Protein 9GJ9 (pdb70)

B-factor: mean 56.19, std 11.85, range [8.93, 103.36]

Secondary structure (DSSP, 8-state):
--S--HHHHHHHTT-TTHHHHT-SS--B---SB---S-HHHHHHHHHHHHTT----TTS---BTTT--HHHHHHHHHHHHHHT-SEEEEESSHHHHHHHHHHHHHHTT--EEEEESS--HHHHHHHHHTTTS-EEEEE-GGGHHHH--TTEEEEEEESS-TTT-----HHHHHHHHTTS-EEEE-TTTHHHH--HHHHT-SEEEE-----S-SS----EEEEE-HHHHHHHHHHHHHH--PPPHHHHHHHHHHHHTHHHHHHHHHHHHHHHHHHHHS-TTEEEEE------HHHHTB---SEEEEEETTTHHHHHHHHHT-SSSEE-S--S-SS-EEE-GGGGTS----S---SS--EEEEE--SS-HHHHHHHHHHHHH--/----HHHHHHHTT-TTHHHHT-SS--B---SB---S-HHHHHHHHHHHHTTPPPPTTS---BTTT--HHHHHHHHHHHHHHT-SEEEEESSHHHHHHHHHHHHHHTT--EEEEESS--HHHHHHHHHTTTS-EEEEE-GGGHHHH--TTEEEEEE-SS-TTT-----HHHHHHHHTTS-EEEE-TTTHHHH--HHHHT-SEEEE-----S-SS----EEEEE-HHHHHHHHHHHHHH--PPPHHHHHHHHHHHHTHHHHHHHHHHHHHHHHHHHHS-TTEEEEE------SSSHHHHTBSS--SEEEEEESSTHHHHHHHHHS-SSSEE-S--S-SS-EEE-GGGGT---SS----TTTTEEEEE--SS-HHHHHHHHHHHHH--/----HHHHHHHTT-TTHHHHT-SS--B---SB---S-HHHHHHHHHHHHTTPPPPTTS---BTTT--HHHHHHHHHHHHHHT-SEEEEESSHHHHHHHHHHHHHHTT--EE-PBSS--HHHHHHHHHTTTS-EE--B-GGGHHHH--TTEEEEEEESS-TTT-----HHHHHHHHTTS-EEEE-TTTHHHH--HHHHT-SEEEE-----S-SS----EEEEE-HHHHHHHHHHHHHH--PPPHHHHHHHHHHHHTHHHHHHHHHHHHHHHHHHHHS-SSEEEEE-TTSTTS-SS-HHHHTBSS--SEEEEEETTTHHHHHHHHHT-SSSEE-S--S-SS-EEE-GGGGTS----S---SS--EEEEE--SS-HHHHHHHHHHHHH--/--S--HHHHHHHTT-TTHHHHT-SS--B---SB---S-HHHHHHHHHHHHTTPPPPTTS---BTTT--HHHHHHHHHHHHHHT-SEEEEESSHHHHHHHHHHHHHHTT--EEEE-SS--HHHHHHHHHTTTS-EEEE--GGGHHHH--TTEEEEEEESS-TTT-----HHHHHHHHTTS-EEEE-TTTHHHHB-HHHHT-SEEEE-----S-SS----EEEEE-HHHHHHHHHHHHHH--PPPHHHHHHHHHHHHTHHHHHHHHHHHHHHHHHHHHS-TTEEEEE-TT---S-HHHHTBSS--SEEEEEETTTHHHHHHHHHT-SSSEE-S--S-SS-EEE-GGGGT---SS----TTTTEEEEE--SS-HHHHHHHHHHHHHT-/--S-HHHHHHHTT-TTHHHHT-SS------SB---S-HHHHHHHHHHHHTTPPPPTTS---BTTT--HHHHHHHHHHHHHHT-SEEEEESSHHHHHHHHHHHHHHTT--EE-PBSS--HHHHHHHHHTTTS-EE--B-GGGHHHH--TTEEEEEEESS-TTT-----HHHHHHHHTTS-EEEE-TTTHHHH--HHHHT-SEEEE-----S-SS----EEEEE-HHHHHHHHHHHHHH--PPPHHHHHHHHHHHHTHHHHHHHHHHHHHHHHHHHHS-TTEEEEE-TTSTTS-SS-HHHHTBSS--SEEEEEESSTHHHHHHHHHT-SSSEE-S--S-SS-EEE-GGGGT---SS-----EEEEE--SS-HHHHHHHHHHHHH--/--HHHHHHHTT-TTHHHHT-SS------SB---S-HHHHHHHHHHHHTTPPPPTTS---BTTT--HHHHHHHHHHHHHHT-SEEEEESSHHHHHHHHHHHHHHTT--EEEE-SS--HHHHHHHHHTTTS-EEEE--GGGHHHH--TTEEEEEEESS-TTT-----HHHHHHHHTTS-EEEE-TTTHHHH--HHHHT-SEEEE-----S-SS----EEEEE-HHHHHHHHHHHHHH--PPPHHHHHHHHHHHHTHHHHHHHHHHHHHHHHHHHHS-TTEEEEE-TT----SS-BTTTBSS--SEEEEEESSTHHHHHHHHHT-SSSEE-S--SSSS-EEE-GGGGT---SS----EEEEE--SS-HHHHHHHHHHHHH--

Solvent-accessible surface area: 74096 Å² total

Nearest PDB structures (foldseek):
  4q31-assembly1_B  TM=8.786E-01  e=1.619E-34  Micromonospora echinospora
  4u1t-assembly2_F  TM=8.725E-01  e=2.549E-34  Micromonospora echinospora
  4u2h-assembly2_G  TM=9.131E-01  e=2.378E-32  Micromonospora echinospora
  4u2h-assembly1_A  TM=9.069E-01  e=2.517E-32  Micromonospora echinospora
  4u2h-assembly2_H  TM=8.835E-01  e=8.763E-32  Micromonospora echinospora

InterPro domains:
  IPR000277 Cys/Met metabolism, pyridoxal phosphate-dependent enzyme [PF01053] (7-386)
  IPR000277 Cys/Met metabolism, pyridoxal phosphate-dependent enzyme [PIRSF001434] (2-388)
  IPR000277 Cys/Met metabolism, pyridoxal phosphate-dependent enzyme [PTHR11808] (9-389)
  IPR015421 Pyridoxal phosphate-dependent transferase, major domain [G3DSA:3.40.640.10] (2-256)
  IPR015422 Pyridoxal phosphate-dependent transferase, small domain [G3DSA:3.90.1150.10] (257-388)
  IPR015424 Pyridoxal phosphate-dependent transferase [SSF53383] (48-387)

Sequence (2302 aa):
MNSMHPETLMVHGGMDGLTEAGVHVPAIDLSTTNPVNDVATGGDSYEWLATGHALKDGDSAVYQRLWQPGVARFETALAELEHADEAVAFATGMAAMTAALLAAVNAGTPHIVAVRPLYGGSDHLLETGLLGTTVTWAKEAEIASAIQDDTGLVIVETPANPSLDLVDLDSVVAAAGTVPVLVDNTFCTPVLQQPIRHGAALVLHSATYLGGHGDAMGGIIATNSDWAMRLRQVRAITGALLHPMGAYLLHRGLRTLAVRMRAAQTTAGELAERLAAHPAITAVHYPGPRGLLGRQMSGGAMIALELAGGFDAARSFVEHCSLVVHAVSLGGADTLIQHPASLTHRPVAATAKPGDGLIRLSVGLEHVDDLEDDLIAALDASNSMHPETLMVHGGMDGLTEAGVHVPAIDLSTTNPVNDVATGGDSYEWLATGHALKDGDSAVYQRLWQPGVARFETALAELEHADEAVAFATGMAAMTAALLAAVNAGTPHIVAVRPLYGGSDHLLETGLLGTTVTWAKEAEIASAIQDDTGLVIVETPANPSLDLVDLDSVVAAAGTVPVLVDNTFCTPVLQQPIRHGAALVLHSATYLGGHGDAMGGIIATNSDWAMRLRQVRAITGALLHPMGAYLLHRGLRTLAVRMRAAQTTAGELAERLAAHPAITAVHYPGGQDPRGLLGRQMSGGGAMIALELAGGFDAARSFVEHCSLVVHAVSLGGADTLIQHPASLTHRPVAATAKPGDGLIRLSVGLEHVDDLEDDLIAALDASNSMHPETLMVHGGMDGLTEAGVHVPAIDLSTTNPVNDVATGGDSYEWLATGHALKDGDSAVYQRLWQPGVARFETALAELEHADEAVAFATGMAAMTAALLAAVNAGTPHIVAVRPLYGGSDHLLETGLLGTTVTWAKEAEIASAIQDDTGLVIVETPANPSLDLVDLDSVVAAAGTVPVLVDNTFCTPVLQQPIRHGAALVLHSATYLGGHGDAMGGIIATNSDWAMRLRQVRAITGALLHPMGAYLLHRGLRTLAVRMRAAQTTAGELAERLAAHPAITAVHYPGLNGQDPRGLLGRQMSGGGAMIALELAGGFDAARSFVEHCSLVVHAVSLGGADTLIQHPASLTHRPVAATAKPGDGLIRLSVGLEHVDDLEDDLIAALDASMNSMHPETLMVHGGMDGLTEAGVHVPAIDLSTTNPVNDVATGGDSYEWLATGHALKDGDSAVYQRLWQPGVARFETALAELEHADEAVAFATGMAAMTAALLAAVNAGTPHIVAVRPLYGGSDHLLETGLLGTTVTWAKEAEIASAIQDDTGLVIVETPANPSLDLVDLDSVVAAAGTVPVLVDNTFCTPVLQQPIRHGAALVLHSATYLGGHGDAMGGIIATNSDWAMRLRQVRAITGALLHPMGAYLLHRGLRTLAVRMRAAQTTAGELAERLAAHPAITAVHYPGLDPRGLLGRQMSGGGAMIALELAGGFDAARSFVEHCSLVVHAVSLGGADTLIQHPASLTHRPVAATAKPGDGLIRLSVGLEHVDDLEDDLIAALDASNSMHPETLMVHGGMDGLTEAGVHVPAIDLSTTNPVNDVATGGDSYEWLATGHALKDGDSAVYQRLWQPGVARFETALAELEHADEAVAFATGMAAMTAALLAAVNAGTPHIVAVRPLYGGSDHLLETGLLGTTVTWAKEAEIASAIQDDTGLVIVETPANPSLDLVDLDSVVAAAGTVPVLVDNTFCTPVLQQPIRHGAALVLHSATYLGGHGDAMGGIIATNSDWAMRLRQVRAITGALLHPMGAYLLHRGLRTLAVRMRAAQTTAGELAERLAAHPAITAVHYPGLNGQDPRGLLGRQMSGGGAMIALELAGGFDAARSFVEHCSLVVHAVSLGGADTLIQHPASLTHRPVAATGDGLIRLSVGLEHVDDLEDDLIAALDASMHPETLMVHGGMDGLTEAGVHVPAIDLSTTNPVNDVATGGDSYEWLATGHALKDGDSAVYQRLWQPGVARFETALAELEHADEAVAFATGMAAMTAALLAAVNAGTPHIVAVRPLYGGSDHLLETGLLGTTVTWAKEAEIASAIQDDTGLVIVETPANPSLDLVDLDSVVAAAGTVPVLVDNTFCTPVLQQPIRHGAALVLHSATYLGGHGDAMGGIIATNSDWAMRLRQVRAITGALLHPMGAYLLHRGLRTLAVRMRAAQTTAGELAERLAAHPAITAVHYPGLNDPRGLLGRQMSGGGAMIALELAGGFDAARSFVEHCSLVVHAVSLGGADTLIQHPASLTHRPVAATDGLIRLSVGLEHVDDLEDDLIAALDAS

Foldseek 3Di:
DVPDDLLVLLACQLVPCQVVVVHDADDQDQDQAWDFDDPVQLVVQVVCLLLQHDRDPPGICGGVLSHDSLLQSLFRSQLVLLVFATKDKFQWLLLLLLLLQLLLVVVQQQEEEEEDDADPSNVVCQVVCPNVHDYDYDHLVCQLVSDDPRHAEYEYEALGPPLRNGHQLLSNQVSCPPHAYEYACAFQGSLWFHSVVSPHAKYKYGLCLLLLANPAGIIMIRGYPVSSSSSSNSSSVVVRHGRSVSSRSSSVSSSCSNVFFVQLQVLQVVLQVLCCPDPQFPDKRWPPPPCCDPVGTVTGNKIKTATQQAPLLQVQLLVQFDQADEDPDESHQGKYKYQVVCVPVPPVVDDRDRHSRIMMMHGHNDDSVVVNVRSVRSNVRD/DDDDLLVLLACQLVPCQVVVVHDADDQDQDQAWDFPDPVQLVVQVVCLLLQHDRDPPGICGGVLSHDSLLQSLFRSQLVLQVFATKDKFQWLLLLLLLLQLLLVVVQQQEEEEEDDADPSSVVCQVVCPNVHHYDYDHLVCQLVSDDPRHAEYEYEALGPPLRNGHPLLSNQVSCPPHAYEYACAQQGSQWFHSVVSPHAKYKYGLCLLLQANPAGIIMIRGYPVSSSSSSNSSSVVVRHGRSVSSRSSSVSSSCSNVFWVQLLVLQVVLQVLVCPDPFFPDKRWCVVNDDPPCDPVGTVGRTNKIKTATPQFQVLLVQLQVQFDQADEDPDENHQGKYKYQPVCVPDDDPDRDHDVSSRIMMMHGHNDHSVVVNVRSNRSNVPD/DPDDLLVLLACQLVPCQVVVVHDADDQDQDQAWDFPDPVQLVVQVVCLLLLHDRDPPGICGGVLSHDSLLQSLFRSQLVLLVFATKDKFQWLLRLLLLLQLLLVVVQQQEEEEEDDADPSSVVCQVVCPNVHHYDYDHLVCLLVSDDPRHAEYEYEALGPPLRAGHPLLSNQVSCPPHAYEYACAQQGSLWFHSVVSPHAKYKYGLCLLLLANDAGIIMIRGYSVSSSSSSNSSSVVVRHGRSVSSSSSSVSSSCSNVFWVQLLVLQVVLQVLVPPDPFFDDKRWCVDPPRPDPPCPPVGTVGGGNKIKTAGQQAPVLQVLLLVQFDQADEDPDESHQGKYKYQVVCVPVPPPDPDRDRHRRMMMMHGHNDHSVVVNVRSVRSSVRD/DQPDDLLVLLACQLVPCQVVVVHDADDQDQDQAWDFPDPVQLVVQVVCLLLQHDGDPPGICGGVLSHDSLLQSLFRSQLVLLVFATKDKFQWLLLLLLLLQLLLVVVQQQEEEEEPDDPPSNVVCQVVCPNVHHYDYDHLVCLLVSDDPRHAEYEYEALGPPLRNGHPLLSNQVSCPPHAYEYACAQQGSLWFHSVVSPHAKYKYGLCLLLQANDAGIIMIRGYSVSSSSSSNSSSVVVRHGRSVSSSSSSVSSSCSNVFWVQLLVLQLVLQVLCPPDPFFPDKRWPVVDDPPCDPVGTVGGTNKIKTAGPQFLQLLVQLLVQFDQADEDPDENHQGKYKYQVVCVPDDDDDSDRDVSSRIMMMHGHNDHSVVVNVRSVRSNVSD/DPDDLLVLLACQLVPCQVVVVHDADDQDQDQAWDFPDPVQLVVQVVCLLLQHDGDPPGICGGVLSHDSLLQSLFRSQLVLLVFATKDKFQWLLLLLLLLQLLLVVVQQQEEEEEPDDPPSSVVCQVVCPNVHHYDYDHLVCQLVSDDPRHAEYEYEALGPPLRAGHPLLSNQVSCPPHAYEYACQQQGSLWFHSVVSPHAKYKYGLCLLLLANDAGIIMIRGYSVSSSSSSNSSSVVVRHGRSVSSSSSSVSSSCSNVFWVQLLVLQVVLQVLVPPDPFFPDKRWCVDPPRQDPVCDPVGTVGRTNKIKTQTPQAPVLQVQLLVQFDQADEDPDESHQGKYKYQPVCVPDDDPDRDRRRMMMIHGHNDHSVVVNVRSVRSNVRD/DDLLVLLACQLVPCQVVVVHDADDQDQDQAWDFPDPVQLVVQVVCLLLQHDRDPPGICGGVLSHDSLLQSLFRSQLVLLVFATKDKFQWLLLLLLLLQLLLVVVQQQEEEEEDPADPSSVVCQVVCPNVHHYDHDHLVCLLVSDDPRHAEYEYEALGPPLRNGHPLLSNCVSCPPHAYEYACAQQGSQWFHSVVSPHAKYKYGLCLLLLANDAGIIMIRGYPVSSSSSSNSSSVVVRHGRSVSSSSSSVSSSCSNVFWVQLLVLQVVLQVLCPPDPQFPDKRWCVPPVPVPCDPVGTVGRTNKIKTQTPQACVLLVLLLVQFDQADDDPDESHQGKYKYQVVCVPDPDPDRDHRMIMIHGHNDHSVVVNVRSVRSNVRD

Structure (mmCIF, N/CA/C/O backbone):
data_9GJ9
#
_entry.id   9GJ9
#
_cell.length_a   132.574
_cell.length_b   229.734
_cell.length_c   155.174
_cell.angle_alpha   90
_cell.angle_beta   90
_cell.angle_gamma   90
#
_symmetry.space_group_name_H-M   'C 2 2 21'
#
loop_
_entity.id
_entity.type
_entity.pdbx_description
1 polymer 'Cystathionine gamma-synthase'
2 non-polymer NORLEUCINE
3 water water
#
loop_
_atom_site.group_PDB
_atom_site.id
_atom_site.type_symbol
_atom_site.label_atom_id
_atom_site.label_alt_id
_atom_site.label_comp_id
_atom_site.label_asym_id
_atom_site.label_entity_id
_atom_site.label_seq_id
_atom_site.pdbx_PDB_ins_code
_atom_site.Cartn_x
_atom_site.Cartn_y
_atom_site.Cartn_z
_atom_site.occupancy
_atom_site.B_iso_or_equiv
_atom_site.auth_seq_id
_atom_site.auth_comp_id
_atom_site.auth_asym_id
_atom_site.auth_atom_id
_atom_site.pdbx_PDB_model_num
ATOM 1 N N . MET A 1 21 ? -6.728 -61.043 -21.323 1 64.47 1 MET A N 1
ATOM 2 C CA . MET A 1 21 ? -7.173 -59.674 -21.043 1 64.98 1 MET A CA 1
ATOM 3 C C . MET A 1 21 ? -6.589 -58.632 -22.019 1 64.93 1 MET A C 1
ATOM 4 O O . MET A 1 21 ? -7.136 -57.534 -22.147 1 64.99 1 MET A O 1
ATOM 9 N N . ASN A 1 22 ? -5.481 -58.979 -22.705 1 64.57 2 ASN A N 1
ATOM 10 C CA . ASN A 1 22 ? -4.794 -58.107 -23.658 1 64.56 2 ASN A CA 1
ATOM 11 C C . ASN A 1 22 ? -5.302 -58.344 -25.087 1 63.98 2 ASN A C 1
ATOM 12 O O . ASN A 1 22 ? -5.491 -57.391 -25.844 1 64.12 2 ASN A O 1
ATOM 17 N N . SER A 1 23 ? -5.53 -59.614 -25.45 1 63.12 3 SER A N 1
ATOM 18 C CA . SER A 1 23 ? -6.002 -59.972 -26.79 1 62.68 3 SER A CA 1
ATOM 19 C C . SER A 1 23 ? -7.538 -60.103 -26.906 1 61.49 3 SER A C 1
ATOM 20 O O . SER A 1 23 ? -8.041 -60.469 -27.968 1 61.44 3 SER A O 1
ATOM 23 N N . MET A 1 24 ? -8.275 -59.793 -25.836 1 60.4 4 MET A N 1
ATOM 24 C CA . MET A 1 24 ? -9.723 -59.917 -25.838 1 59.93 4 MET A CA 1
ATOM 25 C C . MET A 1 24 ? -10.437 -58.724 -26.446 1 59.02 4 MET A C 1
ATOM 26 O O . MET A 1 24 ? -9.998 -57.586 -26.294 1 59.2 4 MET A O 1
ATOM 31 N N . HIS A 1 25 ? -11.578 -58.99 -27.09 1 57.77 5 HIS A N 1
ATOM 32 C CA . HIS A 1 25 ? -12.454 -57.959 -27.626 1 56.87 5 HIS A CA 1
ATOM 33 C C . HIS A 1 25 ? -13.176 -57.295 -26.448 1 55.59 5 HIS A C 1
ATOM 34 O O . HIS A 1 25 ? -13.355 -57.913 -25.397 1 55.62 5 HIS A O 1
ATOM 41 N N . PRO A 1 26 ? -13.611 -56.036 -26.603 1 54.41 6 PRO A N 1
ATOM 42 C CA . PRO A 1 26 ? -14.287 -55.35 -25.489 1 53.56 6 PRO A CA 1
ATOM 43 C C . PRO A 1 26 ? -15.509 -56.076 -24.939 1 52.31 6 PRO A C 1
ATOM 44 O O . PRO A 1 26 ? -15.76 -56.003 -23.74 1 52.39 6 PRO A O 1
ATOM 48 N N . GLU A 1 27 ? -16.246 -56.793 -25.798 1 51.07 7 GLU A N 1
ATOM 49 C CA . GLU A 1 27 ? -17.434 -57.543 -25.396 1 50.34 7 GLU A CA 1
ATOM 50 C C . GLU A 1 27 ? -17.067 -58.675 -24.436 1 49.29 7 GLU A C 1
ATOM 51 O O . GLU A 1 27 ? -17.774 -58.896 -23.454 1 49.28 7 GLU A O 1
ATOM 57 N N . THR A 1 28 ? -15.953 -59.375 -24.708 1 48.27 8 THR A N 1
ATOM 58 C CA . THR A 1 28 ? -15.457 -60.464 -23.857 1 47.67 8 THR A CA 1
ATOM 59 C C . THR A 1 28 ? -14.842 -59.893 -22.576 1 47.08 8 THR A C 1
ATOM 60 O O . THR A 1 28 ? -15.018 -60.455 -21.497 1 47.09 8 THR A O 1
ATOM 64 N N . LEU A 1 29 ? -14.123 -58.77 -22.703 1 46.49 9 LEU A N 1
ATOM 65 C CA . LEU A 1 29 ? -13.469 -58.072 -21.601 1 46.53 9 LEU A CA 1
ATOM 66 C C . LEU A 1 29 ? -14.468 -57.535 -20.577 1 46.03 9 LEU A C 1
ATOM 67 O O . LEU A 1 29 ? -14.134 -57.425 -19.404 1 46.18 9 LEU A O 1
ATOM 72 N N . MET A 1 30 ? -15.683 -57.19 -21.01 1 45.29 10 MET A N 1
ATOM 73 C CA . MET A 1 30 ? -16.717 -56.692 -20.108 1 44.9 10 MET A CA 1
ATOM 74 C C . MET A 1 30 ? -17.261 -57.792 -19.202 1 44.28 10 MET A C 1
ATOM 75 O O . MET A 1 30 ? -17.584 -57.535 -18.044 1 44.12 10 MET A O 1
ATOM 80 N N . VAL A 1 31 ? -17.344 -59.02 -19.729 1 43.89 11 VAL A N 1
ATOM 81 C CA . VAL A 1 31 ? -17.849 -60.182 -19.007 1 43.97 11 VAL A CA 1
ATOM 82 C C . VAL A 1 31 ? -16.813 -60.757 -18.038 1 43.78 11 VAL A C 1
ATOM 83 O O . VAL A 1 31 ? -17.129 -61.011 -16.877 1 43.94 11 VAL A O 1
ATOM 87 N N . HIS A 1 32 ? -15.579 -60.954 -18.506 1 43.25 12 HIS A N 1
ATOM 88 C CA . HIS A 1 32 ? -14.538 -61.551 -17.677 1 43.27 12 HIS A CA 1
ATOM 89 C C . HIS A 1 32 ? -13.633 -60.562 -16.936 1 42.8 12 HIS A C 1
ATOM 90 O O . HIS A 1 32 ? -12.816 -60.992 -16.128 1 42.7 12 HIS A O 1
ATOM 97 N N . GLY A 1 33 ? -13.786 -59.268 -17.195 1 42.39 13 GLY A N 1
ATOM 98 C CA . GLY A 1 33 ? -12.981 -58.241 -16.545 1 42.5 13 GLY A CA 1
ATOM 99 C C . GLY A 1 33 ? -13.273 -58.118 -15.066 1 42.39 13 GLY A C 1
ATOM 100 O O . GLY A 1 33 ? -14.435 -58.093 -14.661 1 42.53 13 GLY A O 1
ATOM 101 N N . GLY A 1 34 ? -12.222 -58.08 -14.258 1 42.03 14 GLY A N 1
ATOM 102 C CA . GLY A 1 34 ? -12.367 -58.009 -12.808 1 42.23 14 GLY A CA 1
ATOM 103 C C . GLY A 1 34 ? -12.708 -59.338 -12.148 1 42.25 14 GLY A C 1
ATOM 104 O O . GLY A 1 34 ? -12.817 -59.406 -10.922 1 42.47 14 GLY A O 1
ATOM 105 N N . MET A 1 35 ? -12.869 -60.411 -12.949 1 41.82 15 MET A N 1
ATOM 106 C CA . MET A 1 35 ? -13.208 -61.748 -12.464 1 42.01 15 MET A CA 1
ATOM 107 C C . MET A 1 35 ? -11.956 -62.624 -12.377 1 42.27 15 MET A C 1
ATOM 108 O O . MET A 1 35 ? -12.015 -63.824 -12.65 1 42.46 15 MET A O 1
ATOM 113 N N . ASP A 1 36 ? -10.826 -62.031 -11.995 1 42.15 16 ASP A N 1
ATOM 114 C CA . ASP A 1 36 ? -9.56 -62.741 -11.913 1 42.57 16 ASP A CA 1
ATOM 115 C C . ASP A 1 36 ? -9.489 -63.616 -10.664 1 42.67 16 ASP A C 1
ATOM 116 O O . ASP A 1 36 ? -9.739 -63.141 -9.561 1 42.68 16 ASP A O 1
ATOM 121 N N . GLY A 1 37 ? -9.162 -64.887 -10.846 1 42.66 17 GLY A N 1
ATOM 122 C CA . GLY A 1 37 ? -9.025 -65.813 -9.732 1 43.23 17 GLY A CA 1
ATOM 123 C C . GLY A 1 37 ? -10.307 -66.43 -9.211 1 43.58 17 GLY A C 1
ATOM 124 O O . GLY A 1 37 ? -10.25 -67.292 -8.331 1 43.8 17 GLY A O 1
ATOM 125 N N . LEU A 1 38 ? -11.469 -66.014 -9.737 1 43.43 18 LEU A N 1
ATOM 126 C CA . LEU A 1 38 ? -12.746 -66.558 -9.277 1 43.61 18 LEU A CA 1
ATOM 127 C C . LEU A 1 38 ? -12.94 -67.997 -9.728 1 43.72 18 LEU A C 1
ATOM 128 O O . LEU A 1 38 ? -13.339 -68.835 -8.922 1 43.94 18 LEU A O 1
ATOM 133 N N . THR A 1 39 ? -12.595 -68.304 -10.988 1 43.42 19 THR A N 1
ATOM 134 C CA . THR A 1 39 ? -12.683 -69.667 -11.532 1 43.55 19 THR A CA 1
ATOM 135 C C . THR A 1 39 ? -11.814 -70.624 -10.704 1 43.78 19 THR A C 1
ATOM 136 O O . THR A 1 39 ? -12.216 -71.752 -10.43 1 43.68 19 THR A O 1
ATOM 140 N N . GLU A 1 40 ? -10.639 -70.141 -10.276 1 43.97 20 GLU A N 1
ATOM 141 C CA . GLU A 1 40 ? -9.677 -70.889 -9.481 1 44.58 20 GLU A CA 1
ATOM 142 C C . GLU A 1 40 ? -10.158 -71.088 -8.041 1 44.61 20 GLU A C 1
ATOM 143 O O . GLU A 1 40 ? -9.885 -72.127 -7.442 1 44.84 20 GLU A O 1
ATOM 149 N N . ALA A 1 41 ? -10.884 -70.108 -7.489 1 44.23 21 ALA A N 1
ATOM 150 C CA . ALA A 1 41 ? -11.42 -70.198 -6.13 1 44.38 21 ALA A CA 1
ATOM 151 C C . ALA A 1 41 ? -12.627 -71.145 -5.992 1 44.33 21 ALA A C 1
ATOM 152 O O . ALA A 1 41 ? -12.988 -71.512 -4.876 1 44.41 21 ALA A O 1
ATOM 154 N N . GLY A 1 42 ? -13.251 -71.512 -7.107 1 44.07 22 GLY A N 1
ATOM 155 C CA . GLY A 1 42 ? -14.404 -72.402 -7.094 1 44.38 22 GLY A CA 1
ATOM 156 C C . GLY A 1 42 ? -15.739 -71.687 -7.018 1 44.44 22 GLY A C 1
ATOM 157 O O . GLY A 1 42 ? -16.736 -72.288 -6.614 1 44.54 22 GLY A O 1
ATOM 158 N N . VAL A 1 43 ? -15.775 -70.399 -7.41 1 44.1 23 VAL A N 1
ATOM 159 C CA . VAL A 1 43 ? -16.99 -69.586 -7.407 1 44.21 23 VAL A CA 1
ATOM 160 C C . VAL A 1 43 ? -17.309 -69.038 -8.81 1 44.22 23 VAL A C 1
ATOM 161 O O . VAL A 1 43 ? -16.422 -68.944 -9.655 1 44.18 23 VAL A O 1
ATOM 165 N N . HIS A 1 44 ? -18.575 -68.685 -9.062 1 44.12 24 HIS A N 1
ATOM 166 C CA . HIS A 1 44 ? -18.998 -68.177 -10.37 1 44.55 24 HIS A CA 1
ATOM 167 C C . HIS A 1 44 ? -19.048 -66.647 -10.411 1 44.46 24 HIS A C 1
ATOM 168 O O . HIS A 1 44 ? -18.807 -66.044 -11.457 1 44.6 24 HIS A O 1
ATOM 175 N N . VAL A 1 45 ? -19.406 -66.025 -9.285 1 44.06 25 VAL A N 1
ATOM 176 C CA . VAL A 1 45 ? -19.489 -64.569 -9.166 1 44.11 25 VAL A CA 1
ATOM 177 C C . VAL A 1 45 ? -18.631 -64.079 -7.976 1 43.91 25 VAL A C 1
ATOM 178 O O . VAL A 1 45 ? -18.369 -64.856 -7.049 1 43.97 25 VAL A O 1
ATOM 182 N N . PRO A 1 46 ? -18.158 -62.813 -7.981 1 43.51 26 PRO A N 1
ATOM 183 C CA . PRO A 1 46 ? -17.352 -62.337 -6.846 1 43.44 26 PRO A CA 1
ATOM 184 C C . PRO A 1 46 ? -18.157 -62.294 -5.555 1 43.43 26 PRO A C 1
ATOM 185 O O . PRO A 1 46 ? -19.319 -61.896 -5.563 1 43.54 26 PRO A O 1
ATOM 189 N N . ALA A 1 47 ? -17.553 -62.748 -4.454 1 43.13 27 ALA A N 1
ATOM 190 C CA . ALA A 1 47 ? -18.226 -62.776 -3.162 1 43.33 27 ALA A CA 1
ATOM 191 C C . ALA A 1 47 ? -18.435 -61.374 -2.616 1 43.15 27 ALA A C 1
ATOM 192 O O . ALA A 1 47 ? -17.616 -60.488 -2.851 1 43.5 27 ALA A O 1
ATOM 194 N N . ILE A 1 48 ? -19.538 -61.167 -1.901 1 42.53 28 ILE A N 1
ATOM 195 C CA . ILE A 1 48 ? -19.832 -59.868 -1.313 1 42.48 28 ILE A CA 1
ATOM 196 C C . ILE A 1 48 ? -19.313 -59.848 0.117 1 42.31 28 ILE A C 1
ATOM 197 O O . ILE A 1 48 ? -19.948 -60.389 1.022 1 42.43 28 ILE A O 1
ATOM 202 N N . ASP A 1 49 ? -18.126 -59.275 0.311 1 41.94 29 ASP A N 1
ATOM 203 C CA . ASP A 1 49 ? -17.518 -59.209 1.631 1 41.99 29 ASP A CA 1
ATOM 204 C C . ASP A 1 49 ? -17.891 -57.894 2.288 1 41.74 29 ASP A C 1
ATOM 205 O O . ASP A 1 49 ? -17.329 -56.86 1.944 1 41.65 29 ASP A O 1
ATOM 210 N N . LEU A 1 50 ? -18.85 -57.928 3.223 1 41.37 30 LEU A N 1
ATOM 211 C CA . LEU A 1 50 ? -19.299 -56.725 3.923 1 41.43 30 LEU A CA 1
ATOM 212 C C . LEU A 1 50 ? -18.373 -56.285 5.07 1 41.54 30 LEU A C 1
ATOM 213 O O . LEU A 1 50 ? -18.607 -55.228 5.648 1 41.56 30 LEU A O 1
ATOM 218 N N . SER A 1 51 ? -17.345 -57.089 5.404 1 41.6 31 SER A N 1
ATOM 219 C CA . SER A 1 51 ? -16.386 -56.846 6.485 1 42.22 31 SER A CA 1
ATOM 220 C C . SER A 1 51 ? -15.877 -55.412 6.583 1 42.74 31 SER A C 1
ATOM 221 O O . SER A 1 51 ? -15.217 -54.927 5.665 1 42.65 31 SER A O 1
ATOM 224 N N . THR A 1 52 ? -16.173 -54.74 7.702 1 43.16 32 THR A N 1
ATOM 225 C CA . THR A 1 52 ? -15.692 -53.382 7.926 1 44.17 32 THR A CA 1
ATOM 226 C C . THR A 1 52 ? -14.211 -53.424 8.29 1 45.5 32 THR A C 1
ATOM 227 O O . THR A 1 52 ? -13.434 -52.61 7.798 1 45.66 32 THR A O 1
ATOM 231 N N . THR A 1 53 ? -13.816 -54.38 9.143 1 46.14 33 THR A N 1
ATOM 232 C CA . THR A 1 53 ? -12.425 -54.542 9.548 1 47.15 33 THR A CA 1
ATOM 233 C C . THR A 1 53 ? -11.856 -55.874 9.042 1 48.14 33 THR A C 1
ATOM 234 O O . THR A 1 53 ? -12.603 -56.824 8.806 1 48.05 33 THR A O 1
ATOM 238 N N . ASN A 1 54 ? -10.535 -55.932 8.841 1 48.88 34 ASN A N 1
ATOM 239 C CA . ASN A 1 54 ? -9.894 -57.146 8.354 1 50.07 34 ASN A CA 1
ATOM 240 C C . ASN A 1 54 ? -8.775 -57.575 9.29 1 51.32 34 ASN A C 1
ATOM 241 O O . ASN A 1 54 ? -7.839 -56.811 9.527 1 51.42 34 ASN A O 1
ATOM 246 N N . PRO A 1 55 ? -8.862 -58.8 9.834 1 52.08 35 PRO A N 1
ATOM 247 C CA . PRO A 1 55 ? -7.815 -59.274 10.745 1 53.01 35 PRO A CA 1
ATOM 248 C C . PRO A 1 55 ? -6.452 -59.398 10.075 1 54.55 35 PRO A C 1
ATOM 249 O O . PRO A 1 55 ? -6.368 -59.589 8.864 1 54.73 35 PRO A O 1
ATOM 253 N N . VAL A 1 56 ? -5.378 -59.262 10.86 1 55.44 36 VAL A N 1
ATOM 254 C CA . VAL A 1 56 ? -4.029 -59.321 10.328 1 56.93 36 VAL A CA 1
ATOM 255 C C . VAL A 1 56 ? -3.269 -60.562 10.817 1 58.43 36 VAL A C 1
ATOM 256 O O . VAL A 1 56 ? -3.511 -61.041 11.922 1 58.66 36 VAL A O 1
ATOM 260 N N . ASN A 1 57 ? -2.344 -61.066 9.991 1 59.27 37 ASN A N 1
ATOM 261 C CA . ASN A 1 57 ? -1.548 -62.231 10.356 1 60.63 37 ASN A CA 1
ATOM 262 C C . ASN A 1 57 ? -0.493 -61.877 11.417 1 61.67 37 ASN A C 1
ATOM 263 O O . ASN A 1 57 ? -0.51 -62.447 12.506 1 61.9 37 ASN A O 1
ATOM 268 N N . ASP A 1 58 ? 0.441 -60.972 11.098 1 62.13 38 ASP A N 1
ATOM 269 C CA . ASP A 1 58 ? 1.491 -60.553 12.025 1 63.05 38 ASP A CA 1
ATOM 270 C C . ASP A 1 58 ? 1.416 -59.045 12.19 1 63.2 38 ASP A C 1
ATOM 271 O O . ASP A 1 58 ? 1.181 -58.353 11.21 1 63.39 38 ASP A O 1
ATOM 276 N N . VAL A 1 59 ? 1.695 -58.523 13.392 1 62.93 39 VAL A N 1
ATOM 277 C CA . VAL A 1 59 ? 1.693 -57.093 13.708 1 63.05 39 VAL A CA 1
ATOM 278 C C . VAL A 1 59 ? 2.586 -56.318 12.727 1 62.68 39 VAL A C 1
ATOM 279 O O . VAL A 1 59 ? 2.2 -55.254 12.239 1 62.74 39 VAL A O 1
ATOM 283 N N . ALA A 1 60 ? 3.749 -56.899 12.395 1 62.07 40 ALA A N 1
ATOM 284 C CA . ALA A 1 60 ? 4.686 -56.31 11.448 1 61.99 40 ALA A CA 1
ATOM 285 C C . ALA A 1 60 ? 4.1 -56.252 10.028 1 61.59 40 ALA A C 1
ATOM 286 O O . ALA A 1 60 ? 4.184 -55.212 9.381 1 61.83 40 ALA A O 1
ATOM 288 N N . THR A 1 61 ? 3.481 -57.348 9.559 1 60.82 41 THR A N 1
ATOM 289 C CA . THR A 1 61 ? 2.885 -57.401 8.224 1 60.51 41 THR A CA 1
ATOM 290 C C . THR A 1 61 ? 1.648 -56.515 8.103 1 59.99 41 THR A C 1
ATOM 291 O O . THR A 1 61 ? 1.422 -55.922 7.052 1 60.24 41 THR A O 1
ATOM 295 N N . GLY A 1 62 ? 0.863 -56.44 9.172 1 59.06 42 GLY A N 1
ATOM 296 C CA . GLY A 1 62 ? -0.341 -55.627 9.221 1 58.57 42 GLY A CA 1
ATOM 297 C C . GLY A 1 62 ? -0.057 -54.146 9.275 1 57.88 42 GLY A C 1
ATOM 298 O O . GLY A 1 62 ? -0.812 -53.349 8.718 1 57.95 42 GLY A O 1
ATOM 299 N N . GLY A 1 63 ? 1.036 -53.779 9.932 1 57.12 43 GLY A N 1
ATOM 300 C CA . GLY A 1 63 ? 1.466 -52.392 10.026 1 56.84 43 GLY A CA 1
ATOM 301 C C . GLY A 1 63 ? 1.968 -51.879 8.693 1 56.23 43 GLY A C 1
ATOM 302 O O . GLY A 1 63 ? 1.705 -50.733 8.326 1 56.31 43 GLY A O 1
ATOM 303 N N . ASP A 1 64 ? 2.675 -52.738 7.944 1 55.49 44 ASP A N 1
ATOM 304 C CA . ASP A 1 64 ? 3.187 -52.391 6.621 1 55.21 44 ASP A CA 1
ATOM 305 C C . ASP A 1 64 ? 2.039 -52.236 5.633 1 54.28 44 ASP A C 1
ATOM 306 O O . ASP A 1 64 ? 2.04 -51.307 4.832 1 54.15 44 ASP A O 1
ATOM 311 N N . SER A 1 65 ? 1.047 -53.132 5.71 1 53.55 45 SER A N 1
ATOM 312 C CA . SER A 1 65 ? -0.128 -53.083 4.844 1 53.33 45 SER A CA 1
ATOM 313 C C . SER A 1 65 ? -0.961 -51.828 5.113 1 52.83 45 SER A C 1
ATOM 314 O O . SER A 1 65 ? -1.556 -51.288 4.186 1 52.92 45 SER A O 1
ATOM 317 N N . TYR A 1 66 ? -0.981 -51.353 6.372 1 52.19 46 TYR A N 1
ATOM 318 C CA . TYR A 1 66 ? -1.69 -50.145 6.778 1 52.05 46 TYR A CA 1
ATOM 319 C C . TYR A 1 66 ? -1.027 -48.916 6.148 1 51.53 46 TYR A C 1
ATOM 320 O O . TYR A 1 66 ? -1.728 -48.081 5.588 1 51.56 46 TYR A O 1
ATOM 329 N N . GLU A 1 67 ? 0.312 -48.812 6.246 1 50.89 47 GLU A N 1
ATOM 330 C CA . GLU A 1 67 ? 1.088 -47.696 5.703 1 50.73 47 GLU A CA 1
ATOM 331 C C . GLU A 1 67 ? 0.979 -47.662 4.176 1 49.99 47 GLU A C 1
ATOM 332 O O . GLU A 1 67 ? 0.815 -46.595 3.59 1 50.07 47 GLU A O 1
ATOM 338 N N . TRP A 1 68 ? 1.055 -48.839 3.541 1 49.1 48 TRP A N 1
ATOM 339 C CA . TRP A 1 68 ? 0.977 -49.008 2.091 1 48.65 48 TRP A CA 1
ATOM 340 C C . TRP A 1 68 ? -0.386 -48.577 1.556 1 47.54 48 TRP A C 1
ATOM 341 O O . TRP A 1 68 ? -0.453 -47.883 0.548 1 47.49 48 TRP A O 1
ATOM 352 N N . LEU A 1 69 ? -1.464 -48.935 2.258 1 46.56 49 LEU A N 1
ATOM 353 C CA . LEU A 1 69 ? -2.813 -48.56 1.837 1 46.03 49 LEU A CA 1
ATOM 354 C C . LEU A 1 69 ? -3.156 -47.109 2.165 1 45.69 49 LEU A C 1
ATOM 355 O O . LEU A 1 69 ? -3.86 -46.463 1.39 1 45.45 49 LEU A O 1
ATOM 360 N N . ALA A 1 70 ? -2.653 -46.589 3.297 1 45.42 50 ALA A N 1
ATOM 361 C CA . ALA A 1 70 ? -2.897 -45.196 3.673 1 45.63 50 ALA A CA 1
ATOM 362 C C . ALA A 1 70 ? -2.164 -44.237 2.737 1 45.75 50 ALA A C 1
ATOM 363 O O . ALA A 1 70 ? -2.666 -43.148 2.466 1 45.94 50 ALA A O 1
ATOM 365 N N . THR A 1 71 ? -0.995 -44.644 2.215 1 45.51 51 THR A N 1
ATOM 366 C CA . THR A 1 71 ? -0.247 -43.815 1.272 1 45.83 51 THR A CA 1
ATOM 367 C C . THR A 1 71 ? -0.845 -43.797 -0.152 1 45.67 51 THR A C 1
ATOM 368 O O . THR A 1 71 ? -0.27 -43.173 -1.033 1 45.85 51 THR A O 1
ATOM 372 N N . GLY A 1 72 ? -1.977 -44.46 -0.367 1 45.23 52 GLY A N 1
ATOM 373 C CA . GLY A 1 72 ? -2.648 -44.454 -1.657 1 45.36 52 GLY A CA 1
ATOM 374 C C . GLY A 1 72 ? -2.281 -45.57 -2.606 1 45.24 52 GLY A C 1
ATOM 375 O O . GLY A 1 72 ? -2.672 -45.529 -3.773 1 45.22 52 GLY A O 1
ATOM 376 N N . HIS A 1 73 ? -1.549 -46.578 -2.128 1 45.13 53 HIS A N 1
ATOM 377 C CA . HIS A 1 73 ? -1.156 -47.688 -2.992 1 45.74 53 HIS A CA 1
ATOM 378 C C . HIS A 1 73 ? -2.202 -48.802 -3.039 1 46.52 53 HIS A C 1
ATOM 379 O O . HIS A 1 73 ? -3.106 -48.841 -2.203 1 46.73 53 HIS A O 1
ATOM 386 N N . ALA A 1 74 ? -2.105 -49.69 -4.038 1 46.79 54 ALA A N 1
ATOM 387 C CA . ALA A 1 74 ? -3.059 -50.785 -4.178 1 47.45 54 ALA A CA 1
ATOM 388 C C . ALA A 1 74 ? -2.653 -51.973 -3.309 1 47.93 54 ALA A C 1
ATOM 389 O O . ALA A 1 74 ? -1.463 -52.243 -3.154 1 48.13 54 ALA A O 1
ATOM 391 N N . LEU A 1 75 ? -3.64 -52.671 -2.734 1 47.95 55 LEU A N 1
ATOM 392 C CA . LEU A 1 75 ? -3.395 -53.819 -1.867 1 48.4 55 LEU A CA 1
ATOM 393 C C . LEU A 1 75 ? -2.623 -54.917 -2.567 1 48.93 55 LEU A C 1
ATOM 394 O O . LEU A 1 75 ? -3.107 -55.494 -3.538 1 48.98 55 LEU A O 1
ATOM 399 N N . LYS A 1 76 ? -1.411 -55.192 -2.077 1 49.18 56 LYS A N 1
ATOM 400 C CA . LYS A 1 76 ? -0.566 -56.25 -2.613 1 49.93 56 LYS A CA 1
ATOM 401 C C . LYS A 1 76 ? -1.17 -57.617 -2.295 1 50.52 56 LYS A C 1
ATOM 402 O O . LYS A 1 76 ? -1.819 -57.778 -1.261 1 50.58 56 LYS A O 1
ATOM 408 N N . ASP A 1 77 ? -0.995 -58.589 -3.2 1 50.77 57 ASP A N 1
ATOM 409 C CA . ASP A 1 77 ? -1.57 -59.919 -3.024 1 51.42 57 ASP A CA 1
ATOM 410 C C . ASP A 1 77 ? -0.987 -60.648 -1.825 1 51.42 57 ASP A C 1
ATOM 411 O O . ASP A 1 77 ? 0.228 -60.648 -1.626 1 51.44 57 ASP A O 1
ATOM 416 N N . GLY A 1 78 ? -1.87 -61.246 -1.031 1 51.19 58 GLY A N 1
ATOM 417 C CA . GLY A 1 78 ? -1.492 -61.967 0.177 1 51.35 58 GLY A CA 1
ATOM 418 C C . GLY A 1 78 ? -1.349 -61.076 1.398 1 51.22 58 GLY A C 1
ATOM 419 O O . GLY A 1 78 ? -0.688 -61.451 2.37 1 51.41 58 GLY A O 1
ATOM 420 N N . ASP A 1 79 ? -1.954 -59.881 1.361 1 50.67 59 ASP A N 1
ATOM 421 C CA . ASP A 1 79 ? -1.892 -58.94 2.474 1 50.52 59 ASP A CA 1
ATOM 422 C C . ASP A 1 79 ? -3.293 -58.592 2.936 1 49.82 59 ASP A C 1
ATOM 423 O O . ASP A 1 79 ? -4.208 -58.519 2.116 1 49.99 59 ASP A O 1
ATOM 428 N N . SER A 1 80 ? -3.468 -58.385 4.244 1 48.97 60 SER A N 1
ATOM 429 C CA . SER A 1 80 ? -4.775 -58.052 4.801 1 48.62 60 SER A CA 1
ATOM 430 C C . SER A 1 80 ? -5.234 -56.689 4.328 1 47.95 60 SER A C 1
ATOM 431 O O . SER A 1 80 ? -4.431 -55.762 4.253 1 47.97 60 SER A O 1
ATOM 434 N N . ALA A 1 81 ? -6.528 -56.558 4.022 1 47.17 61 ALA A N 1
ATOM 435 C CA . ALA A 1 81 ? -7.08 -55.273 3.596 1 46.87 61 ALA A CA 1
ATOM 436 C C . ALA A 1 81 ? -7.097 -54.216 4.721 1 46.14 61 ALA A C 1
ATOM 437 O O . ALA A 1 81 ? -7.312 -53.043 4.434 1 46.21 61 ALA A O 1
ATOM 439 N N . VAL A 1 82 ? -6.851 -54.641 5.99 1 45.24 62 VAL A N 1
ATOM 440 C CA . VAL A 1 82 ? -6.75 -53.873 7.237 1 44.64 62 VAL A CA 1
ATOM 441 C C . VAL A 1 82 ? -8.096 -53.248 7.667 1 43.71 62 VAL A C 1
ATOM 442 O O . VAL A 1 82 ? -8.604 -53.572 8.739 1 43.8 62 VAL A O 1
ATOM 446 N N . TYR A 1 83 ? -8.675 -52.385 6.834 1 42.66 63 TYR A N 1
ATOM 447 C CA . TYR A 1 83 ? -9.937 -51.699 7.093 1 42.12 63 TYR A CA 1
ATOM 448 C C . TYR A 1 83 ? -10.632 -51.4 5.749 1 41.2 63 TYR A C 1
ATOM 449 O O . TYR A 1 83 ? -9.952 -51.257 4.731 1 41.34 63 TYR A O 1
ATOM 458 N N . GLN A 1 84 ? -11.972 -51.302 5.733 1 40.09 64 GLN A N 1
ATOM 459 C CA . GLN A 1 84 ? -12.703 -51.043 4.489 1 39.54 64 GLN A CA 1
ATOM 460 C C . GLN A 1 84 ? -12.398 -49.662 3.9 1 38.9 64 GLN A C 1
ATOM 461 O O . GLN A 1 84 ? -12.354 -49.514 2.677 1 39.09 64 GLN A O 1
ATOM 467 N N . ARG A 1 85 ? -12.132 -48.666 4.758 1 37.93 65 ARG A N 1
ATOM 468 C CA . ARG A 1 85 ? -11.767 -47.332 4.281 1 37.43 65 ARG A CA 1
ATOM 469 C C . ARG A 1 85 ? -10.402 -47.314 3.573 1 36.79 65 ARG A C 1
ATOM 470 O O . ARG A 1 85 ? -10.155 -46.446 2.739 1 36.67 65 ARG A O 1
ATOM 478 N N . LEU A 1 86 ? -9.535 -48.293 3.879 1 36.28 66 LEU A N 1
ATOM 479 C CA . LEU A 1 86 ? -8.227 -48.444 3.258 1 36.44 66 LEU A CA 1
ATOM 480 C C . LEU A 1 86 ? -8.358 -49.309 2.006 1 36.22 66 LEU A C 1
ATOM 481 O O . LEU A 1 86 ? -7.802 -48.958 0.965 1 36.33 66 LEU A O 1
ATOM 486 N N . TRP A 1 87 ? -9.12 -50.417 2.094 1 35.88 67 TRP A N 1
ATOM 487 C CA . TRP A 1 87 ? -9.323 -51.319 0.962 1 35.98 67 TRP A CA 1
ATOM 488 C C . TRP A 1 87 ? -10.559 -52.216 1.103 1 35.68 67 TRP A C 1
ATOM 489 O O . TRP A 1 87 ? -10.829 -52.753 2.177 1 35.84 67 TRP A O 1
ATOM 500 N N . GLN A 1 88 ? -11.289 -52.401 -0.001 1 35.06 68 GLN A N 1
ATOM 501 C CA . GLN A 1 88 ? -12.45 -53.282 -0.057 1 34.86 68 GLN A CA 1
ATOM 502 C C . GLN A 1 88 ? -12.286 -54.177 -1.288 1 34.57 68 GLN A C 1
ATOM 503 O O . GLN A 1 88 ? -12.151 -53.669 -2.399 1 34.74 68 GLN A O 1
ATOM 509 N N . PRO A 1 89 ? -12.259 -55.51 -1.103 1 34.01 69 PRO A N 1
ATOM 510 C CA . PRO A 1 89 ? -12.046 -56.413 -2.248 1 33.7 69 PRO A CA 1
ATOM 511 C C . PRO A 1 89 ? -13.103 -56.362 -3.349 1 33.58 69 PRO A C 1
ATOM 512 O O . PRO A 1 89 ? -12.774 -56.569 -4.515 1 33.64 69 PRO A O 1
ATOM 516 N N . GLY A 1 90 ? -14.35 -56.096 -2.981 1 33.29 70 GLY A N 1
ATOM 517 C CA . GLY A 1 90 ? -15.439 -56.003 -3.944 1 33.46 70 GLY A CA 1
ATOM 518 C C . GLY A 1 90 ? -15.28 -54.795 -4.842 1 33.26 70 GLY A C 1
ATOM 519 O O . GLY A 1 90 ? -15.416 -54.897 -6.063 1 33.41 70 GLY A O 1
ATOM 520 N N . VAL A 1 91 ? -14.951 -53.647 -4.232 1 32.72 71 VAL A N 1
ATOM 521 C CA . VAL A 1 91 ? -14.7 -52.393 -4.933 1 32.7 71 VAL A CA 1
ATOM 522 C C . VAL A 1 91 ? -13.504 -52.57 -5.863 1 32.72 71 VAL A C 1
ATOM 523 O O . VAL A 1 91 ? -13.581 -52.197 -7.031 1 33.05 71 VAL A O 1
ATOM 527 N N . ALA A 1 92 ? -12.429 -53.202 -5.354 1 32.15 72 ALA A N 1
ATOM 528 C CA . ALA A 1 92 ? -11.2 -53.478 -6.089 1 31.97 72 ALA A CA 1
ATOM 529 C C . ALA A 1 92 ? -11.438 -54.205 -7.407 1 31.73 72 ALA A C 1
ATOM 530 O O . ALA A 1 92 ? -10.841 -53.829 -8.411 1 31.82 72 ALA A O 1
ATOM 532 N N . ARG A 1 93 ? -12.318 -55.223 -7.422 1 31.31 73 ARG A N 1
ATOM 533 C CA . ARG A 1 93 ? -12.618 -55.966 -8.646 1 31.36 73 ARG A CA 1
ATOM 534 C C . ARG A 1 93 ? -13.293 -55.073 -9.68 1 31.64 73 ARG A C 1
ATOM 535 O O . ARG A 1 93 ? -12.963 -55.149 -10.862 1 31.67 73 ARG A O 1
ATOM 543 N N . PHE A 1 94 ? -14.226 -54.217 -9.229 1 31.57 74 PHE A N 1
ATOM 544 C CA . PHE A 1 94 ? -14.934 -53.276 -10.092 1 32.06 74 PHE A CA 1
ATOM 545 C C . PHE A 1 94 ? -13.969 -52.225 -10.652 1 32.92 74 PHE A C 1
ATOM 546 O O . PHE A 1 94 ? -14.101 -51.827 -11.808 1 32.95 74 PHE A O 1
ATOM 554 N N . GLU A 1 95 ? -12.984 -51.798 -9.846 1 33.46 75 GLU A N 1
ATOM 555 C CA . GLU A 1 95 ? -11.982 -50.832 -10.276 1 34.32 75 GLU A CA 1
ATOM 556 C C . GLU A 1 95 ? -11.143 -51.413 -11.422 1 35.04 75 GLU A C 1
ATOM 557 O O . GLU A 1 95 ? -11.029 -50.772 -12.464 1 35.26 75 GLU A O 1
ATOM 563 N N . THR A 1 96 ? -10.599 -52.64 -11.258 1 35.1 76 THR A N 1
ATOM 564 C CA . THR A 1 96 ? -9.791 -53.268 -12.303 1 35.63 76 THR A CA 1
ATOM 565 C C . THR A 1 96 ? -10.595 -53.575 -13.558 1 35.93 76 THR A C 1
ATOM 566 O O . THR A 1 96 ? -10.045 -53.525 -14.652 1 36.14 76 THR A O 1
ATOM 570 N N . ALA A 1 97 ? -11.89 -53.875 -13.411 1 35.82 77 ALA A N 1
ATOM 571 C CA . ALA A 1 97 ? -12.742 -54.159 -14.557 1 36.38 77 ALA A CA 1
ATOM 572 C C . ALA A 1 97 ? -12.899 -52.927 -15.455 1 36.71 77 ALA A C 1
ATOM 573 O O . ALA A 1 97 ? -12.79 -53.051 -16.671 1 36.95 77 ALA A O 1
ATOM 575 N N . LEU A 1 98 ? -13.123 -51.74 -14.864 1 36.54 78 LEU A N 1
ATOM 576 C CA . LEU A 1 98 ? -13.284 -50.521 -15.652 1 36.9 78 LEU A CA 1
ATOM 577 C C . LEU A 1 98 ? -11.952 -50.006 -16.19 1 37.21 78 LEU A C 1
ATOM 578 O O . LEU A 1 98 ? -11.904 -49.477 -17.3 1 37.38 78 LEU A O 1
ATOM 583 N N . ALA A 1 99 ? -10.869 -50.177 -15.423 1 37.1 79 ALA A N 1
ATOM 584 C CA . ALA A 1 99 ? -9.546 -49.752 -15.87 1 37.7 79 ALA A CA 1
ATOM 585 C C . ALA A 1 99 ? -9.107 -50.52 -17.128 1 38.1 79 ALA A C 1
ATOM 586 O O . ALA A 1 99 ? -8.401 -49.96 -17.963 1 38.34 79 ALA A O 1
ATOM 588 N N . GLU A 1 100 ? -9.556 -51.78 -17.281 1 37.95 80 GLU A N 1
ATOM 589 C CA . GLU A 1 100 ? -9.244 -52.605 -18.446 1 38.21 80 GLU A CA 1
ATOM 590 C C . GLU A 1 100 ? -10.018 -52.12 -19.672 1 38.13 80 GLU A C 1
ATOM 591 O O . GLU A 1 100 ? -9.467 -52.085 -20.771 1 38.24 80 GLU A O 1
ATOM 597 N N . LEU A 1 101 ? -11.289 -51.751 -19.486 1 37.89 81 LEU A N 1
ATOM 598 C CA . LEU A 1 101 ? -12.134 -51.256 -20.574 1 38.39 81 LEU A CA 1
ATOM 599 C C . LEU A 1 101 ? -11.679 -49.877 -21.055 1 38.68 81 LEU A C 1
ATOM 600 O O . LEU A 1 101 ? -11.745 -49.579 -22.247 1 38.76 81 LEU A O 1
ATOM 605 N N . GLU A 1 102 ? -11.242 -49.029 -20.122 1 38.62 82 GLU A N 1
ATOM 606 C CA . GLU A 1 102 ? -10.776 -47.684 -20.443 1 39.03 82 GLU A CA 1
ATOM 607 C C . GLU A 1 102 ? -9.284 -47.601 -20.804 1 39.63 82 GLU A C 1
ATOM 608 O O . GLU A 1 102 ? -8.818 -46.523 -21.172 1 39.99 82 GLU A O 1
ATOM 614 N N . HIS A 1 103 ? -8.539 -48.719 -20.671 1 39.54 83 HIS A N 1
ATOM 615 C CA . HIS A 1 103 ? -7.109 -48.835 -20.96 1 39.87 83 HIS A CA 1
ATOM 616 C C . HIS A 1 103 ? -6.244 -47.91 -20.093 1 39.99 83 HIS A C 1
ATOM 617 O O . HIS A 1 103 ? -5.17 -47.487 -20.517 1 40.09 83 HIS A O 1
ATOM 624 N N . ALA A 1 104 ? -6.702 -47.632 -18.866 1 39.86 84 ALA A N 1
ATOM 625 C CA . ALA A 1 104 ? -5.977 -46.795 -17.914 1 40.25 84 ALA A CA 1
ATOM 626 C C . ALA A 1 104 ? -5.221 -47.664 -16.906 1 40.6 84 ALA A C 1
ATOM 627 O O . ALA A 1 104 ? -5.623 -48.797 -16.648 1 40.73 84 ALA A O 1
ATOM 629 N N . ASP A 1 105 ? -4.129 -47.133 -16.332 1 40.53 85 ASP A N 1
ATOM 630 C CA . ASP A 1 105 ? -3.302 -47.862 -15.367 1 40.71 85 ASP A CA 1
ATOM 631 C C . ASP A 1 105 ? -4.095 -48.426 -14.176 1 40.68 85 ASP A C 1
ATOM 632 O O . ASP A 1 105 ? -4.015 -49.621 -13.895 1 40.66 85 ASP A O 1
ATOM 637 N N . GLU A 1 106 ? -4.866 -47.574 -13.491 1 40.47 86 GLU A N 1
ATOM 638 C CA . GLU A 1 106 ? -5.656 -47.955 -12.323 1 40.71 86 GLU A CA 1
ATOM 639 C C . GLU A 1 106 ? -7.01 -47.209 -12.307 1 40.78 86 GLU A C 1
ATOM 640 O O . GLU A 1 106 ? -7.232 -46.306 -13.11 1 40.92 86 GLU A O 1
ATOM 646 N N . ALA A 1 107 ? -7.904 -47.572 -11.381 1 40.48 87 ALA A N 1
ATOM 647 C CA . ALA A 1 107 ? -9.176 -46.882 -11.222 1 40.75 87 ALA A CA 1
ATOM 648 C C . ALA A 1 107 ? -9.535 -46.758 -9.741 1 40.84 87 ALA A C 1
ATOM 649 O O . ALA A 1 107 ? -9.129 -47.601 -8.94 1 40.97 87 ALA A O 1
ATOM 651 N N . VAL A 1 108 ? -10.237 -45.679 -9.358 1 40.6 88 VAL A N 1
ATOM 652 C CA . VAL A 1 108 ? -10.613 -45.477 -7.958 1 41.04 88 VAL A CA 1
ATOM 653 C C . VAL A 1 108 ? -12.13 -45.302 -7.836 1 41.55 88 VAL A C 1
ATOM 654 O O . VAL A 1 108 ? -12.688 -44.39 -8.446 1 41.77 88 VAL A O 1
ATOM 658 N N . ALA A 1 109 ? -12.798 -46.165 -7.051 1 41.47 89 ALA A N 1
ATOM 659 C CA . ALA A 1 109 ? -14.255 -46.097 -6.898 1 41.87 89 ALA A CA 1
ATOM 660 C C . ALA A 1 109 ? -14.733 -45.397 -5.623 1 41.91 89 ALA A C 1
ATOM 661 O O . ALA A 1 109 ? -14.206 -45.62 -4.532 1 41.99 89 ALA A O 1
ATOM 663 N N . PHE A 1 110 ? -15.761 -44.56 -5.786 1 41.66 90 PHE A N 1
ATOM 664 C CA . PHE A 1 110 ? -16.38 -43.736 -4.751 1 41.81 90 PHE A CA 1
ATOM 665 C C . PHE A 1 110 ? -17.898 -43.954 -4.681 1 42.05 90 PHE A C 1
ATOM 666 O O . PHE A 1 110 ? -18.48 -44.557 -5.584 1 42.36 90 PHE A O 1
ATOM 674 N N . ALA A 1 111 ? -18.536 -43.452 -3.608 1 41.77 91 ALA A N 1
ATOM 675 C CA . ALA A 1 111 ? -19.971 -43.582 -3.38 1 41.9 91 ALA A CA 1
ATOM 676 C C . ALA A 1 111 ? -20.805 -43.096 -4.562 1 42 91 ALA A C 1
ATOM 677 O O . ALA A 1 111 ? -21.744 -43.78 -4.954 1 42.31 91 ALA A O 1
ATOM 679 N N . THR A 1 112 ? -20.472 -41.922 -5.125 1 41.6 92 THR A N 1
ATOM 680 C CA . THR A 1 112 ? -21.195 -41.324 -6.254 1 41.75 92 THR A CA 1
ATOM 681 C C . THR A 1 112 ? -20.207 -40.701 -7.273 1 41.54 92 THR A C 1
ATOM 682 O O . THR A 1 112 ? -19.008 -40.647 -7.007 1 41.56 92 THR A O 1
ATOM 686 N N . GLY A 1 113 ? -20.709 -40.261 -8.431 1 41.22 93 GLY A N 1
ATOM 687 C CA . GLY A 1 113 ? -19.898 -39.583 -9.434 1 41.23 93 GLY A CA 1
ATOM 688 C C . GLY A 1 113 ? -19.368 -38.261 -8.905 1 40.86 93 GLY A C 1
ATOM 689 O O . GLY A 1 113 ? -18.249 -37.861 -9.237 1 40.97 93 GLY A O 1
ATOM 690 N N . MET A 1 114 ? -20.164 -37.589 -8.047 1 40.21 94 MET A N 1
ATOM 691 C CA . MET A 1 114 ? -19.795 -36.338 -7.394 1 40.08 94 MET A CA 1
ATOM 692 C C . MET A 1 114 ? -18.713 -36.554 -6.338 1 39.59 94 MET A C 1
ATOM 693 O O . MET A 1 114 ? -17.9 -35.67 -6.127 1 39.69 94 MET A O 1
ATOM 698 N N . ALA A 1 115 ? -18.693 -37.721 -5.684 1 38.98 95 ALA A N 1
ATOM 699 C CA . ALA A 1 115 ? -17.667 -38.064 -4.703 1 38.9 95 ALA A CA 1
ATOM 700 C C . ALA A 1 115 ? -16.314 -38.294 -5.376 1 38.76 95 ALA A C 1
ATOM 701 O O . ALA A 1 115 ? -15.281 -37.996 -4.778 1 39.01 95 ALA A O 1
ATOM 703 N N . ALA A 1 116 ? -16.318 -38.809 -6.62 1 38.21 96 ALA A N 1
ATOM 704 C CA . ALA A 1 116 ? -15.102 -39.025 -7.395 1 38.2 96 ALA A CA 1
ATOM 705 C C . ALA A 1 116 ? -14.561 -37.673 -7.873 1 38.06 96 ALA A C 1
ATOM 706 O O . ALA A 1 116 ? -13.358 -37.428 -7.786 1 37.89 96 ALA A O 1
ATOM 708 N N . MET A 1 117 ? -15.459 -36.783 -8.335 1 37.88 97 MET A N 1
ATOM 709 C CA . MET A 1 117 ? -15.102 -35.44 -8.777 1 38.14 97 MET A CA 1
ATOM 710 C C . MET A 1 117 ? -14.575 -34.625 -7.592 1 38.39 97 MET A C 1
ATOM 711 O O . MET A 1 117 ? -13.586 -33.911 -7.737 1 38.44 97 MET A O 1
ATOM 716 N N . THR A 1 118 ? -15.193 -34.782 -6.409 1 38.27 98 THR A N 1
ATOM 717 C CA . THR A 1 118 ? -14.783 -34.104 -5.179 1 38.59 98 THR A CA 1
ATOM 718 C C . THR A 1 118 ? -13.361 -34.499 -4.792 1 38.69 98 THR A C 1
ATOM 719 O O . THR A 1 118 ? -12.548 -33.632 -4.469 1 38.91 98 THR A O 1
ATOM 723 N N . ALA A 1 119 ? -13.048 -35.8 -4.864 1 38.32 99 ALA A N 1
ATOM 724 C CA . ALA A 1 119 ? -11.714 -36.291 -4.539 1 38.47 99 ALA A CA 1
ATOM 725 C C . ALA A 1 119 ? -10.68 -35.824 -5.553 1 38.57 99 ALA A C 1
ATOM 726 O O . ALA A 1 119 ? -9.549 -35.544 -5.173 1 38.81 99 ALA A O 1
ATOM 728 N N . ALA A 1 120 ? -11.064 -35.724 -6.835 1 38.28 100 ALA A N 1
ATOM 729 C CA . ALA A 1 120 ? -10.168 -35.253 -7.89 1 38.43 100 ALA A CA 1
ATOM 730 C C . ALA A 1 120 ? -9.823 -33.78 -7.68 1 38.4 100 ALA A C 1
ATOM 731 O O . ALA A 1 120 ? -8.681 -33.383 -7.903 1 38.38 100 ALA A O 1
ATOM 733 N N . LEU A 1 121 ? -10.797 -32.976 -7.224 1 38.31 101 LEU A N 1
ATOM 734 C CA . LEU A 1 121 ? -10.574 -31.56 -6.957 1 38.74 101 LEU A CA 1
ATOM 735 C C . LEU A 1 121 ? -9.762 -31.377 -5.677 1 39.47 101 LEU A C 1
ATOM 736 O O . LEU A 1 121 ? -8.855 -30.55 -5.651 1 39.76 101 LEU A O 1
ATOM 741 N N . LEU A 1 122 ? -10.054 -32.166 -4.631 1 39.61 102 LEU A N 1
ATOM 742 C CA . LEU A 1 122 ? -9.329 -32.086 -3.362 1 40.21 102 LEU A CA 1
ATOM 743 C C . LEU A 1 122 ? -7.862 -32.467 -3.516 1 40.47 102 LEU A C 1
ATOM 744 O O . LEU A 1 122 ? -7.008 -31.874 -2.862 1 40.35 102 LEU A O 1
ATOM 749 N N . ALA A 1 123 ? -7.571 -33.445 -4.386 1 40.81 103 ALA A N 1
ATOM 750 C CA . ALA A 1 123 ? -6.2 -33.883 -4.643 1 41.84 103 ALA A CA 1
ATOM 751 C C . ALA A 1 123 ? -5.401 -32.791 -5.354 1 42.62 103 ALA A C 1
ATOM 752 O O . ALA A 1 123 ? -4.218 -32.605 -5.064 1 42.45 103 ALA A O 1
ATOM 754 N N . ALA A 1 124 ? -6.051 -32.074 -6.282 1 43.18 104 ALA A N 1
ATOM 755 C CA . ALA A 1 124 ? -5.422 -30.997 -7.031 1 44.13 104 ALA A CA 1
ATOM 756 C C . ALA A 1 124 ? -5.076 -29.833 -6.11 1 45.09 104 ALA A C 1
ATOM 757 O O . ALA A 1 124 ? -4.004 -29.246 -6.252 1 45.33 104 ALA A O 1
ATOM 759 N N . VAL A 1 125 ? -5.968 -29.512 -5.157 1 45.5 105 VAL A N 1
ATOM 760 C CA . VAL A 1 125 ? -5.758 -28.426 -4.198 1 46.39 105 VAL A CA 1
ATOM 761 C C . VAL A 1 125 ? -4.554 -28.716 -3.301 1 47.15 105 VAL A C 1
ATOM 762 O O . VAL A 1 125 ? -3.688 -27.855 -3.128 1 47.34 105 VAL A O 1
ATOM 766 N N . ASN A 1 126 ? -4.484 -29.94 -2.761 1 47.33 106 ASN A N 1
ATOM 767 C CA . ASN A 1 126 ? -3.386 -30.333 -1.884 1 47.92 106 ASN A CA 1
ATOM 768 C C . ASN A 1 126 ? -2.051 -30.455 -2.607 1 48.41 106 ASN A C 1
ATOM 769 O O . ASN A 1 126 ? -1.009 -30.273 -1.983 1 48.63 106 ASN A O 1
ATOM 774 N N . ALA A 1 127 ? -2.068 -30.704 -3.924 1 48.5 107 ALA A N 1
ATOM 775 C CA . ALA A 1 127 ? -0.833 -30.735 -4.707 1 49.15 107 ALA A CA 1
ATOM 776 C C . ALA A 1 127 ? -0.331 -29.315 -5.089 1 49.95 107 ALA A C 1
ATOM 777 O O . ALA A 1 127 ? 0.633 -29.193 -5.842 1 50.13 107 ALA A O 1
ATOM 779 N N . GLY A 1 128 ? -0.969 -28.268 -4.567 1 50.12 108 GLY A N 1
ATOM 780 C CA . GLY A 1 128 ? -0.598 -26.892 -4.858 1 50.86 108 GLY A CA 1
ATOM 781 C C . GLY A 1 128 ? -1.192 -26.343 -6.141 1 51.46 108 GLY A C 1
ATOM 782 O O . GLY A 1 128 ? -0.769 -25.287 -6.616 1 51.8 108 GLY A O 1
ATOM 783 N N . THR A 1 129 ? -2.181 -27.038 -6.714 1 51.42 109 THR A N 1
ATOM 784 C CA . THR A 1 129 ? -2.824 -26.587 -7.945 1 51.96 109 THR A CA 1
ATOM 785 C C . THR A 1 129 ? -4.332 -26.434 -7.757 1 52.51 109 THR A C 1
ATOM 786 O O . THR A 1 129 ? -5.097 -27.239 -8.278 1 52.48 109 THR A O 1
ATOM 790 N N . PRO A 1 130 ? -4.791 -25.404 -7.025 1 52.93 110 PRO A N 1
ATOM 791 C CA . PRO A 1 130 ? -6.237 -25.25 -6.806 1 53.34 110 PRO A CA 1
ATOM 792 C C . PRO A 1 130 ? -7.019 -24.733 -8.011 1 54.16 110 PRO A C 1
ATOM 793 O O . PRO A 1 130 ? -8.245 -24.805 -8.004 1 54.36 110 PRO A O 1
ATOM 797 N N . HIS A 1 131 ? -6.333 -24.204 -9.033 1 54.46 111 HIS A N 1
ATOM 798 C CA . HIS A 1 131 ? -7.011 -23.668 -10.208 1 55.27 111 HIS A CA 1
ATOM 799 C C . HIS A 1 131 ? -7.399 -24.75 -11.218 1 55.76 111 HIS A C 1
ATOM 800 O O . HIS A 1 131 ? -6.633 -25.674 -11.461 1 55.92 111 HIS A O 1
ATOM 807 N N . ILE A 1 132 ? -8.609 -24.651 -11.776 1 55.82 112 ILE A N 1
ATOM 808 C CA . ILE A 1 132 ? -9.136 -25.593 -12.757 1 56.37 112 ILE A CA 1
ATOM 809 C C . ILE A 1 132 ? -9.676 -24.834 -13.967 1 56.92 112 ILE A C 1
ATOM 810 O O . ILE A 1 132 ? -10.523 -23.949 -13.815 1 57.03 112 ILE A O 1
ATOM 815 N N . VAL A 1 133 ? -9.202 -25.187 -15.167 1 57.03 113 VAL A N 1
ATOM 816 C CA . VAL A 1 133 ? -9.723 -24.59 -16.386 1 57.61 113 VAL A CA 1
ATOM 817 C C . VAL A 1 133 ? -10.818 -25.531 -16.881 1 58.29 113 VAL A C 1
ATOM 818 O O . VAL A 1 133 ? -10.53 -26.534 -17.532 1 58.49 113 VAL A O 1
ATOM 822 N N . ALA A 1 134 ? -12.065 -25.256 -16.503 1 58.47 114 ALA A N 1
ATOM 823 C CA . ALA A 1 134 ? -13.188 -26.085 -16.923 1 59.14 114 ALA A CA 1
ATOM 824 C C . ALA A 1 134 ? -13.76 -25.56 -18.234 1 59.6 114 ALA A C 1
ATOM 825 O O . ALA A 1 134 ? -13.782 -24.348 -18.461 1 59.85 114 ALA A O 1
ATOM 827 N N . VAL A 1 135 ? -14.201 -26.466 -19.11 1 59.54 115 VAL A N 1
ATOM 828 C CA . VAL A 1 135 ? -14.764 -26.069 -20.395 1 59.98 115 VAL A CA 1
ATOM 829 C C . VAL A 1 135 ? -16.275 -26.295 -20.406 1 60.09 115 VAL A C 1
ATOM 830 O O . VAL A 1 135 ? -16.725 -27.434 -20.293 1 60.22 115 VAL A O 1
ATOM 834 N N . ARG A 1 136 ? -17.061 -25.214 -20.522 1 59.89 116 ARG A N 1
ATOM 835 C CA . ARG A 1 136 ? -18.519 -25.335 -20.543 1 60.09 116 ARG A CA 1
ATOM 836 C C . ARG A 1 136 ? -19.043 -25.787 -21.916 1 59.91 116 ARG A C 1
ATOM 837 O O . ARG A 1 136 ? -18.393 -25.529 -22.93 1 60 116 ARG A O 1
ATOM 845 N N . PRO A 1 137 ? -20.185 -26.502 -21.986 1 59.53 117 PRO A N 1
ATOM 846 C CA . PRO A 1 137 ? -21.092 -26.871 -20.887 1 59.43 117 PRO A CA 1
ATOM 847 C C . PRO A 1 137 ? -20.633 -28.058 -20.059 1 59.49 117 PRO A C 1
ATOM 848 O O . PRO A 1 137 ? -19.988 -28.965 -20.574 1 59.63 117 PRO A O 1
ATOM 852 N N . LEU A 1 138 ? -20.984 -28.054 -18.779 1 59.24 118 LEU A N 1
ATOM 853 C CA . LEU A 1 138 ? -20.664 -29.155 -17.88 1 59.44 118 LEU A CA 1
ATOM 854 C C . LEU A 1 138 ? -21.924 -29.644 -17.148 1 59.6 118 LEU A C 1
ATOM 855 O O . LEU A 1 138 ? -22.954 -28.965 -17.163 1 59.78 118 LEU A O 1
ATOM 860 N N . TYR A 1 139 ? -21.85 -30.827 -16.518 1 59.4 119 TYR A N 1
ATOM 861 C CA . TYR A 1 139 ? -22.961 -31.393 -15.752 1 59.77 119 TYR A CA 1
ATOM 862 C C . TYR A 1 139 ? -23.279 -30.467 -14.573 1 60.31 119 TYR A C 1
ATOM 863 O O . TYR A 1 139 ? -22.363 -29.913 -13.972 1 60.35 119 TYR A O 1
ATOM 872 N N . GLY A 1 140 ? -24.567 -30.283 -14.288 1 60.6 120 GLY A N 1
ATOM 873 C CA . GLY A 1 140 ? -25.062 -29.404 -13.229 1 61.32 120 GLY A CA 1
ATOM 874 C C . GLY A 1 140 ? -24.288 -29.392 -11.923 1 61.79 120 GLY A C 1
ATOM 875 O O . GLY A 1 140 ? -23.907 -28.328 -11.434 1 61.84 120 GLY A O 1
ATOM 876 N N . GLY A 1 141 ? -24.047 -30.575 -11.374 1 61.95 121 GLY A N 1
ATOM 877 C CA . GLY A 1 141 ? -23.31 -30.762 -10.13 1 62.44 121 GLY A CA 1
ATOM 878 C C . GLY A 1 141 ? -21.844 -30.399 -10.228 1 62.68 121 GLY A C 1
ATOM 879 O O . GLY A 1 141 ? -21.305 -29.767 -9.32 1 62.84 121 GLY A O 1
ATOM 880 N N . SER A 1 142 ? -21.187 -30.785 -11.332 1 62.6 122 SER A N 1
ATOM 881 C CA . SER A 1 142 ? -19.774 -30.469 -11.559 1 62.93 122 SER A CA 1
ATOM 882 C C . SER A 1 142 ? -19.588 -28.959 -11.726 1 63.29 122 SER A C 1
ATOM 883 O O . SER A 1 142 ? -18.642 -28.388 -11.195 1 63.34 122 SER A O 1
ATOM 886 N N . ASP A 1 143 ? -20.515 -28.321 -12.443 1 63.48 123 ASP A N 1
ATOM 887 C CA . ASP A 1 143 ? -20.558 -26.895 -12.717 1 64.29 123 ASP A CA 1
ATOM 888 C C . ASP A 1 143 ? -20.773 -26.118 -11.414 1 64.99 123 ASP A C 1
ATOM 889 O O . ASP A 1 143 ? -20.147 -25.081 -11.212 1 65.22 123 ASP A O 1
ATOM 894 N N . HIS A 1 144 ? -21.66 -26.611 -10.537 1 65.22 124 HIS A N 1
ATOM 895 C CA . HIS A 1 144 ? -21.973 -25.939 -9.278 1 65.93 124 HIS A CA 1
ATOM 896 C C . HIS A 1 144 ? -20.9 -26.128 -8.212 1 65.99 124 HIS A C 1
ATOM 897 O O . HIS A 1 144 ? -20.724 -25.25 -7.374 1 66.22 124 HIS A O 1
ATOM 904 N N . LEU A 1 145 ? -20.184 -27.258 -8.238 1 65.62 125 LEU A N 1
ATOM 905 C CA . LEU A 1 145 ? -19.118 -27.511 -7.267 1 65.85 125 LEU A CA 1
ATOM 906 C C . LEU A 1 145 ? -17.926 -26.586 -7.525 1 65.7 125 LEU A C 1
ATOM 907 O O . LEU A 1 145 ? -17.325 -26.075 -6.579 1 65.82 125 LEU A O 1
ATOM 912 N N . LEU A 1 146 ? -17.611 -26.345 -8.805 1 65.33 126 LEU A N 1
ATOM 913 C CA . LEU A 1 146 ? -16.523 -25.459 -9.206 1 65.45 126 LEU A CA 1
ATOM 914 C C . LEU A 1 146 ? -16.892 -24.001 -8.935 1 65.08 126 LEU A C 1
ATOM 915 O O . LEU A 1 146 ? -16.055 -23.233 -8.461 1 65.22 126 LEU A O 1
ATOM 920 N N . GLU A 1 147 ? -18.147 -23.631 -9.226 1 64.47 127 GLU A N 1
ATOM 921 C CA . GLU A 1 147 ? -18.656 -22.275 -9.045 1 64.46 127 GLU A CA 1
ATOM 922 C C . GLU A 1 147 ? -18.651 -21.85 -7.58 1 63.87 127 GLU A C 1
ATOM 923 O O . GLU A 1 147 ? -18.336 -20.702 -7.266 1 63.89 127 GLU A O 1
ATOM 929 N N . THR A 1 148 ? -19.007 -22.776 -6.688 1 63.15 128 THR A N 1
ATOM 930 C CA . THR A 1 148 ? -19.055 -22.512 -5.254 1 62.88 128 THR A CA 1
ATOM 931 C C . THR A 1 148 ? -17.672 -22.45 -4.617 1 62.38 128 THR A C 1
ATOM 932 O O . THR A 1 148 ? -17.477 -21.695 -3.666 1 62.41 128 THR A O 1
ATOM 936 N N . GLY A 1 149 ? -16.736 -23.245 -5.13 1 61.74 129 GLY A N 1
ATOM 937 C CA . GLY A 1 149 ? -15.377 -23.302 -4.605 1 61.68 129 GLY A CA 1
ATOM 938 C C . GLY A 1 149 ? -15.336 -23.827 -3.185 1 61.49 129 GLY A C 1
ATOM 939 O O . GLY A 1 149 ? -14.549 -23.356 -2.361 1 61.55 129 GLY A O 1
ATOM 940 N N . LEU A 1 150 ? -16.212 -24.8 -2.892 1 61.16 130 LEU A N 1
ATOM 941 C CA . LEU A 1 150 ? -16.366 -25.441 -1.588 1 61.36 130 LEU A CA 1
ATOM 942 C C . LEU A 1 150 ? -15.085 -26.154 -1.139 1 61.61 130 LEU A C 1
ATOM 943 O O . LEU A 1 150 ? -14.766 -26.169 0.05 1 61.72 130 LEU A O 1
ATOM 948 N N . LEU A 1 151 ? -14.338 -26.716 -2.091 1 61.5 131 LEU A N 1
ATOM 949 C CA . LEU A 1 151 ? -13.106 -27.441 -1.791 1 61.8 131 LEU A CA 1
ATOM 950 C C . LEU A 1 151 ? -11.825 -26.591 -1.92 1 62.27 131 LEU A C 1
ATOM 951 O O . LEU A 1 151 ? -10.731 -27.148 -1.98 1 62.42 131 LEU A O 1
ATOM 956 N N . GLY A 1 152 ? -11.963 -25.267 -1.947 1 62.34 132 GLY A N 1
ATOM 957 C CA . GLY A 1 152 ? -10.826 -24.357 -2.068 1 62.84 132 GLY A CA 1
ATOM 958 C C . GLY A 1 152 ? -10.253 -24.304 -3.471 1 63.07 132 GLY A C 1
ATOM 959 O O . GLY A 1 152 ? -9.038 -24.241 -3.651 1 62.99 132 GLY A O 1
ATOM 960 N N . THR A 1 153 ? -11.13 -24.32 -4.477 1 63.2 133 THR A N 1
ATOM 961 C CA . THR A 1 153 ? -10.73 -24.32 -5.878 1 63.68 133 THR A CA 1
ATOM 962 C C . THR A 1 153 ? -10.991 -22.984 -6.565 1 64.15 133 THR A C 1
ATOM 963 O O . THR A 1 153 ? -11.944 -22.291 -6.223 1 64.17 133 THR A O 1
ATOM 967 N N . THR A 1 154 ? -10.162 -22.641 -7.556 1 64.46 134 THR A N 1
ATOM 968 C CA . THR A 1 154 ? -10.34 -21.436 -8.371 1 65.31 134 THR A CA 1
ATOM 969 C C . THR A 1 154 ? -10.786 -21.919 -9.748 1 66.04 134 THR A C 1
ATOM 970 O O . THR A 1 154 ? -10.177 -22.842 -10.281 1 66.17 134 THR A O 1
ATOM 974 N N . VAL A 1 155 ? -11.844 -21.33 -10.32 1 66.37 135 VAL A N 1
ATOM 975 C CA . VAL A 1 155 ? -12.334 -21.787 -11.618 1 67.15 135 VAL A CA 1
ATOM 976 C C . VAL A 1 155 ? -12.22 -20.724 -12.707 1 67.99 135 VAL A C 1
ATOM 977 O O . VAL A 1 155 ? -12.468 -19.541 -12.468 1 68.19 135 VAL A O 1
ATOM 981 N N . THR A 1 156 ? -11.8 -21.147 -13.899 1 68.27 136 THR A N 1
ATOM 982 C CA . THR A 1 156 ? -11.74 -20.267 -15.052 1 69.01 136 THR A CA 1
ATOM 983 C C . THR A 1 156 ? -12.505 -20.946 -16.181 1 69.66 136 THR A C 1
ATOM 984 O O . THR A 1 156 ? -12.002 -21.873 -16.814 1 69.79 136 THR A O 1
ATOM 988 N N . TRP A 1 157 ? -13.76 -20.536 -16.366 1 69.87 137 TRP A N 1
ATOM 989 C CA . TRP A 1 157 ? -14.633 -21.081 -17.395 1 70.45 137 TRP A CA 1
ATOM 990 C C . TRP A 1 157 ? -14.186 -20.581 -18.757 1 71.12 137 TRP A C 1
ATOM 991 O O . TRP A 1 157 ? -14.326 -19.393 -19.059 1 71.44 137 TRP A O 1
ATOM 1002 N N . ALA A 1 158 ? -13.606 -21.473 -19.566 1 71.16 138 ALA A N 1
ATOM 1003 C CA . ALA A 1 158 ? -13.124 -21.09 -20.886 1 71.76 138 ALA A CA 1
ATOM 1004 C C . ALA A 1 158 ? -13.765 -21.913 -21.993 1 72.18 138 ALA A C 1
ATOM 1005 O O . ALA A 1 158 ? -14.186 -23.047 -21.768 1 72.1 138 ALA A O 1
ATOM 1007 N N . LYS A 1 159 ? -13.84 -21.339 -23.198 1 72.4 139 LYS A N 1
ATOM 1008 C CA . LYS A 1 159 ? -14.384 -22.039 -24.361 1 73.02 139 LYS A CA 1
ATOM 1009 C C . LYS A 1 159 ? -13.322 -23.026 -24.907 1 73.32 139 LYS A C 1
ATOM 1010 O O . LYS A 1 159 ? -12.174 -23.011 -24.449 1 73.61 139 LYS A O 1
ATOM 1016 N N . GLU A 1 160 ? -13.683 -23.869 -25.893 1 73.03 140 GLU A N 1
ATOM 1017 C CA . GLU A 1 160 ? -12.733 -24.826 -26.466 1 73.31 140 GLU A CA 1
ATOM 1018 C C . GLU A 1 160 ? -11.505 -24.131 -27.092 1 73.28 140 GLU A C 1
ATOM 1019 O O . GLU A 1 160 ? -10.386 -24.629 -26.971 1 73.39 140 GLU A O 1
ATOM 1025 N N . ALA A 1 161 ? -11.707 -22.966 -27.721 1 72.91 141 ALA A N 1
ATOM 1026 C CA . ALA A 1 161 ? -10.605 -22.228 -28.331 1 73.1 141 ALA A CA 1
ATOM 1027 C C . ALA A 1 161 ? -9.815 -21.346 -27.343 1 73.25 141 ALA A C 1
ATOM 1028 O O . ALA A 1 161 ? -8.77 -20.806 -27.711 1 73.36 141 ALA A O 1
ATOM 1030 N N . GLU A 1 162 ? -10.301 -21.196 -26.102 1 73.01 142 GLU A N 1
ATOM 1031 C CA . GLU A 1 162 ? -9.629 -20.369 -25.097 1 73.17 142 GLU A CA 1
ATOM 1032 C C . GLU A 1 162 ? -8.94 -21.2 -24.009 1 72.89 142 GLU A C 1
ATOM 1033 O O . GLU A 1 162 ? -8.659 -20.657 -22.945 1 73.05 142 GLU A O 1
ATOM 1039 N N . ILE A 1 163 ? -8.686 -22.497 -24.244 1 72.22 143 ILE A N 1
ATOM 1040 C CA . ILE A 1 163 ? -8.082 -23.353 -23.226 1 72.01 143 ILE A CA 1
ATOM 1041 C C . ILE A 1 163 ? -6.633 -22.968 -22.901 1 71.58 143 ILE A C 1
ATOM 1042 O O . ILE A 1 163 ? -6.345 -22.656 -21.748 1 71.59 143 ILE A O 1
ATOM 1047 N N . ALA A 1 164 ? -5.74 -22.954 -23.906 1 71.09 144 ALA A N 1
ATOM 1048 C CA . ALA A 1 164 ? -4.325 -22.635 -23.714 1 71.15 144 ALA A CA 1
ATOM 1049 C C . ALA A 1 164 ? -4.08 -21.261 -23.096 1 71.06 144 ALA A C 1
ATOM 1050 O O . ALA A 1 164 ? -3.095 -21.077 -22.381 1 71.25 144 ALA A O 1
ATOM 1052 N N . SER A 1 165 ? -4.972 -20.299 -23.355 1 70.61 145 SER A N 1
ATOM 1053 C CA . SER A 1 165 ? -4.83 -18.955 -22.805 1 70.59 145 SER A CA 1
ATOM 1054 C C . SER A 1 165 ? -5.298 -18.885 -21.352 1 70.34 145 SER A C 1
ATOM 1055 O O . SER A 1 165 ? -4.71 -18.156 -20.556 1 70.35 145 SER A O 1
ATOM 1058 N N . ALA A 1 166 ? -6.34 -19.654 -20.996 1 69.96 146 ALA A N 1
ATOM 1059 C CA . ALA A 1 166 ? -6.866 -19.658 -19.627 1 70.02 146 ALA A CA 1
ATOM 1060 C C . ALA A 1 166 ? -6.006 -20.423 -18.615 1 69.86 146 ALA A C 1
ATOM 1061 O O . ALA A 1 166 ? -6.303 -20.381 -17.422 1 70.1 146 ALA A O 1
ATOM 1063 N N . ILE A 1 167 ? -4.959 -21.123 -19.074 1 69.24 147 ILE A N 1
ATOM 1064 C CA . ILE A 1 167 ? -4.096 -21.892 -18.188 1 69.03 147 ILE A CA 1
ATOM 1065 C C . ILE A 1 167 ? -3.144 -21.014 -17.398 1 68.76 147 ILE A C 1
ATOM 1066 O O . ILE A 1 167 ? -2.334 -20.286 -17.969 1 68.92 147 ILE A O 1
ATOM 1071 N N . GLN A 1 168 ? -3.245 -21.091 -16.074 1 68.21 148 GLN A N 1
ATOM 1072 C CA . GLN A 1 168 ? -2.388 -20.339 -15.167 1 68.12 148 GLN A CA 1
ATOM 1073 C C . GLN A 1 168 ? -1.286 -21.249 -14.611 1 67.83 148 GLN A C 1
ATOM 1074 O O . GLN A 1 168 ? -1.403 -22.474 -14.66 1 67.89 148 GLN A O 1
ATOM 1080 N N . ASP A 1 169 ? -0.232 -20.656 -14.037 1 67.43 149 ASP A N 1
ATOM 1081 C CA . ASP A 1 169 ? 0.837 -21.433 -13.4 1 67.51 149 ASP A CA 1
ATOM 1082 C C . ASP A 1 169 ? 0.348 -22.203 -12.141 1 67.19 149 ASP A C 1
ATOM 1083 O O . ASP A 1 169 ? 1.115 -22.964 -11.555 1 67.33 149 ASP A O 1
ATOM 1088 N N . ASP A 1 170 ? -0.921 -21.997 -11.736 1 66.63 150 ASP A N 1
ATOM 1089 C CA . ASP A 1 170 ? -1.577 -22.621 -10.592 1 66.53 150 ASP A CA 1
ATOM 1090 C C . ASP A 1 170 ? -2.618 -23.681 -11.008 1 65.83 150 ASP A C 1
ATOM 1091 O O . ASP A 1 170 ? -3.303 -24.215 -10.141 1 66.06 150 ASP A O 1
ATOM 1096 N N . THR A 1 171 ? -2.763 -23.973 -12.315 1 64.87 151 THR A N 1
ATOM 1097 C CA . THR A 1 171 ? -3.755 -24.93 -12.809 1 64.34 151 THR A CA 1
ATOM 1098 C C . THR A 1 171 ? -3.354 -26.383 -12.57 1 63.39 151 THR A C 1
ATOM 1099 O O . THR A 1 171 ? -2.247 -26.787 -12.913 1 63.47 151 THR A O 1
ATOM 1103 N N . GLY A 1 172 ? -4.268 -27.159 -12.005 1 62.36 152 GLY A N 1
ATOM 1104 C CA . GLY A 1 172 ? -4.029 -28.565 -11.728 1 61.88 152 GLY A CA 1
ATOM 1105 C C . GLY A 1 172 ? -4.842 -29.511 -12.584 1 61.08 152 GLY A C 1
ATOM 1106 O O . GLY A 1 172 ? -4.415 -30.641 -12.823 1 61.22 152 GLY A O 1
ATOM 1107 N N . LEU A 1 173 ? -6.025 -29.076 -13.043 1 60.08 153 LEU A N 1
ATOM 1108 C CA . LEU A 1 173 ? -6.885 -29.933 -13.86 1 59.62 153 LEU A CA 1
ATOM 1109 C C . LEU A 1 173 ? -7.646 -29.169 -14.939 1 58.77 153 LEU A C 1
ATOM 1110 O O . LEU A 1 173 ? -7.942 -27.987 -14.776 1 58.87 153 LEU A O 1
ATOM 1115 N N . VAL A 1 174 ? -7.972 -29.856 -16.041 1 57.72 154 VAL A N 1
ATOM 1116 C CA . VAL A 1 174 ? -8.757 -29.303 -17.142 1 57.08 154 VAL A CA 1
ATOM 1117 C C . VAL A 1 174 ? -9.971 -30.208 -17.286 1 56.09 154 VAL A C 1
ATOM 1118 O O . VAL A 1 174 ? -9.855 -31.305 -17.826 1 56.23 154 VAL A O 1
ATOM 1122 N N . ILE A 1 175 ? -11.121 -29.786 -16.75 1 54.93 155 ILE A N 1
ATOM 1123 C CA . ILE A 1 175 ? -12.328 -30.607 -16.786 1 54.12 155 ILE A CA 1
ATOM 1124 C C . ILE A 1 175 ? -13.178 -30.35 -18.028 1 53.5 155 ILE A C 1
ATOM 1125 O O . ILE A 1 175 ? -13.65 -29.237 -18.236 1 53.48 155 ILE A O 1
ATOM 1130 N N . VAL A 1 176 ? -13.343 -31.382 -18.871 1 52.99 156 VAL A N 1
ATOM 1131 C CA . VAL A 1 176 ? -14.118 -31.326 -20.115 1 52.89 156 VAL A CA 1
ATOM 1132 C C . VAL A 1 176 ? -15.153 -32.465 -20.141 1 52.55 156 VAL A C 1
ATOM 1133 O O . VAL A 1 176 ? -14.942 -33.501 -19.514 1 52.64 156 VAL A O 1
ATOM 1137 N N . GLU A 1 177 ? -16.274 -32.276 -20.848 1 52.14 157 GLU A N 1
ATOM 1138 C CA . GLU A 1 177 ? -17.341 -33.278 -20.921 1 52.1 157 GLU A CA 1
ATOM 1139 C C . GLU A 1 177 ? -17.873 -33.399 -22.348 1 51.89 157 GLU A C 1
ATOM 1140 O O . GLU A 1 177 ? -18.318 -32.401 -22.915 1 52.04 157 GLU A O 1
ATOM 1146 N N . THR A 1 178 ? -17.831 -34.605 -22.935 1 51.35 158 THR A N 1
ATOM 1147 C CA . THR A 1 178 ? -18.318 -34.799 -24.3 1 51.41 158 THR A CA 1
ATOM 1148 C C . THR A 1 178 ? -19.035 -36.149 -24.475 1 51.42 158 THR A C 1
ATOM 1149 O O . THR A 1 178 ? -18.471 -37.2 -24.173 1 51.38 158 THR A O 1
ATOM 1153 N N . PRO A 1 179 ? -20.295 -36.143 -24.961 1 51.3 159 PRO A N 1
ATOM 1154 C CA . PRO A 1 179 ? -21.11 -34.983 -25.361 1 51.19 159 PRO A CA 1
ATOM 1155 C C . PRO A 1 179 ? -21.62 -34.179 -24.165 1 51.07 159 PRO A C 1
ATOM 1156 O O . PRO A 1 179 ? -21.817 -34.733 -23.083 1 51.17 159 PRO A O 1
ATOM 1160 N N . ALA A 1 180 ? -21.826 -32.874 -24.368 1 50.68 160 ALA A N 1
ATOM 1161 C CA . ALA A 1 180 ? -22.284 -31.945 -23.341 1 50.74 160 ALA A CA 1
ATOM 1162 C C . ALA A 1 180 ? -23.67 -32.3 -22.785 1 50.61 160 ALA A C 1
ATOM 1163 O O . ALA A 1 180 ? -24.439 -33.011 -23.43 1 50.71 160 ALA A O 1
ATOM 1165 N N . ASN A 1 181 ? -23.981 -31.818 -21.581 1 50.21 161 ASN A N 1
ATOM 1166 C CA . ASN A 1 181 ? -25.267 -32.082 -20.959 1 50.25 161 ASN A CA 1
ATOM 1167 C C . ASN A 1 181 ? -26.01 -30.763 -20.723 1 49.85 161 ASN A C 1
ATOM 1168 O O . ASN A 1 181 ? -25.478 -29.863 -20.065 1 49.83 161 ASN A O 1
ATOM 1173 N N . PRO A 1 182 ? -27.222 -30.601 -21.288 1 49.26 162 PRO A N 1
ATOM 1174 C CA . PRO A 1 182 ? -28.005 -31.584 -22.059 1 48.8 162 PRO A CA 1
ATOM 1175 C C . PRO A 1 182 ? -27.998 -31.418 -23.589 1 48.29 162 PRO A C 1
ATOM 1176 O O . PRO A 1 182 ? -28.693 -32.152 -24.283 1 48.17 162 PRO A O 1
ATOM 1180 N N . SER A 1 183 ? -27.254 -30.431 -24.102 1 47.9 163 SER A N 1
ATOM 1181 C CA . SER A 1 183 ? -27.193 -30.088 -25.523 1 48.01 163 SER A CA 1
ATOM 1182 C C . SER A 1 183 ? -26.607 -31.163 -26.437 1 47.77 163 SER A C 1
ATOM 1183 O O . SER A 1 183 ? -26.877 -31.148 -27.639 1 47.78 163 SER A O 1
ATOM 1186 N N . LEU A 1 184 ? -25.786 -32.064 -25.875 1 47.43 164 LEU A N 1
ATOM 1187 C CA . LEU A 1 184 ? -25.084 -33.141 -26.581 1 47.61 164 LEU A CA 1
ATOM 1188 C C . LEU A 1 184 ? -24.073 -32.617 -27.602 1 47.74 164 LEU A C 1
ATOM 1189 O O . LEU A 1 184 ? -23.828 -33.261 -28.62 1 47.62 164 LEU A O 1
ATOM 1194 N N . ASP A 1 185 ? -23.476 -31.449 -27.32 1 47.86 165 ASP A N 1
ATOM 1195 C CA . ASP A 1 185 ? -22.473 -30.849 -28.191 1 48.42 165 ASP A CA 1
ATOM 1196 C C . ASP A 1 185 ? -21.148 -31.573 -27.975 1 48.87 165 ASP A C 1
ATOM 1197 O O . ASP A 1 185 ? -20.759 -31.816 -26.834 1 49.2 165 ASP A O 1
ATOM 1202 N N . LEU A 1 186 ? -20.47 -31.949 -29.061 1 48.69 166 LEU A N 1
ATOM 1203 C CA . LEU A 1 186 ? -19.216 -32.688 -28.961 1 48.86 166 LEU A CA 1
ATOM 1204 C C . LEU A 1 186 ? -18.011 -31.771 -28.821 1 49.33 166 LEU A C 1
ATOM 1205 O O . LEU A 1 186 ? -17.981 -30.69 -29.407 1 49.36 166 LEU A O 1
ATOM 1210 N N . VAL A 1 187 ? -17.014 -32.208 -28.041 1 49.52 167 VAL A N 1
ATOM 1211 C CA . VAL A 1 187 ? -15.774 -31.464 -27.833 1 50.16 167 VAL A CA 1
ATOM 1212 C C . VAL A 1 187 ? -14.614 -32.306 -28.376 1 51 167 VAL A C 1
ATOM 1213 O O . VAL A 1 187 ? -14.525 -33.49 -28.047 1 51.39 167 VAL A O 1
ATOM 1217 N N . ASP A 1 188 ? -13.745 -31.723 -29.222 1 51.13 168 ASP A N 1
ATOM 1218 C CA . ASP A 1 188 ? -12.614 -32.467 -29.78 1 51.85 168 ASP A CA 1
ATOM 1219 C C . ASP A 1 188 ? -11.541 -32.684 -28.713 1 52.34 168 ASP A C 1
ATOM 1220 O O . ASP A 1 188 ? -10.823 -31.749 -28.368 1 52.4 168 ASP A O 1
ATOM 1225 N N . LEU A 1 189 ? -11.435 -33.921 -28.194 1 52.54 169 LEU A N 1
ATOM 1226 C CA . LEU A 1 189 ? -10.476 -34.275 -27.149 1 53.18 169 LEU A CA 1
ATOM 1227 C C . LEU A 1 189 ? -9.021 -34.172 -27.594 1 53.78 169 LEU A C 1
ATOM 1228 O O . LEU A 1 189 ? -8.146 -33.938 -26.762 1 53.87 169 LEU A O 1
ATOM 1233 N N . ASP A 1 190 ? -8.756 -34.326 -28.895 1 53.96 170 ASP A N 1
ATOM 1234 C CA . ASP A 1 190 ? -7.399 -34.196 -29.419 1 54.57 170 ASP A CA 1
ATOM 1235 C C . ASP A 1 190 ? -6.909 -32.745 -29.308 1 55.23 170 ASP A C 1
ATOM 1236 O O . ASP A 1 190 ? -5.725 -32.515 -29.068 1 55.34 170 ASP A O 1
ATOM 1241 N N . SER A 1 191 ? -7.822 -31.77 -29.466 1 55.53 171 SER A N 1
ATOM 1242 C CA . SER A 1 191 ? -7.5 -30.351 -29.363 1 56.43 171 SER A CA 1
ATOM 1243 C C . SER A 1 191 ? -7.359 -29.916 -27.903 1 57.01 171 SER A C 1
ATOM 1244 O O . SER A 1 191 ? -6.525 -29.065 -27.605 1 57.39 171 SER A O 1
ATOM 1247 N N . VAL A 1 192 ? -8.173 -30.487 -27.001 1 56.95 172 VAL A N 1
ATOM 1248 C CA . VAL A 1 192 ? -8.145 -30.159 -25.574 1 57.51 172 VAL A CA 1
ATOM 1249 C C . VAL A 1 192 ? -6.819 -30.557 -24.932 1 57.86 172 VAL A C 1
ATOM 1250 O O . VAL A 1 192 ? -6.2 -29.742 -24.25 1 58.05 172 VAL A O 1
ATOM 1254 N N . VAL A 1 193 ? -6.377 -31.798 -25.161 1 57.85 173 VAL A N 1
ATOM 1255 C CA . VAL A 1 193 ? -5.124 -32.311 -24.613 1 58.26 173 VAL A CA 1
ATOM 1256 C C . VAL A 1 193 ? -3.909 -31.559 -25.174 1 58.41 173 VAL A C 1
ATOM 1257 O O . VAL A 1 193 ? -2.948 -31.307 -24.443 1 58.6 173 VAL A O 1
ATOM 1261 N N . ALA A 1 194 ? -3.978 -31.147 -26.449 1 58.14 174 ALA A N 1
ATOM 1262 C CA . ALA A 1 194 ? -2.899 -30.383 -27.071 1 58.36 174 ALA A CA 1
ATOM 1263 C C . ALA A 1 194 ? -2.82 -28.973 -26.477 1 58.22 174 ALA A C 1
ATOM 1264 O O . ALA A 1 194 ? -1.725 -28.443 -26.294 1 58.24 174 ALA A O 1
ATOM 1266 N N . ALA A 1 195 ? -3.979 -28.374 -26.162 1 57.89 175 ALA A N 1
ATOM 1267 C CA . ALA A 1 195 ? -4.03 -27.042 -25.569 1 58.01 175 ALA A CA 1
ATOM 1268 C C . ALA A 1 195 ? -3.638 -27.062 -24.092 1 57.93 175 ALA A C 1
ATOM 1269 O O . ALA A 1 195 ? -3.075 -26.085 -23.608 1 58.15 175 ALA A O 1
ATOM 1271 N N . ALA A 1 196 ? -3.926 -28.159 -23.38 1 57.48 176 ALA A N 1
ATOM 1272 C CA . ALA A 1 196 ? -3.58 -28.271 -21.967 1 57.61 176 ALA A CA 1
ATOM 1273 C C . ALA A 1 196 ? -2.083 -28.471 -21.758 1 57.59 176 ALA A C 1
ATOM 1274 O O . ALA A 1 196 ? -1.516 -27.918 -20.818 1 57.69 176 ALA A O 1
ATOM 1276 N N . GLY A 1 197 ? -1.458 -29.244 -22.638 1 57.32 177 GLY A N 1
ATOM 1277 C CA . GLY A 1 197 ? -0.028 -29.517 -22.566 1 57.5 177 GLY A CA 1
ATOM 1278 C C . GLY A 1 197 ? 0.37 -30.277 -21.319 1 57.43 177 GLY A C 1
ATOM 1279 O O . GLY A 1 197 ? 0.006 -31.443 -21.156 1 57.84 177 GLY A O 1
ATOM 1280 N N . THR A 1 198 ? 1.083 -29.604 -20.408 1 56.8 178 THR A N 1
ATOM 1281 C CA . THR A 1 198 ? 1.552 -30.194 -19.155 1 56.93 178 THR A CA 1
ATOM 1282 C C . THR A 1 198 ? 0.451 -30.413 -18.105 1 56.8 178 THR A C 1
ATOM 1283 O O . THR A 1 198 ? 0.685 -31.11 -17.118 1 57.09 178 THR A O 1
ATOM 1287 N N . VAL A 1 199 ? -0.735 -29.822 -18.3 1 56.11 179 VAL A N 1
ATOM 1288 C CA . VAL A 1 199 ? -1.832 -29.956 -17.344 1 55.7 179 VAL A CA 1
ATOM 1289 C C . VAL A 1 199 ? -2.689 -31.19 -17.641 1 55.32 179 VAL A C 1
ATOM 1290 O O . VAL A 1 199 ? -3.146 -31.367 -18.767 1 55.28 179 VAL A O 1
ATOM 1294 N N . PRO A 1 200 ? -2.918 -32.052 -16.634 1 54.83 180 PRO A N 1
ATOM 1295 C CA . PRO A 1 200 ? -3.742 -33.253 -16.857 1 54.4 180 PRO A CA 1
ATOM 1296 C C . PRO A 1 200 ? -5.189 -32.932 -17.232 1 54.03 180 PRO A C 1
ATOM 1297 O O . PRO A 1 200 ? -5.739 -31.946 -16.751 1 54.09 180 PRO A O 1
ATOM 1301 N N . VAL A 1 201 ? -5.807 -33.761 -18.092 1 53.36 181 VAL A N 1
ATOM 1302 C CA . VAL A 1 201 ? -7.179 -33.54 -18.557 1 53.1 181 VAL A CA 1
ATOM 1303 C C . VAL A 1 201 ? -8.17 -34.565 -18.006 1 52.74 181 VAL A C 1
ATOM 1304 O O . VAL A 1 201 ? -7.993 -35.765 -18.214 1 53.05 181 VAL A O 1
ATOM 1308 N N . LEU A 1 202 ? -9.228 -34.095 -17.33 1 51.93 182 LEU A N 1
ATOM 1309 C CA . LEU A 1 202 ? -10.276 -34.965 -16.801 1 51.51 182 LEU A CA 1
ATOM 1310 C C . LEU A 1 202 ? -11.45 -34.927 -17.77 1 51.16 182 LEU A C 1
ATOM 1311 O O . LEU A 1 202 ? -11.993 -33.856 -18.034 1 51.15 182 LEU A O 1
ATOM 1316 N N . VAL A 1 203 ? -11.838 -36.085 -18.31 1 50.71 183 VAL A N 1
ATOM 1317 C CA . VAL A 1 203 ? -12.946 -36.154 -19.255 1 50.62 183 VAL A CA 1
ATOM 1318 C C . VAL A 1 203 ? -14.105 -36.946 -18.674 1 50.33 183 VAL A C 1
ATOM 1319 O O . VAL A 1 203 ? -13.947 -38.128 -18.375 1 50.57 183 VAL A O 1
ATOM 1323 N N . ASP A 1 204 ? -15.27 -36.294 -18.503 1 49.66 184 ASP A N 1
ATOM 1324 C CA . ASP A 1 204 ? -16.456 -36.956 -17.971 1 49.47 184 ASP A CA 1
ATOM 1325 C C . ASP A 1 204 ? -17.076 -37.81 -19.07 1 48.93 184 ASP A C 1
ATOM 1326 O O . ASP A 1 204 ? -17.909 -37.344 -19.847 1 49.13 184 ASP A O 1
ATOM 1331 N N . ASN A 1 205 ? -16.666 -39.074 -19.115 1 48.09 185 ASN A N 1
ATOM 1332 C CA . ASN A 1 205 ? -17.107 -40.042 -20.107 1 47.77 185 ASN A CA 1
ATOM 1333 C C . ASN A 1 205 ? -18.306 -40.856 -19.595 1 46.99 185 ASN A C 1
ATOM 1334 O O . ASN A 1 205 ? -18.355 -42.07 -19.786 1 47.21 185 ASN A O 1
ATOM 1339 N N . THR A 1 206 ? -19.276 -40.194 -18.95 1 45.96 186 THR A N 1
ATOM 1340 C CA . THR A 1 206 ? -20.452 -40.888 -18.428 1 45.5 186 THR A CA 1
ATOM 1341 C C . THR A 1 206 ? -21.435 -41.269 -19.534 1 44.93 186 THR A C 1
ATOM 1342 O O . THR A 1 206 ? -21.899 -42.406 -19.575 1 45.01 186 THR A O 1
ATOM 1346 N N . PHE A 1 207 ? -21.737 -40.325 -20.434 1 44.17 187 PHE A N 1
ATOM 1347 C CA . PHE A 1 207 ? -22.691 -40.519 -21.53 1 43.85 187 PHE A CA 1
ATOM 1348 C C . PHE A 1 207 ? -22.213 -41.524 -22.576 1 43.05 187 PHE A C 1
ATOM 1349 O O . PHE A 1 207 ? -23.009 -42.316 -23.075 1 43.09 187 PHE A O 1
ATOM 1357 N N . CYS A 1 208 ? -20.921 -41.474 -22.929 1 42.13 188 CYS A N 1
ATOM 1358 C CA . CYS A 1 208 ? -20.351 -42.346 -23.954 1 41.47 188 CYS A CA 1
ATOM 1359 C C . CYS A 1 208 ? -20.032 -43.742 -23.478 1 41.01 188 CYS A C 1
ATOM 1360 O O . CYS A 1 208 ? -20.151 -44.688 -24.255 1 40.87 188 CYS A O 1
ATOM 1363 N N . THR A 1 209 ? -19.553 -43.871 -22.222 1 40.62 189 THR A N 1
ATOM 1364 C CA . THR A 1 209 ? -19.088 -45.12 -21.599 1 40.65 189 THR A CA 1
ATOM 1365 C C . THR A 1 209 ? -17.843 -45.68 -22.326 1 40.36 189 THR A C 1
ATOM 1366 O O . THR A 1 209 ? -17.515 -45.228 -23.427 1 40.47 189 THR A O 1
ATOM 1370 N N . PRO A 1 210 ? -17.133 -46.666 -21.743 1 39.86 190 PRO A N 1
ATOM 1371 C CA . PRO A 1 210 ? -15.949 -47.214 -22.427 1 39.91 190 PRO A CA 1
ATOM 1372 C C . PRO A 1 210 ? -16.236 -47.936 -23.753 1 39.89 190 PRO A C 1
ATOM 1373 O O . PRO A 1 210 ? -15.3 -48.218 -24.5 1 40.05 190 PRO A O 1
ATOM 1377 N N . VAL A 1 211 ? -17.517 -48.215 -24.059 1 39.51 191 VAL A N 1
ATOM 1378 C CA . VAL A 1 211 ? -17.917 -48.887 -25.297 1 39.6 191 VAL A CA 1
ATOM 1379 C C . VAL A 1 211 ? -17.737 -47.962 -26.505 1 39.88 191 VAL A C 1
ATOM 1380 O O . VAL A 1 211 ? -17.213 -48.383 -27.537 1 40.04 191 VAL A O 1
ATOM 1384 N N . LEU A 1 212 ? -18.153 -46.7 -26.373 1 39.82 192 LEU A N 1
ATOM 1385 C CA . LEU A 1 212 ? -18.087 -45.758 -27.486 1 40.31 192 LEU A CA 1
ATOM 1386 C C . LEU A 1 212 ? -16.914 -44.783 -27.469 1 40.98 192 LEU A C 1
ATOM 1387 O O . LEU A 1 212 ? -16.522 -44.32 -28.536 1 41.18 192 LEU A O 1
ATOM 1392 N N . GLN A 1 213 ? -16.362 -44.451 -26.294 1 41.2 193 GLN A N 1
ATOM 1393 C CA . GLN A 1 213 ? -15.276 -43.473 -26.226 1 41.96 193 GLN A CA 1
ATOM 1394 C C . GLN A 1 213 ? -14.244 -43.822 -25.166 1 42.74 193 GLN A C 1
ATOM 1395 O O . GLN A 1 213 ? -14.605 -44.296 -24.093 1 42.92 193 GLN A O 1
ATOM 1401 N N . GLN A 1 214 ? -12.958 -43.596 -25.463 1 43.05 194 GLN A N 1
ATOM 1402 C CA . GLN A 1 214 ? -11.88 -43.845 -24.511 1 43.85 194 GLN A CA 1
ATOM 1403 C C . GLN A 1 214 ? -10.965 -42.634 -24.476 1 44.23 194 GLN A C 1
ATOM 1404 O O . GLN A 1 214 ? -10.066 -42.511 -25.304 1 44.34 194 GLN A O 1
ATOM 1410 N N . PRO A 1 215 ? -11.184 -41.719 -23.52 1 44.28 195 PRO A N 1
ATOM 1411 C CA . PRO A 1 215 ? -10.353 -40.507 -23.459 1 44.33 195 PRO A CA 1
ATOM 1412 C C . PRO A 1 215 ? -8.861 -40.753 -23.243 1 44.46 195 PRO A C 1
ATOM 1413 O O . PRO A 1 215 ? -8.055 -39.907 -23.628 1 44.83 195 PRO A O 1
ATOM 1417 N N . ILE A 1 216 ? -8.48 -41.913 -22.674 1 44 196 ILE A N 1
ATOM 1418 C CA . ILE A 1 216 ? -7.069 -42.256 -22.459 1 43.86 196 ILE A CA 1
ATOM 1419 C C . ILE A 1 216 ? -6.332 -42.323 -23.8 1 43.66 196 ILE A C 1
ATOM 1420 O O . ILE A 1 216 ? -5.222 -41.805 -23.915 1 43.71 196 ILE A O 1
ATOM 1425 N N . ARG A 1 217 ? -6.987 -42.895 -24.827 1 43.34 197 ARG A N 1
ATOM 1426 C CA . ARG A 1 217 ? -6.441 -43.003 -26.177 1 43.62 197 ARG A CA 1
ATOM 1427 C C . ARG A 1 217 ? -6.117 -41.634 -26.785 1 43.64 197 ARG A C 1
ATOM 1428 O O . ARG A 1 217 ? -5.133 -41.503 -27.509 1 43.76 197 ARG A O 1
ATOM 1436 N N . HIS A 1 218 ? -6.933 -40.615 -26.493 1 43.36 198 HIS A N 1
ATOM 1437 C CA . HIS A 1 218 ? -6.713 -39.27 -27.024 1 43.46 198 HIS A CA 1
ATOM 1438 C C . HIS A 1 218 ? -5.675 -38.454 -26.248 1 43.38 198 HIS A C 1
ATOM 1439 O O . HIS A 1 218 ? -5.133 -37.496 -26.793 1 43.47 198 HIS A O 1
ATOM 1446 N N . GLY A 1 219 ? -5.403 -38.828 -25.001 1 43.13 199 GLY A N 1
ATOM 1447 C CA . GLY A 1 219 ? -4.404 -38.133 -24.199 1 43.37 199 GLY A CA 1
ATOM 1448 C C . GLY A 1 219 ? -4.865 -37.645 -22.84 1 43.23 199 GLY A C 1
ATOM 1449 O O . GLY A 1 219 ? -4.087 -37.011 -22.121 1 43.2 199 GLY A O 1
ATOM 1450 N N . ALA A 1 220 ? -6.131 -37.911 -22.476 1 42.86 200 ALA A N 1
ATOM 1451 C CA . ALA A 1 220 ? -6.647 -37.482 -21.177 1 42.95 200 ALA A CA 1
ATOM 1452 C C . ALA A 1 220 ? -5.972 -38.248 -20.045 1 43.07 200 ALA A C 1
ATOM 1453 O O . ALA A 1 220 ? -5.625 -39.416 -20.213 1 43.36 200 ALA A O 1
ATOM 1455 N N . ALA A 1 221 ? -5.747 -37.586 -18.909 1 42.65 201 ALA A N 1
ATOM 1456 C CA . ALA A 1 221 ? -5.084 -38.221 -17.775 1 42.63 201 ALA A CA 1
ATOM 1457 C C . ALA A 1 221 ? -6.072 -38.912 -16.851 1 42.43 201 ALA A C 1
ATOM 1458 O O . ALA A 1 221 ? -5.759 -39.961 -16.299 1 42.67 201 ALA A O 1
ATOM 1460 N N . LEU A 1 222 ? -7.26 -38.326 -16.675 1 41.88 202 LEU A N 1
ATOM 1461 C CA . LEU A 1 222 ? -8.292 -38.88 -15.802 1 41.87 202 LEU A CA 1
ATOM 1462 C C . LEU A 1 222 ? -9.587 -39.078 -16.584 1 41.58 202 LEU A C 1
ATOM 1463 O O . LEU A 1 222 ? -9.942 -38.222 -17.389 1 41.74 202 LEU A O 1
ATOM 1468 N N . VAL A 1 223 ? -10.302 -40.192 -16.357 1 41.03 203 VAL A N 1
ATOM 1469 C CA . VAL A 1 223 ? -11.579 -40.437 -17.035 1 40.93 203 VAL A CA 1
ATOM 1470 C C . VAL A 1 223 ? -12.689 -40.643 -16.002 1 40.66 203 VAL A C 1
ATOM 1471 O O . VAL A 1 223 ? -12.797 -41.72 -15.423 1 40.76 203 VAL A O 1
ATOM 1475 N N . LEU A 1 224 ? -13.498 -39.61 -15.753 1 40.19 204 LEU A N 1
ATOM 1476 C CA . LEU A 1 224 ? -14.575 -39.677 -14.766 1 40.22 204 LEU A CA 1
ATOM 1477 C C . LEU A 1 224 ? -15.795 -40.4 -15.313 1 40.21 204 LEU A C 1
ATOM 1478 O O . LEU A 1 224 ? -16.178 -40.181 -16.458 1 40.37 204 LEU A O 1
ATOM 1483 N N . HIS A 1 225 ? -16.403 -41.27 -14.496 1 39.9 205 HIS A N 1
ATOM 1484 C CA . HIS A 1 225 ? -17.607 -42.016 -14.854 1 40.01 205 HIS A CA 1
ATOM 1485 C C . HIS A 1 225 ? -18.588 -41.985 -13.692 1 39.73 205 HIS A C 1
ATOM 1486 O O . HIS A 1 225 ? -18.207 -42.288 -12.564 1 39.94 205 HIS A O 1
ATOM 1493 N N . SER A 1 226 ? -19.851 -41.665 -13.965 1 39.16 206 SER A N 1
ATOM 1494 C CA . SER A 1 226 ? -20.889 -41.748 -12.951 1 39.07 206 SER A CA 1
ATOM 1495 C C . SER A 1 226 ? -21.497 -43.138 -13.158 1 38.84 206 SER A C 1
ATOM 1496 O O . SER A 1 226 ? -22.336 -43.321 -14.039 1 38.82 206 SER A O 1
ATOM 1499 N N . ALA A 1 227 ? -21.017 -44.129 -12.398 1 38.43 207 ALA A N 1
ATOM 1500 C CA . ALA A 1 227 ? -21.457 -45.521 -12.492 1 38.57 207 ALA A CA 1
ATOM 1501 C C . ALA A 1 227 ? -22.958 -45.737 -12.322 1 38.31 207 ALA A C 1
ATOM 1502 O O . ALA A 1 227 ? -23.465 -46.791 -12.699 1 38.41 207 ALA A O 1
ATOM 1504 N N . THR A 1 228 ? -23.671 -44.737 -11.79 1 37.9 208 THR A N 1
ATOM 1505 C CA . THR A 1 228 ? -25.124 -44.753 -11.626 1 37.99 208 THR A CA 1
ATOM 1506 C C . THR A 1 228 ? -25.793 -44.95 -13.004 1 37.28 208 THR A C 1
ATOM 1507 O O . THR A 1 228 ? -26.686 -45.777 -13.16 1 37.23 208 THR A O 1
ATOM 1535 N N . TYR A 1 230 ? -25.603 -46.117 -16.94 1 35.64 210 TYR A N 1
ATOM 1536 C CA . TYR A 1 230 ? -25.005 -47.087 -17.861 1 35.82 210 TYR A CA 1
ATOM 1537 C C . TYR A 1 230 ? -24.167 -48.195 -17.199 1 36.25 210 TYR A C 1
ATOM 1538 O O . TYR A 1 230 ? -24.404 -49.367 -17.494 1 36.42 210 TYR A O 1
ATOM 1547 N N . LEU A 1 231 ? -23.185 -47.853 -16.342 1 36.24 211 LEU A N 1
ATOM 1548 C CA . LEU A 1 231 ? -22.354 -48.866 -15.686 1 36.63 211 LEU A CA 1
ATOM 1549 C C . LEU A 1 231 ? -23.198 -49.792 -14.816 1 36.92 211 LEU A C 1
ATOM 1550 O O . LEU A 1 231 ? -22.986 -51.003 -14.823 1 37.06 211 LEU A O 1
ATOM 1555 N N . GLY A 1 232 ? -24.171 -49.225 -14.114 1 36.9 212 GLY A N 1
ATOM 1556 C CA . GLY A 1 232 ? -25.118 -50.003 -13.332 1 37.64 212 GLY A CA 1
ATOM 1557 C C . GLY A 1 232 ? -26.113 -50.598 -14.305 1 38.24 212 GLY A C 1
ATOM 1558 O O . GLY A 1 232 ? -26.265 -51.821 -14.396 1 38.51 212 GLY A O 1
ATOM 1559 N N . GLY A 1 233 ? -26.741 -49.712 -15.072 1 38.16 213 GLY A N 1
ATOM 1560 C CA . GLY A 1 233 ? -27.647 -50.064 -16.153 1 38.5 213 GLY A CA 1
ATOM 1561 C C . GLY A 1 233 ? -29.063 -50.421 -15.772 1 38.51 213 GLY A C 1
ATOM 1562 O O . GLY A 1 233 ? -29.877 -50.71 -16.651 1 38.66 213 GLY A O 1
ATOM 1563 N N . HIS A 1 234 ? -29.369 -50.431 -14.472 1 38.15 214 HIS A N 1
ATOM 1564 C CA . HIS A 1 234 ? -30.714 -50.774 -14.019 1 38.27 214 HIS A CA 1
ATOM 1565 C C . HIS A 1 234 ? -31.363 -49.713 -13.099 1 38.06 214 HIS A C 1
ATOM 1566 O O . HIS A 1 234 ? -32.546 -49.827 -12.78 1 38.28 214 HIS A O 1
ATOM 1573 N N . GLY A 1 235 ? -30.607 -48.681 -12.726 1 37.58 215 GLY A N 1
ATOM 1574 C CA . GLY A 1 235 ? -31.089 -47.591 -11.887 1 37.61 215 GLY A CA 1
ATOM 1575 C C . GLY A 1 235 ? -31.269 -47.98 -10.437 1 37.39 215 GLY A C 1
ATOM 1576 O O . GLY A 1 235 ? -32.224 -47.549 -9.787 1 37.63 215 GLY A O 1
ATOM 1577 N N . ASP A 1 236 ? -30.357 -48.799 -9.915 1 36.82 216 ASP A N 1
ATOM 1578 C CA . ASP A 1 236 ? -30.433 -49.255 -8.532 1 36.69 216 ASP A CA 1
ATOM 1579 C C . ASP A 1 236 ? -29.131 -49.095 -7.758 1 36.48 216 ASP A C 1
ATOM 1580 O O . ASP A 1 236 ? -29.165 -48.974 -6.534 1 36.47 216 ASP A O 1
ATOM 1585 N N . ALA A 1 237 ? -27.989 -49.066 -8.457 1 36.18 217 ALA A N 1
ATOM 1586 C CA . ALA A 1 237 ? -26.698 -48.908 -7.796 1 36.09 217 ALA A CA 1
ATOM 1587 C C . ALA A 1 237 ? -26.085 -47.523 -8.023 1 35.83 217 ALA A C 1
ATOM 1588 O O . ALA A 1 237 ? -25.898 -47.107 -9.165 1 35.89 217 ALA A O 1
ATOM 1590 N N . MET A 1 238 ? -25.787 -46.809 -6.932 1 35.41 218 MET A N 1
ATOM 1591 C CA . MET A 1 238 ? -25.164 -45.491 -6.999 1 35.65 218 MET A CA 1
ATOM 1592 C C . MET A 1 238 ? -23.65 -45.667 -7.012 1 36.03 218 MET A C 1
ATOM 1593 O O . MET A 1 238 ? -23.124 -46.464 -6.233 1 36 218 MET A O 1
ATOM 1598 N N . GLY A 1 239 ? -22.958 -44.93 -7.879 1 36.16 219 GLY A N 1
ATOM 1599 C CA . GLY A 1 239 ? -21.507 -45.047 -7.967 1 36.7 219 GLY A CA 1
ATOM 1600 C C . GLY A 1 239 ? -20.793 -43.973 -8.759 1 36.8 219 GLY A C 1
ATOM 1601 O O . GLY A 1 239 ? -21.417 -43.18 -9.464 1 36.85 219 GLY A O 1
ATOM 1602 N N . GLY A 1 240 ? -19.475 -43.978 -8.657 1 36.78 220 GLY A N 1
ATOM 1603 C CA . GLY A 1 240 ? -18.599 -43.04 -9.347 1 37.3 220 GLY A CA 1
ATOM 1604 C C . GLY A 1 240 ? -17.191 -43.587 -9.38 1 37.5 220 GLY A C 1
ATOM 1605 O O . GLY A 1 240 ? -16.714 -44.095 -8.37 1 37.46 220 GLY A O 1
ATOM 1606 N N . ILE A 1 241 ? -16.532 -43.544 -10.543 1 37.63 221 ILE A N 1
ATOM 1607 C CA . ILE A 1 241 ? -15.198 -44.125 -10.683 1 38.41 221 ILE A CA 1
ATOM 1608 C C . ILE A 1 241 ? -14.337 -43.349 -11.684 1 39.28 221 ILE A C 1
ATOM 1609 O O . ILE A 1 241 ? -14.851 -42.889 -12.7 1 39.34 221 ILE A O 1
ATOM 1614 N N . ILE A 1 242 ? -13.036 -43.172 -11.383 1 39.73 222 ILE A N 1
ATOM 1615 C CA . ILE A 1 242 ? -12.114 -42.475 -12.28 1 40.63 222 ILE A CA 1
ATOM 1616 C C . ILE A 1 242 ? -11.018 -43.418 -12.753 1 41.69 222 ILE A C 1
ATOM 1617 O O . ILE A 1 242 ? -10.261 -43.923 -11.932 1 41.93 222 ILE A O 1
ATOM 1622 N N . ALA A 1 243 ? -10.916 -43.644 -14.067 1 42.3 223 ALA A N 1
ATOM 1623 C CA . ALA A 1 243 ? -9.858 -44.483 -14.624 1 43.44 223 ALA A CA 1
ATOM 1624 C C . ALA A 1 243 ? -8.685 -43.555 -14.958 1 44.46 223 ALA A C 1
ATOM 1625 O O . ALA A 1 243 ? -8.792 -42.738 -15.872 1 44.78 223 ALA A O 1
ATOM 1627 N N . THR A 1 244 ? -7.586 -43.641 -14.193 1 44.75 224 THR A N 1
ATOM 1628 C CA . THR A 1 244 ? -6.441 -42.751 -14.393 1 45.5 224 THR A CA 1
ATOM 1629 C C . THR A 1 244 ? -5.073 -43.445 -14.176 1 45.96 224 THR A C 1
ATOM 1630 O O . THR A 1 244 ? -5.03 -44.582 -13.708 1 46.12 224 THR A O 1
ATOM 1634 N N . ASN A 1 245 ? -3.958 -42.763 -14.518 1 46.06 225 ASN A N 1
ATOM 1635 C CA . ASN A 1 245 ? -2.609 -43.289 -14.315 1 46.68 225 ASN A CA 1
ATOM 1636 C C . ASN A 1 245 ? -2.305 -43.51 -12.825 1 47.22 225 ASN A C 1
ATOM 1637 O O . ASN A 1 245 ? -2.934 -42.895 -11.967 1 47.29 225 ASN A O 1
ATOM 1642 N N . SER A 1 246 ? -1.339 -44.39 -12.526 1 47.42 226 SER A N 1
ATOM 1643 C CA . SER A 1 246 ? -0.947 -44.764 -11.168 1 47.94 226 SER A CA 1
ATOM 1644 C C . SER A 1 246 ? -0.675 -43.595 -10.23 1 47.96 226 SER A C 1
ATOM 1645 O O . SER A 1 246 ? -1.022 -43.67 -9.052 1 47.96 226 SER A O 1
ATOM 1648 N N . ASP A 1 247 ? -0.063 -42.52 -10.742 1 47.85 227 ASP A N 1
ATOM 1649 C CA . ASP A 1 247 ? 0.232 -41.35 -9.924 1 48.2 227 ASP A CA 1
ATOM 1650 C C . ASP A 1 247 ? -1.057 -40.664 -9.456 1 47.94 227 ASP A C 1
ATOM 1651 O O . ASP A 1 247 ? -1.201 -40.394 -8.265 1 48.04 227 ASP A O 1
ATOM 1656 N N . TRP A 1 248 ? -1.994 -40.4 -10.379 1 47.46 228 TRP A N 1
ATOM 1657 C CA . TRP A 1 248 ? -3.251 -39.76 -10.008 1 47.54 228 TRP A CA 1
ATOM 1658 C C . TRP A 1 248 ? -4.137 -40.686 -9.19 1 47.7 228 TRP A C 1
ATOM 1659 O O . TRP A 1 248 ? -4.831 -40.213 -8.294 1 48.08 228 TRP A O 1
ATOM 1670 N N . ALA A 1 249 ? -4.086 -42.004 -9.459 1 47.23 229 ALA A N 1
ATOM 1671 C CA . ALA A 1 249 ? -4.858 -43 -8.713 1 47.2 229 ALA A CA 1
ATOM 1672 C C . ALA A 1 249 ? -4.418 -43.051 -7.252 1 47.23 229 ALA A C 1
ATOM 1673 O O . ALA A 1 249 ? -5.245 -43.252 -6.373 1 47.18 229 ALA A O 1
ATOM 1675 N N . MET A 1 250 ? -3.119 -42.848 -6.994 1 47.31 230 MET A N 1
ATOM 1676 C CA . MET A 1 250 ? -2.555 -42.832 -5.652 1 47.69 230 MET A CA 1
ATOM 1677 C C . MET A 1 250 ? -3.07 -41.613 -4.88 1 47.8 230 MET A C 1
ATOM 1678 O O . MET A 1 250 ? -3.435 -41.738 -3.712 1 48.01 230 MET A O 1
ATOM 1683 N N . ARG A 1 251 ? -3.128 -40.447 -5.543 1 47.38 231 ARG A N 1
ATOM 1684 C CA . ARG A 1 251 ? -3.63 -39.217 -4.941 1 47.52 231 ARG A CA 1
ATOM 1685 C C . ARG A 1 251 ? -5.113 -39.382 -4.594 1 47.21 231 ARG A C 1
ATOM 1686 O O . ARG A 1 251 ? -5.527 -39.028 -3.495 1 47.42 231 ARG A O 1
ATOM 1694 N N . LEU A 1 252 ? -5.896 -39.961 -5.518 1 46.58 232 LEU A N 1
ATOM 1695 C CA . LEU A 1 252 ? -7.328 -40.205 -5.353 1 46.53 232 LEU A CA 1
ATOM 1696 C C . LEU A 1 252 ? -7.613 -41.202 -4.229 1 46.51 232 LEU A C 1
ATOM 1697 O O . LEU A 1 252 ? -8.606 -41.067 -3.515 1 46.72 232 LEU A O 1
ATOM 1702 N N . ARG A 1 253 ? -6.745 -42.208 -4.083 1 46.06 233 ARG A N 1
ATOM 1703 C CA . ARG A 1 253 ? -6.862 -43.224 -3.042 1 45.92 233 ARG A CA 1
ATOM 1704 C C . ARG A 1 253 ? -6.51 -42.644 -1.66 1 45.16 233 ARG A C 1
ATOM 1705 O O . ARG A 1 253 ? -7.089 -43.066 -0.66 1 45.07 233 ARG A O 1
ATOM 1713 N N . GLN A 1 254 ? -5.58 -41.665 -1.609 1 44.42 234 GLN A N 1
ATOM 1714 C CA . GLN A 1 254 ? -5.193 -40.985 -0.369 1 44 234 GLN A CA 1
ATOM 1715 C C . GLN A 1 254 ? -6.365 -40.151 0.157 1 43.23 234 GLN A C 1
ATOM 1716 O O . GLN A 1 254 ? -6.603 -40.12 1.362 1 43.31 234 GLN A O 1
ATOM 1722 N N . VAL A 1 255 ? -7.094 -39.478 -0.749 1 42.3 235 VAL A N 1
ATOM 1723 C CA . VAL A 1 255 ? -8.257 -38.672 -0.39 1 41.95 235 VAL A CA 1
ATOM 1724 C C . VAL A 1 255 ? -9.386 -39.577 0.089 1 41.33 235 VAL A C 1
ATOM 1725 O O . VAL A 1 255 ? -10.032 -39.26 1.075 1 41.3 235 VAL A O 1
ATOM 1729 N N . ARG A 1 256 ? -9.592 -40.72 -0.58 1 40.78 236 ARG A N 1
ATOM 1730 C CA . ARG A 1 256 ? -10.624 -41.694 -0.221 1 40.9 236 ARG A CA 1
ATOM 1731 C C . ARG A 1 256 ? -10.413 -42.279 1.177 1 41.02 236 ARG A C 1
ATOM 1732 O O . ARG A 1 256 ? -11.382 -42.58 1.873 1 41.22 236 ARG A O 1
ATOM 1740 N N . ALA A 1 257 ? -9.153 -42.441 1.585 1 40.72 237 ALA A N 1
ATOM 1741 C CA . ALA A 1 257 ? -8.822 -43 2.889 1 40.92 237 ALA A CA 1
ATOM 1742 C C . ALA A 1 257 ? -9.149 -42.057 4.051 1 40.94 237 ALA A C 1
ATOM 1743 O O . ALA A 1 257 ? -9.481 -42.537 5.131 1 41.08 237 ALA A O 1
ATOM 1745 N N . ILE A 1 258 ? -9.061 -40.727 3.847 1 40.62 238 ILE A N 1
ATOM 1746 C CA . ILE A 1 258 ? -9.357 -39.779 4.929 1 40.7 238 ILE A CA 1
ATOM 1747 C C . ILE A 1 258 ? -10.744 -39.138 4.806 1 40.34 238 ILE A C 1
ATOM 1748 O O . ILE A 1 258 ? -11.358 -38.851 5.83 1 40.33 238 ILE A O 1
ATOM 1753 N N . THR A 1 259 ? -11.235 -38.901 3.584 1 39.88 239 THR A N 1
ATOM 1754 C CA . THR A 1 259 ? -12.571 -38.323 3.394 1 39.76 239 THR A CA 1
ATOM 1755 C C . THR A 1 259 ? -13.684 -39.39 3.472 1 39.55 239 THR A C 1
ATOM 1756 O O . THR A 1 259 ? -14.824 -39.043 3.738 1 39.7 239 THR A O 1
ATOM 1760 N N . GLY A 1 260 ? -13.345 -40.655 3.23 1 39.12 240 GLY A N 1
ATOM 1761 C CA . GLY A 1 260 ? -14.245 -41.799 3.347 1 39.18 240 GLY A CA 1
ATOM 1762 C C . GLY A 1 260 ? -15.529 -41.854 2.537 1 38.86 240 GLY A C 1
ATOM 1763 O O . GLY A 1 260 ? -16.55 -42.316 3.054 1 38.88 240 GLY A O 1
ATOM 1764 N N . ALA A 1 261 ? -15.496 -41.45 1.26 1 38.39 241 ALA A N 1
ATOM 1765 C CA . ALA A 1 261 ? -16.684 -41.54 0.406 1 38.36 241 ALA A CA 1
ATOM 1766 C C . ALA A 1 261 ? -16.641 -42.9 -0.311 1 37.95 241 ALA A C 1
ATOM 1767 O O . ALA A 1 261 ? -16.572 -42.967 -1.537 1 37.93 241 ALA A O 1
ATOM 1769 N N . LEU A 1 262 ? -16.654 -43.988 0.476 1 37.46 242 LEU A N 1
ATOM 1770 C CA . LEU A 1 262 ? -16.538 -45.36 -0.018 1 37.41 242 LEU A CA 1
ATOM 1771 C C . LEU A 1 262 ? -17.74 -45.877 -0.789 1 37.05 242 LEU A C 1
ATOM 1772 O O . LEU A 1 262 ? -18.859 -45.427 -0.572 1 37.18 242 LEU A O 1
ATOM 1777 N N . LEU A 1 263 ? -17.502 -46.876 -1.648 1 36.65 243 LEU A N 1
ATOM 1778 C CA . LEU A 1 263 ? -18.526 -47.572 -2.414 1 36.81 243 LEU A CA 1
ATOM 1779 C C . LEU A 1 263 ? -18.877 -48.836 -1.609 1 36.56 243 LEU A C 1
ATOM 1780 O O . LEU A 1 263 ? -17.984 -49.618 -1.291 1 36.68 243 LEU A O 1
ATOM 1785 N N . HIS A 1 264 ? -20.145 -48.988 -1.205 1 35.92 244 HIS A N 1
ATOM 1786 C CA . HIS A 1 264 ? -20.591 -50.129 -0.4 1 35.82 244 HIS A CA 1
ATOM 1787 C C . HIS A 1 264 ? -20.388 -51.436 -1.162 1 35.83 244 HIS A C 1
ATOM 1788 O O . HIS A 1 264 ? -20.622 -51.468 -2.369 1 36.03 244 HIS A O 1
ATOM 1795 N N . PRO A 1 265 ? -19.993 -52.532 -0.483 1 35.42 245 PRO A N 1
ATOM 1796 C CA . PRO A 1 265 ? -19.798 -53.808 -1.202 1 35.26 245 PRO A CA 1
ATOM 1797 C C . PRO A 1 265 ? -20.954 -54.239 -2.115 1 35.12 245 PRO A C 1
ATOM 1798 O O . PRO A 1 265 ? -20.698 -54.806 -3.176 1 35.32 245 PRO A O 1
ATOM 1802 N N . MET A 1 266 ? -22.213 -53.957 -1.723 1 34.54 246 MET A N 1
ATOM 1803 C CA . MET A 1 266 ? -23.383 -54.299 -2.531 1 34.65 246 MET A CA 1
ATOM 1804 C C . MET A 1 266 ? -23.449 -53.436 -3.786 1 34.48 246 MET A C 1
ATOM 1805 O O . MET A 1 266 ? -23.8 -53.93 -4.853 1 34.73 246 MET A O 1
ATOM 1810 N N . GLY A 1 267 ? -23.135 -52.155 -3.644 1 34 247 GLY A N 1
ATOM 1811 C CA . GLY A 1 267 ? -23.125 -51.227 -4.761 1 34.34 247 GLY A CA 1
ATOM 1812 C C . GLY A 1 267 ? -22.039 -51.598 -5.743 1 34.65 247 GLY A C 1
ATOM 1813 O O . GLY A 1 267 ? -22.284 -51.647 -6.945 1 35 247 GLY A O 1
ATOM 1814 N N . ALA A 1 268 ? -20.854 -51.947 -5.223 1 34.31 248 ALA A N 1
ATOM 1815 C CA . ALA A 1 268 ? -19.708 -52.362 -6.021 1 34.5 248 ALA A CA 1
ATOM 1816 C C . ALA A 1 268 ? -19.975 -53.658 -6.775 1 34.42 248 ALA A C 1
ATOM 1817 O O . ALA A 1 268 ? -19.5 -53.821 -7.896 1 34.6 248 ALA A O 1
ATOM 1819 N N . TYR A 1 269 ? -20.719 -54.579 -6.165 1 34.16 249 TYR A N 1
ATOM 1820 C CA . TYR A 1 269 ? -21.053 -55.839 -6.811 1 34.63 249 TYR A CA 1
ATOM 1821 C C . TYR A 1 269 ? -22.041 -55.608 -7.959 1 34.44 249 TYR A C 1
ATOM 1822 O O . TYR A 1 269 ? -21.869 -56.198 -9.016 1 34.7 249 TYR A O 1
ATOM 1831 N N . LEU A 1 270 ? -23.075 -54.769 -7.753 1 33.79 250 LEU A N 1
ATOM 1832 C CA . LEU A 1 270 ? -24.072 -54.482 -8.787 1 33.62 250 LEU A CA 1
ATOM 1833 C C . LEU A 1 270 ? -23.502 -53.641 -9.934 1 33.47 250 LEU A C 1
ATOM 1834 O O . LEU A 1 270 ? -23.975 -53.754 -11.063 1 33.6 250 LEU A O 1
ATOM 1839 N N . LEU A 1 271 ? -22.506 -52.79 -9.652 1 33.11 251 LEU A N 1
ATOM 1840 C CA . LEU A 1 271 ? -21.866 -51.986 -10.696 1 33.18 251 LEU A CA 1
ATOM 1841 C C . LEU A 1 271 ? -20.938 -52.862 -11.543 1 33.25 251 LEU A C 1
ATOM 1842 O O . LEU A 1 271 ? -20.86 -52.677 -12.755 1 33.35 251 LEU A O 1
ATOM 1847 N N . HIS A 1 272 ? -20.248 -53.822 -10.906 1 33.01 252 HIS A N 1
ATOM 1848 C CA . HIS A 1 272 ? -19.359 -54.749 -11.588 1 33.44 252 HIS A CA 1
ATOM 1849 C C . HIS A 1 272 ? -20.196 -55.726 -12.409 1 34 252 HIS A C 1
ATOM 1850 O O . HIS A 1 272 ? -19.867 -55.983 -13.563 1 34.18 252 HIS A O 1
ATOM 1857 N N . ARG A 1 273 ? -21.299 -56.24 -11.833 1 34.13 253 ARG A N 1
ATOM 1858 C CA . ARG A 1 273 ? -22.234 -57.151 -12.505 1 34.6 253 ARG A CA 1
ATOM 1859 C C . ARG A 1 273 ? -22.81 -56.49 -13.764 1 34.88 253 ARG A C 1
ATOM 1860 O O . ARG A 1 273 ? -22.962 -57.151 -14.79 1 34.91 253 ARG A O 1
ATOM 1868 N N . GLY A 1 274 ? -23.087 -55.186 -13.675 1 34.96 254 GLY A N 1
ATOM 1869 C CA . GLY A 1 274 ? -23.621 -54.38 -14.766 1 35.47 254 GLY A CA 1
ATOM 1870 C C . GLY A 1 274 ? -22.662 -54.182 -15.922 1 35.64 254 GLY A C 1
ATOM 1871 O O . GLY A 1 274 ? -23.094 -53.901 -17.038 1 35.71 254 GLY A O 1
ATOM 1872 N N . LEU A 1 275 ? -21.357 -54.311 -15.671 1 35.62 255 LEU A N 1
ATOM 1873 C CA . LEU A 1 275 ? -20.358 -54.177 -16.726 1 36.15 255 LEU A CA 1
ATOM 1874 C C . LEU A 1 275 ? -20.433 -55.335 -17.724 1 36.63 255 LEU A C 1
ATOM 1875 O O . LEU A 1 275 ? -20.13 -55.141 -18.892 1 36.75 255 LEU A O 1
ATOM 1880 N N . ARG A 1 276 ? -20.855 -56.527 -17.273 1 36.8 256 ARG A N 1
ATOM 1881 C CA . ARG A 1 276 ? -20.974 -57.723 -18.107 1 37.4 256 ARG A CA 1
ATOM 1882 C C . ARG A 1 276 ? -22.015 -57.549 -19.212 1 37.62 256 ARG A C 1
ATOM 1883 O O . ARG A 1 276 ? -21.796 -57.975 -20.344 1 37.7 256 ARG A O 1
ATOM 1891 N N . THR A 1 277 ? -23.135 -56.908 -18.892 1 37.54 257 THR A N 1
ATOM 1892 C CA . THR A 1 277 ? -24.192 -56.673 -19.87 1 37.8 257 THR A CA 1
ATOM 1893 C C . THR A 1 277 ? -24.111 -55.288 -20.533 1 37.87 257 THR A C 1
ATOM 1894 O O . THR A 1 277 ? -25.057 -54.896 -21.203 1 37.87 257 THR A O 1
ATOM 1898 N N . LEU A 1 278 ? -22.994 -54.56 -20.369 1 37.74 258 LEU A N 1
ATOM 1899 C CA . LEU A 1 278 ? -22.834 -53.213 -20.919 1 38.24 258 LEU A CA 1
ATOM 1900 C C . LEU A 1 278 ? -22.737 -53.162 -22.439 1 38.66 258 LEU A C 1
ATOM 1901 O O . LEU A 1 278 ? -23.39 -52.322 -23.055 1 38.95 258 LEU A O 1
ATOM 1906 N N . ALA A 1 279 ? -21.937 -54.047 -23.048 1 38.56 259 ALA A N 1
ATOM 1907 C CA . ALA A 1 279 ? -21.778 -54.051 -24.501 1 38.97 259 ALA A CA 1
ATOM 1908 C C . ALA A 1 279 ? -23.102 -54.295 -25.222 1 39.14 259 ALA A C 1
ATOM 1909 O O . ALA A 1 279 ? -23.426 -53.567 -26.157 1 39.13 259 ALA A O 1
ATOM 1911 N N . VAL A 1 280 ? -23.886 -55.273 -24.759 1 39.1 260 VAL A N 1
ATOM 1912 C CA . VAL A 1 280 ? -25.155 -55.587 -25.399 1 39.53 260 VAL A CA 1
ATOM 1913 C C . VAL A 1 280 ? -26.213 -54.524 -25.124 1 39.81 260 VAL A C 1
ATOM 1914 O O . VAL A 1 280 ? -27.051 -54.259 -25.987 1 40.08 260 VAL A O 1
ATOM 1918 N N . ARG A 1 281 ? -26.173 -53.902 -23.936 1 39.5 261 ARG A N 1
ATOM 1919 C CA . ARG A 1 281 ? -27.149 -52.876 -23.591 1 39.65 261 ARG A CA 1
ATOM 1920 C C . ARG A 1 281 ? -26.909 -51.614 -24.393 1 40.13 261 ARG A C 1
ATOM 1921 O O . ARG A 1 281 ? -27.864 -51.019 -24.886 1 40.37 261 ARG A O 1
ATOM 1929 N N . MET A 1 282 ? -25.639 -51.203 -24.525 1 40.11 262 MET A N 1
ATOM 1930 C CA . MET A 1 282 ? -25.289 -49.997 -25.264 1 40.7 262 MET A CA 1
ATOM 1931 C C . MET A 1 282 ? -25.543 -50.147 -26.752 1 41.43 262 MET A C 1
ATOM 1932 O O . MET A 1 282 ? -26.013 -49.209 -27.385 1 41.39 262 MET A O 1
ATOM 1937 N N . ARG A 1 283 ? -25.27 -51.334 -27.299 1 42.05 263 ARG A N 1
ATOM 1938 C CA . ARG A 1 283 ? -25.494 -51.644 -28.71 1 43.21 263 ARG A CA 1
ATOM 1939 C C . ARG A 1 283 ? -26.993 -51.543 -29.044 1 43.81 263 ARG A C 1
ATOM 1940 O O . ARG A 1 283 ? -27.365 -50.991 -30.08 1 44.11 263 ARG A O 1
ATOM 1948 N N . ALA A 1 284 ? -27.846 -52.039 -28.143 1 43.75 264 ALA A N 1
ATOM 1949 C CA . ALA A 1 284 ? -29.291 -52.017 -28.338 1 44.11 264 ALA A CA 1
ATOM 1950 C C . ALA A 1 284 ? -29.896 -50.635 -28.107 1 44.25 264 ALA A C 1
ATOM 1951 O O . ALA A 1 284 ? -30.751 -50.211 -28.883 1 44.28 264 ALA A O 1
ATOM 1953 N N . ALA A 1 285 ? -29.466 -49.935 -27.049 1 44.19 265 ALA A N 1
ATOM 1954 C CA . ALA A 1 285 ? -29.995 -48.611 -26.75 1 44.71 265 ALA A CA 1
ATOM 1955 C C . ALA A 1 285 ? -29.592 -47.608 -27.822 1 45.08 265 ALA A C 1
ATOM 1956 O O . ALA A 1 285 ? -30.409 -46.77 -28.19 1 45.31 265 ALA A O 1
ATOM 1958 N N . GLN A 1 286 ? -28.356 -47.716 -28.35 1 44.97 266 GLN A N 1
ATOM 1959 C CA . GLN A 1 286 ? -27.862 -46.829 -29.408 1 45.39 266 GLN A CA 1
ATOM 1960 C C . GLN A 1 286 ? -28.605 -47.069 -30.722 1 45.6 266 GLN A C 1
ATOM 1961 O O . GLN A 1 286 ? -28.86 -46.122 -31.468 1 45.72 266 GLN A O 1
ATOM 1967 N N . THR A 1 287 ? -28.947 -48.33 -31.009 1 45.48 267 THR A N 1
ATOM 1968 C CA . THR A 1 287 ? -29.694 -48.666 -32.215 1 45.9 267 THR A CA 1
ATOM 1969 C C . THR A 1 287 ? -31.09 -48.066 -32.128 1 46.21 267 THR A C 1
ATOM 1970 O O . THR A 1 287 ? -31.557 -47.462 -33.091 1 46.3 267 THR A O 1
ATOM 1974 N N . THR A 1 288 ? -31.734 -48.193 -30.958 1 46.29 268 THR A N 1
ATOM 1975 C CA . THR A 1 288 ? -33.067 -47.647 -30.733 1 46.91 268 THR A CA 1
ATOM 1976 C C . THR A 1 288 ? -33.042 -46.117 -30.811 1 47.25 268 THR A C 1
ATOM 1977 O O . THR A 1 288 ? -33.911 -45.543 -31.451 1 47.35 268 THR A O 1
ATOM 1981 N N . ALA A 1 289 ? -32.026 -45.466 -30.211 1 47.33 269 ALA A N 1
ATOM 1982 C CA . ALA A 1 289 ? -31.876 -44.004 -30.212 1 48.02 269 ALA A CA 1
ATOM 1983 C C . ALA A 1 289 ? -31.577 -43.418 -31.586 1 48.67 269 ALA A C 1
ATOM 1984 O O . ALA A 1 289 ? -31.942 -42.279 -31.856 1 48.74 269 ALA A O 1
ATOM 1986 N N . GLY A 1 290 ? -30.886 -44.174 -32.425 1 48.99 270 GLY A N 1
ATOM 1987 C CA . GLY A 1 290 ? -30.563 -43.725 -33.773 1 49.79 270 GLY A CA 1
ATOM 1988 C C . GLY A 1 290 ? -31.787 -43.69 -34.666 1 50.46 270 GLY A C 1
ATOM 1989 O O . GLY A 1 290 ? -31.922 -42.807 -35.515 1 50.58 270 GLY A O 1
ATOM 1990 N N . GLU A 1 291 ? -32.7 -44.646 -34.466 1 50.71 271 GLU A N 1
ATOM 1991 C CA . GLU A 1 291 ? -33.933 -44.708 -35.237 1 51.4 271 GLU A CA 1
ATOM 1992 C C . GLU A 1 291 ? -34.971 -43.744 -34.654 1 51.97 271 GLU A C 1
ATOM 1993 O O . GLU A 1 291 ? -35.663 -43.067 -35.408 1 52.07 271 GLU A O 1
ATOM 1999 N N . LEU A 1 292 ? -35.051 -43.659 -33.318 1 52.16 272 LEU A N 1
ATOM 2000 C CA . LEU A 1 292 ? -35.992 -42.789 -32.621 1 52.83 272 LEU A CA 1
ATOM 2001 C C . LEU A 1 292 ? -35.755 -41.323 -32.946 1 53.88 272 LEU A C 1
ATOM 2002 O O . LEU A 1 292 ? -36.717 -40.6 -33.174 1 54.04 272 LEU A O 1
ATOM 2007 N N . ALA A 1 293 ? -34.49 -40.884 -32.996 1 54.48 273 ALA A N 1
ATOM 2008 C CA . ALA A 1 293 ? -34.184 -39.49 -33.326 1 55.56 273 ALA A CA 1
ATOM 2009 C C . ALA A 1 293 ? -34.528 -39.165 -34.782 1 56.5 273 ALA A C 1
ATOM 2010 O O . ALA A 1 293 ? -34.951 -38.049 -35.08 1 56.74 273 ALA A O 1
ATOM 2012 N N . GLU A 1 294 ? -34.354 -40.142 -35.683 1 56.9 274 GLU A N 1
ATOM 2013 C CA . GLU A 1 294 ? -34.664 -39.995 -37.103 1 57.78 274 GLU A CA 1
ATOM 2014 C C . GLU A 1 294 ? -36.182 -39.928 -37.312 1 58.32 274 GLU A C 1
ATOM 2015 O O . GLU A 1 294 ? -36.658 -39.154 -38.142 1 58.42 274 GLU A O 1
ATOM 2021 N N . ARG A 1 295 ? -36.939 -40.725 -36.538 1 58.55 275 ARG A N 1
ATOM 2022 C CA . ARG A 1 295 ? -38.397 -40.762 -36.594 1 59.22 275 ARG A CA 1
ATOM 2023 C C . ARG A 1 295 ? -38.998 -39.496 -35.975 1 59.48 275 ARG A C 1
ATOM 2024 O O . ARG A 1 295 ? -39.98 -38.965 -36.492 1 59.54 275 ARG A O 1
ATOM 2032 N N . LEU A 1 296 ? -38.398 -39.002 -34.882 1 59.5 276 LEU A N 1
ATOM 2033 C CA . LEU A 1 296 ? -38.862 -37.787 -34.206 1 60.07 276 LEU A CA 1
ATOM 2034 C C . LEU A 1 296 ? -38.572 -36.516 -35.009 1 60.61 276 LEU A C 1
ATOM 2035 O O . LEU A 1 296 ? -39.251 -35.512 -34.812 1 60.77 276 LEU A O 1
ATOM 2040 N N . ALA A 1 297 ? -37.57 -36.555 -35.906 1 60.79 277 ALA A N 1
ATOM 2041 C CA . ALA A 1 297 ? -37.228 -35.426 -36.774 1 61.44 277 ALA A CA 1
ATOM 2042 C C . ALA A 1 297 ? -38.383 -35.102 -37.732 1 61.89 277 ALA A C 1
ATOM 2043 O O . ALA A 1 297 ? -38.61 -33.938 -38.053 1 61.92 277 ALA A O 1
ATOM 2045 N N . ALA A 1 298 ? -39.133 -36.129 -38.161 1 62.06 278 ALA A N 1
ATOM 2046 C CA . ALA A 1 298 ? -40.285 -35.97 -39.036 1 62.64 278 ALA A CA 1
ATOM 2047 C C . ALA A 1 298 ? -41.537 -35.641 -38.195 1 62.94 278 ALA A C 1
ATOM 2048 O O . ALA A 1 298 ? -42.526 -36.376 -38.214 1 63.17 278 ALA A O 1
ATOM 2050 N N . HIS A 1 299 ? -41.482 -34.541 -37.444 1 62.8 279 HIS A N 1
ATOM 2051 C CA . HIS A 1 299 ? -42.595 -34.12 -36.608 1 63.27 279 HIS A CA 1
ATOM 2052 C C . HIS A 1 299 ? -42.685 -32.601 -36.616 1 63.73 279 HIS A C 1
ATOM 2053 O O . HIS A 1 299 ? -41.672 -31.916 -36.475 1 63.8 279 HIS A O 1
ATOM 2060 N N . PRO A 1 300 ? -43.895 -32.052 -36.804 1 63.84 280 PRO A N 1
ATOM 2061 C CA . PRO A 1 300 ? -44.032 -30.588 -36.852 1 64.03 280 PRO A CA 1
ATOM 2062 C C . PRO A 1 300 ? -43.805 -29.886 -35.514 1 64.23 280 PRO A C 1
ATOM 2063 O O . PRO A 1 300 ? -43.406 -28.724 -35.495 1 64.39 280 PRO A O 1
ATOM 2067 N N . ALA A 1 301 ? -44.044 -30.583 -34.397 1 63.99 281 ALA A N 1
ATOM 2068 C CA . ALA A 1 301 ? -43.865 -29.995 -33.071 1 64.16 281 ALA A CA 1
ATOM 2069 C C . ALA A 1 301 ? -42.399 -29.857 -32.643 1 63.95 281 ALA A C 1
ATOM 2070 O O . ALA A 1 301 ? -42.114 -29.109 -31.71 1 63.95 281 ALA A O 1
ATOM 2072 N N . ILE A 1 302 ? -41.476 -30.568 -33.307 1 63.69 282 ILE A N 1
ATOM 2073 C CA . ILE A 1 302 ? -40.051 -30.491 -32.989 1 64 282 ILE A CA 1
ATOM 2074 C C . ILE A 1 302 ? -39.309 -29.742 -34.089 1 64.28 282 ILE A C 1
ATOM 2075 O O . ILE A 1 302 ? -39.326 -30.172 -35.24 1 64.43 282 ILE A O 1
ATOM 2080 N N . THR A 1 303 ? -38.669 -28.618 -33.745 1 64.21 283 THR A N 1
ATOM 2081 C CA . THR A 1 303 ? -37.937 -27.819 -34.724 1 64.61 283 THR A CA 1
ATOM 2082 C C . THR A 1 303 ? -36.618 -28.48 -35.111 1 64.89 283 THR A C 1
ATOM 2083 O O . THR A 1 303 ? -36.285 -28.535 -36.295 1 65.17 283 THR A O 1
ATOM 2087 N N . ALA A 1 304 ? -35.873 -28.988 -34.121 1 64.59 284 ALA A N 1
ATOM 2088 C CA . ALA A 1 304 ? -34.595 -29.639 -34.383 1 64.71 284 ALA A CA 1
ATOM 2089 C C . ALA A 1 304 ? -34.296 -30.718 -33.359 1 64.6 284 ALA A C 1
ATOM 2090 O O . ALA A 1 304 ? -34.624 -30.572 -32.181 1 64.64 284 ALA A O 1
ATOM 2092 N N . VAL A 1 305 ? -33.652 -31.797 -33.813 1 64.27 285 VAL A N 1
ATOM 2093 C CA . VAL A 1 305 ? -33.284 -32.929 -32.973 1 64.37 285 VAL A CA 1
ATOM 2094 C C . VAL A 1 305 ? -31.775 -32.924 -32.74 1 64.35 285 VAL A C 1
ATOM 2095 O O . VAL A 1 305 ? -31.007 -32.719 -33.675 1 64.4 285 VAL A O 1
ATOM 2099 N N . HIS A 1 306 ? -31.352 -33.119 -31.493 1 64.17 286 HIS A N 1
ATOM 2100 C CA . HIS A 1 306 ? -29.941 -33.146 -31.142 1 64.48 286 HIS A CA 1
ATOM 2101 C C . HIS A 1 306 ? -29.466 -34.574 -30.932 1 64.52 286 HIS A C 1
ATOM 2102 O O . HIS A 1 306 ? -29.798 -35.207 -29.929 1 64.44 286 HIS A O 1
ATOM 2109 N N . TYR A 1 307 ? -28.692 -35.078 -31.888 1 64.43 287 TYR A N 1
ATOM 2110 C CA . TYR A 1 307 ? -28.121 -36.414 -31.829 1 64.83 287 TYR A CA 1
ATOM 2111 C C . TYR A 1 307 ? -26.768 -36.388 -32.531 1 65.19 287 TYR A C 1
ATOM 2112 O O . TYR A 1 307 ? -26.67 -35.843 -33.632 1 65.3 287 TYR A O 1
ATOM 2121 N N . PRO A 1 308 ? -25.712 -36.95 -31.908 1 65.27 288 PRO A N 1
ATOM 2122 C CA . PRO A 1 308 ? -24.389 -36.936 -32.552 1 65.53 288 PRO A CA 1
ATOM 2123 C C . PRO A 1 308 ? -24.387 -37.693 -33.876 1 66.24 288 PRO A C 1
ATOM 2124 O O . PRO A 1 308 ? -24.423 -38.922 -33.891 1 66.45 288 PRO A O 1
ATOM 2128 N N . GLY A 1 309 ? -24.378 -36.946 -34.974 1 66.56 289 GLY A N 1
ATOM 2129 C CA . GLY A 1 309 ? -24.406 -37.516 -36.313 1 67.28 289 GLY A CA 1
ATOM 2130 C C . GLY A 1 309 ? -25.815 -37.718 -36.835 1 67.73 289 GLY A C 1
ATOM 2131 O O . GLY A 1 309 ? -26.396 -38.796 -36.681 1 67.88 289 GLY A O 1
ATOM 2132 N N . PRO A 1 315 ? -19.194 -31.291 -36.975 1 62.57 295 PRO A N 1
ATOM 2133 C CA . PRO A 1 315 ? -18.64 -30.835 -38.258 1 62.72 295 PRO A CA 1
ATOM 2134 C C . PRO A 1 315 ? -17.177 -31.231 -38.457 1 63.02 295 PRO A C 1
ATOM 2135 O O . PRO A 1 315 ? -16.75 -31.459 -39.587 1 63.12 295 PRO A O 1
ATOM 2139 N N . ARG A 1 316 ? -16.407 -31.326 -37.361 1 62.97 296 ARG A N 1
ATOM 2140 C CA . ARG A 1 316 ? -14.991 -31.706 -37.43 1 63.35 296 ARG A CA 1
ATOM 2141 C C . ARG A 1 316 ? -14.745 -33.21 -37.642 1 63.84 296 ARG A C 1
ATOM 2142 O O . ARG A 1 316 ? -13.59 -33.639 -37.652 1 63.87 296 ARG A O 1
ATOM 2150 N N . GLY A 1 317 ? -15.809 -33.993 -37.794 1 64.05 297 GLY A N 1
ATOM 2151 C CA . GLY A 1 317 ? -15.697 -35.433 -37.968 1 64.72 297 GLY A CA 1
ATOM 2152 C C . GLY A 1 317 ? -15.338 -36.113 -36.665 1 65.11 297 GLY A C 1
ATOM 2153 O O . GLY A 1 317 ? -14.52 -37.035 -36.646 1 65.32 297 GLY A O 1
ATOM 2154 N N . LEU A 1 318 ? -15.943 -35.644 -35.561 1 65.01 298 LEU A N 1
ATOM 2155 C CA . LEU A 1 318 ? -15.704 -36.18 -34.22 1 65.38 298 LEU A CA 1
ATOM 2156 C C . LEU A 1 318 ? -16.071 -37.666 -34.118 1 65.43 298 LEU A C 1
ATOM 2157 O O . LEU A 1 318 ? -15.46 -38.393 -33.338 1 65.59 298 LEU A O 1
ATOM 2162 N N . LEU A 1 319 ? -17.045 -38.119 -34.922 1 65.16 299 LEU A N 1
ATOM 2163 C CA . LEU A 1 319 ? -17.447 -39.52 -34.963 1 65.42 299 LEU A CA 1
ATOM 2164 C C . LEU A 1 319 ? -16.394 -40.317 -35.732 1 65.52 299 LEU A C 1
ATOM 2165 O O . LEU A 1 319 ? -15.86 -39.844 -36.736 1 65.66 299 LEU A O 1
ATOM 2170 N N . GLY A 1 320 ? -16.081 -41.505 -35.236 1 65.27 300 GLY A N 1
ATOM 2171 C CA . GLY A 1 320 ? -15.07 -42.368 -35.829 1 65.48 300 GLY A CA 1
ATOM 2172 C C . GLY A 1 320 ? -13.721 -42.135 -35.186 1 65.38 300 GLY A C 1
ATOM 2173 O O . GLY A 1 320 ? -13.054 -43.079 -34.756 1 65.45 300 GLY A O 1
ATOM 2174 N N . ARG A 1 321 ? -13.328 -40.863 -35.094 1 65.07 301 ARG A N 1
ATOM 2175 C CA . ARG A 1 321 ? -12.067 -40.457 -34.491 1 65.3 301 ARG A CA 1
ATOM 2176 C C . ARG A 1 321 ? -12.129 -40.518 -32.968 1 65.34 301 ARG A C 1
ATOM 2177 O O . ARG A 1 321 ? -11.138 -40.857 -32.326 1 65.51 301 ARG A O 1
ATOM 2185 N N . GLN A 1 322 ? -13.277 -40.163 -32.388 1 65.04 302 GLN A N 1
ATOM 2186 C CA . GLN A 1 322 ? -13.42 -40.116 -30.941 1 65.31 302 GLN A CA 1
ATOM 2187 C C . GLN A 1 322 ? -14.525 -41.033 -30.433 1 65.5 302 GLN A C 1
ATOM 2188 O O . GLN A 1 322 ? -14.33 -41.738 -29.445 1 65.54 302 GLN A O 1
ATOM 2194 N N . MET A 1 323 ? -15.681 -41.031 -31.108 1 65.53 303 MET A N 1
ATOM 2195 C CA . MET A 1 323 ? -16.818 -41.857 -30.712 1 66.09 303 MET A CA 1
ATOM 2196 C C . MET A 1 323 ? -17.126 -42.916 -31.75 1 66.45 303 MET A C 1
ATOM 2197 O O . MET A 1 323 ? -17.297 -42.582 -32.912 1 66.54 303 MET A O 1
ATOM 2202 N N . SER A 1 324 ? -17.236 -44.186 -31.337 1 66.52 304 SER A N 1
ATOM 2203 C CA . SER A 1 324 ? -17.543 -45.264 -32.27 1 67.1 304 SER A CA 1
ATOM 2204 C C . SER A 1 324 ? -19.042 -45.508 -32.347 1 67.46 304 SER A C 1
ATOM 2205 O O . SER A 1 324 ? -19.46 -46.572 -32.791 1 67.62 304 SER A O 1
ATOM 2208 N N . GLY A 1 326 ? -22 -43.098 -31.957 1 40.73 306 GLY A N 1
ATOM 2209 C CA . GLY A 1 326 ? -23.438 -42.864 -31.931 1 41.37 306 GLY A CA 1
ATOM 2210 C C . GLY A 1 326 ? -23.955 -42.204 -30.665 1 41.85 306 GLY A C 1
ATOM 2211 O O . GLY A 1 326 ? -23.892 -40.981 -30.524 1 41.95 306 GLY A O 1
ATOM 2212 N N . GLY A 1 327 ? -24.514 -43.012 -29.767 1 41.92 307 GLY A N 1
ATOM 2213 C CA . GLY A 1 327 ? -25.064 -42.551 -28.497 1 42.33 307 GLY A CA 1
ATOM 2214 C C . GLY A 1 327 ? -26.464 -43.055 -28.201 1 42.49 307 GLY A C 1
ATOM 2215 O O . GLY A 1 327 ? -27.197 -43.44 -29.114 1 42.63 307 GLY A O 1
ATOM 2216 N N . ALA A 1 328 ? -26.848 -43.065 -26.917 1 42.34 308 ALA A N 1
ATOM 2217 C CA . ALA A 1 328 ? -28.192 -43.488 -26.506 1 42.66 308 ALA A CA 1
ATOM 2218 C C . ALA A 1 328 ? -29.019 -42.347 -25.882 1 42.86 308 ALA A C 1
ATOM 2219 O O . ALA A 1 328 ? -30.022 -42.614 -25.217 1 42.91 308 ALA A O 1
ATOM 2221 N N . MET A 1 329 ? -28.596 -41.084 -26.096 1 42.77 309 MET A N 1
ATOM 2222 C CA . MET A 1 329 ? -29.259 -39.891 -25.584 1 43.28 309 MET A CA 1
ATOM 2223 C C . MET A 1 329 ? -29.727 -39.036 -26.751 1 44.18 309 MET A C 1
ATOM 2224 O O . MET A 1 329 ? -29.04 -38.944 -27.766 1 44.17 309 MET A O 1
ATOM 2229 N N . ILE A 1 330 ? -30.902 -38.41 -26.612 1 44.84 310 ILE A N 1
ATOM 2230 C CA . ILE A 1 330 ? -31.458 -37.526 -27.635 1 46.03 310 ILE A CA 1
ATOM 2231 C C . ILE A 1 330 ? -32.003 -36.275 -26.95 1 47.35 310 ILE A C 1
ATOM 2232 O O . ILE A 1 330 ? -32.687 -36.39 -25.936 1 47.68 310 ILE A O 1
ATOM 2237 N N . ALA A 1 331 ? -31.714 -35.088 -27.49 1 47.95 311 ALA A N 1
ATOM 2238 C CA . ALA A 1 331 ? -32.265 -33.848 -26.951 1 49.1 311 ALA A CA 1
ATOM 2239 C C . ALA A 1 331 ? -33.251 -33.298 -27.974 1 50.34 311 ALA A C 1
ATOM 2240 O O . ALA A 1 331 ? -32.949 -33.284 -29.163 1 50.59 311 ALA A O 1
ATOM 2242 N N . LEU A 1 332 ? -34.446 -32.89 -27.53 1 50.99 312 LEU A N 1
ATOM 2243 C CA . LEU A 1 332 ? -35.465 -32.396 -28.452 1 52.11 312 LEU A CA 1
ATOM 2244 C C . LEU A 1 332 ? -35.848 -30.948 -28.196 1 53.18 312 LEU A C 1
ATOM 2245 O O . LEU A 1 332 ? -36.404 -30.633 -27.145 1 53.27 312 LEU A O 1
ATOM 2250 N N . GLU A 1 333 ? -35.567 -30.07 -29.163 1 53.82 313 GLU A N 1
ATOM 2251 C CA . GLU A 1 333 ? -35.946 -28.672 -29.041 1 55.04 313 GLU A CA 1
ATOM 2252 C C . GLU A 1 333 ? -37.353 -28.523 -29.61 1 55.82 313 GLU A C 1
ATOM 2253 O O . GLU A 1 333 ? -37.558 -28.728 -30.805 1 55.94 313 GLU A O 1
ATOM 2259 N N . LEU A 1 334 ? -38.328 -28.206 -28.754 1 56.21 314 LEU A N 1
ATOM 2260 C CA . LEU A 1 334 ? -39.712 -28.064 -29.196 1 57.16 314 LEU A CA 1
ATOM 2261 C C . LEU A 1 334 ? -40.059 -26.641 -29.617 1 57.66 314 LEU A C 1
ATOM 2262 O O . LEU A 1 334 ? -39.483 -25.679 -29.113 1 57.8 314 LEU A O 1
ATOM 2267 N N . ALA A 1 335 ? -41.011 -26.513 -30.537 1 57.75 315 ALA A N 1
ATOM 2268 C CA . ALA A 1 335 ? -41.432 -25.213 -31.029 1 58.46 315 ALA A CA 1
ATOM 2269 C C . ALA A 1 335 ? -42.222 -24.414 -29.989 1 59.01 315 ALA A C 1
ATOM 2270 O O . ALA A 1 335 ? -42.145 -23.185 -29.98 1 59.5 315 ALA A O 1
ATOM 2272 N N . GLY A 1 336 ? -42.96 -25.105 -29.124 1 58.69 316 GLY A N 1
ATOM 2273 C CA . GLY A 1 336 ? -43.791 -24.459 -28.117 1 58.96 316 GLY A CA 1
ATOM 2274 C C . GLY A 1 336 ? -43.076 -23.829 -26.94 1 59.05 316 GLY A C 1
ATOM 2275 O O . GLY A 1 336 ? -43.684 -23.075 -26.178 1 59.18 316 GLY A O 1
ATOM 2276 N N . GLY A 1 337 ? -41.797 -24.134 -26.781 1 58.86 317 GLY A N 1
ATOM 2277 C CA . GLY A 1 337 ? -41.009 -23.576 -25.691 1 59.13 317 GLY A CA 1
ATOM 2278 C C . GLY A 1 337 ? -41.123 -24.364 -24.404 1 59.09 317 GLY A C 1
ATOM 2279 O O . GLY A 1 337 ? -41.07 -25.594 -24.428 1 59.16 317 GLY A O 1
ATOM 2280 N N . PHE A 1 338 ? -41.278 -23.665 -23.268 1 58.74 318 PHE A N 1
ATOM 2281 C CA . PHE A 1 338 ? -41.372 -24.307 -21.958 1 58.83 318 PHE A CA 1
ATOM 2282 C C . PHE A 1 338 ? -42.694 -25.027 -21.775 1 58.65 318 PHE A C 1
ATOM 2283 O O . PHE A 1 338 ? -42.71 -26.132 -21.244 1 58.73 318 PHE A O 1
ATOM 2291 N N . ASP A 1 339 ? -43.799 -24.403 -22.195 1 58.2 319 ASP A N 1
ATOM 2292 C CA . ASP A 1 339 ? -45.126 -24.981 -22.028 1 58.17 319 ASP A CA 1
ATOM 2293 C C . ASP A 1 339 ? -45.28 -26.283 -22.803 1 57.86 319 ASP A C 1
ATOM 2294 O O . ASP A 1 339 ? -45.824 -27.246 -22.266 1 57.88 319 ASP A O 1
ATOM 2299 N N . ALA A 1 340 ? -44.767 -26.333 -24.04 1 57.5 320 ALA A N 1
ATOM 2300 C CA . ALA A 1 340 ? -44.845 -27.554 -24.84 1 57.77 320 ALA A CA 1
ATOM 2301 C C . ALA A 1 340 ? -43.95 -28.652 -24.271 1 58 320 ALA A C 1
ATOM 2302 O O . ALA A 1 340 ? -44.312 -29.823 -24.331 1 58.07 320 ALA A O 1
ATOM 2304 N N . ALA A 1 341 ? -42.791 -28.277 -23.713 1 57.86 321 ALA A N 1
ATOM 2305 C CA . ALA A 1 341 ? -41.859 -29.219 -23.108 1 58.14 321 ALA A CA 1
ATOM 2306 C C . ALA A 1 341 ? -42.441 -29.797 -21.814 1 58.33 321 ALA A C 1
ATOM 2307 O O . ALA A 1 341 ? -42.352 -30.999 -21.594 1 58.41 321 ALA A O 1
ATOM 2309 N N . ARG A 1 342 ? -43.065 -28.95 -20.981 1 58.38 322 ARG A N 1
ATOM 2310 C CA . ARG A 1 342 ? -43.691 -29.334 -19.715 1 58.88 322 ARG A CA 1
ATOM 2311 C C . ARG A 1 342 ? -44.865 -30.287 -19.98 1 58.87 322 ARG A C 1
ATOM 2312 O O . ARG A 1 342 ? -45.005 -31.3 -19.29 1 59.02 322 ARG A O 1
ATOM 2320 N N . SER A 1 343 ? -45.698 -29.963 -20.985 1 58.49 323 SER A N 1
ATOM 2321 C CA . SER A 1 343 ? -46.846 -30.779 -21.374 1 58.61 323 SER A CA 1
ATOM 2322 C C . SER A 1 343 ? -46.397 -32.13 -21.935 1 58.54 323 SER A C 1
ATOM 2323 O O . SER A 1 343 ? -47.059 -33.135 -21.706 1 58.81 323 SER A O 1
ATOM 2326 N N . PHE A 1 344 ? -45.279 -32.148 -22.669 1 58 324 PHE A N 1
ATOM 2327 C CA . PHE A 1 344 ? -44.715 -33.35 -23.273 1 57.81 324 PHE A CA 1
ATOM 2328 C C . PHE A 1 344 ? -44.208 -34.316 -22.207 1 57.54 324 PHE A C 1
ATOM 2329 O O . PHE A 1 344 ? -44.397 -35.524 -22.332 1 57.97 324 PHE A O 1
ATOM 2337 N N . VAL A 1 345 ? -43.59 -33.787 -21.15 1 56.73 325 VAL A N 1
ATOM 2338 C CA . VAL A 1 345 ? -43.063 -34.607 -20.063 1 56.55 325 VAL A CA 1
ATOM 2339 C C . VAL A 1 345 ? -44.198 -35.221 -19.236 1 56.29 325 VAL A C 1
ATOM 2340 O O . VAL A 1 345 ? -44.155 -36.41 -18.906 1 56.45 325 VAL A O 1
ATOM 2344 N N . GLU A 1 346 ? -45.227 -34.424 -18.938 1 55.68 326 GLU A N 1
ATOM 2345 C CA . GLU A 1 346 ? -46.355 -34.903 -18.15 1 55.57 326 GLU A CA 1
ATOM 2346 C C . GLU A 1 346 ? -47.327 -35.782 -18.938 1 55.36 326 GLU A C 1
ATOM 2347 O O . GLU A 1 346 ? -48.107 -36.503 -18.323 1 55.42 326 GLU A O 1
ATOM 2353 N N . HIS A 1 347 ? -47.279 -35.75 -20.279 1 55.1 327 HIS A N 1
ATOM 2354 C CA . HIS A 1 347 ? -48.152 -36.604 -21.089 1 55.58 327 HIS A CA 1
ATOM 2355 C C . HIS A 1 347 ? -47.531 -37.949 -21.482 1 55.85 327 HIS A C 1
ATOM 2356 O O . HIS A 1 347 ? -48.115 -38.679 -22.282 1 55.99 327 HIS A O 1
ATOM 2363 N N . CYS A 1 348 ? -46.366 -38.285 -20.927 1 55.75 328 CYS A N 1
ATOM 2364 C CA . CYS A 1 348 ? -45.721 -39.558 -21.205 1 56.09 328 CYS A CA 1
ATOM 2365 C C . CYS A 1 348 ? -46.219 -40.589 -20.191 1 56.48 328 CYS A C 1
ATOM 2366 O O . CYS A 1 348 ? -46.314 -40.281 -19.002 1 56.74 328 CYS A O 1
ATOM 2369 N N . SER A 1 349 ? -46.553 -41.802 -20.653 1 56.27 329 SER A N 1
ATOM 2370 C CA . SER A 1 349 ? -47.024 -42.851 -19.753 1 56.49 329 SER A CA 1
ATOM 2371 C C . SER A 1 349 ? -46.003 -43.983 -19.647 1 56.29 329 SER A C 1
ATOM 2372 O O . SER A 1 349 ? -45.642 -44.38 -18.54 1 56.57 329 SER A O 1
ATOM 2375 N N . LEU A 1 350 ? -45.522 -44.49 -20.792 1 55.67 330 LEU A N 1
ATOM 2376 C CA . LEU A 1 350 ? -44.514 -45.548 -20.827 1 55.51 330 LEU A CA 1
ATOM 2377 C C . LEU A 1 350 ? -43.164 -44.953 -20.452 1 55.3 330 LEU A C 1
ATOM 2378 O O . LEU A 1 350 ? -42.451 -45.522 -19.627 1 55.44 330 LEU A O 1
ATOM 2383 N N . VAL A 1 351 ? -42.824 -43.792 -21.031 1 54.85 331 VAL A N 1
ATOM 2384 C CA . VAL A 1 351 ? -41.571 -43.121 -20.714 1 54.88 331 VAL A CA 1
ATOM 2385 C C . VAL A 1 351 ? -41.72 -42.441 -19.351 1 54.67 331 VAL A C 1
ATOM 2386 O O . VAL A 1 351 ? -42.663 -41.68 -19.14 1 54.81 331 VAL A O 1
ATOM 2390 N N . VAL A 1 352 ? -40.829 -42.767 -18.407 1 54.1 332 VAL A N 1
ATOM 2391 C CA . VAL A 1 352 ? -40.888 -42.254 -17.038 1 53.95 332 VAL A CA 1
ATOM 2392 C C . VAL A 1 352 ? -40.226 -40.887 -16.88 1 53.79 332 VAL A C 1
ATOM 2393 O O . VAL A 1 352 ? -39.102 -40.702 -17.34 1 53.87 332 VAL A O 1
ATOM 2397 N N . HIS A 1 353 ? -40.905 -39.934 -16.215 1 53.39 333 HIS A N 1
ATOM 2398 C CA . HIS A 1 353 ? -40.319 -38.619 -15.978 1 53.51 333 HIS A CA 1
ATOM 2399 C C . HIS A 1 353 ? -39.494 -38.614 -14.696 1 52.83 333 HIS A C 1
ATOM 2400 O O . HIS A 1 353 ? -40.057 -38.552 -13.607 1 52.73 333 HIS A O 1
ATOM 2407 N N . ALA A 1 354 ? -38.163 -38.656 -14.829 1 52.33 334 ALA A N 1
ATOM 2408 C CA . ALA A 1 354 ? -37.239 -38.655 -13.695 1 52.44 334 ALA A CA 1
ATOM 2409 C C . ALA A 1 354 ? -35.875 -38.061 -14.086 1 52.52 334 ALA A C 1
ATOM 2410 O O . ALA A 1 354 ? -35.523 -38.038 -15.267 1 52.69 334 ALA A O 1
ATOM 2412 N N . VAL A 1 355 ? -35.1 -37.591 -13.096 1 52.23 335 VAL A N 1
ATOM 2413 C CA . VAL A 1 355 ? -33.794 -36.995 -13.371 1 52.29 335 VAL A CA 1
ATOM 2414 C C . VAL A 1 355 ? -32.642 -37.992 -13.304 1 52.14 335 VAL A C 1
ATOM 2415 O O . VAL A 1 355 ? -31.917 -38.028 -12.31 1 52.57 335 VAL A O 1
ATOM 2419 N N . SER A 1 356 ? -32.441 -38.765 -14.376 1 51.35 336 SER A N 1
ATOM 2420 C CA . SER A 1 356 ? -31.324 -39.712 -14.476 1 50.91 336 SER A CA 1
ATOM 2421 C C . SER A 1 356 ? -31.167 -40.249 -15.915 1 50.16 336 SER A C 1
ATOM 2422 O O . SER A 1 356 ? -31.939 -39.876 -16.801 1 50.46 336 SER A O 1
ATOM 2425 N N . LEU A 1 357 ? -30.158 -41.092 -16.159 1 49.1 337 LEU A N 1
ATOM 2426 C CA . LEU A 1 357 ? -29.931 -41.664 -17.48 1 48.62 337 LEU A CA 1
ATOM 2427 C C . LEU A 1 357 ? -29.281 -43.06 -17.392 1 48.04 337 LEU A C 1
ATOM 2428 O O . LEU A 1 357 ? -28.851 -43.487 -16.32 1 48.09 337 LEU A O 1
ATOM 2433 N N . GLY A 1 358 ? -29.259 -43.772 -18.512 1 47.3 338 GLY A N 1
ATOM 2434 C CA . GLY A 1 358 ? -28.642 -45.086 -18.604 1 47.11 338 GLY A CA 1
ATOM 2435 C C . GLY A 1 358 ? -29.339 -46.214 -17.874 1 46.65 338 GLY A C 1
ATOM 2436 O O . GLY A 1 358 ? -28.733 -47.256 -17.625 1 46.65 338 GLY A O 1
ATOM 2437 N N . GLY A 1 359 ? -30.611 -46.024 -17.549 1 46.02 339 GLY A N 1
ATOM 2438 C CA . GLY A 1 359 ? -31.388 -47.055 -16.874 1 45.66 339 GLY A CA 1
ATOM 2439 C C . GLY A 1 359 ? -31.935 -48.103 -17.824 1 44.62 339 GLY A C 1
ATOM 2440 O O . GLY A 1 359 ? -31.67 -48.055 -19.026 1 44.53 339 GLY A O 1
ATOM 2441 N N . ALA A 1 360 ? -32.688 -49.071 -17.293 1 43.73 340 ALA A N 1
ATOM 2442 C CA . ALA A 1 360 ? -33.291 -50.111 -18.132 1 43.5 340 ALA A CA 1
ATOM 2443 C C . ALA A 1 360 ? -34.448 -49.532 -18.955 1 42.85 340 ALA A C 1
ATOM 2444 O O . ALA A 1 360 ? -34.632 -49.905 -20.112 1 42.93 340 ALA A O 1
ATOM 2446 N N . ASP A 1 361 ? -35.211 -48.604 -18.366 1 41.99 341 ASP A N 1
ATOM 2447 C CA . ASP A 1 361 ? -36.318 -47.957 -19.056 1 41.57 341 ASP A CA 1
ATOM 2448 C C . ASP A 1 361 ? -35.95 -46.563 -19.59 1 40.54 341 ASP A C 1
ATOM 2449 O O . ASP A 1 361 ? -34.955 -45.975 -19.165 1 40.5 341 ASP A O 1
ATOM 2454 N N . THR A 1 362 ? -36.738 -46.057 -20.547 1 39.69 342 THR A N 1
ATOM 2455 C CA . THR A 1 362 ? -36.52 -44.748 -21.144 1 39.55 342 THR A CA 1
ATOM 2456 C C . THR A 1 362 ? -36.942 -43.661 -20.169 1 39.7 342 THR A C 1
ATOM 2457 O O . THR A 1 362 ? -38.04 -43.716 -19.629 1 39.72 342 THR A O 1
ATOM 2461 N N . LEU A 1 363 ? -36.064 -42.694 -19.913 1 39.79 343 LEU A N 1
ATOM 2462 C CA . LEU A 1 363 ? -36.364 -41.611 -18.991 1 40.36 343 LEU A CA 1
ATOM 2463 C C . LEU A 1 363 ? -36.47 -40.284 -19.725 1 41.51 343 LEU A C 1
ATOM 2464 O O . LEU A 1 363 ? -35.786 -40.064 -20.72 1 41.95 343 LEU A O 1
ATOM 2469 N N . ILE A 1 364 ? -37.323 -39.398 -19.232 1 41.81 344 ILE A N 1
ATOM 2470 C CA . ILE A 1 364 ? -37.484 -38.073 -19.815 1 42.63 344 ILE A CA 1
ATOM 2471 C C . ILE A 1 364 ? -37.329 -37.009 -18.725 1 43.17 344 ILE A C 1
ATOM 2472 O O . ILE A 1 364 ? -37.657 -37.264 -17.568 1 43.38 344 ILE A O 1
ATOM 2477 N N . GLN A 1 365 ? -36.784 -35.84 -19.075 1 43.28 345 GLN A N 1
ATOM 2478 C CA . GLN A 1 365 ? -36.607 -34.762 -18.11 1 43.99 345 GLN A CA 1
ATOM 2479 C C . GLN A 1 365 ? -36.627 -33.404 -18.78 1 45.03 345 GLN A C 1
ATOM 2480 O O . GLN A 1 365 ? -36.334 -33.284 -19.972 1 45.26 345 GLN A O 1
ATOM 2486 N N . HIS A 1 366 ? -36.972 -32.376 -18.006 1 45.57 346 HIS A N 1
ATOM 2487 C CA . HIS A 1 366 ? -36.978 -31.003 -18.482 1 46.54 346 HIS A CA 1
ATOM 2488 C C . HIS A 1 366 ? -35.819 -30.31 -17.772 1 47.76 346 HIS A C 1
ATOM 2489 O O . HIS A 1 366 ? -35.943 -29.979 -16.595 1 47.92 346 HIS A O 1
ATOM 2496 N N . PRO A 1 367 ? -34.669 -30.122 -18.442 1 48.5 347 PRO A N 1
ATOM 2497 C CA . PRO A 1 367 ? -33.521 -29.502 -17.76 1 49.37 347 PRO A CA 1
ATOM 2498 C C . PRO A 1 367 ? -33.748 -28.047 -17.361 1 50.68 347 PRO A C 1
ATOM 2499 O O . PRO A 1 367 ? -33.25 -27.611 -16.325 1 50.74 347 PRO A O 1
ATOM 2503 N N . ALA A 1 368 ? -34.516 -27.301 -18.163 1 51.61 348 ALA A N 1
ATOM 2504 C CA . ALA A 1 368 ? -34.82 -25.905 -17.853 1 53.14 348 ALA A CA 1
ATOM 2505 C C . ALA A 1 368 ? -35.701 -25.738 -16.606 1 54.69 348 ALA A C 1
ATOM 2506 O O . ALA A 1 368 ? -35.683 -24.681 -15.988 1 54.81 348 ALA A O 1
ATOM 2508 N N . SER A 1 369 ? -36.456 -26.777 -16.233 1 55.76 349 SER A N 1
ATOM 2509 C CA . SER A 1 369 ? -37.342 -26.747 -15.076 1 57.24 349 SER A CA 1
ATOM 2510 C C . SER A 1 369 ? -36.615 -26.794 -13.731 1 58.67 349 SER A C 1
ATOM 2511 O O . SER A 1 369 ? -37.217 -26.455 -12.717 1 58.86 349 SER A O 1
ATOM 2514 N N . LEU A 1 370 ? -35.347 -27.227 -13.706 1 59.49 350 LEU A N 1
ATOM 2515 C CA . LEU A 1 370 ? -34.59 -27.289 -12.457 1 60.7 350 LEU A CA 1
ATOM 2516 C C . LEU A 1 370 ? -34.247 -25.896 -11.924 1 62.13 350 LEU A C 1
ATOM 2517 O O . LEU A 1 370 ? -34.18 -25.701 -10.712 1 62.3 350 LEU A O 1
ATOM 2522 N N . THR A 1 371 ? -34.059 -24.922 -12.822 1 63.03 351 THR A N 1
ATOM 2523 C CA . THR A 1 371 ? -33.741 -23.556 -12.431 1 64.44 351 THR A CA 1
ATOM 2524 C C . THR A 1 371 ? -34.966 -22.645 -12.522 1 66.05 351 THR A C 1
ATOM 2525 O O . THR A 1 371 ? -35.154 -21.794 -11.658 1 66.22 351 THR A O 1
ATOM 2529 N N . HIS A 1 372 ? -35.802 -22.819 -13.559 1 67.07 352 HIS A N 1
ATOM 2530 C CA . HIS A 1 372 ? -37.02 -22.02 -13.742 1 68.45 352 HIS A CA 1
ATOM 2531 C C . HIS A 1 372 ? -38.189 -22.883 -13.244 1 69.83 352 HIS A C 1
ATOM 2532 O O . HIS A 1 372 ? -38.601 -23.785 -13.971 1 70.06 352 HIS A O 1
ATOM 2539 N N . ARG A 1 373 ? -38.518 -22.816 -11.934 1 70.61 353 ARG A N 1
ATOM 2540 C CA . ARG A 1 373 ? -39.484 -23.765 -11.36 1 71.86 353 ARG A CA 1
ATOM 2541 C C . ARG A 1 373 ? -40.896 -23.201 -11.155 1 72.79 353 ARG A C 1
ATOM 2542 O O . ARG A 1 373 ? -41.813 -23.763 -11.75 1 73.03 353 ARG A O 1
ATOM 2550 N N . PRO A 1 374 ? -41.138 -22.144 -10.345 1 73.25 354 PRO A N 1
ATOM 2551 C CA . PRO A 1 374 ? -42.527 -21.684 -10.144 1 73.84 354 PRO A CA 1
ATOM 2552 C C . PRO A 1 374 ? -43.078 -20.813 -11.277 1 74.38 354 PRO A C 1
ATOM 2553 O O . PRO A 1 374 ? -43.686 -19.778 -11.009 1 74.56 354 PRO A O 1
ATOM 2557 N N . VAL A 1 375 ? -42.889 -21.254 -12.534 1 74.4 355 VAL A N 1
ATOM 2558 C CA . VAL A 1 375 ? -43.292 -20.573 -13.764 1 74.87 355 VAL A CA 1
ATOM 2559 C C . VAL A 1 375 ? -44.785 -20.173 -13.772 1 75.25 355 VAL A C 1
ATOM 2560 O O . VAL A 1 375 ? -45.111 -19.058 -14.19 1 75.48 355 VAL A O 1
ATOM 2564 N N . ALA A 1 376 ? -45.668 -21.037 -13.228 1 75.09 356 ALA A N 1
ATOM 2565 C CA . ALA A 1 376 ? -47.121 -20.821 -13.128 1 75.32 356 ALA A CA 1
ATOM 2566 C C . ALA A 1 376 ? -47.818 -20.695 -14.49 1 75.43 356 ALA A C 1
ATOM 2567 O O . ALA A 1 376 ? -48.698 -19.852 -14.66 1 75.52 356 ALA A O 1
ATOM 2569 N N . ALA A 1 377 ? -47.427 -21.564 -15.444 1 75.28 357 ALA A N 1
ATOM 2570 C CA . ALA A 1 377 ? -47.971 -21.688 -16.802 1 75.62 357 ALA A CA 1
ATOM 2571 C C . ALA A 1 377 ? -47.988 -20.389 -17.647 1 75.76 357 ALA A C 1
ATOM 2572 O O . ALA A 1 377 ? -49.053 -19.929 -18.065 1 75.94 357 ALA A O 1
ATOM 2574 N N . THR A 1 378 ? -46.803 -19.831 -17.936 1 75.49 358 THR A N 1
ATOM 2575 C CA . THR A 1 378 ? -46.681 -18.647 -18.796 1 75.66 358 THR A CA 1
ATOM 2576 C C . THR A 1 378 ? -46.128 -19.083 -20.162 1 75.73 358 THR A C 1
ATOM 2577 O O . THR A 1 378 ? -45.335 -20.027 -20.22 1 76.03 358 THR A O 1
ATOM 2581 N N . ALA A 1 379 ? -46.545 -18.421 -21.255 1 75.27 359 ALA A N 1
ATOM 2582 C CA . ALA A 1 379 ? -46.117 -18.799 -22.607 1 75.32 359 ALA A CA 1
ATOM 2583 C C . ALA A 1 379 ? -44.678 -18.39 -22.964 1 75.08 359 ALA A C 1
ATOM 2584 O O . ALA A 1 379 ? -44.465 -17.533 -23.82 1 75.18 359 ALA A O 1
ATOM 2586 N N . LYS A 1 380 ? -43.696 -19.053 -22.34 1 74.54 360 LYS A N 1
ATOM 2587 C CA . LYS A 1 380 ? -42.274 -18.805 -22.543 1 74.42 360 LYS A CA 1
ATOM 2588 C C . LYS A 1 380 ? -41.833 -19.057 -23.978 1 73.87 360 LYS A C 1
ATOM 2589 O O . LYS A 1 380 ? -42.123 -20.111 -24.546 1 74.01 360 LYS A O 1
ATOM 2595 N N . PRO A 1 381 ? -41.109 -18.096 -24.575 1 73.02 361 PRO A N 1
ATOM 2596 C CA . PRO A 1 381 ? -40.65 -18.282 -25.959 1 72.34 361 PRO A CA 1
ATOM 2597 C C . PRO A 1 381 ? -39.54 -19.33 -26.083 1 71.25 361 PRO A C 1
ATOM 2598 O O . PRO A 1 381 ? -39.556 -20.141 -27.006 1 71.29 361 PRO A O 1
ATOM 2602 N N . GLY A 1 382 ? -38.606 -19.325 -25.14 1 70.15 362 GLY A N 1
ATOM 2603 C CA . GLY A 1 382 ? -37.497 -20.271 -25.147 1 69.6 362 GLY A CA 1
ATOM 2604 C C . GLY A 1 382 ? -37.649 -21.413 -24.163 1 68.56 362 GLY A C 1
ATOM 2605 O O . GLY A 1 382 ? -38.764 -21.747 -23.76 1 68.59 362 GLY A O 1
ATOM 2606 N N . ASP A 1 383 ? -36.515 -22.025 -23.785 1 67.48 363 ASP A N 1
ATOM 2607 C CA . ASP A 1 383 ? -36.433 -23.141 -22.838 1 66.76 363 ASP A CA 1
ATOM 2608 C C . ASP A 1 383 ? -37.282 -24.35 -23.257 1 65.16 363 ASP A C 1
ATOM 2609 O O . ASP A 1 383 ? -38.077 -24.853 -22.466 1 65.32 363 ASP A O 1
ATOM 2614 N N . GLY A 1 384 ? -37.105 -24.8 -24.492 1 63.47 364 GLY A N 1
ATOM 2615 C CA . GLY A 1 384 ? -37.878 -25.915 -25.019 1 62.33 364 GLY A CA 1
ATOM 2616 C C . GLY A 1 384 ? -37.111 -27.202 -25.226 1 60.69 364 GLY A C 1
ATOM 2617 O O . GLY A 1 384 ? -37.58 -28.09 -25.941 1 60.68 364 GLY A O 1
ATOM 2618 N N . LEU A 1 385 ? -35.934 -27.326 -24.6 1 59.17 365 LEU A N 1
ATOM 2619 C CA . LEU A 1 385 ? -35.122 -28.534 -24.743 1 57.98 365 LEU A CA 1
ATOM 2620 C C . LEU A 1 385 ? -35.55 -29.629 -23.774 1 56.42 365 LEU A C 1
ATOM 2621 O O . LEU A 1 385 ? -35.78 -29.363 -22.597 1 56.48 365 LEU A O 1
ATOM 2626 N N . ILE A 1 386 ? -35.654 -30.863 -24.273 1 54.87 366 ILE A N 1
ATOM 2627 C CA . ILE A 1 386 ? -36.04 -32.012 -23.469 1 53.95 366 ILE A CA 1
ATOM 2628 C C . ILE A 1 386 ? -34.99 -33.101 -23.613 1 52.94 366 ILE A C 1
ATOM 2629 O O . ILE A 1 386 ? -34.708 -33.529 -24.731 1 53.13 366 ILE A O 1
ATOM 2634 N N . ARG A 1 387 ? -34.411 -33.549 -22.494 1 51.7 367 ARG A N 1
ATOM 2635 C CA . ARG A 1 387 ? -33.442 -34.638 -22.546 1 50.93 367 ARG A CA 1
ATOM 2636 C C . ARG A 1 387 ? -34.198 -35.968 -22.549 1 50.51 367 ARG A C 1
ATOM 2637 O O . ARG A 1 387 ? -35.304 -36.064 -22.01 1 50.64 367 ARG A O 1
ATOM 2645 N N . LEU A 1 388 ? -33.619 -36.985 -23.186 1 49.78 368 LEU A N 1
ATOM 2646 C CA . LEU A 1 388 ? -34.251 -38.291 -23.278 1 49.45 368 LEU A CA 1
ATOM 2647 C C . LEU A 1 388 ? -33.176 -39.374 -23.257 1 49.22 368 LEU A C 1
ATOM 2648 O O . LEU A 1 388 ? -32.272 -39.353 -24.088 1 49.37 368 LEU A O 1
ATOM 2653 N N . SER A 1 389 ? -33.254 -40.303 -22.295 1 48.77 369 SER A N 1
ATOM 2654 C CA . SER A 1 389 ? -32.296 -41.402 -22.194 1 48.82 369 SER A CA 1
ATOM 2655 C C . SER A 1 389 ? -32.947 -42.68 -22.685 1 48.84 369 SER A C 1
ATOM 2656 O O . SER A 1 389 ? -33.748 -43.26 -21.962 1 49.07 369 SER A O 1
ATOM 2659 N N . VAL A 1 390 ? -32.596 -43.132 -23.893 1 48.42 370 VAL A N 1
ATOM 2660 C CA . VAL A 1 390 ? -33.181 -44.33 -24.489 1 48.39 370 VAL A CA 1
ATOM 2661 C C . VAL A 1 390 ? -32.855 -45.607 -23.71 1 48.17 370 VAL A C 1
ATOM 2662 O O . VAL A 1 390 ? -31.694 -45.871 -23.407 1 48.25 370 VAL A O 1
ATOM 2666 N N . GLY A 1 391 ? -33.895 -46.364 -23.37 1 47.86 371 GLY A N 1
ATOM 2667 C CA . GLY A 1 391 ? -33.773 -47.607 -22.623 1 48.07 371 GLY A CA 1
ATOM 2668 C C . GLY A 1 391 ? -33.674 -48.841 -23.494 1 48.07 371 GLY A C 1
ATOM 2669 O O . GLY A 1 391 ? -33.215 -48.771 -24.634 1 48.05 371 GLY A O 1
ATOM 2670 N N . LEU A 1 392 ? -34.108 -49.987 -22.963 1 48.05 372 LEU A N 1
ATOM 2671 C CA . LEU A 1 392 ? -34.035 -51.261 -23.677 1 48.47 372 LEU A CA 1
ATOM 2672 C C . LEU A 1 392 ? -35.385 -51.699 -24.248 1 48.81 372 LEU A C 1
ATOM 2673 O O . LEU A 1 392 ? -35.647 -52.9 -24.345 1 49.16 372 LEU A O 1
ATOM 2678 N N . GLU A 1 393 ? -36.237 -50.741 -24.63 1 48.48 373 GLU A N 1
ATOM 2679 C CA . GLU A 1 393 ? -37.551 -51.063 -25.187 1 48.68 373 GLU A CA 1
ATOM 2680 C C . GLU A 1 393 ? -37.562 -51.057 -26.726 1 48.79 373 GLU A C 1
ATOM 2681 O O . GLU A 1 393 ? -36.565 -50.7 -27.357 1 48.94 373 GLU A O 1
ATOM 2687 N N . HIS A 1 394 ? -38.693 -51.463 -27.326 1 48.58 374 HIS A N 1
ATOM 2688 C CA . HIS A 1 394 ? -38.862 -51.476 -28.769 1 48.93 374 HIS A CA 1
ATOM 2689 C C . HIS A 1 394 ? -39.04 -50.041 -29.272 1 49.04 374 HIS A C 1
ATOM 2690 O O . HIS A 1 394 ? -39.662 -49.215 -28.598 1 49.09 374 HIS A O 1
ATOM 2697 N N . VAL A 1 395 ? -38.472 -49.741 -30.447 1 48.88 375 VAL A N 1
ATOM 2698 C CA . VAL A 1 395 ? -38.549 -48.409 -31.039 1 49.11 375 VAL A CA 1
ATOM 2699 C C . VAL A 1 395 ? -40.004 -48.017 -31.393 1 49.05 375 VAL A C 1
ATOM 2700 O O . VAL A 1 395 ? -40.357 -46.856 -31.224 1 49.11 375 VAL A O 1
ATOM 2704 N N . ASP A 1 396 ? -40.859 -48.98 -31.805 1 48.77 376 ASP A N 1
ATOM 2705 C CA . ASP A 1 396 ? -42.261 -48.698 -32.137 1 49.02 376 ASP A CA 1
ATOM 2706 C C . ASP A 1 396 ? -43.038 -48.235 -30.912 1 48.96 376 ASP A C 1
ATOM 2707 O O . ASP A 1 396 ? -43.843 -47.315 -31.016 1 48.98 376 ASP A O 1
ATOM 2712 N N . ASP A 1 397 ? -42.798 -48.867 -29.754 1 48.75 377 ASP A N 1
ATOM 2713 C CA . ASP A 1 397 ? -43.495 -48.516 -28.516 1 49.03 377 ASP A CA 1
ATOM 2714 C C . ASP A 1 397 ? -43.059 -47.171 -27.961 1 49.01 377 ASP A C 1
ATOM 2715 O O . ASP A 1 397 ? -43.869 -46.455 -27.374 1 49.01 377 ASP A O 1
ATOM 2720 N N . LEU A 1 398 ? -41.78 -46.831 -28.131 1 48.82 378 LEU A N 1
ATOM 2721 C CA . LEU A 1 398 ? -41.27 -45.55 -27.665 1 49.12 378 LEU A CA 1
ATOM 2722 C C . LEU A 1 398 ? -41.709 -44.424 -28.607 1 49.43 378 LEU A C 1
ATOM 2723 O O . LEU A 1 398 ? -42.032 -43.333 -28.142 1 49.62 378 LEU A O 1
ATOM 2728 N N . GLU A 1 399 ? -41.76 -44.705 -29.924 1 49.37 379 GLU A N 1
ATOM 2729 C CA . GLU A 1 399 ? -42.194 -43.758 -30.947 1 49.81 379 GLU A CA 1
ATOM 2730 C C . GLU A 1 399 ? -43.669 -43.435 -30.751 1 50.29 379 GLU A C 1
ATOM 2731 O O . GLU A 1 399 ? -44.037 -42.268 -30.776 1 50.43 379 GLU A O 1
ATOM 2737 N N . ASP A 1 400 ? -44.507 -44.457 -30.513 1 50.48 380 ASP A N 1
ATOM 2738 C CA . ASP A 1 400 ? -45.945 -44.271 -30.307 1 51.06 380 ASP A CA 1
ATOM 2739 C C . ASP A 1 400 ? -46.266 -43.509 -29.019 1 51.33 380 ASP A C 1
ATOM 2740 O O . ASP A 1 400 ? -47.215 -42.728 -28.996 1 51.51 380 ASP A O 1
ATOM 2745 N N . ASP A 1 401 ? -45.484 -43.73 -27.954 1 51.28 381 ASP A N 1
ATOM 2746 C CA . ASP A 1 401 ? -45.712 -43.057 -26.676 1 51.7 381 ASP A CA 1
ATOM 2747 C C . ASP A 1 401 ? -45.36 -41.575 -26.743 1 52.39 381 ASP A C 1
ATOM 2748 O O . ASP A 1 401 ? -46.15 -40.741 -26.301 1 52.58 381 ASP A O 1
ATOM 2753 N N . LEU A 1 402 ? -44.18 -41.249 -27.293 1 52.58 382 LEU A N 1
ATOM 2754 C CA . LEU A 1 402 ? -43.731 -39.866 -27.418 1 53.3 382 LEU A CA 1
ATOM 2755 C C . LEU A 1 402 ? -44.561 -39.088 -28.427 1 54.18 382 LEU A C 1
ATOM 2756 O O . LEU A 1 402 ? -44.783 -37.898 -28.231 1 54.3 382 LEU A O 1
ATOM 2761 N N . ILE A 1 403 ? -45.053 -39.751 -29.481 1 54.75 383 ILE A N 1
ATOM 2762 C CA . ILE A 1 403 ? -45.926 -39.097 -30.452 1 55.85 383 ILE A CA 1
ATOM 2763 C C . ILE A 1 403 ? -47.259 -38.738 -29.778 1 56.91 383 ILE A C 1
ATOM 2764 O O . ILE A 1 403 ? -47.773 -37.643 -29.997 1 57.07 383 ILE A O 1
ATOM 2769 N N . ALA A 1 404 ? -47.778 -39.622 -28.911 1 57.57 384 ALA A N 1
ATOM 2770 C CA . ALA A 1 404 ? -49.018 -39.368 -28.179 1 58.79 384 ALA A CA 1
ATOM 2771 C C . ALA A 1 404 ? -48.869 -38.171 -27.237 1 59.81 384 ALA A C 1
ATOM 2772 O O . ALA A 1 404 ? -49.78 -37.35 -27.138 1 59.99 384 ALA A O 1
ATOM 2774 N N . ALA A 1 405 ? -47.717 -38.064 -26.564 1 60.29 385 ALA A N 1
ATOM 2775 C CA . ALA A 1 405 ? -47.443 -36.978 -25.631 1 61.24 385 ALA A CA 1
ATOM 2776 C C . ALA A 1 405 ? -47.285 -35.64 -26.356 1 62.17 385 ALA A C 1
ATOM 2777 O O . ALA A 1 405 ? -47.704 -34.609 -25.834 1 62.32 385 ALA A O 1
ATOM 2779 N N . LEU A 1 406 ? -46.702 -35.66 -27.565 1 62.68 386 LEU A N 1
ATOM 2780 C CA . LEU A 1 406 ? -46.522 -34.458 -28.376 1 63.68 386 LEU A CA 1
ATOM 2781 C C . LEU A 1 406 ? -47.875 -33.952 -28.866 1 64.83 386 LEU A C 1
ATOM 2782 O O . LEU A 1 406 ? -48.133 -32.749 -28.821 1 64.95 386 LEU A O 1
ATOM 2787 N N . ASP A 1 407 ? -48.751 -34.876 -29.305 1 65.47 387 ASP A N 1
ATOM 2788 C CA . ASP A 1 407 ? -50.09 -34.529 -29.776 1 66.59 387 ASP A CA 1
ATOM 2789 C C . ASP A 1 407 ? -50.966 -33.926 -28.675 1 67.52 387 ASP A C 1
ATOM 2790 O O . ASP A 1 407 ? -51.878 -33.162 -28.978 1 67.8 387 ASP A O 1
ATOM 2795 N N . ALA A 1 408 ? -50.681 -34.236 -27.406 1 67.92 388 ALA A N 1
ATOM 2796 C CA . ALA A 1 408 ? -51.421 -33.665 -26.29 1 68.89 388 ALA A CA 1
ATOM 2797 C C . ALA A 1 408 ? -50.932 -32.232 -26.047 1 69.71 388 ALA A C 1
ATOM 2798 O O . ALA A 1 408 ? -49.997 -32.017 -25.276 1 69.85 388 ALA A O 1
ATOM 2800 N N . SER A 1 409 ? -51.545 -31.258 -26.733 1 70.08 389 SER A N 1
ATOM 2801 C CA . SER A 1 409 ? -51.172 -29.849 -26.608 1 70.89 389 SER A CA 1
ATOM 2802 C C . SER A 1 409 ? -52.35 -28.915 -26.918 1 71.27 389 SER A C 1
ATOM 2803 O O . SER A 1 409 ? -53.239 -29.262 -27.694 1 71.39 389 SER A O 1
ATOM 2806 N N . ASN B 1 22 ? -44.966 -40.361 22.699 1 62.16 2 ASN B N 1
ATOM 2807 C CA . ASN B 1 22 ? -44.978 -40.166 24.148 1 62.61 2 ASN B CA 1
ATOM 2808 C C . ASN B 1 22 ? -43.619 -40.514 24.799 1 62.62 2 ASN B C 1
ATOM 2809 O O . ASN B 1 22 ? -42.727 -41.037 24.121 1 62.68 2 ASN B O 1
ATOM 2814 N N . SER B 1 23 ? -43.453 -40.182 26.103 1 62.27 3 SER B N 1
ATOM 2815 C CA . SER B 1 23 ? -42.237 -40.438 26.886 1 62.15 3 SER B CA 1
ATOM 2816 C C . SER B 1 23 ? -41.861 -41.914 26.854 1 61.3 3 SER B C 1
ATOM 2817 O O . SER B 1 23 ? -42.433 -42.732 27.575 1 61.35 3 SER B O 1
ATOM 2820 N N . MET B 1 24 ? -40.911 -42.252 25.994 1 60.35 4 MET B N 1
ATOM 2821 C CA . MET B 1 24 ? -40.487 -43.626 25.809 1 59.92 4 MET B CA 1
ATOM 2822 C C . MET B 1 24 ? -39.122 -43.873 26.42 1 59.11 4 MET B C 1
ATOM 2823 O O . MET B 1 24 ? -38.255 -43 26.345 1 59.41 4 MET B O 1
ATOM 2828 N N . HIS B 1 25 ? -38.909 -45.068 27 1 57.88 5 HIS B N 1
ATOM 2829 C CA . HIS B 1 25 ? -37.597 -45.398 27.561 1 56.93 5 HIS B CA 1
ATOM 2830 C C . HIS B 1 25 ? -36.623 -45.628 26.41 1 55.65 5 HIS B C 1
ATOM 2831 O O . HIS B 1 25 ? -37.033 -46.034 25.321 1 55.66 5 HIS B O 1
ATOM 2838 N N . PRO B 1 26 ? -35.324 -45.377 26.624 1 54.5 6 PRO B N 1
ATOM 2839 C CA . PRO B 1 26 ? -34.355 -45.559 25.53 1 53.68 6 PRO B CA 1
ATOM 2840 C C . PRO B 1 26 ? -34.349 -46.952 24.908 1 52.7 6 PRO B C 1
ATOM 2841 O O . PRO B 1 26 ? -34.13 -47.073 23.707 1 52.83 6 PRO B O 1
ATOM 2845 N N . GLU B 1 27 ? -34.619 -47.991 25.707 1 51.67 7 GLU B N 1
ATOM 2846 C CA . GLU B 1 27 ? -34.658 -49.372 25.23 1 51.24 7 GLU B CA 1
ATOM 2847 C C . GLU B 1 27 ? -35.794 -49.576 24.221 1 50.84 7 GLU B C 1
ATOM 2848 O O . GLU B 1 27 ? -35.6 -50.247 23.208 1 51.07 7 GLU B O 1
ATOM 2854 N N . THR B 1 28 ? -36.968 -48.981 24.488 1 50.06 8 THR B N 1
ATOM 2855 C CA . THR B 1 28 ? -38.128 -49.056 23.595 1 49.91 8 THR B CA 1
ATOM 2856 C C . THR B 1 28 ? -37.904 -48.175 22.363 1 49.66 8 THR B C 1
ATOM 2857 O O . THR B 1 28 ? -38.264 -48.559 21.251 1 49.91 8 THR B O 1
ATOM 2861 N N . LEU B 1 29 ? -37.306 -46.992 22.57 1 48.94 9 LEU B N 1
ATOM 2862 C CA . LEU B 1 29 ? -37 -46.021 21.525 1 48.61 9 LEU B CA 1
ATOM 2863 C C . LEU B 1 29 ? -35.996 -46.561 20.504 1 47.98 9 LEU B C 1
ATOM 2864 O O . LEU B 1 29 ? -36.035 -46.161 19.348 1 48.12 9 LEU B O 1
ATOM 2869 N N . MET B 1 30 ? -35.102 -47.462 20.92 1 47.19 10 MET B N 1
ATOM 2870 C CA . MET B 1 30 ? -34.12 -48.062 20.017 1 46.93 10 MET B CA 1
ATOM 2871 C C . MET B 1 30 ? -34.768 -49.036 19.038 1 46.83 10 MET B C 1
ATOM 2872 O O . MET B 1 30 ? -34.349 -49.121 17.884 1 46.65 10 MET B O 1
ATOM 2877 N N . VAL B 1 31 ? -35.803 -49.753 19.497 1 46.81 11 VAL B N 1
ATOM 2878 C CA . VAL B 1 31 ? -36.53 -50.736 18.7 1 47.13 11 VAL B CA 1
ATOM 2879 C C . VAL B 1 31 ? -37.519 -50.081 17.735 1 47.41 11 VAL B C 1
ATOM 2880 O O . VAL B 1 31 ? -37.544 -50.42 16.552 1 47.59 11 VAL B O 1
ATOM 2884 N N . HIS B 1 32 ? -38.325 -49.143 18.23 1 47.31 12 HIS B N 1
ATOM 2885 C CA . HIS B 1 32 ? -39.345 -48.507 17.407 1 47.82 12 HIS B CA 1
ATOM 2886 C C . HIS B 1 32 ? -38.936 -47.191 16.748 1 47.65 12 HIS B C 1
ATOM 2887 O O . HIS B 1 32 ? -39.713 -46.654 15.96 1 47.96 12 HIS B O 1
ATOM 2894 N N . GLY B 1 33 ? -37.752 -46.679 17.067 1 47.05 13 GLY B N 1
ATOM 2895 C CA . GLY B 1 33 ? -37.274 -45.426 16.502 1 47.36 13 GLY B CA 1
ATOM 2896 C C . GLY B 1 33 ? -36.997 -45.531 15.022 1 47.76 13 GLY B C 1
ATOM 2897 O O . GLY B 1 33 ? -36.378 -46.494 14.577 1 48.04 13 GLY B O 1
ATOM 2898 N N . GLY B 1 34 ? -37.481 -44.564 14.256 1 47.85 14 GLY B N 1
ATOM 2899 C CA . GLY B 1 34 ? -37.315 -44.571 12.807 1 48.53 14 GLY B CA 1
ATOM 2900 C C . GLY B 1 34 ? -38.265 -45.501 12.069 1 49.1 14 GLY B C 1
ATOM 2901 O O . GLY B 1 34 ? -38.238 -45.559 10.839 1 49.06 14 GLY B O 1
ATOM 2902 N N . MET B 1 35 ? -39.12 -46.229 12.806 1 49.47 15 MET B N 1
ATOM 2903 C CA . MET B 1 35 ? -40.09 -47.168 12.246 1 50.26 15 MET B CA 1
ATOM 2904 C C . MET B 1 35 ? -41.481 -46.525 12.169 1 51.18 15 MET B C 1
ATOM 2905 O O . MET B 1 35 ? -42.491 -47.197 12.378 1 51.56 15 MET B O 1
ATOM 2910 N N . ASP B 1 36 ? -41.537 -45.23 11.864 1 51.52 16 ASP B N 1
ATOM 2911 C CA . ASP B 1 36 ? -42.797 -44.5 11.803 1 52.35 16 ASP B CA 1
ATOM 2912 C C . ASP B 1 36 ? -43.559 -44.801 10.515 1 52.57 16 ASP B C 1
ATOM 2913 O O . ASP B 1 36 ? -42.997 -44.709 9.428 1 52.79 16 ASP B O 1
ATOM 2918 N N . GLY B 1 37 ? -44.824 -45.168 10.643 1 52.41 17 GLY B N 1
ATOM 2919 C CA . GLY B 1 37 ? -45.662 -45.448 9.485 1 52.74 17 GLY B CA 1
ATOM 2920 C C . GLY B 1 37 ? -45.533 -46.832 8.882 1 52.82 17 GLY B C 1
ATOM 2921 O O . GLY B 1 37 ? -46.275 -47.164 7.955 1 52.9 17 GLY B O 1
ATOM 2922 N N . LEU B 1 38 ? -44.601 -47.654 9.388 1 52.68 18 LEU B N 1
ATOM 2923 C CA . LEU B 1 38 ? -44.411 -49.002 8.856 1 53.17 18 LEU B CA 1
ATOM 2924 C C . LEU B 1 38 ? -45.569 -49.915 9.228 1 53.71 18 LEU B C 1
ATOM 2925 O O . LEU B 1 38 ? -46.068 -50.641 8.37 1 54.08 18 LEU B O 1
ATOM 2930 N N . THR B 1 39 ? -46.051 -49.832 10.478 1 53.46 19 THR B N 1
ATOM 2931 C CA . THR B 1 39 ? -47.199 -50.616 10.949 1 53.54 19 THR B CA 1
ATOM 2932 C C . THR B 1 39 ? -48.439 -50.306 10.096 1 53.52 19 THR B C 1
ATOM 2933 O O . THR B 1 39 ? -49.205 -51.205 9.754 1 53.72 19 THR B O 1
ATOM 2937 N N . GLU B 1 40 ? -48.604 -49.029 9.728 1 53.04 20 GLU B N 1
ATOM 2938 C CA . GLU B 1 40 ? -49.71 -48.537 8.919 1 52.96 20 GLU B CA 1
ATOM 2939 C C . GLU B 1 40 ? -49.594 -48.984 7.46 1 52.5 20 GLU B C 1
ATOM 2940 O O . GLU B 1 40 ? -50.607 -49.245 6.819 1 52.59 20 GLU B O 1
ATOM 2946 N N . ALA B 1 41 ? -48.367 -49.092 6.941 1 51.92 21 ALA B N 1
ATOM 2947 C CA . ALA B 1 41 ? -48.133 -49.536 5.566 1 51.74 21 ALA B CA 1
ATOM 2948 C C . ALA B 1 41 ? -48.335 -51.049 5.351 1 51.16 21 ALA B C 1
ATOM 2949 O O . ALA B 1 41 ? -48.437 -51.491 4.21 1 51.32 21 ALA B O 1
ATOM 2951 N N . GLY B 1 42 ? -48.366 -51.825 6.43 1 50.31 22 GLY B N 1
ATOM 2952 C CA . GLY B 1 42 ? -48.546 -53.267 6.348 1 50.05 22 GLY B CA 1
ATOM 2953 C C . GLY B 1 42 ? -47.25 -54.05 6.267 1 49.69 22 GLY B C 1
ATOM 2954 O O . GLY B 1 42 ? -47.253 -55.193 5.81 1 49.91 22 GLY B O 1
ATOM 2955 N N . VAL B 1 43 ? -46.133 -53.446 6.713 1 48.93 23 VAL B N 1
ATOM 2956 C CA . VAL B 1 43 ? -44.813 -54.078 6.709 1 48.77 23 VAL B CA 1
ATOM 2957 C C . VAL B 1 43 ? -44.212 -54.148 8.124 1 48.67 23 VAL B C 1
ATOM 2958 O O . VAL B 1 43 ? -44.604 -53.384 9.006 1 48.53 23 VAL B O 1
ATOM 2962 N N . HIS B 1 44 ? -43.27 -55.073 8.342 1 48.6 24 HIS B N 1
ATOM 2963 C CA . HIS B 1 44 ? -42.642 -55.263 9.651 1 49.17 24 HIS B CA 1
ATOM 2964 C C . HIS B 1 44 ? -41.302 -54.533 9.764 1 49.08 24 HIS B C 1
ATOM 2965 O O . HIS B 1 44 ? -40.928 -54.084 10.846 1 49.2 24 HIS B O 1
ATOM 2972 N N . VAL B 1 45 ? -40.559 -54.46 8.655 1 48.66 25 VAL B N 1
ATOM 2973 C CA . VAL B 1 45 ? -39.258 -53.793 8.599 1 48.51 25 VAL B CA 1
ATOM 2974 C C . VAL B 1 45 ? -39.244 -52.74 7.467 1 48.45 25 VAL B C 1
ATOM 2975 O O . VAL B 1 45 ? -40.028 -52.851 6.518 1 48.49 25 VAL B O 1
ATOM 2979 N N . PRO B 1 46 ? -38.387 -51.699 7.547 1 48.22 26 PRO B N 1
ATOM 2980 C CA . PRO B 1 46 ? -38.351 -50.705 6.46 1 48.23 26 PRO B CA 1
ATOM 2981 C C . PRO B 1 46 ? -37.866 -51.318 5.149 1 48.5 26 PRO B C 1
ATOM 2982 O O . PRO B 1 46 ? -36.92 -52.107 5.15 1 48.86 26 PRO B O 1
ATOM 2986 N N . ALA B 1 47 ? -38.539 -50.998 4.039 1 48.17 27 ALA B N 1
ATOM 2987 C CA . ALA B 1 47 ? -38.168 -51.547 2.738 1 48.38 27 ALA B CA 1
ATOM 2988 C C . ALA B 1 47 ? -36.846 -50.979 2.251 1 48.39 27 ALA B C 1
ATOM 2989 O O . ALA B 1 47 ? -36.518 -49.83 2.543 1 48.57 27 ALA B O 1
ATOM 2991 N N . ILE B 1 48 ? -36.075 -51.79 1.526 1 48.01 28 ILE B N 1
ATOM 2992 C CA . ILE B 1 48 ? -34.794 -51.35 0.994 1 48.21 28 ILE B CA 1
ATOM 2993 C C . ILE B 1 48 ? -35.002 -50.827 -0.421 1 48.53 28 ILE B C 1
ATOM 2994 O O . ILE B 1 48 ? -35.116 -51.605 -1.369 1 48.48 28 ILE B O 1
ATOM 2999 N N . ASP B 1 49 ? -35.11 -49.504 -0.556 1 48.69 29 ASP B N 1
ATOM 3000 C CA . ASP B 1 49 ? -35.327 -48.883 -1.854 1 49.15 29 ASP B CA 1
ATOM 3001 C C . ASP B 1 49 ? -33.99 -48.504 -2.453 1 49.14 29 ASP B C 1
ATOM 3002 O O . ASP B 1 49 ? -33.4 -47.511 -2.039 1 49.21 29 ASP B O 1
ATOM 3007 N N . LEU B 1 50 ? -33.501 -49.3 -3.414 1 48.94 30 LEU B N 1
ATOM 3008 C CA . LEU B 1 50 ? -32.215 -49.045 -4.064 1 49.28 30 LEU B CA 1
ATOM 3009 C C . LEU B 1 50 ? -32.265 -47.968 -5.158 1 49.67 30 LEU B C 1
ATOM 3010 O O . LEU B 1 50 ? -31.213 -47.606 -5.682 1 49.65 30 LEU B O 1
ATOM 3015 N N . SER B 1 51 ? -33.471 -47.471 -5.505 1 49.88 31 SER B N 1
ATOM 3016 C CA . SER B 1 51 ? -33.713 -46.462 -6.54 1 50.45 31 SER B CA 1
ATOM 3017 C C . SER B 1 51 ? -32.728 -45.297 -6.545 1 50.82 31 SER B C 1
ATOM 3018 O O . SER B 1 51 ? -32.668 -44.532 -5.585 1 50.72 31 SER B O 1
ATOM 3021 N N . THR B 1 52 ? -31.967 -45.157 -7.633 1 51.15 32 THR B N 1
ATOM 3022 C CA . THR B 1 52 ? -31.031 -44.049 -7.775 1 52.18 32 THR B CA 1
ATOM 3023 C C . THR B 1 52 ? -31.806 -42.775 -8.096 1 53.32 32 THR B C 1
ATOM 3024 O O . THR B 1 52 ? -31.509 -41.721 -7.541 1 53.52 32 THR B O 1
ATOM 3028 N N . THR B 1 53 ? -32.808 -42.873 -8.984 1 53.81 33 THR B N 1
ATOM 3029 C CA . THR B 1 53 ? -33.641 -41.735 -9.358 1 54.69 33 THR B CA 1
ATOM 3030 C C . THR B 1 53 ? -35.091 -41.948 -8.908 1 56.28 33 THR B C 1
ATOM 3031 O O . THR B 1 53 ? -35.536 -43.086 -8.744 1 56.55 33 THR B O 1
ATOM 3035 N N . ASN B 1 54 ? -35.822 -40.854 -8.675 1 57.14 34 ASN B N 1
ATOM 3036 C CA . ASN B 1 54 ? -37.212 -40.944 -8.24 1 58.31 34 ASN B CA 1
ATOM 3037 C C . ASN B 1 54 ? -38.123 -40.151 -9.167 1 59.59 34 ASN B C 1
ATOM 3038 O O . ASN B 1 54 ? -37.939 -38.946 -9.335 1 59.83 34 ASN B O 1
ATOM 3043 N N . PRO B 1 55 ? -39.113 -40.817 -9.781 1 60.29 35 PRO B N 1
ATOM 3044 C CA . PRO B 1 55 ? -40.032 -40.11 -10.685 1 61.13 35 PRO B CA 1
ATOM 3045 C C . PRO B 1 55 ? -40.846 -39.027 -9.986 1 62.51 35 PRO B C 1
ATOM 3046 O O . PRO B 1 55 ? -41.083 -39.11 -8.782 1 62.64 35 PRO B O 1
ATOM 3050 N N . VAL B 1 56 ? -41.264 -38.004 -10.735 1 63.37 36 VAL B N 1
ATOM 3051 C CA . VAL B 1 56 ? -42.014 -36.897 -10.158 1 64.85 36 VAL B CA 1
ATOM 3052 C C . VAL B 1 56 ? -43.456 -36.835 -10.66 1 66.29 36 VAL B C 1
ATOM 3053 O O . VAL B 1 56 ? -43.74 -37.26 -11.779 1 66.58 36 VAL B O 1
ATOM 3057 N N . ASN B 1 57 ? -44.369 -36.317 -9.825 1 66.94 37 ASN B N 1
ATOM 3058 C CA . ASN B 1 57 ? -45.776 -36.204 -10.19 1 68.17 37 ASN B CA 1
ATOM 3059 C C . ASN B 1 57 ? -45.944 -35.088 -11.22 1 69 37 ASN B C 1
ATOM 3060 O O . ASN B 1 57 ? -46.478 -35.315 -12.303 1 69.05 37 ASN B O 1
ATOM 3065 N N . ASP B 1 58 ? -45.449 -33.896 -10.9 1 69.51 38 ASP B N 1
ATOM 3066 C CA . ASP B 1 58 ? -45.52 -32.758 -11.806 1 70.42 38 ASP B CA 1
ATOM 3067 C C . ASP B 1 58 ? -44.129 -32.161 -12.013 1 70.67 38 ASP B C 1
ATOM 3068 O O . ASP B 1 58 ? -43.221 -32.37 -11.2 1 70.8 38 ASP B O 1
ATOM 3073 N N . VAL B 1 59 ? -43.964 -31.419 -13.108 1 70.53 39 VAL B N 1
ATOM 3074 C CA . VAL B 1 59 ? -42.718 -30.719 -13.396 1 70.77 39 VAL B CA 1
ATOM 3075 C C . VAL B 1 59 ? -42.53 -29.603 -12.353 1 70.67 39 VAL B C 1
ATOM 3076 O O . VAL B 1 59 ? -41.435 -29.443 -11.812 1 70.75 39 VAL B O 1
ATOM 3080 N N . ALA B 1 60 ? -43.619 -28.871 -12.039 1 70.25 40 ALA B N 1
ATOM 3081 C CA . ALA B 1 60 ? -43.601 -27.796 -11.053 1 70.24 40 ALA B CA 1
ATOM 3082 C C . ALA B 1 60 ? -43.334 -28.325 -9.639 1 69.91 40 ALA B C 1
ATOM 3083 O O . ALA B 1 60 ? -42.504 -27.758 -8.934 1 70.11 40 ALA B O 1
ATOM 3085 N N . THR B 1 61 ? -44.001 -29.423 -9.237 1 69.19 41 THR B N 1
ATOM 3086 C CA . THR B 1 61 ? -43.807 -30.005 -7.907 1 68.88 41 THR B CA 1
ATOM 3087 C C . THR B 1 61 ? -42.439 -30.661 -7.747 1 68.09 41 THR B C 1
ATOM 3088 O O . THR B 1 61 ? -41.861 -30.612 -6.665 1 68.13 41 THR B O 1
ATOM 3092 N N . GLY B 1 62 ? -41.943 -31.266 -8.82 1 67.32 42 GLY B N 1
ATOM 3093 C CA . GLY B 1 62 ? -40.638 -31.915 -8.838 1 67.05 42 GLY B CA 1
ATOM 3094 C C . GLY B 1 62 ? -39.49 -30.926 -8.793 1 66.53 42 GLY B C 1
ATOM 3095 O O . GLY B 1 62 ? -38.451 -31.202 -8.196 1 66.48 42 GLY B O 1
ATOM 3096 N N . GLY B 1 63 ? -39.683 -29.773 -9.419 1 66.08 43 GLY B N 1
ATOM 3097 C CA . GLY B 1 63 ? -38.694 -28.705 -9.425 1 65.99 43 GLY B CA 1
ATOM 3098 C C . GLY B 1 63 ? -38.566 -28.059 -8.06 1 65.56 43 GLY B C 1
ATOM 3099 O O . GLY B 1 63 ? -37.46 -27.73 -7.63 1 65.64 43 GLY B O 1
ATOM 3100 N N . ASP B 1 64 ? -39.693 -27.9 -7.353 1 64.95 44 ASP B N 1
ATOM 3101 C CA . ASP B 1 64 ? -39.704 -27.332 -6.007 1 64.79 44 ASP B CA 1
ATOM 3102 C C . ASP B 1 64 ? -39.038 -28.292 -5.024 1 64.11 44 ASP B C 1
ATOM 3103 O O . ASP B 1 64 ? -38.268 -27.86 -4.169 1 64.2 44 ASP B O 1
ATOM 3108 N N . SER B 1 65 ? -39.312 -29.597 -5.164 1 63.23 45 SER B N 1
ATOM 3109 C CA . SER B 1 65 ? -38.718 -30.624 -4.312 1 62.79 45 SER B CA 1
ATOM 3110 C C . SER B 1 65 ? -37.202 -30.706 -4.521 1 62.37 45 SER B C 1
ATOM 3111 O O . SER B 1 65 ? -36.473 -30.995 -3.575 1 62.55 45 SER B O 1
ATOM 3114 N N . TYR B 1 66 ? -36.731 -30.433 -5.75 1 61.62 46 TYR B N 1
ATOM 3115 C CA . TYR B 1 66 ? -35.312 -30.421 -6.098 1 61.3 46 TYR B CA 1
ATOM 3116 C C . TYR B 1 66 ? -34.61 -29.254 -5.387 1 60.34 46 TYR B C 1
ATOM 3117 O O . TYR B 1 66 ? -33.561 -29.46 -4.791 1 60.32 46 TYR B O 1
ATOM 3126 N N . GLU B 1 67 ? -35.19 -28.041 -5.456 1 59.33 47 GLU B N 1
ATOM 3127 C CA . GLU B 1 67 ? -34.636 -26.838 -4.835 1 58.71 47 GLU B CA 1
ATOM 3128 C C . GLU B 1 67 ? -34.62 -26.979 -3.31 1 57.53 47 GLU B C 1
ATOM 3129 O O . GLU B 1 67 ? -33.641 -26.608 -2.666 1 57.67 47 GLU B O 1
ATOM 3135 N N . TRP B 1 68 ? -35.703 -27.532 -2.743 1 56.14 48 TRP B N 1
ATOM 3136 C CA . TRP B 1 68 ? -35.868 -27.749 -1.307 1 55.23 48 TRP B CA 1
ATOM 3137 C C . TRP B 1 68 ? -34.829 -28.735 -0.769 1 54 48 TRP B C 1
ATOM 3138 O O . TRP B 1 68 ? -34.236 -28.49 0.281 1 54.05 48 TRP B O 1
ATOM 3149 N N . LEU B 1 69 ? -34.567 -29.815 -1.509 1 52.81 49 LEU B N 1
ATOM 3150 C CA . LEU B 1 69 ? -33.587 -30.808 -1.087 1 52.18 49 LEU B CA 1
ATOM 3151 C C . LEU B 1 69 ? -32.15 -30.362 -1.337 1 51.58 49 LEU B C 1
ATOM 3152 O O . LEU B 1 69 ? -31.273 -30.683 -0.539 1 51.34 49 LEU B O 1
ATOM 3157 N N . ALA B 1 70 ? -31.908 -29.613 -2.424 1 51.18 50 ALA B N 1
ATOM 3158 C CA . ALA B 1 70 ? -30.569 -29.105 -2.726 1 51.31 50 ALA B CA 1
ATOM 3159 C C . ALA B 1 70 ? -30.148 -28.035 -1.72 1 51.3 50 ALA B C 1
ATOM 3160 O O . ALA B 1 70 ? -28.969 -27.936 -1.394 1 51.4 50 ALA B O 1
ATOM 3162 N N . THR B 1 71 ? -31.105 -27.258 -1.197 1 51.09 51 THR B N 1
ATOM 3163 C CA . THR B 1 71 ? -30.802 -26.236 -0.196 1 51.44 51 THR B CA 1
ATOM 3164 C C . THR B 1 71 ? -30.541 -26.804 1.22 1 51.64 51 THR B C 1
ATOM 3165 O O . THR B 1 71 ? -30.316 -26.032 2.147 1 51.78 51 THR B O 1
ATOM 3169 N N . GLY B 1 72 ? -30.557 -28.125 1.376 1 51.53 52 GLY B N 1
ATOM 3170 C CA . GLY B 1 72 ? -30.262 -28.76 2.651 1 51.94 52 GLY B CA 1
ATOM 3171 C C . GLY B 1 72 ? -31.445 -29.044 3.55 1 52.09 52 GLY B C 1
ATOM 3172 O O . GLY B 1 72 ? -31.253 -29.439 4.701 1 52.14 52 GLY B O 1
ATOM 3173 N N . HIS B 1 73 ? -32.668 -28.845 3.051 1 52.03 53 HIS B N 1
ATOM 3174 C CA . HIS B 1 73 ? -33.855 -29.103 3.861 1 52.55 53 HIS B CA 1
ATOM 3175 C C . HIS B 1 73 ? -34.279 -30.576 3.79 1 53.28 53 HIS B C 1
ATOM 3176 O O . HIS B 1 73 ? -33.917 -31.284 2.849 1 53.23 53 HIS B O 1
ATOM 3183 N N . ALA B 1 74 ? -35.046 -31.041 4.785 1 53.76 54 ALA B N 1
ATOM 3184 C CA . ALA B 1 74 ? -35.514 -32.425 4.804 1 54.69 54 ALA B CA 1
ATOM 3185 C C . ALA B 1 74 ? -36.691 -32.622 3.845 1 55.45 54 ALA B C 1
ATOM 3186 O O . ALA B 1 74 ? -37.448 -31.682 3.598 1 55.53 54 ALA B O 1
ATOM 3188 N N . LEU B 1 75 ? -36.839 -33.835 3.295 1 55.81 55 LEU B N 1
ATOM 3189 C CA . LEU B 1 75 ? -37.919 -34.133 2.355 1 56.59 55 LEU B CA 1
ATOM 3190 C C . LEU B 1 75 ? -39.29 -34.015 2.993 1 57.73 55 LEU B C 1
ATOM 3191 O O . LEU B 1 75 ? -39.594 -34.737 3.94 1 57.87 55 LEU B O 1
ATOM 3196 N N . LYS B 1 76 ? -40.119 -33.109 2.466 1 58.39 56 LYS B N 1
ATOM 3197 C CA . LYS B 1 76 ? -41.479 -32.935 2.958 1 59.5 56 LYS B CA 1
ATOM 3198 C C . LYS B 1 76 ? -42.335 -34.133 2.549 1 60.41 56 LYS B C 1
ATOM 3199 O O . LYS B 1 76 ? -42.11 -34.724 1.491 1 60.31 56 LYS B O 1
ATOM 3205 N N . ASP B 1 77 ? -43.285 -34.521 3.408 1 61.08 57 ASP B N 1
ATOM 3206 C CA . ASP B 1 77 ? -44.139 -35.676 3.143 1 62.01 57 ASP B CA 1
ATOM 3207 C C . ASP B 1 77 ? -45.046 -35.45 1.932 1 62.17 57 ASP B C 1
ATOM 3208 O O . ASP B 1 77 ? -45.641 -34.378 1.777 1 62.07 57 ASP B O 1
ATOM 3213 N N . GLY B 1 78 ? -45.111 -36.464 1.076 1 61.99 58 GLY B N 1
ATOM 3214 C CA . GLY B 1 78 ? -45.893 -36.412 -0.153 1 62.11 58 GLY B CA 1
ATOM 3215 C C . GLY B 1 78 ? -45.149 -35.786 -1.318 1 61.78 58 GLY B C 1
ATOM 3216 O O . GLY B 1 78 ? -45.771 -35.322 -2.276 1 61.91 58 GLY B O 1
ATOM 3217 N N . ASP B 1 79 ? -43.81 -35.745 -1.241 1 61.04 59 ASP B N 1
ATOM 3218 C CA . ASP B 1 79 ? -42.978 -35.173 -2.294 1 60.77 59 ASP B CA 1
ATOM 3219 C C . ASP B 1 79 ? -41.967 -36.193 -2.766 1 59.81 59 ASP B C 1
ATOM 3220 O O . ASP B 1 79 ? -41.478 -36.991 -1.966 1 60.11 59 ASP B O 1
ATOM 3225 N N . SER B 1 80 ? -41.652 -36.184 -4.062 1 58.53 60 SER B N 1
ATOM 3226 C CA . SER B 1 80 ? -40.694 -37.136 -4.62 1 57.74 60 SER B CA 1
ATOM 3227 C C . SER B 1 80 ? -39.301 -36.877 -4.087 1 56.81 60 SER B C 1
ATOM 3228 O O . SER B 1 80 ? -38.904 -35.72 -3.946 1 56.94 60 SER B O 1
ATOM 3231 N N . ALA B 1 81 ? -38.55 -37.944 -3.801 1 55.77 61 ALA B N 1
ATOM 3232 C CA . ALA B 1 81 ? -37.177 -37.794 -3.32 1 55.37 61 ALA B CA 1
ATOM 3233 C C . ALA B 1 81 ? -36.218 -37.223 -4.386 1 54.67 61 ALA B C 1
ATOM 3234 O O . ALA B 1 81 ? -35.109 -36.825 -4.039 1 54.79 61 ALA B O 1
ATOM 3236 N N . VAL B 1 82 ? -36.666 -37.166 -5.67 1 53.85 62 VAL B N 1
ATOM 3237 C CA . VAL B 1 82 ? -36.015 -36.636 -6.872 1 53.55 62 VAL B CA 1
ATOM 3238 C C . VAL B 1 82 ? -34.788 -37.46 -7.299 1 52.91 62 VAL B C 1
ATOM 3239 O O . VAL B 1 82 ? -34.78 -38.013 -8.396 1 53.07 62 VAL B O 1
ATOM 3243 N N . TYR B 1 83 ? -33.774 -37.561 -6.435 1 51.92 63 TYR B N 1
ATOM 3244 C CA . TYR B 1 83 ? -32.532 -38.284 -6.688 1 51.28 63 TYR B CA 1
ATOM 3245 C C . TYR B 1 83 ? -31.965 -38.795 -5.348 1 50.37 63 TYR B C 1
ATOM 3246 O O . TYR B 1 83 ? -32.222 -38.187 -4.306 1 50.54 63 TYR B O 1
ATOM 3255 N N . GLN B 1 84 ? -31.203 -39.898 -5.363 1 49.28 64 GLN B N 1
ATOM 3256 C CA . GLN B 1 84 ? -30.651 -40.456 -4.127 1 48.9 64 GLN B CA 1
ATOM 3257 C C . GLN B 1 84 ? -29.637 -39.524 -3.458 1 48.5 64 GLN B C 1
ATOM 3258 O O . GLN B 1 84 ? -29.573 -39.47 -2.229 1 48.71 64 GLN B O 1
ATOM 3264 N N . ARG B 1 85 ? -28.886 -38.747 -4.257 1 47.7 65 ARG B N 1
ATOM 3265 C CA . ARG B 1 85 ? -27.934 -37.771 -3.714 1 47.35 65 ARG B CA 1
ATOM 3266 C C . ARG B 1 85 ? -28.636 -36.631 -2.955 1 46.8 65 ARG B C 1
ATOM 3267 O O . ARG B 1 85 ? -28.04 -36.022 -2.065 1 46.78 65 ARG B O 1
ATOM 3275 N N . LEU B 1 86 ? -29.913 -36.369 -3.282 1 46.18 66 LEU B N 1
ATOM 3276 C CA . LEU B 1 86 ? -30.724 -35.35 -2.633 1 45.92 66 LEU B CA 1
ATOM 3277 C C . LEU B 1 86 ? -31.438 -35.965 -1.431 1 45.74 66 LEU B C 1
ATOM 3278 O O . LEU B 1 86 ? -31.448 -35.362 -0.356 1 45.74 66 LEU B O 1
ATOM 3283 N N . TRP B 1 87 ? -32.008 -37.176 -1.603 1 45.38 67 TRP B N 1
ATOM 3284 C CA . TRP B 1 87 ? -32.724 -37.862 -0.529 1 45.47 67 TRP B CA 1
ATOM 3285 C C . TRP B 1 87 ? -32.867 -39.372 -0.752 1 45.6 67 TRP B C 1
ATOM 3286 O O . TRP B 1 87 ? -33.16 -39.82 -1.861 1 45.8 67 TRP B O 1
ATOM 3297 N N . GLN B 1 88 ? -32.691 -40.15 0.321 1 45.29 68 GLN B N 1
ATOM 3298 C CA . GLN B 1 88 ? -32.859 -41.598 0.298 1 45.54 68 GLN B CA 1
ATOM 3299 C C . GLN B 1 88 ? -33.744 -41.972 1.487 1 45.62 68 GLN B C 1
ATOM 3300 O O . GLN B 1 88 ? -33.409 -41.652 2.627 1 45.54 68 GLN B O 1
ATOM 3306 N N . PRO B 1 89 ? -34.896 -42.621 1.234 1 45.63 69 PRO B N 1
ATOM 3307 C CA . PRO B 1 89 ? -35.815 -42.952 2.338 1 45.66 69 PRO B CA 1
ATOM 3308 C C . PRO B 1 89 ? -35.263 -43.892 3.409 1 45.91 69 PRO B C 1
ATOM 3309 O O . PRO B 1 89 ? -35.643 -43.777 4.573 1 46.2 69 PRO B O 1
ATOM 3313 N N . GLY B 1 90 ? -34.387 -44.808 3.017 1 45.53 70 GLY B N 1
ATOM 3314 C CA . GLY B 1 90 ? -33.782 -45.75 3.95 1 45.67 70 GLY B CA 1
ATOM 3315 C C . GLY B 1 90 ? -32.856 -45.042 4.915 1 45.54 70 GLY B C 1
ATOM 3316 O O . GLY B 1 90 ? -32.913 -45.269 6.125 1 45.79 70 GLY B O 1
ATOM 3317 N N . VAL B 1 91 ? -32.016 -44.152 4.375 1 44.98 71 VAL B N 1
ATOM 3318 C CA . VAL B 1 91 ? -31.088 -43.333 5.148 1 44.88 71 VAL B CA 1
ATOM 3319 C C . VAL B 1 91 ? -31.877 -42.441 6.103 1 44.88 71 VAL B C 1
ATOM 3320 O O . VAL B 1 91 ? -31.548 -42.374 7.286 1 45.21 71 VAL B O 1
ATOM 3324 N N . ALA B 1 92 ? -32.952 -41.813 5.593 1 44.26 72 ALA B N 1
ATOM 3325 C CA . ALA B 1 92 ? -33.834 -40.931 6.35 1 44.22 72 ALA B CA 1
ATOM 3326 C C . ALA B 1 92 ? -34.373 -41.574 7.628 1 44.1 72 ALA B C 1
ATOM 3327 O O . ALA B 1 92 ? -34.384 -40.923 8.669 1 44.24 72 ALA B O 1
ATOM 3329 N N . ARG B 1 93 ? -34.793 -42.846 7.564 1 43.69 73 ARG B N 1
ATOM 3330 C CA . ARG B 1 93 ? -35.318 -43.54 8.74 1 43.71 73 ARG B CA 1
ATOM 3331 C C . ARG B 1 93 ? -34.235 -43.726 9.795 1 43.46 73 ARG B C 1
ATOM 3332 O O . ARG B 1 93 ? -34.5 -43.544 10.983 1 43.51 73 ARG B O 1
ATOM 3340 N N . PHE B 1 94 ? -33.013 -44.071 9.358 1 42.99 74 PHE B N 1
ATOM 3341 C CA . PHE B 1 94 ? -31.867 -44.251 10.247 1 42.99 74 PHE B CA 1
ATOM 3342 C C . PHE B 1 94 ? -31.468 -42.918 10.891 1 43.03 74 PHE B C 1
ATOM 3343 O O . PHE B 1 94 ? -31.089 -42.892 12.061 1 42.82 74 PHE B O 1
ATOM 3351 N N . GLU B 1 95 ? -31.585 -41.811 10.14 1 43.21 75 GLU B N 1
ATOM 3352 C CA . GLU B 1 95 ? -31.283 -40.48 10.649 1 43.84 75 GLU B CA 1
ATOM 3353 C C . GLU B 1 95 ? -32.241 -40.117 11.789 1 44.3 75 GLU B C 1
ATOM 3354 O O . GLU B 1 95 ? -31.78 -39.749 12.865 1 44.72 75 GLU B O 1
ATOM 3360 N N . THR B 1 96 ? -33.56 -40.267 11.584 1 44.11 76 THR B N 1
ATOM 3361 C CA . THR B 1 96 ? -34.535 -39.939 12.622 1 44.54 76 THR B CA 1
ATOM 3362 C C . THR B 1 96 ? -34.418 -40.848 13.84 1 44.67 76 THR B C 1
ATOM 3363 O O . THR B 1 96 ? -34.678 -40.4 14.949 1 44.83 76 THR B O 1
ATOM 3367 N N . ALA B 1 97 ? -34.015 -42.106 13.646 1 44.58 77 ALA B N 1
ATOM 3368 C CA . ALA B 1 97 ? -33.857 -43.04 14.756 1 45.13 77 ALA B CA 1
ATOM 3369 C C . ALA B 1 97 ? -32.742 -42.583 15.71 1 45.55 77 ALA B C 1
ATOM 3370 O O . ALA B 1 97 ? -32.946 -42.577 16.921 1 45.75 77 ALA B O 1
ATOM 3372 N N . LEU B 1 98 ? -31.583 -42.166 15.167 1 45.41 78 LEU B N 1
ATOM 3373 C CA . LEU B 1 98 ? -30.468 -41.704 15.988 1 45.67 78 LEU B CA 1
ATOM 3374 C C . LEU B 1 98 ? -30.744 -40.333 16.603 1 46.12 78 LEU B C 1
ATOM 3375 O O . LEU B 1 98 ? -30.377 -40.09 17.751 1 46.31 78 LEU B O 1
ATOM 3380 N N . ALA B 1 99 ? -31.411 -39.443 15.857 1 46.09 79 ALA B N 1
ATOM 3381 C CA . ALA B 1 99 ? -31.737 -38.115 16.366 1 46.51 79 ALA B CA 1
ATOM 3382 C C . ALA B 1 99 ? -32.641 -38.199 17.596 1 46.93 79 ALA B C 1
ATOM 3383 O O . ALA B 1 99 ? -32.496 -37.385 18.499 1 47.25 79 ALA B O 1
ATOM 3385 N N . GLU B 1 100 ? -33.532 -39.206 17.657 1 46.81 80 GLU B N 1
ATOM 3386 C CA . GLU B 1 100 ? -34.423 -39.426 18.8 1 47.18 80 GLU B CA 1
ATOM 3387 C C . GLU B 1 100 ? -33.63 -39.944 20.005 1 47.17 80 GLU B C 1
ATOM 3388 O O . GLU B 1 100 ? -33.883 -39.531 21.138 1 47.29 80 GLU B O 1
ATOM 3394 N N . LEU B 1 101 ? -32.689 -40.867 19.743 1 46.81 81 LEU B N 1
ATOM 3395 C CA . LEU B 1 101 ? -31.803 -41.498 20.717 1 46.95 81 LEU B CA 1
ATOM 3396 C C . LEU B 1 101 ? -30.894 -40.458 21.372 1 47.2 81 LEU B C 1
ATOM 3397 O O . LEU B 1 101 ? -30.623 -40.541 22.568 1 47.4 81 LEU B O 1
ATOM 3402 N N . GLU B 1 102 ? -30.418 -39.486 20.579 1 47.04 82 GLU B N 1
ATOM 3403 C CA . GLU B 1 102 ? -29.514 -38.43 21.019 1 47.32 82 GLU B CA 1
ATOM 3404 C C . GLU B 1 102 ? -30.208 -37.155 21.5 1 47.36 82 GLU B C 1
ATOM 3405 O O . GLU B 1 102 ? -29.543 -36.299 22.074 1 47.56 82 GLU B O 1
ATOM 3411 N N . HIS B 1 103 ? -31.513 -37.009 21.228 1 47.11 83 HIS B N 1
ATOM 3412 C CA . HIS B 1 103 ? -32.347 -35.852 21.577 1 47.4 83 HIS B CA 1
ATOM 3413 C C . HIS B 1 103 ? -31.964 -34.584 20.799 1 47.08 83 HIS B C 1
ATOM 3414 O O . HIS B 1 103 ? -32.15 -33.474 21.289 1 47.05 83 HIS B O 1
ATOM 3421 N N . ALA B 1 104 ? -31.456 -34.76 19.572 1 46.71 84 ALA B N 1
ATOM 3422 C CA . ALA B 1 104 ? -31.076 -33.657 18.693 1 46.84 84 ALA B CA 1
ATOM 3423 C C . ALA B 1 104 ? -32.178 -33.392 17.665 1 46.88 84 ALA B C 1
ATOM 3424 O O . ALA B 1 104 ? -32.945 -34.294 17.338 1 46.95 84 ALA B O 1
ATOM 3426 N N . ASP B 1 105 ? -32.255 -32.158 17.154 1 46.72 85 ASP B N 1
ATOM 3427 C CA . ASP B 1 105 ? -33.274 -31.761 16.18 1 47.02 85 ASP B CA 1
ATOM 3428 C C . ASP B 1 105 ? -33.325 -32.663 14.935 1 46.93 85 ASP B C 1
ATOM 3429 O O . ASP B 1 105 ? -34.388 -33.165 14.592 1 47.15 85 ASP B O 1
ATOM 3434 N N . GLU B 1 106 ? -32.184 -32.871 14.269 1 46.5 86 GLU B N 1
ATOM 3435 C CA . GLU B 1 106 ? -32.087 -33.686 13.056 1 46.6 86 GLU B CA 1
ATOM 3436 C C . GLU B 1 106 ? -30.76 -34.476 13.03 1 46.55 86 GLU B C 1
ATOM 3437 O O . GLU B 1 106 ? -29.891 -34.259 13.873 1 46.71 86 GLU B O 1
ATOM 3443 N N . ALA B 1 107 ? -30.59 -35.376 12.051 1 46.19 87 ALA B N 1
ATOM 3444 C CA . ALA B 1 107 ? -29.345 -36.12 11.889 1 46.3 87 ALA B CA 1
ATOM 3445 C C . ALA B 1 107 ? -29.013 -36.293 10.405 1 46.29 87 ALA B C 1
ATOM 3446 O O . ALA B 1 107 ? -29.921 -36.332 9.574 1 46.42 87 ALA B O 1
ATOM 3448 N N . VAL B 1 108 ? -27.712 -36.336 10.057 1 45.89 88 VAL B N 1
ATOM 3449 C CA . VAL B 1 108 ? -27.303 -36.485 8.658 1 45.96 88 VAL B CA 1
ATOM 3450 C C . VAL B 1 108 ? -26.381 -37.694 8.498 1 46.05 88 VAL B C 1
ATOM 3451 O O . VAL B 1 108 ? -25.334 -37.75 9.14 1 46.26 88 VAL B O 1
ATOM 3455 N N . ALA B 1 109 ? -26.761 -38.664 7.646 1 45.69 89 ALA B N 1
ATOM 3456 C CA . ALA B 1 109 ? -25.959 -39.877 7.452 1 45.59 89 ALA B CA 1
ATOM 3457 C C . ALA B 1 109 ? -25.077 -39.871 6.203 1 45.17 89 ALA B C 1
ATOM 3458 O O . ALA B 1 109 ? -25.502 -39.475 5.118 1 45.16 89 ALA B O 1
ATOM 3460 N N . PHE B 1 110 ? -23.841 -40.347 6.379 1 44.7 90 PHE B N 1
ATOM 3461 C CA . PHE B 1 110 ? -22.788 -40.411 5.368 1 44.66 90 PHE B CA 1
ATOM 3462 C C . PHE B 1 110 ? -22.2 -41.825 5.237 1 44.72 90 PHE B C 1
ATOM 3463 O O . PHE B 1 110 ? -22.453 -42.68 6.086 1 44.94 90 PHE B O 1
ATOM 3471 N N . ALA B 1 111 ? -21.409 -42.063 4.173 1 44.35 91 ALA B N 1
ATOM 3472 C CA . ALA B 1 111 ? -20.785 -43.351 3.892 1 44.44 91 ALA B CA 1
ATOM 3473 C C . ALA B 1 111 ? -19.978 -43.889 5.069 1 44.44 91 ALA B C 1
ATOM 3474 O O . ALA B 1 111 ? -20.099 -45.065 5.393 1 44.51 91 ALA B O 1
ATOM 3476 N N . THR B 1 112 ? -19.157 -43.04 5.707 1 44.21 92 THR B N 1
ATOM 3477 C CA . THR B 1 112 ? -18.308 -43.424 6.843 1 44.37 92 THR B CA 1
ATOM 3478 C C . THR B 1 112 ? -18.307 -42.309 7.928 1 44.29 92 THR B C 1
ATOM 3479 O O . THR B 1 112 ? -18.864 -41.23 7.706 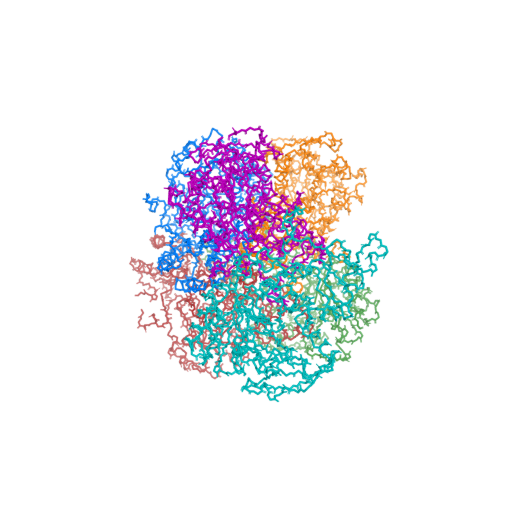1 44.38 92 THR B O 1
ATOM 3483 N N . GLY B 1 113 ? -17.705 -42.583 9.091 1 43.79 93 GLY B N 1
ATOM 3484 C CA . GLY B 1 113 ? -17.561 -41.597 10.153 1 43.62 93 GLY B CA 1
ATOM 3485 C C . GLY B 1 113 ? -16.679 -40.444 9.712 1 43.12 93 GLY B C 1
ATOM 3486 O O . GLY B 1 113 ? -16.91 -39.299 10.103 1 43.22 93 GLY B O 1
ATOM 3487 N N . MET B 1 114 ? -15.672 -40.741 8.867 1 42.49 94 MET B N 1
ATOM 3488 C CA . MET B 1 114 ? -14.763 -39.756 8.295 1 42.3 94 MET B CA 1
ATOM 3489 C C . MET B 1 114 ? -15.465 -38.874 7.265 1 41.72 94 MET B C 1
ATOM 3490 O O . MET B 1 114 ? -15.109 -37.714 7.129 1 41.59 94 MET B O 1
ATOM 3495 N N . ALA B 1 115 ? -16.466 -39.413 6.552 1 41.23 95 ALA B N 1
ATOM 3496 C CA . ALA B 1 115 ? -17.257 -38.649 5.588 1 41.23 95 ALA B CA 1
ATOM 3497 C C . ALA B 1 115 ? -18.159 -37.641 6.29 1 41.02 95 ALA B C 1
ATOM 3498 O O . ALA B 1 115 ? -18.409 -36.571 5.742 1 41.05 95 ALA B O 1
ATOM 3500 N N . ALA B 1 116 ? -18.636 -37.971 7.504 1 40.79 96 ALA B N 1
ATOM 3501 C CA . ALA B 1 116 ? -19.459 -37.075 8.307 1 41.23 96 ALA B CA 1
ATOM 3502 C C . ALA B 1 116 ? -18.586 -35.952 8.875 1 41.54 96 ALA B C 1
ATOM 3503 O O . ALA B 1 116 ? -18.985 -34.786 8.841 1 41.64 96 ALA B O 1
ATOM 3505 N N . MET B 1 117 ? -17.377 -36.3 9.352 1 41.47 97 MET B N 1
ATOM 3506 C CA . MET B 1 117 ? -16.417 -35.336 9.875 1 41.85 97 MET B CA 1
ATOM 3507 C C . MET B 1 117 ? -15.951 -34.408 8.752 1 42.51 97 MET B C 1
ATOM 3508 O O . MET B 1 117 ? -15.843 -33.205 8.968 1 42.72 97 MET B O 1
ATOM 3513 N N . THR B 1 118 ? -15.74 -34.952 7.542 1 42.77 98 THR B N 1
ATOM 3514 C CA . THR B 1 118 ? -15.329 -34.189 6.362 1 43.61 98 THR B CA 1
ATOM 3515 C C . THR B 1 118 ? -16.377 -33.142 6.005 1 44.47 98 THR B C 1
ATOM 3516 O O . THR B 1 118 ? -16.032 -31.987 5.755 1 44.64 98 THR B O 1
ATOM 3520 N N . ALA B 1 119 ? -17.658 -33.533 6.022 1 44.86 99 ALA B N 1
ATOM 3521 C CA . ALA B 1 119 ? -18.75 -32.616 5.717 1 45.81 99 ALA B CA 1
ATOM 3522 C C . ALA B 1 119 ? -18.903 -31.541 6.788 1 46.65 99 ALA B C 1
ATOM 3523 O O . ALA B 1 119 ? -19.226 -30.403 6.463 1 46.87 99 ALA B O 1
ATOM 3525 N N . ALA B 1 120 ? -18.657 -31.893 8.058 1 46.82 100 ALA B N 1
ATOM 3526 C CA . ALA B 1 120 ? -18.732 -30.939 9.163 1 47.32 100 ALA B CA 1
ATOM 3527 C C . ALA B 1 120 ? -17.633 -29.888 9.041 1 47.76 100 ALA B C 1
ATOM 3528 O O . ALA B 1 120 ? -17.876 -28.717 9.32 1 48.07 100 ALA B O 1
ATOM 3530 N N . LEU B 1 121 ? -16.434 -30.299 8.6 1 47.75 101 LEU B N 1
ATOM 3531 C CA . LEU B 1 121 ? -15.321 -29.379 8.416 1 48.32 101 LEU B CA 1
ATOM 3532 C C . LEU B 1 121 ? -15.53 -28.517 7.171 1 48.97 101 LEU B C 1
ATOM 3533 O O . LEU B 1 121 ? -15.261 -27.32 7.214 1 49.27 101 LEU B O 1
ATOM 3538 N N . LEU B 1 122 ? -16.034 -29.109 6.078 1 49.09 102 LEU B N 1
ATOM 3539 C CA . LEU B 1 122 ? -16.287 -28.378 4.837 1 49.76 102 LEU B CA 1
ATOM 3540 C C . LEU B 1 122 ? -17.358 -27.31 5.019 1 50.68 102 LEU B C 1
ATOM 3541 O O . LEU B 1 122 ? -17.251 -26.236 4.428 1 50.91 102 LEU B O 1
ATOM 3546 N N . ALA B 1 123 ? -18.379 -27.596 5.842 1 51.15 103 ALA B N 1
ATOM 3547 C CA . ALA B 1 123 ? -19.452 -26.645 6.119 1 52.17 103 ALA B CA 1
ATOM 3548 C C . ALA B 1 123 ? -18.93 -25.447 6.91 1 53.26 103 ALA B C 1
ATOM 3549 O O . ALA B 1 123 ? -19.351 -24.317 6.663 1 53.5 103 ALA B O 1
ATOM 3551 N N . ALA B 1 124 ? -18.009 -25.696 7.854 1 53.67 104 ALA B N 1
ATOM 3552 C CA . ALA B 1 124 ? -17.414 -24.65 8.677 1 54.53 104 ALA B CA 1
ATOM 3553 C C . ALA B 1 124 ? -16.559 -23.715 7.83 1 55.45 104 ALA B C 1
ATOM 3554 O O . ALA B 1 124 ? -16.597 -22.502 8.036 1 55.61 104 ALA B O 1
ATOM 3556 N N . VAL B 1 125 ? -15.806 -24.274 6.868 1 55.85 105 VAL B N 1
ATOM 3557 C CA . VAL B 1 125 ? -14.945 -23.493 5.977 1 56.7 105 VAL B CA 1
ATOM 3558 C C . VAL B 1 125 ? -15.775 -22.555 5.104 1 57.05 105 VAL B C 1
ATOM 3559 O O . VAL B 1 125 ? -15.465 -21.365 5.004 1 57.06 105 VAL B O 1
ATOM 3563 N N . ASN B 1 126 ? -16.85 -23.085 4.502 1 57.02 106 ASN B N 1
ATOM 3564 C CA . ASN B 1 126 ? -17.718 -22.294 3.638 1 57.41 106 ASN B CA 1
ATOM 3565 C C . ASN B 1 126 ? -18.525 -21.242 4.394 1 58.02 106 ASN B C 1
ATOM 3566 O O . ASN B 1 126 ? -18.875 -20.217 3.812 1 58.37 106 ASN B O 1
ATOM 3571 N N . ALA B 1 127 ? -18.765 -21.45 5.696 1 57.98 107 ALA B N 1
ATOM 3572 C CA . ALA B 1 127 ? -19.439 -20.438 6.513 1 58.47 107 ALA B CA 1
ATOM 3573 C C . ALA B 1 127 ? -18.481 -19.312 6.985 1 58.83 107 ALA B C 1
ATOM 3574 O O . ALA B 1 127 ? -18.884 -18.475 7.787 1 59.01 107 ALA B O 1
ATOM 3576 N N . GLY B 1 128 ? -17.24 -19.301 6.494 1 58.81 108 GLY B N 1
ATOM 3577 C CA . GLY B 1 128 ? -16.247 -18.305 6.869 1 59.29 108 GLY B CA 1
ATOM 3578 C C . GLY B 1 128 ? -15.512 -18.608 8.161 1 59.6 108 GLY B C 1
ATOM 3579 O O . GLY B 1 128 ? -14.835 -17.735 8.706 1 59.76 108 GLY B O 1
ATOM 3580 N N . THR B 1 129 ? -15.625 -19.842 8.665 1 59.58 109 THR B N 1
ATOM 3581 C CA . THR B 1 129 ? -14.949 -20.233 9.899 1 60.06 109 THR B CA 1
ATOM 3582 C C . THR B 1 129 ? -14.051 -21.445 9.673 1 60.52 109 THR B C 1
ATOM 3583 O O . THR B 1 129 ? -14.376 -22.539 10.127 1 60.66 109 THR B O 1
ATOM 3587 N N . PRO B 1 130 ? -12.91 -21.281 8.982 1 60.66 110 PRO B N 1
ATOM 3588 C CA . PRO B 1 130 ? -12.04 -22.438 8.73 1 61.03 110 PRO B CA 1
ATOM 3589 C C . PRO B 1 130 ? -11.232 -22.909 9.936 1 61.76 110 PRO B C 1
ATOM 3590 O O . PRO B 1 130 ? -10.67 -23.999 9.894 1 61.87 110 PRO B O 1
ATOM 3594 N N . HIS B 1 131 ? -11.158 -22.097 11.002 1 62.1 111 HIS B N 1
ATOM 3595 C CA . HIS B 1 131 ? -10.389 -22.464 12.185 1 62.92 111 HIS B CA 1
ATOM 3596 C C . HIS B 1 131 ? -11.119 -23.446 13.086 1 63.37 111 HIS B C 1
ATOM 3597 O O . HIS B 1 131 ? -12.307 -23.285 13.348 1 63.49 111 HIS B O 1
ATOM 3604 N N . ILE B 1 132 ? -10.407 -24.474 13.554 1 63.49 112 ILE B N 1
ATOM 3605 C CA . ILE B 1 132 ? -10.968 -25.472 14.458 1 64.09 112 ILE B CA 1
ATOM 3606 C C . ILE B 1 132 ? -10.075 -25.606 15.693 1 64.54 112 ILE B C 1
ATOM 3607 O O . ILE B 1 132 ? -8.871 -25.829 15.567 1 64.54 112 ILE B O 1
ATOM 3612 N N . VAL B 1 133 ? -10.662 -25.457 16.883 1 64.69 113 VAL B N 1
ATOM 3613 C CA . VAL B 1 133 ? -9.923 -25.641 18.124 1 65.18 113 VAL B CA 1
ATOM 3614 C C . VAL B 1 133 ? -10.167 -27.085 18.557 1 65.52 113 VAL B C 1
ATOM 3615 O O . VAL B 1 133 ? -11.2 -27.4 19.146 1 65.56 113 VAL B O 1
ATOM 3619 N N . ALA B 1 134 ? -9.236 -27.971 18.202 1 65.57 114 ALA B N 1
ATOM 3620 C CA . ALA B 1 134 ? -9.344 -29.387 18.516 1 66.08 114 ALA B CA 1
ATOM 3621 C C . ALA B 1 134 ? -8.663 -29.73 19.835 1 66.57 114 ALA B C 1
ATOM 3622 O O . ALA B 1 134 ? -7.529 -29.319 20.079 1 66.63 114 ALA B O 1
ATOM 3624 N N . VAL B 1 135 ? -9.357 -30.491 20.686 1 66.79 115 VAL B N 1
ATOM 3625 C CA . VAL B 1 135 ? -8.829 -30.897 21.984 1 67.47 115 VAL B CA 1
ATOM 3626 C C . VAL B 1 135 ? -8.281 -32.327 21.934 1 67.85 115 VAL B C 1
ATOM 3627 O O . VAL B 1 135 ? -9.047 -33.28 21.782 1 67.95 115 VAL B O 1
ATOM 3631 N N . ARG B 1 136 ? -6.953 -32.478 22.061 1 67.83 116 ARG B N 1
ATOM 3632 C CA . ARG B 1 136 ? -6.312 -33.792 22.024 1 68.18 116 ARG B CA 1
ATOM 3633 C C . ARG B 1 136 ? -6.471 -34.559 23.349 1 67.89 116 ARG B C 1
ATOM 3634 O O . ARG B 1 136 ? -6.632 -33.934 24.399 1 68.06 116 ARG B O 1
ATOM 3642 N N . PRO B 1 137 ? -6.469 -35.909 23.335 1 67.28 117 PRO B N 1
ATOM 3643 C CA . PRO B 1 137 ? -6.28 -36.809 22.184 1 67 117 PRO B CA 1
ATOM 3644 C C . PRO B 1 137 ? -7.512 -36.977 21.309 1 66.92 117 PRO B C 1
ATOM 3645 O O . PRO B 1 137 ? -8.64 -36.928 21.797 1 67.28 117 PRO B O 1
ATOM 3649 N N . LEU B 1 138 ? -7.292 -37.19 20.015 1 66.35 118 LEU B N 1
ATOM 3650 C CA . LEU B 1 138 ? -8.385 -37.42 19.076 1 66.35 118 LEU B CA 1
ATOM 3651 C C . LEU B 1 138 ? -8.152 -38.711 18.278 1 66.16 118 LEU B C 1
ATOM 3652 O O . LEU B 1 138 ? -7.046 -39.257 18.288 1 66.32 118 LEU B O 1
ATOM 3657 N N . TYR B 1 139 ? -9.197 -39.208 17.597 1 65.7 119 TYR B N 1
ATOM 3658 C CA . TYR B 1 139 ? -9.106 -40.411 16.771 1 65.77 119 TYR B CA 1
ATOM 3659 C C . TYR B 1 139 ? -8.114 -40.161 15.627 1 65.92 119 TYR B C 1
ATOM 3660 O O . TYR B 1 139 ? -8.077 -39.059 15.084 1 66.16 119 TYR B O 1
ATOM 3669 N N . GLY B 1 140 ? -7.301 -41.169 15.309 1 65.58 120 GLY B N 1
ATOM 3670 C CA . GLY B 1 140 ? -6.267 -41.106 14.277 1 65.78 120 GLY B CA 1
ATOM 3671 C C . GLY B 1 140 ? -6.613 -40.36 13 1 65.74 120 GLY B C 1
ATOM 3672 O O . GLY B 1 140 ? -5.875 -39.469 12.576 1 65.73 120 GLY B O 1
ATOM 3673 N N . GLY B 1 141 ? -7.742 -40.718 12.403 1 65.56 121 GLY B N 1
ATOM 3674 C CA . GLY B 1 141 ? -8.235 -40.106 11.176 1 65.85 121 GLY B CA 1
ATOM 3675 C C . GLY B 1 141 ? -8.657 -38.661 11.34 1 65.93 121 GLY B C 1
ATOM 3676 O O . GLY B 1 141 ? -8.353 -37.831 10.484 1 65.97 121 GLY B O 1
ATOM 3677 N N . SER B 1 142 ? -9.356 -38.347 12.443 1 65.79 122 SER B N 1
ATOM 3678 C CA . SER B 1 142 ? -9.803 -36.982 12.733 1 66.06 122 SER B CA 1
ATOM 3679 C C . SER B 1 142 ? -8.597 -36.076 12.985 1 66.11 122 SER B C 1
ATOM 3680 O O . SER B 1 142 ? -8.569 -34.94 12.521 1 66.19 122 SER B O 1
ATOM 3683 N N . ASP B 1 143 ? -7.594 -36.594 13.702 1 65.97 123 ASP B N 1
ATOM 3684 C CA . ASP B 1 143 ? -6.367 -35.883 14.027 1 66.35 123 ASP B CA 1
ATOM 3685 C C . ASP B 1 143 ? -5.555 -35.625 12.759 1 66.47 123 ASP B C 1
ATOM 3686 O O . ASP B 1 143 ? -5.028 -34.529 12.588 1 66.54 123 ASP B O 1
ATOM 3691 N N . HIS B 1 144 ? -5.469 -36.622 11.863 1 66.35 124 HIS B N 1
ATOM 3692 C CA . HIS B 1 144 ? -4.702 -36.484 10.625 1 66.68 124 HIS B CA 1
ATOM 3693 C C . HIS B 1 144 ? -5.379 -35.575 9.611 1 66.45 124 HIS B C 1
ATOM 3694 O O . HIS B 1 144 ? -4.687 -34.941 8.825 1 66.57 124 HIS B O 1
ATOM 3701 N N . LEU B 1 145 ? -6.711 -35.492 9.629 1 66.03 125 LEU B N 1
ATOM 3702 C CA . LEU B 1 145 ? -7.446 -34.634 8.701 1 66.25 125 LEU B CA 1
ATOM 3703 C C . LEU B 1 145 ? -7.265 -33.151 9.051 1 66.31 125 LEU B C 1
ATOM 3704 O O . LEU B 1 145 ? -7.195 -32.306 8.159 1 66.41 125 LEU B O 1
ATOM 3709 N N . LEU B 1 146 ? -7.179 -32.838 10.349 1 66.1 126 LEU B N 1
ATOM 3710 C CA . LEU B 1 146 ? -6.979 -31.47 10.817 1 66.39 126 LEU B CA 1
ATOM 3711 C C . LEU B 1 146 ? -5.529 -31.028 10.626 1 66.52 126 LEU B C 1
ATOM 3712 O O . LEU B 1 146 ? -5.28 -29.86 10.335 1 66.63 126 LEU B O 1
ATOM 3717 N N . GLU B 1 147 ? -4.572 -31.956 10.799 1 66.34 127 GLU B N 1
ATOM 3718 C CA . GLU B 1 147 ? -3.154 -31.66 10.637 1 66.63 127 GLU B CA 1
ATOM 3719 C C . GLU B 1 147 ? -2.806 -31.415 9.178 1 66.56 127 GLU B C 1
ATOM 3720 O O . GLU B 1 147 ? -2.017 -30.522 8.879 1 66.6 127 GLU B O 1
ATOM 3726 N N . THR B 1 148 ? -3.391 -32.199 8.271 1 66.3 128 THR B N 1
ATOM 3727 C CA . THR B 1 148 ? -3.125 -32.036 6.846 1 66.55 128 THR B CA 1
ATOM 3728 C C . THR B 1 148 ? -3.754 -30.77 6.266 1 66.55 128 THR B C 1
ATOM 3729 O O . THR B 1 148 ? -3.18 -30.165 5.359 1 66.5 128 THR B O 1
ATOM 3733 N N . GLY B 1 149 ? -4.917 -30.39 6.79 1 66.34 129 GLY B N 1
ATOM 3734 C CA . GLY B 1 149 ? -5.65 -29.224 6.318 1 66.58 129 GLY B CA 1
ATOM 3735 C C . GLY B 1 149 ? -6.103 -29.389 4.883 1 66.59 129 GLY B C 1
ATOM 3736 O O . GLY B 1 149 ? -6.086 -28.429 4.11 1 66.69 129 GLY B O 1
ATOM 3737 N N . LEU B 1 150 ? -6.497 -30.617 4.521 1 66.37 130 LEU B N 1
ATOM 3738 C CA . LEU B 1 150 ? -6.943 -31.004 3.188 1 66.76 130 LEU B CA 1
ATOM 3739 C C . LEU B 1 150 ? -8.193 -30.228 2.753 1 67.09 130 LEU B C 1
ATOM 3740 O O . LEU B 1 150 ? -8.338 -29.892 1.578 1 67.34 130 LEU B O 1
ATOM 3745 N N . LEU B 1 151 ? -9.078 -29.917 3.702 1 66.94 131 LEU B N 1
ATOM 3746 C CA . LEU B 1 151 ? -10.318 -29.201 3.404 1 67.28 131 LEU B CA 1
ATOM 3747 C C . LEU B 1 151 ? -10.239 -27.68 3.618 1 67.74 131 LEU B C 1
ATOM 3748 O O . LEU B 1 151 ? -11.274 -27.02 3.673 1 67.76 131 LEU B O 1
ATOM 3753 N N . GLY B 1 152 ? -9.03 -27.139 3.725 1 68 132 GLY B N 1
ATOM 3754 C CA . GLY B 1 152 ? -8.825 -25.71 3.933 1 68.72 132 GLY B CA 1
ATOM 3755 C C . GLY B 1 152 ? -9.101 -25.266 5.356 1 69.11 132 GLY B C 1
ATOM 3756 O O . GLY B 1 152 ? -9.651 -24.188 5.576 1 69.11 132 GLY B O 1
ATOM 3757 N N . THR B 1 153 ? -8.721 -26.094 6.335 1 69.23 133 THR B N 1
ATOM 3758 C CA . THR B 1 153 ? -8.942 -25.799 7.747 1 69.71 133 THR B CA 1
ATOM 3759 C C . THR B 1 153 ? -7.636 -25.507 8.474 1 70.09 133 THR B C 1
ATOM 3760 O O . THR B 1 153 ? -6.619 -26.133 8.184 1 70.09 133 THR B O 1
ATOM 3764 N N . THR B 1 154 ? -7.672 -24.599 9.453 1 70.28 134 THR B N 1
ATOM 3765 C CA . THR B 1 154 ? -6.5 -24.304 10.273 1 70.99 134 THR B CA 1
ATOM 3766 C C . THR B 1 154 ? -6.792 -24.823 11.68 1 71.63 134 THR B C 1
ATOM 3767 O O . THR B 1 154 ? -7.8 -24.443 12.268 1 71.8 134 THR B O 1
ATOM 3771 N N . VAL B 1 155 ? -5.952 -25.725 12.202 1 71.78 135 VAL B N 1
ATOM 3772 C CA . VAL B 1 155 ? -6.191 -26.31 13.519 1 72.38 135 VAL B CA 1
ATOM 3773 C C . VAL B 1 155 ? -5.317 -25.683 14.612 1 72.91 135 VAL B C 1
ATOM 3774 O O . VAL B 1 155 ? -4.223 -25.186 14.338 1 72.98 135 VAL B O 1
ATOM 3778 N N . THR B 1 156 ? -5.835 -25.667 15.845 1 73.12 136 THR B N 1
ATOM 3779 C CA . THR B 1 156 ? -5.13 -25.178 17.024 1 73.82 136 THR B CA 1
ATOM 3780 C C . THR B 1 156 ? -5.332 -26.227 18.115 1 74.27 136 THR B C 1
ATOM 3781 O O . THR B 1 156 ? -6.399 -26.301 18.721 1 74.39 136 THR B O 1
ATOM 3785 N N . TRP B 1 157 ? -4.33 -27.087 18.312 1 74.39 137 TRP B N 1
ATOM 3786 C CA . TRP B 1 157 ? -4.413 -28.163 19.292 1 74.81 137 TRP B CA 1
ATOM 3787 C C . TRP B 1 157 ? -4.25 -27.627 20.708 1 75.39 137 TRP B C 1
ATOM 3788 O O . TRP B 1 157 ? -3.152 -27.229 21.103 1 75.44 137 TRP B O 1
ATOM 3799 N N . ALA B 1 158 ? -5.356 -27.589 21.463 1 75.4 138 ALA B N 1
ATOM 3800 C CA . ALA B 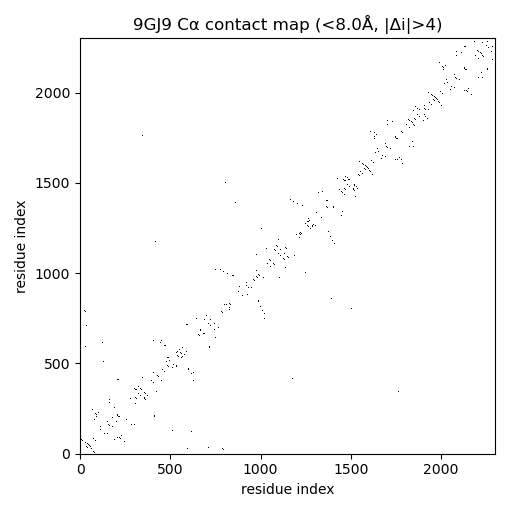1 158 ? -5.334 -27.068 22.823 1 75.91 138 ALA B CA 1
ATOM 3801 C C . ALA B 1 158 ? -5.785 -28.097 23.852 1 76.13 138 ALA B C 1
ATOM 3802 O O . ALA B 1 158 ? -6.56 -28.997 23.537 1 76.1 138 ALA B O 1
ATOM 3804 N N . LYS B 1 159 ? -5.305 -27.95 25.093 1 76.17 139 LYS B N 1
ATOM 3805 C CA . LYS B 1 159 ? -5.693 -28.83 26.194 1 76.59 139 LYS B CA 1
ATOM 3806 C C . LYS B 1 159 ? -7.1 -28.434 26.709 1 76.76 139 LYS B C 1
ATOM 3807 O O . LYS B 1 159 ? -7.646 -27.414 26.279 1 76.95 139 LYS B O 1
ATOM 3813 N N . GLU B 1 160 ? -7.683 -29.215 27.637 1 76.49 140 GLU B N 1
ATOM 3814 C CA . GLU B 1 160 ? -9.008 -28.91 28.183 1 76.64 140 GLU B CA 1
ATOM 3815 C C . GLU B 1 160 ? -9.049 -27.539 28.883 1 76.6 140 GLU B C 1
ATOM 3816 O O . GLU B 1 160 ? -10.039 -26.819 28.768 1 76.66 140 GLU B O 1
ATOM 3822 N N . ALA B 1 161 ? -7.964 -27.16 29.57 1 76.31 141 ALA B N 1
ATOM 3823 C CA . ALA B 1 161 ? -7.904 -25.866 30.251 1 76.55 141 ALA B CA 1
ATOM 3824 C C . ALA B 1 161 ? -7.497 -24.691 29.338 1 76.63 141 ALA B C 1
ATOM 3825 O O . ALA B 1 161 ? -7.559 -23.539 29.765 1 76.72 141 ALA B O 1
ATOM 3827 N N . GLU B 1 162 ? -7.08 -24.97 28.096 1 76.45 142 GLU B N 1
ATOM 3828 C CA . GLU B 1 162 ? -6.661 -23.926 27.159 1 76.72 142 GLU B CA 1
ATOM 3829 C C . GLU B 1 162 ? -7.682 -23.692 26.038 1 76.59 142 GLU B C 1
ATOM 3830 O O . GLU B 1 162 ? -7.314 -23.12 25.015 1 76.72 142 GLU B O 1
ATOM 3836 N N . ILE B 1 163 ? -8.94 -24.13 26.205 1 76.13 143 ILE B N 1
ATOM 3837 C CA . ILE B 1 163 ? -9.95 -23.983 25.159 1 76.14 143 ILE B CA 1
ATOM 3838 C C . ILE B 1 163 ? -10.338 -22.521 24.901 1 75.95 143 ILE B C 1
ATOM 3839 O O . ILE B 1 163 ? -10.178 -22.053 23.777 1 75.95 143 ILE B O 1
ATOM 3844 N N . ALA B 1 164 ? -10.806 -21.796 25.933 1 75.64 144 ALA B N 1
ATOM 3845 C CA . ALA B 1 164 ? -11.238 -20.403 25.804 1 75.9 144 ALA B CA 1
ATOM 3846 C C . ALA B 1 164 ? -10.155 -19.469 25.263 1 75.96 144 ALA B C 1
ATOM 3847 O O . ALA B 1 164 ? -10.472 -18.489 24.59 1 76.03 144 ALA B O 1
ATOM 3849 N N . SER B 1 165 ? -8.883 -19.775 25.543 1 75.77 145 SER B N 1
ATOM 3850 C CA . SER B 1 165 ? -7.773 -18.953 25.07 1 76.05 145 SER B CA 1
ATOM 3851 C C . SER B 1 165 ? -7.435 -19.248 23.61 1 75.78 145 SER B C 1
ATOM 3852 O O . SER B 1 165 ? -7.069 -18.334 22.873 1 76 145 SER B O 1
ATOM 3855 N N . ALA B 1 166 ? -7.569 -20.513 23.182 1 75.12 146 ALA B N 1
ATOM 3856 C CA . ALA B 1 166 ? -7.266 -20.895 21.8 1 75.01 146 ALA B CA 1
ATOM 3857 C C . ALA B 1 166 ? -8.329 -20.484 20.775 1 74.61 146 ALA B C 1
ATOM 3858 O O . ALA B 1 166 ? -8.11 -20.655 19.577 1 74.68 146 ALA B O 1
ATOM 3860 N N . ILE B 1 167 ? -9.469 -19.95 21.227 1 74.07 147 ILE B N 1
ATOM 3861 C CA . ILE B 1 167 ? -10.54 -19.54 20.329 1 74.02 147 ILE B CA 1
ATOM 3862 C C . ILE B 1 167 ? -10.236 -18.23 19.617 1 73.72 147 ILE B C 1
ATOM 3863 O O . ILE B 1 167 ? -10.029 -17.198 20.255 1 73.82 147 ILE B O 1
ATOM 3868 N N . GLN B 1 168 ? -10.213 -18.281 18.286 1 73.22 148 GLN B N 1
ATOM 3869 C CA . GLN B 1 168 ? -9.964 -17.121 17.442 1 73.24 148 GLN B CA 1
ATOM 3870 C C . GLN B 1 168 ? -11.273 -16.609 16.837 1 72.8 148 GLN B C 1
ATOM 3871 O O . GLN B 1 168 ? -12.247 -17.36 16.746 1 72.84 148 GLN B O 1
ATOM 3877 N N . ASP B 1 169 ? -11.288 -15.344 16.375 1 72.2 149 ASP B N 1
ATOM 3878 C CA . ASP B 1 169 ? -12.466 -14.763 15.717 1 72.11 149 ASP B CA 1
ATOM 3879 C C . ASP B 1 169 ? -12.861 -15.509 14.413 1 71.58 149 ASP B C 1
ATOM 3880 O O . ASP B 1 169 ? -13.894 -15.2 13.822 1 71.71 149 ASP B O 1
ATOM 3885 N N . ASP B 1 170 ? -12.038 -16.485 13.98 1 70.76 150 ASP B N 1
ATOM 3886 C CA . ASP B 1 170 ? -12.226 -17.302 12.786 1 70.3 150 ASP B CA 1
ATOM 3887 C C . ASP B 1 170 ? -12.631 -18.757 13.114 1 69.59 150 ASP B C 1
ATOM 3888 O O . ASP B 1 170 ? -12.726 -19.569 12.199 1 69.71 150 ASP B O 1
ATOM 3893 N N . THR B 1 171 ? -12.846 -19.099 14.399 1 68.65 151 THR B N 1
ATOM 3894 C CA . THR B 1 171 ? -13.19 -20.463 14.812 1 68.11 151 THR B CA 1
ATOM 3895 C C . THR B 1 171 ? -14.641 -20.836 14.512 1 67.06 151 THR B C 1
ATOM 3896 O O . THR B 1 171 ? -15.559 -20.099 14.868 1 67.25 151 THR B O 1
ATOM 3900 N N . GLY B 1 172 ? -14.837 -21.985 13.879 1 65.79 152 GLY B N 1
ATOM 3901 C CA . GLY B 1 172 ? -16.169 -22.464 13.543 1 65.02 152 GLY B CA 1
ATOM 3902 C C . GLY B 1 172 ? -16.605 -23.689 14.322 1 63.83 152 GLY B C 1
ATOM 3903 O O . GLY B 1 172 ? -17.804 -23.903 14.518 1 63.85 152 GLY B O 1
ATOM 3904 N N . LEU B 1 173 ? -15.646 -24.516 14.763 1 62.61 153 LEU B N 1
ATOM 3905 C CA . LEU B 1 173 ? -15.974 -25.734 15.505 1 61.93 153 LEU B CA 1
ATOM 3906 C C . LEU B 1 173 ? -14.959 -26.064 16.597 1 61.09 153 LEU B C 1
ATOM 3907 O O . LEU B 1 173 ? -13.785 -25.717 16.485 1 61.15 153 LEU B O 1
ATOM 3912 N N . VAL B 1 174 ? -15.417 -26.753 17.648 1 60.2 154 VAL B N 1
ATOM 3913 C CA . VAL B 1 174 ? -14.572 -27.217 18.746 1 59.86 154 VAL B CA 1
ATOM 3914 C C . VAL B 1 174 ? -14.745 -28.733 18.798 1 59.28 154 VAL B C 1
ATOM 3915 O O . VAL B 1 174 ? -15.765 -29.217 19.285 1 59.43 154 VAL B O 1
ATOM 3919 N N . ILE B 1 175 ? -13.787 -29.48 18.245 1 58.45 155 ILE B N 1
ATOM 3920 C CA . ILE B 1 175 ? -13.885 -30.934 18.196 1 58.13 155 ILE B CA 1
ATOM 3921 C C . ILE B 1 175 ? -13.263 -31.608 19.417 1 58.22 155 ILE B C 1
ATOM 3922 O O . ILE B 1 175 ? -12.07 -31.464 19.665 1 58.37 155 ILE B O 1
ATOM 3927 N N . VAL B 1 176 ? -14.084 -32.317 20.202 1 58.03 156 VAL B N 1
ATOM 3928 C CA . VAL B 1 176 ? -13.64 -33.019 21.412 1 58.36 156 VAL B CA 1
ATOM 3929 C C . VAL B 1 176 ? -14.1 -34.495 21.364 1 58.29 156 VAL B C 1
ATOM 3930 O O . VAL B 1 176 ? -15.07 -34.814 20.679 1 58.37 156 VAL B O 1
ATOM 3934 N N . GLU B 1 177 ? -13.4 -35.394 22.068 1 57.99 157 GLU B N 1
ATOM 3935 C CA . GLU B 1 177 ? -13.719 -36.819 22.053 1 58.15 157 GLU B CA 1
ATOM 3936 C C . GLU B 1 177 ? -13.592 -37.424 23.45 1 58.03 157 GLU B C 1
ATOM 3937 O O . GLU B 1 177 ? -12.528 -37.335 24.056 1 58.17 157 GLU B O 1
ATOM 3943 N N . THR B 1 178 ? -14.664 -38.045 23.964 1 57.78 158 THR B N 1
ATOM 3944 C CA . THR B 1 178 ? -14.628 -38.654 25.293 1 58.12 158 THR B CA 1
ATOM 3945 C C . THR B 1 178 ? -15.425 -39.973 25.355 1 58.32 158 THR B C 1
ATOM 3946 O O . THR B 1 178 ? -16.608 -40.005 25.007 1 58.43 158 THR B O 1
ATOM 3950 N N . PRO B 1 179 ? -14.796 -41.084 25.795 1 58.2 159 PRO B N 1
ATOM 3951 C CA . PRO B 1 179 ? -13.395 -41.22 26.236 1 58.21 159 PRO B CA 1
ATOM 3952 C C . PRO B 1 179 ? -12.406 -41.174 25.073 1 58.42 159 PRO B C 1
ATOM 3953 O O . PRO B 1 179 ? -12.747 -41.559 23.954 1 58.68 159 PRO B O 1
ATOM 3957 N N . ALA B 1 180 ? -11.186 -40.696 25.341 1 58.1 160 ALA B N 1
ATOM 3958 C CA . ALA B 1 180 ? -10.128 -40.553 24.345 1 58.4 160 ALA B CA 1
ATOM 3959 C C . ALA B 1 180 ? -9.703 -41.891 23.721 1 58.35 160 ALA B C 1
ATOM 3960 O O . ALA B 1 180 ? -9.934 -42.95 24.3 1 58.2 160 ALA B O 1
ATOM 3962 N N . ASN B 1 181 ? -9.097 -41.843 22.534 1 58.31 161 ASN B N 1
ATOM 3963 C CA . ASN B 1 181 ? -8.643 -43.045 21.855 1 58.67 161 ASN B CA 1
ATOM 3964 C C . ASN B 1 181 ? -7.123 -42.994 21.661 1 58.67 161 ASN B C 1
ATOM 3965 O O . ASN B 1 181 ? -6.614 -42.044 21.064 1 58.61 161 ASN B O 1
ATOM 3970 N N . PRO B 1 182 ? -6.37 -43.976 22.189 1 58.57 162 PRO B N 1
ATOM 3971 C CA . PRO B 1 182 ? -6.824 -45.194 22.882 1 58.62 162 PRO B CA 1
ATOM 3972 C C . PRO B 1 182 ? -6.725 -45.188 24.419 1 58.81 162 PRO B C 1
ATOM 3973 O O . PRO B 1 182 ? -7.012 -46.2 25.052 1 58.81 162 PRO B O 1
ATOM 3977 N N . SER B 1 183 ? -6.281 -44.068 25.007 1 58.82 163 SER B N 1
ATOM 3978 C CA . SER B 1 183 ? -6.057 -43.917 26.445 1 59.31 163 SER B CA 1
ATOM 3979 C C . SER B 1 183 ? -7.301 -44.021 27.32 1 59.74 163 SER B C 1
ATOM 3980 O O . SER B 1 183 ? -7.178 -44.314 28.51 1 59.85 163 SER B O 1
ATOM 3983 N N . LEU B 1 184 ? -8.481 -43.747 26.743 1 59.8 164 LEU B N 1
ATOM 3984 C CA . LEU B 1 184 ? -9.782 -43.747 27.418 1 60.28 164 LEU B CA 1
ATOM 3985 C C . LEU B 1 184 ? -9.889 -42.68 28.504 1 60.57 164 LEU B C 1
ATOM 3986 O O . LEU B 1 184 ? -10.59 -42.872 29.494 1 60.65 164 LEU B O 1
ATOM 3991 N N . ASP B 1 185 ? -9.203 -41.547 28.305 1 60.56 165 ASP B N 1
ATOM 3992 C CA . ASP B 1 185 ? -9.234 -40.432 29.243 1 60.95 165 ASP B CA 1
ATOM 3993 C C . ASP B 1 185 ? -10.537 -39.663 29.038 1 61.02 165 ASP B C 1
ATOM 3994 O O . ASP B 1 185 ? -10.917 -39.389 27.901 1 61.23 165 ASP B O 1
ATOM 3999 N N . LEU B 1 186 ? -11.236 -39.338 30.128 1 60.64 166 LEU B N 1
ATOM 4000 C CA . LEU B 1 186 ? -12.516 -38.641 30.039 1 60.65 166 LEU B CA 1
ATOM 4001 C C . LEU B 1 186 ? -12.358 -37.13 30 1 60.63 166 LEU B C 1
ATOM 4002 O O . LEU B 1 186 ? -11.464 -36.585 30.642 1 60.69 166 LEU B O 1
ATOM 4007 N N . VAL B 1 187 ? -13.227 -36.452 29.24 1 60.46 167 VAL B N 1
ATOM 4008 C CA . VAL B 1 187 ? -13.214 -34.994 29.12 1 60.76 167 VAL B CA 1
ATOM 4009 C C . VAL B 1 187 ? -14.546 -34.449 29.649 1 60.65 167 VAL B C 1
ATOM 4010 O O . VAL B 1 187 ? -15.597 -34.951 29.254 1 60.63 167 VAL B O 1
ATOM 4014 N N . ASP B 1 188 ? -14.514 -33.443 30.546 1 60.34 168 ASP B N 1
ATOM 4015 C CA . ASP B 1 188 ? -15.744 -32.863 31.091 1 60.4 168 ASP B CA 1
ATOM 4016 C C . ASP B 1 188 ? -16.43 -31.989 30.046 1 60.49 168 ASP B C 1
ATOM 4017 O O . ASP B 1 188 ? -15.973 -30.878 29.777 1 60.57 168 ASP B O 1
ATOM 4022 N N . LEU B 1 189 ? -17.532 -32.493 29.46 1 60.3 169 LEU B N 1
ATOM 4023 C CA . LEU B 1 189 ? -18.275 -31.784 28.421 1 60.59 169 LEU B CA 1
ATOM 4024 C C . LEU B 1 189 ? -18.94 -30.501 28.909 1 61.13 169 LEU B C 1
ATOM 4025 O O . LEU B 1 189 ? -19.146 -29.585 28.117 1 61.13 169 LEU B O 1
ATOM 4030 N N . ASP B 1 190 ? -19.251 -30.417 30.206 1 61.51 170 ASP B N 1
ATOM 4031 C CA . ASP B 1 190 ? -19.843 -29.207 30.773 1 62.41 170 ASP B CA 1
ATOM 4032 C C . ASP B 1 190 ? -18.836 -28.05 30.765 1 63.25 170 ASP B C 1
ATOM 4033 O O . ASP B 1 190 ? -19.226 -26.899 30.577 1 63.44 170 ASP B O 1
ATOM 4038 N N . SER B 1 191 ? -17.542 -28.358 30.952 1 63.61 171 SER B N 1
ATOM 4039 C CA . SER B 1 191 ? -16.477 -27.361 30.943 1 64.37 171 SER B CA 1
ATOM 4040 C C . SER B 1 191 ? -16.12 -26.939 29.514 1 64.75 171 SER B C 1
ATOM 4041 O O . SER B 1 191 ? -15.796 -25.776 29.289 1 65 171 SER B O 1
ATOM 4044 N N . VAL B 1 192 ? -16.172 -27.877 28.555 1 64.58 172 VAL B N 1
ATOM 4045 C CA . VAL B 1 192 ? -15.857 -27.604 27.152 1 64.96 172 VAL B CA 1
ATOM 4046 C C . VAL B 1 192 ? -16.851 -26.619 26.529 1 65.33 172 VAL B C 1
ATOM 4047 O O . VAL B 1 192 ? -16.439 -25.637 25.913 1 65.3 172 VAL B O 1
ATOM 4051 N N . VAL B 1 193 ? -18.152 -26.875 26.703 1 65.55 173 VAL B N 1
ATOM 4052 C CA . VAL B 1 193 ? -19.209 -26.021 26.168 1 66.34 173 VAL B CA 1
ATOM 4053 C C . VAL B 1 193 ? -19.192 -24.629 26.813 1 67.2 173 VAL B C 1
ATOM 4054 O O . VAL B 1 193 ? -19.434 -23.632 26.131 1 67.35 173 VAL B O 1
ATOM 4058 N N . ALA B 1 194 ? -18.843 -24.554 28.104 1 67.65 174 ALA B N 1
ATOM 4059 C CA . ALA B 1 194 ? -18.745 -23.276 28.806 1 68.66 174 ALA B CA 1
ATOM 4060 C C . ALA B 1 194 ? -17.548 -22.463 28.295 1 69.26 174 ALA B C 1
ATOM 4061 O O . ALA B 1 194 ? -17.636 -21.241 28.182 1 70.07 174 ALA B O 1
ATOM 4063 N N . ALA B 1 195 ? -16.437 -23.14 27.973 1 68.79 175 ALA B N 1
ATOM 4064 C CA . ALA B 1 195 ? -15.245 -22.476 27.453 1 68.79 175 ALA B CA 1
ATOM 4065 C C . ALA B 1 195 ? -15.416 -22.062 25.992 1 68.55 175 ALA B C 1
ATOM 4066 O O . ALA B 1 195 ? -14.84 -21.059 25.577 1 68.82 175 ALA B O 1
ATOM 4068 N N . ALA B 1 196 ? -16.196 -22.824 25.211 1 67.9 176 ALA B N 1
ATOM 4069 C CA . ALA B 1 196 ? -16.422 -22.502 23.804 1 67.75 176 ALA B CA 1
ATOM 4070 C C . ALA B 1 196 ? -17.341 -21.292 23.637 1 67.46 176 ALA B C 1
ATOM 4071 O O . ALA B 1 196 ? -17.123 -20.469 22.749 1 67.51 176 ALA B O 1
ATOM 4073 N N . GLY B 1 197 ? -18.345 -21.188 24.5 1 67 177 GLY B N 1
ATOM 4074 C CA . GLY B 1 197 ? -19.3 -20.09 24.466 1 66.99 177 GLY B CA 1
ATOM 4075 C C . GLY B 1 197 ? -20.128 -20.072 23.198 1 66.75 177 GLY B C 1
ATOM 4076 O O . GLY B 1 197 ? -20.94 -20.972 22.965 1 67.01 177 GLY B O 1
ATOM 4077 N N . THR B 1 198 ? -19.89 -19.066 22.347 1 66.07 178 THR B N 1
ATOM 4078 C CA . THR B 1 198 ? -20.61 -18.896 21.086 1 65.95 178 THR B CA 1
ATOM 4079 C C . THR B 1 198 ? -20.219 -19.902 19.989 1 65.06 178 THR B C 1
ATOM 4080 O O . THR B 1 198 ? -20.921 -20.006 18.984 1 65.2 178 THR B O 1
ATOM 4084 N N . VAL B 1 199 ? -19.108 -20.63 20.165 1 63.91 179 VAL B N 1
ATOM 4085 C CA . VAL B 1 199 ? -18.645 -21.587 19.162 1 63.07 179 VAL B CA 1
ATOM 4086 C C . VAL B 1 199 ? -19.282 -22.964 19.367 1 61.95 179 VAL B C 1
ATOM 4087 O O . VAL B 1 199 ? -19.228 -23.509 20.468 1 61.88 179 VAL B O 1
ATOM 4091 N N . PRO B 1 200 ? -19.886 -23.541 18.308 1 60.88 180 PRO B N 1
ATOM 4092 C CA . PRO B 1 200 ? -20.512 -24.87 18.439 1 60.13 180 PRO B CA 1
ATOM 4093 C C . PRO B 1 200 ? -19.513 -25.979 18.775 1 59.04 180 PRO B C 1
ATOM 4094 O O . PRO B 1 200 ? -18.37 -25.928 18.328 1 59.18 180 PRO B O 1
ATOM 4098 N N . VAL B 1 201 ? -19.939 -26.979 19.569 1 57.79 181 VAL B N 1
ATOM 4099 C CA . VAL B 1 201 ? -19.067 -28.077 19.991 1 57.01 181 VAL B CA 1
ATOM 4100 C C . VAL B 1 201 ? -19.432 -29.422 19.35 1 55.94 181 VAL B C 1
ATOM 4101 O O . VAL B 1 201 ? -20.557 -29.888 19.497 1 56.03 181 VAL B O 1
ATOM 4105 N N . LEU B 1 202 ? -18.476 -30.056 18.665 1 54.91 182 LEU B N 1
ATOM 4106 C CA . LEU B 1 202 ? -18.679 -31.367 18.057 1 54.6 182 LEU B CA 1
ATOM 4107 C C . LEU B 1 202 ? -18.075 -32.418 18.985 1 54.18 182 LEU B C 1
ATOM 4108 O O . LEU B 1 202 ? -16.881 -32.36 19.287 1 54.27 182 LEU B O 1
ATOM 4113 N N . VAL B 1 203 ? -18.891 -33.373 19.445 1 53.48 183 VAL B N 1
ATOM 4114 C CA . VAL B 1 203 ? -18.406 -34.419 20.341 1 53.23 183 VAL B CA 1
ATOM 4115 C C . VAL B 1 203 ? -18.485 -35.791 19.673 1 52.84 183 VAL B C 1
ATOM 4116 O O . VAL B 1 203 ? -19.577 -36.231 19.334 1 53.02 183 VAL B O 1
ATOM 4120 N N . ASP B 1 204 ? -17.335 -36.458 19.461 1 52.29 184 ASP B N 1
ATOM 4121 C CA . ASP B 1 204 ? -17.275 -37.788 18.839 1 52.24 184 ASP B CA 1
ATOM 4122 C C . ASP B 1 204 ? -17.69 -38.843 19.864 1 52.04 184 ASP B C 1
ATOM 4123 O O . ASP B 1 204 ? -16.845 -39.416 20.551 1 52.13 184 ASP B O 1
ATOM 4128 N N . ASN B 1 205 ? -18.992 -39.12 19.937 1 51.59 185 ASN B N 1
ATOM 4129 C CA . ASN B 1 205 ? -19.562 -40.056 20.897 1 51.7 185 ASN B CA 1
ATOM 4130 C C . ASN B 1 205 ? -19.609 -41.501 20.39 1 51.72 185 ASN B C 1
ATOM 4131 O O . ASN B 1 205 ? -20.491 -42.252 20.792 1 51.77 185 ASN B O 1
ATOM 4136 N N . THR B 1 206 ? -18.658 -41.908 19.543 1 51.57 186 THR B N 1
ATOM 4137 C CA . THR B 1 206 ? -18.639 -43.26 18.986 1 51.85 186 THR B CA 1
ATOM 4138 C C . THR B 1 206 ? -18.494 -44.362 20.035 1 52.22 186 THR B C 1
ATOM 4139 O O . THR B 1 206 ? -19.249 -45.329 20.013 1 52.47 186 THR B O 1
ATOM 4143 N N . PHE B 1 207 ? -17.537 -44.213 20.952 1 52.19 187 PHE B N 1
ATOM 4144 C CA . PHE B 1 207 ? -17.263 -45.198 21.998 1 52.6 187 PHE B CA 1
ATOM 4145 C C . PHE B 1 207 ? -18.421 -45.329 22.994 1 52.74 187 PHE B C 1
ATOM 4146 O O . PHE B 1 207 ? -18.755 -46.436 23.411 1 52.91 187 PHE B O 1
ATOM 4154 N N . CYS B 1 208 ? -19.016 -44.198 23.386 1 52.49 188 CYS B N 1
ATOM 4155 C CA . CYS B 1 208 ? -20.076 -44.153 24.386 1 52.72 188 CYS B CA 1
ATOM 4156 C C . CYS B 1 208 ? -21.432 -44.58 23.883 1 52.68 188 CYS B C 1
ATOM 4157 O O . CYS B 1 208 ? -22.163 -45.238 24.62 1 52.85 188 CYS B O 1
ATOM 4160 N N . THR B 1 209 ? -21.817 -44.134 22.662 1 52.34 189 THR B N 1
ATOM 4161 C CA . THR B 1 209 ? -23.139 -44.353 22.037 1 52.31 189 THR B CA 1
ATOM 4162 C C . THR B 1 209 ? -24.251 -43.601 22.817 1 52.09 189 THR B C 1
ATOM 4163 O O . THR B 1 209 ? -24.011 -43.154 23.946 1 52.11 189 THR B O 1
ATOM 4167 N N . PRO B 1 210 ? -25.472 -43.435 22.256 1 51.7 190 PRO B N 1
ATOM 4168 C CA . PRO B 1 210 ? -26.53 -42.732 23.009 1 51.58 190 PRO B CA 1
ATOM 4169 C C . PRO B 1 210 ? -27.009 -43.451 24.276 1 51.71 190 PRO B C 1
ATOM 4170 O O . PRO B 1 210 ? -27.786 -42.884 25.04 1 51.74 190 PRO B O 1
ATOM 4174 N N . VAL B 1 211 ? -26.539 -44.685 24.51 1 51.65 191 VAL B N 1
ATOM 4175 C CA . VAL B 1 211 ? -26.896 -45.484 25.676 1 51.96 191 VAL B CA 1
ATOM 4176 C C . VAL B 1 211 ? -26.217 -44.943 26.934 1 52.23 191 VAL B C 1
ATOM 4177 O O . VAL B 1 211 ? -26.878 -44.771 27.961 1 52.29 191 VAL B O 1
ATOM 4181 N N . LEU B 1 212 ? -24.903 -44.661 26.855 1 52.13 192 LEU B N 1
ATOM 4182 C CA . LEU B 1 212 ? -24.167 -44.195 28.024 1 52.49 192 LEU B CA 1
ATOM 4183 C C . LEU B 1 212 ? -23.884 -42.691 28.072 1 52.83 192 LEU B C 1
ATOM 4184 O O . LEU B 1 212 ? -23.679 -42.171 29.167 1 52.9 192 LEU B O 1
ATOM 4189 N N . GLN B 1 213 ? -23.886 -41.988 26.931 1 52.93 193 GLN B N 1
ATOM 4190 C CA . GLN B 1 213 ? -23.614 -40.547 26.945 1 53.59 193 GLN B CA 1
ATOM 4191 C C . GLN B 1 213 ? -24.426 -39.79 25.895 1 53.88 193 GLN B C 1
ATOM 4192 O O . GLN B 1 213 ? -24.662 -40.311 24.81 1 53.98 193 GLN B O 1
ATOM 4198 N N . GLN B 1 214 ? -24.865 -38.568 26.219 1 53.9 194 GLN B N 1
ATOM 4199 C CA . GLN B 1 214 ? -25.634 -37.732 25.297 1 54.5 194 GLN B CA 1
ATOM 4200 C C . GLN B 1 214 ? -25.078 -36.314 25.332 1 54.79 194 GLN B C 1
ATOM 4201 O O . GLN B 1 214 ? -25.434 -35.534 26.211 1 54.95 194 GLN B O 1
ATOM 4207 N N . PRO B 1 215 ? -24.185 -35.966 24.39 1 54.68 195 PRO B N 1
ATOM 4208 C CA . PRO B 1 215 ? -23.569 -34.63 24.415 1 54.59 195 PRO B CA 1
ATOM 4209 C C . PRO B 1 215 ? -24.533 -33.458 24.238 1 54.62 195 PRO B C 1
ATOM 4210 O O . PRO B 1 215 ? -24.224 -32.36 24.694 1 54.93 195 PRO B O 1
ATOM 4214 N N . ILE B 1 216 ? -25.707 -33.687 23.624 1 54.17 196 ILE B N 1
ATOM 4215 C CA . ILE B 1 216 ? -26.709 -32.638 23.441 1 54.29 196 ILE B CA 1
ATOM 4216 C C . ILE B 1 216 ? -27.189 -32.119 24.798 1 54.31 196 ILE B C 1
ATOM 4217 O O . ILE B 1 216 ? -27.3 -30.907 24.979 1 54.39 196 ILE B O 1
ATOM 4222 N N . ARG B 1 217 ? -27.427 -33.028 25.767 1 54.15 197 ARG B N 1
ATOM 4223 C CA . ARG B 1 217 ? -27.889 -32.63 27.101 1 54.61 197 ARG B CA 1
ATOM 4224 C C . ARG B 1 217 ? -26.841 -31.793 27.872 1 54.8 197 ARG B C 1
ATOM 4225 O O . ARG B 1 217 ? -27.208 -31.044 28.779 1 55.1 197 ARG B O 1
ATOM 4233 N N . HIS B 1 218 ? -25.557 -31.888 27.488 1 54.39 198 HIS B N 1
ATOM 4234 C CA . HIS B 1 218 ? -24.493 -31.099 28.105 1 54.47 198 HIS B CA 1
ATOM 4235 C C . HIS B 1 218 ? -24.293 -29.729 27.45 1 54.37 198 HIS B C 1
ATOM 4236 O O . HIS B 1 218 ? -23.791 -28.808 28.095 1 55.38 198 HIS B O 1
ATOM 4243 N N . GLY B 1 219 ? -24.691 -29.596 26.19 1 53.12 199 GLY B N 1
ATOM 4244 C CA . GLY B 1 219 ? -24.578 -28.336 25.471 1 52.43 199 GLY B CA 1
ATOM 4245 C C . GLY B 1 219 ? -23.89 -28.411 24.125 1 51.34 199 GLY B C 1
ATOM 4246 O O . GLY B 1 219 ? -23.719 -27.38 23.469 1 51.36 199 GLY B O 1
ATOM 4247 N N . ALA B 1 220 ? -23.462 -29.611 23.705 1 50.22 200 ALA B N 1
ATOM 4248 C CA . ALA B 1 220 ? -22.795 -29.767 22.414 1 49.57 200 ALA B CA 1
ATOM 4249 C C . ALA B 1 220 ? -23.772 -29.512 21.269 1 48.75 200 ALA B C 1
ATOM 4250 O O . ALA B 1 220 ? -24.96 -29.815 21.389 1 48.82 200 ALA B O 1
ATOM 4252 N N . ALA B 1 221 ? -23.286 -28.92 20.176 1 47.73 201 ALA B N 1
ATOM 4253 C CA . ALA B 1 221 ? -24.14 -28.605 19.035 1 47.06 201 ALA B CA 1
ATOM 4254 C C . ALA B 1 221 ? -24.21 -29.756 18.043 1 46.12 201 ALA B C 1
ATOM 4255 O O . ALA B 1 221 ? -25.258 -29.987 17.447 1 46.22 201 ALA B O 1
ATOM 4257 N N . LEU B 1 222 ? -23.097 -30.469 17.854 1 45.08 202 LEU B N 1
ATOM 4258 C CA . LEU B 1 222 ? -23.029 -31.586 16.917 1 44.63 202 LEU B CA 1
ATOM 4259 C C . LEU B 1 222 ? -22.563 -32.85 17.643 1 43.89 202 LEU B C 1
ATOM 4260 O O . LEU B 1 222 ? -21.665 -32.769 18.478 1 44.37 202 LEU B O 1
ATOM 4265 N N . VAL B 1 223 ? -23.155 -34.015 17.334 1 42.55 203 VAL B N 1
ATOM 4266 C CA . VAL B 1 223 ? -22.735 -35.272 17.956 1 41.92 203 VAL B CA 1
ATOM 4267 C C . VAL B 1 223 ? -22.325 -36.279 16.879 1 41.43 203 VAL B C 1
ATOM 4268 O O . VAL B 1 223 ? -23.18 -36.879 16.238 1 41.69 203 VAL B O 1
ATOM 4272 N N . LEU B 1 224 ? -21.021 -36.447 16.664 1 40.65 204 LEU B N 1
ATOM 4273 C CA . LEU B 1 224 ? -20.503 -37.356 15.646 1 40.31 204 LEU B CA 1
ATOM 4274 C C . LEU B 1 224 ? -20.526 -38.806 16.12 1 40.01 204 LEU B C 1
ATOM 4275 O O . LEU B 1 224 ? -20.171 -39.09 17.26 1 39.93 204 LEU B O 1
ATOM 4280 N N . HIS B 1 225 ? -20.932 -39.716 15.232 1 39.72 205 HIS B N 1
ATOM 4281 C CA . HIS B 1 225 ? -20.974 -41.147 15.487 1 39.73 205 HIS B CA 1
ATOM 4282 C C . HIS B 1 225 ? -20.413 -41.906 14.299 1 39.92 205 HIS B C 1
ATOM 4283 O O . HIS B 1 225 ? -20.834 -41.668 13.172 1 40.1 205 HIS B O 1
ATOM 4290 N N . SER B 1 226 ? -19.504 -42.844 14.548 1 39.81 206 SER B N 1
ATOM 4291 C CA . SER B 1 226 ? -19.006 -43.719 13.5 1 40.13 206 SER B CA 1
ATOM 4292 C C . SER B 1 226 ? -19.885 -44.958 13.621 1 40.28 206 SER B C 1
ATOM 4293 O O . SER B 1 226 ? -19.612 -45.822 14.455 1 40.38 206 SER B O 1
ATOM 4296 N N . ALA B 1 227 ? -20.965 -45.017 12.829 1 40.06 207 ALA B N 1
ATOM 4297 C CA . ALA B 1 227 ? -21.942 -46.108 12.838 1 40.28 207 ALA B CA 1
ATOM 4298 C C . ALA B 1 227 ? -21.353 -47.503 12.604 1 40.27 207 ALA B C 1
ATOM 4299 O O . ALA B 1 227 ? -22.013 -48.494 12.907 1 40.57 207 ALA B O 1
ATOM 4301 N N . THR B 1 228 ? -20.109 -47.578 12.101 1 39.64 208 THR B N 1
ATOM 4302 C CA . THR B 1 228 ? -19.382 -48.824 11.883 1 39.56 208 THR B CA 1
ATOM 4303 C C . THR B 1 228 ? -19.237 -49.572 13.225 1 39.38 208 THR B C 1
ATOM 4304 O O . THR B 1 228 ? -19.488 -50.775 13.309 1 39.56 208 THR B O 1
ATOM 4332 N N . TYR B 1 230 ? -20.432 -50.242 17.091 1 39.78 210 TYR B N 1
ATOM 4333 C CA . TYR B 1 230 ? -21.595 -50.27 17.988 1 40.62 210 TYR B CA 1
ATOM 4334 C C . TYR B 1 230 ? -22.964 -50.067 17.31 1 41.13 210 TYR B C 1
ATOM 4335 O O . TYR B 1 230 ? -23.865 -50.872 17.543 1 41.27 210 TYR B O 1
ATOM 4344 N N . LEU B 1 231 ? -23.146 -48.999 16.505 1 41.04 211 LEU B N 1
ATOM 4345 C CA . LEU B 1 231 ? -24.423 -48.758 15.83 1 41.21 211 LEU B CA 1
ATOM 4346 C C . LEU B 1 231 ? -24.774 -49.901 14.88 1 41.16 211 LEU B C 1
ATOM 4347 O O . LEU B 1 231 ? -25.926 -50.32 14.827 1 41.22 211 LEU B O 1
ATOM 4352 N N . GLY B 1 232 ? -23.774 -50.415 14.172 1 40.9 212 GLY B N 1
ATOM 4353 C CA . GLY B 1 232 ? -23.946 -51.579 13.318 1 41.21 212 GLY B CA 1
ATOM 4354 C C . GLY B 1 232 ? -23.974 -52.791 14.224 1 41.29 212 GLY B C 1
ATOM 4355 O O . GLY B 1 232 ? -24.953 -53.542 14.254 1 41.74 212 GLY B O 1
ATOM 4356 N N . GLY B 1 233 ? -22.913 -52.927 15.011 1 40.74 213 GLY B N 1
ATOM 4357 C CA . GLY B 1 233 ? -22.784 -53.944 16.041 1 40.78 213 GLY B CA 1
ATOM 4358 C C . GLY B 1 233 ? -22.361 -55.317 15.588 1 40.76 213 GLY B C 1
ATOM 4359 O O . GLY B 1 233 ? -22.213 -56.211 16.422 1 40.98 213 GLY B O 1
ATOM 4360 N N . HIS B 1 234 ? -22.183 -55.515 14.278 1 40.42 214 HIS B N 1
ATOM 4361 C CA . HIS B 1 234 ? -21.79 -56.826 13.764 1 40.62 214 HIS B CA 1
ATOM 4362 C C . HIS B 1 234 ? -20.528 -56.806 12.87 1 40.82 214 HIS B C 1
ATOM 4363 O O . HIS B 1 234 ? -20.021 -57.864 12.505 1 41.12 214 HIS B O 1
ATOM 4370 N N . GLY B 1 235 ? -20.006 -55.622 12.57 1 40.55 215 GLY B N 1
ATOM 4371 C CA . GLY B 1 235 ? -18.805 -55.482 11.759 1 40.8 215 GLY B CA 1
ATOM 4372 C C . GLY B 1 235 ? -19.035 -55.749 10.287 1 40.9 215 GLY B C 1
ATOM 4373 O O . GLY B 1 235 ? -18.183 -56.333 9.615 1 41.12 215 GLY B O 1
ATOM 4374 N N . ASP B 1 236 ? -20.185 -55.319 9.771 1 40.73 216 ASP B N 1
ATOM 4375 C CA . ASP B 1 236 ? -20.52 -55.526 8.368 1 41.02 216 ASP B CA 1
ATOM 4376 C C . ASP B 1 236 ? -21.021 -54.267 7.666 1 41.26 216 ASP B C 1
ATOM 4377 O O . ASP B 1 236 ? -20.875 -54.159 6.448 1 41.37 216 ASP B O 1
ATOM 4382 N N . ALA B 1 237 ? -21.582 -53.31 8.418 1 41.15 217 ALA B N 1
ATOM 4383 C CA . ALA B 1 237 ? -22.081 -52.08 7.813 1 41.44 217 ALA B CA 1
ATOM 4384 C C . ALA B 1 237 ? -21.208 -50.866 8.125 1 41.39 217 ALA B C 1
ATOM 4385 O O . ALA B 1 237 ? -20.974 -50.558 9.29 1 41.41 217 ALA B O 1
ATOM 4387 N N . MET B 1 238 ? -20.724 -50.184 7.08 1 41.25 218 MET B N 1
ATOM 4388 C CA . MET B 1 238 ? -19.902 -48.983 7.231 1 41.69 218 MET B CA 1
ATOM 4389 C C . MET B 1 238 ? -20.818 -47.767 7.287 1 41.9 218 MET B C 1
ATOM 4390 O O . MET B 1 238 ? -21.742 -47.671 6.482 1 42.07 218 MET B O 1
ATOM 4395 N N . GLY B 1 239 ? -20.561 -46.848 8.213 1 41.86 219 GLY B N 1
ATOM 4396 C CA . GLY B 1 239 ? -21.399 -45.663 8.342 1 42.56 219 GLY B CA 1
ATOM 4397 C C . GLY B 1 239 ? -20.865 -44.547 9.214 1 43.17 219 GLY B C 1
ATOM 4398 O O . GLY B 1 239 ? -19.883 -44.719 9.937 1 43.38 219 GLY B O 1
ATOM 4399 N N . GLY B 1 240 ? -21.54 -43.409 9.156 1 43.37 220 GLY B N 1
ATOM 4400 C CA . GLY B 1 240 ? -21.202 -42.218 9.923 1 44.05 220 GLY B CA 1
ATOM 4401 C C . GLY B 1 240 ? -22.391 -41.284 9.973 1 44.54 220 GLY B C 1
ATOM 4402 O O . GLY B 1 240 ? -23.041 -41.072 8.953 1 44.57 220 GLY B O 1
ATOM 4403 N N . ILE B 1 241 ? -22.722 -40.755 11.155 1 44.75 221 ILE B N 1
ATOM 4404 C CA . ILE B 1 241 ? -23.901 -39.901 11.308 1 45.52 221 ILE B CA 1
ATOM 4405 C C . ILE B 1 241 ? -23.701 -38.824 12.38 1 46.41 221 ILE B C 1
ATOM 4406 O O . ILE B 1 241 ? -23.079 -39.091 13.406 1 46.67 221 ILE B O 1
ATOM 4411 N N . ILE B 1 242 ? -24.197 -37.596 12.128 1 46.65 222 ILE B N 1
ATOM 4412 C CA . ILE B 1 242 ? -24.091 -36.498 13.089 1 47.28 222 ILE B CA 1
ATOM 4413 C C . ILE B 1 242 ? -25.476 -36.05 13.544 1 47.82 222 ILE B C 1
ATOM 4414 O O . ILE B 1 242 ? -26.268 -35.604 12.721 1 47.88 222 ILE B O 1
ATOM 4419 N N . ALA B 1 243 ? -25.763 -36.147 14.848 1 48.06 223 ALA B N 1
ATOM 4420 C CA . ALA B 1 243 ? -27.034 -35.684 15.397 1 48.72 223 ALA B CA 1
ATOM 4421 C C . ALA B 1 243 ? -26.832 -34.231 15.813 1 49.53 223 ALA B C 1
ATOM 4422 O O . ALA B 1 243 ? -26.106 -33.968 16.768 1 49.55 223 ALA B O 1
ATOM 4424 N N . THR B 1 244 ? -27.437 -33.284 15.081 1 50.06 224 THR B N 1
ATOM 4425 C CA . THR B 1 244 ? -27.258 -31.86 15.361 1 51.1 224 THR B CA 1
ATOM 4426 C C . THR B 1 244 ? -28.544 -31.016 15.153 1 52.13 224 THR B C 1
ATOM 4427 O O . THR B 1 244 ? -29.534 -31.523 14.628 1 52.24 224 THR B O 1
ATOM 4431 N N . ASN B 1 245 ? -28.53 -29.73 15.568 1 52.66 225 ASN B N 1
ATOM 4432 C CA . ASN B 1 245 ? -29.66 -28.824 15.38 1 53.69 225 ASN B CA 1
ATOM 4433 C C . ASN B 1 245 ? -29.962 -28.595 13.891 1 54.34 225 ASN B C 1
ATOM 4434 O O . ASN B 1 245 ? -29.091 -28.785 13.047 1 54.49 225 ASN B O 1
ATOM 4439 N N . SER B 1 246 ? -31.198 -28.185 13.577 1 54.6 226 SER B N 1
ATOM 4440 C CA . SER B 1 246 ? -31.675 -27.961 12.213 1 55.27 226 SER B CA 1
ATOM 4441 C C . SER B 1 246 ? -30.771 -27.089 11.346 1 55.73 226 SER B C 1
ATOM 4442 O O . SER B 1 246 ? -30.623 -27.365 10.155 1 55.8 226 SER B O 1
ATOM 4445 N N . ASP B 1 247 ? -30.167 -26.05 11.932 1 55.87 227 ASP B N 1
ATOM 4446 C CA . ASP B 1 247 ? -29.28 -25.167 11.185 1 56.57 227 ASP B CA 1
ATOM 4447 C C . ASP B 1 247 ? -28.026 -25.912 10.714 1 56.79 227 ASP B C 1
ATOM 4448 O O . ASP B 1 247 ? -27.684 -25.839 9.537 1 56.96 227 ASP B O 1
ATOM 4453 N N . TRP B 1 248 ? -27.358 -26.641 11.619 1 56.59 228 TRP B N 1
ATOM 4454 C CA . TRP B 1 248 ? -26.163 -27.397 11.262 1 56.94 228 TRP B CA 1
ATOM 4455 C C . TRP B 1 248 ? -26.476 -28.614 10.397 1 56.89 228 TRP B C 1
ATOM 4456 O O . TRP B 1 248 ? -25.638 -29.02 9.597 1 57.13 228 TRP B O 1
ATOM 4467 N N . ALA B 1 249 ? -27.676 -29.194 10.546 1 56.43 229 ALA B N 1
ATOM 4468 C CA . ALA B 1 249 ? -28.111 -30.331 9.732 1 56.26 229 ALA B CA 1
ATOM 4469 C C . ALA B 1 249 ? -28.335 -29.895 8.279 1 55.88 229 ALA B C 1
ATOM 4470 O O . ALA B 1 249 ? -28.067 -30.667 7.365 1 55.97 229 ALA B O 1
ATOM 4472 N N . MET B 1 250 ? -28.807 -28.654 8.071 1 55.29 230 MET B N 1
ATOM 4473 C CA . MET B 1 250 ? -29.042 -28.085 6.75 1 55.15 230 MET B CA 1
ATOM 4474 C C . MET B 1 250 ? -27.712 -27.873 6.028 1 54.49 230 MET B C 1
ATOM 4475 O O . MET B 1 250 ? -27.605 -28.183 4.844 1 54.53 230 MET B O 1
ATOM 4480 N N . ARG B 1 251 ? -26.692 -27.377 6.754 1 53.72 231 ARG B N 1
ATOM 4481 C CA . ARG B 1 251 ? -25.356 -27.157 6.206 1 53.5 231 ARG B CA 1
ATOM 4482 C C . ARG B 1 251 ? -24.736 -28.502 5.804 1 53.07 231 ARG B C 1
ATOM 4483 O O . ARG B 1 251 ? -24.185 -28.619 4.714 1 53.15 231 ARG B O 1
ATOM 4491 N N . LEU B 1 252 ? -24.867 -29.523 6.668 1 52.42 232 LEU B N 1
ATOM 4492 C CA . LEU B 1 252 ? -24.358 -30.875 6.438 1 52.26 232 LEU B CA 1
ATOM 4493 C C . LEU B 1 252 ? -25.04 -31.534 5.239 1 51.89 232 LEU B C 1
ATOM 4494 O O . LEU B 1 252 ? -24.395 -32.245 4.47 1 52.21 232 LEU B O 1
ATOM 4499 N N . ARG B 1 253 ? -26.346 -31.306 5.092 1 51 233 ARG B N 1
ATOM 4500 C CA . ARG B 1 253 ? -27.128 -31.856 3.99 1 50.66 233 ARG B CA 1
ATOM 4501 C C . ARG B 1 253 ? -26.759 -31.19 2.658 1 49.72 233 ARG B C 1
ATOM 4502 O O . ARG B 1 253 ? -26.801 -31.847 1.619 1 49.63 233 ARG B O 1
ATOM 4510 N N . GLN B 1 254 ? -26.38 -29.896 2.691 1 48.89 234 GLN B N 1
ATOM 4511 C CA . GLN B 1 254 ? -25.949 -29.158 1.505 1 48.54 234 GLN B CA 1
ATOM 4512 C C . GLN B 1 254 ? -24.632 -29.727 0.995 1 48.02 234 GLN B C 1
ATOM 4513 O O . GLN B 1 254 ? -24.454 -29.856 -0.213 1 48.32 234 GLN B O 1
ATOM 4519 N N . VAL B 1 255 ? -23.707 -30.063 1.913 1 47.03 235 VAL B N 1
ATOM 4520 C CA . VAL B 1 255 ? -22.415 -30.632 1.555 1 46.53 235 VAL B CA 1
ATOM 4521 C C . VAL B 1 255 ? -22.604 -32.03 0.99 1 45.96 235 VAL B C 1
ATOM 4522 O O . VAL B 1 255 ? -21.974 -32.363 -0.002 1 46.14 235 VAL B O 1
ATOM 4526 N N . ARG B 1 256 ? -23.5 -32.831 1.582 1 45.2 236 ARG B N 1
ATOM 4527 C CA . ARG B 1 256 ? -23.779 -34.191 1.121 1 44.96 236 ARG B CA 1
ATOM 4528 C C . ARG B 1 256 ? -24.365 -34.218 -0.29 1 44.86 236 ARG B C 1
ATOM 4529 O O . ARG B 1 256 ? -24.111 -35.153 -1.042 1 45.02 236 ARG B O 1
ATOM 4537 N N . ALA B 1 257 ? -25.146 -33.2 -0.65 1 44.5 237 ALA B N 1
ATOM 4538 C CA . ALA B 1 257 ? -25.76 -33.127 -1.969 1 44.6 237 ALA B CA 1
ATOM 4539 C C . ALA B 1 257 ? -24.751 -32.853 -3.095 1 44.45 237 ALA B C 1
ATOM 4540 O O . ALA B 1 257 ? -24.963 -33.319 -4.213 1 44.56 237 ALA B O 1
ATOM 4542 N N . ILE B 1 258 ? -23.664 -32.117 -2.815 1 44.06 238 ILE B N 1
ATOM 4543 C CA . ILE B 1 258 ? -22.68 -31.806 -3.854 1 44.33 238 ILE B CA 1
ATOM 4544 C C . ILE B 1 258 ? -21.409 -32.687 -3.747 1 44.32 238 ILE B C 1
ATOM 4545 O O . ILE B 1 258 ? -20.835 -33.045 -4.777 1 44.45 238 ILE B O 1
ATOM 4550 N N . THR B 1 259 ? -20.992 -33.065 -2.532 1 43.96 239 THR B N 1
ATOM 4551 C CA . THR B 1 259 ? -19.823 -33.928 -2.362 1 44.04 239 THR B CA 1
ATOM 4552 C C . THR B 1 259 ? -20.164 -35.433 -2.531 1 43.92 239 THR B C 1
ATOM 4553 O O . THR B 1 259 ? -19.27 -36.224 -2.805 1 44.04 239 THR B O 1
ATOM 4557 N N . GLY B 1 260 ? -21.433 -35.799 -2.352 1 43.39 240 GLY B N 1
ATOM 4558 C CA . GLY B 1 260 ? -21.943 -37.152 -2.549 1 43.48 240 GLY B CA 1
ATOM 4559 C C . GLY B 1 260 ? -21.361 -38.328 -1.785 1 43.36 240 GLY B C 1
ATOM 4560 O O . GLY B 1 260 ? -21.232 -39.415 -2.354 1 43.44 240 GLY B O 1
ATOM 4561 N N . ALA B 1 261 ? -21.069 -38.167 -0.49 1 42.97 241 ALA B N 1
ATOM 4562 C CA . ALA B 1 261 ? -20.576 -39.282 0.325 1 42.95 241 ALA B CA 1
ATOM 4563 C C . ALA B 1 261 ? -21.795 -39.977 0.967 1 42.64 241 ALA B C 1
ATOM 4564 O O . ALA B 1 261 ? -21.927 -40.021 2.189 1 42.59 241 ALA B O 1
ATOM 4566 N N . LEU B 1 262 ? -22.702 -40.489 0.125 1 42.34 242 LEU B N 1
ATOM 4567 C CA . LEU B 1 262 ? -23.959 -41.106 0.553 1 42.69 242 LEU B CA 1
ATOM 4568 C C . LEU B 1 262 ? -23.82 -42.448 1.256 1 43.04 242 LEU B C 1
ATOM 4569 O O . LEU B 1 262 ? -22.859 -43.181 1.027 1 43.23 242 LEU B O 1
ATOM 4574 N N . LEU B 1 263 ? -24.832 -42.792 2.068 1 42.88 243 LEU B N 1
ATOM 4575 C CA . LEU B 1 263 ? -24.93 -44.067 2.767 1 43.02 243 LEU B CA 1
ATOM 4576 C C . LEU B 1 263 ? -25.816 -44.96 1.89 1 43.13 243 LEU B C 1
ATOM 4577 O O . LEU B 1 263 ? -26.935 -44.571 1.56 1 43.35 243 LEU B O 1
ATOM 4582 N N . HIS B 1 264 ? -25.292 -46.102 1.439 1 42.81 244 HIS B N 1
ATOM 4583 C CA . HIS B 1 264 ? -26.02 -47.023 0.562 1 43.02 244 HIS B CA 1
ATOM 4584 C C . HIS B 1 264 ? -27.268 -47.554 1.258 1 42.84 244 HIS B C 1
ATOM 4585 O O . HIS B 1 264 ? -27.209 -47.839 2.452 1 43.1 244 HIS B O 1
ATOM 4592 N N . PRO B 1 265 ? -28.395 -47.73 0.537 1 42.19 245 PRO B N 1
ATOM 4593 C CA . PRO B 1 265 ? -29.611 -48.247 1.191 1 41.85 245 PRO B CA 1
ATOM 4594 C C . PRO B 1 265 ? -29.417 -49.51 2.043 1 41.78 245 PRO B C 1
ATOM 4595 O O . PRO B 1 265 ? -30.062 -49.64 3.081 1 41.92 245 PRO B O 1
ATOM 4599 N N . MET B 1 266 ? -28.523 -50.425 1.626 1 41.4 246 MET B N 1
ATOM 4600 C CA . MET B 1 266 ? -28.248 -51.652 2.377 1 41.68 246 MET B CA 1
ATOM 4601 C C . MET B 1 266 ? -27.516 -51.337 3.676 1 41.41 246 MET B C 1
ATOM 4602 O O . MET B 1 266 ? -27.804 -51.944 4.703 1 41.65 246 MET B O 1
ATOM 4607 N N . GLY B 1 267 ? -26.566 -50.41 3.614 1 40.81 247 GLY B N 1
ATOM 4608 C CA . GLY B 1 267 ? -25.806 -49.987 4.778 1 40.67 247 GLY B CA 1
ATOM 4609 C C . GLY B 1 267 ? -26.708 -49.293 5.771 1 40.3 247 GLY B C 1
ATOM 4610 O O . GLY B 1 267 ? -26.662 -49.589 6.962 1 40.32 247 GLY B O 1
ATOM 4611 N N . ALA B 1 268 ? -27.593 -48.427 5.269 1 39.86 248 ALA B N 1
ATOM 4612 C CA . ALA B 1 268 ? -28.555 -47.687 6.08 1 40 248 ALA B CA 1
ATOM 4613 C C . ALA B 1 268 ? -29.558 -48.605 6.761 1 39.82 248 ALA B C 1
ATOM 4614 O O . ALA B 1 268 ? -29.974 -48.331 7.885 1 39.79 248 ALA B O 1
ATOM 4616 N N . TYR B 1 269 ? -29.954 -49.685 6.083 1 39.43 249 TYR B N 1
ATOM 4617 C CA . TYR B 1 269 ? -30.889 -50.641 6.652 1 39.27 249 TYR B CA 1
ATOM 4618 C C . TYR B 1 269 ? -30.222 -51.43 7.776 1 38.69 249 TYR B C 1
ATOM 4619 O O . TYR B 1 269 ? -30.843 -51.64 8.808 1 38.79 249 TYR B O 1
ATOM 4628 N N . LEU B 1 270 ? -28.974 -51.871 7.578 1 37.96 250 LEU B N 1
ATOM 4629 C CA . LEU B 1 270 ? -28.257 -52.641 8.592 1 37.86 250 LEU B CA 1
ATOM 4630 C C . LEU B 1 270 ? -27.885 -51.795 9.802 1 37.74 250 LEU B C 1
ATOM 4631 O O . LEU B 1 270 ? -27.854 -52.313 10.916 1 37.96 250 LEU B O 1
ATOM 4636 N N . LEU B 1 271 ? -27.589 -50.505 9.592 1 37.21 251 LEU B N 1
ATOM 4637 C CA . LEU B 1 271 ? -27.25 -49.609 10.698 1 37.11 251 LEU B CA 1
ATOM 4638 C C . LEU B 1 271 ? -28.494 -49.3 11.53 1 37.03 251 LEU B C 1
ATOM 4639 O O . LEU B 1 271 ? -28.402 -49.206 12.752 1 37.27 251 LEU B O 1
ATOM 4644 N N . HIS B 1 272 ? -29.654 -49.156 10.871 1 36.48 252 HIS B N 1
ATOM 4645 C CA . HIS B 1 272 ? -30.919 -48.899 11.537 1 36.53 252 HIS B CA 1
ATOM 4646 C C . HIS B 1 272 ? -31.354 -50.165 12.274 1 36.77 252 HIS B C 1
ATOM 4647 O O . HIS B 1 272 ? -31.771 -50.082 13.424 1 37.04 252 HIS B O 1
ATOM 4654 N N . ARG B 1 273 ? -31.215 -51.338 11.634 1 36.54 253 ARG B N 1
ATOM 4655 C CA . ARG B 1 273 ? -31.539 -52.641 12.227 1 36.84 253 ARG B CA 1
ATOM 4656 C C . ARG B 1 273 ? -30.707 -52.875 13.496 1 36.87 253 ARG B C 1
ATOM 4657 O O . ARG B 1 273 ? -31.225 -53.391 14.483 1 37.06 253 ARG B O 1
ATOM 4665 N N . GLY B 1 274 ? -29.441 -52.456 13.461 1 36.48 254 GLY B N 1
ATOM 4666 C CA . GLY B 1 274 ? -28.507 -52.576 14.573 1 36.44 254 GLY B CA 1
ATOM 4667 C C . GLY B 1 274 ? -28.848 -51.713 15.771 1 35.99 254 GLY B C 1
ATOM 4668 O O . GLY B 1 274 ? -28.417 -52.005 16.884 1 36.08 254 GLY B O 1
ATOM 4669 N N . LEU B 1 275 ? -29.609 -50.639 15.559 1 35.5 255 LEU B N 1
ATOM 4670 C CA . LEU B 1 275 ? -30.027 -49.768 16.652 1 35.72 255 LEU B CA 1
ATOM 4671 C C . LEU B 1 275 ? -31.009 -50.474 17.587 1 36.02 255 LEU B C 1
ATOM 4672 O O . LEU B 1 275 ? -31.031 -50.17 18.772 1 36.28 255 LEU B O 1
ATOM 4677 N N . ARG B 1 276 ? -31.809 -51.416 17.066 1 35.78 256 ARG B N 1
ATOM 4678 C CA . ARG B 1 276 ? -32.803 -52.159 17.836 1 36.04 256 ARG B CA 1
ATOM 4679 C C . ARG B 1 276 ? -32.161 -53.032 18.908 1 35.59 256 ARG B C 1
ATOM 4680 O O . ARG B 1 276 ? -32.671 -53.123 20.023 1 35.78 256 ARG B O 1
ATOM 4688 N N . THR B 1 277 ? -31.039 -53.658 18.579 1 35.04 257 THR B N 1
ATOM 4689 C CA . THR B 1 277 ? -30.33 -54.514 19.526 1 35.07 257 THR B CA 1
ATOM 4690 C C . THR B 1 277 ? -29.198 -53.786 20.268 1 35.16 257 THR B C 1
ATOM 4691 O O . THR B 1 277 ? -28.399 -54.443 20.921 1 35.3 257 THR B O 1
ATOM 4695 N N . LEU B 1 278 ? -29.128 -52.443 20.184 1 34.9 258 LEU B N 1
ATOM 4696 C CA . LEU B 1 278 ? -28.061 -51.658 20.811 1 35 258 LEU B CA 1
ATOM 4697 C C . LEU B 1 278 ? -28.113 -51.636 22.334 1 35.1 258 LEU B C 1
ATOM 4698 O O . LEU B 1 278 ? -27.079 -51.814 22.969 1 35.01 258 LEU B O 1
ATOM 4703 N N . ALA B 1 279 ? -29.299 -51.427 22.923 1 35.2 259 ALA B N 1
ATOM 4704 C CA . ALA B 1 279 ? -29.432 -51.38 24.378 1 35.83 259 ALA B CA 1
ATOM 4705 C C . ALA B 1 279 ? -28.991 -52.692 25.033 1 36.55 259 ALA B C 1
ATOM 4706 O O . ALA B 1 279 ? -28.217 -52.664 25.988 1 36.81 259 ALA B O 1
ATOM 4708 N N . VAL B 1 280 ? -29.439 -53.836 24.495 1 36.72 260 VAL B N 1
ATOM 4709 C CA . VAL B 1 280 ? -29.094 -55.138 25.053 1 37.31 260 VAL B CA 1
ATOM 4710 C C . VAL B 1 280 ? -27.634 -55.517 24.786 1 37.83 260 VAL B C 1
ATOM 4711 O O . VAL B 1 280 ? -27.032 -56.208 25.605 1 37.92 260 VAL B O 1
ATOM 4715 N N . ARG B 1 281 ? -27.056 -55.051 23.669 1 38 261 ARG B N 1
ATOM 4716 C CA . ARG B 1 281 ? -25.668 -55.365 23.347 1 38.63 261 ARG B CA 1
ATOM 4717 C C . ARG B 1 281 ? -24.721 -54.558 24.215 1 39.3 261 ARG B C 1
ATOM 4718 O O . ARG B 1 281 ? -23.737 -55.104 24.706 1 39.4 261 ARG B O 1
ATOM 4726 N N . MET B 1 282 ? -25.015 -53.263 24.404 1 39.58 262 MET B N 1
ATOM 4727 C CA . MET B 1 282 ? -24.17 -52.388 25.205 1 40.32 262 MET B CA 1
ATOM 4728 C C . MET B 1 282 ? -24.199 -52.747 26.677 1 41.09 262 MET B C 1
ATOM 4729 O O . MET B 1 282 ? -23.155 -52.721 27.322 1 41.22 262 MET B O 1
ATOM 4734 N N . ARG B 1 283 ? -25.379 -53.11 27.208 1 41.38 263 ARG B N 1
ATOM 4735 C CA . ARG B 1 283 ? -25.491 -53.494 28.614 1 42.1 263 ARG B CA 1
ATOM 4736 C C . ARG B 1 283 ? -24.773 -54.814 28.923 1 42.22 263 ARG B C 1
ATOM 4737 O O . ARG B 1 283 ? -24.274 -54.988 30.033 1 42.22 263 ARG B O 1
ATOM 4745 N N . ALA B 1 284 ? -24.678 -55.718 27.929 1 42.17 264 ALA B N 1
ATOM 4746 C CA . ALA B 1 284 ? -23.968 -56.985 28.082 1 42.54 264 ALA B CA 1
ATOM 4747 C C . ALA B 1 284 ? -22.461 -56.818 27.883 1 42.7 264 ALA B C 1
ATOM 4748 O O . ALA B 1 284 ? -21.685 -57.394 28.644 1 42.87 264 ALA B O 1
ATOM 4750 N N . ALA B 1 285 ? -22.041 -56.044 26.866 1 42.49 265 ALA B N 1
ATOM 4751 C CA . ALA B 1 285 ? -20.62 -55.83 26.603 1 42.76 265 ALA B CA 1
ATOM 4752 C C . ALA B 1 285 ? -19.971 -55.037 27.726 1 43.09 265 ALA B C 1
ATOM 4753 O O . ALA B 1 285 ? -18.849 -55.344 28.107 1 43.06 265 ALA B O 1
ATOM 4755 N N . GLN B 1 286 ? -20.684 -54.046 28.28 1 43.29 266 GLN B N 1
ATOM 4756 C CA . GLN B 1 286 ? -20.182 -53.231 29.386 1 44.02 266 GLN B CA 1
ATOM 4757 C C . GLN B 1 286 ? -20.021 -54.071 30.653 1 44.65 266 GLN B C 1
ATOM 4758 O O . GLN B 1 286 ? -19.042 -53.908 31.38 1 44.76 266 GLN B O 1
ATOM 4764 N N . THR B 1 287 ? -20.967 -54.985 30.904 1 44.89 267 THR B N 1
ATOM 4765 C CA . THR B 1 287 ? -20.915 -55.868 32.066 1 45.55 267 THR B CA 1
ATOM 4766 C C . THR B 1 287 ? -19.71 -56.794 31.961 1 46.06 267 THR B C 1
ATOM 4767 O O . THR B 1 287 ? -18.983 -56.975 32.939 1 46.23 267 THR B O 1
ATOM 4771 N N . THR B 1 288 ? -19.478 -57.35 30.763 1 46.22 268 THR B N 1
ATOM 4772 C CA . THR B 1 288 ? -18.342 -58.231 30.518 1 46.85 268 THR B CA 1
ATOM 4773 C C . THR B 1 288 ? -17.034 -57.452 30.668 1 47.39 268 THR B C 1
ATOM 4774 O O . THR B 1 288 ? -16.107 -57.951 31.294 1 47.38 268 THR B O 1
ATOM 4778 N N . ALA B 1 289 ? -16.985 -56.21 30.15 1 47.7 269 ALA B N 1
ATOM 4779 C CA . ALA B 1 289 ? -15.808 -55.336 30.233 1 48.44 269 ALA B CA 1
ATOM 4780 C C . ALA B 1 289 ? -15.457 -54.945 31.666 1 49.01 269 ALA B C 1
ATOM 4781 O O . ALA B 1 289 ? -14.282 -54.921 32.013 1 49.06 269 ALA B O 1
ATOM 4783 N N . GLY B 1 290 ? -16.469 -54.656 32.479 1 49.3 270 GLY B N 1
ATOM 4784 C CA . GLY B 1 290 ? -16.283 -54.273 33.875 1 50 270 GLY B CA 1
ATOM 4785 C C . GLY B 1 290 ? -15.663 -55.369 34.718 1 50.47 270 GLY B C 1
ATOM 4786 O O . GLY B 1 290 ? -14.889 -55.095 35.639 1 50.37 270 GLY B O 1
ATOM 4787 N N . GLU B 1 291 ? -15.989 -56.622 34.396 1 50.79 271 GLU B N 1
ATOM 4788 C CA . GLU B 1 291 ? -15.433 -57.763 35.106 1 51.59 271 GLU B CA 1
ATOM 4789 C C . GLU B 1 291 ? -14.068 -58.141 34.52 1 51.97 271 GLU B C 1
ATOM 4790 O O . GLU B 1 291 ? -13.143 -58.454 35.268 1 52.01 271 GLU B O 1
ATOM 4796 N N . LEU B 1 292 ? -13.939 -58.085 33.185 1 52.03 272 LEU B N 1
ATOM 4797 C CA . LEU B 1 292 ? -12.707 -58.414 32.476 1 52.56 272 LEU B CA 1
ATOM 4798 C C . LEU B 1 292 ? -11.565 -57.5 32.881 1 53.32 272 LEU B C 1
ATOM 4799 O O . LEU B 1 292 ? -10.458 -57.982 33.084 1 53.64 272 LEU B O 1
ATOM 4804 N N . ALA B 1 293 ? -11.819 -56.191 33.015 1 53.53 273 ALA B N 1
ATOM 4805 C CA . ALA B 1 293 ? -10.773 -55.247 33.42 1 54.24 273 ALA B CA 1
ATOM 4806 C C . ALA B 1 293 ? -10.333 -55.478 34.868 1 54.81 273 ALA B C 1
ATOM 4807 O O . ALA B 1 293 ? -9.16 -55.299 35.191 1 54.83 273 ALA B O 1
ATOM 4809 N N . GLU B 1 294 ? -11.271 -55.885 35.732 1 55.13 274 GLU B N 1
ATOM 4810 C CA . GLU B 1 294 ? -10.998 -56.173 37.136 1 55.91 274 GLU B CA 1
ATOM 4811 C C . GLU B 1 294 ? -10.175 -57.458 37.268 1 56.32 274 GLU B C 1
ATOM 4812 O O . GLU B 1 294 ? -9.279 -57.526 38.105 1 56.33 274 GLU B O 1
ATOM 4818 N N . ARG B 1 295 ? -10.469 -58.468 36.431 1 56.54 275 ARG B N 1
ATOM 4819 C CA . ARG B 1 295 ? -9.739 -59.737 36.434 1 57.14 275 ARG B CA 1
ATOM 4820 C C . ARG B 1 295 ? -8.358 -59.575 35.799 1 57.72 275 ARG B C 1
ATOM 4821 O O . ARG B 1 295 ? -7.412 -60.215 36.246 1 57.8 275 ARG B O 1
ATOM 4829 N N . LEU B 1 296 ? -8.231 -58.717 34.772 1 57.98 276 LEU B N 1
ATOM 4830 C CA . LEU B 1 296 ? -6.941 -58.46 34.12 1 58.75 276 LEU B CA 1
ATOM 4831 C C . LEU B 1 296 ? -5.995 -57.625 34.996 1 59.35 276 LEU B C 1
ATOM 4832 O O . LEU B 1 296 ? -4.78 -57.695 34.818 1 59.28 276 LEU B O 1
ATOM 4837 N N . ALA B 1 297 ? -6.547 -56.843 35.944 1 59.81 277 ALA B N 1
ATOM 4838 C CA . ALA B 1 297 ? -5.755 -56.05 36.885 1 60.68 277 ALA B CA 1
ATOM 4839 C C . ALA B 1 297 ? -4.911 -56.963 37.789 1 61.54 277 ALA B C 1
ATOM 4840 O O . ALA B 1 297 ? -3.779 -56.623 38.133 1 61.72 277 ALA B O 1
ATOM 4842 N N . ALA B 1 298 ? -5.454 -58.136 38.146 1 61.92 278 ALA B N 1
ATOM 4843 C CA . ALA B 1 298 ? -4.764 -59.125 38.96 1 62.78 278 ALA B CA 1
ATOM 4844 C C . ALA B 1 298 ? -3.914 -60.035 38.048 1 63.26 278 ALA B C 1
ATOM 4845 O O . ALA B 1 298 ? -4.116 -61.25 37.998 1 63.41 278 ALA B O 1
ATOM 4847 N N . HIS B 1 299 ? -2.948 -59.44 37.349 1 63.38 279 HIS B N 1
ATOM 4848 C CA . HIS B 1 299 ? -2.058 -60.189 36.48 1 64.12 279 HIS B CA 1
ATOM 4849 C C . HIS B 1 299 ? -0.653 -59.604 36.575 1 64.9 279 HIS B C 1
ATOM 4850 O O . HIS B 1 299 ? -0.486 -58.386 36.593 1 64.96 279 HIS B O 1
ATOM 4857 N N . PRO B 1 300 ? 0.372 -60.468 36.666 1 65.3 280 PRO B N 1
ATOM 4858 C CA . PRO B 1 300 ? 1.75 -59.972 36.784 1 65.69 280 PRO B CA 1
ATOM 4859 C C . PRO B 1 300 ? 2.261 -59.162 35.597 1 65.51 280 PRO B C 1
ATOM 4860 O O . PRO B 1 300 ? 3.05 -58.238 35.779 1 65.69 280 PRO B O 1
ATOM 4864 N N . ALA B 1 301 ? 1.827 -59.514 34.386 1 65.03 281 ALA B N 1
ATOM 4865 C CA . ALA B 1 301 ? 2.263 -58.842 33.167 1 65.13 281 ALA B CA 1
ATOM 4866 C C . ALA B 1 301 ? 1.725 -57.418 33.018 1 65.1 281 ALA B C 1
ATOM 4867 O O . ALA B 1 301 ? 2.375 -56.593 32.382 1 65.2 281 ALA B O 1
ATOM 4869 N N . ILE B 1 302 ? 0.546 -57.128 33.596 1 64.8 282 ILE B N 1
ATOM 4870 C CA . ILE B 1 302 ? -0.072 -55.805 33.481 1 65.02 282 ILE B CA 1
ATOM 4871 C C . ILE B 1 302 ? 0.22 -54.888 34.676 1 65.4 282 ILE B C 1
ATOM 4872 O O . ILE B 1 302 ? -0.069 -55.248 35.819 1 65.46 282 ILE B O 1
ATOM 4877 N N . THR B 1 303 ? 0.779 -53.691 34.402 1 65.44 283 THR B N 1
ATOM 4878 C CA . THR B 1 303 ? 1.114 -52.707 35.432 1 65.92 283 THR B CA 1
ATOM 4879 C C . THR B 1 303 ? -0.089 -51.846 35.818 1 66.23 283 THR B C 1
ATOM 4880 O O . THR B 1 303 ? -0.242 -51.498 36.989 1 66.3 283 THR B O 1
ATOM 4884 N N . ALA B 1 304 ? -0.934 -51.491 34.837 1 66.23 284 ALA B N 1
ATOM 4885 C CA . ALA B 1 304 ? -2.118 -50.668 35.085 1 66.61 284 ALA B CA 1
ATOM 4886 C C . ALA B 1 304 ? -3.213 -50.926 34.048 1 66.81 284 ALA B C 1
ATOM 4887 O O . ALA B 1 304 ? -2.915 -51.137 32.874 1 66.94 284 ALA B O 1
ATOM 4889 N N . VAL B 1 305 ? -4.481 -50.893 34.472 1 66.69 285 VAL B N 1
ATOM 4890 C CA . VAL B 1 305 ? -5.605 -51.1 33.563 1 67.09 285 VAL B CA 1
ATOM 4891 C C . VAL B 1 305 ? -6.385 -49.804 33.391 1 67.33 285 VAL B C 1
ATOM 4892 O O . VAL B 1 305 ? -6.64 -49.104 34.368 1 67.4 285 VAL B O 1
ATOM 4896 N N . HIS B 1 306 ? -6.751 -49.474 32.153 1 67.34 286 HIS B N 1
ATOM 4897 C CA . HIS B 1 306 ? -7.495 -48.261 31.846 1 67.81 286 HIS B CA 1
ATOM 4898 C C . HIS B 1 306 ? -8.952 -48.569 31.523 1 67.99 286 HIS B C 1
ATOM 4899 O O . HIS B 1 306 ? -9.28 -48.886 30.384 1 67.97 286 HIS B O 1
ATOM 4906 N N . TYR B 1 307 ? -9.824 -48.476 32.521 1 67.79 287 TYR B N 1
ATOM 4907 C CA . TYR B 1 307 ? -11.249 -48.704 32.329 1 68.06 287 TYR B CA 1
ATOM 4908 C C . TYR B 1 307 ? -12 -47.66 33.133 1 68.25 287 TYR B C 1
ATOM 4909 O O . TYR B 1 307 ? -11.898 -47.661 34.359 1 68.38 287 TYR B O 1
ATOM 4918 N N . PRO B 1 308 ? -12.769 -46.776 32.462 1 67.98 288 PRO B N 1
ATOM 4919 C CA . PRO B 1 308 ? -13.48 -45.7 33.178 1 68.02 288 PRO B CA 1
ATOM 4920 C C . PRO B 1 308 ? -14.163 -46.098 34.49 1 68.19 288 PRO B C 1
ATOM 4921 O O . PRO B 1 308 ? -13.978 -45.425 35.499 1 68.2 288 PRO B O 1
ATOM 4925 N N . GLY B 1 309 ? -14.895 -47.205 34.482 1 68.28 289 GLY B N 1
ATOM 4926 C CA . GLY B 1 309 ? -15.549 -47.695 35.687 1 68.82 289 GLY B CA 1
ATOM 4927 C C . GLY B 1 309 ? -14.581 -48.359 36.649 1 69.05 289 GLY B C 1
ATOM 4928 O O . GLY B 1 309 ? -14.263 -47.818 37.712 1 69.1 289 GLY B O 1
ATOM 4929 N N . GLY B 1 312 ? -9.873 -46.098 41.489 1 68.6 292 GLY B N 1
ATOM 4930 C CA . GLY B 1 312 ? -9.93 -44.643 41.434 1 69.21 292 GLY B CA 1
ATOM 4931 C C . GLY B 1 312 ? -9.662 -44.084 40.051 1 69.59 292 GLY B C 1
ATOM 4932 O O . GLY B 1 312 ? -8.734 -43.29 39.866 1 69.61 292 GLY B O 1
ATOM 4933 N N . GLN B 1 313 ? -10.481 -44.491 39.067 1 69.68 293 GLN B N 1
ATOM 4934 C CA . GLN B 1 313 ? -10.334 -44.043 37.682 1 70.2 293 GLN B CA 1
ATOM 4935 C C . GLN B 1 313 ? -11.063 -42.722 37.421 1 70.44 293 GLN B C 1
ATOM 4936 O O . GLN B 1 313 ? -10.555 -41.873 36.69 1 70.54 293 GLN B O 1
ATOM 4942 N N . ASP B 1 314 ? -12.245 -42.551 38.022 1 70.36 294 ASP B N 1
ATOM 4943 C CA . ASP B 1 314 ? -13.073 -41.355 37.861 1 70.79 294 ASP B CA 1
ATOM 4944 C C . ASP B 1 314 ? -12.518 -40.146 38.631 1 71.22 294 ASP B C 1
ATOM 4945 O O . ASP B 1 314 ? -12.569 -40.132 39.861 1 71.38 294 ASP B O 1
ATOM 4950 N N . PRO B 1 315 ? -12.033 -39.096 37.936 1 71.22 295 PRO B N 1
ATOM 4951 C CA . PRO B 1 315 ? -11.45 -37.956 38.662 1 71.34 295 PRO B CA 1
ATOM 4952 C C . PRO B 1 315 ? -12.413 -36.837 39.08 1 71.65 295 PRO B C 1
ATOM 4953 O O . PRO B 1 315 ? -12.35 -36.384 40.219 1 72.77 295 PRO B O 1
ATOM 4957 N N . ARG B 1 316 ? -13.27 -36.362 38.165 1 70.73 296 ARG B N 1
ATOM 4958 C CA . ARG B 1 316 ? -14.183 -35.26 38.46 1 70.33 296 ARG B CA 1
ATOM 4959 C C . ARG B 1 316 ? -15.632 -35.677 38.702 1 69.8 296 ARG B C 1
ATOM 4960 O O . ARG B 1 316 ? -16.518 -34.824 38.669 1 70.03 296 ARG B O 1
ATOM 4968 N N . GLY B 1 317 ? -15.873 -36.959 38.938 1 68.94 297 GLY B N 1
ATOM 4969 C CA . GLY B 1 317 ? -17.227 -37.456 39.138 1 68.57 297 GLY B CA 1
ATOM 4970 C C . GLY B 1 317 ? -18.025 -37.452 37.849 1 67.88 297 GLY B C 1
ATOM 4971 O O . GLY B 1 317 ? -19.228 -37.191 37.861 1 68.03 297 GLY B O 1
ATOM 4972 N N . LEU B 1 318 ? -17.35 -37.72 36.723 1 67.01 298 LEU B N 1
ATOM 4973 C CA . LEU B 1 318 ? -17.953 -37.751 35.398 1 66.67 298 LEU B CA 1
ATOM 4974 C C . LEU B 1 318 ? -18.886 -38.941 35.185 1 66.3 298 LEU B C 1
ATOM 4975 O O . LEU B 1 318 ? -19.78 -38.86 34.346 1 66.51 298 LEU B O 1
ATOM 4980 N N . LEU B 1 319 ? -18.694 -40.038 35.934 1 65.61 299 LEU B N 1
ATOM 4981 C CA . LEU B 1 319 ? -19.587 -41.185 35.831 1 65.43 299 LEU B CA 1
ATOM 4982 C C . LEU B 1 319 ? -20.848 -40.875 36.637 1 65.17 299 LEU B C 1
ATOM 4983 O O . LEU B 1 319 ? -20.771 -40.504 37.802 1 65.38 299 LEU B O 1
ATOM 4988 N N . GLY B 1 320 ? -21.992 -40.973 35.987 1 64.52 300 GLY B N 1
ATOM 4989 C CA . GLY B 1 320 ? -23.279 -40.659 36.583 1 64.42 300 GLY B CA 1
ATOM 4990 C C . GLY B 1 320 ? -23.794 -39.34 36.048 1 64.02 300 GLY B C 1
ATOM 4991 O O . GLY B 1 320 ? -24.96 -39.226 35.666 1 64.24 300 GLY B O 1
ATOM 4992 N N . ARG B 1 321 ? -22.906 -38.339 35.987 1 63.28 301 ARG B N 1
ATOM 4993 C CA . ARG B 1 321 ? -23.226 -37.004 35.498 1 63.11 301 ARG B CA 1
ATOM 4994 C C . ARG B 1 321 ? -23.18 -36.956 33.97 1 62.69 301 ARG B C 1
ATOM 4995 O O . ARG B 1 321 ? -24.031 -36.323 33.345 1 62.77 301 ARG B O 1
ATOM 5003 N N . GLN B 1 322 ? -22.199 -37.634 33.371 1 62.1 302 GLN B N 1
ATOM 5004 C CA . GLN B 1 322 ? -22.017 -37.637 31.925 1 62.1 302 GLN B CA 1
ATOM 5005 C C . GLN B 1 322 ? -22.142 -39.04 31.332 1 61.8 302 GLN B C 1
ATOM 5006 O O . GLN B 1 322 ? -22.759 -39.21 30.284 1 61.9 302 GLN B O 1
ATOM 5012 N N . MET B 1 323 ? -21.565 -40.046 32.004 1 61.33 303 MET B N 1
ATOM 5013 C CA . MET B 1 323 ? -21.605 -41.429 31.533 1 61.36 303 MET B CA 1
ATOM 5014 C C . MET B 1 323 ? -22.333 -42.358 32.495 1 61.14 303 MET B C 1
ATOM 5015 O O . MET B 1 323 ? -21.895 -42.512 33.628 1 61.22 303 MET B O 1
ATOM 5020 N N . SER B 1 324 ? -23.4 -43.029 32.039 1 60.73 304 SER B N 1
ATOM 5021 C CA . SER B 1 324 ? -24.141 -43.962 32.892 1 60.82 304 SER B CA 1
ATOM 5022 C C . SER B 1 324 ? -23.605 -45.399 32.784 1 60.72 304 SER B C 1
ATOM 5023 O O . SER B 1 324 ? -24.375 -46.358 32.849 1 60.79 304 SER B O 1
ATOM 5026 N N . GLY B 1 325 ? -22.288 -45.528 32.639 1 60.35 305 GLY B N 1
ATOM 5027 C CA . GLY B 1 325 ? -21.605 -46.811 32.521 1 60.29 305 GLY B CA 1
ATOM 5028 C C . GLY B 1 325 ? -20.137 -46.664 32.178 1 59.91 305 GLY B C 1
ATOM 5029 O O . GLY B 1 325 ? -19.7 -45.592 31.76 1 60.05 305 GLY B O 1
ATOM 5030 N N . GLY B 1 326 ? -19.371 -47.733 32.361 1 59.37 306 GLY B N 1
ATOM 5031 C CA . GLY B 1 326 ? -17.939 -47.729 32.078 1 59.32 306 GLY B CA 1
ATOM 5032 C C . GLY B 1 326 ? -17.549 -48.002 30.633 1 58.9 306 GLY B C 1
ATOM 5033 O O . GLY B 1 326 ? -16.376 -47.883 30.272 1 58.98 306 GLY B O 1
ATOM 5034 N N . GLY B 1 327 ? -18.52 -48.381 29.807 1 58.18 307 GLY B N 1
ATOM 5035 C CA . GLY B 1 327 ? -18.284 -48.67 28.397 1 57.81 307 GLY B CA 1
ATOM 5036 C C . GLY B 1 327 ? -17.813 -50.083 28.128 1 57.02 307 GLY B C 1
ATOM 5037 O O . GLY B 1 327 ? -17.701 -50.891 29.051 1 56.93 307 GLY B O 1
ATOM 5038 N N . ALA B 1 328 ? -17.532 -50.397 26.859 1 56.35 308 ALA B N 1
ATOM 5039 C CA . ALA B 1 328 ? -17.058 -51.729 26.487 1 56.27 308 ALA B CA 1
ATOM 5040 C C . ALA B 1 328 ? -15.642 -51.725 25.909 1 55.85 308 ALA B C 1
ATOM 5041 O O . ALA B 1 328 ? -15.29 -52.626 25.152 1 55.92 308 ALA B O 1
ATOM 5043 N N . MET B 1 329 ? -14.833 -50.717 26.261 1 55.27 309 MET B N 1
ATOM 5044 C CA . MET B 1 329 ? -13.456 -50.61 25.794 1 55.15 309 MET B CA 1
ATOM 5045 C C . MET B 1 329 ? -12.522 -50.663 26.994 1 55.3 309 MET B C 1
ATOM 5046 O O . MET B 1 329 ? -12.833 -50.092 28.036 1 55.32 309 MET B O 1
ATOM 5051 N N . ILE B 1 330 ? -11.387 -51.361 26.863 1 55.27 310 ILE B N 1
ATOM 5052 C CA . ILE B 1 330 ? -10.394 -51.465 27.935 1 55.75 310 ILE B CA 1
ATOM 5053 C C . ILE B 1 330 ? -8.996 -51.269 27.341 1 56.11 310 ILE B C 1
ATOM 5054 O O . ILE B 1 330 ? -8.699 -51.843 26.298 1 56.3 310 ILE B O 1
ATOM 5059 N N . ALA B 1 331 ? -8.136 -50.477 27.991 1 56.1 311 ALA B N 1
ATOM 5060 C CA . ALA B 1 331 ? -6.76 -50.293 27.526 1 56.56 311 ALA B CA 1
ATOM 5061 C C . ALA B 1 331 ? -5.826 -50.936 28.547 1 57.01 311 ALA B C 1
ATOM 5062 O O . ALA B 1 331 ? -6.013 -50.742 29.742 1 57.09 311 ALA B O 1
ATOM 5064 N N . LEU B 1 332 ? -4.85 -51.731 28.093 1 57.18 312 LEU B N 1
ATOM 5065 C CA . LEU B 1 332 ? -3.95 -52.439 29.01 1 57.71 312 LEU B CA 1
ATOM 5066 C C . LEU B 1 332 ? -2.508 -51.966 28.933 1 58.28 312 LEU B C 1
ATOM 5067 O O . LEU B 1 332 ? -1.927 -51.962 27.855 1 58.35 312 LEU B O 1
ATOM 5072 N N . GLU B 1 333 ? -1.91 -51.617 30.077 1 58.59 313 GLU B N 1
ATOM 5073 C CA . GLU B 1 333 ? -0.515 -51.192 30.112 1 59.4 313 GLU B CA 1
ATOM 5074 C C . GLU B 1 333 ? 0.372 -52.373 30.49 1 60.19 313 GLU B C 1
ATOM 5075 O O . GLU B 1 333 ? 0.37 -52.8 31.641 1 60.29 313 GLU B O 1
ATOM 5081 N N . LEU B 1 334 ? 1.124 -52.907 29.521 1 60.58 314 LEU B N 1
ATOM 5082 C CA . LEU B 1 334 ? 1.998 -54.049 29.754 1 61.59 314 LEU B CA 1
ATOM 5083 C C . LEU B 1 334 ? 3.378 -53.648 30.238 1 62.53 314 LEU B C 1
ATOM 5084 O O . LEU B 1 334 ? 3.89 -52.592 29.869 1 62.79 314 LEU B O 1
ATOM 5089 N N . ALA B 1 335 ? 3.986 -54.503 31.062 1 62.84 315 ALA B N 1
ATOM 5090 C CA . ALA B 1 335 ? 5.315 -54.258 31.613 1 63.52 315 ALA B CA 1
ATOM 5091 C C . ALA B 1 335 ? 6.44 -54.539 30.614 1 63.74 315 ALA B C 1
ATOM 5092 O O . ALA B 1 335 ? 7.51 -53.942 30.716 1 63.95 315 ALA B O 1
ATOM 5094 N N . GLY B 1 336 ? 6.206 -55.453 29.678 1 63.53 316 GLY B N 1
ATOM 5095 C CA . GLY B 1 336 ? 7.217 -55.845 28.706 1 63.83 316 GLY B CA 1
ATOM 5096 C C . GLY B 1 336 ? 7.52 -54.849 27.606 1 63.88 316 GLY B C 1
ATOM 5097 O O . GLY B 1 336 ? 8.506 -55.01 26.885 1 64.14 316 GLY B O 1
ATOM 5098 N N . GLY B 1 337 ? 6.689 -53.829 27.467 1 63.56 317 GLY B N 1
ATOM 5099 C CA . GLY B 1 337 ? 6.898 -52.809 26.449 1 63.82 317 GLY B CA 1
ATOM 5100 C C . GLY B 1 337 ? 6.309 -53.183 25.108 1 63.82 317 GLY B C 1
ATOM 5101 O O . GLY B 1 337 ? 5.219 -53.754 25.051 1 64.09 317 GLY B O 1
ATOM 5102 N N . PHE B 1 338 ? 7.016 -52.855 24.015 1 63.39 318 PHE B N 1
ATOM 5103 C CA . PHE B 1 338 ? 6.521 -53.145 22.669 1 63.43 318 PHE B CA 1
ATOM 5104 C C . PHE B 1 338 ? 6.516 -54.634 22.381 1 63.21 318 PHE B C 1
ATOM 5105 O O . PHE B 1 338 ? 5.562 -55.139 21.797 1 63.32 318 PHE B O 1
ATOM 5113 N N . ASP B 1 339 ? 7.576 -55.332 22.779 1 62.75 319 ASP B N 1
ATOM 5114 C CA . ASP B 1 339 ? 7.704 -56.757 22.508 1 62.69 319 ASP B CA 1
ATOM 5115 C C . ASP B 1 339 ? 6.595 -57.57 23.166 1 62.04 319 ASP B C 1
ATOM 5116 O O . ASP B 1 339 ? 6.035 -58.453 22.522 1 62.05 319 ASP B O 1
ATOM 5121 N N . ALA B 1 340 ? 6.243 -57.247 24.419 1 61.33 320 ALA B N 1
ATOM 5122 C CA . ALA B 1 340 ? 5.177 -57.962 25.116 1 61.24 320 ALA B CA 1
ATOM 5123 C C . ALA B 1 340 ? 3.815 -57.668 24.509 1 61.13 320 ALA B C 1
ATOM 5124 O O . ALA B 1 340 ? 2.968 -58.552 24.465 1 61.29 320 ALA B O 1
ATOM 5126 N N . ALA B 1 341 ? 3.595 -56.433 24.053 1 60.67 321 ALA B N 1
ATOM 5127 C CA . ALA B 1 341 ? 2.334 -56.055 23.428 1 60.68 321 ALA B CA 1
ATOM 5128 C C . ALA B 1 341 ? 2.171 -56.748 22.076 1 60.56 321 ALA B C 1
ATOM 5129 O O . ALA B 1 341 ? 1.076 -57.196 21.742 1 60.67 321 ALA B O 1
ATOM 5131 N N . ARG B 1 342 ? 3.267 -56.851 21.314 1 60.22 322 ARG B N 1
ATOM 5132 C CA . ARG B 1 342 ? 3.304 -57.486 20.002 1 60.47 322 ARG B CA 1
ATOM 5133 C C . ARG B 1 342 ? 2.982 -58.98 20.1 1 60.39 322 ARG B C 1
ATOM 5134 O O . ARG B 1 342 ? 2.185 -59.482 19.306 1 60.55 322 ARG B O 1
ATOM 5142 N N . SER B 1 343 ? 3.576 -59.684 21.08 1 59.98 323 SER B N 1
ATOM 5143 C CA . SER B 1 343 ? 3.325 -61.118 21.265 1 59.92 323 SER B CA 1
ATOM 5144 C C . SER B 1 343 ? 1.931 -61.393 21.834 1 59.46 323 SER B C 1
ATOM 5145 O O . SER B 1 343 ? 1.337 -62.425 21.531 1 59.63 323 SER B O 1
ATOM 5148 N N . PHE B 1 344 ? 1.417 -60.472 22.657 1 58.69 324 PHE B N 1
ATOM 5149 C CA . PHE B 1 344 ? 0.105 -60.597 23.272 1 58.33 324 PHE B CA 1
ATOM 5150 C C . PHE B 1 344 ? -0.984 -60.633 22.213 1 57.88 324 PHE B C 1
ATOM 5151 O O . PHE B 1 344 ? -1.778 -61.569 22.203 1 58.19 324 PHE B O 1
ATOM 5159 N N . VAL B 1 345 ? -0.995 -59.667 21.287 1 57.07 325 VAL B N 1
ATOM 5160 C CA . VAL B 1 345 ? -2.011 -59.636 20.235 1 56.84 325 VAL B CA 1
ATOM 5161 C C . VAL B 1 345 ? -1.812 -60.724 19.163 1 56.38 325 VAL B C 1
ATOM 5162 O O . VAL B 1 345 ? -2.761 -61.056 18.45 1 56.45 325 VAL B O 1
ATOM 5166 N N . GLU B 1 346 ? -0.596 -61.289 19.056 1 55.66 326 GLU B N 1
ATOM 5167 C CA . GLU B 1 346 ? -0.322 -62.352 18.095 1 55.43 326 GLU B CA 1
ATOM 5168 C C . GLU B 1 346 ? -0.626 -63.744 18.66 1 55.29 326 GLU B C 1
ATOM 5169 O O . GLU B 1 346 ? -0.883 -64.663 17.887 1 55.44 326 GLU B O 1
ATOM 5175 N N . HIS B 1 347 ? -0.603 -63.908 19.991 1 54.91 327 HIS B N 1
ATOM 5176 C CA . HIS B 1 347 ? -0.901 -65.202 20.606 1 55.13 327 HIS B CA 1
ATOM 5177 C C . HIS B 1 347 ? -2.392 -65.443 20.864 1 54.87 327 HIS B C 1
ATOM 5178 O O . HIS B 1 347 ? -2.748 -66.536 21.302 1 55.03 327 HIS B O 1
ATOM 5185 N N . CYS B 1 348 ? -3.257 -64.441 20.607 1 54.36 328 CYS B N 1
ATOM 5186 C CA . CYS B 1 348 ? -4.698 -64.551 20.827 1 54.29 328 CYS B CA 1
ATOM 5187 C C . CYS B 1 348 ? -5.324 -65.421 19.744 1 54.3 328 CYS B C 1
ATOM 5188 O O . CYS B 1 348 ? -4.993 -65.264 18.57 1 54.42 328 CYS B O 1
ATOM 5191 N N . SER B 1 349 ? -6.217 -66.341 20.128 1 54.07 329 SER B N 1
ATOM 5192 C CA . SER B 1 349 ? -6.874 -67.21 19.155 1 54.28 329 SER B CA 1
ATOM 5193 C C . SER B 1 349 ? -8.367 -66.888 19.044 1 53.94 329 SER B C 1
ATOM 5194 O O . SER B 1 349 ? -8.873 -66.703 17.939 1 53.99 329 SER B O 1
ATOM 5197 N N . LEU B 1 350 ? -9.064 -66.801 20.183 1 53.48 330 LEU B N 1
ATOM 5198 C CA . LEU B 1 350 ? -10.483 -66.464 20.218 1 53.53 330 LEU B CA 1
ATOM 5199 C C . LEU B 1 350 ? -10.635 -64.97 19.946 1 53.63 330 LEU B C 1
ATOM 5200 O O . LEU B 1 350 ? -11.467 -64.577 19.129 1 53.9 330 LEU B O 1
ATOM 5205 N N . VAL B 1 351 ? -9.815 -64.137 20.604 1 53.33 331 VAL B N 1
ATOM 5206 C CA . VAL B 1 351 ? -9.859 -62.695 20.385 1 53.56 331 VAL B CA 1
ATOM 5207 C C . VAL B 1 351 ? -9.168 -62.395 19.06 1 53.65 331 VAL B C 1
ATOM 5208 O O . VAL B 1 351 ? -8.034 -62.816 18.847 1 53.65 331 VAL B O 1
ATOM 5212 N N . VAL B 1 352 ? -9.874 -61.734 18.145 1 53.51 332 VAL B N 1
ATOM 5213 C CA . VAL B 1 352 ? -9.353 -61.471 16.806 1 53.87 332 VAL B CA 1
ATOM 5214 C C . VAL B 1 352 ? -8.595 -60.132 16.732 1 54.3 332 VAL B C 1
ATOM 5215 O O . VAL B 1 352 ? -9.09 -59.11 17.192 1 54.4 332 VAL B O 1
ATOM 5219 N N . HIS B 1 353 ? -7.379 -60.164 16.155 1 54.43 333 HIS B N 1
ATOM 5220 C CA . HIS B 1 353 ? -6.501 -59.006 16.002 1 55.11 333 HIS B CA 1
ATOM 5221 C C . HIS B 1 353 ? -6.856 -58.215 14.751 1 55.39 333 HIS B C 1
ATOM 5222 O O . HIS B 1 353 ? -6.508 -58.623 13.647 1 55.58 333 HIS B O 1
ATOM 5229 N N . ALA B 1 354 ? -7.53 -57.073 14.929 1 55.27 334 ALA B N 1
ATOM 5230 C CA . ALA B 1 354 ? -7.946 -56.197 13.835 1 55.65 334 ALA B CA 1
ATOM 5231 C C . ALA B 1 354 ? -8.113 -54.745 14.316 1 55.9 334 ALA B C 1
ATOM 5232 O O . ALA B 1 354 ? -8.3 -54.504 15.509 1 56.18 334 ALA B O 1
ATOM 5234 N N . VAL B 1 355 ? -8.069 -53.776 13.391 1 55.58 335 VAL B N 1
ATOM 5235 C CA . VAL B 1 355 ? -8.218 -52.363 13.748 1 55.51 335 VAL B CA 1
ATOM 5236 C C . VAL B 1 355 ? -9.655 -51.861 13.659 1 55.06 335 VAL B C 1
ATOM 5237 O O . VAL B 1 355 ? -10.013 -51.207 12.686 1 55.37 335 VAL B O 1
ATOM 5241 N N . SER B 1 356 ? -10.461 -52.124 14.691 1 54.26 336 SER B N 1
ATOM 5242 C CA . SER B 1 356 ? -11.849 -51.655 14.772 1 53.99 336 SER B CA 1
ATOM 5243 C C . SER B 1 356 ? -12.453 -51.92 16.171 1 53.59 336 SER B C 1
ATOM 5244 O O . SER B 1 356 ? -11.773 -52.468 17.039 1 53.88 336 SER B O 1
ATOM 5247 N N . LEU B 1 357 ? -13.711 -51.504 16.408 1 52.82 337 LEU B N 1
ATOM 5248 C CA . LEU B 1 357 ? -14.366 -51.704 17.698 1 52.5 337 LEU B CA 1
ATOM 5249 C C . LEU B 1 357 ? -15.898 -51.855 17.553 1 51.91 337 LEU B C 1
ATOM 5250 O O . LEU B 1 357 ? -16.444 -51.629 16.475 1 52.08 337 LEU B O 1
ATOM 5255 N N . GLY B 1 358 ? -16.564 -52.273 18.627 1 51.11 338 GLY B N 1
ATOM 5256 C CA . GLY B 1 358 ? -18.014 -52.411 18.664 1 50.95 338 GLY B CA 1
ATOM 5257 C C . GLY B 1 358 ? -18.624 -53.541 17.86 1 50.47 338 GLY B C 1
ATOM 5258 O O . GLY B 1 358 ? -19.826 -53.526 17.587 1 50.51 338 GLY B O 1
ATOM 5259 N N . GLY B 1 359 ? -17.814 -54.523 17.495 1 49.81 339 GLY B N 1
ATOM 5260 C CA . GLY B 1 359 ? -18.302 -55.675 16.751 1 49.48 339 GLY B CA 1
ATOM 5261 C C . GLY B 1 359 ? -18.949 -56.72 17.64 1 48.72 339 GLY B C 1
ATOM 5262 O O . GLY B 1 359 ? -19.065 -56.529 18.855 1 48.61 339 GLY B O 1
ATOM 5263 N N . ALA B 1 360 ? -19.397 -57.831 17.044 1 48.05 340 ALA B N 1
ATOM 5264 C CA . ALA B 1 360 ? -20.012 -58.914 17.816 1 47.94 340 ALA B CA 1
ATOM 5265 C C . ALA B 1 360 ? -18.951 -59.66 18.618 1 47.64 340 ALA B C 1
ATOM 5266 O O . ALA B 1 360 ? -19.204 -60.062 19.748 1 47.6 340 ALA B O 1
ATOM 5268 N N . ASP B 1 361 ? -17.754 -59.823 18.045 1 47.34 341 ASP B N 1
ATOM 5269 C CA . ASP B 1 361 ? -16.652 -60.491 18.723 1 47.45 341 ASP B CA 1
ATOM 5270 C C . ASP B 1 361 ? -15.647 -59.503 19.335 1 47.61 341 ASP B C 1
ATOM 5271 O O . ASP B 1 361 ? -15.631 -58.326 18.977 1 47.53 341 ASP B O 1
ATOM 5276 N N . THR B 1 362 ? -14.835 -59.982 20.285 1 47.71 342 THR B N 1
ATOM 5277 C CA . THR B 1 362 ? -13.829 -59.17 20.956 1 48.3 342 THR B CA 1
ATOM 5278 C C . THR B 1 362 ? -12.657 -58.922 20.019 1 49.05 342 THR B C 1
ATOM 5279 O O . THR B 1 362 ? -12.136 -59.866 19.43 1 49.31 342 THR B O 1
ATOM 5283 N N . LEU B 1 363 ? -12.258 -57.654 19.858 1 49.31 343 LEU B N 1
ATOM 5284 C CA . LEU B 1 363 ? -11.155 -57.281 18.976 1 50.07 343 LEU B CA 1
ATOM 5285 C C . LEU B 1 363 ? -9.961 -56.739 19.762 1 50.94 343 LEU B C 1
ATOM 5286 O O . LEU B 1 363 ? -10.144 -56.07 20.776 1 51.23 343 LEU B O 1
ATOM 5291 N N . ILE B 1 364 ? -8.74 -57.014 19.289 1 51.21 344 ILE B N 1
ATOM 5292 C CA . ILE B 1 364 ? -7.523 -56.534 19.941 1 52.02 344 ILE B CA 1
ATOM 5293 C C . ILE B 1 364 ? -6.626 -55.797 18.939 1 52.94 344 ILE B C 1
ATOM 5294 O O . ILE B 1 364 ? -6.591 -56.156 17.761 1 53.03 344 ILE B O 1
ATOM 5299 N N . GLN B 1 365 ? -5.934 -54.743 19.389 1 53.49 345 GLN B N 1
ATOM 5300 C CA . GLN B 1 365 ? -5.049 -53.982 18.51 1 54.55 345 GLN B CA 1
ATOM 5301 C C . GLN B 1 365 ? -3.887 -53.349 19.264 1 55.67 345 GLN B C 1
ATOM 5302 O O . GLN B 1 365 ? -3.975 -53.106 20.469 1 55.75 345 GLN B O 1
ATOM 5308 N N . HIS B 1 366 ? -2.797 -53.075 18.549 1 56.39 346 HIS B N 1
ATOM 5309 C CA . HIS B 1 366 ? -1.639 -52.414 19.124 1 57.55 346 HIS B CA 1
ATOM 5310 C C . HIS B 1 366 ? -1.579 -51.04 18.48 1 58.52 346 HIS B C 1
ATOM 5311 O O . HIS B 1 366 ? -1.178 -50.922 17.325 1 58.63 346 HIS B O 1
ATOM 5318 N N . PRO B 1 367 ? -2.017 -49.991 19.191 1 59.16 347 PRO B N 1
ATOM 5319 C CA . PRO B 1 367 ? -2.024 -48.652 18.586 1 59.86 347 PRO B CA 1
ATOM 5320 C C . PRO B 1 367 ? -0.631 -48.115 18.279 1 61.09 347 PRO B C 1
ATOM 5321 O O . PRO B 1 367 ? -0.464 -47.395 17.297 1 61.33 347 PRO B O 1
ATOM 5325 N N . ALA B 1 368 ? 0.37 -48.48 19.095 1 61.67 348 ALA B N 1
ATOM 5326 C CA . ALA B 1 368 ? 1.75 -48.036 18.882 1 62.73 348 ALA B CA 1
ATOM 5327 C C . ALA B 1 368 ? 2.376 -48.611 17.609 1 63.97 348 ALA B C 1
ATOM 5328 O O . ALA B 1 368 ? 3.309 -48.022 17.074 1 64.05 348 ALA B O 1
ATOM 5330 N N . SER B 1 369 ? 1.861 -49.748 17.12 1 64.88 349 SER B N 1
ATOM 5331 C CA . SER B 1 369 ? 2.362 -50.418 15.923 1 66.29 349 SER B CA 1
ATOM 5332 C C . SER B 1 369 ? 2.029 -49.705 14.617 1 67.72 349 SER B C 1
ATOM 5333 O O . SER B 1 369 ? 2.681 -49.965 13.607 1 67.91 349 SER B O 1
ATOM 5336 N N . LEU B 1 370 ? 1.018 -48.832 14.617 1 68.58 350 LEU B N 1
ATOM 5337 C CA . LEU B 1 370 ? 0.637 -48.108 13.406 1 70.02 350 LEU B CA 1
ATOM 5338 C C . LEU B 1 370 ? 1.694 -47.07 12.999 1 71.48 350 LEU B C 1
ATOM 5339 O O . LEU B 1 370 ? 1.869 -46.803 11.813 1 71.62 350 LEU B O 1
ATOM 5344 N N . THR B 1 371 ? 2.41 -46.504 13.974 1 72.4 351 THR B N 1
ATOM 5345 C CA . THR B 1 371 ? 3.446 -45.517 13.704 1 73.84 351 THR B CA 1
ATOM 5346 C C . THR B 1 371 ? 4.846 -46.124 13.818 1 75.17 351 THR B C 1
ATOM 5347 O O . THR B 1 371 ? 5.722 -45.791 13.021 1 75.29 351 THR B O 1
ATOM 5351 N N . HIS B 1 372 ? 5.056 -47.021 14.795 1 75.98 352 HIS B N 1
ATOM 5352 C CA . HIS B 1 372 ? 6.351 -47.671 15.003 1 77.17 352 HIS B CA 1
ATOM 5353 C C . HIS B 1 372 ? 6.392 -49.114 14.519 1 78.05 352 HIS B C 1
ATOM 5354 O O . HIS B 1 372 ? 5.563 -49.926 14.921 1 78.14 352 HIS B O 1
ATOM 5361 N N . ARG B 1 373 ? 7.474 -49.48 13.822 1 78.56 353 ARG B N 1
ATOM 5362 C CA . ARG B 1 373 ? 7.721 -50.863 13.41 1 79.56 353 ARG B CA 1
ATOM 5363 C C . ARG B 1 373 ? 9.169 -51.214 13.768 1 80.1 353 ARG B C 1
ATOM 5364 O O . ARG B 1 373 ? 10.018 -51.295 12.886 1 80.33 353 ARG B O 1
ATOM 5372 N N . PRO B 1 374 ? 9.487 -51.393 15.067 1 80.34 354 PRO B N 1
ATOM 5373 C CA . PRO B 1 374 ? 10.892 -51.604 15.457 1 80.63 354 PRO B CA 1
ATOM 5374 C C . PRO B 1 374 ? 11.479 -52.999 15.315 1 81.1 354 PRO B C 1
ATOM 5375 O O . PRO B 1 374 ? 10.767 -53.996 15.336 1 81.31 354 PRO B O 1
ATOM 5379 N N . VAL B 1 375 ? 12.81 -53.056 15.244 1 81.19 355 VAL B N 1
ATOM 5380 C CA . VAL B 1 375 ? 13.562 -54.308 15.188 1 81.71 355 VAL B CA 1
ATOM 5381 C C . VAL B 1 375 ? 14.478 -54.426 16.45 1 81.77 355 VAL B C 1
ATOM 5382 O O . VAL B 1 375 ? 15.565 -54.997 16.4 1 81.85 355 VAL B O 1
ATOM 5386 N N . ALA B 1 376 ? 13.998 -53.909 17.598 1 81.56 356 ALA B N 1
ATOM 5387 C CA . ALA B 1 376 ? 14.731 -53.919 18.861 1 81.85 356 ALA B CA 1
ATOM 5388 C C . ALA B 1 376 ? 13.779 -53.934 20.086 1 81.97 356 ALA B C 1
ATOM 5389 O O . ALA B 1 376 ? 12.581 -53.677 19.94 1 82.09 356 ALA B O 1
ATOM 5391 N N . ALA B 1 377 ? 14.304 -54.259 21.286 1 81.77 357 ALA B N 1
ATOM 5392 C CA . ALA B 1 377 ? 13.506 -54.284 22.509 1 82.07 357 ALA B CA 1
ATOM 5393 C C . ALA B 1 377 ? 13.223 -52.855 22.966 1 82 357 ALA B C 1
ATOM 5394 O O . ALA B 1 377 ? 14.063 -52.247 23.628 1 82.14 357 ALA B O 1
ATOM 5396 N N . THR B 1 378 ? 12.051 -52.309 22.604 1 81.56 358 THR B N 1
ATOM 5397 C CA . THR B 1 378 ? 11.711 -50.935 22.974 1 81.57 358 THR B CA 1
ATOM 5398 C C . THR B 1 378 ? 10.617 -50.854 24.047 1 81.34 358 THR B C 1
ATOM 5399 O O . THR B 1 378 ? 9.6 -51.543 23.963 1 81.37 358 THR B O 1
ATOM 5403 N N . ALA B 1 379 ? 10.827 -49.991 25.047 1 80.83 359 ALA B N 1
ATOM 5404 C CA . ALA B 1 379 ? 9.862 -49.766 26.119 1 80.61 359 ALA B CA 1
ATOM 5405 C C . ALA B 1 379 ? 9.542 -48.268 26.169 1 79.94 359 ALA B C 1
ATOM 5406 O O . ALA B 1 379 ? 10.028 -47.552 27.045 1 80.04 359 ALA B O 1
ATOM 5408 N N . LYS B 1 380 ? 8.765 -47.786 25.192 1 79.09 360 LYS B N 1
ATOM 5409 C CA . LYS B 1 380 ? 8.401 -46.371 25.115 1 78.81 360 LYS B CA 1
ATOM 5410 C C . LYS B 1 380 ? 7.008 -46.123 25.698 1 77.93 360 LYS B C 1
ATOM 5411 O O . LYS B 1 380 ? 6.158 -47.013 25.655 1 78.07 360 LYS B O 1
ATOM 5417 N N . PRO B 1 381 ? 6.737 -44.913 26.23 1 76.83 361 PRO B N 1
ATOM 5418 C CA . PRO B 1 381 ? 5.392 -44.637 26.762 1 76.12 361 PRO B CA 1
ATOM 5419 C C . PRO B 1 381 ? 4.37 -44.687 25.635 1 75.15 361 PRO B C 1
ATOM 5420 O O . PRO B 1 381 ? 4.398 -43.855 24.732 1 75.38 361 PRO B O 1
ATOM 5424 N N . GLY B 1 382 ? 3.534 -45.715 25.662 1 74.12 362 GLY B N 1
ATOM 5425 C CA . GLY B 1 382 ? 2.543 -45.955 24.622 1 73.52 362 GLY B CA 1
ATOM 5426 C C . GLY B 1 382 ? 2.74 -47.294 23.935 1 72.5 362 GLY B C 1
ATOM 5427 O O . GLY B 1 382 ? 1.78 -47.878 23.429 1 72.57 362 GLY B O 1
ATOM 5428 N N . ASP B 1 383 ? 3.99 -47.798 23.92 1 71.4 363 ASP B N 1
ATOM 5429 C CA . ASP B 1 383 ? 4.334 -49.088 23.319 1 70.69 363 ASP B CA 1
ATOM 5430 C C . ASP B 1 383 ? 3.684 -50.264 24.044 1 69.65 363 ASP B C 1
ATOM 5431 O O . ASP B 1 383 ? 3.325 -51.253 23.412 1 69.84 363 ASP B O 1
ATOM 5436 N N . GLY B 1 384 ? 3.525 -50.145 25.354 1 68.32 364 GLY B N 1
ATOM 5437 C CA . GLY B 1 384 ? 2.893 -51.189 26.146 1 67.4 364 GLY B CA 1
ATOM 5438 C C . GLY B 1 384 ? 1.376 -51.147 26.136 1 66.12 364 GLY B C 1
ATOM 5439 O O . GLY B 1 384 ? 0.738 -52.085 26.618 1 66.35 364 GLY B O 1
ATOM 5440 N N . LEU B 1 385 ? 0.771 -50.073 25.589 1 64.57 365 LEU B N 1
ATOM 5441 C CA . LEU B 1 385 ? -0.686 -49.953 25.574 1 63.39 365 LEU B CA 1
ATOM 5442 C C . LEU B 1 385 ? -1.347 -50.812 24.509 1 62.15 365 LEU B C 1
ATOM 5443 O O . LEU B 1 385 ? -0.921 -50.812 23.358 1 62.08 365 LEU B O 1
ATOM 5448 N N . ILE B 1 386 ? -2.394 -51.548 24.907 1 61.03 366 ILE B N 1
ATOM 5449 C CA . ILE B 1 386 ? -3.159 -52.416 24.022 1 60.35 366 ILE B CA 1
ATOM 5450 C C . ILE B 1 386 ? -4.636 -52.063 24.128 1 59.45 366 ILE B C 1
ATOM 5451 O O . ILE B 1 386 ? -5.185 -52.07 25.229 1 59.65 366 ILE B O 1
ATOM 5456 N N . ARG B 1 387 ? -5.286 -51.762 22.996 1 58.26 367 ARG B N 1
ATOM 5457 C CA . ARG B 1 387 ? -6.717 -51.467 23.014 1 57.47 367 ARG B CA 1
ATOM 5458 C C . ARG B 1 387 ? -7.505 -52.766 22.846 1 56.48 367 ARG B C 1
ATOM 5459 O O . ARG B 1 387 ? -7.086 -53.66 22.113 1 56.4 367 ARG B O 1
ATOM 5467 N N . LEU B 1 388 ? -8.632 -52.878 23.545 1 55.62 368 LEU B N 1
ATOM 5468 C CA . LEU B 1 388 ? -9.439 -54.089 23.543 1 55.29 368 LEU B CA 1
ATOM 5469 C C . LEU B 1 388 ? -10.927 -53.728 23.501 1 54.81 368 LEU B C 1
ATOM 5470 O O . LEU B 1 388 ? -11.408 -53.027 24.388 1 54.91 368 LEU B O 1
ATOM 5475 N N . SER B 1 389 ? -11.655 -54.186 22.471 1 54.17 369 SER B N 1
ATOM 5476 C CA . SER B 1 389 ? -13.087 -53.906 22.348 1 54.12 369 SER B CA 1
ATOM 5477 C C . SER B 1 389 ? -13.879 -55.145 22.744 1 53.92 369 SER B C 1
ATOM 5478 O O . SER B 1 389 ? -13.948 -56.089 21.967 1 54.17 369 SER B O 1
ATOM 5481 N N . VAL B 1 390 ? -14.482 -55.143 23.937 1 53.33 370 VAL B N 1
ATOM 5482 C CA . VAL B 1 390 ? -15.241 -56.284 24.445 1 53.21 370 VAL B CA 1
ATOM 5483 C C . VAL B 1 390 ? -16.488 -56.598 23.613 1 52.74 370 VAL B C 1
ATOM 5484 O O . VAL B 1 390 ? -17.295 -55.714 23.341 1 52.72 370 VAL B O 1
ATOM 5488 N N . GLY B 1 391 ? -16.609 -57.856 23.199 1 52.22 371 GLY B N 1
ATOM 5489 C CA . GLY B 1 391 ? -17.725 -58.328 22.393 1 52.11 371 GLY B CA 1
ATOM 5490 C C . GLY B 1 391 ? -18.858 -58.92 23.203 1 51.68 371 GLY B C 1
ATOM 5491 O O . GLY B 1 391 ? -19.062 -58.55 24.36 1 51.74 371 GLY B O 1
ATOM 5492 N N . LEU B 1 392 ? -19.609 -59.845 22.598 1 51.15 372 LEU B N 1
ATOM 5493 C CA . LEU B 1 392 ? -20.761 -60.473 23.242 1 51.09 372 LEU B CA 1
ATOM 5494 C C . LEU B 1 392 ? -20.468 -61.887 23.737 1 50.83 372 LEU B C 1
ATOM 5495 O O . LEU B 1 392 ? -21.368 -62.727 23.759 1 50.91 372 LEU B O 1
ATOM 5500 N N . GLU B 1 393 ? -19.223 -62.154 24.142 1 50.38 373 GLU B N 1
ATOM 5501 C CA . GLU B 1 393 ? -18.847 -63.48 24.633 1 50.5 373 GLU B CA 1
ATOM 5502 C C . GLU B 1 393 ? -18.873 -63.571 26.167 1 50.57 373 GLU B C 1
ATOM 5503 O O . GLU B 1 393 ? -19.088 -62.568 26.849 1 50.63 373 GLU B O 1
ATOM 5509 N N . HIS B 1 394 ? -18.664 -64.783 26.707 1 50.45 374 HIS B N 1
ATOM 5510 C CA . HIS B 1 394 ? -18.614 -65.019 28.141 1 50.88 374 HIS B CA 1
ATOM 5511 C C . HIS B 1 394 ? -17.292 -64.488 28.697 1 50.91 374 HIS B C 1
ATOM 5512 O O . HIS B 1 394 ? -16.254 -64.57 28.036 1 50.74 374 HIS B O 1
ATOM 5519 N N . VAL B 1 395 ? -17.337 -63.944 29.915 1 50.96 375 VAL B N 1
ATOM 5520 C CA . VAL B 1 395 ? -16.177 -63.372 30.587 1 51.54 375 VAL B CA 1
ATOM 5521 C C . VAL B 1 395 ? -15.115 -64.438 30.921 1 52.13 375 VAL B C 1
ATOM 5522 O O . VAL B 1 395 ? -13.925 -64.126 30.932 1 52.32 375 VAL B O 1
ATOM 5526 N N . ASP B 1 396 ? -15.529 -65.699 31.139 1 52.26 376 ASP B N 1
ATOM 5527 C CA . ASP B 1 396 ? -14.59 -66.774 31.447 1 52.93 376 ASP B CA 1
ATOM 5528 C C . ASP B 1 396 ? -13.781 -67.15 30.216 1 53.49 376 ASP B C 1
ATOM 5529 O O . ASP B 1 396 ? -12.584 -67.382 30.326 1 53.65 376 ASP B O 1
ATOM 5534 N N . ASP B 1 397 ? -14.423 -67.195 29.044 1 53.65 377 ASP B N 1
ATOM 5535 C CA . ASP B 1 397 ? -13.748 -67.544 27.794 1 54.34 377 ASP B CA 1
ATOM 5536 C C . ASP B 1 397 ? -12.79 -66.464 27.323 1 54.61 377 ASP B C 1
ATOM 5537 O O . ASP B 1 397 ? -11.752 -66.774 26.737 1 54.74 377 ASP B O 1
ATOM 5542 N N . LEU B 1 398 ? -13.135 -65.199 27.566 1 54.55 378 LEU B N 1
ATOM 5543 C CA . LEU B 1 398 ? -12.273 -64.091 27.185 1 55.02 378 LEU B CA 1
ATOM 5544 C C . LEU B 1 398 ? -11.085 -63.98 28.142 1 55.57 378 LEU B C 1
ATOM 5545 O O . LEU B 1 398 ? -9.972 -63.705 27.701 1 55.71 378 LEU B O 1
ATOM 5550 N N . GLU B 1 399 ? -11.308 -64.234 29.441 1 55.72 379 GLU B N 1
ATOM 5551 C CA . GLU B 1 399 ? -10.239 -64.192 30.43 1 56.3 379 GLU B CA 1
ATOM 5552 C C . GLU B 1 399 ? -9.26 -65.329 30.179 1 56.72 379 GLU B C 1
ATOM 5553 O O . GLU B 1 399 ? -8.059 -65.102 30.215 1 56.87 379 GLU B O 1
ATOM 5559 N N . ASP B 1 400 ? -9.764 -66.54 29.884 1 56.81 380 ASP B N 1
ATOM 5560 C CA . ASP B 1 400 ? -8.908 -67.705 29.627 1 57.3 380 ASP B CA 1
ATOM 5561 C C . ASP B 1 400 ? -8.049 -67.55 28.37 1 57.49 380 ASP B C 1
ATOM 5562 O O . ASP B 1 400 ? -6.917 -68.027 28.344 1 57.47 380 ASP B O 1
ATOM 5567 N N . ASP B 1 401 ? -8.577 -66.883 27.335 1 57.53 381 ASP B N 1
ATOM 5568 C CA . ASP B 1 401 ? -7.832 -66.683 26.096 1 57.97 381 ASP B CA 1
ATOM 5569 C C . ASP B 1 401 ? -6.746 -65.618 26.251 1 58.55 381 ASP B C 1
ATOM 5570 O O . ASP B 1 401 ? -5.619 -65.827 25.801 1 58.79 381 ASP B O 1
ATOM 5575 N N . LEU B 1 402 ? -7.084 -64.477 26.872 1 58.54 382 LEU B N 1
ATOM 5576 C CA . LEU B 1 402 ? -6.122 -63.399 27.08 1 59.02 382 LEU B CA 1
ATOM 5577 C C . LEU B 1 402 ? -5.054 -63.787 28.093 1 59.44 382 LEU B C 1
ATOM 5578 O O . LEU B 1 402 ? -3.903 -63.391 27.939 1 59.37 382 LEU B O 1
ATOM 5583 N N . ILE B 1 403 ? -5.423 -64.572 29.115 1 59.71 383 ILE B N 1
ATOM 5584 C CA . ILE B 1 403 ? -4.462 -65.04 30.108 1 60.51 383 ILE B CA 1
ATOM 5585 C C . ILE B 1 403 ? -3.447 -66.01 29.466 1 61.34 383 ILE B C 1
ATOM 5586 O O . ILE B 1 403 ? -2.285 -66.021 29.86 1 61.51 383 ILE B O 1
ATOM 5591 N N . ALA B 1 404 ? -3.873 -66.777 28.443 1 61.7 384 ALA B N 1
ATOM 5592 C CA . ALA B 1 404 ? -3.006 -67.707 27.728 1 62.56 384 ALA B CA 1
ATOM 5593 C C . ALA B 1 404 ? -2.032 -66.944 26.825 1 63.21 384 ALA B C 1
ATOM 5594 O O . ALA B 1 404 ? -0.852 -67.296 26.745 1 63.28 384 ALA B O 1
ATOM 5596 N N . ALA B 1 405 ? -2.526 -65.891 26.158 1 63.49 385 ALA B N 1
ATOM 5597 C CA . ALA B 1 405 ? -1.714 -65.057 25.279 1 64.22 385 ALA B CA 1
ATOM 5598 C C . ALA B 1 405 ? -0.66 -64.279 26.067 1 64.84 385 ALA B C 1
ATOM 5599 O O . ALA B 1 405 ? 0.447 -64.083 25.573 1 64.99 385 ALA B O 1
ATOM 5601 N N . LEU B 1 406 ? -0.998 -63.851 27.292 1 65.05 386 LEU B N 1
ATOM 5602 C CA . LEU B 1 406 ? -0.074 -63.131 28.161 1 65.75 386 LEU B CA 1
ATOM 5603 C C . LEU B 1 406 ? 1.032 -64.063 28.631 1 66.4 386 LEU B C 1
ATOM 5604 O O . LEU B 1 406 ? 2.195 -63.666 28.645 1 66.47 386 LEU B O 1
ATOM 5609 N N . ASP B 1 407 ? 0.679 -65.311 28.986 1 66.74 387 ASP B N 1
ATOM 5610 C CA . ASP B 1 407 ? 1.656 -66.306 29.426 1 67.61 387 ASP B CA 1
ATOM 5611 C C . ASP B 1 407 ? 2.661 -66.669 28.326 1 68.11 387 ASP B C 1
ATOM 5612 O O . ASP B 1 407 ? 3.786 -67.051 28.636 1 68.26 387 ASP B O 1
ATOM 5617 N N . ALA B 1 408 ? 2.275 -66.519 27.051 1 68.2 388 ALA B N 1
ATOM 5618 C CA . ALA B 1 408 ? 3.17 -66.784 25.933 1 68.71 388 ALA B CA 1
ATOM 5619 C C . ALA B 1 408 ? 4.14 -65.608 25.775 1 68.98 388 ALA B C 1
ATOM 5620 O O . ALA B 1 408 ? 3.852 -64.664 25.041 1 68.98 388 ALA B O 1
ATOM 5622 N N . SER B 1 409 ? 5.273 -65.649 26.487 1 69.1 389 SER B N 1
ATOM 5623 C CA . SER B 1 409 ? 6.265 -64.577 26.427 1 69.7 389 SER B CA 1
ATOM 5624 C C . SER B 1 409 ? 7.676 -65.089 26.704 1 70.03 389 SER B C 1
ATOM 5625 O O . SER B 1 409 ? 7.852 -66.051 27.449 1 70.2 389 SER B O 1
ATOM 5628 N N . ASN C 1 22 ? -16.474 -77.477 21.766 1 68.74 2 ASN C N 1
ATOM 5629 C CA . ASN C 1 22 ? -15.356 -76.895 22.515 1 69.05 2 ASN C CA 1
ATOM 5630 C C . ASN C 1 22 ? -15.78 -76.476 23.944 1 68.81 2 ASN C C 1
ATOM 5631 O O . ASN C 1 22 ? -16.976 -76.395 24.239 1 69.03 2 ASN C O 1
ATOM 5636 N N . SER C 1 23 ? -14.791 -76.2 24.824 1 68.06 3 SER C N 1
ATOM 5637 C CA . SER C 1 23 ? -14.997 -75.771 26.215 1 67.7 3 SER C CA 1
ATOM 5638 C C . SER C 1 23 ? -15.57 -74.339 26.336 1 66.73 3 SER C C 1
ATOM 5639 O O . SER C 1 23 ? -15.475 -73.715 27.393 1 66.85 3 SER C O 1
ATOM 5642 N N . MET C 1 24 ? -16.178 -73.827 25.267 1 65.58 4 MET C N 1
ATOM 5643 C CA . MET C 1 24 ? -16.764 -72.498 25.262 1 64.86 4 MET C CA 1
ATOM 5644 C C . MET C 1 24 ? -18.155 -72.483 25.864 1 63.32 4 MET C C 1
ATOM 5645 O O . MET C 1 24 ? -18.922 -73.43 25.698 1 63.44 4 MET C O 1
ATOM 5650 N N . HIS C 1 25 ? -18.496 -71.374 26.517 1 61.73 5 HIS C N 1
ATOM 5651 C CA . HIS C 1 25 ? -19.827 -71.144 27.055 1 60.65 5 HIS C CA 1
ATOM 5652 C C . HIS C 1 25 ? -20.769 -70.849 25.882 1 59.12 5 HIS C C 1
ATOM 5653 O O . HIS C 1 25 ? -20.328 -70.379 24.83 1 59.32 5 HIS C O 1
ATOM 5660 N N . PRO C 1 26 ? -22.077 -71.107 26.044 1 57.41 6 PRO C N 1
ATOM 5661 C CA . PRO C 1 26 ? -23.012 -70.863 24.937 1 56.22 6 PRO C CA 1
ATOM 5662 C C . PRO C 1 26 ? -22.998 -69.439 24.395 1 54.57 6 PRO C C 1
ATOM 5663 O O . PRO C 1 26 ? -23.193 -69.254 23.197 1 54.7 6 PRO C O 1
ATOM 5667 N N . GLU C 1 27 ? -22.744 -68.445 25.257 1 52.94 7 GLU C N 1
ATOM 5668 C CA . GLU C 1 27 ? -22.693 -67.038 24.86 1 51.91 7 GLU C CA 1
ATOM 5669 C C . GLU C 1 27 ? -21.538 -66.782 23.885 1 50.78 7 GLU C C 1
ATOM 5670 O O . GLU C 1 27 ? -21.71 -66.053 22.908 1 50.92 7 GLU C O 1
ATOM 5676 N N . THR C 1 28 ? -20.373 -67.399 24.141 1 49.5 8 THR C N 1
ATOM 5677 C CA . THR C 1 28 ? -19.193 -67.281 23.277 1 48.61 8 THR C CA 1
ATOM 5678 C C . THR C 1 28 ? -19.391 -68.089 21.996 1 47.72 8 THR C C 1
ATOM 5679 O O . THR C 1 28 ? -19.011 -67.645 20.914 1 47.57 8 THR C O 1
ATOM 5683 N N . LEU C 1 29 ? -19.995 -69.278 22.127 1 47.06 9 LEU C N 1
ATOM 5684 C CA . LEU C 1 29 ? -20.285 -70.192 21.026 1 46.77 9 LEU C CA 1
ATOM 5685 C C . LEU C 1 29 ? -21.262 -69.597 20.011 1 46.25 9 LEU C C 1
ATOM 5686 O O . LEU C 1 29 ? -21.201 -69.935 18.835 1 46.25 9 LEU C O 1
ATOM 5691 N N . MET C 1 30 ? -22.164 -68.724 20.458 1 45.72 10 MET C N 1
ATOM 5692 C CA . MET C 1 30 ? -23.126 -68.079 19.567 1 45.67 10 MET C CA 1
ATOM 5693 C C . MET C 1 30 ? -22.458 -67.052 18.654 1 45.53 10 MET C C 1
ATOM 5694 O O . MET C 1 30 ? -22.854 -66.901 17.498 1 45.39 10 MET C O 1
ATOM 5699 N N . VAL C 1 31 ? -21.436 -66.359 19.174 1 45.36 11 VAL C N 1
ATOM 5700 C CA . VAL C 1 31 ? -20.699 -65.334 18.445 1 45.51 11 VAL C CA 1
ATOM 5701 C C . VAL C 1 31 ? -19.683 -65.934 17.47 1 45.55 11 VAL C C 1
ATOM 5702 O O . VAL C 1 31 ? -19.629 -65.532 16.308 1 45.61 11 VAL C O 1
ATOM 5706 N N . HIS C 1 32 ? -18.885 -66.897 17.934 1 45.41 12 HIS C N 1
ATOM 5707 C CA . HIS C 1 32 ? -17.844 -67.491 17.101 1 45.95 12 HIS C CA 1
ATOM 5708 C C . HIS C 1 32 ? -18.234 -68.774 16.365 1 46.36 12 HIS C C 1
ATOM 5709 O O . HIS C 1 32 ? -17.441 -69.27 15.564 1 46.45 12 HIS C O 1
ATOM 5716 N N . GLY C 1 33 ? -19.423 -69.298 16.632 1 46.51 13 GLY C N 1
ATOM 5717 C CA . GLY C 1 33 ? -19.898 -70.514 15.985 1 47.26 13 GLY C CA 1
ATOM 5718 C C . GLY C 1 33 ? -20.155 -70.323 14.508 1 47.93 13 GLY C C 1
ATOM 5719 O O . GLY C 1 33 ? -20.77 -69.335 14.103 1 48.3 13 GLY C O 1
ATOM 5720 N N . GLY C 1 34 ? -19.655 -71.246 13.699 1 47.94 14 GLY C N 1
ATOM 5721 C CA . GLY C 1 34 ? -19.797 -71.156 12.25 1 48.48 14 GLY C CA 1
ATOM 5722 C C . GLY C 1 34 ? -18.833 -70.189 11.584 1 48.82 14 GLY C C 1
ATOM 5723 O O . GLY C 1 34 ? -18.84 -70.057 10.36 1 49 14 GLY C O 1
ATOM 5724 N N . MET C 1 35 ? -17.989 -69.509 12.378 1 48.79 15 MET C N 1
ATOM 5725 C CA . MET C 1 35 ? -17.009 -68.541 11.889 1 49.31 15 MET C CA 1
ATOM 5726 C C . MET C 1 35 ? -15.622 -69.185 11.798 1 49.74 15 MET C C 1
ATOM 5727 O O . MET C 1 35 ? -14.618 -68.534 12.068 1 49.83 15 MET C O 1
ATOM 5732 N N . ASP C 1 36 ? -15.566 -70.46 11.415 1 49.9 16 ASP C N 1
ATOM 5733 C CA . ASP C 1 36 ? -14.315 -71.2 11.325 1 50.36 16 ASP C CA 1
ATOM 5734 C C . ASP C 1 36 ? -13.53 -70.82 10.074 1 50.36 16 ASP C C 1
ATOM 5735 O O . ASP C 1 36 ? -14.069 -70.844 8.972 1 50.41 16 ASP C O 1
ATOM 5740 N N . GLY C 1 37 ? -12.267 -70.462 10.254 1 50.16 17 GLY C N 1
ATOM 5741 C CA . GLY C 1 37 ? -11.404 -70.112 9.136 1 50.33 17 GLY C CA 1
ATOM 5742 C C . GLY C 1 37 ? -11.52 -68.692 8.62 1 50.29 17 GLY C C 1
ATOM 5743 O O . GLY C 1 37 ? -10.756 -68.307 7.736 1 50.58 17 GLY C O 1
ATOM 5744 N N . LEU C 1 38 ? -12.465 -67.899 9.148 1 49.91 18 LEU C N 1
ATOM 5745 C CA . LEU C 1 38 ? -12.64 -66.519 8.691 1 50.05 18 LEU C CA 1
ATOM 5746 C C . LEU C 1 38 ? -11.494 -65.628 9.144 1 49.87 18 LEU C C 1
ATOM 5747 O O . LEU C 1 38 ? -10.968 -64.861 8.34 1 49.94 18 LEU C O 1
ATOM 5752 N N . THR C 1 39 ? -11.057 -65.776 10.402 1 49.47 19 THR C N 1
ATOM 5753 C CA . THR C 1 39 ? -9.924 -65.022 10.95 1 49.56 19 THR C CA 1
ATOM 5754 C C . THR C 1 39 ? -8.658 -65.29 10.124 1 49.63 19 THR C C 1
ATOM 5755 O O . THR C 1 39 ? -7.881 -64.375 9.854 1 49.85 19 THR C O 1
ATOM 5759 N N . GLU C 1 40 ? -8.483 -66.546 9.694 1 49.28 20 GLU C N 1
ATOM 5760 C CA . GLU C 1 40 ? -7.352 -66.999 8.897 1 49.36 20 GLU C CA 1
ATOM 5761 C C . GLU C 1 40 ? -7.421 -66.474 7.459 1 48.93 20 GLU C C 1
ATOM 5762 O O . GLU C 1 40 ? -6.386 -66.181 6.867 1 49.2 20 GLU C O 1
ATOM 5768 N N . ALA C 1 41 ? -8.631 -66.334 6.906 1 48.14 21 ALA C N 1
ATOM 5769 C CA . ALA C 1 41 ? -8.824 -65.818 5.548 1 47.84 21 ALA C CA 1
ATOM 5770 C C . ALA C 1 41 ? -8.61 -64.3 5.422 1 47.16 21 ALA C C 1
ATOM 5771 O O . ALA C 1 41 ? -8.464 -63.801 4.311 1 47.39 21 ALA C O 1
ATOM 5773 N N . GLY C 1 42 ? -8.616 -63.58 6.538 1 46.14 22 GLY C N 1
ATOM 5774 C CA . GLY C 1 42 ? -8.429 -62.135 6.53 1 45.59 22 GLY C CA 1
ATOM 5775 C C . GLY C 1 42 ? -9.722 -61.345 6.452 1 44.72 22 GLY C C 1
ATOM 5776 O O . GLY C 1 42 ? -9.707 -60.183 6.047 1 44.81 22 GLY C O 1
ATOM 5777 N N . VAL C 1 43 ? -10.851 -61.962 6.843 1 43.7 23 VAL C N 1
ATOM 5778 C CA . VAL C 1 43 ? -12.169 -61.323 6.836 1 43.38 23 VAL C CA 1
ATOM 5779 C C . VAL C 1 43 ? -12.81 -61.321 8.239 1 43.04 23 VAL C C 1
ATOM 5780 O O . VAL C 1 43 ? -12.44 -62.13 9.089 1 43.19 23 VAL C O 1
ATOM 5784 N N . HIS C 1 44 ? -13.762 -60.409 8.481 1 42.42 24 HIS C N 1
ATOM 5785 C CA . HIS C 1 44 ? -14.42 -60.292 9.783 1 42.51 24 HIS C CA 1
ATOM 5786 C C . HIS C 1 44 ? -15.763 -61.03 9.826 1 42.11 24 HIS C C 1
ATOM 5787 O O . HIS C 1 44 ? -16.164 -61.539 10.874 1 42.17 24 HIS C O 1
ATOM 5794 N N . VAL C 1 45 ? -16.48 -61.041 8.7 1 41.45 25 VAL C N 1
ATOM 5795 C CA . VAL C 1 45 ? -17.78 -61.705 8.584 1 41.1 25 VAL C CA 1
ATOM 5796 C C . VAL C 1 45 ? -17.767 -62.696 7.398 1 40.74 25 VAL C C 1
ATOM 5797 O O . VAL C 1 45 ? -16.96 -62.535 6.471 1 40.77 25 VAL C O 1
ATOM 5801 N N . PRO C 1 46 ? -18.627 -63.74 7.406 1 40.08 26 PRO C N 1
ATOM 5802 C CA . PRO C 1 46 ? -18.636 -64.676 6.27 1 39.79 26 PRO C CA 1
ATOM 5803 C C . PRO C 1 46 ? -19.094 -63.999 4.983 1 39.68 26 PRO C C 1
ATOM 5804 O O . PRO C 1 46 ? -20.035 -63.203 5.002 1 39.91 26 PRO C O 1
ATOM 5808 N N . ALA C 1 47 ? -18.398 -64.273 3.874 1 39.12 27 ALA C N 1
ATOM 5809 C CA . ALA C 1 47 ? -18.739 -63.664 2.594 1 39.19 27 ALA C CA 1
ATOM 5810 C C . ALA C 1 47 ? -20.06 -64.193 2.054 1 39.12 27 ALA C C 1
ATOM 5811 O O . ALA C 1 47 ? -20.408 -65.349 2.293 1 39.41 27 ALA C O 1
ATOM 5813 N N . ILE C 1 48 ? -20.808 -63.342 1.346 1 38.56 28 ILE C N 1
ATOM 5814 C CA . ILE C 1 48 ? -22.079 -63.754 0.766 1 38.51 28 ILE C CA 1
ATOM 5815 C C . ILE C 1 48 ? -21.836 -64.21 -0.666 1 38.59 28 ILE C C 1
ATOM 5816 O O . ILE C 1 48 ? -21.694 -63.389 -1.572 1 38.54 28 ILE C O 1
ATOM 5821 N N . ASP C 1 49 ? -21.723 -65.525 -0.86 1 38.58 29 ASP C N 1
ATOM 5822 C CA . ASP C 1 49 ? -21.474 -66.084 -2.178 1 38.99 29 ASP C CA 1
ATOM 5823 C C . ASP C 1 49 ? -22.798 -66.432 -2.83 1 39.19 29 ASP C C 1
ATOM 5824 O O . ASP C 1 49 ? -23.401 -67.443 -2.48 1 39.2 29 ASP C O 1
ATOM 5829 N N . LEU C 1 50 ? -23.262 -65.59 -3.763 1 39.08 30 LEU C N 1
ATOM 5830 C CA . LEU C 1 50 ? -24.526 -65.81 -4.462 1 39.5 30 LEU C CA 1
ATOM 5831 C C . LEU C 1 50 ? -24.445 -66.838 -5.601 1 40.08 30 LEU C C 1
ATOM 5832 O O . LEU C 1 50 ? -25.48 -67.178 -6.168 1 40.21 30 LEU C O 1
ATOM 5837 N N . SER C 1 51 ? -23.231 -67.317 -5.942 1 40.36 31 SER C N 1
ATOM 5838 C CA . SER C 1 51 ? -22.961 -68.276 -7.02 1 40.99 31 SER C CA 1
ATOM 5839 C C . SER C 1 51 ? -23.938 -69.442 -7.105 1 41.5 31 SER C C 1
ATOM 5840 O O . SER C 1 51 ? -24.013 -70.253 -6.186 1 41.36 31 SER C O 1
ATOM 5843 N N . THR C 1 52 ? -24.673 -69.534 -8.215 1 42.03 32 THR C N 1
ATOM 5844 C CA . THR C 1 52 ? -25.601 -70.64 -8.427 1 43.06 32 THR C CA 1
ATOM 5845 C C . THR C 1 52 ? -24.816 -71.898 -8.793 1 44.4 32 THR C C 1
ATOM 5846 O O . THR C 1 52 ? -25.116 -72.98 -8.299 1 44.61 32 THR C O 1
ATOM 5850 N N . THR C 1 53 ? -23.802 -71.753 -9.656 1 45.13 33 THR C N 1
ATOM 5851 C CA . THR C 1 53 ? -22.957 -72.866 -10.068 1 46.34 33 THR C CA 1
ATOM 5852 C C . THR C 1 53 ? -21.514 -72.669 -9.577 1 47.78 33 THR C C 1
ATOM 5853 O O . THR C 1 53 ? -21.075 -71.537 -9.35 1 47.88 33 THR C O 1
ATOM 5857 N N . ASN C 1 54 ? -20.789 -73.772 -9.376 1 48.61 34 ASN C N 1
ATOM 5858 C CA . ASN C 1 54 ? -19.413 -73.699 -8.904 1 49.85 34 ASN C CA 1
ATOM 5859 C C . ASN C 1 54 ? -18.48 -74.446 -9.848 1 50.93 34 ASN C C 1
ATOM 5860 O O . ASN C 1 54 ? -18.654 -75.644 -10.082 1 51.05 34 ASN C O 1
ATOM 5865 N N . PRO C 1 55 ? -17.482 -73.745 -10.407 1 51.53 35 PRO C N 1
ATOM 5866 C CA . PRO C 1 55 ? -16.552 -74.405 -11.329 1 52.31 35 PRO C CA 1
ATOM 5867 C C . PRO C 1 55 ? -15.745 -75.515 -10.664 1 53.62 35 PRO C C 1
ATOM 5868 O O . PRO C 1 55 ? -15.525 -75.483 -9.454 1 53.67 35 PRO C O 1
ATOM 5872 N N . VAL C 1 56 ? -15.316 -76.505 -11.455 1 54.51 36 VAL C N 1
ATOM 5873 C CA . VAL C 1 56 ? -14.557 -77.625 -10.919 1 55.91 36 VAL C CA 1
ATOM 5874 C C . VAL C 1 56 ? -13.112 -77.637 -11.407 1 57.63 36 VAL C C 1
ATOM 5875 O O . VAL C 1 56 ? -12.814 -77.185 -12.515 1 57.76 36 VAL C O 1
ATOM 5879 N N . ASN C 1 57 ? -12.215 -78.14 -10.558 1 58.81 37 ASN C N 1
ATOM 5880 C CA . ASN C 1 57 ? -10.785 -78.209 -10.834 1 60.61 37 ASN C CA 1
ATOM 5881 C C . ASN C 1 57 ? -10.538 -79.284 -11.886 1 61.6 37 ASN C C 1
ATOM 5882 O O . ASN C 1 57 ? -9.959 -79.01 -12.937 1 61.65 37 ASN C O 1
ATOM 5887 N N . ASP C 1 58 ? -11.016 -80.498 -11.622 1 62.19 38 ASP C N 1
ATOM 5888 C CA . ASP C 1 58 ? -10.883 -81.604 -12.558 1 63.14 38 ASP C CA 1
ATOM 5889 C C . ASP C 1 58 ? -12.251 -82.23 -12.833 1 63.55 38 ASP C C 1
ATOM 5890 O O . ASP C 1 58 ? -13.188 -82.074 -12.045 1 63.61 38 ASP C O 1
ATOM 5895 N N . VAL C 1 59 ? -12.366 -82.933 -13.957 1 63.66 39 VAL C N 1
ATOM 5896 C CA . VAL C 1 59 ? -13.581 -83.654 -14.314 1 64.21 39 VAL C CA 1
ATOM 5897 C C . VAL C 1 59 ? -13.776 -84.808 -13.317 1 64.28 39 VAL C C 1
ATOM 5898 O O . VAL C 1 59 ? -14.884 -85.009 -12.817 1 64.39 39 VAL C O 1
ATOM 5902 N N . ALA C 1 60 ? -12.684 -85.527 -12.994 1 64.03 40 ALA C N 1
ATOM 5903 C CA . ALA C 1 60 ? -12.709 -86.637 -12.048 1 64.27 40 ALA C CA 1
ATOM 5904 C C . ALA C 1 60 ? -13.037 -86.167 -10.627 1 64.2 40 ALA C C 1
ATOM 5905 O O . ALA C 1 60 ? -13.879 -86.775 -9.973 1 64.41 40 ALA C O 1
ATOM 5907 N N . THR C 1 61 ? -12.405 -85.076 -10.163 1 63.76 41 THR C N 1
ATOM 5908 C CA . THR C 1 61 ? -12.651 -84.549 -8.82 1 63.74 41 THR C CA 1
ATOM 5909 C C . THR C 1 61 ? -14.037 -83.923 -8.683 1 63.24 41 THR C C 1
ATOM 5910 O O . THR C 1 61 ? -14.65 -84.025 -7.624 1 63.45 41 THR C O 1
ATOM 5914 N N . GLY C 1 62 ? -14.51 -83.283 -9.747 1 62.47 42 GLY C N 1
ATOM 5915 C CA . GLY C 1 62 ? -15.824 -82.656 -9.782 1 62.2 42 GLY C CA 1
ATOM 5916 C C . GLY C 1 62 ? -16.954 -83.663 -9.815 1 61.74 42 GLY C C 1
ATOM 5917 O O . GLY C 1 62 ? -18.019 -83.426 -9.245 1 61.84 42 GLY C O 1
ATOM 5918 N N . GLY C 1 63 ? -16.721 -84.784 -10.483 1 61.21 43 GLY C N 1
ATOM 5919 C CA . GLY C 1 63 ? -17.697 -85.86 -10.563 1 61.23 43 GLY C CA 1
ATOM 5920 C C . GLY C 1 63 ? -17.864 -86.56 -9.229 1 60.97 43 GLY C C 1
ATOM 5921 O O . GLY C 1 63 ? -18.979 -86.927 -8.85 1 61.04 43 GLY C O 1
ATOM 5922 N N . ASP C 1 64 ? -16.756 -86.728 -8.494 1 60.54 44 ASP C N 1
ATOM 5923 C CA . ASP C 1 64 ? -16.779 -87.349 -7.171 1 60.57 44 ASP C CA 1
ATOM 5924 C C . ASP C 1 64 ? -17.483 -86.442 -6.172 1 60.07 44 ASP C C 1
ATOM 5925 O O . ASP C 1 64 ? -18.269 -86.92 -5.359 1 60.12 44 ASP C O 1
ATOM 5930 N N . SER C 1 65 ? -17.226 -85.131 -6.253 1 59.46 45 SER C N 1
ATOM 5931 C CA . SER C 1 65 ? -17.862 -84.152 -5.379 1 59.39 45 SER C CA 1
ATOM 5932 C C . SER C 1 65 ? -19.374 -84.082 -5.633 1 59.13 45 SER C C 1
ATOM 5933 O O . SER C 1 65 ? -20.136 -83.843 -4.7 1 59.18 45 SER C O 1
ATOM 5936 N N . TYR C 1 66 ? -19.805 -84.31 -6.886 1 58.7 46 TYR C N 1
ATOM 5937 C CA . TYR C 1 66 ? -21.21 -84.325 -7.274 1 58.8 46 TYR C CA 1
ATOM 5938 C C . TYR C 1 66 ? -21.914 -85.525 -6.63 1 58.59 46 TYR C C 1
ATOM 5939 O O . TYR C 1 66 ? -22.985 -85.362 -6.06 1 58.65 46 TYR C O 1
ATOM 5948 N N . GLU C 1 67 ? -21.313 -86.724 -6.734 1 58.2 47 GLU C N 1
ATOM 5949 C CA . GLU C 1 67 ? -21.87 -87.974 -6.196 1 58.27 47 GLU C CA 1
ATOM 5950 C C . GLU C 1 67 ? -21.927 -87.897 -4.661 1 57.6 47 GLU C C 1
ATOM 5951 O O . GLU C 1 67 ? -22.922 -88.301 -4.061 1 57.88 47 GLU C O 1
ATOM 5957 N N . TRP C 1 68 ? -20.873 -87.342 -4.039 1 56.46 48 TRP C N 1
ATOM 5958 C CA . TRP C 1 68 ? -20.757 -87.175 -2.587 1 55.75 48 TRP C CA 1
ATOM 5959 C C . TRP C 1 68 ? -21.83 -86.224 -2.041 1 54.54 48 TRP C C 1
ATOM 5960 O O . TRP C 1 68 ? -22.449 -86.521 -1.02 1 54.46 48 TRP C O 1
ATOM 5971 N N . LEU C 1 69 ? -22.089 -85.115 -2.748 1 53.52 49 LEU C N 1
ATOM 5972 C CA . LEU C 1 69 ? -23.09 -84.141 -2.315 1 53.17 49 LEU C CA 1
ATOM 5973 C C . LEU C 1 69 ? -24.516 -84.567 -2.645 1 52.77 49 LEU C C 1
ATOM 5974 O O . LEU C 1 69 ? -25.443 -84.192 -1.928 1 52.79 49 LEU C O 1
ATOM 5979 N N . ALA C 1 70 ? -24.703 -85.333 -3.732 1 52.17 50 ALA C N 1
ATOM 5980 C CA . ALA C 1 70 ? -26.03 -85.833 -4.091 1 51.97 50 ALA C CA 1
ATOM 5981 C C . ALA C 1 70 ? -26.457 -86.953 -3.143 1 51.62 50 ALA C C 1
ATOM 5982 O O . ALA C 1 70 ? -27.645 -87.084 -2.857 1 51.96 50 ALA C O 1
ATOM 5984 N N . THR C 1 71 ? -25.498 -87.749 -2.637 1 50.91 51 THR C N 1
ATOM 5985 C CA . THR C 1 71 ? -25.81 -88.828 -1.7 1 51.04 51 THR C CA 1
ATOM 5986 C C . THR C 1 71 ? -26.127 -88.345 -0.271 1 50.88 51 THR C C 1
ATOM 5987 O O . THR C 1 71 ? -26.375 -89.172 0.598 1 51.03 51 THR C O 1
ATOM 5991 N N . GLY C 1 72 ? -26.136 -87.04 -0.037 1 50.47 52 GLY C N 1
ATOM 5992 C CA . GLY C 1 72 ? -26.483 -86.495 1.265 1 50.8 52 GLY C CA 1
ATOM 5993 C C . GLY C 1 72 ? -25.331 -86.233 2.206 1 51 52 GLY C C 1
ATOM 5994 O O . GLY C 1 72 ? -25.559 -85.908 3.37 1 51.03 52 GLY C O 1
ATOM 5995 N N . HIS C 1 73 ? -24.092 -86.369 1.729 1 51.13 53 HIS C N 1
ATOM 5996 C CA . HIS C 1 73 ? -22.928 -86.12 2.578 1 51.87 53 HIS C CA 1
ATOM 5997 C C . HIS C 1 73 ? -22.537 -84.639 2.585 1 52.56 53 HIS C C 1
ATOM 5998 O O . HIS C 1 73 ? -22.901 -83.898 1.671 1 52.74 53 HIS C O 1
ATOM 6005 N N . ALA C 1 74 ? -21.798 -84.201 3.615 1 52.73 54 ALA C N 1
ATOM 6006 C CA . ALA C 1 74 ? -21.364 -82.806 3.7 1 53.26 54 ALA C CA 1
ATOM 6007 C C . ALA C 1 74 ? -20.164 -82.541 2.794 1 53.51 54 ALA C C 1
ATOM 6008 O O . ALA C 1 74 ? -19.38 -83.451 2.532 1 53.66 54 ALA C O 1
ATOM 6010 N N . LEU C 1 75 ? -20.019 -81.302 2.312 1 53.46 55 LEU C N 1
ATOM 6011 C CA . LEU C 1 75 ? -18.915 -80.95 1.422 1 53.96 55 LEU C CA 1
ATOM 6012 C C . LEU C 1 75 ? -17.553 -81.067 2.09 1 54.63 55 LEU C C 1
ATOM 6013 O O . LEU C 1 75 ? -17.282 -80.368 3.065 1 54.85 55 LEU C O 1
ATOM 6018 N N . LYS C 1 76 ? -16.692 -81.942 1.553 1 54.7 56 LYS C N 1
ATOM 6019 C CA . LYS C 1 76 ? -15.341 -82.112 2.071 1 55.18 56 LYS C CA 1
ATOM 6020 C C . LYS C 1 76 ? -14.499 -80.885 1.739 1 55.38 56 LYS C C 1
ATOM 6021 O O . LYS C 1 76 ? -14.709 -80.254 0.702 1 55.29 56 LYS C O 1
ATOM 6027 N N . ASP C 1 77 ? -13.577 -80.522 2.639 1 55.49 57 ASP C N 1
ATOM 6028 C CA . ASP C 1 77 ? -12.743 -79.338 2.449 1 55.96 57 ASP C CA 1
ATOM 6029 C C . ASP C 1 77 ? -11.807 -79.479 1.257 1 55.79 57 ASP C C 1
ATOM 6030 O O . ASP C 1 77 ? -11.176 -80.522 1.074 1 55.74 57 ASP C O 1
ATOM 6035 N N . GLY C 1 78 ? -11.752 -78.426 0.447 1 55.39 58 GLY C N 1
ATOM 6036 C CA . GLY C 1 78 ? -10.938 -78.397 -0.76 1 55.39 58 GLY C CA 1
ATOM 6037 C C . GLY C 1 78 ? -11.631 -78.989 -1.974 1 55.04 58 GLY C C 1
ATOM 6038 O O . GLY C 1 78 ? -10.971 -79.373 -2.94 1 55.2 58 GLY C O 1
ATOM 6039 N N . ASP C 1 79 ? -12.966 -79.084 -1.934 1 54.35 59 ASP C N 1
ATOM 6040 C CA . ASP C 1 79 ? -13.745 -79.629 -3.039 1 54.07 59 ASP C CA 1
ATOM 6041 C C . ASP C 1 79 ? -14.764 -78.611 -3.508 1 53.16 59 ASP C C 1
ATOM 6042 O O . ASP C 1 79 ? -15.297 -77.86 -2.692 1 53.35 59 ASP C O 1
ATOM 6047 N N . SER C 1 80 ? -15.034 -78.575 -4.819 1 52.02 60 SER C N 1
ATOM 6048 C CA . SER C 1 80 ? -15.992 -77.625 -5.38 1 51.35 60 SER C CA 1
ATOM 6049 C C . SER C 1 80 ? -17.394 -77.927 -4.891 1 50.23 60 SER C C 1
ATOM 6050 O O . SER C 1 80 ? -17.776 -79.092 -4.808 1 50.24 60 SER C O 1
ATOM 6053 N N . ALA C 1 81 ? -18.168 -76.882 -4.579 1 49.01 61 ALA C N 1
ATOM 6054 C CA . ALA C 1 81 ? -19.55 -77.071 -4.139 1 48.36 61 ALA C CA 1
ATOM 6055 C C . ALA C 1 81 ? -20.476 -77.604 -5.256 1 47.35 61 ALA C C 1
ATOM 6056 O O . ALA C 1 81 ? -21.589 -78.025 -4.958 1 47.3 61 ALA C O 1
ATOM 6058 N N . VAL C 1 82 ? -19.993 -77.598 -6.529 1 46.44 62 VAL C N 1
ATOM 6059 C CA . VAL C 1 82 ? -20.606 -78.08 -7.772 1 45.97 62 VAL C CA 1
ATOM 6060 C C . VAL C 1 82 ? -21.833 -77.246 -8.198 1 45.18 62 VAL C C 1
ATOM 6061 O O . VAL C 1 82 ? -21.819 -76.643 -9.27 1 45.18 62 VAL C O 1
ATOM 6065 N N . TYR C 1 83 ? -22.866 -77.195 -7.358 1 44.33 63 TYR C N 1
ATOM 6066 C CA . TYR C 1 83 ? -24.103 -76.47 -7.614 1 43.9 63 TYR C CA 1
ATOM 6067 C C . TYR C 1 83 ? -24.711 -76.016 -6.27 1 42.9 63 TYR C C 1
ATOM 6068 O O . TYR C 1 83 ? -24.476 -76.66 -5.245 1 43.2 63 TYR C O 1
ATOM 6077 N N . GLN C 1 84 ? -25.501 -74.928 -6.273 1 41.5 64 GLN C N 1
ATOM 6078 C CA . GLN C 1 84 ? -26.095 -74.413 -5.041 1 40.81 64 GLN C CA 1
ATOM 6079 C C . GLN C 1 84 ? -27.104 -75.373 -4.426 1 39.77 64 GLN C C 1
ATOM 6080 O O . GLN C 1 84 ? -27.192 -75.475 -3.201 1 39.78 64 GLN C O 1
ATOM 6086 N N . ARG C 1 85 ? -27.826 -76.119 -5.265 1 38.77 65 ARG C N 1
ATOM 6087 C CA . ARG C 1 85 ? -28.78 -77.11 -4.777 1 38.36 65 ARG C CA 1
ATOM 6088 C C . ARG C 1 85 ? -28.094 -78.287 -4.064 1 38.27 65 ARG C C 1
ATOM 6089 O O . ARG C 1 85 ? -28.714 -78.941 -3.228 1 38.38 65 ARG C O 1
ATOM 6097 N N . LEU C 1 86 ? -26.808 -78.534 -4.371 1 37.96 66 LEU C N 1
ATOM 6098 C CA . LEU C 1 86 ? -26.011 -79.577 -3.746 1 37.99 66 LEU C CA 1
ATOM 6099 C C . LEU C 1 86 ? -25.335 -79.008 -2.501 1 37.85 66 LEU C C 1
ATOM 6100 O O . LEU C 1 86 ? -25.357 -79.654 -1.454 1 38.09 66 LEU C O 1
ATOM 6105 N N . TRP C 1 87 ? -24.77 -77.787 -2.6 1 37.3 67 TRP C N 1
ATOM 6106 C CA . TRP C 1 87 ? -24.088 -77.15 -1.475 1 37.35 67 TRP C CA 1
ATOM 6107 C C . TRP C 1 87 ? -23.937 -75.63 -1.628 1 37.14 67 TRP C C 1
ATOM 6108 O O . TRP C 1 87 ? -23.614 -75.133 -2.706 1 37.19 67 TRP C O 1
ATOM 6119 N N . GLN C 1 88 ? -24.142 -74.9 -0.528 1 36.65 68 GLN C N 1
ATOM 6120 C CA . GLN C 1 88 ? -23.976 -73.454 -0.479 1 36.73 68 GLN C CA 1
ATOM 6121 C C . GLN C 1 88 ? -23.121 -73.139 0.747 1 36.82 68 GLN C C 1
ATOM 6122 O O . GLN C 1 88 ? -23.49 -73.512 1.859 1 36.77 68 GLN C O 1
ATOM 6128 N N . PRO C 1 89 ? -21.956 -72.486 0.557 1 36.76 69 PRO C N 1
ATOM 6129 C CA . PRO C 1 89 ? -21.068 -72.208 1.699 1 36.85 69 PRO C CA 1
ATOM 6130 C C . PRO C 1 89 ? -21.65 -71.322 2.801 1 37.24 69 PRO C C 1
ATOM 6131 O O . PRO C 1 89 ? -21.301 -71.496 3.966 1 37.67 69 PRO C O 1
ATOM 6135 N N . GLY C 1 90 ? -22.516 -70.385 2.433 1 36.9 70 GLY C N 1
ATOM 6136 C CA . GLY C 1 90 ? -23.145 -69.495 3.4 1 37.09 70 GLY C CA 1
ATOM 6137 C C . GLY C 1 90 ? -24.098 -70.251 4.301 1 36.97 70 GLY C C 1
ATOM 6138 O O . GLY C 1 90 ? -24.075 -70.086 5.523 1 37.06 70 GLY C O 1
ATOM 6139 N N . VAL C 1 91 ? -24.922 -71.113 3.695 1 36.66 71 VAL C N 1
ATOM 6140 C CA . VAL C 1 91 ? -25.872 -71.969 4.402 1 36.94 71 VAL C CA 1
ATOM 6141 C C . VAL C 1 91 ? -25.105 -72.91 5.329 1 37.41 71 VAL C C 1
ATOM 6142 O O . VAL C 1 91 ? -25.464 -73.041 6.497 1 37.83 71 VAL C O 1
ATOM 6146 N N . ALA C 1 92 ? -24.015 -73.508 4.816 1 37.04 72 ALA C N 1
ATOM 6147 C CA . ALA C 1 92 ? -23.149 -74.423 5.552 1 37.21 72 ALA C CA 1
ATOM 6148 C C . ALA C 1 92 ? -22.642 -73.848 6.868 1 37.18 72 ALA C C 1
ATOM 6149 O O . ALA C 1 92 ? -22.653 -74.555 7.87 1 37.36 72 ALA C O 1
ATOM 6151 N N . ARG C 1 93 ? -22.223 -72.573 6.883 1 36.9 73 ARG C N 1
ATOM 6152 C CA . ARG C 1 93 ? -21.729 -71.936 8.104 1 37.11 73 ARG C CA 1
ATOM 6153 C C . ARG C 1 93 ? -22.833 -71.813 9.141 1 37.41 73 ARG C C 1
ATOM 6154 O O . ARG C 1 93 ? -22.594 -72.066 10.32 1 37.36 73 ARG C O 1
ATOM 6162 N N . PHE C 1 94 ? -24.046 -71.444 8.695 1 37.54 74 PHE C N 1
ATOM 6163 C CA . PHE C 1 94 ? -25.214 -71.316 9.562 1 38.08 74 PHE C CA 1
ATOM 6164 C C . PHE C 1 94 ? -25.624 -72.689 10.12 1 38.37 74 PHE C C 1
ATOM 6165 O O . PHE C 1 94 ? -26.034 -72.779 11.277 1 38.43 74 PHE C O 1
ATOM 6173 N N . GLU C 1 95 ? -25.487 -73.753 9.312 1 38.36 75 GLU C N 1
ATOM 6174 C CA . GLU C 1 95 ? -25.802 -75.111 9.738 1 38.82 75 GLU C CA 1
ATOM 6175 C C . GLU C 1 95 ? -24.875 -75.535 10.88 1 39.18 75 GLU C C 1
ATOM 6176 O O . GLU C 1 95 ? -25.364 -75.965 11.92 1 39.31 75 GLU C O 1
ATOM 6182 N N . THR C 1 96 ? -23.548 -75.375 10.713 1 39.17 76 THR C N 1
ATOM 6183 C CA . THR C 1 96 ? -22.592 -75.757 11.753 1 39.6 76 THR C CA 1
ATOM 6184 C C . THR C 1 96 ? -22.731 -74.909 13.009 1 39.78 76 THR C C 1
ATOM 6185 O O . THR C 1 96 ? -22.492 -75.412 14.101 1 39.82 76 THR C O 1
ATOM 6189 N N . ALA C 1 97 ? -23.13 -73.642 12.868 1 39.79 77 ALA C N 1
ATOM 6190 C CA . ALA C 1 97 ? -23.313 -72.764 14.017 1 40.42 77 ALA C CA 1
ATOM 6191 C C . ALA C 1 97 ? -24.452 -73.252 14.919 1 40.91 77 ALA C C 1
ATOM 6192 O O . ALA C 1 97 ? -24.29 -73.279 16.135 1 41.02 77 ALA C O 1
ATOM 6194 N N . LEU C 1 98 ? -25.585 -73.665 14.332 1 41.05 78 LEU C N 1
ATOM 6195 C CA . LEU C 1 98 ? -26.717 -74.15 15.119 1 41.63 78 LEU C CA 1
ATOM 6196 C C . LEU C 1 98 ? -26.486 -75.562 15.652 1 42.06 78 LEU C C 1
ATOM 6197 O O . LEU C 1 98 ? -26.916 -75.876 16.762 1 42.22 78 LEU C O 1
ATOM 6202 N N . ALA C 1 99 ? -25.792 -76.41 14.88 1 42.07 79 ALA C N 1
ATOM 6203 C CA . ALA C 1 99 ? -25.477 -77.767 15.322 1 42.64 79 ALA C CA 1
ATOM 6204 C C . ALA C 1 99 ? -24.59 -77.752 16.573 1 43.05 79 ALA C C 1
ATOM 6205 O O . ALA C 1 99 ? -24.716 -78.641 17.41 1 43.33 79 ALA C O 1
ATOM 6207 N N . GLU C 1 100 ? -23.73 -76.726 16.722 1 42.94 80 GLU C N 1
ATOM 6208 C CA . GLU C 1 100 ? -22.861 -76.567 17.885 1 43.36 80 GLU C CA 1
ATOM 6209 C C . GLU C 1 100 ? -23.663 -76.153 19.117 1 43.65 80 GLU C C 1
ATOM 6210 O O . GLU C 1 100 ? -23.399 -76.647 20.213 1 43.97 80 GLU C O 1
ATOM 6216 N N . LEU C 1 101 ? -24.634 -75.246 18.942 1 43.38 81 LEU C N 1
ATOM 6217 C CA . LEU C 1 101 ? -25.485 -74.779 20.036 1 43.69 81 LEU C CA 1
ATOM 6218 C C . LEU C 1 101 ? -26.426 -75.883 20.518 1 43.93 81 LEU C C 1
ATOM 6219 O O . LEU C 1 101 ? -26.703 -75.985 21.711 1 44.2 81 LEU C O 1
ATOM 6224 N N . GLU C 1 102 ? -26.926 -76.699 19.586 1 43.66 82 GLU C N 1
ATOM 6225 C CA . GLU C 1 102 ? -27.831 -77.802 19.896 1 43.83 82 GLU C CA 1
ATOM 6226 C C . GLU C 1 102 ? -27.121 -79.116 20.275 1 43.85 82 GLU C C 1
ATOM 6227 O O . GLU C 1 102 ? -27.788 -80.061 20.691 1 44.02 82 GLU C O 1
ATOM 6233 N N . HIS C 1 103 ? -25.787 -79.179 20.106 1 43.5 83 HIS C N 1
ATOM 6234 C CA . HIS C 1 103 ? -24.949 -80.346 20.388 1 43.63 83 HIS C CA 1
ATOM 6235 C C . HIS C 1 103 ? -25.311 -81.564 19.523 1 43.4 83 HIS C C 1
ATOM 6236 O O . HIS C 1 103 ? -25.135 -82.706 19.946 1 43.48 83 HIS C O 1
ATOM 6243 N N . ALA C 1 104 ? -25.796 -81.313 18.303 1 42.95 84 ALA C N 1
ATOM 6244 C CA . ALA C 1 104 ? -26.152 -82.364 17.357 1 43.11 84 ALA C CA 1
ATOM 6245 C C . ALA C 1 104 ? -25.032 -82.563 16.337 1 43.01 84 ALA C C 1
ATOM 6246 O O . ALA C 1 104 ? -24.274 -81.632 16.067 1 43.2 84 ALA C O 1
ATOM 6248 N N . ASP C 1 105 ? -24.932 -83.772 15.764 1 42.6 85 ASP C N 1
ATOM 6249 C CA . ASP C 1 105 ? -23.891 -84.113 14.789 1 42.59 85 ASP C CA 1
ATOM 6250 C C . ASP C 1 105 ? -23.819 -83.143 13.599 1 42.42 85 ASP C C 1
ATOM 6251 O O . ASP C 1 105 ? -22.755 -82.603 13.311 1 42.51 85 ASP C O 1
ATOM 6256 N N . GLU C 1 106 ? -24.941 -82.909 12.918 1 42 86 GLU C N 1
ATOM 6257 C CA . GLU C 1 106 ? -24.999 -82.003 11.771 1 42 86 GLU C CA 1
ATOM 6258 C C . GLU C 1 106 ? -26.329 -81.208 11.782 1 42.06 86 GLU C C 1
ATOM 6259 O O . GLU C 1 106 ? -27.184 -81.436 12.639 1 42.32 86 GLU C O 1
ATOM 6265 N N . ALA C 1 107 ? -26.509 -80.284 10.829 1 41.61 87 ALA C N 1
ATOM 6266 C CA . ALA C 1 107 ? -27.753 -79.538 10.685 1 41.61 87 ALA C CA 1
ATOM 6267 C C . ALA C 1 107 ? -28.056 -79.288 9.206 1 41.42 87 ALA C C 1
ATOM 6268 O O . ALA C 1 107 ? -27.133 -79.205 8.398 1 41.52 87 ALA C O 1
ATOM 6270 N N . VAL C 1 108 ? -29.346 -79.23 8.833 1 40.97 88 VAL C N 1
ATOM 6271 C CA . VAL C 1 108 ? -29.729 -79.01 7.435 1 40.95 88 VAL C CA 1
ATOM 6272 C C . VAL C 1 108 ? -30.65 -77.795 7.321 1 40.68 88 VAL C C 1
ATOM 6273 O O . VAL C 1 108 ? -31.712 -77.775 7.942 1 40.93 88 VAL C O 1
ATOM 6277 N N . ALA C 1 109 ? -30.255 -76.783 6.533 1 40.04 89 ALA C N 1
ATOM 6278 C CA . ALA C 1 109 ? -31.057 -75.565 6.391 1 39.8 89 ALA C CA 1
ATOM 6279 C C . ALA C 1 109 ? -31.915 -75.508 5.126 1 39.39 89 ALA C C 1
ATOM 6280 O O . ALA C 1 109 ? -31.465 -75.846 4.032 1 39.3 89 ALA C O 1
ATOM 6282 N N . PHE C 1 110 ? -33.16 -75.05 5.3 1 39.01 90 PHE C N 1
ATOM 6283 C CA . PHE C 1 110 ? -34.192 -74.932 4.273 1 39.09 90 PHE C CA 1
ATOM 6284 C C . PHE C 1 110 ? -34.777 -73.511 4.206 1 38.9 90 PHE C C 1
ATOM 6285 O O . PHE C 1 110 ? -34.549 -72.705 5.108 1 39.04 90 PHE C O 1
ATOM 6293 N N . ALA C 1 111 ? -35.543 -73.214 3.138 1 38.45 91 ALA C N 1
ATOM 6294 C CA . ALA C 1 111 ? -36.167 -71.915 2.917 1 38.45 91 ALA C CA 1
ATOM 6295 C C . ALA C 1 111 ? -37.006 -71.445 4.107 1 38.47 91 ALA C C 1
ATOM 6296 O O . ALA C 1 111 ? -36.895 -70.29 4.502 1 38.86 91 ALA C O 1
ATOM 6298 N N . THR C 1 112 ? -37.838 -72.325 4.677 1 38.07 92 THR C N 1
ATOM 6299 C CA . THR C 1 112 ? -38.705 -72.004 5.816 1 38.37 92 THR C CA 1
ATOM 6300 C C . THR C 1 112 ? -38.729 -73.178 6.836 1 38.43 92 THR C C 1
ATOM 6301 O O . THR C 1 112 ? -38.173 -74.242 6.563 1 38.46 92 THR C O 1
ATOM 6305 N N . GLY C 1 113 ? -39.347 -72.968 8.003 1 38.32 93 GLY C N 1
ATOM 6306 C CA . GLY C 1 113 ? -39.508 -74.012 9.006 1 38.69 93 GLY C CA 1
ATOM 6307 C C . GLY C 1 113 ? -40.377 -75.14 8.483 1 38.9 93 GLY C C 1
ATOM 6308 O O . GLY C 1 113 ? -40.15 -76.307 8.812 1 39.21 93 GLY C O 1
ATOM 6309 N N . MET C 1 114 ? -41.371 -74.795 7.637 1 38.61 94 MET C N 1
ATOM 6310 C CA . MET C 1 114 ? -42.269 -75.748 6.993 1 38.78 94 MET C CA 1
ATOM 6311 C C . MET C 1 114 ? -41.548 -76.576 5.93 1 38.66 94 MET C C 1
ATOM 6312 O O . MET C 1 114 ? -41.902 -77.728 5.724 1 38.55 94 MET C O 1
ATOM 6317 N N . ALA C 1 115 ? -40.543 -75.997 5.259 1 38.62 95 ALA C N 1
ATOM 6318 C CA . ALA C 1 115 ? -39.731 -76.707 4.27 1 39.16 95 ALA C CA 1
ATOM 6319 C C . ALA C 1 115 ? -38.843 -77.762 4.931 1 39.38 95 ALA C C 1
ATOM 6320 O O . ALA C 1 115 ? -38.581 -78.804 4.327 1 39.26 95 ALA C O 1
ATOM 6322 N N . ALA C 1 116 ? -38.387 -77.493 6.17 1 39.46 96 ALA C N 1
ATOM 6323 C CA . ALA C 1 116 ? -37.581 -78.428 6.945 1 40.06 96 ALA C CA 1
ATOM 6324 C C . ALA C 1 116 ? -38.463 -79.581 7.429 1 40.36 96 ALA C C 1
ATOM 6325 O O . ALA C 1 116 ? -38.062 -80.742 7.335 1 40.51 96 ALA C O 1
ATOM 6327 N N . MET C 1 117 ? -39.68 -79.261 7.9 1 40.24 97 MET C N 1
ATOM 6328 C CA . MET C 1 117 ? -40.645 -80.254 8.349 1 40.65 97 MET C CA 1
ATOM 6329 C C . MET C 1 117 ? -41.09 -81.124 7.165 1 41.24 97 MET C C 1
ATOM 6330 O O . MET C 1 117 ? -41.201 -82.338 7.315 1 41.44 97 MET C O 1
ATOM 6335 N N . THR C 1 118 ? -41.276 -80.513 5.981 1 41.35 98 THR C N 1
ATOM 6336 C CA . THR C 1 118 ? -41.665 -81.216 4.76 1 41.96 98 THR C CA 1
ATOM 6337 C C . THR C 1 118 ? -40.605 -82.241 4.366 1 42.56 98 THR C C 1
ATOM 6338 O O . THR C 1 118 ? -40.94 -83.381 4.043 1 42.63 98 THR C O 1
ATOM 6342 N N . ALA C 1 119 ? -39.325 -81.847 4.425 1 42.85 99 ALA C N 1
ATOM 6343 C CA . ALA C 1 119 ? -38.222 -82.741 4.093 1 43.6 99 ALA C CA 1
ATOM 6344 C C . ALA C 1 119 ? -38.09 -83.873 5.107 1 44.32 99 ALA C C 1
ATOM 6345 O O . ALA C 1 119 ? -37.755 -84.993 4.729 1 44.61 99 ALA C O 1
ATOM 6347 N N . ALA C 1 120 ? -38.36 -83.59 6.389 1 44.44 100 ALA C N 1
ATOM 6348 C CA . ALA C 1 120 ? -38.301 -84.603 7.441 1 45 100 ALA C CA 1
ATOM 6349 C C . ALA C 1 120 ? -39.391 -85.649 7.239 1 45.56 100 ALA C C 1
ATOM 6350 O O . ALA C 1 120 ? -39.146 -86.836 7.457 1 45.69 100 ALA C O 1
ATOM 6352 N N . LEU C 1 121 ? -40.585 -85.217 6.798 1 45.79 101 LEU C N 1
ATOM 6353 C CA . LEU C 1 121 ? -41.691 -86.131 6.544 1 46.59 101 LEU C CA 1
ATOM 6354 C C . LEU C 1 121 ? -41.451 -86.928 5.263 1 47.33 101 LEU C C 1
ATOM 6355 O O . LEU C 1 121 ? -41.713 -88.129 5.238 1 47.43 101 LEU C O 1
ATOM 6360 N N . LEU C 1 122 ? -40.93 -86.274 4.21 1 47.72 102 LEU C N 1
ATOM 6361 C CA . LEU C 1 122 ? -40.644 -86.94 2.936 1 48.46 102 LEU C CA 1
ATOM 6362 C C . LEU C 1 122 ? -39.571 -88.013 3.078 1 48.9 102 LEU C C 1
ATOM 6363 O O . LEU C 1 122 ? -39.66 -89.051 2.424 1 48.89 102 LEU C O 1
ATOM 6368 N N . ALA C 1 123 ? -38.57 -87.768 3.936 1 49.07 103 ALA C N 1
ATOM 6369 C CA . ALA C 1 123 ? -37.499 -88.73 4.18 1 49.97 103 ALA C CA 1
ATOM 6370 C C . ALA C 1 123 ? -38.03 -89.973 4.894 1 50.68 103 ALA C C 1
ATOM 6371 O O . ALA C 1 123 ? -37.597 -91.087 4.594 1 50.69 103 ALA C O 1
ATOM 6373 N N . ALA C 1 124 ? -38.967 -89.776 5.835 1 51.01 104 ALA C N 1
ATOM 6374 C CA . ALA C 1 124 ? -39.572 -90.864 6.59 1 51.7 104 ALA C CA 1
ATOM 6375 C C . ALA C 1 124 ? -40.411 -91.751 5.677 1 52.29 104 ALA C C 1
ATOM 6376 O O . ALA C 1 124 ? -40.375 -92.971 5.819 1 52.47 104 ALA C O 1
ATOM 6378 N N . VAL C 1 125 ? -41.148 -91.144 4.733 1 52.51 105 VAL C N 1
ATOM 6379 C CA . VAL C 1 125 ? -41.991 -91.875 3.787 1 53.31 105 VAL C CA 1
ATOM 6380 C C . VAL C 1 125 ? -41.144 -92.763 2.879 1 53.73 105 VAL C C 1
ATOM 6381 O O . VAL C 1 125 ? -41.45 -93.947 2.709 1 53.89 105 VAL C O 1
ATOM 6385 N N . ASN C 1 126 ? -40.064 -92.202 2.323 1 53.73 106 ASN C N 1
ATOM 6386 C CA . ASN C 1 126 ? -39.182 -92.952 1.433 1 54.28 106 ASN C CA 1
ATOM 6387 C C . ASN C 1 126 ? -38.392 -94.044 2.145 1 54.7 106 ASN C C 1
ATOM 6388 O O . ASN C 1 126 ? -38.032 -95.037 1.517 1 54.93 106 ASN C O 1
ATOM 6393 N N . ALA C 1 127 ? -38.165 -93.901 3.459 1 54.67 107 ALA C N 1
ATOM 6394 C CA . ALA C 1 127 ? -37.503 -94.953 4.235 1 55.04 107 ALA C CA 1
ATOM 6395 C C . ALA C 1 127 ? -38.465 -96.097 4.633 1 55.25 107 ALA C C 1
ATOM 6396 O O . ALA C 1 127 ? -38.071 -96.974 5.396 1 55.39 107 ALA C O 1
ATOM 6398 N N . GLY C 1 128 ? -39.696 -96.084 4.123 1 55.18 108 GLY C N 1
ATOM 6399 C CA . GLY C 1 128 ? -40.69 -97.101 4.427 1 55.69 108 GLY C CA 1
ATOM 6400 C C . GLY C 1 128 ? -41.449 -96.869 5.719 1 55.91 108 GLY C C 1
ATOM 6401 O O . GLY C 1 128 ? -42.132 -97.773 6.203 1 56.11 108 GLY C O 1
ATOM 6402 N N . THR C 1 129 ? -41.349 -95.663 6.291 1 55.67 109 THR C N 1
ATOM 6403 C CA . THR C 1 129 ? -42.049 -95.34 7.531 1 55.98 109 THR C CA 1
ATOM 6404 C C . THR C 1 129 ? -42.949 -94.119 7.354 1 56.1 109 THR C C 1
ATOM 6405 O O . THR C 1 129 ? -42.638 -93.049 7.871 1 56.09 109 THR C O 1
ATOM 6409 N N . PRO C 1 130 ? -44.074 -94.25 6.633 1 56.16 110 PRO C N 1
ATOM 6410 C CA . PRO C 1 130 ? -44.947 -93.083 6.427 1 56.42 110 PRO C CA 1
ATOM 6411 C C . PRO C 1 130 ? -45.779 -92.682 7.643 1 56.95 110 PRO C C 1
ATOM 6412 O O . PRO C 1 130 ? -46.343 -91.59 7.652 1 57.21 110 PRO C O 1
ATOM 6416 N N . HIS C 1 131 ? -45.871 -93.553 8.659 1 56.92 111 HIS C N 1
ATOM 6417 C CA . HIS C 1 131 ? -46.66 -93.252 9.846 1 57.41 111 HIS C CA 1
ATOM 6418 C C . HIS C 1 131 ? -45.951 -92.31 10.813 1 57.91 111 HIS C C 1
ATOM 6419 O O . HIS C 1 131 ? -44.769 -92.481 11.088 1 58.09 111 HIS C O 1
ATOM 6426 N N . ILE C 1 132 ? -46.676 -91.308 11.323 1 57.9 112 ILE C N 1
ATOM 6427 C CA . ILE C 1 132 ? -46.138 -90.36 12.29 1 58.41 112 ILE C CA 1
ATOM 6428 C C . ILE C 1 132 ? -47.054 -90.297 13.514 1 58.86 112 ILE C C 1
ATOM 6429 O O . ILE C 1 132 ? -48.255 -90.069 13.377 1 58.93 112 ILE C O 1
ATOM 6434 N N . VAL C 1 133 ? -46.492 -90.511 14.707 1 59.08 113 VAL C N 1
ATOM 6435 C CA . VAL C 1 133 ? -47.259 -90.393 15.94 1 59.76 113 VAL C CA 1
ATOM 6436 C C . VAL C 1 133 ? -47.009 -88.972 16.453 1 60.2 113 VAL C C 1
ATOM 6437 O O . VAL C 1 133 ? -45.991 -88.718 17.102 1 60.4 113 VAL C O 1
ATOM 6441 N N . ALA C 1 134 ? -47.872 -88.024 16.076 1 60.11 114 ALA C N 1
ATOM 6442 C CA . ALA C 1 134 ? -47.692 -86.632 16.472 1 60.49 114 ALA C CA 1
ATOM 6443 C C . ALA C 1 134 ? -48.548 -86.304 17.679 1 60.76 114 ALA C C 1
ATOM 6444 O O . ALA C 1 134 ? -49.754 -86.551 17.656 1 60.86 114 ALA C O 1
ATOM 6446 N N . VAL C 1 135 ? -47.934 -85.763 18.744 1 60.75 115 VAL C N 1
ATOM 6447 C CA . VAL C 1 135 ? -48.687 -85.437 19.952 1 61.29 115 VAL C CA 1
ATOM 6448 C C . VAL C 1 135 ? -49.174 -83.99 19.93 1 61.67 115 VAL C C 1
ATOM 6449 O O . VAL C 1 135 ? -48.42 -83.08 19.606 1 61.83 115 VAL C O 1
ATOM 6453 N N . ARG C 1 136 ? -50.455 -83.787 20.228 1 61.67 116 ARG C N 1
ATOM 6454 C CA . ARG C 1 136 ? -51.047 -82.455 20.237 1 62.06 116 ARG C CA 1
ATOM 6455 C C . ARG C 1 136 ? -50.899 -81.767 21.608 1 62.06 116 ARG C C 1
ATOM 6456 O O . ARG C 1 136 ? -50.777 -82.457 22.623 1 62.29 116 ARG C O 1
ATOM 6464 N N . PRO C 1 137 ? -50.874 -80.418 21.674 1 61.6 117 PRO C N 1
ATOM 6465 C CA . PRO C 1 137 ? -51.022 -79.451 20.574 1 61.42 117 PRO C CA 1
ATOM 6466 C C . PRO C 1 137 ? -49.77 -79.249 19.731 1 61.43 117 PRO C C 1
ATOM 6467 O O . PRO C 1 137 ? -48.653 -79.341 20.234 1 61.58 117 PRO C O 1
ATOM 6471 N N . LEU C 1 138 ? -49.964 -78.958 18.448 1 61.09 118 LEU C N 1
ATOM 6472 C CA . LEU C 1 138 ? -48.859 -78.677 17.539 1 61.17 118 LEU C CA 1
ATOM 6473 C C . LEU C 1 138 ? -49.08 -77.34 16.809 1 61.19 118 LEU C C 1
ATOM 6474 O O . LEU C 1 138 ? -50.188 -76.793 16.832 1 61.23 118 LEU C O 1
ATOM 6479 N N . TYR C 1 139 ? -48.023 -76.805 16.177 1 60.98 119 TYR C N 1
ATOM 6480 C CA . TYR C 1 139 ? -48.097 -75.557 15.418 1 61.19 119 TYR C CA 1
ATOM 6481 C C . TYR C 1 139 ? -49.06 -75.746 14.238 1 61.55 119 TYR C C 1
ATOM 6482 O O . TYR C 1 139 ? -49.081 -76.818 13.634 1 61.68 119 TYR C O 1
ATOM 6491 N N . GLY C 1 140 ? -49.863 -74.721 13.954 1 61.47 120 GLY C N 1
ATOM 6492 C CA . GLY C 1 140 ? -50.871 -74.725 12.896 1 61.84 120 GLY C CA 1
ATOM 6493 C C . GLY C 1 140 ? -50.494 -75.401 11.59 1 61.93 120 GLY C C 1
ATOM 6494 O O . GLY C 1 140 ? -51.221 -76.267 11.103 1 62.08 120 GLY C O 1
ATOM 6495 N N . GLY C 1 141 ? -49.351 -75.014 11.042 1 61.71 121 GLY C N 1
ATOM 6496 C CA . GLY C 1 141 ? -48.831 -75.559 9.796 1 61.93 121 GLY C CA 1
ATOM 6497 C C . GLY C 1 141 ? -48.407 -77.012 9.89 1 61.83 121 GLY C C 1
ATOM 6498 O O . GLY C 1 141 ? -48.687 -77.798 8.983 1 61.97 121 GLY C O 1
ATOM 6499 N N . SER C 1 142 ? -47.734 -77.384 10.987 1 61.42 122 SER C N 1
ATOM 6500 C CA . SER C 1 142 ? -47.296 -78.762 11.212 1 61.51 122 SER C CA 1
ATOM 6501 C C . SER C 1 142 ? -48.509 -79.683 11.389 1 61.54 122 SER C C 1
ATOM 6502 O O . SER C 1 142 ? -48.528 -80.794 10.863 1 61.65 122 SER C O 1
ATOM 6505 N N . ASP C 1 143 ? -49.526 -79.203 12.109 1 61.34 123 ASP C N 1
ATOM 6506 C CA . ASP C 1 143 ? -50.754 -79.932 12.37 1 61.69 123 ASP C CA 1
ATOM 6507 C C . ASP C 1 143 ? -51.539 -80.117 11.072 1 62.13 123 ASP C C 1
ATOM 6508 O O . ASP C 1 143 ? -52.062 -81.202 10.828 1 62.48 123 ASP C O 1
ATOM 6513 N N . HIS C 1 144 ? -51.606 -79.073 10.231 1 62.01 124 HIS C N 1
ATOM 6514 C CA . HIS C 1 144 ? -52.346 -79.144 8.97 1 62.45 124 HIS C CA 1
ATOM 6515 C C . HIS C 1 144 ? -51.649 -79.996 7.923 1 62.43 124 HIS C C 1
ATOM 6516 O O . HIS C 1 144 ? -52.326 -80.586 7.09 1 62.5 124 HIS C O 1
ATOM 6523 N N . LEU C 1 145 ? -50.314 -80.083 7.966 1 62.18 125 LEU C N 1
ATOM 6524 C CA . LEU C 1 145 ? -49.56 -80.891 7.007 1 62.4 125 LEU C CA 1
ATOM 6525 C C . LEU C 1 145 ? -49.747 -82.391 7.267 1 62.35 125 LEU C C 1
ATOM 6526 O O . LEU C 1 145 ? -49.8 -83.185 6.327 1 62.4 125 LEU C O 1
ATOM 6531 N N . LEU C 1 146 ? -49.858 -82.774 8.543 1 62.12 126 LEU C N 1
ATOM 6532 C CA . LEU C 1 146 ? -50.067 -84.165 8.933 1 62.4 126 LEU C CA 1
ATOM 6533 C C . LEU C 1 146 ? -51.513 -84.595 8.688 1 62.52 126 LEU C C 1
ATOM 6534 O O . LEU C 1 146 ? -51.754 -85.745 8.325 1 62.54 126 LEU C O 1
ATOM 6539 N N . GLU C 1 147 ? -52.473 -83.679 8.897 1 62.44 127 GLU C N 1
ATOM 6540 C CA . GLU C 1 147 ? -53.887 -83.963 8.689 1 62.95 127 GLU C CA 1
ATOM 6541 C C . GLU C 1 147 ? -54.206 -84.125 7.212 1 62.91 127 GLU C C 1
ATOM 6542 O O . GLU C 1 147 ? -54.997 -84.99 6.848 1 62.95 127 GLU C O 1
ATOM 6548 N N . THR C 1 148 ? -53.598 -83.298 6.361 1 62.73 128 THR C N 1
ATOM 6549 C CA . THR C 1 148 ? -53.837 -83.378 4.924 1 63.04 128 THR C CA 1
ATOM 6550 C C . THR C 1 148 ? -53.199 -84.61 4.291 1 63.17 128 THR C C 1
ATOM 6551 O O . THR C 1 148 ? -53.756 -85.157 3.339 1 63.36 128 THR C O 1
ATOM 6555 N N . GLY C 1 149 ? -52.051 -85.03 4.818 1 62.92 129 GLY C N 1
ATOM 6556 C CA . GLY C 1 149 ? -51.314 -86.171 4.296 1 63.21 129 GLY C CA 1
ATOM 6557 C C . GLY C 1 149 ? -50.838 -85.934 2.878 1 63.34 129 GLY C C 1
ATOM 6558 O O . GLY C 1 149 ? -50.843 -86.854 2.057 1 63.42 129 GLY C O 1
ATOM 6559 N N . LEU C 1 150 ? -50.441 -84.686 2.582 1 63.2 130 LEU C N 1
ATOM 6560 C CA . LEU C 1 150 ? -49.977 -84.234 1.274 1 63.55 130 LEU C CA 1
ATOM 6561 C C . LEU C 1 150 ? -48.719 -84.984 0.823 1 63.85 130 LEU C C 1
ATOM 6562 O O . LEU C 1 150 ? -48.557 -85.26 -0.366 1 64.14 130 LEU C O 1
ATOM 6567 N N . LEU C 1 151 ? -47.846 -85.343 1.769 1 63.59 131 LEU C N 1
ATOM 6568 C CA . LEU C 1 151 ? -46.598 -86.041 1.449 1 63.78 131 LEU C CA 1
ATOM 6569 C C . LEU C 1 151 ? -46.675 -87.572 1.575 1 64.19 131 LEU C C 1
ATOM 6570 O O . LEU C 1 151 ? -45.639 -88.235 1.61 1 64.29 131 LEU C O 1
ATOM 6575 N N . GLY C 1 152 ? -47.885 -88.117 1.638 1 64.3 132 GLY C N 1
ATOM 6576 C CA . GLY C 1 152 ? -48.09 -89.554 1.767 1 64.87 132 GLY C CA 1
ATOM 6577 C C . GLY C 1 152 ? -47.834 -90.069 3.168 1 65.18 132 GLY C C 1
ATOM 6578 O O . GLY C 1 152 ? -47.285 -91.155 3.337 1 65.26 132 GLY C O 1
ATOM 6579 N N . THR C 1 153 ? -48.228 -89.294 4.186 1 65.23 133 THR C N 1
ATOM 6580 C CA . THR C 1 153 ? -48.028 -89.667 5.584 1 65.72 133 THR C CA 1
ATOM 6581 C C . THR C 1 153 ? -49.342 -89.999 6.275 1 66.23 133 THR C C 1
ATOM 6582 O O . THR C 1 153 ? -50.354 -89.35 6.011 1 66.5 133 THR C O 1
ATOM 6586 N N . THR C 1 154 ? -49.322 -90.968 7.194 1 66.25 134 THR C N 1
ATOM 6587 C CA . THR C 1 154 ? -50.512 -91.307 7.974 1 66.8 134 THR C CA 1
ATOM 6588 C C . THR C 1 154 ? -50.251 -90.864 9.411 1 67.06 134 THR C C 1
ATOM 6589 O O . THR C 1 154 ? -49.254 -91.274 9.996 1 67.08 134 THR C O 1
ATOM 6593 N N . VAL C 1 155 ? -51.104 -89.99 9.963 1 67 135 VAL C N 1
ATOM 6594 C CA . VAL C 1 155 ? -50.896 -89.479 11.315 1 67.35 135 VAL C CA 1
ATOM 6595 C C . VAL C 1 155 ? -51.789 -90.171 12.355 1 67.69 135 VAL C C 1
ATOM 6596 O O . VAL C 1 155 ? -52.874 -90.659 12.033 1 67.96 135 VAL C O 1
ATOM 6600 N N . THR C 1 156 ? -51.296 -90.257 13.594 1 67.49 136 THR C N 1
ATOM 6601 C CA . THR C 1 156 ? -52.024 -90.818 14.724 1 67.76 136 THR C CA 1
ATOM 6602 C C . THR C 1 156 ? -51.85 -89.834 15.878 1 67.98 136 THR C C 1
ATOM 6603 O O . THR C 1 156 ? -50.794 -89.79 16.511 1 68.18 136 THR C O 1
ATOM 6607 N N . TRP C 1 157 ? -52.857 -88.985 16.094 1 67.88 137 TRP C N 1
ATOM 6608 C CA . TRP C 1 157 ? -52.805 -87.977 17.144 1 68.2 137 TRP C CA 1
ATOM 6609 C C . TRP C 1 157 ? -52.99 -88.622 18.507 1 68.74 137 TRP C C 1
ATOM 6610 O O . TRP C 1 157 ? -54.081 -89.087 18.831 1 68.83 137 TRP C O 1
ATOM 6621 N N . ALA C 1 158 ? -51.916 -88.673 19.298 1 68.83 138 ALA C N 1
ATOM 6622 C CA . ALA C 1 158 ? -51.972 -89.28 20.62 1 69.47 138 ALA C CA 1
ATOM 6623 C C . ALA C 1 158 ? -51.567 -88.302 21.723 1 69.96 138 ALA C C 1
ATOM 6624 O O . ALA C 1 158 ? -50.827 -87.355 21.479 1 70.02 138 ALA C O 1
ATOM 6626 N N . LYS C 1 159 ? -52.053 -88.535 22.943 1 70.18 139 LYS C N 1
ATOM 6627 C CA . LYS C 1 159 ? -51.692 -87.707 24.094 1 70.8 139 LYS C CA 1
ATOM 6628 C C . LYS C 1 159 ? -50.286 -88.12 24.607 1 71.22 139 LYS C C 1
ATOM 6629 O O . LYS C 1 159 ? -49.722 -89.111 24.129 1 71.41 139 LYS C O 1
ATOM 6635 N N . GLU C 1 160 ? -49.725 -87.388 25.587 1 71.14 140 GLU C N 1
ATOM 6636 C CA . GLU C 1 160 ? -48.406 -87.716 26.135 1 71.44 140 GLU C CA 1
ATOM 6637 C C . GLU C 1 160 ? -48.363 -89.127 26.756 1 71.37 140 GLU C C 1
ATOM 6638 O O . GLU C 1 160 ? -47.366 -89.83 26.614 1 71.42 140 GLU C O 1
ATOM 6644 N N . ALA C 1 161 ? -49.451 -89.553 27.406 1 71.11 141 ALA C N 1
ATOM 6645 C CA . ALA C 1 161 ? -49.509 -90.883 28.01 1 71.4 141 ALA C CA 1
ATOM 6646 C C . ALA C 1 161 ? -49.899 -92.003 27.025 1 71.55 141 ALA C C 1
ATOM 6647 O O . ALA C 1 161 ? -49.849 -93.177 27.388 1 71.66 141 ALA C O 1
ATOM 6649 N N . GLU C 1 162 ? -50.295 -91.655 25.794 1 71.37 142 GLU C N 1
ATOM 6650 C CA . GLU C 1 162 ? -50.69 -92.648 24.793 1 71.61 142 GLU C CA 1
ATOM 6651 C C . GLU C 1 162 ? -49.647 -92.811 23.678 1 71.51 142 GLU C C 1
ATOM 6652 O O . GLU C 1 162 ? -49.992 -93.325 22.618 1 71.57 142 GLU C O 1
ATOM 6658 N N . ILE C 1 163 ? -48.396 -92.369 23.892 1 71.12 143 ILE C N 1
ATOM 6659 C CA . ILE C 1 163 ? -47.365 -92.451 22.859 1 71.2 143 ILE C CA 1
ATOM 6660 C C . ILE C 1 163 ? -46.964 -93.895 22.531 1 71.18 143 ILE C C 1
ATOM 6661 O O . ILE C 1 163 ? -47.098 -94.301 21.379 1 71.34 143 ILE C O 1
ATOM 6666 N N . ALA C 1 164 ? -46.511 -94.674 23.53 1 70.76 144 ALA C N 1
ATOM 6667 C CA . ALA C 1 164 ? -46.07 -96.057 23.333 1 70.82 144 ALA C CA 1
ATOM 6668 C C . ALA C 1 164 ? -47.137 -96.967 22.722 1 70.69 144 ALA C C 1
ATOM 6669 O O . ALA C 1 164 ? -46.802 -97.908 22.003 1 70.82 144 ALA C O 1
ATOM 6671 N N . SER C 1 165 ? -48.416 -96.687 22.992 1 70.24 145 SER C N 1
ATOM 6672 C CA . SER C 1 165 ? -49.508 -97.488 22.447 1 70.21 145 SER C CA 1
ATOM 6673 C C . SER C 1 165 ? -49.821 -97.113 20.999 1 69.81 145 SER C C 1
ATOM 6674 O O . SER C 1 165 ? -50.161 -97.986 20.203 1 69.77 145 SER C O 1
ATOM 6677 N N . ALA C 1 166 ? -49.688 -95.821 20.647 1 69.33 146 ALA C N 1
ATOM 6678 C CA . ALA C 1 166 ? -49.963 -95.359 19.283 1 69.24 146 ALA C CA 1
ATOM 6679 C C . ALA C 1 166 ? -48.873 -95.703 18.262 1 68.98 146 ALA C C 1
ATOM 6680 O O . ALA C 1 166 ? -49.066 -95.465 17.072 1 69.08 146 ALA C O 1
ATOM 6682 N N . ILE C 1 167 ? -47.739 -96.254 18.708 1 68.48 147 ILE C N 1
ATOM 6683 C CA . ILE C 1 167 ? -46.647 -96.612 17.813 1 68.48 147 ILE C CA 1
ATOM 6684 C C . ILE C 1 167 ? -46.929 -97.884 17.027 1 68.23 147 ILE C C 1
ATOM 6685 O O . ILE C 1 167 ? -47.145 -98.951 17.602 1 68.38 147 ILE C O 1
ATOM 6690 N N . GLN C 1 168 ? -46.924 -97.761 15.703 1 67.68 148 GLN C N 1
ATOM 6691 C CA . GLN C 1 168 ? -47.148 -98.877 14.794 1 67.63 148 GLN C CA 1
ATOM 6692 C C . GLN C 1 168 ? -45.819 -99.344 14.195 1 67.09 148 GLN C C 1
ATOM 6693 O O . GLN C 1 168 ? -44.852 -98.579 14.164 1 67.27 148 GLN C O 1
ATOM 6699 N N . ASP C 1 169 ? -45.774 -100.582 13.676 1 66.35 149 ASP C N 1
ATOM 6700 C CA . ASP C 1 169 ? -44.567 -101.105 13.019 1 66.15 149 ASP C CA 1
ATOM 6701 C C . ASP C 1 169 ? -44.166 -100.299 11.754 1 65.39 149 ASP C C 1
ATOM 6702 O O . ASP C 1 169 ? -43.121 -100.568 11.163 1 65.5 149 ASP C O 1
ATOM 6707 N N . ASP C 1 170 ? -44.996 -99.316 11.355 1 64.42 150 ASP C N 1
ATOM 6708 C CA . ASP C 1 170 ? -44.801 -98.434 10.208 1 63.87 150 ASP C CA 1
ATOM 6709 C C . ASP C 1 170 ? -44.415 -96.992 10.62 1 63.05 150 ASP C C 1
ATOM 6710 O O . ASP C 1 170 ? -44.314 -96.132 9.751 1 63.18 150 ASP C O 1
ATOM 6715 N N . THR C 1 171 ? -44.223 -96.717 11.923 1 62.05 151 THR C N 1
ATOM 6716 C CA . THR C 1 171 ? -43.898 -95.377 12.413 1 61.54 151 THR C CA 1
ATOM 6717 C C . THR C 1 171 ? -42.445 -94.979 12.16 1 60.4 151 THR C C 1
ATOM 6718 O O . THR C 1 171 ? -41.529 -95.723 12.495 1 60.51 151 THR C O 1
ATOM 6722 N N . GLY C 1 172 ? -42.248 -93.798 11.591 1 59.19 152 GLY C N 1
ATOM 6723 C CA . GLY C 1 172 ? -40.916 -93.291 11.304 1 58.58 152 GLY C CA 1
ATOM 6724 C C . GLY C 1 172 ? -40.5 -92.11 12.158 1 57.62 152 GLY C C 1
ATOM 6725 O O . GLY C 1 172 ? -39.307 -91.904 12.386 1 57.77 152 GLY C O 1
ATOM 6726 N N . LEU C 1 173 ? -41.468 -91.312 12.628 1 56.49 153 LEU C N 1
ATOM 6727 C CA . LEU C 1 173 ? -41.158 -90.136 13.441 1 55.89 153 LEU C CA 1
ATOM 6728 C C . LEU C 1 173 ? -42.194 -89.873 14.531 1 55.24 153 LEU C C 1
ATOM 6729 O O . LEU C 1 173 ? -43.364 -90.22 14.38 1 55.28 153 LEU C O 1
ATOM 6734 N N . VAL C 1 174 ? -41.758 -89.24 15.628 1 54.43 154 VAL C N 1
ATOM 6735 C CA . VAL C 1 174 ? -42.625 -88.845 16.737 1 54.06 154 VAL C CA 1
ATOM 6736 C C . VAL C 1 174 ? -42.46 -87.337 16.878 1 53.4 154 VAL C C 1
ATOM 6737 O O . VAL C 1 174 ? -41.452 -86.879 17.409 1 53.38 154 VAL C O 1
ATOM 6741 N N . ILE C 1 175 ? -43.414 -86.563 16.351 1 52.67 155 ILE C N 1
ATOM 6742 C CA . ILE C 1 175 ? -43.321 -85.107 16.386 1 52.36 155 ILE C CA 1
ATOM 6743 C C . ILE C 1 175 ? -43.964 -84.507 17.634 1 52.32 155 ILE C C 1
ATOM 6744 O O . ILE C 1 175 ? -45.163 -84.661 17.849 1 52.54 155 ILE C O 1
ATOM 6749 N N . VAL C 1 176 ? -43.152 -83.846 18.472 1 52.02 156 VAL C N 1
ATOM 6750 C CA . VAL C 1 176 ? -43.586 -83.205 19.719 1 52.21 156 VAL C CA 1
ATOM 6751 C C . VAL C 1 176 ? -43.136 -81.73 19.733 1 52.51 156 VAL C C 1
ATOM 6752 O O . VAL C 1 176 ? -42.141 -81.38 19.096 1 52.53 156 VAL C O 1
ATOM 6756 N N . GLU C 1 177 ? -43.871 -80.866 20.447 1 52.57 157 GLU C N 1
ATOM 6757 C CA . GLU C 1 177 ? -43.562 -79.442 20.518 1 53.09 157 GLU C CA 1
ATOM 6758 C C . GLU C 1 177 ? -43.709 -78.923 21.949 1 53.58 157 GLU C C 1
ATOM 6759 O O . GLU C 1 177 ? -44.785 -79.043 22.531 1 53.76 157 GLU C O 1
ATOM 6765 N N . THR C 1 178 ? -42.641 -78.346 22.519 1 53.76 158 THR C N 1
ATOM 6766 C CA . THR C 1 178 ? -42.7 -77.818 23.88 1 54.55 158 THR C CA 1
ATOM 6767 C C . THR C 1 178 ? -41.901 -76.513 24.028 1 55.21 158 THR C C 1
ATOM 6768 O O . THR C 1 178 ? -40.715 -76.46 23.707 1 55.34 158 THR C O 1
ATOM 6772 N N . PRO C 1 179 ? -42.543 -75.436 24.504 1 55.56 159 PRO C N 1
ATOM 6773 C CA . PRO C 1 179 ? -43.95 -75.34 24.916 1 55.98 159 PRO C CA 1
ATOM 6774 C C . PRO C 1 179 ? -44.915 -75.365 23.732 1 56.48 159 PRO C C 1
ATOM 6775 O O . PRO C 1 179 ? -44.539 -75.028 22.607 1 56.74 159 PRO C O 1
ATOM 6779 N N . ALA C 1 180 ? -46.157 -75.779 23.993 1 56.37 160 ALA C N 1
ATOM 6780 C CA . ALA C 1 180 ? -47.205 -75.866 22.985 1 56.72 160 ALA C CA 1
ATOM 6781 C C . ALA C 1 180 ? -47.614 -74.487 22.437 1 56.88 160 ALA C C 1
ATOM 6782 O O . ALA C 1 180 ? -47.382 -73.462 23.08 1 56.97 160 ALA C O 1
ATOM 6784 N N . ASN C 1 181 ? -48.205 -74.462 21.242 1 56.81 161 ASN C N 1
ATOM 6785 C CA . ASN C 1 181 ? -48.643 -73.217 20.631 1 57.24 161 ASN C CA 1
ATOM 6786 C C . ASN C 1 181 ? -50.161 -73.249 20.419 1 57.49 161 ASN C C 1
ATOM 6787 O O . ASN C 1 181 ? -50.675 -74.162 19.766 1 57.63 161 ASN C O 1
ATOM 6792 N N . PRO C 1 182 ? -50.909 -72.294 21.002 1 57.28 162 PRO C N 1
ATOM 6793 C CA . PRO C 1 182 ? -50.449 -71.119 21.767 1 57.19 162 PRO C CA 1
ATOM 6794 C C . PRO C 1 182 ? -50.559 -71.207 23.3 1 57.01 162 PRO C C 1
ATOM 6795 O O . PRO C 1 182 ? -50.262 -70.236 23.992 1 57.01 162 PRO C O 1
ATOM 6799 N N . SER C 1 183 ? -51.025 -72.351 23.819 1 56.69 163 SER C N 1
ATOM 6800 C CA . SER C 1 183 ? -51.262 -72.579 25.244 1 56.83 163 SER C CA 1
ATOM 6801 C C . SER C 1 183 ? -50.025 -72.531 26.139 1 56.8 163 SER C C 1
ATOM 6802 O O . SER C 1 183 ? -50.159 -72.304 27.343 1 56.88 163 SER C O 1
ATOM 6805 N N . LEU C 1 184 ? -48.837 -72.77 25.558 1 56.46 164 LEU C N 1
ATOM 6806 C CA . LEU C 1 184 ? -47.545 -72.824 26.246 1 56.56 164 LEU C CA 1
ATOM 6807 C C . LEU C 1 184 ? -47.474 -73.954 27.276 1 56.77 164 LEU C C 1
ATOM 6808 O O . LEU C 1 184 ? -46.796 -73.828 28.296 1 56.73 164 LEU C O 1
ATOM 6813 N N . ASP C 1 185 ? -48.165 -75.068 26.993 1 56.8 165 ASP C N 1
ATOM 6814 C CA . ASP C 1 185 ? -48.152 -76.235 27.862 1 57.38 165 ASP C CA 1
ATOM 6815 C C . ASP C 1 185 ? -46.851 -77.001 27.622 1 57.37 165 ASP C C 1
ATOM 6816 O O . ASP C 1 185 ? -46.462 -77.216 26.475 1 57.57 165 ASP C O 1
ATOM 6821 N N . LEU C 1 186 ? -46.165 -77.39 28.697 1 56.86 166 LEU C N 1
ATOM 6822 C CA . LEU C 1 186 ? -44.892 -78.093 28.582 1 56.71 166 LEU C CA 1
ATOM 6823 C C . LEU C 1 186 ? -45.069 -79.601 28.451 1 56.42 166 LEU C C 1
ATOM 6824 O O . LEU C 1 186 ? -45.975 -80.18 29.053 1 56.44 166 LEU C O 1
ATOM 6829 N N . VAL C 1 187 ? -44.197 -80.236 27.659 1 56.02 167 VAL C N 1
ATOM 6830 C CA . VAL C 1 187 ? -44.207 -81.684 27.453 1 56.14 167 VAL C CA 1
ATOM 6831 C C . VAL C 1 187 ? -42.889 -82.255 27.983 1 56.05 167 VAL C C 1
ATOM 6832 O O . VAL C 1 187 ? -41.827 -81.731 27.646 1 56.1 167 VAL C O 1
ATOM 6836 N N . ASP C 1 188 ? -42.945 -83.302 28.826 1 55.74 168 ASP C N 1
ATOM 6837 C CA . ASP C 1 188 ? -41.73 -83.904 29.375 1 55.94 168 ASP C CA 1
ATOM 6838 C C . ASP C 1 188 ? -41.012 -84.719 28.303 1 55.63 168 ASP C C 1
ATOM 6839 O O . ASP C 1 188 ? -41.458 -85.814 27.963 1 55.69 168 ASP C O 1
ATOM 6844 N N . LEU C 1 189 ? -39.897 -84.182 27.775 1 55.09 169 LEU C N 1
ATOM 6845 C CA . LEU C 1 189 ? -39.12 -84.831 26.721 1 55.02 169 LEU C CA 1
ATOM 6846 C C . LEU C 1 189 ? -38.47 -86.136 27.157 1 54.77 169 LEU C C 1
ATOM 6847 O O . LEU C 1 189 ? -38.243 -87.005 26.321 1 54.76 169 LEU C O 1
ATOM 6852 N N . ASP C 1 190 ? -38.194 -86.292 28.455 1 54.52 170 ASP C N 1
ATOM 6853 C CA . ASP C 1 190 ? -37.616 -87.533 28.971 1 54.79 170 ASP C CA 1
ATOM 6854 C C . ASP C 1 190 ? -38.621 -88.687 28.873 1 54.88 170 ASP C C 1
ATOM 6855 O O . ASP C 1 190 ? -38.226 -89.825 28.63 1 54.95 170 ASP C O 1
ATOM 6860 N N . SER C 1 191 ? -39.92 -88.39 29.046 1 54.7 171 SER C N 1
ATOM 6861 C CA . SER C 1 191 ? -40.981 -89.387 28.954 1 54.98 171 SER C CA 1
ATOM 6862 C C . SER C 1 191 ? -41.297 -89.729 27.497 1 54.88 171 SER C C 1
ATOM 6863 O O . SER C 1 191 ? -41.605 -90.879 27.201 1 55.01 171 SER C O 1
ATOM 6866 N N . VAL C 1 192 ? -41.231 -88.735 26.595 1 54.49 172 VAL C N 1
ATOM 6867 C CA . VAL C 1 192 ? -41.511 -88.928 25.17 1 54.62 172 VAL C CA 1
ATOM 6868 C C . VAL C 1 192 ? -40.498 -89.869 24.515 1 54.68 172 VAL C C 1
ATOM 6869 O O . VAL C 1 192 ? -40.891 -90.816 23.837 1 54.89 172 VAL C O 1
ATOM 6873 N N . VAL C 1 193 ? -39.203 -89.619 24.731 1 54.44 173 VAL C N 1
ATOM 6874 C CA . VAL C 1 193 ? -38.133 -90.438 24.171 1 54.75 173 VAL C CA 1
ATOM 6875 C C . VAL C 1 193 ? -38.16 -91.868 24.736 1 54.84 173 VAL C C 1
ATOM 6876 O O . VAL C 1 193 ? -37.9 -92.824 24.005 1 55.02 173 VAL C O 1
ATOM 6880 N N . ALA C 1 194 ? -38.536 -92.018 26.014 1 54.52 174 ALA C N 1
ATOM 6881 C CA . ALA C 1 194 ? -38.642 -93.336 26.637 1 54.69 174 ALA C CA 1
ATOM 6882 C C . ALA C 1 194 ? -39.822 -94.117 26.052 1 54.57 174 ALA C C 1
ATOM 6883 O O . ALA C 1 194 ? -39.722 -95.329 25.867 1 54.71 174 ALA C O 1
ATOM 6885 N N . ALA C 1 195 ? -40.932 -93.423 25.746 1 54.15 175 ALA C N 1
ATOM 6886 C CA . ALA C 1 195 ? -42.11 -94.055 25.16 1 54.29 175 ALA C CA 1
ATOM 6887 C C . ALA C 1 195 ? -41.909 -94.377 23.683 1 54.29 175 ALA C C 1
ATOM 6888 O O . ALA C 1 195 ? -42.47 -95.356 23.202 1 54.56 175 ALA C O 1
ATOM 6890 N N . ALA C 1 196 ? -41.115 -93.573 22.965 1 53.9 176 ALA C N 1
ATOM 6891 C CA . ALA C 1 196 ? -40.856 -93.817 21.549 1 54.19 176 ALA C CA 1
ATOM 6892 C C . ALA C 1 196 ? -39.924 -95.01 21.333 1 54.44 176 ALA C C 1
ATOM 6893 O O . ALA C 1 196 ? -40.115 -95.782 20.395 1 54.61 176 ALA C O 1
ATOM 6895 N N . GLY C 1 197 ? -38.937 -95.157 22.208 1 54.3 177 GLY C N 1
ATOM 6896 C CA . GLY C 1 197 ? -37.975 -96.245 22.131 1 54.67 177 GLY C CA 1
ATOM 6897 C C . GLY C 1 197 ? -37.121 -96.191 20.883 1 54.9 177 GLY C C 1
ATOM 6898 O O . GLY C 1 197 ? -36.308 -95.277 20.715 1 55.05 177 GLY C O 1
ATOM 6899 N N . THR C 1 198 ? -37.335 -97.15 19.976 1 54.74 178 THR C N 1
ATOM 6900 C CA . THR C 1 198 ? -36.591 -97.255 18.722 1 55.08 178 THR C CA 1
ATOM 6901 C C . THR C 1 198 ? -36.969 -96.197 17.671 1 54.94 178 THR C C 1
ATOM 6902 O O . THR C 1 198 ? -36.252 -96.043 16.684 1 55.13 178 THR C O 1
ATOM 6906 N N . VAL C 1 199 ? -38.088 -95.484 17.866 1 54.35 179 VAL C N 1
ATOM 6907 C CA . VAL C 1 199 ? -38.541 -94.475 16.909 1 54.09 179 VAL C CA 1
ATOM 6908 C C . VAL C 1 199 ? -37.912 -93.108 17.197 1 53.64 179 VAL C C 1
ATOM 6909 O O . VAL C 1 199 ? -37.982 -92.621 18.324 1 53.77 179 VAL C O 1
ATOM 6913 N N . PRO C 1 200 ? -37.293 -92.474 16.183 1 52.92 180 PRO C N 1
ATOM 6914 C CA . PRO C 1 200 ? -36.675 -91.154 16.399 1 52.63 180 PRO C CA 1
ATOM 6915 C C . PRO C 1 200 ? -37.684 -90.07 16.782 1 52.26 180 PRO C C 1
ATOM 6916 O O . PRO C 1 200 ? -38.817 -90.1 16.312 1 52.36 180 PRO C O 1
ATOM 6920 N N . VAL C 1 201 ? -37.278 -89.116 17.639 1 51.79 181 VAL C N 1
ATOM 6921 C CA . VAL C 1 201 ? -38.161 -88.047 18.11 1 51.83 181 VAL C CA 1
ATOM 6922 C C . VAL C 1 201 ? -37.789 -86.672 17.553 1 51.6 181 VAL C C 1
ATOM 6923 O O . VAL C 1 201 ? -36.669 -86.213 17.749 1 51.8 181 VAL C O 1
ATOM 6927 N N . LEU C 1 202 ? -38.737 -86.001 16.883 1 51.14 182 LEU C N 1
ATOM 6928 C CA . LEU C 1 202 ? -38.524 -84.656 16.35 1 51.16 182 LEU C CA 1
ATOM 6929 C C . LEU C 1 202 ? -39.148 -83.661 17.322 1 51.13 182 LEU C C 1
ATOM 6930 O O . LEU C 1 202 ? -40.345 -83.735 17.596 1 51.25 182 LEU C O 1
ATOM 6935 N N . VAL C 1 203 ? -38.341 -82.739 17.854 1 50.79 183 VAL C N 1
ATOM 6936 C CA . VAL C 1 203 ? -38.839 -81.753 18.803 1 51.05 183 VAL C CA 1
ATOM 6937 C C . VAL C 1 203 ? -38.741 -80.352 18.236 1 51.03 183 VAL C C 1
ATOM 6938 O O . VAL C 1 203 ? -37.643 -79.896 17.922 1 51.09 183 VAL C O 1
ATOM 6942 N N . ASP C 1 204 ? -39.879 -79.657 18.119 1 50.77 184 ASP C N 1
ATOM 6943 C CA . ASP C 1 204 ? -39.876 -78.284 17.638 1 51.02 184 ASP C CA 1
ATOM 6944 C C . ASP C 1 204 ? -39.352 -77.401 18.77 1 50.98 184 ASP C C 1
ATOM 6945 O O . ASP C 1 204 ? -40.065 -77.144 19.738 1 51.32 184 ASP C O 1
ATOM 6950 N N . ASN C 1 205 ? -38.102 -76.961 18.662 1 50.39 185 ASN C N 1
ATOM 6951 C CA . ASN C 1 205 ? -37.491 -76.117 19.68 1 50.36 185 ASN C CA 1
ATOM 6952 C C . ASN C 1 205 ? -37.448 -74.657 19.217 1 49.94 185 ASN C C 1
ATOM 6953 O O . ASN C 1 205 ? -36.479 -73.951 19.483 1 49.92 185 ASN C O 1
ATOM 6958 N N . THR C 1 206 ? -38.501 -74.201 18.529 1 49.46 186 THR C N 1
ATOM 6959 C CA . THR C 1 206 ? -38.557 -72.835 18.028 1 49.46 186 THR C CA 1
ATOM 6960 C C . THR C 1 206 ? -38.794 -71.845 19.163 1 49.62 186 THR C C 1
ATOM 6961 O O . THR C 1 206 ? -38.078 -70.852 19.274 1 49.78 186 THR C O 1
ATOM 6965 N N . PHE C 1 207 ? -39.779 -72.135 20.023 1 49.38 187 PHE C N 1
ATOM 6966 C CA . PHE C 1 207 ? -40.171 -71.273 21.139 1 49.46 187 PHE C CA 1
ATOM 6967 C C . PHE C 1 207 ? -39.095 -71.132 22.218 1 48.88 187 PHE C C 1
ATOM 6968 O O . PHE C 1 207 ? -38.983 -70.072 22.836 1 48.87 187 PHE C O 1
ATOM 6976 N N . CYS C 1 208 ? -38.321 -72.2 22.452 1 48.12 188 CYS C N 1
ATOM 6977 C CA . CYS C 1 208 ? -37.307 -72.242 23.501 1 47.8 188 CYS C CA 1
ATOM 6978 C C . CYS C 1 208 ? -35.928 -71.79 23.072 1 47.24 188 CYS C C 1
ATOM 6979 O O . CYS C 1 208 ? -35.213 -71.193 23.877 1 47.29 188 CYS C O 1
ATOM 6982 N N . THR C 1 209 ? -35.515 -72.146 21.834 1 46.54 189 THR C N 1
ATOM 6983 C CA . THR C 1 209 ? -34.183 -71.898 21.244 1 46.2 189 THR C CA 1
ATOM 6984 C C . THR C 1 209 ? -33.081 -72.694 21.99 1 45.45 189 THR C C 1
ATOM 6985 O O . THR C 1 209 ? -33.328 -73.201 23.088 1 45.46 189 THR C O 1
ATOM 6989 N N . PRO C 1 210 ? -31.86 -72.833 21.424 1 44.64 190 PRO C N 1
ATOM 6990 C CA . PRO C 1 210 ? -30.808 -73.581 22.138 1 44.32 190 PRO C CA 1
ATOM 6991 C C . PRO C 1 210 ? -30.329 -72.936 23.446 1 43.99 190 PRO C C 1
ATOM 6992 O O . PRO C 1 210 ? -29.55 -73.545 24.178 1 44.11 190 PRO C O 1
ATOM 6996 N N . VAL C 1 211 ? -30.797 -71.715 23.747 1 43.44 191 VAL C N 1
ATOM 6997 C CA . VAL C 1 211 ? -30.437 -70.989 24.959 1 43.36 191 VAL C CA 1
ATOM 6998 C C . VAL C 1 211 ? -31.127 -71.599 26.182 1 43.43 191 VAL C C 1
ATOM 6999 O O . VAL C 1 211 ? -30.485 -71.822 27.209 1 43.52 191 VAL C O 1
ATOM 7003 N N . LEU C 1 212 ? -32.436 -71.881 26.072 1 43.18 192 LEU C N 1
ATOM 7004 C CA . LEU C 1 212 ? -33.196 -72.415 27.198 1 43.32 192 LEU C CA 1
ATOM 7005 C C . LEU C 1 212 ? -33.482 -73.919 27.146 1 43.47 192 LEU C C 1
ATOM 7006 O O . LEU C 1 212 ? -33.703 -74.509 28.198 1 43.6 192 LEU C O 1
ATOM 7011 N N . GLN C 1 213 ? -33.484 -74.542 25.957 1 43.3 193 GLN C N 1
ATOM 7012 C CA . GLN C 1 213 ? -33.755 -75.98 25.858 1 43.63 193 GLN C CA 1
ATOM 7013 C C . GLN C 1 213 ? -32.875 -76.65 24.793 1 44.06 193 GLN C C 1
ATOM 7014 O O . GLN C 1 213 ? -32.529 -76.018 23.796 1 44.18 193 GLN C O 1
ATOM 7020 N N . GLN C 1 214 ? -32.503 -77.92 25.011 1 44.06 194 GLN C N 1
ATOM 7021 C CA . GLN C 1 214 ? -31.708 -78.7 24.063 1 44.56 194 GLN C CA 1
ATOM 7022 C C . GLN C 1 214 ? -32.261 -80.122 24.016 1 45.08 194 GLN C C 1
ATOM 7023 O O . GLN C 1 214 ? -31.913 -80.947 24.86 1 45.22 194 GLN C O 1
ATOM 7029 N N . PRO C 1 215 ? -33.141 -80.419 23.042 1 45.16 195 PRO C N 1
ATOM 7030 C CA . PRO C 1 215 ? -33.753 -81.758 22.979 1 45.37 195 PRO C CA 1
ATOM 7031 C C . PRO C 1 215 ? -32.785 -82.923 22.753 1 45.81 195 PRO C C 1
ATOM 7032 O O . PRO C 1 215 ? -33.101 -84.048 23.142 1 45.99 195 PRO C O 1
ATOM 7036 N N . ILE C 1 216 ? -31.598 -82.662 22.171 1 45.68 196 ILE C N 1
ATOM 7037 C CA . ILE C 1 216 ? -30.589 -83.702 21.95 1 45.89 196 ILE C CA 1
ATOM 7038 C C . ILE C 1 216 ? -30.143 -84.298 23.292 1 45.94 196 ILE C C 1
ATOM 7039 O O . ILE C 1 216 ? -30.017 -85.518 23.407 1 46.05 196 ILE C O 1
ATOM 7044 N N . ARG C 1 217 ? -29.986 -83.437 24.324 1 45.68 197 ARG C N 1
ATOM 7045 C CA . ARG C 1 217 ? -29.6 -83.822 25.685 1 45.92 197 ARG C CA 1
ATOM 7046 C C . ARG C 1 217 ? -30.608 -84.772 26.338 1 46.02 197 ARG C C 1
ATOM 7047 O O . ARG C 1 217 ? -30.225 -85.595 27.169 1 46.3 197 ARG C O 1
ATOM 7055 N N . HIS C 1 218 ? -31.888 -84.658 25.976 1 45.65 198 HIS C N 1
ATOM 7056 C CA . HIS C 1 218 ? -32.934 -85.516 26.526 1 45.84 198 HIS C CA 1
ATOM 7057 C C . HIS C 1 218 ? -33.125 -86.831 25.753 1 45.83 198 HIS C C 1
ATOM 7058 O O . HIS C 1 218 ? -33.656 -87.791 26.307 1 45.96 198 HIS C O 1
ATOM 7065 N N . GLY C 1 219 ? -32.675 -86.878 24.505 1 45.38 199 GLY C N 1
ATOM 7066 C CA . GLY C 1 219 ? -32.766 -88.093 23.707 1 45.31 199 GLY C CA 1
ATOM 7067 C C . GLY C 1 219 ? -33.426 -87.945 22.352 1 44.94 199 GLY C C 1
ATOM 7068 O O . GLY C 1 219 ? -33.573 -88.937 21.635 1 44.87 199 GLY C O 1
ATOM 7069 N N . ALA C 1 220 ? -33.848 -86.723 21.992 1 44.53 200 ALA C N 1
ATOM 7070 C CA . ALA C 1 220 ? -34.487 -86.496 20.697 1 44.59 200 ALA C CA 1
ATOM 7071 C C . ALA C 1 220 ? -33.489 -86.691 19.557 1 44.62 200 ALA C C 1
ATOM 7072 O O . ALA C 1 220 ? -32.307 -86.393 19.716 1 44.98 200 ALA C O 1
ATOM 7074 N N . ALA C 1 221 ? -33.952 -87.221 18.424 1 44.08 201 ALA C N 1
ATOM 7075 C CA . ALA C 1 221 ? -33.077 -87.467 17.284 1 44.09 201 ALA C CA 1
ATOM 7076 C C . ALA C 1 221 ? -32.992 -86.266 16.358 1 44.08 201 ALA C C 1
ATOM 7077 O O . ALA C 1 221 ? -31.933 -86.002 15.796 1 44.47 201 ALA C O 1
ATOM 7079 N N . LEU C 1 222 ? -34.099 -85.544 16.187 1 43.52 202 LEU C N 1
ATOM 7080 C CA . LEU C 1 222 ? -34.152 -84.377 15.311 1 43.45 202 LEU C CA 1
ATOM 7081 C C . LEU C 1 222 ? -34.635 -83.159 16.098 1 43.57 202 LEU C C 1
ATOM 7082 O O . LEU C 1 222 ? -35.55 -83.288 16.909 1 43.86 202 LEU C O 1
ATOM 7087 N N . VAL C 1 223 ? -34.043 -81.977 15.863 1 43.12 203 VAL C N 1
ATOM 7088 C CA . VAL C 1 223 ? -34.479 -80.756 16.547 1 43.08 203 VAL C CA 1
ATOM 7089 C C . VAL C 1 223 ? -34.875 -79.697 15.516 1 42.93 203 VAL C C 1
ATOM 7090 O O . VAL C 1 223 ? -34.009 -79.058 14.928 1 42.9 203 VAL C O 1
ATOM 7094 N N . LEU C 1 224 ? -36.179 -79.524 15.282 1 42.68 204 LEU C N 1
ATOM 7095 C CA . LEU C 1 224 ? -36.682 -78.565 14.3 1 42.85 204 LEU C CA 1
ATOM 7096 C C . LEU C 1 224 ? -36.677 -77.147 14.847 1 42.93 204 LEU C C 1
ATOM 7097 O O . LEU C 1 224 ? -37.055 -76.929 15.992 1 43.11 204 LEU C O 1
ATOM 7102 N N . HIS C 1 225 ? -36.245 -76.181 14.026 1 42.66 205 HIS C N 1
ATOM 7103 C CA . HIS C 1 225 ? -36.213 -74.765 14.386 1 42.81 205 HIS C CA 1
ATOM 7104 C C . HIS C 1 225 ? -36.746 -73.937 13.228 1 42.74 205 HIS C C 1
ATOM 7105 O O . HIS C 1 225 ? -36.298 -74.111 12.098 1 42.93 205 HIS C O 1
ATOM 7112 N N . SER C 1 226 ? -37.663 -73.013 13.506 1 42.25 206 SER C N 1
ATOM 7113 C CA . SER C 1 226 ? -38.134 -72.083 12.496 1 42.26 206 SER C CA 1
ATOM 7114 C C . SER C 1 226 ? -37.257 -70.855 12.704 1 42.3 206 SER C C 1
ATOM 7115 O O . SER C 1 226 ? -37.547 -70.041 13.58 1 42.56 206 SER C O 1
ATOM 7118 N N . ALA C 1 227 ? -36.161 -70.749 11.941 1 41.91 207 ALA C N 1
ATOM 7119 C CA . ALA C 1 227 ? -35.187 -69.66 12.037 1 42.17 207 ALA C CA 1
ATOM 7120 C C . ALA C 1 227 ? -35.766 -68.255 11.874 1 42.23 207 ALA C C 1
ATOM 7121 O O . ALA C 1 227 ? -35.116 -67.282 12.251 1 42.32 207 ALA C O 1
ATOM 7123 N N . THR C 1 228 ? -36.996 -68.15 11.349 1 42.06 208 THR C N 1
ATOM 7124 C CA . THR C 1 228 ? -37.721 -66.891 11.192 1 42.2 208 THR C CA 1
ATOM 7125 C C . THR C 1 228 ? -37.894 -66.226 12.577 1 41.65 208 THR C C 1
ATOM 7126 O O . THR C 1 228 ? -37.641 -65.03 12.74 1 41.78 208 THR C O 1
ATOM 7154 N N . TYR C 1 230 ? -36.766 -65.778 16.503 1 39.93 210 TYR C N 1
ATOM 7155 C CA . TYR C 1 230 ? -35.615 -65.792 17.418 1 39.96 210 TYR C CA 1
ATOM 7156 C C . TYR C 1 230 ? -34.238 -65.962 16.754 1 40.29 210 TYR C C 1
ATOM 7157 O O . TYR C 1 230 ? -33.341 -65.172 17.048 1 40.48 210 TYR C O 1
ATOM 7166 N N . LEU C 1 231 ? -34.043 -66.983 15.894 1 40.11 211 LEU C N 1
ATOM 7167 C CA . LEU C 1 231 ? -32.754 -67.19 15.23 1 40.24 211 LEU C CA 1
ATOM 7168 C C . LEU C 1 231 ? -32.385 -65.992 14.352 1 40.44 211 LEU C C 1
ATOM 7169 O O . LEU C 1 231 ? -31.231 -65.571 14.346 1 40.58 211 LEU C O 1
ATOM 7174 N N . GLY C 1 232 ? -33.374 -65.435 13.657 1 40.28 212 GLY C N 1
ATOM 7175 C CA . GLY C 1 232 ? -33.191 -64.223 12.873 1 40.73 212 GLY C CA 1
ATOM 7176 C C . GLY C 1 232 ? -33.175 -63.068 13.852 1 41.08 212 GLY C C 1
ATOM 7177 O O . GLY C 1 232 ? -32.197 -62.32 13.941 1 41.17 212 GLY C O 1
ATOM 7178 N N . GLY C 1 233 ? -34.25 -62.975 14.627 1 41.09 213 GLY C N 1
ATOM 7179 C CA . GLY C 1 233 ? -34.397 -62.015 15.712 1 41.5 213 GLY C CA 1
ATOM 7180 C C . GLY C 1 233 ? -34.806 -60.613 15.336 1 41.77 213 GLY C C 1
ATOM 7181 O O . GLY C 1 233 ? -34.962 -59.764 16.215 1 41.89 213 GLY C O 1
ATOM 7182 N N . HIS C 1 234 ? -34.96 -60.344 14.038 1 41.75 214 HIS C N 1
ATOM 7183 C CA . HIS C 1 234 ? -35.342 -59.008 13.585 1 42.19 214 HIS C CA 1
ATOM 7184 C C . HIS C 1 234 ? -36.589 -58.985 12.67 1 42.61 214 HIS C C 1
ATOM 7185 O O . HIS C 1 234 ? -37.09 -57.905 12.353 1 42.95 214 HIS C O 1
ATOM 7192 N N . GLY C 1 235 ? -37.099 -60.158 12.296 1 42.48 215 GLY C N 1
ATOM 7193 C CA . GLY C 1 235 ? -38.287 -60.283 11.462 1 42.87 215 GLY C CA 1
ATOM 7194 C C . GLY C 1 235 ? -38.043 -59.931 10.012 1 43.01 215 GLY C C 1
ATOM 7195 O O . GLY C 1 235 ? -38.896 -59.319 9.365 1 43.13 215 GLY C O 1
ATOM 7196 N N . ASP C 1 236 ? -36.881 -60.318 9.487 1 42.86 216 ASP C N 1
ATOM 7197 C CA . ASP C 1 236 ? -36.533 -60.023 8.101 1 43.24 216 ASP C CA 1
ATOM 7198 C C . ASP C 1 236 ? -36.017 -61.232 7.325 1 43.45 216 ASP C C 1
ATOM 7199 O O . ASP C 1 236 ? -36.139 -61.261 6.1 1 43.72 216 ASP C O 1
ATOM 7204 N N . ALA C 1 237 ? -35.465 -62.232 8.02 1 43.11 217 ALA C N 1
ATOM 7205 C CA . ALA C 1 237 ? -34.954 -63.418 7.347 1 43.33 217 ALA C CA 1
ATOM 7206 C C . ALA C 1 237 ? -35.824 -64.651 7.577 1 43.05 217 ALA C C 1
ATOM 7207 O O . ALA C 1 237 ? -36.071 -65.032 8.721 1 43.09 217 ALA C O 1
ATOM 7209 N N . MET C 1 238 ? -36.292 -65.271 6.487 1 42.65 218 MET C N 1
ATOM 7210 C CA . MET C 1 238 ? -37.116 -66.479 6.555 1 42.71 218 MET C CA 1
ATOM 7211 C C . MET C 1 238 ? -36.202 -67.694 6.563 1 42.43 218 MET C C 1
ATOM 7212 O O . MET C 1 238 ? -35.261 -67.744 5.773 1 42.64 218 MET C O 1
ATOM 7217 N N . GLY C 1 239 ? -36.476 -68.663 7.431 1 41.9 219 GLY C N 1
ATOM 7218 C CA . GLY C 1 239 ? -35.638 -69.853 7.51 1 41.95 219 GLY C CA 1
ATOM 7219 C C . GLY C 1 239 ? -36.19 -71.011 8.305 1 41.92 219 GLY C C 1
ATOM 7220 O O . GLY C 1 239 ? -37.181 -70.877 9.021 1 42.05 219 GLY C O 1
ATOM 7221 N N . GLY C 1 240 ? -35.519 -72.144 8.191 1 41.8 220 GLY C N 1
ATOM 7222 C CA . GLY C 1 240 ? -35.874 -73.375 8.882 1 42.15 220 GLY C CA 1
ATOM 7223 C C . GLY C 1 240 ? -34.688 -74.311 8.904 1 42.15 220 GLY C C 1
ATOM 72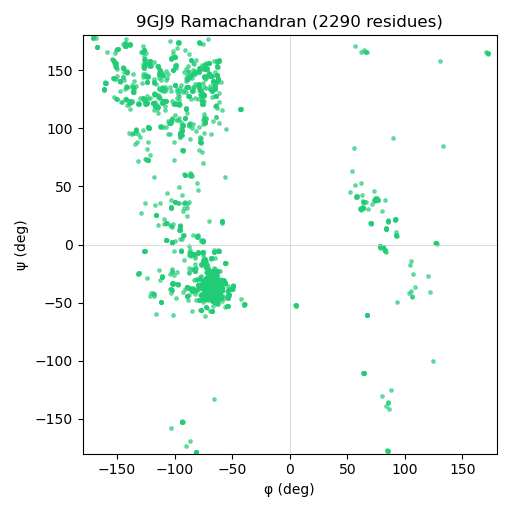24 O O . GLY C 1 240 ? -34.018 -74.465 7.887 1 42.01 220 GLY C O 1
ATOM 7225 N N . ILE C 1 241 ? -34.381 -74.903 10.062 1 42.14 221 ILE C N 1
ATOM 7226 C CA . ILE C 1 241 ? -33.201 -75.758 10.191 1 42.71 221 ILE C CA 1
ATOM 7227 C C . ILE C 1 241 ? -33.421 -76.897 11.191 1 43.24 221 ILE C C 1
ATOM 7228 O O . ILE C 1 241 ? -34.07 -76.693 12.213 1 43.62 221 ILE C O 1
ATOM 7233 N N . ILE C 1 242 ? -32.916 -78.106 10.884 1 43.02 222 ILE C N 1
ATOM 7234 C CA . ILE C 1 242 ? -33.038 -79.253 11.782 1 43.26 222 ILE C CA 1
ATOM 7235 C C . ILE C 1 242 ? -31.661 -79.719 12.241 1 43.71 222 ILE C C 1
ATOM 7236 O O . ILE C 1 242 ? -30.85 -80.117 11.413 1 43.67 222 ILE C O 1
ATOM 7241 N N . ALA C 1 243 ? -31.402 -79.688 13.553 1 44.02 223 ALA C N 1
ATOM 7242 C CA . ALA C 1 243 ? -30.141 -80.175 14.103 1 44.84 223 ALA C CA 1
ATOM 7243 C C . ALA C 1 243 ? -30.339 -81.66 14.436 1 45.78 223 ALA C C 1
ATOM 7244 O O . ALA C 1 243 ? -31.09 -81.987 15.355 1 46.06 223 ALA C O 1
ATOM 7246 N N . THR C 1 244 ? -29.712 -82.561 13.666 1 46.02 224 THR C N 1
ATOM 7247 C CA . THR C 1 244 ? -29.895 -83.998 13.867 1 46.84 224 THR C CA 1
ATOM 7248 C C . THR C 1 244 ? -28.605 -84.824 13.644 1 47.52 224 THR C C 1
ATOM 7249 O O . THR C 1 244 ? -27.605 -84.284 13.166 1 47.81 224 THR C O 1
ATOM 7253 N N . ASN C 1 245 ? -28.623 -86.13 13.996 1 47.49 225 ASN C N 1
ATOM 7254 C CA . ASN C 1 245 ? -27.484 -87.02 13.788 1 48.01 225 ASN C CA 1
ATOM 7255 C C . ASN C 1 245 ? -27.156 -87.176 12.296 1 48.52 225 ASN C C 1
ATOM 7256 O O . ASN C 1 245 ? -28.009 -86.939 11.447 1 48.43 225 ASN C O 1
ATOM 7261 N N . SER C 1 246 ? -25.918 -87.569 11.984 1 49.02 226 SER C N 1
ATOM 7262 C CA . SER C 1 246 ? -25.416 -87.73 10.62 1 49.89 226 SER C CA 1
ATOM 7263 C C . SER C 1 246 ? -26.316 -88.547 9.691 1 50.29 226 SER C C 1
ATOM 7264 O O . SER C 1 246 ? -26.443 -88.198 8.52 1 50.39 226 SER C O 1
ATOM 7267 N N . ASP C 1 247 ? -26.946 -89.613 10.205 1 50.3 227 ASP C N 1
ATOM 7268 C CA . ASP C 1 247 ? -27.838 -90.441 9.401 1 50.78 227 ASP C CA 1
ATOM 7269 C C . ASP C 1 247 ? -29.066 -89.653 8.944 1 50.66 227 ASP C C 1
ATOM 7270 O O . ASP C 1 247 ? -29.379 -89.666 7.757 1 50.71 227 ASP C O 1
ATOM 7275 N N . TRP C 1 248 ? -29.748 -88.956 9.865 1 50.47 228 TRP C N 1
ATOM 7276 C CA . TRP C 1 248 ? -30.915 -88.157 9.495 1 50.92 228 TRP C CA 1
ATOM 7277 C C . TRP C 1 248 ? -30.537 -86.919 8.694 1 50.77 228 TRP C C 1
ATOM 7278 O O . TRP C 1 248 ? -31.322 -86.484 7.86 1 51.06 228 TRP C O 1
ATOM 7289 N N . ALA C 1 249 ? -29.34 -86.358 8.931 1 50.18 229 ALA C N 1
ATOM 7290 C CA . ALA C 1 249 ? -28.839 -85.205 8.177 1 49.96 229 ALA C CA 1
ATOM 7291 C C . ALA C 1 249 ? -28.571 -85.589 6.717 1 49.51 229 ALA C C 1
ATOM 7292 O O . ALA C 1 249 ? -28.732 -84.757 5.832 1 49.47 229 ALA C O 1
ATOM 7294 N N . MET C 1 250 ? -28.161 -86.849 6.475 1 49.04 230 MET C N 1
ATOM 7295 C CA . MET C 1 250 ? -27.905 -87.392 5.145 1 48.95 230 MET C CA 1
ATOM 7296 C C . MET C 1 250 ? -29.222 -87.567 4.403 1 48.46 230 MET C C 1
ATOM 7297 O O . MET C 1 250 ? -29.307 -87.219 3.228 1 48.52 230 MET C O 1
ATOM 7302 N N . ARG C 1 251 ? -30.251 -88.096 5.091 1 47.83 231 ARG C N 1
ATOM 7303 C CA . ARG C 1 251 ? -31.574 -88.29 4.511 1 47.8 231 ARG C CA 1
ATOM 7304 C C . ARG C 1 251 ? -32.166 -86.924 4.151 1 47.66 231 ARG C C 1
ATOM 7305 O O . ARG C 1 251 ? -32.652 -86.735 3.039 1 47.87 231 ARG C O 1
ATOM 7313 N N . LEU C 1 252 ? -32.066 -85.96 5.076 1 47.15 232 LEU C N 1
ATOM 7314 C CA . LEU C 1 252 ? -32.571 -84.612 4.88 1 47.22 232 LEU C CA 1
ATOM 7315 C C . LEU C 1 252 ? -31.852 -83.918 3.73 1 46.98 232 LEU C C 1
ATOM 7316 O O . LEU C 1 252 ? -32.497 -83.267 2.91 1 47.22 232 LEU C O 1
ATOM 7321 N N . ARG C 1 253 ? -30.526 -84.086 3.647 1 46.36 233 ARG C N 1
ATOM 7322 C CA . ARG C 1 253 ? -29.717 -83.481 2.59 1 46.25 233 ARG C CA 1
ATOM 7323 C C . ARG C 1 253 ? -30.04 -84.056 1.204 1 45.38 233 ARG C C 1
ATOM 7324 O O . ARG C 1 253 ? -29.902 -83.352 0.204 1 45.33 233 ARG C O 1
ATOM 7332 N N . GLN C 1 254 ? -30.484 -85.32 1.145 1 44.58 234 GLN C N 1
ATOM 7333 C CA . GLN C 1 254 ? -30.868 -85.955 -0.112 1 44.32 234 GLN C CA 1
ATOM 7334 C C . GLN C 1 254 ? -32.179 -85.358 -0.62 1 43.76 234 GLN C C 1
ATOM 7335 O O . GLN C 1 254 ? -32.321 -85.135 -1.821 1 43.95 234 GLN C O 1
ATOM 7341 N N . VAL C 1 255 ? -33.14 -85.101 0.294 1 42.84 235 VAL C N 1
ATOM 7342 C CA . VAL C 1 255 ? -34.428 -84.512 -0.061 1 42.42 235 VAL C CA 1
ATOM 7343 C C . VAL C 1 255 ? -34.23 -83.083 -0.546 1 41.91 235 VAL C C 1
ATOM 7344 O O . VAL C 1 255 ? -34.84 -82.693 -1.531 1 41.96 235 VAL C O 1
ATOM 7348 N N . ARG C 1 256 ? -33.35 -82.316 0.112 1 41.27 236 ARG C N 1
ATOM 7349 C CA . ARG C 1 256 ? -33.059 -80.932 -0.269 1 41.09 236 ARG C CA 1
ATOM 7350 C C . ARG C 1 256 ? -32.434 -80.835 -1.661 1 40.97 236 ARG C C 1
ATOM 7351 O O . ARG C 1 256 ? -32.669 -79.861 -2.369 1 41.07 236 ARG C O 1
ATOM 7359 N N . ALA C 1 257 ? -31.647 -81.841 -2.056 1 40.58 237 ALA C N 1
ATOM 7360 C CA . ALA C 1 257 ? -30.999 -81.852 -3.361 1 40.73 237 ALA C CA 1
ATOM 7361 C C . ALA C 1 257 ? -31.985 -82.053 -4.517 1 40.78 237 ALA C C 1
ATOM 7362 O O . ALA C 1 257 ? -31.747 -81.523 -5.598 1 41.04 237 ALA C O 1
ATOM 7364 N N . ILE C 1 258 ? -33.085 -82.802 -4.307 1 40.36 238 ILE C N 1
ATOM 7365 C CA . ILE C 1 258 ? -34.06 -83.025 -5.383 1 40.8 238 ILE C CA 1
ATOM 7366 C C . ILE C 1 258 ? -35.314 -82.15 -5.256 1 40.93 238 ILE C C 1
ATOM 7367 O O . ILE C 1 258 ? -35.879 -81.768 -6.277 1 41.33 238 ILE C O 1
ATOM 7372 N N . THR C 1 259 ? -35.761 -81.84 -4.033 1 40.61 239 THR C N 1
ATOM 7373 C CA . THR C 1 259 ? -36.934 -80.981 -3.843 1 40.7 239 THR C CA 1
ATOM 7374 C C . THR C 1 259 ? -36.579 -79.482 -3.933 1 40.3 239 THR C C 1
ATOM 7375 O O . THR C 1 259 ? -37.459 -78.677 -4.201 1 40.4 239 THR C O 1
ATOM 7379 N N . GLY C 1 260 ? -35.316 -79.131 -3.695 1 39.75 240 GLY C N 1
ATOM 7380 C CA . GLY C 1 260 ? -34.795 -77.774 -3.816 1 39.7 240 GLY C CA 1
ATOM 7381 C C . GLY C 1 260 ? -35.404 -76.64 -3.008 1 39.49 240 GLY C C 1
ATOM 7382 O O . GLY C 1 260 ? -35.529 -75.529 -3.526 1 39.67 240 GLY C O 1
ATOM 7383 N N . ALA C 1 261 ? -35.736 -76.866 -1.727 1 38.97 241 ALA C N 1
ATOM 7384 C CA . ALA C 1 261 ? -36.264 -75.792 -0.875 1 38.89 241 ALA C CA 1
ATOM 7385 C C . ALA C 1 261 ? -35.068 -75.131 -0.165 1 38.53 241 ALA C C 1
ATOM 7386 O O . ALA C 1 261 ? -34.972 -75.149 1.06 1 38.55 241 ALA C O 1
ATOM 7388 N N . LEU C 1 262 ? -34.137 -74.578 -0.955 1 38.09 242 LEU C N 1
ATOM 7389 C CA . LEU C 1 262 ? -32.895 -73.985 -0.463 1 38.32 242 LEU C CA 1
ATOM 7390 C C . LEU C 1 262 ? -33.055 -72.68 0.307 1 38.54 242 LEU C C 1
ATOM 7391 O O . LEU C 1 262 ? -34.014 -71.943 0.097 1 38.8 242 LEU C O 1
ATOM 7396 N N . LEU C 1 263 ? -32.067 -72.376 1.161 1 38.22 243 LEU C N 1
ATOM 7397 C CA . LEU C 1 263 ? -31.989 -71.141 1.924 1 38.43 243 LEU C CA 1
ATOM 7398 C C . LEU C 1 263 ? -31.08 -70.202 1.111 1 38.83 243 LEU C C 1
ATOM 7399 O O . LEU C 1 263 ? -29.954 -70.572 0.787 1 39.14 243 LEU C O 1
ATOM 7404 N N . HIS C 1 264 ? -31.594 -69.034 0.708 1 38.54 244 HIS C N 1
ATOM 7405 C CA . HIS C 1 264 ? -30.847 -68.071 -0.107 1 38.63 244 HIS C CA 1
ATOM 7406 C C . HIS C 1 264 ? -29.623 -67.575 0.648 1 38.42 244 HIS C C 1
ATOM 7407 O O . HIS C 1 264 ? -29.718 -67.354 1.854 1 38.64 244 HIS C O 1
ATOM 7414 N N . PRO C 1 265 ? -28.475 -67.355 -0.035 1 37.81 245 PRO C N 1
ATOM 7415 C CA . PRO C 1 265 ? -27.278 -66.874 0.678 1 37.44 245 PRO C CA 1
ATOM 7416 C C . PRO C 1 265 ? -27.493 -65.664 1.591 1 37.39 245 PRO C C 1
ATOM 7417 O O . PRO C 1 265 ? -26.871 -65.601 2.653 1 37.78 245 PRO C O 1
ATOM 7421 N N . MET C 1 266 ? -28.378 -64.722 1.199 1 36.68 246 MET C N 1
ATOM 7422 C CA . MET C 1 266 ? -28.683 -63.534 2.006 1 36.62 246 MET C CA 1
ATOM 7423 C C . MET C 1 266 ? -29.436 -63.919 3.27 1 36.37 246 MET C C 1
ATOM 7424 O O . MET C 1 266 ? -29.173 -63.368 4.335 1 36.47 246 MET C O 1
ATOM 7429 N N . GLY C 1 267 ? -30.387 -64.838 3.136 1 35.93 247 GLY C N 1
ATOM 7430 C CA . GLY C 1 267 ? -31.173 -65.322 4.26 1 35.92 247 GLY C CA 1
ATOM 7431 C C . GLY C 1 267 ? -30.294 -66.067 5.238 1 35.71 247 GLY C C 1
ATOM 7432 O O . GLY C 1 267 ? -30.365 -65.832 6.441 1 35.99 247 GLY C O 1
ATOM 7433 N N . ALA C 1 268 ? -29.398 -66.91 4.711 1 35.05 248 ALA C N 1
ATOM 7434 C CA . ALA C 1 268 ? -28.451 -67.688 5.504 1 34.8 248 ALA C CA 1
ATOM 7435 C C . ALA C 1 268 ? -27.464 -66.806 6.251 1 34.13 248 ALA C C 1
ATOM 7436 O O . ALA C 1 268 ? -27.073 -67.135 7.367 1 34.02 248 ALA C O 1
ATOM 7438 N N . TYR C 1 269 ? -27.057 -65.694 5.639 1 33.62 249 TYR C N 1
ATOM 7439 C CA . TYR C 1 269 ? -26.132 -64.77 6.279 1 33.63 249 TYR C CA 1
ATOM 7440 C C . TYR C 1 269 ? -26.816 -64.046 7.433 1 33.57 249 TYR C C 1
ATOM 7441 O O . TYR C 1 269 ? -26.212 -63.893 8.488 1 33.62 249 TYR C O 1
ATOM 7450 N N . LEU C 1 270 ? -28.065 -63.598 7.235 1 33.23 250 LEU C N 1
ATOM 7451 C CA . LEU C 1 270 ? -28.805 -62.885 8.276 1 33.33 250 LEU C CA 1
ATOM 7452 C C . LEU C 1 270 ? -29.198 -63.795 9.432 1 33.53 250 LEU C C 1
ATOM 7453 O O . LEU C 1 270 ? -29.247 -63.343 10.575 1 33.75 250 LEU C O 1
ATOM 7458 N N . LEU C 1 271 ? -29.488 -65.069 9.145 1 33.34 251 LEU C N 1
ATOM 7459 C CA . LEU C 1 271 ? -29.846 -66.023 10.194 1 33.54 251 LEU C CA 1
ATOM 7460 C C . LEU C 1 271 ? -28.62 -66.379 11.033 1 33.93 251 LEU C C 1
ATOM 7461 O O . LEU C 1 271 ? -28.735 -66.54 12.247 1 34.2 251 LEU C O 1
ATOM 7466 N N . HIS C 1 272 ? -27.45 -66.492 10.386 1 33.75 252 HIS C N 1
ATOM 7467 C CA . HIS C 1 272 ? -26.199 -66.791 11.059 1 34.2 252 HIS C CA 1
ATOM 7468 C C . HIS C 1 272 ? -25.767 -65.58 11.878 1 34.74 252 HIS C C 1
ATOM 7469 O O . HIS C 1 272 ? -25.352 -65.741 13.023 1 34.94 252 HIS C O 1
ATOM 7476 N N . ARG C 1 273 ? -25.899 -64.365 11.306 1 34.86 253 ARG C N 1
ATOM 7477 C CA . ARG C 1 273 ? -25.582 -63.099 11.976 1 35.52 253 ARG C CA 1
ATOM 7478 C C . ARG C 1 273 ? -26.44 -62.939 13.241 1 36.33 253 ARG C C 1
ATOM 7479 O O . ARG C 1 273 ? -25.944 -62.486 14.267 1 36.59 253 ARG C O 1
ATOM 7487 N N . GLY C 1 274 ? -27.701 -63.353 13.161 1 36.69 254 GLY C N 1
ATOM 7488 C CA . GLY C 1 274 ? -28.648 -63.29 14.265 1 37.64 254 GLY C CA 1
ATOM 7489 C C . GLY C 1 274 ? -28.334 -64.216 15.421 1 38.46 254 GLY C C 1
ATOM 7490 O O . GLY C 1 274 ? -28.791 -63.986 16.542 1 38.45 254 GLY C O 1
ATOM 7491 N N . LEU C 1 275 ? -27.568 -65.277 15.166 1 39.08 255 LEU C N 1
ATOM 7492 C CA . LEU C 1 275 ? -27.179 -66.209 16.222 1 40.22 255 LEU C CA 1
ATOM 7493 C C . LEU C 1 275 ? -26.203 -65.561 17.212 1 41.28 255 LEU C C 1
ATOM 7494 O O . LEU C 1 275 ? -26.209 -65.918 18.384 1 41.52 255 LEU C O 1
ATOM 7499 N N . ARG C 1 276 ? -25.394 -64.591 16.752 1 41.72 256 ARG C N 1
ATOM 7500 C CA . ARG C 1 276 ? -24.414 -63.886 17.575 1 42.62 256 ARG C CA 1
ATOM 7501 C C . ARG C 1 276 ? -25.078 -63.073 18.685 1 42.9 256 ARG C C 1
ATOM 7502 O O . ARG C 1 276 ? -24.588 -63.041 19.812 1 42.94 256 ARG C O 1
ATOM 7510 N N . THR C 1 277 ? -26.198 -62.438 18.374 1 43.07 257 THR C N 1
ATOM 7511 C CA . THR C 1 277 ? -26.926 -61.64 19.357 1 43.65 257 THR C CA 1
ATOM 7512 C C . THR C 1 277 ? -28.07 -62.412 20.037 1 43.99 257 THR C C 1
ATOM 7513 O O . THR C 1 277 ? -28.879 -61.795 20.713 1 44.18 257 THR C O 1
ATOM 7517 N N . LEU C 1 278 ? -28.137 -63.742 19.875 1 43.9 258 LEU C N 1
ATOM 7518 C CA . LEU C 1 278 ? -29.209 -64.56 20.439 1 44.3 258 LEU C CA 1
ATOM 7519 C C . LEU C 1 278 ? -29.183 -64.664 21.961 1 44.53 258 LEU C C 1
ATOM 7520 O O . LEU C 1 278 ? -30.229 -64.525 22.59 1 44.65 258 LEU C O 1
ATOM 7525 N N . ALA C 1 279 ? -28.01 -64.903 22.558 1 44.53 259 ALA C N 1
ATOM 7526 C CA . ALA C 1 279 ? -27.905 -65.032 24.011 1 44.94 259 ALA C CA 1
ATOM 7527 C C . ALA C 1 279 ? -28.36 -63.766 24.732 1 45.08 259 ALA C C 1
ATOM 7528 O O . ALA C 1 279 ? -29.145 -63.854 25.674 1 44.99 259 ALA C O 1
ATOM 7530 N N . VAL C 1 280 ? -27.907 -62.589 24.265 1 45.15 260 VAL C N 1
ATOM 7531 C CA . VAL C 1 280 ? -28.266 -61.323 24.893 1 45.61 260 VAL C CA 1
ATOM 7532 C C . VAL C 1 280 ? -29.719 -60.937 24.628 1 45.86 260 VAL C C 1
ATOM 7533 O O . VAL C 1 280 ? -30.339 -60.311 25.485 1 45.9 260 VAL C O 1
ATOM 7537 N N . ARG C 1 281 ? -30.275 -61.333 23.474 1 45.85 261 ARG C N 1
ATOM 7538 C CA . ARG C 1 281 ? -31.658 -61.011 23.146 1 46.24 261 ARG C CA 1
ATOM 7539 C C . ARG C 1 281 ? -32.614 -61.861 23.956 1 46.95 261 ARG C C 1
ATOM 7540 O O . ARG C 1 281 ? -33.603 -61.342 24.467 1 47.1 261 ARG C O 1
ATOM 7548 N N . MET C 1 282 ? -32.324 -63.165 24.074 1 47.2 262 MET C N 1
ATOM 7549 C CA . MET C 1 282 ? -33.177 -64.084 24.815 1 47.95 262 MET C CA 1
ATOM 7550 C C . MET C 1 282 ? -33.174 -63.815 26.305 1 48.64 262 MET C C 1
ATOM 7551 O O . MET C 1 282 ? -34.23 -63.883 26.928 1 48.68 262 MET C O 1
ATOM 7556 N N . ARG C 1 283 ? -32.008 -63.492 26.88 1 48.98 263 ARG C N 1
ATOM 7557 C CA . ARG C 1 283 ? -31.931 -63.198 28.307 1 49.79 263 ARG C CA 1
ATOM 7558 C C . ARG C 1 283 ? -32.739 -61.939 28.637 1 50.1 263 ARG C C 1
ATOM 7559 O O . ARG C 1 283 ? -33.441 -61.919 29.645 1 50.15 263 ARG C O 1
ATOM 7567 N N . ALA C 1 284 ? -32.702 -60.923 27.749 1 50.15 264 ALA C N 1
ATOM 7568 C CA . ALA C 1 284 ? -33.438 -59.671 27.946 1 50.62 264 ALA C CA 1
ATOM 7569 C C . ALA C 1 284 ? -34.937 -59.825 27.714 1 50.85 264 ALA C C 1
ATOM 7570 O O . ALA C 1 284 ? -35.728 -59.297 28.494 1 51.14 264 ALA C O 1
ATOM 7572 N N . ALA C 1 285 ? -35.336 -60.537 26.649 1 50.55 265 ALA C N 1
ATOM 7573 C CA . ALA C 1 285 ? -36.751 -60.735 26.353 1 50.69 265 ALA C CA 1
ATOM 7574 C C . ALA C 1 285 ? -37.414 -61.594 27.417 1 50.95 265 ALA C C 1
ATOM 7575 O O . ALA C 1 285 ? -38.544 -61.311 27.795 1 51.12 265 ALA C O 1
ATOM 7577 N N . GLN C 1 286 ? -36.708 -62.616 27.926 1 50.93 266 GLN C N 1
ATOM 7578 C CA . GLN C 1 286 ? -37.231 -63.496 28.971 1 51.41 266 GLN C CA 1
ATOM 7579 C C . GLN C 1 286 ? -37.415 -62.731 30.281 1 51.6 266 GLN C C 1
ATOM 7580 O O . GLN C 1 286 ? -38.407 -62.939 30.981 1 51.73 266 GLN C O 1
ATOM 7586 N N . THR C 1 287 ? -36.474 -61.832 30.601 1 51.39 267 THR C N 1
ATOM 7587 C CA . THR C 1 287 ? -36.549 -61.019 31.811 1 51.68 267 THR C CA 1
ATOM 7588 C C . THR C 1 287 ? -37.759 -60.096 31.738 1 51.61 267 THR C C 1
ATOM 7589 O O . THR C 1 287 ? -38.503 -59.982 32.71 1 51.55 267 THR C O 1
ATOM 7593 N N . THR C 1 288 ? -37.974 -59.47 30.572 1 51.46 268 THR C N 1
ATOM 7594 C CA . THR C 1 288 ? -39.107 -58.578 30.359 1 51.8 268 THR C CA 1
ATOM 7595 C C . THR C 1 288 ? -40.413 -59.364 30.442 1 52.11 268 THR C C 1
ATOM 7596 O O . THR C 1 288 ? -41.347 -58.905 31.085 1 52.2 268 THR C O 1
ATOM 7600 N N . ALA C 1 289 ? -40.456 -60.571 29.851 1 52.15 269 ALA C N 1
ATOM 7601 C CA . ALA C 1 289 ? -41.631 -61.448 29.863 1 52.76 269 ALA C CA 1
ATOM 7602 C C . ALA C 1 289 ? -42.007 -61.927 31.266 1 53.29 269 ALA C C 1
ATOM 7603 O O . ALA C 1 289 ? -43.187 -61.972 31.599 1 53.44 269 ALA C O 1
ATOM 7605 N N . GLY C 1 290 ? -41.009 -62.267 32.072 1 53.5 270 GLY C N 1
ATOM 7606 C CA . GLY C 1 290 ? -41.218 -62.74 33.436 1 54.13 270 GLY C CA 1
ATOM 7607 C C . GLY C 1 290 ? -41.835 -61.696 34.344 1 54.58 270 GLY C C 1
ATOM 7608 O O . GLY C 1 290 ? -42.611 -62.025 35.245 1 54.48 270 GLY C O 1
ATOM 7609 N N . GLU C 1 291 ? -41.503 -60.424 34.106 1 54.93 271 GLU C N 1
ATOM 7610 C CA . GLU C 1 291 ? -42.058 -59.322 34.878 1 55.72 271 GLU C CA 1
ATOM 7611 C C . GLU C 1 291 ? -43.413 -58.904 34.295 1 56.4 271 GLU C C 1
ATOM 7612 O O . GLU C 1 291 ? -44.344 -58.628 35.05 1 56.64 271 GLU C O 1
ATOM 7618 N N . LEU C 1 292 ? -43.529 -58.898 32.955 1 56.52 272 LEU C N 1
ATOM 7619 C CA . LEU C 1 292 ? -44.739 -58.547 32.215 1 57.13 272 LEU C CA 1
ATOM 7620 C C . LEU C 1 292 ? -45.903 -59.467 32.581 1 57.88 272 LEU C C 1
ATOM 7621 O O . LEU C 1 292 ? -47.005 -58.981 32.813 1 57.9 272 LEU C O 1
ATOM 7626 N N . ALA C 1 293 ? -45.657 -60.787 32.664 1 58.31 273 ALA C N 1
ATOM 7627 C CA . ALA C 1 293 ? -46.702 -61.751 33.022 1 59.2 273 ALA C CA 1
ATOM 7628 C C . ALA C 1 293 ? -47.14 -61.592 34.479 1 59.96 273 ALA C C 1
ATOM 7629 O O . ALA C 1 293 ? -48.314 -61.788 34.784 1 60.26 273 ALA C O 1
ATOM 7631 N N . GLU C 1 294 ? -46.212 -61.218 35.366 1 60.21 274 GLU C N 1
ATOM 7632 C CA . GLU C 1 294 ? -46.499 -61.006 36.78 1 60.98 274 GLU C CA 1
ATOM 7633 C C . GLU C 1 294 ? -47.323 -59.727 36.973 1 61.51 274 GLU C C 1
ATOM 7634 O O . GLU C 1 294 ? -48.233 -59.7 37.802 1 61.55 274 GLU C O 1
ATOM 7640 N N . ARG C 1 295 ? -47.021 -58.676 36.193 1 61.7 275 ARG C N 1
ATOM 7641 C CA . ARG C 1 295 ? -47.752 -57.413 36.262 1 62.41 275 ARG C CA 1
ATOM 7642 C C . ARG C 1 295 ? -49.138 -57.544 35.613 1 62.84 275 ARG C C 1
ATOM 7643 O O . ARG C 1 295 ? -50.095 -56.936 36.09 1 62.84 275 ARG C O 1
ATOM 7651 N N . LEU C 1 296 ? -49.248 -58.343 34.533 1 62.94 276 LEU C N 1
ATOM 7652 C CA . LEU C 1 296 ? -50.526 -58.573 33.857 1 63.45 276 LEU C CA 1
ATOM 7653 C C . LEU C 1 296 ? -51.471 -59.448 34.679 1 64.07 276 LEU C C 1
ATOM 7654 O O . LEU C 1 296 ? -52.679 -59.345 34.507 1 64.2 276 LEU C O 1
ATOM 7659 N N . ALA C 1 297 ? -50.93 -60.286 35.583 1 64.33 277 ALA C N 1
ATOM 7660 C CA . ALA C 1 297 ? -51.731 -61.128 36.469 1 65.15 277 ALA C CA 1
ATOM 7661 C C . ALA C 1 297 ? -52.583 -60.277 37.419 1 65.79 277 ALA C C 1
ATOM 7662 O O . ALA C 1 297 ? -53.708 -60.651 37.74 1 65.94 277 ALA C O 1
ATOM 7664 N N . ALA C 1 298 ? -52.06 -59.118 37.842 1 66.04 278 ALA C N 1
ATOM 7665 C CA . ALA C 1 298 ? -52.777 -58.196 38.712 1 66.75 278 ALA C CA 1
ATOM 7666 C C . ALA C 1 298 ? -53.644 -57.246 37.867 1 67.16 278 ALA C C 1
ATOM 7667 O O . ALA C 1 298 ? -53.472 -56.028 37.904 1 67.24 278 ALA C O 1
ATOM 7669 N N . HIS C 1 299 ? -54.567 -57.813 37.09 1 67.28 279 HIS C N 1
ATOM 7670 C CA . HIS C 1 299 ? -55.464 -57.029 36.254 1 67.91 279 HIS C CA 1
ATOM 7671 C C . HIS C 1 299 ? -56.851 -57.665 36.273 1 68.28 279 HIS C C 1
ATOM 7672 O O . HIS C 1 299 ? -56.982 -58.887 36.178 1 68.38 279 HIS C O 1
ATOM 7679 N N . PRO C 1 300 ? -57.902 -56.848 36.423 1 68.32 280 PRO C N 1
ATOM 7680 C CA . PRO C 1 300 ? -59.259 -57.41 36.495 1 68.47 280 PRO C CA 1
ATOM 7681 C C . PRO C 1 300 ? -59.744 -58.107 35.228 1 68.62 280 PRO C C 1
ATOM 7682 O O . PRO C 1 300 ? -60.522 -59.055 35.316 1 68.78 280 PRO C O 1
ATOM 7686 N N . ALA C 1 301 ? -59.303 -57.635 34.058 1 68.42 281 ALA C N 1
ATOM 7687 C CA . ALA C 1 301 ? -59.729 -58.183 32.775 1 68.72 281 ALA C CA 1
ATOM 7688 C C . ALA C 1 301 ? -59.206 -59.581 32.487 1 68.7 281 ALA C C 1
ATOM 7689 O O . ALA C 1 301 ? -59.89 -60.346 31.806 1 69 281 ALA C O 1
ATOM 7691 N N . ILE C 1 302 ? -58.006 -59.922 32.978 1 68.19 282 ILE C N 1
ATOM 7692 C CA . ILE C 1 302 ? -57.452 -61.25 32.725 1 68.23 282 ILE C CA 1
ATOM 7693 C C . ILE C 1 302 ? -57.76 -62.213 33.891 1 68.12 282 ILE C C 1
ATOM 7694 O O . ILE C 1 302 ? -57.599 -61.863 35.06 1 68.32 282 ILE C O 1
ATOM 7699 N N . THR C 1 303 ? -58.24 -63.414 33.562 1 67.65 283 THR C N 1
ATOM 7700 C CA . THR C 1 303 ? -58.585 -64.433 34.548 1 67.66 283 THR C CA 1
ATOM 7701 C C . THR C 1 303 ? -57.391 -65.319 34.89 1 67.52 283 THR C C 1
ATOM 7702 O O . THR C 1 303 ? -57.231 -65.708 36.046 1 67.7 283 THR C O 1
ATOM 7706 N N . ALA C 1 304 ? -56.557 -65.647 33.89 1 67.04 284 ALA C N 1
ATOM 7707 C CA . ALA C 1 304 ? -55.385 -66.493 34.101 1 67.06 284 ALA C CA 1
ATOM 7708 C C . ALA C 1 304 ? -54.261 -66.166 33.12 1 66.86 284 ALA C C 1
ATOM 7709 O O . ALA C 1 304 ? -54.518 -65.867 31.955 1 66.93 284 ALA C O 1
ATOM 7711 N N . VAL C 1 305 ? -53.011 -66.218 33.597 1 66.49 285 VAL C N 1
ATOM 7712 C CA . VAL C 1 305 ? -51.846 -65.941 32.76 1 66.72 285 VAL C CA 1
ATOM 7713 C C . VAL C 1 305 ? -51.077 -67.236 32.493 1 66.67 285 VAL C C 1
ATOM 7714 O O . VAL C 1 305 ? -50.835 -68.017 33.407 1 66.65 285 VAL C O 1
ATOM 7718 N N . HIS C 1 306 ? -50.688 -67.443 31.241 1 66.6 286 HIS C N 1
ATOM 7719 C CA . HIS C 1 306 ? -49.935 -68.625 30.857 1 67.19 286 HIS C CA 1
ATOM 7720 C C . HIS C 1 306 ? -48.477 -68.27 30.614 1 67.49 286 HIS C C 1
ATOM 7721 O O . HIS C 1 306 ? -48.141 -67.651 29.606 1 67.57 286 HIS C O 1
ATOM 7728 N N . TYR C 1 307 ? -47.611 -68.661 31.541 1 67.42 287 TYR C N 1
ATOM 7729 C CA . TYR C 1 307 ? -46.182 -68.404 31.432 1 67.79 287 TYR C CA 1
ATOM 7730 C C . TYR C 1 307 ? -45.457 -69.518 32.168 1 68.13 287 TYR C C 1
ATOM 7731 O O . TYR C 1 307 ? -45.745 -69.77 33.336 1 68.28 287 TYR C O 1
ATOM 7740 N N . PRO C 1 308 ? -44.527 -70.212 31.495 1 68.07 288 PRO C N 1
ATOM 7741 C CA . PRO C 1 308 ? -43.824 -71.332 32.145 1 68.29 288 PRO C CA 1
ATOM 7742 C C . PRO C 1 308 ? -43.144 -71.01 33.478 1 68.78 288 PRO C C 1
ATOM 7743 O O . PRO C 1 308 ? -43.191 -71.819 34.403 1 68.88 288 PRO C O 1
ATOM 7747 N N . GLY C 1 309 ? -42.544 -69.829 33.573 1 68.93 289 GLY C N 1
ATOM 7748 C CA . GLY C 1 309 ? -41.874 -69.38 34.787 1 69.6 289 GLY C CA 1
ATOM 7749 C C . GLY C 1 309 ? -42.814 -69.05 35.928 1 70.1 289 GLY C C 1
ATOM 7750 O O . GLY C 1 309 ? -42.405 -69.056 37.089 1 70.28 289 GLY C O 1
ATOM 7751 N N . LEU C 1 310 ? -44.081 -68.755 35.611 1 70.19 290 LEU C N 1
ATOM 7752 C CA . LEU C 1 310 ? -45.087 -68.43 36.613 1 70.75 290 LEU C CA 1
ATOM 7753 C C . LEU C 1 310 ? -45.494 -69.66 37.418 1 71.14 290 LEU C C 1
ATOM 7754 O O . LEU C 1 310 ? -45.421 -70.792 36.933 1 71.14 290 LEU C O 1
ATOM 7759 N N . ASN C 1 311 ? -45.904 -69.42 38.662 1 71.35 291 ASN C N 1
ATOM 7760 C CA . ASN C 1 311 ? -46.322 -70.446 39.604 1 72.09 291 ASN C CA 1
ATOM 7761 C C . ASN C 1 311 ? -47.63 -71.095 39.145 1 72.63 291 ASN C C 1
ATOM 7762 O O . ASN C 1 311 ? -48.61 -70.4 38.885 1 72.84 291 ASN C O 1
ATOM 7767 N N . GLY C 1 312 ? -47.633 -72.42 39.049 1 72.65 292 GLY C N 1
ATOM 7768 C CA . GLY C 1 312 ? -48.802 -73.164 38.596 1 73.17 292 GLY C CA 1
ATOM 7769 C C . GLY C 1 312 ? -48.688 -73.706 37.181 1 73.54 292 GLY C C 1
ATOM 7770 O O . GLY C 1 312 ? -49.473 -74.567 36.78 1 73.68 292 GLY C O 1
ATOM 7771 N N . GLN C 1 313 ? -47.703 -73.208 36.409 1 73.58 293 GLN C N 1
ATOM 7772 C CA . GLN C 1 313 ? -47.459 -73.632 35.027 1 73.98 293 GLN C CA 1
ATOM 7773 C C . GLN C 1 313 ? -46.253 -74.576 34.88 1 74.01 293 GLN C C 1
ATOM 7774 O O . GLN C 1 313 ? -45.746 -74.751 33.773 1 74.14 293 GLN C O 1
ATOM 7780 N N . ASP C 1 314 ? -45.793 -75.171 35.986 1 73.74 294 ASP C N 1
ATOM 7781 C CA . ASP C 1 314 ? -44.683 -76.12 35.988 1 73.95 294 ASP C CA 1
ATOM 7782 C C . ASP C 1 314 ? -45.119 -77.326 36.817 1 73.94 294 ASP C C 1
ATOM 7783 O O . ASP C 1 314 ? -44.904 -77.364 38.029 1 74.09 294 ASP C O 1
ATOM 7788 N N . PRO C 1 315 ? -45.767 -78.313 36.182 1 73.59 295 PRO C N 1
ATOM 7789 C CA . PRO C 1 315 ? -46.293 -79.451 36.953 1 73.44 295 PRO C CA 1
ATOM 7790 C C . PRO C 1 315 ? -45.307 -80.576 37.283 1 73.16 295 PRO C C 1
ATOM 7791 O O . PRO C 1 315 ? -45.395 -81.127 38.38 1 73.36 295 PRO C O 1
ATOM 7795 N N . ARG C 1 316 ? -44.407 -80.949 36.36 1 72.54 296 ARG C N 1
ATOM 7796 C CA . ARG C 1 316 ? -43.477 -82.056 36.622 1 72.49 296 ARG C CA 1
ATOM 7797 C C . ARG C 1 316 ? -42.066 -81.637 37.058 1 72.17 296 ARG C C 1
ATOM 7798 O O . ARG C 1 316 ? -41.218 -82.505 37.276 1 72.22 296 ARG C O 1
ATOM 7806 N N . GLY C 1 317 ? -41.836 -80.335 37.209 1 71.65 297 GLY C N 1
ATOM 7807 C CA . GLY C 1 317 ? -40.53 -79.814 37.598 1 71.52 297 GLY C CA 1
ATOM 7808 C C . GLY C 1 317 ? -39.603 -79.681 36.406 1 70.99 297 GLY C C 1
ATOM 7809 O O . GLY C 1 317 ? -38.406 -79.966 36.499 1 71.11 297 GLY C O 1
ATOM 7810 N N . LEU C 1 318 ? -40.162 -79.256 35.267 1 70.23 298 LEU C N 1
ATOM 7811 C CA . LEU C 1 318 ? -39.427 -79.076 34.019 1 70.02 298 LEU C CA 1
ATOM 7812 C C . LEU C 1 318 ? -38.516 -77.839 34.018 1 69.94 298 LEU C C 1
ATOM 7813 O O . LEU C 1 318 ? -37.625 -77.744 33.175 1 70.04 298 LEU C O 1
ATOM 7818 N N . LEU C 1 319 ? -38.741 -76.886 34.936 1 69.63 299 LEU C N 1
ATOM 7819 C CA . LEU C 1 319 ? -37.919 -75.681 35.014 1 69.75 299 LEU C CA 1
ATOM 7820 C C . LEU C 1 319 ? -36.599 -76.001 35.718 1 69.67 299 LEU C C 1
ATOM 7821 O O . LEU C 1 319 ? -36.554 -76.107 36.943 1 69.85 299 LEU C O 1
ATOM 7826 N N . GLY C 1 320 ? -35.546 -76.171 34.933 1 69.21 300 GLY C N 1
ATOM 7827 C CA . GLY C 1 320 ? -34.23 -76.512 35.451 1 69.25 300 GLY C CA 1
ATOM 7828 C C . GLY C 1 320 ? -33.736 -77.811 34.855 1 69.05 300 GLY C C 1
ATOM 7829 O O . GLY C 1 320 ? -32.565 -77.933 34.492 1 69.15 300 GLY C O 1
ATOM 7830 N N . ARG C 1 321 ? -34.642 -78.784 34.726 1 68.65 301 ARG C N 1
ATOM 7831 C CA . ARG C 1 321 ? -34.34 -80.096 34.167 1 68.8 301 ARG C CA 1
ATOM 7832 C C . ARG C 1 321 ? -34.357 -80.06 32.634 1 68.5 301 ARG C C 1
ATOM 7833 O O . ARG C 1 321 ? -33.511 -80.677 31.986 1 68.72 301 ARG C O 1
ATOM 7841 N N . GLN C 1 322 ? -35.3 -79.31 32.059 1 67.81 302 GLN C N 1
ATOM 7842 C CA . GLN C 1 322 ? -35.449 -79.216 30.613 1 67.65 302 GLN C CA 1
ATOM 7843 C C . GLN C 1 322 ? -35.304 -77.773 30.123 1 67.28 302 GLN C C 1
ATOM 7844 O O . GLN C 1 322 ? -34.67 -77.538 29.095 1 67.29 302 GLN C O 1
ATOM 7850 N N . MET C 1 323 ? -35.888 -76.813 30.851 1 66.8 303 MET C N 1
ATOM 7851 C CA . MET C 1 323 ? -35.835 -75.404 30.469 1 66.82 303 MET C CA 1
ATOM 7852 C C . MET C 1 323 ? -35.131 -74.54 31.504 1 66.56 303 MET C C 1
ATOM 7853 O O . MET C 1 323 ? -35.582 -74.469 32.64 1 66.77 303 MET C O 1
ATOM 7858 N N . SER C 1 324 ? -34.063 -73.833 31.109 1 65.94 304 SER C N 1
ATOM 7859 C CA . SER C 1 324 ? -33.344 -72.953 32.033 1 65.84 304 SER C CA 1
ATOM 7860 C C . SER C 1 324 ? -33.887 -71.513 32.002 1 65.38 304 SER C C 1
ATOM 7861 O O . SER C 1 324 ? -33.127 -70.555 32.149 1 65.58 304 SER C O 1
ATOM 7864 N N . GLY C 1 325 ? -35.197 -71.382 31.826 1 64.57 305 GLY C N 1
ATOM 7865 C CA . GLY C 1 325 ? -35.882 -70.097 31.765 1 64.23 305 GLY C CA 1
ATOM 7866 C C . GLY C 1 325 ? -37.335 -70.235 31.358 1 63.61 305 GLY C C 1
ATOM 7867 O O . GLY C 1 325 ? -37.748 -71.284 30.864 1 63.64 305 GLY C O 1
ATOM 7868 N N . GLY C 1 326 ? -38.114 -69.183 31.566 1 62.9 306 GLY C N 1
ATOM 7869 C CA . GLY C 1 326 ? -39.534 -69.19 31.23 1 62.58 306 GLY C CA 1
ATOM 7870 C C . GLY C 1 326 ? -39.876 -68.824 29.798 1 62.01 306 GLY C C 1
ATOM 7871 O O . GLY C 1 326 ? -41.032 -68.929 29.39 1 62.02 306 GLY C O 1
ATOM 7872 N N . GLY C 1 327 ? -38.888 -68.379 29.035 1 61.4 307 GLY C N 1
ATOM 7873 C CA . GLY C 1 327 ? -39.096 -67.991 27.647 1 61.19 307 GLY C CA 1
ATOM 7874 C C . GLY C 1 327 ? -39.573 -66.562 27.469 1 60.57 307 GLY C C 1
ATOM 7875 O O . GLY C 1 327 ? -39.705 -65.816 28.443 1 60.74 307 GLY C O 1
ATOM 7876 N N . ALA C 1 328 ? -39.831 -66.166 26.22 1 59.66 308 ALA C N 1
ATOM 7877 C CA . ALA C 1 328 ? -40.299 -64.815 25.925 1 59.24 308 ALA C CA 1
ATOM 7878 C C . ALA C 1 328 ? -41.7 -64.786 25.322 1 58.5 308 ALA C C 1
ATOM 7879 O O . ALA C 1 328 ? -42.035 -63.842 24.61 1 58.52 308 ALA C O 1
ATOM 7881 N N . MET C 1 329 ? -42.514 -65.811 25.594 1 57.8 309 MET C N 1
ATOM 7882 C CA . MET C 1 329 ? -43.88 -65.884 25.089 1 57.68 309 MET C CA 1
ATOM 7883 C C . MET C 1 329 ? -44.848 -65.887 26.264 1 57.58 309 MET C C 1
ATOM 7884 O O . MET C 1 329 ? -44.57 -66.525 27.277 1 57.66 309 MET C O 1
ATOM 7889 N N . ILE C 1 330 ? -45.964 -65.151 26.152 1 57.31 310 ILE C N 1
ATOM 7890 C CA . ILE C 1 330 ? -46.983 -65.11 27.204 1 57.68 310 ILE C CA 1
ATOM 7891 C C . ILE C 1 330 ? -48.373 -65.288 26.577 1 57.93 310 ILE C C 1
ATOM 7892 O O . ILE C 1 330 ? -48.654 -64.683 25.546 1 58 310 ILE C O 1
ATOM 7897 N N . ALA C 1 331 ? -49.236 -66.107 27.186 1 57.93 311 ALA C N 1
ATOM 7898 C CA . ALA C 1 331 ? -50.599 -66.276 26.69 1 58.57 311 ALA C CA 1
ATOM 7899 C C . ALA C 1 331 ? -51.553 -65.701 27.73 1 59.25 311 ALA C C 1
ATOM 7900 O O . ALA C 1 331 ? -51.378 -65.952 28.918 1 59.27 311 ALA C O 1
ATOM 7902 N N . LEU C 1 332 ? -52.534 -64.899 27.302 1 59.69 312 LEU C N 1
ATOM 7903 C CA . LEU C 1 332 ? -53.459 -64.26 28.237 1 60.57 312 LEU C CA 1
ATOM 7904 C C . LEU C 1 332 ? -54.897 -64.753 28.093 1 61.44 312 LEU C C 1
ATOM 7905 O O . LEU C 1 332 ? -55.454 -64.69 27.002 1 61.5 312 LEU C O 1
ATOM 7910 N N . GLU C 1 333 ? -55.515 -65.192 29.194 1 62.02 313 GLU C N 1
ATOM 7911 C CA . GLU C 1 333 ? -56.911 -65.622 29.164 1 63.27 313 GLU C CA 1
ATOM 7912 C C . GLU C 1 333 ? -57.817 -64.474 29.596 1 64.21 313 GLU C C 1
ATOM 7913 O O . GLU C 1 333 ? -57.829 -64.108 30.771 1 64.45 313 GLU C O 1
ATOM 7919 N N . LEU C 1 334 ? -58.575 -63.908 28.65 1 64.56 314 LEU C N 1
ATOM 7920 C CA . LEU C 1 334 ? -59.454 -62.774 28.918 1 65.46 314 LEU C CA 1
ATOM 7921 C C . LEU C 1 334 ? -60.865 -63.163 29.354 1 66.19 314 LEU C C 1
ATOM 7922 O O . LEU C 1 334 ? -61.442 -64.116 28.829 1 66.31 314 LEU C O 1
ATOM 7927 N N . ALA C 1 335 ? -61.43 -62.405 30.304 1 66.46 315 ALA C N 1
ATOM 7928 C CA . ALA C 1 335 ? -62.766 -62.678 30.825 1 67.29 315 ALA C CA 1
ATOM 7929 C C . ALA C 1 335 ? -63.879 -62.397 29.81 1 67.79 315 ALA C C 1
ATOM 7930 O O . ALA C 1 335 ? -64.913 -63.06 29.832 1 67.73 315 ALA C O 1
ATOM 7932 N N . GLY C 1 336 ? -63.652 -61.435 28.924 1 68.03 316 GLY C N 1
ATOM 7933 C CA . GLY C 1 336 ? -64.626 -61.074 27.903 1 68.67 316 GLY C CA 1
ATOM 7934 C C . GLY C 1 336 ? -64.741 -62.036 26.733 1 69.15 316 GLY C C 1
ATOM 7935 O O . GLY C 1 336 ? -65.655 -61.915 25.917 1 69.32 316 GLY C O 1
ATOM 7936 N N . GLY C 1 337 ? -63.83 -62.994 26.647 1 69.26 317 GLY C N 1
ATOM 7937 C CA . GLY C 1 337 ? -63.843 -63.976 25.575 1 69.74 317 GLY C CA 1
ATOM 7938 C C . GLY C 1 337 ? -63.169 -63.473 24.318 1 69.92 317 GLY C C 1
ATOM 7939 O O . GLY C 1 337 ? -62.135 -62.807 24.389 1 69.98 317 GLY C O 1
ATOM 7940 N N . PHE C 1 338 ? -63.761 -63.777 23.158 1 69.82 318 PHE C N 1
ATOM 7941 C CA . PHE C 1 338 ? -63.221 -63.391 21.857 1 70.13 318 PHE C CA 1
ATOM 7942 C C . PHE C 1 338 ? -63.32 -61.901 21.593 1 69.96 318 PHE C C 1
ATOM 7943 O O . PHE C 1 338 ? -62.415 -61.346 20.981 1 70.08 318 PHE C O 1
ATOM 7951 N N . ASP C 1 339 ? -64.412 -61.253 22.017 1 69.58 319 ASP C N 1
ATOM 7952 C CA . ASP C 1 339 ? -64.588 -59.824 21.767 1 69.74 319 ASP C CA 1
ATOM 7953 C C . ASP C 1 339 ? -63.632 -58.966 22.567 1 69.45 319 ASP C C 1
ATOM 7954 O O . ASP C 1 339 ? -63.099 -57.997 22.029 1 69.49 319 ASP C O 1
ATOM 7959 N N . ALA C 1 340 ? -63.377 -59.332 23.829 1 69.02 320 ALA C N 1
ATOM 7960 C CA . ALA C 1 340 ? -62.399 -58.609 24.64 1 69.14 320 ALA C CA 1
ATOM 7961 C C . ALA C 1 340 ? -60.993 -58.796 24.054 1 69.04 320 ALA C C 1
ATOM 7962 O O . ALA C 1 340 ? -60.184 -57.878 24.103 1 69.16 320 ALA C O 1
ATOM 7964 N N . ALA C 1 341 ? -60.712 -59.986 23.501 1 68.58 321 ALA C N 1
ATOM 7965 C CA . ALA C 1 341 ? -59.449 -60.32 22.868 1 68.59 321 ALA C CA 1
ATOM 7966 C C . ALA C 1 341 ? -59.262 -59.525 21.569 1 68.3 321 ALA C C 1
ATOM 7967 O O . ALA C 1 341 ? -58.179 -59.001 21.334 1 68.48 321 ALA C O 1
ATOM 7969 N N . ARG C 1 342 ? -60.312 -59.411 20.745 1 67.85 322 ARG C N 1
ATOM 7970 C CA . ARG C 1 342 ? -60.295 -58.673 19.481 1 68.03 322 ARG C CA 1
ATOM 7971 C C . ARG C 1 342 ? -60.13 -57.161 19.734 1 67.73 322 ARG C C 1
ATOM 7972 O O . ARG C 1 342 ? -59.378 -56.493 19.021 1 67.89 322 ARG C O 1
ATOM 7980 N N . SER C 1 343 ? -60.805 -56.633 20.767 1 67.08 323 SER C N 1
ATOM 7981 C CA . SER C 1 343 ? -60.693 -55.221 21.14 1 66.84 323 SER C CA 1
ATOM 7982 C C . SER C 1 343 ? -59.297 -54.908 21.685 1 66.28 323 SER C C 1
ATOM 7983 O O . SER C 1 343 ? -58.775 -53.826 21.444 1 66.56 323 SER C O 1
ATOM 7986 N N . PHE C 1 344 ? -58.705 -55.851 22.424 1 65.38 324 PHE C N 1
ATOM 7987 C CA . PHE C 1 344 ? -57.378 -55.717 23.015 1 64.93 324 PHE C CA 1
ATOM 7988 C C . PHE C 1 344 ? -56.301 -55.67 21.937 1 64.39 324 PHE C C 1
ATOM 7989 O O . PHE C 1 344 ? -55.355 -54.896 22.051 1 64.63 324 PHE C O 1
ATOM 7997 N N . VAL C 1 345 ? -56.451 -56.478 20.885 1 63.59 325 VAL C N 1
ATOM 7998 C CA . VAL C 1 345 ? -55.487 -56.528 19.789 1 63.36 325 VAL C CA 1
ATOM 7999 C C . VAL C 1 345 ? -55.543 -55.244 18.951 1 62.89 325 VAL C C 1
ATOM 8000 O O . VAL C 1 345 ? -54.502 -54.677 18.607 1 63.04 325 VAL C O 1
ATOM 8004 N N . GLU C 1 346 ? -56.754 -54.763 18.665 1 62.11 326 GLU C N 1
ATOM 8005 C CA . GLU C 1 346 ? -56.925 -53.552 17.87 1 61.85 326 GLU C CA 1
ATOM 8006 C C . GLU C 1 346 ? -56.662 -52.258 18.649 1 61.52 326 GLU C C 1
ATOM 8007 O O . GLU C 1 346 ? -56.464 -51.217 18.029 1 61.55 326 GLU C O 1
ATOM 8013 N N . HIS C 1 347 ? -56.643 -52.313 19.991 1 61.14 327 HIS C N 1
ATOM 8014 C CA . HIS C 1 347 ? -56.342 -51.125 20.795 1 61.39 327 HIS C CA 1
ATOM 8015 C C . HIS C 1 347 ? -54.859 -50.979 21.172 1 61.31 327 HIS C C 1
ATOM 8016 O O . HIS C 1 347 ? -54.517 -50.104 21.965 1 61.5 327 HIS C O 1
ATOM 8023 N N . CYS C 1 348 ? -53.985 -51.821 20.613 1 60.78 328 CYS C N 1
ATOM 8024 C CA . CYS C 1 348 ? -52.559 -51.73 20.878 1 60.83 328 CYS C CA 1
ATOM 8025 C C . CYS C 1 348 ? -51.931 -50.787 19.858 1 60.84 328 CYS C C 1
ATOM 8026 O O . CYS C 1 348 ? -52.256 -50.863 18.673 1 61.06 328 CYS C O 1
ATOM 8029 N N . SER C 1 349 ? -51.048 -49.887 20.309 1 60.38 329 SER C N 1
ATOM 8030 C CA . SER C 1 349 ? -50.387 -48.953 19.405 1 60.28 329 SER C CA 1
ATOM 8031 C C . SER C 1 349 ? -48.89 -49.26 19.291 1 59.5 329 SER C C 1
ATOM 8032 O O . SER C 1 349 ? -48.372 -49.373 18.182 1 59.67 329 SER C O 1
ATOM 8035 N N . LEU C 1 350 ? -48.203 -49.416 20.431 1 58.52 330 LEU C N 1
ATOM 8036 C CA . LEU C 1 350 ? -46.783 -49.748 20.459 1 58.06 330 LEU C CA 1
ATOM 8037 C C . LEU C 1 350 ? -46.619 -51.217 20.088 1 57.61 330 LEU C C 1
ATOM 8038 O O . LEU C 1 350 ? -45.774 -51.55 19.256 1 57.79 330 LEU C O 1
ATOM 8043 N N . VAL C 1 351 ? -47.441 -52.096 20.679 1 56.9 331 VAL C N 1
ATOM 8044 C CA . VAL C 1 351 ? -47.386 -53.519 20.369 1 56.64 331 VAL C CA 1
ATOM 8045 C C . VAL C 1 351 ? -48.059 -53.742 19.013 1 56.29 331 VAL C C 1
ATOM 8046 O O . VAL C 1 351 ? -49.195 -53.314 18.81 1 56.62 331 VAL C O 1
ATOM 8050 N N . VAL C 1 352 ? -47.333 -54.351 18.068 1 55.48 332 VAL C N 1
ATOM 8051 C CA . VAL C 1 352 ? -47.814 -54.571 16.706 1 55.28 332 VAL C CA 1
ATOM 8052 C C . VAL C 1 352 ? -48.658 -55.837 16.563 1 55.36 332 VAL C C 1
ATOM 8053 O O . VAL C 1 352 ? -48.245 -56.896 17.027 1 55.49 332 VAL C O 1
ATOM 8057 N N . HIS C 1 353 ? -49.829 -55.738 15.908 1 55.12 333 HIS C N 1
ATOM 8058 C CA . HIS C 1 353 ? -50.669 -56.907 15.684 1 55.42 333 HIS C CA 1
ATOM 8059 C C . HIS C 1 353 ? -50.259 -57.625 14.403 1 55.04 333 HIS C C 1
ATOM 8060 O O . HIS C 1 353 ? -50.596 -57.169 13.313 1 55.26 333 HIS C O 1
ATOM 8067 N N . ALA C 1 354 ? -49.562 -58.76 14.536 1 54.37 334 ALA C N 1
ATOM 8068 C CA . ALA C 1 354 ? -49.109 -59.561 13.4 1 54.37 334 ALA C CA 1
ATOM 8069 C C . ALA C 1 354 ? -48.954 -61.04 13.793 1 54.14 334 ALA C C 1
ATOM 8070 O O . ALA C 1 354 ? -48.798 -61.359 14.973 1 54.12 334 ALA C O 1
ATOM 8072 N N . VAL C 1 355 ? -48.981 -61.946 12.806 1 53.88 335 VAL C N 1
ATOM 8073 C CA . VAL C 1 355 ? -48.847 -63.377 13.077 1 54.14 335 VAL C CA 1
ATOM 8074 C C . VAL C 1 355 ? -47.415 -63.885 12.979 1 54.1 335 VAL C C 1
ATOM 8075 O O . VAL C 1 355 ? -47.046 -64.493 11.978 1 54.38 335 VAL C O 1
ATOM 8079 N N . SER C 1 356 ? -46.628 -63.692 14.043 1 53.67 336 SER C N 1
ATOM 8080 C CA . SER C 1 356 ? -45.249 -64.177 14.125 1 53.81 336 SER C CA 1
ATOM 8081 C C . SER C 1 356 ? -44.673 -63.999 15.548 1 53.86 336 SER C C 1
ATOM 8082 O O . SER C 1 356 ? -45.365 -63.491 16.433 1 54.08 336 SER C O 1
ATOM 8085 N N . LEU C 1 357 ? -43.43 -64.45 15.784 1 53.46 337 LEU C N 1
ATOM 8086 C CA . LEU C 1 357 ? -42.803 -64.327 17.097 1 53.65 337 LEU C CA 1
ATOM 8087 C C . LEU C 1 357 ? -41.272 -64.173 16.994 1 53.72 337 LEU C C 1
ATOM 8088 O O . LEU C 1 357 ? -40.702 -64.339 15.916 1 53.93 337 LEU C O 1
ATOM 8093 N N . GLY C 1 358 ? -40.631 -63.812 18.102 1 53.34 338 GLY C N 1
ATOM 8094 C CA . GLY C 1 358 ? -39.184 -63.675 18.178 1 53.53 338 GLY C CA 1
ATOM 8095 C C . GLY C 1 358 ? -38.566 -62.502 17.447 1 53.51 338 GLY C C 1
ATOM 8096 O O . GLY C 1 358 ? -37.36 -62.497 17.197 1 53.63 338 GLY C O 1
ATOM 8097 N N . GLY C 1 359 ? -39.373 -61.502 17.124 1 53.18 339 GLY C N 1
ATOM 8098 C CA . GLY C 1 359 ? -38.881 -60.307 16.45 1 53.25 339 GLY C CA 1
ATOM 8099 C C . GLY C 1 359 ? -38.252 -59.308 17.403 1 53 339 GLY C C 1
ATOM 8100 O O . GLY C 1 359 ? -38.158 -59.564 18.607 1 52.91 339 GLY C O 1
ATOM 8101 N N . ALA C 1 360 ? -37.797 -58.166 16.874 1 52.8 340 ALA C N 1
ATOM 8102 C CA . ALA C 1 360 ? -37.195 -57.13 17.715 1 53.3 340 ALA C CA 1
ATOM 8103 C C . ALA C 1 360 ? -38.269 -56.429 18.553 1 53.56 340 ALA C C 1
ATOM 8104 O O . ALA C 1 360 ? -38.031 -56.094 19.712 1 53.78 340 ALA C O 1
ATOM 8106 N N . ASP C 1 361 ? -39.458 -56.229 17.976 1 53.33 341 ASP C N 1
ATOM 8107 C CA . ASP C 1 361 ? -40.563 -55.601 18.682 1 53.57 341 ASP C CA 1
ATOM 8108 C C . ASP C 1 361 ? -41.576 -56.622 19.219 1 53.29 341 ASP C C 1
ATOM 8109 O O . ASP C 1 361 ? -41.586 -57.778 18.789 1 53.23 341 ASP C O 1
ATOM 8114 N N . THR C 1 362 ? -42.406 -56.2 20.185 1 52.92 342 THR C N 1
ATOM 8115 C CA . THR C 1 362 ? -43.42 -57.055 20.788 1 52.95 342 THR C CA 1
ATOM 8116 C C . THR C 1 362 ? -44.576 -57.245 19.819 1 53.24 342 THR C C 1
ATOM 8117 O O . THR C 1 362 ? -45.089 -56.27 19.282 1 53.39 342 THR C O 1
ATOM 8121 N N . LEU C 1 363 ? -44.966 -58.495 19.571 1 53.32 343 LEU C N 1
ATOM 8122 C CA . LEU C 1 363 ? -46.064 -58.786 18.661 1 53.75 343 LEU C CA 1
ATOM 8123 C C . LEU C 1 363 ? -47.25 -59.385 19.397 1 54.09 343 LEU C C 1
ATOM 8124 O O . LEU C 1 363 ? -47.075 -60.124 20.363 1 53.96 343 LEU C O 1
ATOM 8129 N N . ILE C 1 364 ? -48.458 -59.075 18.934 1 54.13 344 ILE C N 1
ATOM 8130 C CA . ILE C 1 364 ? -49.682 -59.608 19.523 1 54.7 344 ILE C CA 1
ATOM 8131 C C . ILE C 1 364 ? -50.532 -60.294 18.445 1 55.22 344 ILE C C 1
ATOM 8132 O O . ILE C 1 364 ? -50.494 -59.891 17.284 1 55.31 344 ILE C O 1
ATOM 8137 N N . GLN C 1 365 ? -51.249 -61.361 18.811 1 55.42 345 GLN C N 1
ATOM 8138 C CA . GLN C 1 365 ? -52.101 -62.069 17.864 1 56.22 345 GLN C CA 1
ATOM 8139 C C . GLN C 1 365 ? -53.278 -62.743 18.554 1 56.97 345 GLN C C 1
ATOM 8140 O O . GLN C 1 365 ? -53.214 -63.054 19.744 1 57.13 345 GLN C O 1
ATOM 8146 N N . HIS C 1 366 ? -54.349 -62.983 17.802 1 57.28 346 HIS C N 1
ATOM 8147 C CA . HIS C 1 366 ? -55.519 -63.672 18.316 1 58.14 346 HIS C CA 1
ATOM 8148 C C . HIS C 1 366 ? -55.551 -65.013 17.59 1 58.84 346 HIS C C 1
ATOM 8149 O O . HIS C 1 366 ? -55.912 -65.062 16.417 1 59.08 346 HIS C O 1
ATOM 8156 N N . PRO C 1 367 ? -55.105 -66.103 18.239 1 59.02 347 PRO C N 1
ATOM 8157 C CA . PRO C 1 367 ? -55.064 -67.401 17.549 1 59.51 347 PRO C CA 1
ATOM 8158 C C . PRO C 1 367 ? -56.434 -67.952 17.157 1 60.51 347 PRO C C 1
ATOM 8159 O O . PRO C 1 367 ? -56.559 -68.607 16.122 1 60.68 347 PRO C O 1
ATOM 8163 N N . ALA C 1 368 ? -57.464 -67.668 17.959 1 60.97 348 ALA C N 1
ATOM 8164 C CA . ALA C 1 368 ? -58.814 -68.128 17.652 1 61.98 348 ALA C CA 1
ATOM 8165 C C . ALA C 1 368 ? -59.365 -67.482 16.376 1 63.14 348 ALA C C 1
ATOM 8166 O O . ALA C 1 368 ? -60.164 -68.104 15.684 1 63.15 348 ALA C O 1
ATOM 8168 N N . SER C 1 369 ? -58.908 -66.257 16.048 1 64.01 349 SER C N 1
ATOM 8169 C CA . SER C 1 369 ? -59.343 -65.49 14.882 1 65.41 349 SER C CA 1
ATOM 8170 C C . SER C 1 369 ? -58.965 -66.105 13.543 1 66.69 349 SER C C 1
ATOM 8171 O O . SER C 1 369 ? -59.575 -65.757 12.536 1 67.12 349 SER C O 1
ATOM 8174 N N . LEU C 1 370 ? -57.968 -66.994 13.512 1 67.15 350 LEU C N 1
ATOM 8175 C CA . LEU C 1 370 ? -57.56 -67.633 12.263 1 68.16 350 LEU C CA 1
ATOM 8176 C C . LEU C 1 370 ? -58.621 -68.621 11.755 1 69.21 350 LEU C C 1
ATOM 8177 O O . LEU C 1 370 ? -58.789 -68.778 10.548 1 69.3 350 LEU C O 1
ATOM 8182 N N . THR C 1 371 ? -59.354 -69.262 12.672 1 69.92 351 THR C N 1
ATOM 8183 C CA . THR C 1 371 ? -60.393 -70.214 12.305 1 71.31 351 THR C CA 1
ATOM 8184 C C . THR C 1 371 ? -61.788 -69.601 12.451 1 72.66 351 THR C C 1
ATOM 8185 O O . THR C 1 371 ? -62.646 -69.814 11.596 1 72.79 351 THR C O 1
ATOM 8189 N N . HIS C 1 372 ? -62.019 -68.852 13.538 1 73.44 352 HIS C N 1
ATOM 8190 C CA . HIS C 1 372 ? -63.291 -68.175 13.787 1 74.64 352 HIS C CA 1
ATOM 8191 C C . HIS C 1 372 ? -63.083 -66.715 13.381 1 76 352 HIS C C 1
ATOM 8192 O O . HIS C 1 372 ? -62.928 -65.845 14.234 1 76.28 352 HIS C O 1
ATOM 8199 N N . ARG C 1 373 ? -63.005 -66.457 12.074 1 76.68 353 ARG C N 1
ATOM 8200 C CA . ARG C 1 373 ? -62.69 -65.121 11.559 1 77.74 353 ARG C CA 1
ATOM 8201 C C . ARG C 1 373 ? -63.908 -64.175 11.439 1 78.35 353 ARG C C 1
ATOM 8202 O O . ARG C 1 373 ? -63.864 -63.104 12.048 1 78.55 353 ARG C O 1
ATOM 8210 N N . PRO C 1 374 ? -64.996 -64.508 10.705 1 78.49 354 PRO C N 1
ATOM 8211 C CA . PRO C 1 374 ? -66.097 -63.539 10.559 1 78.82 354 PRO C CA 1
ATOM 8212 C C . PRO C 1 374 ? -67.089 -63.445 11.729 1 79.12 354 PRO C C 1
ATOM 8213 O O . PRO C 1 374 ? -68.301 -63.496 11.509 1 79.2 354 PRO C O 1
ATOM 8217 N N . VAL C 1 375 ? -66.589 -63.248 12.96 1 78.99 355 VAL C N 1
ATOM 8218 C CA . VAL C 1 375 ? -67.448 -63.075 14.134 1 79.31 355 VAL C CA 1
ATOM 8219 C C . VAL C 1 375 ? -67.822 -61.589 14.161 1 79.49 355 VAL C C 1
ATOM 8220 O O . VAL C 1 375 ? -66.991 -60.764 14.552 1 79.9 355 VAL C O 1
ATOM 8224 N N . ALA C 1 376 ? -69.031 -61.234 13.698 1 78.91 356 ALA C N 1
ATOM 8225 C CA . ALA C 1 376 ? -69.423 -59.828 13.614 1 78.96 356 ALA C CA 1
ATOM 8226 C C . ALA C 1 376 ? -70.211 -59.297 14.811 1 78.99 356 ALA C C 1
ATOM 8227 O O . ALA C 1 376 ? -71.426 -59.49 14.872 1 79.16 356 ALA C O 1
ATOM 8229 N N . ALA C 1 377 ? -69.525 -58.578 15.727 1 78.71 357 ALA C N 1
ATOM 8230 C CA . ALA C 1 377 ? -70.093 -57.941 16.928 1 79.06 357 ALA C CA 1
ATOM 8231 C C . ALA C 1 377 ? -70.922 -58.884 17.819 1 79.05 357 ALA C C 1
ATOM 8232 O O . ALA C 1 377 ? -72.005 -58.52 18.283 1 78.95 357 ALA C O 1
ATOM 8234 N N . THR C 1 378 ? -70.394 -60.088 18.072 1 78.78 358 THR C N 1
ATOM 8235 C CA . THR C 1 378 ? -71.06 -61.104 18.893 1 78.72 358 THR C CA 1
ATOM 8236 C C . THR C 1 378 ? -70.47 -61.162 20.321 1 78.44 358 THR C C 1
ATOM 8237 O O . THR C 1 378 ? -69.428 -60.567 20.573 1 78.45 358 THR C O 1
ATOM 8241 N N . ALA C 1 379 ? -71.143 -61.84 21.262 1 77.95 359 ALA C N 1
ATOM 8242 C CA . ALA C 1 379 ? -70.657 -61.945 22.635 1 77.95 359 ALA C CA 1
ATOM 8243 C C . ALA C 1 379 ? -70.37 -63.409 23.001 1 77.48 359 ALA C C 1
ATOM 8244 O O . ALA C 1 379 ? -70.942 -63.946 23.953 1 77.59 359 ALA C O 1
ATOM 8246 N N . LYS C 1 380 ? -69.481 -64.058 22.24 1 76.79 360 LYS C N 1
ATOM 8247 C CA . LYS C 1 380 ? -69.15 -65.46 22.483 1 76.55 360 LYS C CA 1
ATOM 8248 C C . LYS C 1 380 ? -68.361 -65.685 23.778 1 76.19 360 LYS C C 1
ATOM 8249 O O . LYS C 1 380 ? -67.407 -64.962 24.074 1 76.24 360 LYS C O 1
ATOM 8255 N N . PRO C 1 381 ? -68.779 -66.69 24.572 1 75.57 361 PRO C N 1
ATOM 8256 C CA . PRO C 1 381 ? -68.114 -66.926 25.865 1 75.08 361 PRO C CA 1
ATOM 8257 C C . PRO C 1 381 ? -66.675 -67.423 25.8 1 74.25 361 PRO C C 1
ATOM 8258 O O . PRO C 1 381 ? -65.852 -66.994 26.601 1 74.42 361 PRO C O 1
ATOM 8262 N N . GLY C 1 382 ? -66.38 -68.312 24.863 1 73.31 362 GLY C N 1
ATOM 8263 C CA . GLY C 1 382 ? -65.042 -68.877 24.743 1 72.9 362 GLY C CA 1
ATOM 8264 C C . GLY C 1 382 ? -64.091 -68.122 23.837 1 72.08 362 GLY C C 1
ATOM 8265 O O . GLY C 1 382 ? -64.405 -67.025 23.367 1 72.21 362 GLY C O 1
ATOM 8266 N N . ASP C 1 383 ? -62.901 -68.717 23.616 1 71.05 363 ASP C N 1
ATOM 8267 C CA . ASP C 1 383 ? -61.826 -68.225 22.754 1 70.46 363 ASP C CA 1
ATOM 8268 C C . ASP C 1 383 ? -61.25 -66.87 23.183 1 69.38 363 ASP C C 1
ATOM 8269 O O . ASP C 1 383 ? -61.136 -65.954 22.368 1 69.61 363 ASP C O 1
ATOM 8274 N N . GLY C 1 384 ? -60.846 -66.768 24.442 1 68.05 364 GLY C N 1
ATOM 8275 C CA . GLY C 1 384 ? -60.287 -65.53 24.97 1 67.13 364 GLY C CA 1
ATOM 8276 C C . GLY C 1 384 ? -58.781 -65.501 25.111 1 65.72 364 GLY C C 1
ATOM 8277 O O . GLY C 1 384 ? -58.241 -64.623 25.786 1 65.83 364 GLY C O 1
ATOM 8278 N N . LEU C 1 385 ? -58.085 -66.448 24.476 1 64.27 365 LEU C N 1
ATOM 8279 C CA . LEU C 1 385 ? -56.631 -66.517 24.559 1 63.26 365 LEU C CA 1
ATOM 8280 C C . LEU C 1 385 ? -55.934 -65.582 23.573 1 61.84 365 LEU C C 1
ATOM 8281 O O . LEU C 1 385 ? -56.316 -65.512 22.407 1 61.85 365 LEU C O 1
ATOM 8286 N N . ILE C 1 386 ? -54.903 -64.87 24.048 1 60.44 366 ILE C N 1
ATOM 8287 C CA . ILE C 1 386 ? -54.119 -63.947 23.237 1 59.61 366 ILE C CA 1
ATOM 8288 C C . ILE C 1 386 ? -52.647 -64.307 23.356 1 58.51 366 ILE C C 1
ATOM 8289 O O . ILE C 1 386 ? -52.128 -64.363 24.469 1 58.74 366 ILE C O 1
ATOM 8294 N N . ARG C 1 387 ? -51.971 -64.551 22.224 1 57.15 367 ARG C N 1
ATOM 8295 C CA . ARG C 1 387 ? -50.542 -64.858 22.259 1 56.27 367 ARG C CA 1
ATOM 8296 C C . ARG C 1 387 ? -49.75 -63.56 22.179 1 55.42 367 ARG C C 1
ATOM 8297 O O . ARG C 1 387 ? -50.152 -62.624 21.487 1 55.61 367 ARG C O 1
ATOM 8305 N N . LEU C 1 388 ? -48.639 -63.493 22.904 1 54.29 368 LEU C N 1
ATOM 8306 C CA . LEU C 1 388 ? -47.831 -62.288 22.959 1 53.72 368 LEU C CA 1
ATOM 8307 C C . LEU C 1 388 ? -46.352 -62.661 22.923 1 52.89 368 LEU C C 1
ATOM 8308 O O . LEU C 1 388 ? -45.898 -63.444 23.755 1 52.87 368 LEU C O 1
ATOM 8313 N N . SER C 1 389 ? -45.603 -62.123 21.953 1 52.03 369 SER C N 1
ATOM 8314 C CA . SER C 1 389 ? -44.174 -62.397 21.84 1 51.77 369 SER C CA 1
ATOM 8315 C C . SER C 1 389 ? -43.4 -61.183 22.326 1 51.31 369 SER C C 1
ATOM 8316 O O . SER C 1 389 ? -43.318 -60.196 21.605 1 51.42 369 SER C O 1
ATOM 8319 N N . VAL C 1 390 ? -42.825 -61.256 23.531 1 50.65 370 VAL C N 1
ATOM 8320 C CA . VAL C 1 390 ? -42.08 -60.149 24.122 1 50.48 370 VAL C CA 1
ATOM 8321 C C . VAL C 1 390 ? -40.815 -59.786 23.331 1 50.27 370 VAL C C 1
ATOM 8322 O O . VAL C 1 390 ? -40.003 -60.654 23.019 1 50.32 370 VAL C O 1
ATOM 8326 N N . GLY C 1 391 ? -40.688 -58.507 22.992 1 49.93 371 GLY C N 1
ATOM 8327 C CA . GLY C 1 391 ? -39.561 -57.991 22.232 1 50.18 371 GLY C CA 1
ATOM 8328 C C . GLY C 1 391 ? -38.441 -57.451 23.097 1 50.25 371 GLY C C 1
ATOM 8329 O O . GLY C 1 391 ? -38.259 -57.885 24.238 1 50.3 371 GLY C O 1
ATOM 8330 N N . LEU C 1 392 ? -37.675 -56.497 22.559 1 50.14 372 LEU C N 1
ATOM 8331 C CA . LEU C 1 392 ? -36.533 -55.916 23.259 1 50.45 372 LEU C CA 1
ATOM 8332 C C . LEU C 1 392 ? -36.829 -54.531 23.837 1 50.51 372 LEU C C 1
ATOM 8333 O O . LEU C 1 392 ? -35.923 -53.703 23.933 1 50.61 372 LEU C O 1
ATOM 8338 N N . GLU C 1 393 ? -38.082 -54.281 24.234 1 50.22 373 GLU C N 1
ATOM 8339 C CA . GLU C 1 393 ? -38.462 -52.99 24.802 1 50.5 373 GLU C CA 1
ATOM 8340 C C . GLU C 1 393 ? -38.456 -52.994 26.342 1 50.96 373 GLU C C 1
ATOM 8341 O O . GLU C 1 393 ? -38.252 -54.037 26.966 1 51.01 373 GLU C O 1
ATOM 8347 N N . HIS C 1 394 ? -38.667 -51.816 26.951 1 51.14 374 HIS C N 1
ATOM 8348 C CA . HIS C 1 394 ? -38.739 -51.672 28.397 1 51.76 374 HIS C CA 1
ATOM 8349 C C . HIS C 1 394 ? -40.074 -52.233 28.902 1 52 374 HIS C C 1
ATOM 8350 O O . HIS C 1 394 ? -41.1 -52.114 28.231 1 51.83 374 HIS C O 1
ATOM 8357 N N . VAL C 1 395 ? -40.05 -52.844 30.09 1 52.21 375 VAL C N 1
ATOM 8358 C CA . VAL C 1 395 ? -41.22 -53.452 30.711 1 52.98 375 VAL C CA 1
ATOM 8359 C C . VAL C 1 395 ? -42.286 -52.407 31.09 1 53.89 375 VAL C C 1
ATOM 8360 O O . VAL C 1 395 ? -43.477 -52.717 31.065 1 54.03 375 VAL C O 1
ATOM 8364 N N . ASP C 1 396 ? -41.873 -51.163 31.386 1 54.3 376 ASP C N 1
ATOM 8365 C CA . ASP C 1 396 ? -42.818 -50.106 31.739 1 55.15 376 ASP C CA 1
ATOM 8366 C C . ASP C 1 396 ? -43.61 -49.663 30.516 1 55.62 376 ASP C C 1
ATOM 8367 O O . ASP C 1 396 ? -44.809 -49.44 30.621 1 55.83 376 ASP C O 1
ATOM 8372 N N . ASP C 1 397 ? -42.95 -49.553 29.356 1 55.63 377 ASP C N 1
ATOM 8373 C CA . ASP C 1 397 ? -43.607 -49.135 28.117 1 56.07 377 ASP C CA 1
ATOM 8374 C C . ASP C 1 397 ? -44.562 -50.187 27.577 1 56.06 377 ASP C C 1
ATOM 8375 O O . ASP C 1 397 ? -45.591 -49.845 26.994 1 55.95 377 ASP C O 1
ATOM 8380 N N . LEU C 1 398 ? -44.219 -51.463 27.754 1 56.03 378 LEU C N 1
ATOM 8381 C CA . LEU C 1 398 ? -45.073 -52.549 27.298 1 56.56 378 LEU C CA 1
ATOM 8382 C C . LEU C 1 398 ? -46.269 -52.725 28.233 1 57.11 378 LEU C C 1
ATOM 8383 O O . LEU C 1 398 ? -47.375 -52.988 27.763 1 57.2 378 LEU C O 1
ATOM 8388 N N . GLU C 1 399 ? -46.063 -52.54 29.547 1 57.24 379 GLU C N 1
ATOM 8389 C CA . GLU C 1 399 ? -47.143 -52.642 30.52 1 57.78 379 GLU C CA 1
ATOM 8390 C C . GLU C 1 399 ? -48.123 -51.496 30.321 1 58.24 379 GLU C C 1
ATOM 8391 O O . GLU C 1 399 ? -49.324 -51.726 30.332 1 58.52 379 GLU C O 1
ATOM 8397 N N . ASP C 1 400 ? -47.619 -50.27 30.102 1 58.21 380 ASP C N 1
ATOM 8398 C CA . ASP C 1 400 ? -48.474 -49.098 29.901 1 58.72 380 ASP C CA 1
ATOM 8399 C C . ASP C 1 400 ? -49.318 -49.191 28.631 1 58.52 380 ASP C C 1
ATOM 8400 O O . ASP C 1 400 ? -50.453 -48.724 28.624 1 58.76 380 ASP C O 1
ATOM 8405 N N . ASP C 1 401 ? -48.777 -49.795 27.565 1 58.02 381 ASP C N 1
ATOM 8406 C CA . ASP C 1 401 ? -49.508 -49.93 26.309 1 58.1 381 ASP C CA 1
ATOM 8407 C C . ASP C 1 401 ? -50.589 -51.007 26.389 1 58.47 381 ASP C C 1
ATOM 8408 O O . ASP C 1 401 ? -51.711 -50.778 25.938 1 58.61 381 ASP C O 1
ATOM 8413 N N . LEU C 1 402 ? -50.257 -52.177 26.949 1 58.49 382 LEU C N 1
ATOM 8414 C CA . LEU C 1 402 ? -51.219 -53.269 27.084 1 58.98 382 LEU C CA 1
ATOM 8415 C C . LEU C 1 402 ? -52.296 -52.946 28.11 1 59.47 382 LEU C C 1
ATOM 8416 O O . LEU C 1 402 ? -53.444 -53.336 27.925 1 59.42 382 LEU C O 1
ATOM 8421 N N . ILE C 1 403 ? -51.939 -52.222 29.179 1 59.95 383 ILE C N 1
ATOM 8422 C CA . ILE C 1 403 ? -52.913 -51.816 30.19 1 61.08 383 ILE C CA 1
ATOM 8423 C C . ILE C 1 403 ? -53.918 -50.803 29.59 1 62.25 383 ILE C C 1
ATOM 8424 O O . ILE C 1 403 ? -55.085 -50.81 29.972 1 62.35 383 ILE C O 1
ATOM 8429 N N . ALA C 1 404 ? -53.477 -49.98 28.614 1 62.94 384 ALA C N 1
ATOM 8430 C CA . ALA C 1 404 ? -54.333 -49.009 27.939 1 64.09 384 ALA C CA 1
ATOM 8431 C C . ALA C 1 404 ? -55.295 -49.72 26.985 1 65.05 384 ALA C C 1
ATOM 8432 O O . ALA C 1 404 ? -56.468 -49.354 26.909 1 65.16 384 ALA C O 1
ATOM 8434 N N . ALA C 1 405 ? -54.797 -50.74 26.267 1 65.52 385 ALA C N 1
ATOM 8435 C CA . ALA C 1 405 ? -55.602 -51.522 25.335 1 66.51 385 ALA C CA 1
ATOM 8436 C C . ALA C 1 405 ? -56.669 -52.334 26.075 1 67.53 385 ALA C C 1
ATOM 8437 O O . ALA C 1 405 ? -57.776 -52.494 25.563 1 67.81 385 ALA C O 1
ATOM 8439 N N . LEU C 1 406 ? -56.348 -52.822 27.286 1 68 386 LEU C N 1
ATOM 8440 C CA . LEU C 1 406 ? -57.288 -53.576 28.11 1 69.06 386 LEU C CA 1
ATOM 8441 C C . LEU C 1 406 ? -58.399 -52.657 28.611 1 70.26 386 LEU C C 1
ATOM 8442 O O . LEU C 1 406 ? -59.568 -53.04 28.587 1 70.42 386 LEU C O 1
ATOM 8447 N N . ASP C 1 407 ? -58.039 -51.433 29.032 1 70.93 387 ASP C N 1
ATOM 8448 C CA . ASP C 1 407 ? -59.01 -50.447 29.505 1 72.1 387 ASP C CA 1
ATOM 8449 C C . ASP C 1 407 ? -59.992 -50.016 28.412 1 73.13 387 ASP C C 1
ATOM 8450 O O . ASP C 1 407 ? -61.115 -49.624 28.725 1 73.42 387 ASP C O 1
ATOM 8455 N N . ALA C 1 408 ? -59.592 -50.111 27.138 1 73.56 388 ALA C N 1
ATOM 8456 C CA . ALA C 1 408 ? -60.473 -49.776 26.027 1 74.53 388 ALA C CA 1
ATOM 8457 C C . ALA C 1 408 ? -61.459 -50.927 25.803 1 75.3 388 ALA C C 1
ATOM 8458 O O . ALA C 1 408 ? -61.174 -51.844 25.033 1 75.47 388 ALA C O 1
ATOM 8460 N N . SER C 1 409 ? -62.601 -50.898 26.501 1 75.6 389 SER C N 1
ATOM 8461 C CA . SER C 1 409 ? -63.612 -51.949 26.383 1 76.37 389 SER C CA 1
ATOM 8462 C C . SER C 1 409 ? -65.016 -51.425 26.682 1 76.93 389 SER C C 1
ATOM 8463 O O . SER C 1 409 ? -65.179 -50.49 27.465 1 77.19 389 SER C O 1
ATOM 8466 N N . MET D 1 21 ? -49.348 -52.936 -21.112 1 69.94 1 MET D N 1
ATOM 8467 C CA . MET D 1 21 ? -48.882 -54.316 -20.949 1 70.42 1 MET D CA 1
ATOM 8468 C C . MET D 1 21 ? -49.584 -55.318 -21.891 1 70.17 1 MET D C 1
ATOM 8469 O O . MET D 1 21 ? -49.441 -56.529 -21.714 1 70.17 1 MET D O 1
ATOM 8474 N N . ASN D 1 22 ? -50.341 -54.819 -22.883 1 69.74 2 ASN D N 1
ATOM 8475 C CA . ASN D 1 22 ? -51.078 -55.673 -23.813 1 69.7 2 ASN D CA 1
ATOM 8476 C C . ASN D 1 22 ? -50.556 -55.493 -25.253 1 68.95 2 ASN D C 1
ATOM 8477 O O . ASN D 1 22 ? -50.068 -56.452 -25.851 1 69.17 2 ASN D O 1
ATOM 8482 N N . SER D 1 23 ? -50.624 -54.259 -25.793 1 67.84 3 SER D N 1
ATOM 8483 C CA . SER D 1 23 ? -50.159 -53.941 -27.149 1 67.11 3 SER D CA 1
ATOM 8484 C C . SER D 1 23 ? -48.626 -53.75 -27.25 1 65.53 3 SER D C 1
ATOM 8485 O O . SER D 1 23 ? -48.124 -53.339 -28.296 1 65.57 3 SER D O 1
ATOM 8488 N N . MET D 1 24 ? -47.887 -54.057 -26.18 1 64 4 MET D N 1
ATOM 8489 C CA . MET D 1 24 ? -46.443 -53.888 -26.156 1 62.99 4 MET D CA 1
ATOM 8490 C C . MET D 1 24 ? -45.7 -55.039 -26.799 1 61.43 4 MET D C 1
ATOM 8491 O O . MET D 1 24 ? -46.13 -56.189 -26.714 1 61.68 4 MET D O 1
ATOM 8496 N N . HIS D 1 25 ? -44.549 -54.73 -27.4 1 59.63 5 HIS D N 1
ATOM 8497 C CA . HIS D 1 25 ? -43.654 -55.732 -27.965 1 58.31 5 HIS D CA 1
ATOM 8498 C C . HIS D 1 25 ? -42.963 -56.458 -26.804 1 56.66 5 HIS D C 1
ATOM 8499 O O . HIS D 1 25 ? -42.812 -55.894 -25.716 1 56.72 5 HIS D O 1
ATOM 8506 N N . PRO D 1 26 ? -42.526 -57.709 -27.009 1 55.09 6 PRO D N 1
ATOM 8507 C CA . PRO D 1 26 ? -41.882 -58.449 -25.909 1 53.97 6 PRO D CA 1
ATOM 8508 C C . PRO D 1 26 ? -40.674 -57.752 -25.292 1 52.45 6 PRO D C 1
ATOM 8509 O O . PRO D 1 26 ? -40.456 -57.881 -24.091 1 52.57 6 PRO D O 1
ATOM 8513 N N . GLU D 1 27 ? -39.911 -56.997 -26.097 1 50.89 7 GLU D N 1
ATOM 8514 C CA . GLU D 1 27 ? -38.735 -56.264 -25.632 1 49.75 7 GLU D CA 1
ATOM 8515 C C . GLU D 1 27 ? -39.127 -55.175 -24.626 1 48.43 7 GLU D C 1
ATOM 8516 O O . GLU D 1 27 ? -38.447 -55.001 -23.616 1 48.51 7 GLU D O 1
ATOM 8522 N N . THR D 1 28 ? -40.236 -54.465 -24.889 1 47.07 8 THR D N 1
ATOM 8523 C CA . THR D 1 28 ? -40.754 -53.421 -23.997 1 46.3 8 THR D CA 1
ATOM 8524 C C . THR D 1 28 ? -41.398 -54.052 -22.761 1 45.76 8 THR D C 1
ATOM 8525 O O . THR D 1 28 ? -41.25 -53.542 -21.652 1 45.76 8 THR D O 1
ATOM 8529 N N . LEU D 1 29 ? -42.114 -55.165 -22.963 1 45.28 9 LEU D N 1
ATOM 8530 C CA . LEU D 1 29 ? -42.795 -55.913 -21.912 1 45.41 9 LEU D CA 1
ATOM 8531 C C . LEU D 1 29 ? -41.825 -56.501 -20.89 1 45.37 9 LEU D C 1
ATOM 8532 O O . LEU D 1 29 ? -42.19 -56.667 -19.732 1 45.46 9 LEU D O 1
ATOM 8537 N N . MET D 1 30 ? -40.6 -56.826 -21.309 1 45.1 10 MET D N 1
ATOM 8538 C CA . MET D 1 30 ? -39.586 -57.369 -20.407 1 45.25 10 MET D CA 1
ATOM 8539 C C . MET D 1 30 ? -39.066 -56.313 -19.435 1 45.46 10 MET D C 1
ATOM 8540 O O . MET D 1 30 ? -38.771 -56.626 -18.283 1 45.38 10 MET D O 1
ATOM 8545 N N . VAL D 1 31 ? -38.972 -55.06 -19.898 1 45.6 11 VAL D N 1
ATOM 8546 C CA . VAL D 1 31 ? -38.485 -53.935 -19.105 1 46.16 11 VAL D CA 1
ATOM 8547 C C . VAL D 1 31 ? -39.545 -53.403 -18.138 1 46.39 11 VAL D C 1
ATOM 8548 O O . VAL D 1 31 ? -39.261 -53.202 -16.958 1 46.42 11 VAL D O 1
ATOM 8552 N N . HIS D 1 32 ? -40.764 -53.182 -18.629 1 46.42 12 HIS D N 1
ATOM 8553 C CA . HIS D 1 32 ? -41.827 -52.621 -17.802 1 47.11 12 HIS D CA 1
ATOM 8554 C C . HIS D 1 32 ? -42.756 -53.645 -17.134 1 47.34 12 HIS D C 1
ATOM 8555 O O . HIS D 1 32 ? -43.606 -53.248 -16.338 1 47.43 12 HIS D O 1
ATOM 8562 N N . GLY D 1 33 ? -42.594 -54.926 -17.45 1 47.14 13 GLY D N 1
ATOM 8563 C CA . GLY D 1 33 ? -43.414 -55.983 -16.873 1 47.5 13 GLY D CA 1
ATOM 8564 C C . GLY D 1 33 ? -43.164 -56.168 -15.394 1 47.84 13 GLY D C 1
ATOM 8565 O O . GLY D 1 33 ? -42.013 -56.205 -14.959 1 48.03 13 GLY D O 1
ATOM 8566 N N . GLY D 1 34 ? -44.239 -56.255 -14.62 1 47.83 14 GLY D N 1
ATOM 8567 C CA . GLY D 1 34 ? -44.151 -56.388 -13.171 1 48.38 14 GLY D CA 1
ATOM 8568 C C . GLY D 1 34 ? -43.85 -55.088 -12.437 1 48.81 14 GLY D C 1
ATOM 8569 O O . GLY D 1 34 ? -43.829 -55.067 -11.204 1 49.09 14 GLY D O 1
ATOM 8570 N N . MET D 1 35 ? -43.632 -53.985 -13.181 1 48.65 15 MET D N 1
ATOM 8571 C CA . MET D 1 35 ? -43.312 -52.672 -12.622 1 49.06 15 MET D CA 1
ATOM 8572 C C . MET D 1 35 ? -44.562 -51.799 -12.524 1 49.37 15 MET D C 1
ATOM 8573 O O . MET D 1 35 ? -44.491 -50.586 -12.726 1 49.64 15 MET D O 1
ATOM 8578 N N . ASP D 1 36 ? -45.709 -52.406 -12.217 1 49.27 16 ASP D N 1
ATOM 8579 C CA . ASP D 1 36 ? -46.971 -51.68 -12.142 1 49.64 16 ASP D CA 1
ATOM 8580 C C . ASP D 1 36 ? -47.085 -50.898 -10.837 1 49.32 16 ASP D C 1
ATOM 8581 O O . ASP D 1 36 ? -46.863 -51.444 -9.761 1 49.57 16 ASP D O 1
ATOM 8586 N N . GLY D 1 37 ? -47.414 -49.622 -10.941 1 48.65 17 GLY D N 1
ATOM 8587 C CA . GLY D 1 37 ? -47.581 -48.773 -9.77 1 48.56 17 GLY D CA 1
ATOM 8588 C C . GLY D 1 37 ? -46.313 -48.175 -9.194 1 48.22 17 GLY D C 1
ATOM 8589 O O . GLY D 1 37 ? -46.393 -47.358 -8.277 1 48.48 17 GLY D O 1
ATOM 8590 N N . LEU D 1 38 ? -45.136 -48.563 -9.712 1 47.45 18 LEU D N 1
ATOM 8591 C CA . LEU D 1 38 ? -43.873 -48.039 -9.201 1 47.11 18 LEU D CA 1
ATOM 8592 C C . LEU D 1 38 ? -43.678 -46.578 -9.584 1 46.81 18 LEU D C 1
ATOM 8593 O O . LEU D 1 38 ? -43.302 -45.773 -8.735 1 46.92 18 LEU D O 1
ATOM 8598 N N . THR D 1 39 ? -43.993 -46.218 -10.836 1 46.3 19 THR D N 1
ATOM 8599 C CA . THR D 1 39 ? -43.899 -44.838 -11.32 1 46.48 19 THR D CA 1
ATOM 8600 C C . THR D 1 39 ? -44.792 -43.915 -10.472 1 46.82 19 THR D C 1
ATOM 8601 O O . THR D 1 39 ? -44.401 -42.796 -10.142 1 46.89 19 THR D O 1
ATOM 8605 N N . GLU D 1 40 ? -45.976 -44.416 -10.092 1 46.78 20 GLU D N 1
ATOM 8606 C CA . GLU D 1 40 ? -46.956 -43.707 -9.285 1 47.18 20 GLU D CA 1
ATOM 8607 C C . GLU D 1 40 ? -46.505 -43.57 -7.828 1 47.18 20 GLU D C 1
ATOM 8608 O O . GLU D 1 40 ? -46.794 -42.563 -7.192 1 47.28 20 GLU D O 1
ATOM 8614 N N . ALA D 1 41 ? -45.785 -44.564 -7.305 1 47.11 21 ALA D N 1
ATOM 8615 C CA . ALA D 1 41 ? -45.279 -44.53 -5.931 1 47.51 21 ALA D CA 1
ATOM 8616 C C . ALA D 1 41 ? -44.077 -43.593 -5.73 1 47.68 21 ALA D C 1
ATOM 8617 O O . ALA D 1 41 ? -43.737 -43.28 -4.591 1 48.03 21 ALA D O 1
ATOM 8619 N N . GLY D 1 42 ? -43.427 -43.181 -6.814 1 47.21 22 GLY D N 1
ATOM 8620 C CA . GLY D 1 42 ? -42.272 -42.296 -6.744 1 47.15 22 GLY D CA 1
ATOM 8621 C C . GLY D 1 42 ? -40.943 -43.017 -6.657 1 46.9 22 GLY D C 1
ATOM 8622 O O . GLY D 1 42 ? -39.959 -42.435 -6.2 1 47.12 22 GLY D O 1
ATOM 8623 N N . VAL D 1 43 ? -40.897 -44.287 -7.101 1 46.24 23 VAL D N 1
ATOM 8624 C CA . VAL D 1 43 ? -39.682 -45.104 -7.098 1 46.06 23 VAL D CA 1
ATOM 8625 C C . VAL D 1 43 ? -39.327 -45.594 -8.51 1 45.9 23 VAL D C 1
ATOM 8626 O O . VAL D 1 43 ? -40.189 -45.646 -9.385 1 45.71 23 VAL D O 1
ATOM 8630 N N . HIS D 1 44 ? -38.052 -45.937 -8.737 1 45.87 24 HIS D N 1
ATOM 8631 C CA . HIS D 1 44 ? -37.584 -46.388 -10.049 1 46.37 24 HIS D CA 1
ATOM 8632 C C . HIS D 1 44 ? -37.532 -47.913 -10.155 1 46.21 24 HIS D C 1
ATOM 8633 O O . HIS D 1 44 ? -37.739 -48.468 -11.233 1 46.43 24 HIS D O 1
ATOM 8640 N N . VAL D 1 45 ? -37.208 -48.587 -9.049 1 45.63 25 VAL D N 1
ATOM 8641 C CA . VAL D 1 45 ? -37.131 -50.046 -8.996 1 45.51 25 VAL D CA 1
ATOM 8642 C C . VAL D 1 45 ? -38.022 -50.588 -7.853 1 45.03 25 VAL D C 1
ATOM 8643 O O . VAL D 1 45 ? -38.31 -49.855 -6.899 1 45.05 25 VAL D O 1
ATOM 8647 N N . PRO D 1 46 ? -38.493 -51.853 -7.931 1 44.44 26 PRO D N 1
ATOM 8648 C CA . PRO D 1 46 ? -39.329 -52.382 -6.84 1 44.13 26 PRO D CA 1
ATOM 8649 C C . PRO D 1 46 ? -38.552 -52.5 -5.534 1 43.56 26 PRO D C 1
ATOM 8650 O O . PRO D 1 46 ? -37.397 -52.917 -5.54 1 43.85 26 PRO D O 1
ATOM 8654 N N . ALA D 1 47 ? -39.168 -52.093 -4.423 1 42.68 27 ALA D N 1
ATOM 8655 C CA . ALA D 1 47 ? -38.513 -52.141 -3.121 1 42.37 27 ALA D CA 1
ATOM 8656 C C . ALA D 1 47 ? -38.331 -53.568 -2.639 1 41.9 27 ALA D C 1
ATOM 8657 O O . ALA D 1 47 ? -39.152 -54.428 -2.934 1 42.12 27 ALA D O 1
ATOM 8659 N N . ILE D 1 48 ? -37.243 -53.826 -1.915 1 41.25 28 ILE D N 1
ATOM 8660 C CA . ILE D 1 48 ? -36.971 -55.155 -1.387 1 41.12 28 ILE D CA 1
ATOM 8661 C C . ILE D 1 48 ? -37.515 -55.238 0.032 1 41.08 28 ILE D C 1
ATOM 8662 O O . ILE D 1 48 ? -36.897 -54.744 0.974 1 41.03 28 ILE D O 1
ATOM 8667 N N . ASP D 1 49 ? -38.704 -55.817 0.176 1 41.01 29 ASP D N 1
ATOM 8668 C CA . ASP D 1 49 ? -39.342 -55.946 1.478 1 41.21 29 ASP D CA 1
ATOM 8669 C C . ASP D 1 49 ? -38.987 -57.295 2.072 1 41.1 29 ASP D C 1
ATOM 8670 O O . ASP D 1 49 ? -39.543 -58.307 1.659 1 41.05 29 ASP D O 1
ATOM 8675 N N . LEU D 1 50 ? -38.052 -57.314 3.027 1 40.93 30 LEU D N 1
ATOM 8676 C CA . LEU D 1 50 ? -37.621 -58.553 3.672 1 41.3 30 LEU D CA 1
ATOM 8677 C C . LEU D 1 50 ? -38.572 -59.054 4.77 1 41.84 30 LEU D C 1
ATOM 8678 O O . LEU D 1 50 ? -38.355 -60.146 5.286 1 41.88 30 LEU D O 1
ATOM 8683 N N . SER D 1 51 ? -39.603 -58.262 5.129 1 42.22 31 SER D N 1
ATOM 8684 C CA . SER D 1 51 ? -40.589 -58.565 6.171 1 43.06 31 SER D CA 1
ATOM 8685 C C . SER D 1 51 ? -41.1 -60.002 6.176 1 43.96 31 SER D C 1
ATOM 8686 O O . SER D 1 51 ? -41.744 -60.435 5.22 1 44.05 31 SER D O 1
ATOM 8689 N N . THR D 1 52 ? -40.822 -60.737 7.26 1 44.49 32 THR D N 1
ATOM 8690 C CA . THR D 1 52 ? -41.305 -62.105 7.398 1 45.61 32 THR D CA 1
ATOM 8691 C C . THR D 1 52 ? -42.795 -62.085 7.729 1 46.84 32 THR D C 1
ATOM 8692 O O . THR D 1 52 ? -43.558 -62.87 7.175 1 46.83 32 THR D O 1
ATOM 8696 N N . THR D 1 53 ? -43.208 -61.179 8.625 1 47.71 33 THR D N 1
ATOM 8697 C CA . THR D 1 53 ? -44.606 -61.037 9.012 1 48.99 33 THR D CA 1
ATOM 8698 C C . THR D 1 53 ? -45.164 -59.68 8.57 1 50.33 33 THR D C 1
ATOM 8699 O O . THR D 1 53 ? -44.41 -58.72 8.401 1 50.35 33 THR D O 1
ATOM 8703 N N . ASN D 1 54 ? -46.481 -59.606 8.349 1 51.21 34 ASN D N 1
ATOM 8704 C CA . ASN D 1 54 ? -47.109 -58.361 7.923 1 52.65 34 ASN D CA 1
ATOM 8705 C C . ASN D 1 54 ? -48.242 -57.978 8.861 1 54.1 34 ASN D C 1
ATOM 8706 O O . ASN D 1 54 ? -49.189 -58.746 9.038 1 54.3 34 ASN D O 1
ATOM 8711 N N . PRO D 1 55 ? -48.158 -56.789 9.479 1 54.98 35 PRO D N 1
ATOM 8712 C CA . PRO D 1 55 ? -49.225 -56.358 10.393 1 55.95 35 PRO D CA 1
ATOM 8713 C C . PRO D 1 55 ? -50.574 -56.193 9.696 1 57.48 35 PRO D C 1
ATOM 8714 O O . PRO D 1 55 ? -50.623 -55.954 8.49 1 57.67 35 PRO D O 1
ATOM 8718 N N . VAL D 1 56 ? -51.668 -56.335 10.447 1 58.39 36 VAL D N 1
ATOM 8719 C CA . VAL D 1 56 ? -53.002 -56.236 9.871 1 59.89 36 VAL D CA 1
ATOM 8720 C C . VAL D 1 56 ? -53.774 -55.013 10.373 1 61.27 36 VAL D C 1
ATOM 8721 O O . VAL D 1 56 ? -53.533 -54.544 11.485 1 61.59 36 VAL D O 1
ATOM 8725 N N . ASN D 1 57 ? -54.688 -54.487 9.543 1 61.87 37 ASN D N 1
ATOM 8726 C CA . ASN D 1 57 ? -55.488 -53.323 9.912 1 62.96 37 ASN D CA 1
ATOM 8727 C C . ASN D 1 57 ? -56.525 -53.738 10.955 1 63.71 37 ASN D C 1
ATOM 8728 O O . ASN D 1 57 ? -56.574 -53.167 12.041 1 63.97 37 ASN D O 1
ATOM 8733 N N . ASP D 1 58 ? -57.318 -54.763 10.644 1 63.9 38 ASP D N 1
ATOM 8734 C CA . ASP D 1 58 ? -58.321 -55.275 11.569 1 64.51 38 ASP D CA 1
ATOM 8735 C C . ASP D 1 58 ? -58.129 -56.777 11.771 1 64.25 38 ASP D C 1
ATOM 8736 O O . ASP D 1 58 ? -57.511 -57.453 10.945 1 64.27 38 ASP D O 1
ATOM 8741 N N . VAL D 1 59 ? -58.652 -57.295 12.878 1 63.87 39 VAL D N 1
ATOM 8742 C CA . VAL D 1 59 ? -58.618 -58.722 13.169 1 64.02 39 VAL D CA 1
ATOM 8743 C C . VAL D 1 59 ? -59.511 -59.452 12.15 1 64.12 39 VAL D C 1
ATOM 8744 O O . VAL D 1 59 ? -59.108 -60.48 11.602 1 64.23 39 VAL D O 1
ATOM 8748 N N . ALA D 1 60 ? -60.699 -58.884 11.858 1 63.86 40 ALA D N 1
ATOM 8749 C CA . ALA D 1 60 ? -61.635 -59.45 10.894 1 64.09 40 ALA D CA 1
ATOM 8750 C C . ALA D 1 60 ? -61.074 -59.418 9.467 1 63.94 40 ALA D C 1
ATOM 8751 O O . ALA D 1 60 ? -61.154 -60.427 8.768 1 64.15 40 ALA D O 1
ATOM 8753 N N . THR D 1 61 ? -60.479 -58.284 9.048 1 63.35 41 THR D N 1
ATOM 8754 C CA . THR D 1 61 ? -59.904 -58.157 7.705 1 63.18 41 THR D CA 1
ATOM 8755 C C . THR D 1 61 ? -58.648 -59.004 7.523 1 62.59 41 THR D C 1
ATOM 8756 O O . THR D 1 61 ? -58.42 -59.532 6.438 1 62.63 41 THR D O 1
ATOM 8760 N N . GLY D 1 62 ? -57.852 -59.12 8.581 1 61.95 42 GLY D N 1
ATOM 8761 C CA . GLY D 1 62 ? -56.628 -59.912 8.579 1 61.73 42 GLY D CA 1
ATOM 8762 C C . GLY D 1 62 ? -56.896 -61.404 8.547 1 61.18 42 GLY D C 1
ATOM 8763 O O . GLY D 1 62 ? -56.136 -62.165 7.946 1 61.21 42 GLY D O 1
ATOM 8764 N N . GLY D 1 63 ? -57.979 -61.821 9.193 1 60.45 43 GLY D N 1
ATOM 8765 C CA . GLY D 1 63 ? -58.388 -63.216 9.212 1 60.21 43 GLY D CA 1
ATOM 8766 C C . GLY D 1 63 ? -58.898 -63.657 7.855 1 59.69 43 GLY D C 1
ATOM 8767 O O . GLY D 1 63 ? -58.621 -64.775 7.42 1 59.77 43 GLY D O 1
ATOM 8768 N N . ASP D 1 64 ? -59.62 -62.768 7.158 1 59 44 ASP D N 1
ATOM 8769 C CA . ASP D 1 64 ? -60.136 -63.05 5.821 1 58.7 44 ASP D CA 1
ATOM 8770 C C . ASP D 1 64 ? -58.99 -63.131 4.817 1 57.7 44 ASP D C 1
ATOM 8771 O O . ASP D 1 64 ? -58.987 -64.011 3.96 1 57.7 44 ASP D O 1
ATOM 8776 N N . SER D 1 65 ? -58.003 -62.236 4.945 1 56.74 45 SER D N 1
ATOM 8777 C CA . SER D 1 65 ? -56.825 -62.231 4.077 1 56.3 45 SER D CA 1
ATOM 8778 C C . SER D 1 65 ? -55.985 -63.498 4.271 1 55.83 45 SER D C 1
ATOM 8779 O O . SER D 1 65 ? -55.383 -63.98 3.316 1 55.93 45 SER D O 1
ATOM 8782 N N . TYR D 1 66 ? -55.962 -64.044 5.5 1 55.21 46 TYR D N 1
ATOM 8783 C CA . TYR D 1 66 ? -55.248 -65.274 5.831 1 55.07 46 TYR D CA 1
ATOM 8784 C C . TYR D 1 66 ? -55.903 -66.461 5.114 1 54.53 46 TYR D C 1
ATOM 8785 O O . TYR D 1 66 ? -55.202 -67.265 4.511 1 54.42 46 TYR D O 1
ATOM 8794 N N . GLU D 1 67 ? -57.243 -66.559 5.168 1 54.03 47 GLU D N 1
ATOM 8795 C CA . GLU D 1 67 ? -57.978 -67.647 4.521 1 53.88 47 GLU D CA 1
ATOM 8796 C C . GLU D 1 67 ? -57.894 -67.555 2.998 1 53.42 47 GLU D C 1
ATOM 8797 O O . GLU D 1 67 ? -57.795 -68.579 2.327 1 53.53 47 GLU D O 1
ATOM 8803 N N . TRP D 1 68 ? -57.904 -66.329 2.459 1 52.63 48 TRP D N 1
ATOM 8804 C CA . TRP D 1 68 ? -57.807 -66.081 1.022 1 52.35 48 TRP D CA 1
ATOM 8805 C C . TRP D 1 68 ? -56.438 -66.527 0.493 1 51.74 48 TRP D C 1
ATOM 8806 O O . TRP D 1 68 ? -56.361 -67.206 -0.529 1 51.66 48 TRP D O 1
ATOM 8817 N N . LEU D 1 69 ? -55.367 -66.198 1.218 1 51.2 49 LEU D N 1
ATOM 8818 C CA . LEU D 1 69 ? -54.018 -66.566 0.802 1 51.06 49 LEU D CA 1
ATOM 8819 C C . LEU D 1 69 ? -53.675 -68.023 1.081 1 51.34 49 LEU D C 1
ATOM 8820 O O . LEU D 1 69 ? -52.87 -68.605 0.35 1 51.24 49 LEU D O 1
ATOM 8825 N N . ALA D 1 70 ? -54.272 -68.617 2.128 1 51.18 50 ALA D N 1
ATOM 8826 C CA . ALA D 1 70 ? -54.025 -70.031 2.427 1 51.68 50 ALA D CA 1
ATOM 8827 C C . ALA D 1 70 ? -54.741 -70.932 1.422 1 52.18 50 ALA D C 1
ATOM 8828 O O . ALA D 1 70 ? -54.232 -71.998 1.091 1 52.21 50 ALA D O 1
ATOM 8830 N N . THR D 1 71 ? -55.906 -70.501 0.913 1 52.49 51 THR D N 1
ATOM 8831 C CA . THR D 1 71 ? -56.643 -71.277 -0.087 1 53.23 51 THR D CA 1
ATOM 8832 C C . THR D 1 71 ? -56.033 -71.208 -1.506 1 53.41 51 THR D C 1
ATOM 8833 O O . THR D 1 71 ? -56.6 -71.775 -2.434 1 53.7 51 THR D O 1
ATOM 8837 N N . GLY D 1 72 ? -54.897 -70.539 -1.663 1 53.13 52 GLY D N 1
ATOM 8838 C CA . GLY D 1 72 ? -54.207 -70.464 -2.942 1 53.51 52 GLY D CA 1
ATOM 8839 C C . GLY D 1 72 ? -54.56 -69.285 -3.821 1 53.63 52 GLY D C 1
ATOM 8840 O O . GLY D 1 72 ? -54.132 -69.237 -4.975 1 53.86 52 GLY D O 1
ATOM 8841 N N . HIS D 1 73 ? -55.342 -68.333 -3.303 1 53.38 53 HIS D N 1
ATOM 8842 C CA . HIS D 1 73 ? -55.712 -67.156 -4.087 1 53.75 53 HIS D CA 1
ATOM 8843 C C . HIS D 1 73 ? -54.632 -66.081 -4.019 1 54.37 53 HIS D C 1
ATOM 8844 O O . HIS D 1 73 ? -53.85 -66.047 -3.071 1 54.6 53 HIS D O 1
ATOM 8851 N N . ALA D 1 74 ? -54.584 -65.202 -5.024 1 54.47 54 ALA D N 1
ATOM 8852 C CA . ALA D 1 74 ? -53.607 -64.117 -5.042 1 55.05 54 ALA D CA 1
ATOM 8853 C C . ALA D 1 74 ? -54.054 -62.972 -4.128 1 55.5 54 ALA D C 1
ATOM 8854 O O . ALA D 1 74 ? -55.251 -62.792 -3.908 1 55.78 54 ALA D O 1
ATOM 8856 N N . LEU D 1 75 ? -53.102 -62.208 -3.585 1 55.47 55 LEU D N 1
ATOM 8857 C CA . LEU D 1 75 ? -53.426 -61.108 -2.68 1 55.97 55 LEU D CA 1
ATOM 8858 C C . LEU D 1 75 ? -54.271 -60.026 -3.324 1 56.67 55 LEU D C 1
ATOM 8859 O O . LEU D 1 75 ? -53.868 -59.445 -4.328 1 56.79 55 LEU D O 1
ATOM 8864 N N . LYS D 1 76 ? -55.441 -59.746 -2.735 1 56.97 56 LYS D N 1
ATOM 8865 C CA . LYS D 1 76 ? -56.303 -58.671 -3.217 1 57.63 56 LYS D CA 1
ATOM 8866 C C . LYS D 1 76 ? -55.702 -57.329 -2.809 1 58.15 56 LYS D C 1
ATOM 8867 O O . LYS D 1 76 ? -55.077 -57.229 -1.752 1 58.09 56 LYS D O 1
ATOM 8873 N N . ASP D 1 77 ? -55.843 -56.311 -3.666 1 58.56 57 ASP D N 1
ATOM 8874 C CA . ASP D 1 77 ? -55.266 -54.997 -3.398 1 59.4 57 ASP D CA 1
ATOM 8875 C C . ASP D 1 77 ? -55.885 -54.325 -2.178 1 59.41 57 ASP D C 1
ATOM 8876 O O . ASP D 1 77 ? -57.105 -54.332 -2.007 1 59.12 57 ASP D O 1
ATOM 8881 N N . GLY D 1 78 ? -55.022 -53.775 -1.33 1 59.39 58 GLY D N 1
ATOM 8882 C CA . GLY D 1 78 ? -55.433 -53.122 -0.094 1 59.53 58 GLY D CA 1
ATOM 8883 C C . GLY D 1 78 ? -55.603 -54.082 1.069 1 59.1 58 GLY D C 1
ATOM 8884 O O . GLY D 1 78 ? -56.312 -53.776 2.031 1 59.33 58 GLY D O 1
ATOM 8885 N N . ASP D 1 79 ? -54.975 -55.263 0.984 1 58.13 59 ASP D N 1
ATOM 8886 C CA . ASP D 1 79 ? -55.051 -56.269 2.037 1 57.6 59 ASP D CA 1
ATOM 8887 C C . ASP D 1 79 ? -53.656 -56.635 2.498 1 56.53 59 ASP D C 1
ATOM 8888 O O . ASP D 1 79 ? -52.73 -56.665 1.688 1 56.88 59 ASP D O 1
ATOM 8893 N N . SER D 1 80 ? -53.493 -56.908 3.795 1 55.17 60 SER D N 1
ATOM 8894 C CA . SER D 1 80 ? -52.184 -57.261 4.342 1 54.33 60 SER D CA 1
ATOM 8895 C C . SER D 1 80 ? -51.712 -58.592 3.803 1 53.42 60 SER D C 1
ATOM 8896 O O . SER D 1 80 ? -52.511 -59.516 3.664 1 53.77 60 SER D O 1
ATOM 8899 N N . ALA D 1 81 ? -50.413 -58.703 3.511 1 52.14 61 ALA D N 1
ATOM 8900 C CA . ALA D 1 81 ? -49.851 -59.96 3.021 1 51.34 61 ALA D CA 1
ATOM 8901 C C . ALA D 1 81 ? -49.851 -61.079 4.083 1 50.22 61 ALA D C 1
ATOM 8902 O O . ALA D 1 81 ? -49.634 -62.235 3.731 1 50.35 61 ALA D O 1
ATOM 8904 N N . VAL D 1 82 ? -50.118 -60.726 5.371 1 48.99 62 VAL D N 1
ATOM 8905 C CA . VAL D 1 82 ? -50.233 -61.562 6.572 1 48.28 62 VAL D CA 1
ATOM 8906 C C . VAL D 1 82 ? -48.896 -62.21 6.987 1 47.15 62 VAL D C 1
ATOM 8907 O O . VAL D 1 82 ? -48.409 -61.948 8.084 1 47.31 62 VAL D O 1
ATOM 8911 N N . TYR D 1 83 ? -48.303 -63.028 6.114 1 45.8 63 TYR D N 1
ATOM 8912 C CA . TYR D 1 83 ? -47.048 -63.73 6.354 1 44.86 63 TYR D CA 1
ATOM 8913 C C . TYR D 1 83 ? -46.334 -63.951 5.008 1 43.74 63 TYR D C 1
ATOM 8914 O O . TYR D 1 83 ? -46.994 -64.03 3.972 1 43.73 63 TYR D O 1
ATOM 8923 N N . GLN D 1 84 ? -44.998 -64.053 5.01 1 42.79 64 GLN D N 1
ATOM 8924 C CA . GLN D 1 84 ? -44.245 -64.242 3.769 1 42.39 64 GLN D CA 1
ATOM 8925 C C . GLN D 1 84 ? -44.544 -65.585 3.096 1 41.8 64 GLN D C 1
ATOM 8926 O O . GLN D 1 84 ? -44.573 -65.661 1.868 1 41.93 64 GLN D O 1
ATOM 8932 N N . ARG D 1 85 ? -44.823 -66.628 3.889 1 41 65 ARG D N 1
ATOM 8933 C CA . ARG D 1 85 ? -45.181 -67.935 3.332 1 40.73 65 ARG D CA 1
ATOM 8934 C C . ARG D 1 85 ? -46.535 -67.911 2.594 1 40.39 65 ARG D C 1
ATOM 8935 O O . ARG D 1 85 ? -46.772 -68.734 1.71 1 40.43 65 ARG D O 1
ATOM 8943 N N . LEU D 1 86 ? -47.403 -66.944 2.937 1 39.97 66 LEU D N 1
ATOM 8944 C CA . LEU D 1 86 ? -48.697 -66.757 2.3 1 39.93 66 LEU D CA 1
ATOM 8945 C C . LEU D 1 86 ? -48.537 -65.823 1.101 1 39.72 66 LEU D C 1
ATOM 8946 O O . LEU D 1 86 ? -49.062 -66.116 0.028 1 39.69 66 LEU D O 1
ATOM 8951 N N . TRP D 1 87 ? -47.782 -64.721 1.272 1 39.5 67 TRP D N 1
ATOM 8952 C CA . TRP D 1 87 ? -47.557 -63.75 0.202 1 39.78 67 TRP D CA 1
ATOM 8953 C C . TRP D 1 87 ? -46.317 -62.864 0.42 1 39.8 67 TRP D C 1
ATOM 8954 O O . TRP D 1 87 ? -46.066 -62.392 1.53 1 39.97 67 TRP D O 1
ATOM 8965 N N . GLN D 1 88 ? -45.566 -62.616 -0.657 1 39.3 68 GLN D N 1
ATOM 8966 C CA . GLN D 1 88 ? -44.401 -61.741 -0.641 1 39.23 68 GLN D CA 1
ATOM 8967 C C . GLN D 1 88 ? -44.532 -60.782 -1.825 1 39.22 68 GLN D C 1
ATOM 8968 O O . GLN D 1 88 ? -44.64 -61.23 -2.966 1 39.35 68 GLN D O 1
ATOM 8974 N N . PRO D 1 89 ? -44.554 -59.459 -1.568 1 38.85 69 PRO D N 1
ATOM 8975 C CA . PRO D 1 89 ? -44.733 -58.494 -2.668 1 38.49 69 PRO D CA 1
ATOM 8976 C C . PRO D 1 89 ? -43.642 -58.491 -3.741 1 38.25 69 PRO D C 1
ATOM 8977 O O . PRO D 1 89 ? -43.933 -58.214 -4.901 1 38.24 69 PRO D O 1
ATOM 8981 N N . GLY D 1 90 ? -42.409 -58.793 -3.358 1 37.99 70 GLY D N 1
ATOM 8982 C CA . GLY D 1 90 ? -41.295 -58.844 -4.297 1 38.17 70 GLY D CA 1
ATOM 8983 C C . GLY D 1 90 ? -41.439 -59.998 -5.267 1 37.88 70 GLY D C 1
ATOM 8984 O O . GLY D 1 90 ? -41.275 -59.831 -6.478 1 37.86 70 GLY D O 1
ATOM 8985 N N . VAL D 1 91 ? -41.787 -61.172 -4.733 1 37.53 71 VAL D N 1
ATOM 8986 C CA . VAL D 1 91 ? -42.035 -62.384 -5.51 1 37.62 71 VAL D CA 1
ATOM 8987 C C . VAL D 1 91 ? -43.209 -62.143 -6.457 1 37.64 71 VAL D C 1
ATOM 8988 O O . VAL D 1 91 ? -43.111 -62.458 -7.64 1 37.85 71 VAL D O 1
ATOM 8992 N N . ALA D 1 92 ? -44.286 -61.526 -5.938 1 37.21 72 ALA D N 1
ATOM 8993 C CA . ALA D 1 92 ? -45.496 -61.196 -6.685 1 37.42 72 ALA D CA 1
ATOM 8994 C C . ALA D 1 92 ? -45.219 -60.392 -7.955 1 37.5 72 ALA D C 1
ATOM 8995 O O . ALA D 1 92 ? -45.799 -60.702 -8.993 1 37.87 72 ALA D O 1
ATOM 8997 N N . ARG D 1 93 ? -44.337 -59.375 -7.888 1 36.95 73 ARG D N 1
ATOM 8998 C CA . ARG D 1 93 ? -44.005 -58.553 -9.06 1 36.77 73 ARG D CA 1
ATOM 8999 C C . ARG D 1 93 ? -43.28 -59.358 -10.131 1 36.64 73 ARG D C 1
ATOM 9000 O O . ARG D 1 93 ? -43.477 -59.11 -11.32 1 36.6 73 ARG D O 1
ATOM 9008 N N . PHE D 1 94 ? -42.443 -60.316 -9.71 1 36.39 74 PHE D N 1
ATOM 9009 C CA . PHE D 1 94 ? -41.709 -61.189 -10.617 1 36.8 74 PHE D CA 1
ATOM 9010 C C . PHE D 1 94 ? -42.669 -62.184 -11.289 1 37.32 74 PHE D C 1
ATOM 9011 O O . PHE D 1 94 ? -42.504 -62.491 -12.47 1 37.58 74 PHE D O 1
ATOM 9019 N N . GLU D 1 95 ? -43.676 -62.675 -10.546 1 37.23 75 GLU D N 1
ATOM 9020 C CA . GLU D 1 95 ? -44.664 -63.606 -11.083 1 37.56 75 GLU D CA 1
ATOM 9021 C C . GLU D 1 95 ? -45.513 -62.904 -12.146 1 37.94 75 GLU D C 1
ATOM 9022 O O . GLU D 1 95 ? -45.776 -63.483 -13.194 1 38.3 75 GLU D O 1
ATOM 9028 N N . THR D 1 96 ? -45.912 -61.647 -11.892 1 37.66 76 THR D N 1
ATOM 9029 C CA . THR D 1 96 ? -46.697 -60.857 -12.842 1 37.89 76 THR D CA 1
ATOM 9030 C C . THR D 1 96 ? -45.902 -60.662 -14.14 1 38.29 76 THR D C 1
ATOM 9031 O O . THR D 1 96 ? -46.43 -60.889 -15.225 1 38.26 76 THR D O 1
ATOM 9035 N N . ALA D 1 97 ? -44.618 -60.295 -14.013 1 38.56 77 ALA D N 1
ATOM 9036 C CA . ALA D 1 97 ? -43.707 -60.053 -15.129 1 39.33 77 ALA D CA 1
ATOM 9037 C C . ALA D 1 97 ? -43.514 -61.255 -16.063 1 39.93 77 ALA D C 1
ATOM 9038 O O . ALA D 1 97 ? -43.602 -61.082 -17.278 1 40.11 77 ALA D O 1
ATOM 9040 N N . LEU D 1 98 ? -43.249 -62.459 -15.517 1 40.01 78 LEU D N 1
ATOM 9041 C CA . LEU D 1 98 ? -43.037 -63.631 -16.357 1 40.66 78 LEU D CA 1
ATOM 9042 C C . LEU D 1 98 ? -44.323 -64.086 -17.021 1 41.54 78 LEU D C 1
ATOM 9043 O O . LEU D 1 98 ? -44.316 -64.381 -18.215 1 41.8 78 LEU D O 1
ATOM 9048 N N . ALA D 1 99 ? -45.434 -64.107 -16.27 1 41.81 79 ALA D N 1
ATOM 9049 C CA . ALA D 1 99 ? -46.724 -64.521 -16.81 1 42.54 79 ALA D CA 1
ATOM 9050 C C . ALA D 1 99 ? -47.153 -63.667 -18.003 1 43.2 79 ALA D C 1
ATOM 9051 O O . ALA D 1 99 ? -47.776 -64.192 -18.916 1 43.6 79 ALA D O 1
ATOM 9053 N N . GLU D 1 100 ? -46.794 -62.373 -18.018 1 43.19 80 GLU D N 1
ATOM 9054 C CA . GLU D 1 100 ? -47.105 -61.485 -19.138 1 43.72 80 GLU D CA 1
ATOM 9055 C C . GLU D 1 100 ? -46.327 -61.897 -20.389 1 43.85 80 GLU D C 1
ATOM 9056 O O . GLU D 1 100 ? -46.87 -61.859 -21.493 1 43.92 80 GLU D O 1
ATOM 9062 N N . LEU D 1 101 ? -45.057 -62.285 -20.215 1 43.73 81 LEU D N 1
ATOM 9063 C CA . LEU D 1 101 ? -44.197 -62.729 -21.311 1 44.15 81 LEU D CA 1
ATOM 9064 C C . LEU D 1 101 ? -44.673 -64.065 -21.877 1 44.59 81 LEU D C 1
ATOM 9065 O O . LEU D 1 101 ? -44.595 -64.292 -23.081 1 44.85 81 LEU D O 1
ATOM 9070 N N . GLU D 1 102 ? -45.155 -64.949 -20.999 1 44.46 82 GLU D N 1
ATOM 9071 C CA . GLU D 1 102 ? -45.645 -66.27 -21.369 1 44.66 82 GLU D CA 1
ATOM 9072 C C . GLU D 1 102 ? -47.11 -66.304 -21.797 1 44.84 82 GLU D C 1
ATOM 9073 O O . GLU D 1 102 ? -47.569 -67.344 -22.266 1 45.08 82 GLU D O 1
ATOM 9079 N N . HIS D 1 103 ? -47.847 -65.196 -21.6 1 44.67 83 HIS D N 1
ATOM 9080 C CA . HIS D 1 103 ? -49.276 -65.049 -21.899 1 44.89 83 HIS D CA 1
ATOM 9081 C C . HIS D 1 103 ? -50.154 -66.025 -21.101 1 44.7 83 HIS D C 1
ATOM 9082 O O . HIS D 1 103 ? -51.211 -66.441 -21.57 1 44.72 83 HIS D O 1
ATOM 9089 N N . ALA D 1 104 ? -49.712 -66.375 -19.885 1 44.39 84 ALA D N 1
ATOM 9090 C CA . ALA D 1 104 ? -50.445 -67.261 -18.986 1 44.51 84 ALA D CA 1
ATOM 9091 C C . ALA D 1 104 ? -51.2 -66.439 -17.945 1 44.57 84 ALA D C 1
ATOM 9092 O O . ALA D 1 104 ? -50.781 -65.334 -17.613 1 44.61 84 ALA D O 1
ATOM 9094 N N . ASP D 1 105 ? -52.306 -66.978 -17.426 1 44.54 85 ASP D N 1
ATOM 9095 C CA . ASP D 1 105 ? -53.15 -66.294 -16.445 1 44.78 85 ASP D CA 1
ATOM 9096 C C . ASP D 1 105 ? -52.382 -65.8 -15.208 1 44.34 85 ASP D C 1
ATOM 9097 O O . ASP D 1 105 ? -52.473 -64.628 -14.858 1 44.3 85 ASP D O 1
ATOM 9102 N N . GLU D 1 106 ? -51.627 -66.688 -14.556 1 43.82 86 GLU D N 1
ATOM 9103 C CA . GLU D 1 106 ? -50.868 -66.366 -13.35 1 43.9 86 GLU D CA 1
ATOM 9104 C C . GLU D 1 106 ? -49.518 -67.121 -13.338 1 43.96 86 GLU D C 1
ATOM 9105 O O . GLU D 1 106 ? -49.279 -67.983 -14.185 1 44.29 86 GLU D O 1
ATOM 9111 N N . ALA D 1 107 ? -48.648 -66.821 -12.366 1 43.49 87 ALA D N 1
ATOM 9112 C CA . ALA D 1 107 ? -47.386 -67.535 -12.215 1 43.63 87 ALA D CA 1
ATOM 9113 C C . ALA D 1 107 ? -47.069 -67.753 -10.734 1 43.4 87 ALA D C 1
ATOM 9114 O O . ALA D 1 107 ? -47.501 -66.963 -9.893 1 43.7 87 ALA D O 1
ATOM 9116 N N . VAL D 1 108 ? -46.378 -68.855 -10.399 1 42.66 88 VAL D N 1
ATOM 9117 C CA . VAL D 1 108 ? -46.038 -69.142 -9.002 1 42.52 88 VAL D CA 1
ATOM 9118 C C . VAL D 1 108 ? -44.527 -69.323 -8.851 1 42.46 88 VAL D C 1
ATOM 9119 O O . VAL D 1 108 ? -43.953 -70.193 -9.499 1 42.56 88 VAL D O 1
ATOM 9123 N N . ALA D 1 109 ? -43.88 -68.511 -8.003 1 42.15 89 ALA D N 1
ATOM 9124 C CA . ALA D 1 109 ? -42.43 -68.586 -7.821 1 42.42 89 ALA D CA 1
ATOM 9125 C C . ALA D 1 109 ? -41.982 -69.359 -6.578 1 42.36 89 ALA D C 1
ATOM 9126 O O . ALA D 1 109 ? -42.536 -69.196 -5.492 1 42.69 89 ALA D O 1
ATOM 9128 N N . PHE D 1 110 ? -40.951 -70.189 -6.761 1 41.73 90 PHE D N 1
ATOM 9129 C CA . PHE D 1 110 ? -40.358 -71.065 -5.757 1 41.66 90 PHE D CA 1
ATOM 9130 C C . PHE D 1 110 ? -38.84 -70.855 -5.637 1 41.53 90 PHE D C 1
ATOM 9131 O O . PHE D 1 110 ? -38.235 -70.203 -6.489 1 41.68 90 PHE D O 1
ATOM 9139 N N . ALA D 1 111 ? -38.228 -71.416 -4.577 1 41.04 91 ALA D N 1
ATOM 9140 C CA . ALA D 1 111 ? -36.8 -71.298 -4.308 1 41.08 91 ALA D CA 1
ATOM 9141 C C . ALA D 1 111 ? -35.935 -71.723 -5.49 1 41.15 91 ALA D C 1
ATOM 9142 O O . ALA D 1 111 ? -34.985 -71.021 -5.82 1 41.31 91 ALA D O 1
ATOM 9144 N N . THR D 1 112 ? -36.252 -72.864 -6.125 1 40.89 92 THR D N 1
ATOM 9145 C CA . THR D 1 112 ? -35.502 -73.402 -7.267 1 41.02 92 THR D CA 1
ATOM 9146 C C . THR D 1 112 ? -36.472 -73.968 -8.34 1 41.11 92 THR D C 1
ATOM 9147 O O . THR D 1 112 ? -37.682 -74.032 -8.108 1 40.99 92 THR D O 1
ATOM 9151 N N . GLY D 1 113 ? -35.941 -74.344 -9.508 1 41.12 93 GLY D N 1
ATOM 9152 C CA . GLY D 1 113 ? -36.732 -74.965 -10.564 1 41.6 93 GLY D CA 1
ATOM 9153 C C . GLY D 1 113 ? -37.282 -76.31 -10.121 1 41.79 93 GLY D C 1
ATOM 9154 O O . GLY D 1 113 ? -38.389 -76.692 -10.507 1 41.94 93 GLY D O 1
ATOM 9155 N N . MET D 1 114 ? -36.512 -77.025 -9.277 1 41.6 94 MET D N 1
ATOM 9156 C CA . MET D 1 114 ? -36.876 -78.31 -8.689 1 41.85 94 MET D CA 1
ATOM 9157 C C . MET D 1 114 ? -37.995 -78.165 -7.661 1 41.91 94 MET D C 1
ATOM 9158 O O . MET D 1 114 ? -38.809 -79.067 -7.521 1 41.72 94 MET D O 1
ATOM 9163 N N . ALA D 1 115 ? -38.035 -77.033 -6.948 1 42.07 95 ALA D N 1
ATOM 9164 C CA . ALA D 1 115 ? -39.083 -76.738 -5.978 1 42.75 95 ALA D CA 1
ATOM 9165 C C . ALA D 1 115 ? -40.418 -76.467 -6.674 1 43.35 95 ALA D C 1
ATOM 9166 O O . ALA D 1 115 ? -41.468 -76.797 -6.121 1 43.6 95 ALA D O 1
ATOM 9168 N N . ALA D 1 116 ? -40.381 -75.881 -7.889 1 43.39 96 ALA D N 1
ATOM 9169 C CA . ALA D 1 116 ? -41.576 -75.623 -8.682 1 43.93 96 ALA D CA 1
ATOM 9170 C C . ALA D 1 116 ? -42.11 -76.946 -9.245 1 44.54 96 ALA D C 1
ATOM 9171 O O . ALA D 1 116 ? -43.317 -77.192 -9.2 1 44.74 96 ALA D O 1
ATOM 9173 N N . MET D 1 117 ? -41.203 -77.811 -9.731 1 44.64 97 MET D N 1
ATOM 9174 C CA . MET D 1 117 ? -41.557 -79.123 -10.253 1 45.33 97 MET D CA 1
ATOM 9175 C C . MET D 1 117 ? -42.115 -79.998 -9.127 1 45.95 97 MET D C 1
ATOM 9176 O O . MET D 1 117 ? -43.099 -80.703 -9.336 1 46.23 97 MET D O 1
ATOM 9181 N N . THR D 1 118 ? -41.53 -79.906 -7.922 1 46.05 98 THR D N 1
ATOM 9182 C CA . THR D 1 118 ? -41.974 -80.651 -6.742 1 46.7 98 THR D CA 1
ATOM 9183 C C . THR D 1 118 ? -43.408 -80.272 -6.373 1 47.25 98 THR D C 1
ATOM 9184 O O . THR D 1 118 ? -44.23 -81.152 -6.117 1 47.36 98 THR D O 1
ATOM 9188 N N . ALA D 1 119 ? -43.716 -78.969 -6.386 1 47.38 99 ALA D N 1
ATOM 9189 C CA . ALA D 1 119 ? -45.056 -78.49 -6.071 1 48.07 99 ALA D CA 1
ATOM 9190 C C . ALA D 1 119 ? -46.067 -78.898 -7.135 1 48.83 99 ALA D C 1
ATOM 9191 O O . ALA D 1 119 ? -47.213 -79.193 -6.803 1 49.12 99 ALA D O 1
ATOM 9193 N N . ALA D 1 120 ? -45.646 -78.932 -8.407 1 48.95 100 ALA D N 1
ATOM 9194 C CA . ALA D 1 120 ? -46.515 -79.343 -9.507 1 49.55 100 ALA D CA 1
ATOM 9195 C C . ALA D 1 120 ? -46.869 -80.828 -9.385 1 49.96 100 ALA D C 1
ATOM 9196 O O . ALA D 1 120 ? -48.006 -81.211 -9.655 1 50.09 100 ALA D O 1
ATOM 9198 N N . LEU D 1 121 ? -45.907 -81.656 -8.95 1 50.06 101 LEU D N 1
ATOM 9199 C CA . LEU D 1 121 ? -46.138 -83.083 -8.768 1 50.74 101 LEU D CA 1
ATOM 9200 C C . LEU D 1 121 ? -46.979 -83.339 -7.521 1 51.57 101 LEU D C 1
ATOM 9201 O O . LEU D 1 121 ? -47.877 -84.176 -7.562 1 51.75 101 LEU D O 1
ATOM 9206 N N . LEU D 1 122 ? -46.716 -82.605 -6.427 1 52.22 102 LEU D N 1
ATOM 9207 C CA . LEU D 1 122 ? -47.467 -82.756 -5.181 1 53.18 102 LEU D CA 1
ATOM 9208 C C . LEU D 1 122 ? -48.932 -82.374 -5.352 1 54.4 102 LEU D C 1
ATOM 9209 O O . LEU D 1 122 ? -49.801 -83.011 -4.755 1 54.59 102 LEU D O 1
ATOM 9214 N N . ALA D 1 123 ? -49.206 -81.346 -6.172 1 55.08 103 ALA D N 1
ATOM 9215 C CA . ALA D 1 123 ? -50.572 -80.903 -6.439 1 56.4 103 ALA D CA 1
ATOM 9216 C C . ALA D 1 123 ? -51.347 -81.956 -7.226 1 57.64 103 ALA D C 1
ATOM 9217 O O . ALA D 1 123 ? -52.534 -82.17 -6.972 1 57.7 103 ALA D O 1
ATOM 9219 N N . ALA D 1 124 ? -50.671 -82.618 -8.179 1 58.34 104 ALA D N 1
ATOM 9220 C CA . ALA D 1 124 ? -51.276 -83.658 -9 1 59.44 104 ALA D CA 1
ATOM 9221 C C . ALA D 1 124 ? -51.643 -84.874 -8.154 1 60.51 104 ALA D C 1
ATOM 9222 O O . ALA D 1 124 ? -52.708 -85.454 -8.354 1 60.75 104 ALA D O 1
ATOM 9224 N N . VAL D 1 125 ? -50.774 -85.246 -7.2 1 60.99 105 VAL D N 1
ATOM 9225 C CA . VAL D 1 125 ? -51.005 -86.387 -6.312 1 61.96 105 VAL D CA 1
ATOM 9226 C C . VAL D 1 125 ? -52.228 -86.15 -5.429 1 62.36 105 VAL D C 1
ATOM 9227 O O . VAL D 1 125 ? -53.095 -87.021 -5.325 1 62.46 105 VAL D O 1
ATOM 9231 N N . ASN D 1 126 ? -52.312 -84.959 -4.822 1 62.38 106 ASN D N 1
ATOM 9232 C CA . ASN D 1 126 ? -53.428 -84.619 -3.948 1 62.94 106 ASN D CA 1
ATOM 9233 C C . ASN D 1 126 ? -54.753 -84.465 -4.693 1 63.25 106 ASN D C 1
ATOM 9234 O O . ASN D 1 126 ? -55.809 -84.695 -4.106 1 63.27 106 ASN D O 1
ATOM 9239 N N . ALA D 1 127 ? -54.705 -84.138 -5.993 1 63.22 107 ALA D N 1
ATOM 9240 C CA . ALA D 1 127 ? -55.923 -84.067 -6.8 1 63.55 107 ALA D CA 1
ATOM 9241 C C . ALA D 1 127 ? -56.406 -85.457 -7.277 1 63.82 107 ALA D C 1
ATOM 9242 O O . ALA D 1 127 ? -57.346 -85.532 -8.065 1 64.4 107 ALA D O 1
ATOM 9244 N N . GLY D 1 128 ? -55.78 -86.534 -6.8 1 63.22 108 GLY D N 1
ATOM 9245 C CA . GLY D 1 128 ? -56.142 -87.891 -7.183 1 63.26 108 GLY D CA 1
ATOM 9246 C C . GLY D 1 128 ? -55.518 -88.361 -8.482 1 63.2 108 GLY D C 1
ATOM 9247 O O . GLY D 1 128 ? -55.933 -89.381 -9.034 1 63.6 108 GLY D O 1
ATOM 9248 N N . THR D 1 129 ? -54.513 -87.638 -8.984 1 62.66 109 THR D N 1
ATOM 9249 C CA . THR D 1 129 ? -53.839 -88.015 -10.224 1 62.58 109 THR D CA 1
ATOM 9250 C C . THR D 1 129 ? -52.339 -88.179 -10.006 1 62.32 109 THR D C 1
ATOM 9251 O O . THR D 1 129 ? -51.562 -87.342 -10.458 1 62.42 109 THR D O 1
ATOM 9255 N N . PRO D 1 130 ? -51.902 -89.25 -9.322 1 61.9 110 PRO D N 1
ATOM 9256 C CA . PRO D 1 130 ? -50.461 -89.418 -9.078 1 61.83 110 PRO D CA 1
ATOM 9257 C C . PRO D 1 130 ? -49.652 -89.87 -10.291 1 61.93 110 PRO D C 1
ATOM 9258 O O . PRO D 1 130 ? -48.427 -89.804 -10.253 1 62.13 110 PRO D O 1
ATOM 9262 N N . HIS D 1 131 ? -50.319 -90.334 -11.356 1 61.71 111 HIS D N 1
ATOM 9263 C CA . HIS D 1 131 ? -49.619 -90.802 -12.544 1 62.11 111 HIS D CA 1
ATOM 9264 C C . HIS D 1 131 ? -49.144 -89.67 -13.44 1 62.16 111 HIS D C 1
ATOM 9265 O O . HIS D 1 131 ? -49.885 -88.726 -13.693 1 62.36 111 HIS D O 1
ATOM 9272 N N . ILE D 1 132 ? -47.898 -89.763 -13.915 1 61.85 112 ILE D N 1
ATOM 9273 C CA . ILE D 1 132 ? -47.324 -88.771 -14.817 1 61.99 112 ILE D CA 1
ATOM 9274 C C . ILE D 1 132 ? -46.766 -89.468 -16.058 1 62.2 112 ILE D C 1
ATOM 9275 O O . ILE D 1 132 ? -45.96 -90.393 -15.943 1 62.24 112 ILE D O 1
ATOM 9280 N N . VAL D 1 133 ? -47.204 -89.03 -17.244 1 62.11 113 VAL D N 1
ATOM 9281 C CA . VAL D 1 133 ? -46.687 -89.571 -18.491 1 62.44 113 VAL D CA 1
ATOM 9282 C C . VAL D 1 133 ? -45.57 -88.638 -18.935 1 62.59 113 VAL D C 1
ATOM 9283 O O . VAL D 1 133 ? -45.82 -87.583 -19.516 1 62.69 113 VAL D O 1
ATOM 9287 N N . ALA D 1 134 ? -44.338 -89.009 -18.61 1 62.46 114 ALA D N 1
ATOM 9288 C CA . ALA D 1 134 ? -43.179 -88.215 -18.967 1 62.89 114 ALA D CA 1
ATOM 9289 C C . ALA D 1 134 ? -42.612 -88.659 -20.31 1 63.3 114 ALA D C 1
ATOM 9290 O O . ALA D 1 134 ? -42.705 -89.832 -20.677 1 63.36 114 ALA D O 1
ATOM 9292 N N . VAL D 1 135 ? -42.034 -87.715 -21.054 1 63.4 115 VAL D N 1
ATOM 9293 C CA . VAL D 1 135 ? -41.446 -88.017 -22.352 1 63.93 115 VAL D CA 1
ATOM 9294 C C . VAL D 1 135 ? -39.934 -87.798 -22.32 1 64.23 115 VAL D C 1
ATOM 9295 O O . VAL D 1 135 ? -39.476 -86.67 -22.155 1 64.39 115 VAL D O 1
ATOM 9299 N N . ARG D 1 136 ? -39.16 -88.885 -22.454 1 64.21 116 ARG D N 1
ATOM 9300 C CA . ARG D 1 136 ? -37.696 -88.838 -22.448 1 64.51 116 ARG D CA 1
ATOM 9301 C C . ARG D 1 136 ? -37.174 -88.234 -23.77 1 64.29 116 ARG D C 1
ATOM 9302 O O . ARG D 1 136 ? -37.789 -88.447 -24.817 1 64.56 116 ARG D O 1
ATOM 9310 N N . PRO D 1 137 ? -36.086 -87.438 -23.758 1 63.66 117 PRO D N 1
ATOM 9311 C CA . PRO D 1 137 ? -35.219 -87.107 -22.616 1 63.35 117 PRO D CA 1
ATOM 9312 C C . PRO D 1 137 ? -35.714 -85.964 -21.736 1 63.16 117 PRO D C 1
ATOM 9313 O O . PRO D 1 137 ? -36.328 -85.019 -22.226 1 63.4 117 PRO D O 1
ATOM 9317 N N . LEU D 1 138 ? -35.433 -86.046 -20.438 1 62.59 118 LEU D N 1
ATOM 9318 C CA . LEU D 1 138 ? -35.787 -84.99 -19.493 1 62.56 118 LEU D CA 1
ATOM 9319 C C . LEU D 1 138 ? -34.552 -84.54 -18.693 1 62.62 118 LEU D C 1
ATOM 9320 O O . LEU D 1 138 ? -33.545 -85.253 -18.669 1 62.8 118 LEU D O 1
ATOM 9325 N N . TYR D 1 139 ? -34.618 -83.352 -18.051 1 62.27 119 TYR D N 1
ATOM 9326 C CA . TYR D 1 139 ? -33.527 -82.815 -17.232 1 62.42 119 TYR D CA 1
ATOM 9327 C C . TYR D 1 139 ? -33.221 -83.792 -16.087 1 62.72 119 TYR D C 1
ATOM 9328 O O . TYR D 1 139 ? -34.145 -84.383 -15.534 1 62.92 119 TYR D O 1
ATOM 9337 N N . GLY D 1 140 ? -31.938 -83.98 -15.781 1 62.57 120 GLY D N 1
ATOM 9338 C CA . GLY D 1 140 ? -31.458 -84.899 -14.75 1 62.92 120 GLY D CA 1
ATOM 9339 C C . GLY D 1 140 ? -32.265 -84.979 -13.467 1 63.04 120 GLY D C 1
ATOM 9340 O O . GLY D 1 140 ? -32.644 -86.067 -13.034 1 63.09 120 GLY D O 1
ATOM 9341 N N . GLY D 1 141 ? -32.538 -83.825 -12.872 1 62.92 121 GLY D N 1
ATOM 9342 C CA . GLY D 1 141 ? -33.305 -83.714 -11.639 1 63.16 121 GLY D CA 1
ATOM 9343 C C . GLY D 1 141 ? -34.763 -84.086 -11.794 1 63.13 121 GLY D C 1
ATOM 9344 O O . GLY D 1 141 ? -35.318 -84.768 -10.933 1 63.21 121 GLY D O 1
ATOM 9345 N N . SER D 1 142 ? -35.393 -83.649 -12.893 1 62.95 122 SER D N 1
ATOM 9346 C CA . SER D 1 142 ? -36.796 -83.963 -13.174 1 63.25 122 SER D CA 1
ATOM 9347 C C . SER D 1 142 ? -36.964 -85.464 -13.429 1 62.99 122 SER D C 1
ATOM 9348 O O . SER D 1 142 ? -37.922 -86.067 -12.956 1 62.91 122 SER D O 1
ATOM 9351 N N . ASP D 1 143 ? -36.012 -86.061 -14.151 1 62.84 123 ASP D N 1
ATOM 9352 C CA . ASP D 1 143 ? -35.994 -87.48 -14.477 1 63.27 123 ASP D CA 1
ATOM 9353 C C . ASP D 1 143 ? -35.798 -88.307 -13.205 1 63.56 123 ASP D C 1
ATOM 9354 O O . ASP D 1 143 ? -36.474 -89.315 -13.027 1 63.59 123 ASP D O 1
ATOM 9359 N N . HIS D 1 144 ? -34.891 -87.873 -12.314 1 63.52 124 HIS D N 1
ATOM 9360 C CA . HIS D 1 144 ? -34.609 -88.599 -11.075 1 63.82 124 HIS D CA 1
ATOM 9361 C C . HIS D 1 144 ? -35.734 -88.482 -10.051 1 63.56 124 HIS D C 1
ATOM 9362 O O . HIS D 1 144 ? -35.921 -89.398 -9.258 1 63.61 124 HIS D O 1
ATOM 9369 N N . LEU D 1 145 ? -36.491 -87.376 -10.074 1 63.1 125 LEU D N 1
ATOM 9370 C CA . LEU D 1 145 ? -37.599 -87.179 -9.142 1 63.16 125 LEU D CA 1
ATOM 9371 C C . LEU D 1 145 ? -38.785 -88.089 -9.481 1 62.9 125 LEU D C 1
ATOM 9372 O O . LEU D 1 145 ? -39.466 -88.582 -8.58 1 63.05 125 LEU D O 1
ATOM 9377 N N . LEU D 1 146 ? -39.017 -88.326 -10.777 1 62.31 126 LEU D N 1
ATOM 9378 C CA . LEU D 1 146 ? -40.094 -89.198 -11.241 1 62.11 126 LEU D CA 1
ATOM 9379 C C . LEU D 1 146 ? -39.734 -90.672 -11.05 1 61.82 126 LEU D C 1
ATOM 9380 O O . LEU D 1 146 ? -40.611 -91.481 -10.755 1 61.91 126 LEU D O 1
ATOM 9385 N N . GLU D 1 147 ? -38.45 -91.02 -11.227 1 61.41 127 GLU D N 1
ATOM 9386 C CA . GLU D 1 147 ? -37.978 -92.392 -11.072 1 61.52 127 GLU D CA 1
ATOM 9387 C C . GLU D 1 147 ? -38.008 -92.816 -9.614 1 61.43 127 GLU D C 1
ATOM 9388 O O . GLU D 1 147 ? -38.382 -93.949 -9.316 1 61.5 127 GLU D O 1
ATOM 9394 N N . THR D 1 148 ? -37.621 -91.912 -8.705 1 61.18 128 THR D N 1
ATOM 9395 C CA . THR D 1 148 ? -37.614 -92.209 -7.274 1 61.55 128 THR D CA 1
ATOM 9396 C C . THR D 1 148 ? -39.018 -92.302 -6.688 1 61.86 128 THR D C 1
ATOM 9397 O O . THR D 1 148 ? -39.243 -93.101 -5.78 1 62.05 128 THR D O 1
ATOM 9401 N N . GLY D 1 149 ? -39.943 -91.496 -7.206 1 61.77 129 GLY D N 1
ATOM 9402 C CA . GLY D 1 149 ? -41.324 -91.466 -6.734 1 62.15 129 GLY D CA 1
ATOM 9403 C C . GLY D 1 149 ? -41.426 -91.002 -5.297 1 62.14 129 GLY D C 1
ATOM 9404 O O . GLY D 1 149 ? -42.239 -91.515 -4.525 1 62.15 129 GLY D O 1
ATOM 9405 N N . LEU D 1 150 ? -40.569 -90.042 -4.929 1 62.01 130 LEU D N 1
ATOM 9406 C CA . LEU D 1 150 ? -40.468 -89.469 -3.591 1 62.39 130 LEU D CA 1
ATOM 9407 C C . LEU D 1 150 ? -41.77 -88.798 -3.145 1 62.76 130 LEU D C 1
ATOM 9408 O O . LEU D 1 150 ? -42.129 -88.85 -1.967 1 62.94 130 LEU D O 1
ATOM 9413 N N . LEU D 1 151 ? -42.49 -88.192 -4.089 1 62.67 131 LEU D N 1
ATOM 9414 C CA . LEU D 1 151 ? -43.736 -87.49 -3.787 1 63.02 131 LEU D CA 1
ATOM 9415 C C . LEU D 1 151 ? -45.003 -88.332 -4 1 63.5 131 LEU D C 1
ATOM 9416 O O . LEU D 1 151 ? -46.1 -87.779 -4.048 1 63.46 131 LEU D O 1
ATOM 9421 N N . GLY D 1 152 ? -44.852 -89.648 -4.112 1 63.86 132 GLY D N 1
ATOM 9422 C CA . GLY D 1 152 ? -45.976 -90.555 -4.318 1 64.69 132 GLY D CA 1
ATOM 9423 C C . GLY D 1 152 ? -46.506 -90.539 -5.737 1 65.28 132 GLY D C 1
ATOM 9424 O O . GLY D 1 152 ? -47.716 -90.615 -5.95 1 65.26 132 GLY D O 1
ATOM 9425 N N . THR D 1 153 ? -45.603 -90.441 -6.719 1 65.64 133 THR D N 1
ATOM 9426 C CA . THR D 1 153 ? -45.976 -90.399 -8.129 1 66.42 133 THR D CA 1
ATOM 9427 C C . THR D 1 153 ? -45.572 -91.671 -8.864 1 67.15 133 THR D C 1
ATOM 9428 O O . THR D 1 153 ? -44.516 -92.237 -8.583 1 67.29 133 THR D O 1
ATOM 9432 N N . THR D 1 154 ? -46.384 -92.092 -9.838 1 67.49 134 THR D N 1
ATOM 9433 C CA . THR D 1 154 ? -46.055 -93.247 -10.666 1 68.35 134 THR D CA 1
ATOM 9434 C C . THR D 1 154 ? -45.761 -92.723 -12.07 1 69.18 134 THR D C 1
ATOM 9435 O O . THR D 1 154 ? -46.601 -92.041 -12.651 1 69.33 134 THR D O 1
ATOM 9439 N N . VAL D 1 155 ? -44.559 -92.989 -12.597 1 69.58 135 VAL D N 1
ATOM 9440 C CA . VAL D 1 155 ? -44.18 -92.483 -13.913 1 70.44 135 VAL D CA 1
ATOM 9441 C C . VAL D 1 155 ? -44.293 -93.548 -15.013 1 71.26 135 VAL D C 1
ATOM 9442 O O . VAL D 1 155 ? -44.179 -94.747 -14.751 1 71.42 135 VAL D O 1
ATOM 9446 N N . THR D 1 156 ? -44.571 -93.098 -16.24 1 71.56 136 THR D N 1
ATOM 9447 C CA . THR D 1 156 ? -44.649 -93.946 -17.422 1 72.32 136 THR D CA 1
ATOM 9448 C C . THR D 1 156 ? -43.851 -93.237 -18.515 1 72.81 136 THR D C 1
ATOM 9449 O O . THR D 1 156 ? -44.331 -92.276 -19.116 1 72.94 136 THR D O 1
ATOM 9453 N N . TRP D 1 157 ? -42.602 -93.662 -18.713 1 72.92 137 TRP D N 1
ATOM 9454 C CA . TRP D 1 157 ? -41.72 -93.068 -19.71 1 73.41 137 TRP D CA 1
ATOM 9455 C C . TRP D 1 157 ? -42.126 -93.501 -21.111 1 74.04 137 TRP D C 1
ATOM 9456 O O . TRP D 1 157 ? -41.968 -94.671 -21.472 1 74.21 137 TRP D O 1
ATOM 9467 N N . ALA D 1 158 ? -42.672 -92.565 -21.894 1 74.03 138 ALA D N 1
ATOM 9468 C CA . ALA D 1 158 ? -43.115 -92.878 -23.245 1 74.61 138 ALA D CA 1
ATOM 9469 C C . ALA D 1 158 ? -42.516 -91.938 -24.279 1 74.73 138 ALA D C 1
ATOM 9470 O O . ALA D 1 158 ? -42.206 -90.789 -23.973 1 74.6 138 ALA D O 1
ATOM 9472 N N . LYS D 1 159 ? -42.366 -92.43 -25.512 1 74.95 139 LYS D N 1
ATOM 9473 C CA . LYS D 1 159 ? -41.845 -91.642 -26.627 1 75.57 139 LYS D CA 1
ATOM 9474 C C . LYS D 1 159 ? -42.885 -90.583 -27.077 1 76.12 139 LYS D C 1
ATOM 9475 O O . LYS D 1 159 ? -43.996 -90.543 -26.543 1 76.34 139 LYS D O 1
ATOM 9481 N N . GLU D 1 160 ? -42.532 -89.73 -28.048 1 76.16 140 GLU D N 1
ATOM 9482 C CA . GLU D 1 160 ? -43.455 -88.716 -28.55 1 76.72 140 GLU D CA 1
ATOM 9483 C C . GLU D 1 160 ? -44.671 -89.352 -29.252 1 77.21 140 GLU D C 1
ATOM 9484 O O . GLU D 1 160 ? -45.788 -88.851 -29.126 1 77.35 140 GLU D O 1
ATOM 9490 N N . ALA D 1 161 ? -44.463 -90.467 -29.964 1 77.27 141 ALA D N 1
ATOM 9491 C CA . ALA D 1 161 ? -45.56 -91.152 -30.647 1 77.86 141 ALA D CA 1
ATOM 9492 C C . ALA D 1 161 ? -46.368 -92.097 -29.732 1 78.37 141 ALA D C 1
ATOM 9493 O O . ALA D 1 161 ? -47.4 -92.62 -30.154 1 78.63 141 ALA D O 1
ATOM 9495 N N . GLU D 1 162 ? -45.91 -92.321 -28.491 1 78.39 142 GLU D N 1
ATOM 9496 C CA . GLU D 1 162 ? -46.601 -93.208 -27.556 1 78.93 142 GLU D CA 1
ATOM 9497 C C . GLU D 1 162 ? -47.272 -92.45 -26.405 1 78.89 142 GLU D C 1
ATOM 9498 O O . GLU D 1 162 ? -47.524 -93.05 -25.363 1 79.1 142 GLU D O 1
ATOM 9504 N N . ILE D 1 163 ? -47.564 -91.155 -26.58 1 78.44 143 ILE D N 1
ATOM 9505 C CA . ILE D 1 163 ? -48.183 -90.364 -25.521 1 78.51 143 ILE D CA 1
ATOM 9506 C C . ILE D 1 163 ? -49.637 -90.768 -25.252 1 78.3 143 ILE D C 1
ATOM 9507 O O . ILE D 1 163 ? -49.952 -91.143 -24.125 1 78.35 143 ILE D O 1
ATOM 9512 N N . ALA D 1 164 ? -50.508 -90.727 -26.277 1 77.93 144 ALA D N 1
ATOM 9513 C CA . ALA D 1 164 ? -51.93 -91.06 -26.142 1 78 144 ALA D CA 1
ATOM 9514 C C . ALA D 1 164 ? -52.184 -92.467 -25.606 1 77.95 144 ALA D C 1
ATOM 9515 O O . ALA D 1 164 ? -53.185 -92.691 -24.929 1 78.07 144 ALA D O 1
ATOM 9517 N N . SER D 1 165 ? -51.28 -93.409 -25.895 1 77.62 145 SER D N 1
ATOM 9518 C CA . SER D 1 165 ? -51.426 -94.782 -25.424 1 77.71 145 SER D CA 1
ATOM 9519 C C . SER D 1 165 ? -50.993 -94.93 -23.967 1 77.38 145 SER D C 1
ATOM 9520 O O . SER D 1 165 ? -51.599 -95.702 -23.227 1 77.44 145 SER D O 1
ATOM 9523 N N . ALA D 1 166 ? -49.963 -94.18 -23.544 1 76.87 146 ALA D N 1
ATOM 9524 C CA . ALA D 1 166 ? -49.47 -94.25 -22.165 1 76.89 146 ALA D CA 1
ATOM 9525 C C . ALA D 1 166 ? -50.353 -93.54 -21.134 1 76.58 146 ALA D C 1
ATOM 9526 O O . ALA D 1 166 ? -50.085 -93.646 -19.939 1 76.65 146 ALA D O 1
ATOM 9528 N N . ILE D 1 167 ? -51.39 -92.822 -21.578 1 76.07 147 ILE D N 1
ATOM 9529 C CA . ILE D 1 167 ? -52.283 -92.109 -20.674 1 76 147 ILE D CA 1
ATOM 9530 C C . ILE D 1 167 ? -53.255 -93.037 -19.96 1 75.76 147 ILE D C 1
ATOM 9531 O O . ILE D 1 167 ? -54.046 -93.735 -20.595 1 75.82 147 ILE D O 1
ATOM 9536 N N . GLN D 1 168 ? -53.189 -93.036 -18.631 1 75.3 148 GLN D N 1
ATOM 9537 C CA . GLN D 1 168 ? -54.061 -93.84 -17.785 1 75.34 148 GLN D CA 1
ATOM 9538 C C . GLN D 1 168 ? -55.162 -92.968 -17.172 1 74.9 148 GLN D C 1
ATOM 9539 O O . GLN D 1 168 ? -54.999 -91.754 -17.074 1 75.08 148 GLN D O 1
ATOM 9545 N N . ASP D 1 169 ? -56.264 -93.578 -16.716 1 74.22 149 ASP D N 1
ATOM 9546 C CA . ASP D 1 169 ? -57.346 -92.835 -16.052 1 74.07 149 ASP D CA 1
ATOM 9547 C C . ASP D 1 169 ? -56.891 -92.13 -14.745 1 73.43 149 ASP D C 1
ATOM 9548 O O . ASP D 1 169 ? -57.671 -91.396 -14.139 1 73.64 149 ASP D O 1
ATOM 9553 N N . ASP D 1 170 ? -55.636 -92.376 -14.316 1 72.46 150 ASP D N 1
ATOM 9554 C CA . ASP D 1 170 ? -55.007 -91.82 -13.124 1 71.97 150 ASP D CA 1
ATOM 9555 C C . ASP D 1 170 ? -53.955 -90.736 -13.452 1 71.29 150 ASP D C 1
ATOM 9556 O O . ASP D 1 170 ? -53.297 -90.25 -12.539 1 71.49 150 ASP D O 1
ATOM 9561 N N . THR D 1 171 ? -53.777 -90.368 -14.735 1 70.31 151 THR D N 1
ATOM 9562 C CA . THR D 1 171 ? -52.776 -89.38 -15.148 1 69.76 151 THR D CA 1
ATOM 9563 C C . THR D 1 171 ? -53.186 -87.943 -14.839 1 68.78 151 THR D C 1
ATOM 9564 O O . THR D 1 171 ? -54.284 -87.521 -15.19 1 68.99 151 THR D O 1
ATOM 9568 N N . GLY D 1 172 ? -52.293 -87.199 -14.204 1 67.61 152 GLY D N 1
ATOM 9569 C CA . GLY D 1 172 ? -52.552 -85.808 -13.862 1 67.05 152 GLY D CA 1
ATOM 9570 C C . GLY D 1 172 ? -51.719 -84.81 -14.641 1 66.2 152 GLY D C 1
ATOM 9571 O O . GLY D 1 172 ? -52.139 -83.664 -14.827 1 66.37 152 GLY D O 1
ATOM 9572 N N . LEU D 1 173 ? -50.521 -85.219 -15.093 1 65.08 153 LEU D N 1
ATOM 9573 C CA . LEU D 1 173 ? -49.64 -84.316 -15.836 1 64.43 153 LEU D CA 1
ATOM 9574 C C . LEU D 1 173 ? -48.849 -85.02 -16.935 1 63.53 153 LEU D C 1
ATOM 9575 O O . LEU D 1 173 ? -48.556 -86.209 -16.829 1 63.63 153 LEU D O 1
ATOM 9580 N N . VAL D 1 174 ? -48.493 -84.273 -17.988 1 62.53 154 VAL D N 1
ATOM 9581 C CA . VAL D 1 174 ? -47.679 -84.766 -19.095 1 62.04 154 VAL D CA 1
ATOM 9582 C C . VAL D 1 174 ? -46.46 -83.856 -19.16 1 61.18 154 VAL D C 1
ATOM 9583 O O . VAL D 1 174 ? -46.562 -82.731 -19.642 1 61.22 154 VAL D O 1
ATOM 9587 N N . ILE D 1 175 ? -45.327 -84.31 -18.619 1 60.29 155 ILE D N 1
ATOM 9588 C CA . ILE D 1 175 ? -44.118 -83.494 -18.577 1 59.9 155 ILE D CA 1
ATOM 9589 C C . ILE D 1 175 ? -43.231 -83.682 -19.808 1 59.58 155 ILE D C 1
ATOM 9590 O O . ILE D 1 175 ? -42.749 -84.783 -20.063 1 59.76 155 ILE D O 1
ATOM 9595 N N . VAL D 1 176 ? -43.042 -82.606 -20.588 1 58.92 156 VAL D N 1
ATOM 9596 C CA . VAL D 1 176 ? -42.233 -82.6 -21.813 1 58.76 156 VAL D CA 1
ATOM 9597 C C . VAL D 1 176 ? -41.182 -81.476 -21.749 1 58.67 156 VAL D C 1
ATOM 9598 O O . VAL D 1 176 ? -41.395 -80.478 -21.059 1 58.96 156 VAL D O 1
ATOM 9602 N N . GLU D 1 177 ? -40.046 -81.632 -22.454 1 58.1 157 GLU D N 1
ATOM 9603 C CA . GLU D 1 177 ? -38.978 -80.631 -22.464 1 57.92 157 GLU D CA 1
ATOM 9604 C C . GLU D 1 177 ? -38.396 -80.447 -23.874 1 57.49 157 GLU D C 1
ATOM 9605 O O . GLU D 1 177 ? -37.912 -81.407 -24.468 1 57.54 157 GLU D O 1
ATOM 9611 N N . THR D 1 178 ? -38.439 -79.216 -24.404 1 57.01 158 THR D N 1
ATOM 9612 C CA . THR D 1 178 ? -37.919 -78.918 -25.742 1 57.1 158 THR D CA 1
ATOM 9613 C C . THR D 1 178 ? -37.152 -77.583 -25.783 1 57.09 158 THR D C 1
ATOM 9614 O O . THR D 1 178 ? -37.716 -76.544 -25.441 1 57.26 158 THR D O 1
ATOM 9618 N N . PRO D 1 179 ? -35.865 -77.573 -26.196 1 56.71 159 PRO D N 1
ATOM 9619 C CA . PRO D 1 179 ? -35.045 -78.713 -26.64 1 56.55 159 PRO D CA 1
ATOM 9620 C C . PRO D 1 179 ? -34.584 -79.598 -25.484 1 56.49 159 PRO D C 1
ATOM 9621 O O . PRO D 1 179 ? -34.418 -79.114 -24.366 1 56.65 159 PRO D O 1
ATOM 9625 N N . ALA D 1 180 ? -34.384 -80.892 -25.76 1 56.05 160 ALA D N 1
ATOM 9626 C CA . ALA D 1 180 ? -33.966 -81.884 -24.776 1 56.16 160 ALA D CA 1
ATOM 9627 C C . ALA D 1 180 ? -32.591 -81.574 -24.163 1 56.11 160 ALA D C 1
ATOM 9628 O O . ALA D 1 180 ? -31.799 -80.832 -24.744 1 56.09 160 ALA D O 1
ATOM 9630 N N . ASN D 1 181 ? -32.315 -82.125 -22.981 1 55.89 161 ASN D N 1
ATOM 9631 C CA . ASN D 1 181 ? -31.044 -81.906 -22.312 1 56.07 161 ASN D CA 1
ATOM 9632 C C . ASN D 1 181 ? -30.322 -83.241 -22.122 1 55.96 161 ASN D C 1
ATOM 9633 O O . ASN D 1 181 ? -30.882 -84.164 -21.53 1 55.86 161 ASN D O 1
ATOM 9638 N N . PRO D 1 182 ? -29.098 -83.391 -22.661 1 55.75 162 PRO D N 1
ATOM 9639 C CA . PRO D 1 182 ? -28.278 -82.379 -23.353 1 55.63 162 PRO D CA 1
ATOM 9640 C C . PRO D 1 182 ? -28.242 -82.452 -24.89 1 55.56 162 PRO D C 1
ATOM 9641 O O . PRO D 1 182 ? -27.526 -81.681 -25.522 1 55.41 162 PRO D O 1
ATOM 9645 N N . SER D 1 183 ? -28.981 -83.401 -25.481 1 55.5 163 SER D N 1
ATOM 9646 C CA . SER D 1 183 ? -29.005 -83.656 -26.922 1 55.83 163 SER D CA 1
ATOM 9647 C C . SER D 1 183 ? -29.553 -82.52 -27.787 1 56.05 163 SER D C 1
ATOM 9648 O O . SER D 1 183 ? -29.246 -82.467 -28.978 1 56.1 163 SER D O 1
ATOM 9651 N N . LEU D 1 184 ? -30.383 -81.643 -27.198 1 55.97 164 LEU D N 1
ATOM 9652 C CA . LEU D 1 184 ? -31.058 -80.521 -27.857 1 56.25 164 LEU D CA 1
ATOM 9653 C C . LEU D 1 184 ? -32.044 -80.969 -28.938 1 56.66 164 LEU D C 1
ATOM 9654 O O . LEU D 1 184 ? -32.253 -80.258 -29.92 1 56.78 164 LEU D O 1
ATOM 9659 N N . ASP D 1 185 ? -32.657 -82.145 -28.747 1 56.68 165 ASP D N 1
ATOM 9660 C CA . ASP D 1 185 ? -33.641 -82.68 -29.682 1 57.07 165 ASP D CA 1
ATOM 9661 C C . ASP D 1 185 ? -34.967 -81.953 -29.458 1 56.9 165 ASP D C 1
ATOM 9662 O O . ASP D 1 185 ? -35.381 -81.776 -28.315 1 56.95 165 ASP D O 1
ATOM 9667 N N . LEU D 1 186 ? -35.613 -81.505 -30.536 1 56.56 166 LEU D N 1
ATOM 9668 C CA . LEU D 1 186 ? -36.862 -80.757 -30.42 1 56.76 166 LEU D CA 1
ATOM 9669 C C . LEU D 1 186 ? -38.083 -81.658 -30.365 1 56.88 166 LEU D C 1
ATOM 9670 O O . LEU D 1 186 ? -38.111 -82.699 -31.017 1 56.95 166 LEU D O 1
ATOM 9675 N N . VAL D 1 187 ? -39.098 -81.252 -29.592 1 56.86 167 VAL D N 1
ATOM 9676 C CA . VAL D 1 187 ? -40.35 -81.995 -29.456 1 57.4 167 VAL D CA 1
ATOM 9677 C C . VAL D 1 187 ? -41.498 -81.132 -29.993 1 57.67 167 VAL D C 1
ATOM 9678 O O . VAL D 1 187 ? -41.598 -79.968 -29.614 1 57.84 167 VAL D O 1
ATOM 9682 N N . ASP D 1 188 ? -42.348 -81.681 -30.881 1 57.54 168 ASP D N 1
ATOM 9683 C CA . ASP D 1 188 ? -43.473 -80.928 -31.435 1 57.88 168 ASP D CA 1
ATOM 9684 C C . ASP D 1 188 ? -44.573 -80.768 -30.388 1 58.05 168 ASP D C 1
ATOM 9685 O O . ASP D 1 188 ? -45.299 -81.721 -30.108 1 58.2 168 ASP D O 1
ATOM 9690 N N . LEU D 1 189 ? -44.696 -79.557 -29.817 1 57.79 169 LEU D N 1
ATOM 9691 C CA . LEU D 1 189 ? -45.683 -79.259 -28.782 1 58.01 169 LEU D CA 1
ATOM 9692 C C . LEU D 1 189 ? -47.122 -79.341 -29.268 1 58.43 169 LEU D C 1
ATOM 9693 O O . LEU D 1 189 ? -48.014 -79.618 -28.471 1 58.57 169 LEU D O 1
ATOM 9698 N N . ASP D 1 190 ? -47.354 -79.129 -30.569 1 58.54 170 ASP D N 1
ATOM 9699 C CA . ASP D 1 190 ? -48.697 -79.234 -31.139 1 59.1 170 ASP D CA 1
ATOM 9700 C C . ASP D 1 190 ? -49.189 -80.688 -31.113 1 59.65 170 ASP D C 1
ATOM 9701 O O . ASP D 1 190 ? -50.378 -80.924 -30.915 1 59.64 170 ASP D O 1
ATOM 9706 N N . SER D 1 191 ? -48.272 -81.655 -31.291 1 59.97 171 SER D N 1
ATOM 9707 C CA . SER D 1 191 ? -48.595 -83.078 -31.266 1 60.8 171 SER D CA 1
ATOM 9708 C C . SER D 1 191 ? -48.777 -83.579 -29.836 1 60.88 171 SER D C 1
ATOM 9709 O O . SER D 1 191 ? -49.617 -84.444 -29.605 1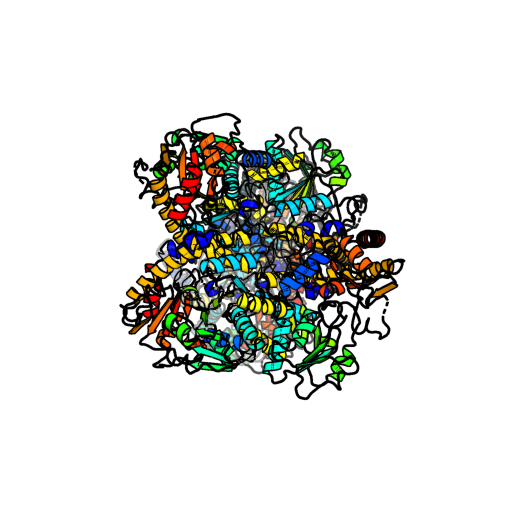 61.2 171 SER D O 1
ATOM 9712 N N . VAL D 1 192 ? -47.986 -83.058 -28.886 1 60.53 172 VAL D N 1
ATOM 9713 C CA . VAL D 1 192 ? -48.055 -83.457 -27.479 1 60.78 172 VAL D CA 1
ATOM 9714 C C . VAL D 1 192 ? -49.403 -83.092 -26.855 1 61.46 172 VAL D C 1
ATOM 9715 O O . VAL D 1 192 ? -50.04 -83.94 -26.235 1 61.65 172 VAL D O 1
ATOM 9719 N N . VAL D 1 193 ? -49.839 -81.839 -27.032 1 61.72 173 VAL D N 1
ATOM 9720 C CA . VAL D 1 193 ? -51.106 -81.354 -26.493 1 62.46 173 VAL D CA 1
ATOM 9721 C C . VAL D 1 193 ? -52.302 -82.071 -27.128 1 63.32 173 VAL D C 1
ATOM 9722 O O . VAL D 1 193 ? -53.282 -82.362 -26.439 1 63.48 173 VAL D O 1
ATOM 9726 N N . ALA D 1 194 ? -52.201 -82.413 -28.42 1 63.78 174 ALA D N 1
ATOM 9727 C CA . ALA D 1 194 ? -53.262 -83.144 -29.113 1 64.75 174 ALA D CA 1
ATOM 9728 C C . ALA D 1 194 ? -53.362 -84.583 -28.595 1 65.44 174 ALA D C 1
ATOM 9729 O O . ALA D 1 194 ? -54.462 -85.117 -28.47 1 66.44 174 ALA D O 1
ATOM 9731 N N . ALA D 1 195 ? -52.217 -85.202 -28.282 1 64.92 175 ALA D N 1
ATOM 9732 C CA . ALA D 1 195 ? -52.184 -86.561 -27.758 1 64.86 175 ALA D CA 1
ATOM 9733 C C . ALA D 1 195 ? -52.614 -86.619 -26.294 1 64.54 175 ALA D C 1
ATOM 9734 O O . ALA D 1 195 ? -53.19 -87.618 -25.876 1 64.97 175 ALA D O 1
ATOM 9736 N N . ALA D 1 196 ? -52.343 -85.563 -25.517 1 63.73 176 ALA D N 1
ATOM 9737 C CA . ALA D 1 196 ? -52.726 -85.529 -24.109 1 63.59 176 ALA D CA 1
ATOM 9738 C C . ALA D 1 196 ? -54.229 -85.336 -23.93 1 63.32 176 ALA D C 1
ATOM 9739 O O . ALA D 1 196 ? -54.824 -85.939 -23.039 1 63.47 176 ALA D O 1
ATOM 9741 N N . GLY D 1 197 ? -54.826 -84.513 -24.783 1 62.79 177 GLY D N 1
ATOM 9742 C CA . GLY D 1 197 ? -56.253 -84.232 -24.739 1 62.79 177 GLY D CA 1
ATOM 9743 C C . GLY D 1 197 ? -56.681 -83.539 -23.463 1 62.63 177 GLY D C 1
ATOM 9744 O O . GLY D 1 197 ? -56.318 -82.385 -23.226 1 62.82 177 GLY D O 1
ATOM 9745 N N . THR D 1 198 ? -57.422 -84.258 -22.613 1 62.13 178 THR D N 1
ATOM 9746 C CA . THR D 1 198 ? -57.926 -83.735 -21.345 1 62.18 178 THR D CA 1
ATOM 9747 C C . THR D 1 198 ? -56.856 -83.571 -20.255 1 61.31 178 THR D C 1
ATOM 9748 O O . THR D 1 198 ? -57.115 -82.917 -19.246 1 61.43 178 THR D O 1
ATOM 9752 N N . VAL D 1 199 ? -55.669 -84.162 -20.441 1 60.27 179 VAL D N 1
ATOM 9753 C CA . VAL D 1 199 ? -54.599 -84.085 -19.448 1 59.62 179 VAL D CA 1
ATOM 9754 C C . VAL D 1 199 ? -53.733 -82.835 -19.655 1 58.87 179 VAL D C 1
ATOM 9755 O O . VAL D 1 199 ? -53.243 -82.598 -20.758 1 58.96 179 VAL D O 1
ATOM 9759 N N . PRO D 1 200 ? -53.532 -82.026 -18.596 1 57.89 180 PRO D N 1
ATOM 9760 C CA . PRO D 1 200 ? -52.698 -80.818 -18.73 1 57.18 180 PRO D CA 1
ATOM 9761 C C . PRO D 1 200 ? -51.239 -81.124 -19.083 1 56.44 180 PRO D C 1
ATOM 9762 O O . PRO D 1 200 ? -50.704 -82.139 -18.643 1 56.63 180 PRO D O 1
ATOM 9766 N N . VAL D 1 201 ? -50.597 -80.25 -19.881 1 55.37 181 VAL D N 1
ATOM 9767 C CA . VAL D 1 201 ? -49.215 -80.452 -20.319 1 54.71 181 VAL D CA 1
ATOM 9768 C C . VAL D 1 201 ? -48.236 -79.458 -19.688 1 53.81 181 VAL D C 1
ATOM 9769 O O . VAL D 1 201 ? -48.404 -78.249 -19.834 1 53.8 181 VAL D O 1
ATOM 9773 N N . LEU D 1 202 ? -47.196 -79.969 -19.013 1 52.82 182 LEU D N 1
ATOM 9774 C CA . LEU D 1 202 ? -46.162 -79.135 -18.407 1 52.3 182 LEU D CA 1
ATOM 9775 C C . LEU D 1 202 ? -44.955 -79.124 -19.344 1 51.58 182 LEU D C 1
ATOM 9776 O O . LEU D 1 202 ? -44.409 -80.181 -19.651 1 51.62 182 LEU D O 1
ATOM 9781 N N . VAL D 1 203 ? -44.539 -77.937 -19.798 1 50.71 183 VAL D N 1
ATOM 9782 C CA . VAL D 1 203 ? -43.396 -77.822 -20.699 1 50.33 183 VAL D CA 1
ATOM 9783 C C . VAL D 1 203 ? -42.234 -77.121 -20.003 1 49.85 183 VAL D C 1
ATOM 9784 O O . VAL D 1 203 ? -42.414 -76.025 -19.482 1 50.15 183 VAL D O 1
ATOM 9788 N N . ASP D 1 204 ? -41.048 -77.742 -19.981 1 49.05 184 ASP D N 1
ATOM 9789 C CA . ASP D 1 204 ? -39.874 -77.125 -19.372 1 48.73 184 ASP D CA 1
ATOM 9790 C C . ASP D 1 204 ? -39.28 -76.152 -20.39 1 48.17 184 ASP D C 1
ATOM 9791 O O . ASP D 1 204 ? -38.549 -76.567 -21.288 1 48.36 184 ASP D O 1
ATOM 9796 N N . ASN D 1 205 ? -39.611 -74.864 -20.265 1 47.36 185 ASN D N 1
ATOM 9797 C CA . ASN D 1 205 ? -39.153 -73.824 -21.18 1 47.17 185 ASN D CA 1
ATOM 9798 C C . ASN D 1 205 ? -37.916 -73.09 -20.649 1 46.86 185 ASN D C 1
ATOM 9799 O O . ASN D 1 205 ? -37.771 -71.887 -20.868 1 46.99 185 ASN D O 1
ATOM 9804 N N . THR D 1 206 ? -37.021 -73.807 -19.96 1 46.35 186 THR D N 1
ATOM 9805 C CA . THR D 1 206 ? -35.82 -73.19 -19.4 1 46.36 186 THR D CA 1
ATOM 9806 C C . THR D 1 206 ? -34.848 -72.705 -20.477 1 46.18 186 THR D C 1
ATOM 9807 O O . THR D 1 206 ? -34.471 -71.539 -20.469 1 46.28 186 THR D O 1
ATOM 9811 N N . PHE D 1 207 ? -34.469 -73.588 -21.409 1 45.82 187 PHE D N 1
ATOM 9812 C CA . PHE D 1 207 ? -33.523 -73.311 -22.487 1 45.96 187 PHE D CA 1
ATOM 9813 C C . PHE D 1 207 ? -34.054 -72.29 -23.49 1 46.15 187 PHE D C 1
ATOM 9814 O O . PHE D 1 207 ? -33.305 -71.439 -23.959 1 46.43 187 PHE D O 1
ATOM 9822 N N . CYS D 1 208 ? -35.338 -72.392 -23.84 1 45.88 188 CYS D N 1
ATOM 9823 C CA . CYS D 1 208 ? -35.948 -71.537 -24.851 1 45.94 188 CYS D CA 1
ATOM 9824 C C . CYS D 1 208 ? -36.307 -70.146 -24.376 1 46.04 188 CYS D C 1
ATOM 9825 O O . CYS D 1 208 ? -36.201 -69.207 -25.161 1 46.19 188 CYS D O 1
ATOM 9828 N N . THR D 1 209 ? -36.794 -70.012 -23.123 1 45.84 189 THR D N 1
ATOM 9829 C CA . THR D 1 209 ? -37.269 -68.759 -22.504 1 46.15 189 THR D CA 1
ATOM 9830 C C . THR D 1 209 ? -38.487 -68.176 -23.268 1 46.08 189 THR D C 1
ATOM 9831 O O . THR D 1 209 ? -38.764 -68.604 -24.395 1 46.16 189 THR D O 1
ATOM 9835 N N . PRO D 1 210 ? -39.24 -67.207 -22.692 1 45.75 190 PRO D N 1
ATOM 9836 C CA . PRO D 1 210 ? -40.393 -66.651 -23.426 1 45.53 190 PRO D CA 1
ATOM 9837 C C . PRO D 1 210 ? -40.027 -65.861 -24.689 1 45.42 190 PRO D C 1
ATOM 9838 O O . PRO D 1 210 ? -40.918 -65.477 -25.442 1 45.56 190 PRO D O 1
ATOM 9842 N N . VAL D 1 211 ? -38.725 -65.634 -24.931 1 45.06 191 VAL D N 1
ATOM 9843 C CA . VAL D 1 211 ? -38.229 -64.915 -26.096 1 45.29 191 VAL D CA 1
ATOM 9844 C C . VAL D 1 211 ? -38.37 -65.771 -27.361 1 45.84 191 VAL D C 1
ATOM 9845 O O . VAL D 1 211 ? -38.862 -65.286 -28.381 1 46.21 191 VAL D O 1
ATOM 9849 N N . LEU D 1 212 ? -37.96 -67.045 -27.294 1 45.74 192 LEU D N 1
ATOM 9850 C CA . LEU D 1 212 ? -38.002 -67.915 -28.464 1 46.23 192 LEU D CA 1
ATOM 9851 C C . LEU D 1 212 ? -39.131 -68.94 -28.495 1 46.81 192 LEU D C 1
ATOM 9852 O O . LEU D 1 212 ? -39.486 -69.382 -29.584 1 46.98 192 LEU D O 1
ATOM 9857 N N . GLN D 1 213 ? -39.673 -69.354 -27.339 1 46.98 193 GLN D N 1
ATOM 9858 C CA . GLN D 1 213 ? -40.738 -70.365 -27.331 1 47.6 193 GLN D CA 1
ATOM 9859 C C . GLN D 1 213 ? -41.876 -69.987 -26.391 1 47.96 193 GLN D C 1
ATOM 9860 O O . GLN D 1 213 ? -41.628 -69.446 -25.314 1 48.04 193 GLN D O 1
ATOM 9866 N N . GLN D 1 214 ? -43.128 -70.253 -26.807 1 47.97 194 GLN D N 1
ATOM 9867 C CA . GLN D 1 214 ? -44.311 -69.949 -26.003 1 48.46 194 GLN D CA 1
ATOM 9868 C C . GLN D 1 214 ? -45.205 -71.181 -25.923 1 48.67 194 GLN D C 1
ATOM 9869 O O . GLN D 1 214 ? -46.048 -71.375 -26.796 1 48.81 194 GLN D O 1
ATOM 9875 N N . PRO D 1 215 ? -45.052 -72.023 -24.888 1 48.57 195 PRO D N 1
ATOM 9876 C CA . PRO D 1 215 ? -45.878 -73.236 -24.802 1 48.67 195 PRO D CA 1
ATOM 9877 C C . PRO D 1 215 ? -47.375 -72.993 -24.631 1 48.98 195 PRO D C 1
ATOM 9878 O O . PRO D 1 215 ? -48.162 -73.793 -25.129 1 49.16 195 PRO D O 1
ATOM 9882 N N . ILE D 1 216 ? -47.776 -71.883 -23.973 1 48.83 196 ILE D N 1
ATOM 9883 C CA . ILE D 1 216 ? -49.19 -71.543 -23.774 1 49.04 196 ILE D CA 1
ATOM 9884 C C . ILE D 1 216 ? -49.9 -71.405 -25.125 1 49.42 196 ILE D C 1
ATOM 9885 O O . ILE D 1 216 ? -51.01 -71.907 -25.287 1 49.59 196 ILE D O 1
ATOM 9890 N N . ARG D 1 217 ? -49.225 -70.799 -26.114 1 49.55 197 ARG D N 1
ATOM 9891 C CA . ARG D 1 217 ? -49.77 -70.618 -27.46 1 50.24 197 ARG D CA 1
ATOM 9892 C C . ARG D 1 217 ? -50.054 -71.946 -28.16 1 50.53 197 ARG D C 1
ATOM 9893 O O . ARG D 1 217 ? -51.011 -72.039 -28.927 1 50.71 197 ARG D O 1
ATOM 9901 N N . HIS D 1 218 ? -49.239 -72.975 -27.891 1 50.4 198 HIS D N 1
ATOM 9902 C CA . HIS D 1 218 ? -49.442 -74.289 -28.497 1 50.75 198 HIS D CA 1
ATOM 9903 C C . HIS D 1 218 ? -50.497 -75.148 -27.784 1 50.9 198 HIS D C 1
ATOM 9904 O O . HIS D 1 218 ? -51.017 -76.086 -28.388 1 51.27 198 HIS D O 1
ATOM 9911 N N . GLY D 1 219 ? -50.808 -74.83 -26.529 1 50.44 199 GLY D N 1
ATOM 9912 C CA . GLY D 1 219 ? -51.826 -75.559 -25.786 1 50.41 199 GLY D CA 1
ATOM 9913 C C . GLY D 1 219 ? -51.4 -76.117 -24.443 1 50.04 199 GLY D C 1
ATOM 9914 O O . GLY D 1 219 ? -52.198 -76.786 -23.781 1 50.14 199 GLY D O 1
ATOM 9915 N N . ALA D 1 220 ? -50.143 -75.878 -24.034 1 49.38 200 ALA D N 1
ATOM 9916 C CA . ALA D 1 220 ? -49.66 -76.377 -22.744 1 49.29 200 ALA D CA 1
ATOM 9917 C C . ALA D 1 220 ? -50.358 -75.666 -21.593 1 49.09 200 ALA D C 1
ATOM 9918 O O . ALA D 1 220 ? -50.692 -74.49 -21.709 1 49.21 200 ALA D O 1
ATOM 9920 N N . ALA D 1 221 ? -50.615 -76.384 -20.497 1 48.65 201 ALA D N 1
ATOM 9921 C CA . ALA D 1 221 ? -51.31 -75.804 -19.349 1 48.5 201 ALA D CA 1
ATOM 9922 C C . ALA D 1 221 ? -50.348 -75.166 -18.359 1 48.02 201 ALA D C 1
ATOM 9923 O O . ALA D 1 221 ? -50.671 -74.145 -17.756 1 48.33 201 ALA D O 1
ATOM 9925 N N . LEU D 1 222 ? -49.175 -75.772 -18.18 1 47.17 202 LEU D N 1
ATOM 9926 C CA . LEU D 1 222 ? -48.169 -75.271 -17.248 1 46.89 202 LEU D CA 1
ATOM 9927 C C . LEU D 1 222 ? -46.849 -75.036 -17.984 1 46.08 202 LEU D C 1
ATOM 9928 O O . LEU D 1 222 ? -46.471 -75.853 -18.821 1 46.49 202 LEU D O 1
ATOM 9933 N N . VAL D 1 223 ? -46.138 -73.94 -17.678 1 44.75 203 VAL D N 1
ATOM 9934 C CA . VAL D 1 223 ? -44.844 -73.671 -18.31 1 44.01 203 VAL D CA 1
ATOM 9935 C C . VAL D 1 223 ? -43.764 -73.527 -17.239 1 43.3 203 VAL D C 1
ATOM 9936 O O . VAL D 1 223 ? -43.672 -72.488 -16.597 1 43.37 203 VAL D O 1
ATOM 9940 N N . LEU D 1 224 ? -42.963 -74.574 -17.027 1 42.59 204 LEU D N 1
ATOM 9941 C CA . LEU D 1 224 ? -41.913 -74.572 -16.011 1 42.3 204 LEU D CA 1
ATOM 9942 C C . LEU D 1 224 ? -40.675 -73.828 -16.483 1 41.95 204 LEU D C 1
ATOM 9943 O O . LEU D 1 224 ? -40.261 -73.986 -17.626 1 42.07 204 LEU D O 1
ATOM 9948 N N . HIS D 1 225 ? -40.086 -73.009 -15.603 1 41.35 205 HIS D N 1
ATOM 9949 C CA . HIS D 1 225 ? -38.873 -72.248 -15.891 1 41.12 205 HIS D CA 1
ATOM 9950 C C . HIS D 1 225 ? -37.927 -72.345 -14.71 1 40.68 205 HIS D C 1
ATOM 9951 O O . HIS D 1 225 ? -38.338 -72.101 -13.578 1 40.87 205 HIS D O 1
ATOM 9958 N N . SER D 1 226 ? -36.655 -72.65 -14.967 1 39.97 206 SER D N 1
ATOM 9959 C CA . SER D 1 226 ? -35.645 -72.631 -13.922 1 39.73 206 SER D CA 1
ATOM 9960 C C . SER D 1 226 ? -35.025 -71.245 -14.046 1 39.61 206 SER D C 1
ATOM 9961 O O . SER D 1 226 ? -34.154 -71.039 -14.89 1 39.74 206 SER D O 1
ATOM 9964 N N . ALA D 1 227 ? -35.515 -70.283 -13.25 1 39.05 207 ALA D N 1
ATOM 9965 C CA . ALA D 1 227 ? -35.072 -68.888 -13.264 1 38.88 207 ALA D CA 1
ATOM 9966 C C . ALA D 1 227 ? -33.574 -68.683 -13.041 1 38.39 207 ALA D C 1
ATOM 9967 O O . ALA D 1 227 ? -33.056 -67.613 -13.35 1 38.4 207 ALA D O 1
ATOM 9969 N N . THR D 1 228 ? -32.875 -69.712 -12.541 1 37.88 208 THR D N 1
ATOM 9970 C CA . THR D 1 228 ? -31.428 -69.706 -12.338 1 37.79 208 THR D CA 1
ATOM 9971 C C . THR D 1 228 ? -30.725 -69.453 -13.691 1 37.2 208 THR D C 1
ATOM 9972 O O . THR D 1 228 ? -29.822 -68.627 -13.786 1 37.26 208 THR D O 1
ATOM 10000 N N . TYR D 1 230 ? -30.805 -68.091 -17.563 1 36.11 210 TYR D N 1
ATOM 10001 C CA . TYR D 1 230 ? -31.375 -67.072 -18.452 1 36.59 210 TYR D CA 1
ATOM 10002 C C . TYR D 1 230 ? -32.231 -65.994 -17.761 1 36.85 210 TYR D C 1
ATOM 10003 O O . TYR D 1 230 ? -31.983 -64.813 -17.989 1 36.94 210 TYR D O 1
ATOM 10012 N N . LEU D 1 231 ? -33.238 -66.373 -16.949 1 36.8 211 LEU D N 1
ATOM 10013 C CA . LEU D 1 231 ? -34.083 -65.395 -16.262 1 37.15 211 LEU D CA 1
ATOM 10014 C C . LEU D 1 231 ? -33.264 -64.518 -15.319 1 37.27 211 LEU D C 1
ATOM 10015 O O . LEU D 1 231 ? -33.479 -63.311 -15.263 1 37.44 211 LEU D O 1
ATOM 10020 N N . GLY D 1 232 ? -32.309 -65.121 -14.624 1 37.14 212 GLY D N 1
ATOM 10021 C CA . GLY D 1 232 ? -31.382 -64.384 -13.778 1 37.66 212 GLY D CA 1
ATOM 10022 C C . GLY D 1 232 ? -30.356 -63.75 -14.694 1 37.9 212 GLY D C 1
ATOM 10023 O O . GLY D 1 232 ? -30.199 -62.527 -14.723 1 38.17 212 GLY D O 1
ATOM 10024 N N . GLY D 1 233 ? -29.709 -64.598 -15.486 1 37.61 213 GLY D N 1
ATOM 10025 C CA . GLY D 1 233 ? -28.773 -64.198 -16.525 1 37.87 213 GLY D CA 1
ATOM 10026 C C . GLY D 1 233 ? -27.365 -63.866 -16.094 1 37.92 213 GLY D C 1
ATOM 10027 O O . GLY D 1 233 ? -26.527 -63.54 -16.938 1 38.02 213 GLY D O 1
ATOM 10028 N N . HIS D 1 234 ? -27.095 -63.919 -14.792 1 37.65 214 HIS D N 1
ATOM 10029 C CA . HIS D 1 234 ? -25.761 -63.602 -14.288 1 37.84 214 HIS D CA 1
ATOM 10030 C C . HIS D 1 234 ? -25.139 -64.704 -13.4 1 37.87 214 HIS D C 1
ATOM 10031 O O . HIS D 1 234 ? -23.966 -64.608 -13.043 1 38.2 214 HIS D O 1
ATOM 10038 N N . GLY D 1 235 ? -25.9 -65.751 -13.097 1 37.48 215 GLY D N 1
ATOM 10039 C CA . GLY D 1 235 ? -25.423 -66.868 -12.295 1 37.63 215 GLY D CA 1
ATOM 10040 C C . GLY D 1 235 ? -25.301 -66.542 -10.823 1 37.7 215 GLY D C 1
ATOM 10041 O O . GLY D 1 235 ? -24.373 -67.005 -10.16 1 37.74 215 GLY D O 1
ATOM 10042 N N . ASP D 1 236 ? -26.238 -65.748 -10.297 1 37.64 216 ASP D N 1
ATOM 10043 C CA . ASP D 1 236 ? -26.208 -65.358 -8.892 1 38.02 216 ASP D CA 1
ATOM 10044 C C . ASP D 1 236 ? -27.537 -65.558 -8.167 1 38.2 216 ASP D C 1
ATOM 10045 O O . ASP D 1 236 ? -27.541 -65.733 -6.948 1 38.41 216 ASP D O 1
ATOM 10050 N N . ALA D 1 237 ? -28.657 -65.557 -8.899 1 37.92 217 ALA D N 1
ATOM 10051 C CA . ALA D 1 237 ? -29.964 -65.746 -8.275 1 37.91 217 ALA D CA 1
ATOM 10052 C C . ALA D 1 237 ? -30.573 -67.114 -8.581 1 37.76 217 ALA D C 1
ATOM 10053 O O . ALA D 1 237 ? -30.732 -67.474 -9.745 1 37.9 217 ALA D O 1
ATOM 10055 N N . MET D 1 238 ? -30.901 -67.882 -7.535 1 37.35 218 MET D N 1
ATOM 10056 C CA . MET D 1 238 ? -31.52 -69.197 -7.685 1 37.45 218 MET D CA 1
ATOM 10057 C C . MET D 1 238 ? -33.035 -69.022 -7.728 1 37.74 218 MET D C 1
ATOM 10058 O O . MET D 1 238 ? -33.583 -68.27 -6.921 1 37.86 218 MET D O 1
ATOM 10063 N N . GLY D 1 239 ? -33.703 -69.712 -8.649 1 37.58 219 GLY D N 1
ATOM 10064 C CA . GLY D 1 239 ? -35.151 -69.591 -8.767 1 37.86 219 GLY D CA 1
ATOM 10065 C C . GLY D 1 239 ? -35.843 -70.618 -9.633 1 37.88 219 GLY D C 1
ATOM 10066 O O . GLY D 1 239 ? -35.2 -71.374 -10.361 1 37.99 219 GLY D O 1
ATOM 10067 N N . GLY D 1 240 ? -37.163 -70.617 -9.563 1 37.77 220 GLY D N 1
ATOM 10068 C CA . GLY D 1 240 ? -38.023 -71.514 -10.322 1 38.27 220 GLY D CA 1
ATOM 10069 C C . GLY D 1 240 ? -39.431 -70.965 -10.361 1 38.46 220 GLY D C 1
ATOM 10070 O O . GLY D 1 240 ? -39.938 -70.514 -9.336 1 38.49 220 GLY D O 1
ATOM 10071 N N . ILE D 1 241 ? -40.06 -70.942 -11.54 1 38.37 221 ILE D N 1
ATOM 10072 C CA . ILE D 1 241 ? -41.389 -70.35 -11.682 1 38.87 221 ILE D CA 1
ATOM 10073 C C . ILE D 1 241 ? -42.226 -71.066 -12.744 1 39.38 221 ILE D C 1
ATOM 10074 O O . ILE D 1 241 ? -41.689 -71.476 -13.767 1 39.45 221 ILE D O 1
ATOM 10079 N N . ILE D 1 242 ? -43.534 -71.25 -12.489 1 39.51 222 ILE D N 1
ATOM 10080 C CA . ILE D 1 242 ? -44.435 -71.894 -13.445 1 39.95 222 ILE D CA 1
ATOM 10081 C C . ILE D 1 242 ? -45.519 -70.917 -13.894 1 40.52 222 ILE D C 1
ATOM 10082 O O . ILE D 1 242 ? -46.293 -70.449 -13.067 1 40.61 222 ILE D O 1
ATOM 10087 N N . ALA D 1 243 ? -45.587 -70.618 -15.196 1 40.8 223 ALA D N 1
ATOM 10088 C CA . ALA D 1 243 ? -46.626 -69.746 -15.731 1 41.7 223 ALA D CA 1
ATOM 10089 C C . ALA D 1 243 ? -47.787 -70.646 -16.14 1 42.97 223 ALA D C 1
ATOM 10090 O O . ALA D 1 243 ? -47.66 -71.41 -17.096 1 43.32 223 ALA D O 1
ATOM 10092 N N . THR D 1 244 ? -48.903 -70.599 -15.398 1 43.56 224 THR D N 1
ATOM 10093 C CA . THR D 1 244 ? -50.045 -71.471 -15.674 1 44.7 224 THR D CA 1
ATOM 10094 C C . THR D 1 244 ? -51.415 -70.777 -15.451 1 45.83 224 THR D C 1
ATOM 10095 O O . THR D 1 244 ? -51.467 -69.667 -14.921 1 46.01 224 THR D O 1
ATOM 10099 N N . ASN D 1 245 ? -52.524 -71.431 -15.862 1 46.38 225 ASN D N 1
ATOM 10100 C CA . ASN D 1 245 ? -53.872 -70.902 -15.665 1 47.4 225 ASN D CA 1
ATOM 10101 C C . ASN D 1 245 ? -54.214 -70.763 -14.171 1 48.05 225 ASN D C 1
ATOM 10102 O O . ASN D 1 245 ? -53.612 -71.43 -13.335 1 48.09 225 ASN D O 1
ATOM 10107 N N . SER D 1 246 ? -55.182 -69.898 -13.846 1 48.45 226 SER D N 1
ATOM 10108 C CA . SER D 1 246 ? -55.609 -69.604 -12.478 1 49.36 226 SER D CA 1
ATOM 10109 C C . SER D 1 246 ? -55.907 -70.823 -11.617 1 50.2 226 SER D C 1
ATOM 10110 O O . SER D 1 246 ? -55.597 -70.815 -10.427 1 50.22 226 SER D O 1
ATOM 10113 N N . ASP D 1 247 ? -56.503 -71.867 -12.207 1 50.67 227 ASP D N 1
ATOM 10114 C CA . ASP D 1 247 ? -56.826 -73.082 -11.471 1 51.6 227 ASP D CA 1
ATOM 10115 C C . ASP D 1 247 ? -55.556 -73.797 -11.005 1 51.58 227 ASP D C 1
ATOM 10116 O O . ASP D 1 247 ? -55.448 -74.132 -9.828 1 51.67 227 ASP D O 1
ATOM 10121 N N . TRP D 1 248 ? -54.592 -74.008 -11.912 1 51.67 228 TRP D N 1
ATOM 10122 C CA . TRP D 1 248 ? -53.332 -74.662 -11.557 1 52.18 228 TRP D CA 1
ATOM 10123 C C . TRP D 1 248 ? -52.44 -73.771 -10.693 1 52.58 228 TRP D C 1
ATOM 10124 O O . TRP D 1 248 ? -51.664 -74.288 -9.897 1 52.85 228 TRP D O 1
ATOM 10135 N N . ALA D 1 249 ? -52.562 -72.437 -10.833 1 52.3 229 ALA D N 1
ATOM 10136 C CA . ALA D 1 249 ? -51.822 -71.462 -10.029 1 52.47 229 ALA D CA 1
ATOM 10137 C C . ALA D 1 249 ? -52.323 -71.426 -8.58 1 52.38 229 ALA D C 1
ATOM 10138 O O . ALA D 1 249 ? -51.57 -71.067 -7.686 1 52.59 229 ALA D O 1
ATOM 10140 N N . MET D 1 250 ? -53.588 -71.782 -8.353 1 52.11 230 MET D N 1
ATOM 10141 C CA . MET D 1 250 ? -54.184 -71.836 -7.031 1 52.34 230 MET D CA 1
ATOM 10142 C C . MET D 1 250 ? -53.701 -73.092 -6.311 1 52.28 230 MET D C 1
ATOM 10143 O O . MET D 1 250 ? -53.348 -73.021 -5.135 1 52.36 230 MET D O 1
ATOM 10148 N N . ARG D 1 251 ? -53.678 -74.24 -7.018 1 51.95 231 ARG D N 1
ATOM 10149 C CA . ARG D 1 251 ? -53.216 -75.518 -6.473 1 52.12 231 ARG D CA 1
ATOM 10150 C C . ARG D 1 251 ? -51.731 -75.446 -6.116 1 52.05 231 ARG D C 1
ATOM 10151 O O . ARG D 1 251 ? -51.316 -76.017 -5.113 1 52.35 231 ARG D O 1
ATOM 10159 N N . LEU D 1 252 ? -50.935 -74.742 -6.935 1 51.42 232 LEU D N 1
ATOM 10160 C CA . LEU D 1 252 ? -49.504 -74.553 -6.723 1 51.23 232 LEU D CA 1
ATOM 10161 C C . LEU D 1 252 ? -49.246 -73.63 -5.536 1 50.82 232 LEU D C 1
ATOM 10162 O O . LEU D 1 252 ? -48.31 -73.856 -4.772 1 51.04 232 LEU D O 1
ATOM 10167 N N . ARG D 1 253 ? -50.066 -72.581 -5.393 1 50.09 233 ARG D N 1
ATOM 10168 C CA . ARG D 1 253 ? -49.966 -71.622 -4.292 1 49.77 233 ARG D CA 1
ATOM 10169 C C . ARG D 1 253 ? -50.364 -72.274 -2.957 1 48.61 233 ARG D C 1
ATOM 10170 O O . ARG D 1 253 ? -49.841 -71.889 -1.914 1 48.61 233 ARG D O 1
ATOM 10178 N N . GLN D 1 254 ? -51.272 -73.266 -2.992 1 47.46 234 GLN D N 1
ATOM 10179 C CA . GLN D 1 254 ? -51.681 -74.007 -1.803 1 46.84 234 GLN D CA 1
ATOM 10180 C C . GLN D 1 254 ? -50.515 -74.861 -1.301 1 46.09 234 GLN D C 1
ATOM 10181 O O . GLN D 1 254 ? -50.296 -74.944 -0.095 1 46.15 234 GLN D O 1
ATOM 10187 N N . VAL D 1 255 ? -49.768 -75.489 -2.227 1 45.2 235 VAL D N 1
ATOM 10188 C CA . VAL D 1 255 ? -48.614 -76.318 -1.89 1 44.86 235 VAL D CA 1
ATOM 10189 C C . VAL D 1 255 ? -47.493 -75.446 -1.334 1 44.28 235 VAL D C 1
ATOM 10190 O O . VAL D 1 255 ? -46.872 -75.821 -0.353 1 44.19 235 VAL D O 1
ATOM 10194 N N . ARG D 1 256 ? -47.262 -74.272 -1.929 1 43.81 236 ARG D N 1
ATOM 10195 C CA . ARG D 1 256 ? -46.225 -73.345 -1.479 1 43.98 236 ARG D CA 1
ATOM 10196 C C . ARG D 1 256 ? -46.479 -72.827 -0.063 1 44.49 236 ARG D C 1
ATOM 10197 O O . ARG D 1 256 ? -45.533 -72.572 0.678 1 44.81 236 ARG D O 1
ATOM 10205 N N . ALA D 1 257 ? -47.748 -72.674 0.315 1 44.5 237 ALA D N 1
ATOM 10206 C CA . ALA D 1 257 ? -48.104 -72.181 1.638 1 44.86 237 ALA D CA 1
ATOM 10207 C C . ALA D 1 257 ? -47.809 -73.189 2.752 1 44.87 237 ALA D C 1
ATOM 10208 O O . ALA D 1 257 ? -47.494 -72.772 3.863 1 44.93 237 ALA D O 1
ATOM 10210 N N . ILE D 1 258 ? -47.904 -74.504 2.472 1 44.66 238 ILE D N 1
ATOM 10211 C CA . ILE D 1 258 ? -47.637 -75.512 3.504 1 45.08 238 ILE D CA 1
ATOM 10212 C C . ILE D 1 258 ? -46.25 -76.152 3.373 1 45.36 238 ILE D C 1
ATOM 10213 O O . ILE D 1 258 ? -45.659 -76.498 4.388 1 45.73 238 ILE D O 1
ATOM 10218 N N . THR D 1 259 ? -45.728 -76.321 2.152 1 44.96 239 THR D N 1
ATOM 10219 C CA . THR D 1 259 ? -44.388 -76.892 1.964 1 44.87 239 THR D CA 1
ATOM 10220 C C . THR D 1 259 ? -43.272 -75.83 2.135 1 44.49 239 THR D C 1
ATOM 10221 O O . THR D 1 259 ? -42.139 -76.189 2.42 1 44.54 239 THR D O 1
ATOM 10225 N N . GLY D 1 260 ? -43.604 -74.556 1.953 1 43.96 240 GLY D N 1
ATOM 10226 C CA . GLY D 1 260 ? -42.704 -73.426 2.159 1 44.1 240 GLY D CA 1
ATOM 10227 C C . GLY D 1 260 ? -41.399 -73.332 1.389 1 43.99 240 GLY D C 1
ATOM 10228 O O . GLY D 1 260 ? -40.395 -72.897 1.955 1 44.18 240 GLY D O 1
ATOM 10229 N N . ALA D 1 261 ? -41.396 -73.668 0.092 1 43.48 241 ALA D N 1
ATOM 10230 C CA . ALA D 1 261 ? -40.187 -73.535 -0.724 1 43.36 241 ALA D CA 1
ATOM 10231 C C . ALA D 1 261 ? -40.209 -72.136 -1.366 1 43.1 241 ALA D C 1
ATOM 10232 O O . ALA D 1 261 ? -40.241 -72.004 -2.588 1 43.14 241 ALA D O 1
ATOM 10234 N N . LEU D 1 262 ? -40.225 -71.093 -0.525 1 42.7 242 LEU D N 1
ATOM 10235 C CA . LEU D 1 262 ? -40.327 -69.697 -0.951 1 42.85 242 LEU D CA 1
ATOM 10236 C C . LEU D 1 262 ? -39.102 -69.139 -1.656 1 42.58 242 LEU D C 1
ATOM 10237 O O . LEU D 1 262 ? -37.985 -69.601 -1.433 1 42.84 242 LEU D O 1
ATOM 10242 N N . LEU D 1 263 ? -39.32 -68.089 -2.464 1 41.93 243 LEU D N 1
ATOM 10243 C CA . LEU D 1 263 ? -38.278 -67.356 -3.166 1 41.69 243 LEU D CA 1
ATOM 10244 C C . LEU D 1 263 ? -37.95 -66.143 -2.287 1 41.4 243 LEU D C 1
ATOM 10245 O O . LEU D 1 263 ? -38.849 -65.377 -1.949 1 41.55 243 LEU D O 1
ATOM 10250 N N . HIS D 1 264 ? -36.695 -66.017 -1.842 1 40.85 244 HIS D N 1
ATOM 10251 C CA . HIS D 1 264 ? -36.262 -64.925 -0.966 1 40.83 244 HIS D CA 1
ATOM 10252 C C . HIS D 1 264 ? -36.438 -63.579 -1.66 1 40.57 244 HIS D C 1
ATOM 10253 O O . HIS D 1 264 ? -36.171 -63.484 -2.857 1 40.66 244 HIS D O 1
ATOM 10260 N N . PRO D 1 265 ? -36.853 -62.515 -0.935 1 40.04 245 PRO D N 1
ATOM 10261 C CA . PRO D 1 265 ? -37.025 -61.206 -1.59 1 39.91 245 PRO D CA 1
ATOM 10262 C C . PRO D 1 265 ? -35.84 -60.737 -2.45 1 39.97 245 PRO D C 1
ATOM 10263 O O . PRO D 1 265 ? -36.06 -60.117 -3.488 1 40.12 245 PRO D O 1
ATOM 10267 N N . MET D 1 266 ? -34.595 -61.045 -2.039 1 39.67 246 MET D N 1
ATOM 10268 C CA . MET D 1 266 ? -33.397 -60.672 -2.797 1 39.97 246 MET D CA 1
ATOM 10269 C C . MET D 1 266 ? -33.309 -61.459 -4.098 1 39.78 246 MET D C 1
ATOM 10270 O O . MET D 1 266 ? -32.935 -60.903 -5.128 1 40.06 246 MET D O 1
ATOM 10275 N N . GLY D 1 267 ? -33.632 -62.746 -4.036 1 39.19 247 GLY D N 1
ATOM 10276 C CA . GLY D 1 267 ? -33.623 -63.613 -5.204 1 39.1 247 GLY D CA 1
ATOM 10277 C C . GLY D 1 267 ? -34.683 -63.18 -6.19 1 38.78 247 GLY D C 1
ATOM 10278 O O . GLY D 1 267 ? -34.41 -63.065 -7.383 1 38.88 247 GLY D O 1
ATOM 10279 N N . ALA D 1 268 ? -35.877 -62.859 -5.679 1 38.23 248 ALA D N 1
ATOM 10280 C CA . ALA D 1 268 ? -37.006 -62.4 -6.481 1 38.18 248 ALA D CA 1
ATOM 10281 C C . ALA D 1 268 ? -36.723 -61.068 -7.159 1 37.96 248 ALA D C 1
ATOM 10282 O O . ALA D 1 268 ? -37.174 -60.847 -8.281 1 38.09 248 ALA D O 1
ATOM 10284 N N . TYR D 1 269 ? -35.989 -60.18 -6.483 1 37.46 249 TYR D N 1
ATOM 10285 C CA . TYR D 1 269 ? -35.644 -58.889 -7.053 1 37.51 249 TYR D CA 1
ATOM 10286 C C . TYR D 1 269 ? -34.64 -59.059 -8.186 1 36.91 249 TYR D C 1
ATOM 10287 O O . TYR D 1 269 ? -34.783 -58.412 -9.216 1 37.14 249 TYR D O 1
ATOM 10296 N N . LEU D 1 270 ? -33.627 -59.917 -7.999 1 35.98 250 LEU D N 1
ATOM 10297 C CA . LEU D 1 270 ? -32.606 -60.143 -9.021 1 35.47 250 LEU D CA 1
ATOM 10298 C C . LEU D 1 270 ? -33.161 -60.886 -10.231 1 34.74 250 LEU D C 1
ATOM 10299 O O . LEU D 1 270 ? -32.711 -60.645 -11.349 1 34.97 250 LEU D O 1
ATOM 10304 N N . LEU D 1 271 ? -34.121 -61.793 -10.015 1 33.78 251 LEU D N 1
ATOM 10305 C CA . LEU D 1 271 ? -34.729 -62.534 -11.117 1 33.55 251 LEU D CA 1
ATOM 10306 C C . LEU D 1 271 ? -35.63 -61.622 -11.944 1 33.42 251 LEU D C 1
ATOM 10307 O O . LEU D 1 271 ? -35.669 -61.748 -13.167 1 33.75 251 LEU D O 1
ATOM 10312 N N . HIS D 1 272 ? -36.341 -60.692 -11.277 1 32.7 252 HIS D N 1
ATOM 10313 C CA . HIS D 1 272 ? -37.206 -59.724 -11.934 1 32.34 252 HIS D CA 1
ATOM 10314 C C . HIS D 1 272 ? -36.341 -58.713 -12.682 1 32.37 252 HIS D C 1
ATOM 10315 O O . HIS D 1 272 ? -36.631 -58.404 -13.831 1 32.34 252 HIS D O 1
ATOM 10322 N N . ARG D 1 273 ? -35.254 -58.237 -12.049 1 32.46 253 ARG D N 1
ATOM 10323 C CA . ARG D 1 273 ? -34.295 -57.299 -12.646 1 32.97 253 ARG D CA 1
ATOM 10324 C C . ARG D 1 273 ? -33.683 -57.9 -13.918 1 33.23 253 ARG D C 1
ATOM 10325 O O . ARG D 1 273 ? -33.5 -57.19 -14.905 1 33.46 253 ARG D O 1
ATOM 10333 N N . GLY D 1 274 ? -33.41 -59.205 -13.889 1 33.05 254 GLY D N 1
ATOM 10334 C CA . GLY D 1 274 ? -32.837 -59.946 -15.007 1 33.37 254 GLY D CA 1
ATOM 10335 C C . GLY D 1 274 ? -33.76 -60.089 -16.2 1 33.32 254 GLY D C 1
ATOM 10336 O O . GLY D 1 274 ? -33.297 -60.316 -17.317 1 33.31 254 GLY D O 1
ATOM 10337 N N . LEU D 1 275 ? -35.07 -59.97 -15.98 1 33.27 255 LEU D N 1
ATOM 10338 C CA . LEU D 1 275 ? -36.039 -60.05 -17.069 1 33.79 255 LEU D CA 1
ATOM 10339 C C . LEU D 1 275 ? -35.93 -58.844 -18.007 1 34.5 255 LEU D C 1
ATOM 10340 O O . LEU D 1 275 ? -36.204 -58.979 -19.193 1 34.72 255 LEU D O 1
ATOM 10345 N N . ARG D 1 276 ? -35.517 -57.675 -17.482 1 34.64 256 ARG D N 1
ATOM 10346 C CA . ARG D 1 276 ? -35.376 -56.438 -18.247 1 35.2 256 ARG D CA 1
ATOM 10347 C C . ARG D 1 276 ? -34.304 -56.558 -19.328 1 35.27 256 ARG D C 1
ATOM 10348 O O . ARG D 1 276 ? -34.492 -56.076 -20.442 1 35.33 256 ARG D O 1
ATOM 10356 N N . THR D 1 277 ? -33.194 -57.217 -19.01 1 35.23 257 THR D N 1
ATOM 10357 C CA . THR D 1 277 ? -32.108 -57.404 -19.968 1 35.69 257 THR D CA 1
ATOM 10358 C C . THR D 1 277 ? -32.169 -58.751 -20.706 1 36.09 257 THR D C 1
ATOM 10359 O O . THR D 1 277 ? -31.2 -59.11 -21.366 1 36.15 257 THR D O 1
ATOM 10363 N N . LEU D 1 278 ? -33.295 -59.487 -20.614 1 36.09 258 LEU D N 1
ATOM 10364 C CA . LEU D 1 278 ? -33.441 -60.801 -21.24 1 36.51 258 LEU D CA 1
ATOM 10365 C C . LEU D 1 278 ? -33.496 -60.77 -22.763 1 36.78 258 LEU D C 1
ATOM 10366 O O . LEU D 1 278 ? -32.828 -61.578 -23.407 1 36.81 258 LEU D O 1
ATOM 10371 N N . ALA D 1 279 ? -34.276 -59.849 -23.34 1 36.86 259 ALA D N 1
ATOM 10372 C CA . ALA D 1 279 ? -34.392 -59.755 -24.794 1 37.48 259 ALA D CA 1
ATOM 10373 C C . ALA D 1 279 ? -33.044 -59.478 -25.462 1 37.93 259 ALA D C 1
ATOM 10374 O O . ALA D 1 279 ? -32.688 -60.165 -26.417 1 38.02 259 ALA D O 1
ATOM 10376 N N . VAL D 1 280 ? -32.271 -58.515 -24.93 1 37.95 260 VAL D N 1
ATOM 10377 C CA . VAL D 1 280 ? -30.98 -58.164 -25.503 1 38.26 260 VAL D CA 1
ATOM 10378 C C . VAL D 1 280 ? -29.929 -59.241 -25.257 1 38.35 260 VAL D C 1
ATOM 10379 O O . VAL D 1 280 ? -29.075 -59.449 -26.113 1 38.29 260 VAL D O 1
ATOM 10383 N N . ARG D 1 281 ? -30.017 -59.962 -24.131 1 38.33 261 ARG D N 1
ATOM 10384 C CA . ARG D 1 281 ? -29.054 -61.012 -23.825 1 38.85 261 ARG D CA 1
ATOM 10385 C C . ARG D 1 281 ? -29.265 -62.232 -24.697 1 39.38 261 ARG D C 1
ATOM 10386 O O . ARG D 1 281 ? -28.291 -62.784 -25.194 1 39.54 261 ARG D O 1
ATOM 10394 N N . MET D 1 282 ? -30.519 -62.659 -24.891 1 39.55 262 MET D N 1
ATOM 10395 C CA . MET D 1 282 ? -30.794 -63.841 -25.698 1 40.04 262 MET D CA 1
ATOM 10396 C C . MET D 1 282 ? -30.618 -63.597 -27.186 1 40.59 262 MET D C 1
ATOM 10397 O O . MET D 1 282 ? -30.228 -64.522 -27.891 1 40.77 262 MET D O 1
ATOM 10402 N N . ARG D 1 283 ? -30.852 -62.364 -27.666 1 40.65 263 ARG D N 1
ATOM 10403 C CA . ARG D 1 283 ? -30.619 -62.047 -29.077 1 41.2 263 ARG D CA 1
ATOM 10404 C C . ARG D 1 283 ? -29.117 -62.093 -29.382 1 41.48 263 ARG D C 1
ATOM 10405 O O . ARG D 1 283 ? -28.725 -62.537 -30.459 1 41.61 263 ARG D O 1
ATOM 10413 N N . ALA D 1 284 ? -28.279 -61.656 -28.427 1 41.42 264 ALA D N 1
ATOM 10414 C CA . ALA D 1 284 ? -26.829 -61.657 -28.587 1 41.78 264 ALA D CA 1
ATOM 10415 C C . ALA D 1 284 ? -26.23 -63.048 -28.398 1 41.97 264 ALA D C 1
ATOM 10416 O O . ALA D 1 284 ? -25.356 -63.436 -29.169 1 42.02 264 ALA D O 1
ATOM 10418 N N . ALA D 1 285 ? -26.682 -63.794 -27.379 1 42.02 265 ALA D N 1
ATOM 10419 C CA . ALA D 1 285 ? -26.163 -65.135 -27.122 1 42.58 265 ALA D CA 1
ATOM 10420 C C . ALA D 1 285 ? -26.541 -66.093 -28.24 1 42.98 265 ALA D C 1
ATOM 10421 O O . ALA D 1 285 ? -25.718 -66.912 -28.632 1 42.97 265 ALA D O 1
ATOM 10423 N N . GLN D 1 286 ? -27.766 -65.969 -28.78 1 43.16 266 GLN D N 1
ATOM 10424 C CA . GLN D 1 286 ? -28.227 -66.817 -29.88 1 43.91 266 GLN D CA 1
ATOM 10425 C C . GLN D 1 286 ? -27.43 -66.538 -31.154 1 44.26 266 GLN D C 1
ATOM 10426 O O . GLN D 1 286 ? -27.088 -67.47 -31.883 1 44.27 266 GLN D O 1
ATOM 10432 N N . THR D 1 287 ? -27.114 -65.261 -31.408 1 44.37 267 THR D N 1
ATOM 10433 C CA . THR D 1 287 ? -26.335 -64.865 -32.578 1 44.82 267 THR D CA 1
ATOM 10434 C C . THR D 1 287 ? -24.93 -65.446 -32.484 1 45.3 267 THR D C 1
ATOM 10435 O O . THR D 1 287 ? -24.422 -65.988 -33.465 1 45.39 267 THR D O 1
ATOM 10439 N N . THR D 1 288 ? -24.32 -65.368 -31.294 1 45.47 268 THR D N 1
ATOM 10440 C CA . THR D 1 288 ? -22.985 -65.909 -31.069 1 46.14 268 THR D CA 1
ATOM 10441 C C . THR D 1 288 ? -23.007 -67.43 -31.224 1 46.96 268 THR D C 1
ATOM 10442 O O . THR D 1 288 ? -22.119 -67.983 -31.866 1 47.04 268 THR D O 1
ATOM 10446 N N . ALA D 1 289 ? -24.051 -68.094 -30.693 1 47.43 269 ALA D N 1
ATOM 10447 C CA . ALA D 1 289 ? -24.218 -69.55 -30.772 1 48.19 269 ALA D CA 1
ATOM 10448 C C . ALA D 1 289 ? -24.396 -70.051 -32.204 1 48.83 269 ALA D C 1
ATOM 10449 O O . ALA D 1 289 ? -23.819 -71.072 -32.566 1 48.85 269 ALA D O 1
ATOM 10451 N N . GLY D 1 290 ? -25.172 -69.322 -33.003 1 49.13 270 GLY D N 1
ATOM 10452 C CA . GLY D 1 290 ? -25.433 -69.674 -34.394 1 49.81 270 GLY D CA 1
ATOM 10453 C C . GLY D 1 290 ? -24.192 -69.652 -35.261 1 50.2 270 GLY D C 1
ATOM 10454 O O . GLY D 1 290 ? -24.064 -70.444 -36.196 1 50.16 270 GLY D O 1
ATOM 10455 N N . GLU D 1 291 ? -23.263 -68.747 -34.952 1 50.31 271 GLU D N 1
ATOM 10456 C CA . GLU D 1 291 ? -22.014 -68.646 -35.69 1 50.81 271 GLU D CA 1
ATOM 10457 C C . GLU D 1 291 ? -20.99 -69.632 -35.131 1 50.92 271 GLU D C 1
ATOM 10458 O O . GLU D 1 291 ? -20.272 -70.267 -35.9 1 50.96 271 GLU D O 1
ATOM 10464 N N . LEU D 1 292 ? -20.949 -69.784 -33.797 1 50.85 272 LEU D N 1
ATOM 10465 C CA . LEU D 1 292 ? -20.038 -70.693 -33.109 1 51.27 272 LEU D CA 1
ATOM 10466 C C . LEU D 1 292 ? -20.263 -72.14 -33.53 1 51.89 272 LEU D C 1
ATOM 10467 O O . LEU D 1 292 ? -19.295 -72.855 -33.762 1 52.04 272 LEU D O 1
ATOM 10472 N N . ALA D 1 293 ? -21.525 -72.572 -33.645 1 52.11 273 ALA D N 1
ATOM 10473 C CA . ALA D 1 293 ? -21.825 -73.942 -34.062 1 52.83 273 ALA D CA 1
ATOM 10474 C C . ALA D 1 293 ? -21.441 -74.193 -35.526 1 53.33 273 ALA D C 1
ATOM 10475 O O . ALA D 1 293 ? -21.034 -75.298 -35.874 1 53.44 273 ALA D O 1
ATOM 10477 N N . GLU D 1 294 ? -21.561 -73.168 -36.372 1 53.52 274 GLU D N 1
ATOM 10478 C CA . GLU D 1 294 ? -21.203 -73.253 -37.783 1 54.28 274 GLU D CA 1
ATOM 10479 C C . GLU D 1 294 ? -19.68 -73.315 -37.949 1 54.73 274 GLU D C 1
ATOM 10480 O O . GLU D 1 294 ? -19.177 -74.042 -38.809 1 54.88 274 GLU D O 1
ATOM 10486 N N . ARG D 1 295 ? -18.946 -72.555 -37.124 1 54.84 275 ARG D N 1
ATOM 10487 C CA . ARG D 1 295 ? -17.484 -72.542 -37.164 1 55.45 275 ARG D CA 1
ATOM 10488 C C . ARG D 1 295 ? -16.909 -73.821 -36.559 1 55.87 275 ARG D C 1
ATOM 10489 O O . ARG D 1 295 ? -15.887 -74.326 -37.03 1 56.05 275 ARG D O 1
ATOM 10497 N N . LEU D 1 296 ? -17.554 -74.338 -35.508 1 55.87 276 LEU D N 1
ATOM 10498 C CA . LEU D 1 296 ? -17.105 -75.568 -34.877 1 56.47 276 LEU D CA 1
ATOM 10499 C C . LEU D 1 296 ? -17.359 -76.79 -35.766 1 57.18 276 LEU D C 1
ATOM 10500 O O . LEU D 1 296 ? -16.621 -77.755 -35.666 1 57.21 276 LEU D O 1
ATOM 10505 N N . ALA D 1 297 ? -18.362 -76.742 -36.657 1 57.6 277 ALA D N 1
ATOM 10506 C CA . ALA D 1 297 ? -18.659 -77.834 -37.585 1 58.51 277 ALA D CA 1
ATOM 10507 C C . ALA D 1 297 ? -17.467 -78.123 -38.502 1 59.45 277 ALA D C 1
ATOM 10508 O O . ALA D 1 297 ? -17.212 -79.277 -38.846 1 59.63 277 ALA D O 1
ATOM 10510 N N . ALA D 1 298 ? -16.717 -77.075 -38.87 1 59.91 278 ALA D N 1
ATOM 10511 C CA . ALA D 1 298 ? -15.533 -77.199 -39.706 1 60.81 278 ALA D CA 1
ATOM 10512 C C . ALA D 1 298 ? -14.3 -77.511 -38.836 1 61.42 278 ALA D C 1
ATOM 10513 O O . ALA D 1 298 ? -13.341 -76.738 -38.801 1 61.69 278 ALA D O 1
ATOM 10515 N N . HIS D 1 299 ? -14.336 -78.638 -38.12 1 61.43 279 HIS D N 1
ATOM 10516 C CA . HIS D 1 299 ? -13.224 -79.047 -37.274 1 62 279 HIS D CA 1
ATOM 10517 C C . HIS D 1 299 ? -13.054 -80.558 -37.355 1 62.48 279 HIS D C 1
ATOM 10518 O O . HIS D 1 299 ? -14.039 -81.295 -37.325 1 62.54 279 HIS D O 1
ATOM 10525 N N . PRO D 1 300 ? -11.805 -81.038 -37.486 1 62.67 280 PRO D N 1
ATOM 10526 C CA . PRO D 1 300 ? -11.583 -82.488 -37.613 1 62.87 280 PRO D CA 1
ATOM 10527 C C . PRO D 1 300 ? -11.97 -83.322 -36.393 1 63.02 280 PRO D C 1
ATOM 10528 O O . PRO D 1 300 ? -12.391 -84.469 -36.545 1 63.08 280 PRO D O 1
ATOM 10532 N N . ALA D 1 301 ? -11.816 -82.761 -35.191 1 62.89 281 ALA D N 1
ATOM 10533 C CA . ALA D 1 301 ? -12.112 -83.47 -33.95 1 63.22 281 ALA D CA 1
ATOM 10534 C C . ALA D 1 301 ? -13.591 -83.738 -33.733 1 63.24 281 ALA D C 1
ATOM 10535 O O . ALA D 1 301 ? -13.944 -84.716 -33.075 1 63.3 281 ALA D O 1
ATOM 10537 N N . ILE D 1 302 ? -14.457 -82.88 -34.275 1 63.09 282 ILE D N 1
ATOM 10538 C CA . ILE D 1 302 ? -15.892 -83.037 -34.089 1 63.46 282 ILE D CA 1
ATOM 10539 C C . ILE D 1 302 ? -16.568 -83.754 -35.27 1 63.41 282 ILE D C 1
ATOM 10540 O O . ILE D 1 302 ? -16.354 -83.412 -36.434 1 63.5 282 ILE D O 1
ATOM 10545 N N . THR D 1 303 ? -17.358 -84.787 -34.956 1 63.06 283 THR D N 1
ATOM 10546 C CA . THR D 1 303 ? -18.062 -85.568 -35.967 1 63.19 283 THR D CA 1
ATOM 10547 C C . THR D 1 303 ? -19.413 -84.945 -36.316 1 63.18 283 THR D C 1
ATOM 10548 O O . THR D 1 303 ? -19.812 -84.968 -37.479 1 63.4 283 THR D O 1
ATOM 10552 N N . ALA D 1 304 ? -20.118 -84.391 -35.316 1 62.72 284 ALA D N 1
ATOM 10553 C CA . ALA D 1 304 ? -21.422 -83.77 -35.537 1 62.77 284 ALA D CA 1
ATOM 10554 C C . ALA D 1 304 ? -21.715 -82.675 -34.504 1 62.65 284 ALA D C 1
ATOM 10555 O O . ALA D 1 304 ? -21.352 -82.813 -33.338 1 62.92 284 ALA D O 1
ATOM 10557 N N . VAL D 1 305 ? -22.383 -81.592 -34.929 1 62.03 285 VAL D N 1
ATOM 10558 C CA . VAL D 1 305 ? -22.737 -80.49 -34.037 1 61.96 285 VAL D CA 1
ATOM 10559 C C . VAL D 1 305 ? -24.248 -80.469 -33.826 1 61.62 285 VAL D C 1
ATOM 10560 O O . VAL D 1 305 ? -25.001 -80.609 -34.788 1 61.85 285 VAL D O 1
ATOM 10564 N N . HIS D 1 306 ? -24.701 -80.316 -32.578 1 60.95 286 HIS D N 1
ATOM 10565 C CA . HIS D 1 306 ? -26.129 -80.26 -32.281 1 60.72 286 HIS D CA 1
ATOM 10566 C C . HIS D 1 306 ? -26.567 -78.823 -32.046 1 60.07 286 HIS D C 1
ATOM 10567 O O . HIS D 1 306 ? -26.223 -78.231 -31.024 1 60.18 286 HIS D O 1
ATOM 10574 N N . TYR D 1 307 ? -27.32 -78.262 -32.99 1 59.25 287 TYR D N 1
ATOM 10575 C CA . TYR D 1 307 ? -27.839 -76.905 -32.87 1 58.95 287 TYR D CA 1
ATOM 10576 C C . TYR D 1 307 ? -29.126 -76.791 -33.678 1 58.74 287 TYR D C 1
ATOM 10577 O O . TYR D 1 307 ? -29.138 -77.132 -34.86 1 58.86 287 TYR D O 1
ATOM 10586 N N . PRO D 1 308 ? -30.218 -76.317 -33.052 1 58.22 288 PRO D N 1
ATOM 10587 C CA . PRO D 1 308 ? -31.502 -76.211 -33.766 1 57.97 288 PRO D CA 1
ATOM 10588 C C . PRO D 1 308 ? -31.477 -75.437 -35.088 1 57.71 288 PRO D C 1
ATOM 10589 O O . PRO D 1 308 ? -32.174 -75.809 -36.028 1 57.86 288 PRO D O 1
ATOM 10593 N N . GLY D 1 309 ? -30.667 -74.392 -35.161 1 57.18 289 GLY D N 1
ATOM 10594 C CA . GLY D 1 309 ? -30.541 -73.59 -36.37 1 57.28 289 GLY D CA 1
ATOM 10595 C C . GLY D 1 309 ? -29.373 -73.985 -37.253 1 57.17 289 GLY D C 1
ATOM 10596 O O . GLY D 1 309 ? -28.597 -73.125 -37.677 1 57.3 289 GLY D O 1
ATOM 10597 N N . LEU D 1 310 ? -29.24 -75.29 -37.546 1 56.8 290 LEU D N 1
ATOM 10598 C CA . LEU D 1 310 ? -28.171 -75.811 -38.397 1 56.92 290 LEU D CA 1
ATOM 10599 C C . LEU D 1 310 ? -28.759 -76.594 -39.562 1 57.18 290 LEU D C 1
ATOM 10600 O O . LEU D 1 310 ? -28.838 -76.081 -40.674 1 57.34 290 LEU D O 1
ATOM 10605 N N . ASP D 1 314 ? -33.277 -78.949 -38.993 1 69.12 294 ASP D N 1
ATOM 10606 C CA . ASP D 1 314 ? -34.694 -78.791 -38.683 1 69.64 294 ASP D CA 1
ATOM 10607 C C . ASP D 1 314 ? -35.557 -79.552 -39.694 1 70.02 294 ASP D C 1
ATOM 10608 O O . ASP D 1 314 ? -36.026 -78.979 -40.678 1 70.15 294 ASP D O 1
ATOM 10613 N N . PRO D 1 315 ? -35.78 -80.854 -39.464 1 70.02 295 PRO D N 1
ATOM 10614 C CA . PRO D 1 315 ? -36.567 -81.642 -40.431 1 70 295 PRO D CA 1
ATOM 10615 C C . PRO D 1 315 ? -38.084 -81.533 -40.265 1 69.92 295 PRO D C 1
ATOM 10616 O O . PRO D 1 315 ? -38.829 -81.626 -41.24 1 70.11 295 PRO D O 1
ATOM 10620 N N . ARG D 1 316 ? -38.533 -81.321 -39.028 1 69.4 296 ARG D N 1
ATOM 10621 C CA . ARG D 1 316 ? -39.952 -81.197 -38.717 1 69.32 296 ARG D CA 1
ATOM 10622 C C . ARG D 1 316 ? -40.531 -79.794 -38.984 1 69.03 296 ARG D C 1
ATOM 10623 O O . ARG D 1 316 ? -41.749 -79.636 -39.048 1 69.14 296 ARG D O 1
ATOM 10631 N N . GLY D 1 317 ? -39.669 -78.793 -39.117 1 68.48 297 GLY D N 1
ATOM 10632 C CA . GLY D 1 317 ? -40.107 -77.424 -39.354 1 68.39 297 GLY D CA 1
ATOM 10633 C C . GLY D 1 317 ? -40.568 -76.712 -38.099 1 67.9 297 GLY D C 1
ATOM 10634 O O . GLY D 1 317 ? -41.411 -75.815 -38.157 1 67.93 297 GLY D O 1
ATOM 10635 N N . LEU D 1 318 ? -40.006 -77.095 -36.952 1 67.26 298 LEU D N 1
ATOM 10636 C CA . LEU D 1 318 ? -40.349 -76.499 -35.669 1 67.11 298 LEU D CA 1
ATOM 10637 C C . LEU D 1 318 ? -39.828 -75.07 -35.483 1 66.88 298 LEU D C 1
ATOM 10638 O O . LEU D 1 318 ? -40.309 -74.359 -34.605 1 66.97 298 LEU D O 1
ATOM 10643 N N . LEU D 1 319 ? -38.856 -74.642 -36.301 1 66.43 299 LEU D N 1
ATOM 10644 C CA . LEU D 1 319 ? -38.331 -73.284 -36.219 1 66.39 299 LEU D CA 1
ATOM 10645 C C . LEU D 1 319 ? -39.222 -72.391 -37.069 1 66.11 299 LEU D C 1
ATOM 10646 O O . LEU D 1 319 ? -39.46 -72.68 -38.241 1 66.22 299 LEU D O 1
ATOM 10651 N N . GLY D 1 320 ? -39.741 -71.342 -36.455 1 65.59 300 GLY D N 1
ATOM 10652 C CA . GLY D 1 320 ? -40.676 -70.427 -37.093 1 65.59 300 GLY D CA 1
ATOM 10653 C C . GLY D 1 320 ? -42.083 -70.67 -36.583 1 65.24 300 GLY D C 1
ATOM 10654 O O . GLY D 1 320 ? -42.832 -69.726 -36.325 1 65.47 300 GLY D O 1
ATOM 10655 N N . ARG D 1 321 ? -42.438 -71.951 -36.406 1 64.54 301 ARG D N 1
ATOM 10656 C CA . ARG D 1 321 ? -43.739 -72.387 -35.916 1 64.32 301 ARG D CA 1
ATOM 10657 C C . ARG D 1 321 ? -43.755 -72.434 -34.382 1 63.85 301 ARG D C 1
ATOM 10658 O O . ARG D 1 321 ? -44.724 -72.009 -33.758 1 63.84 301 ARG D O 1
ATOM 10666 N N . GLN D 1 322 ? -42.686 -72.955 -33.78 1 63.34 302 GLN D N 1
ATOM 10667 C CA . GLN D 1 322 ? -42.593 -73.099 -32.333 1 63.3 302 GLN D CA 1
ATOM 10668 C C . GLN D 1 322 ? -41.437 -72.281 -31.759 1 63.07 302 GLN D C 1
ATOM 10669 O O . GLN D 1 322 ? -41.599 -71.621 -30.733 1 63.11 302 GLN D O 1
ATOM 10675 N N . MET D 1 323 ? -40.28 -72.305 -32.427 1 62.69 303 MET D N 1
ATOM 10676 C CA . MET D 1 323 ? -39.11 -71.573 -31.96 1 62.88 303 MET D CA 1
ATOM 10677 C C . MET D 1 323 ? -38.67 -70.483 -32.921 1 62.94 303 MET D C 1
ATOM 10678 O O . MET D 1 323 ? -38.289 -70.787 -34.045 1 63.07 303 MET D O 1
ATOM 10683 N N . SER D 1 324 ? -38.665 -69.217 -32.473 1 62.71 304 SER D N 1
ATOM 10684 C CA . SER D 1 324 ? -38.24 -68.103 -33.327 1 62.94 304 SER D CA 1
ATOM 10685 C C . SER D 1 324 ? -36.729 -67.843 -33.237 1 62.99 304 SER D C 1
ATOM 10686 O O . SER D 1 324 ? -36.288 -66.699 -33.323 1 63.18 304 SER D O 1
ATOM 10689 N N . GLY D 1 325 ? -35.956 -68.911 -33.082 1 62.71 305 GLY D N 1
ATOM 10690 C CA . GLY D 1 325 ? -34.505 -68.85 -32.969 1 62.94 305 GLY D CA 1
ATOM 10691 C C . GLY D 1 325 ? -33.897 -70.192 -32.611 1 62.94 305 GLY D C 1
ATOM 10692 O O . GLY D 1 325 ? -34.603 -71.102 -32.177 1 63.14 305 GLY D O 1
ATOM 10693 N N . GLY D 1 326 ? -32.592 -70.321 -32.796 1 62.63 306 GLY D N 1
ATOM 10694 C CA . GLY D 1 326 ? -31.885 -71.562 -32.5 1 62.83 306 GLY D CA 1
ATOM 10695 C C . GLY D 1 326 ? -31.448 -71.742 -31.056 1 62.78 306 GLY D C 1
ATOM 10696 O O . GLY D 1 326 ? -30.97 -72.813 -30.683 1 62.95 306 GLY D O 1
ATOM 10697 N N . GLY D 1 327 ? -31.594 -70.703 -30.244 1 62.37 307 GLY D N 1
ATOM 10698 C CA . GLY D 1 327 ? -31.209 -70.753 -28.84 1 62.42 307 GLY D CA 1
ATOM 10699 C C . GLY D 1 327 ? -29.745 -70.452 -28.599 1 62.27 307 GLY D C 1
ATOM 10700 O O . GLY D 1 327 ? -29.005 -70.143 -29.535 1 62.32 307 GLY D O 1
ATOM 10701 N N . ALA D 1 328 ? -29.313 -70.536 -27.338 1 61.96 308 ALA D N 1
ATOM 10702 C CA . ALA D 1 328 ? -27.917 -70.273 -26.988 1 62.13 308 ALA D CA 1
ATOM 10703 C C . ALA D 1 328 ? -27.2 -71.497 -26.42 1 61.92 308 ALA D C 1
ATOM 10704 O O . ALA D 1 328 ? -26.236 -71.343 -25.673 1 62.06 308 ALA D O 1
ATOM 10706 N N . MET D 1 329 ? -27.664 -72.705 -26.763 1 61.4 309 MET D N 1
ATOM 10707 C CA . MET D 1 329 ? -27.051 -73.944 -26.301 1 61.34 309 MET D CA 1
ATOM 10708 C C . MET D 1 329 ? -26.543 -74.727 -27.506 1 61.69 309 MET D C 1
ATOM 10709 O O . MET D 1 329 ? -27.209 -74.754 -28.538 1 61.86 309 MET D O 1
ATOM 10714 N N . ILE D 1 330 ? -25.359 -75.348 -27.393 1 61.63 310 ILE D N 1
ATOM 10715 C CA . ILE D 1 330 ? -24.788 -76.15 -28.478 1 62.11 310 ILE D CA 1
ATOM 10716 C C . ILE D 1 330 ? -24.234 -77.447 -27.903 1 62.57 310 ILE D C 1
ATOM 10717 O O . ILE D 1 330 ? -23.531 -77.41 -26.896 1 62.81 310 ILE D O 1
ATOM 10722 N N . ALA D 1 331 ? -24.531 -78.59 -28.533 1 62.6 311 ALA D N 1
ATOM 10723 C CA . ALA D 1 331 ? -23.979 -79.868 -28.085 1 63.12 311 ALA D CA 1
ATOM 10724 C C . ALA D 1 331 ? -22.911 -80.319 -29.088 1 63.63 311 ALA D C 1
ATOM 10725 O O . ALA D 1 331 ? -23.056 -80.081 -30.285 1 63.72 311 ALA D O 1
ATOM 10727 N N . LEU D 1 332 ? -21.812 -80.911 -28.602 1 63.78 312 LEU D N 1
ATOM 10728 C CA . LEU D 1 332 ? -20.71 -81.306 -29.479 1 64.41 312 LEU D CA 1
ATOM 10729 C C . LEU D 1 332 ? -20.399 -82.786 -29.416 1 65.08 312 LEU D C 1
ATOM 10730 O O . LEU D 1 332 ? -20.104 -83.295 -28.342 1 65.12 312 LEU D O 1
ATOM 10735 N N . GLU D 1 333 ? -20.391 -83.467 -30.566 1 65.51 313 GLU D N 1
ATOM 10736 C CA . GLU D 1 333 ? -20.054 -84.889 -30.604 1 66.44 313 GLU D CA 1
ATOM 10737 C C . GLU D 1 333 ? -18.599 -85.069 -31.018 1 67.07 313 GLU D C 1
ATOM 10738 O O . GLU D 1 333 ? -18.26 -84.865 -32.18 1 67.24 313 GLU D O 1
ATOM 10744 N N . LEU D 1 334 ? -17.735 -85.439 -30.07 1 67.19 314 LEU D N 1
ATOM 10745 C CA . LEU D 1 334 ? -16.318 -85.61 -30.352 1 67.76 314 LEU D CA 1
ATOM 10746 C C . LEU D 1 334 ? -15.974 -87.009 -30.825 1 68.17 314 LEU D C 1
ATOM 10747 O O . LEU D 1 334 ? -16.625 -87.977 -30.44 1 68.36 314 LEU D O 1
ATOM 10752 N N . ALA D 1 335 ? -14.951 -87.112 -31.672 1 68.14 315 ALA D N 1
ATOM 10753 C CA . ALA D 1 335 ? -14.519 -88.392 -32.215 1 68.68 315 ALA D CA 1
ATOM 10754 C C . ALA D 1 335 ? -13.709 -89.231 -31.221 1 68.92 315 ALA D C 1
ATOM 10755 O O . ALA D 1 335 ? -13.696 -90.457 -31.321 1 69.19 315 ALA D O 1
ATOM 10757 N N . GLY D 1 336 ? -13.032 -88.575 -30.287 1 68.65 316 GLY D N 1
ATOM 10758 C CA . GLY D 1 336 ? -12.198 -89.26 -29.31 1 69 316 GLY D CA 1
ATOM 10759 C C . GLY D 1 336 ? -12.925 -89.99 -28.199 1 69.17 316 GLY D C 1
ATOM 10760 O O . GLY D 1 336 ? -12.312 -90.767 -27.465 1 69.32 316 GLY D O 1
ATOM 10761 N N . GLY D 1 337 ? -14.221 -89.749 -28.065 1 69.04 317 GLY D N 1
ATOM 10762 C CA . GLY D 1 337 ? -15.02 -90.406 -27.04 1 69.54 317 GLY D CA 1
ATOM 10763 C C . GLY D 1 337 ? -14.978 -89.697 -25.704 1 69.93 317 GLY D C 1
ATOM 10764 O O . GLY D 1 337 ? -15.098 -88.471 -25.65 1 70.14 317 GLY D O 1
ATOM 10765 N N . PHE D 1 338 ? -14.813 -90.461 -24.612 1 69.82 318 PHE D N 1
ATOM 10766 C CA . PHE D 1 338 ? -14.771 -89.888 -23.264 1 70.11 318 PHE D CA 1
ATOM 10767 C C . PHE D 1 338 ? -13.44 -89.184 -23.015 1 69.86 318 PHE D C 1
ATOM 10768 O O . PHE D 1 338 ? -13.414 -88.107 -22.419 1 69.98 318 PHE D O 1
ATOM 10776 N N . ASP D 1 339 ? -12.339 -89.794 -23.477 1 69.29 319 ASP D N 1
ATOM 10777 C CA . ASP D 1 339 ? -10.985 -89.271 -23.319 1 69.07 319 ASP D CA 1
ATOM 10778 C C . ASP D 1 339 ? -10.872 -87.853 -23.902 1 68.32 319 ASP D C 1
ATOM 10779 O O . ASP D 1 339 ? -10.351 -86.958 -23.24 1 68.32 319 ASP D O 1
ATOM 10784 N N . ALA D 1 340 ? -11.408 -87.644 -25.109 1 67.59 320 ALA D N 1
ATOM 10785 C CA . ALA D 1 340 ? -11.358 -86.354 -25.791 1 67.57 320 ALA D CA 1
ATOM 10786 C C . ALA D 1 340 ? -12.275 -85.311 -25.162 1 67.12 320 ALA D C 1
ATOM 10787 O O . ALA D 1 340 ? -11.947 -84.126 -25.16 1 67.22 320 ALA D O 1
ATOM 10789 N N . ALA D 1 341 ? -13.419 -85.748 -24.639 1 66.4 321 ALA D N 1
ATOM 10790 C CA . ALA D 1 341 ? -14.37 -84.848 -24.009 1 66.31 321 ALA D CA 1
ATOM 10791 C C . ALA D 1 341 ? -13.827 -84.316 -22.687 1 65.93 321 ALA D C 1
ATOM 10792 O O . ALA D 1 341 ? -13.97 -83.129 -22.401 1 66.17 321 ALA D O 1
ATOM 10794 N N . ARG D 1 342 ? -13.186 -85.183 -21.893 1 65.25 322 ARG D N 1
ATOM 10795 C CA . ARG D 1 342 ? -12.61 -84.803 -20.605 1 65.14 322 ARG D CA 1
ATOM 10796 C C . ARG D 1 342 ? -11.428 -83.854 -20.797 1 64.75 322 ARG D C 1
ATOM 10797 O O . ARG D 1 342 ? -11.279 -82.89 -20.046 1 64.89 322 ARG D O 1
ATOM 10805 N N . SER D 1 343 ? -10.609 -84.111 -21.82 1 64.13 323 SER D N 1
ATOM 10806 C CA . SER D 1 343 ? -9.454 -83.278 -22.141 1 64.01 323 SER D CA 1
ATOM 10807 C C . SER D 1 343 ? -9.886 -81.903 -22.657 1 63.4 323 SER D C 1
ATOM 10808 O O . SER D 1 343 ? -9.23 -80.91 -22.368 1 63.51 323 SER D O 1
ATOM 10811 N N . PHE D 1 344 ? -10.978 -81.854 -23.424 1 62.65 324 PHE D N 1
ATOM 10812 C CA . PHE D 1 344 ? -11.518 -80.621 -23.989 1 62.42 324 PHE D CA 1
ATOM 10813 C C . PHE D 1 344 ? -12.051 -79.701 -22.89 1 61.9 324 PHE D C 1
ATOM 10814 O O . PHE D 1 344 ? -11.856 -78.488 -22.955 1 62.11 324 PHE D O 1
ATOM 10822 N N . VAL D 1 345 ? -12.701 -80.279 -21.874 1 61.05 325 VAL D N 1
ATOM 10823 C CA . VAL D 1 345 ? -13.259 -79.514 -20.761 1 60.7 325 VAL D CA 1
ATOM 10824 C C . VAL D 1 345 ? -12.149 -78.943 -19.873 1 59.95 325 VAL D C 1
ATOM 10825 O O . VAL D 1 345 ? -12.208 -77.771 -19.486 1 60.1 325 VAL D O 1
ATOM 10829 N N . GLU D 1 346 ? -11.124 -79.753 -19.585 1 58.91 326 GLU D N 1
ATOM 10830 C CA . GLU D 1 346 ? -10.02 -79.301 -18.749 1 58.53 326 GLU D CA 1
ATOM 10831 C C . GLU D 1 346 ? -9.032 -78.384 -19.47 1 58.01 326 GLU D C 1
ATOM 10832 O O . GLU D 1 346 ? -8.269 -77.689 -18.805 1 58.15 326 GLU D O 1
ATOM 10838 N N . HIS D 1 347 ? -9.041 -78.363 -20.814 1 57.33 327 HIS D N 1
ATOM 10839 C CA . HIS D 1 347 ? -8.148 -77.474 -21.562 1 57.2 327 HIS D CA 1
ATOM 10840 C C . HIS D 1 347 ? -8.76 -76.111 -21.907 1 56.99 327 HIS D C 1
ATOM 10841 O O . HIS D 1 347 ? -8.153 -75.344 -22.65 1 57.16 327 HIS D O 1
ATOM 10848 N N . CYS D 1 348 ? -9.943 -75.8 -21.369 1 56.49 328 CYS D N 1
ATOM 10849 C CA . CYS D 1 348 ? -10.582 -74.512 -21.605 1 56.46 328 CYS D CA 1
ATOM 10850 C C . CYS D 1 348 ? -10.117 -73.533 -20.53 1 56.08 328 CYS D C 1
ATOM 10851 O O . CYS D 1 348 ? -10.058 -73.897 -19.355 1 56.23 328 CYS D O 1
ATOM 10854 N N . SER D 1 349 ? -9.773 -72.302 -20.923 1 55.45 329 SER D N 1
ATOM 10855 C CA . SER D 1 349 ? -9.325 -71.297 -19.963 1 55.38 329 SER D CA 1
ATOM 10856 C C . SER D 1 349 ? -10.348 -70.171 -19.832 1 54.94 329 SER D C 1
ATOM 10857 O O . SER D 1 349 ? -10.737 -69.827 -18.719 1 55.11 329 SER D O 1
ATOM 10860 N N . LEU D 1 350 ? -10.799 -69.612 -20.965 1 54.28 330 LEU D N 1
ATOM 10861 C CA . LEU D 1 350 ? -11.804 -68.555 -20.979 1 54.15 330 LEU D CA 1
ATOM 10862 C C . LEU D 1 350 ? -13.165 -69.168 -20.671 1 53.97 330 LEU D C 1
ATOM 10863 O O . LEU D 1 350 ? -13.898 -68.641 -19.836 1 54.24 330 LEU D O 1
ATOM 10868 N N . VAL D 1 351 ? -13.491 -70.295 -21.317 1 53.41 331 VAL D N 1
ATOM 10869 C CA . VAL D 1 351 ? -14.755 -70.976 -21.069 1 53.48 331 VAL D CA 1
ATOM 10870 C C . VAL D 1 351 ? -14.649 -71.719 -19.739 1 53.41 331 VAL D C 1
ATOM 10871 O O . VAL D 1 351 ? -13.713 -72.49 -19.537 1 53.63 331 VAL D O 1
ATOM 10875 N N . VAL D 1 352 ? -15.572 -71.434 -18.81 1 53.17 332 VAL D N 1
ATOM 10876 C CA . VAL D 1 352 ? -15.57 -72.006 -17.466 1 53.45 332 VAL D CA 1
ATOM 10877 C C . VAL D 1 352 ? -16.244 -73.378 -17.395 1 54.01 332 VAL D C 1
ATOM 10878 O O . VAL D 1 352 ? -17.349 -73.54 -17.899 1 54.04 332 VAL D O 1
ATOM 10882 N N . HIS D 1 353 ? -15.592 -74.361 -16.76 1 54.27 333 HIS D N 1
ATOM 10883 C CA . HIS D 1 353 ? -16.17 -75.692 -16.609 1 54.98 333 HIS D CA 1
ATOM 10884 C C . HIS D 1 353 ? -17.024 -75.758 -15.351 1 54.95 333 HIS D C 1
ATOM 10885 O O . HIS D 1 353 ? -16.491 -75.855 -14.25 1 55.02 333 HIS D O 1
ATOM 10892 N N . ALA D 1 354 ? -18.354 -75.712 -15.524 1 54.69 334 ALA D N 1
ATOM 10893 C CA . ALA D 1 354 ? -19.316 -75.766 -14.425 1 54.91 334 ALA D CA 1
ATOM 10894 C C . ALA D 1 354 ? -20.66 -76.363 -14.88 1 54.97 334 ALA D C 1
ATOM 10895 O O . ALA D 1 354 ? -20.976 -76.346 -16.071 1 55.06 334 ALA D O 1
ATOM 10897 N N . VAL D 1 355 ? -21.456 -76.881 -13.934 1 54.75 335 VAL D N 1
ATOM 10898 C CA . VAL D 1 355 ? -22.748 -77.484 -14.268 1 55.01 335 VAL D CA 1
ATOM 10899 C C . VAL D 1 355 ? -23.917 -76.512 -14.176 1 54.73 335 VAL D C 1
ATOM 10900 O O . VAL D 1 355 ? -24.659 -76.537 -13.197 1 54.96 335 VAL D O 1
ATOM 10904 N N . SER D 1 356 ? -24.116 -75.697 -15.218 1 54.12 336 SER D N 1
ATOM 10905 C CA . SER D 1 356 ? -25.231 -74.748 -15.299 1 53.88 336 SER D CA 1
ATOM 10906 C C . SER D 1 356 ? -25.325 -74.108 -16.703 1 53.31 336 SER D C 1
ATOM 10907 O O . SER D 1 356 ? -24.509 -74.412 -17.574 1 53.44 336 SER D O 1
ATOM 10910 N N . LEU D 1 357 ? -26.326 -73.241 -16.933 1 52.5 337 LEU D N 1
ATOM 10911 C CA . LEU D 1 357 ? -26.501 -72.578 -18.223 1 52.16 337 LEU D CA 1
ATOM 10912 C C . LEU D 1 357 ? -27.138 -71.181 -18.078 1 51.75 337 LEU D C 1
ATOM 10913 O O . LEU D 1 357 ? -27.594 -70.818 -16.997 1 51.89 337 LEU D O 1
ATOM 10918 N N . GLY D 1 358 ? -27.122 -70.398 -19.154 1 51.11 338 GLY D N 1
ATOM 10919 C CA . GLY D 1 358 ? -27.729 -69.072 -19.188 1 51.01 338 GLY D CA 1
ATOM 10920 C C . GLY D 1 358 ? -27.05 -67.977 -18.389 1 50.65 338 GLY D C 1
ATOM 10921 O O . GLY D 1 358 ? -27.662 -66.944 -18.11 1 50.37 338 GLY D O 1
ATOM 10922 N N . GLY D 1 359 ? -25.787 -68.187 -18.037 1 50.45 339 GLY D N 1
ATOM 10923 C CA . GLY D 1 359 ? -25.023 -67.193 -17.293 1 50.58 339 GLY D CA 1
ATOM 10924 C C . GLY D 1 359 ? -24.448 -66.105 -18.181 1 50.36 339 GLY D C 1
ATOM 10925 O O . GLY D 1 359 ? -24.683 -66.096 -19.392 1 50.4 339 GLY D O 1
ATOM 10926 N N . ALA D 1 360 ? -23.705 -65.163 -17.589 1 50.02 340 ALA D N 1
ATOM 10927 C CA . ALA D 1 360 ? -23.085 -64.087 -18.365 1 50.24 340 ALA D CA 1
ATOM 10928 C C . ALA D 1 360 ? -21.916 -64.626 -19.19 1 50.34 340 ALA D C 1
ATOM 10929 O O . ALA D 1 360 ? -21.708 -64.199 -20.322 1 50.28 340 ALA D O 1
ATOM 10931 N N . ASP D 1 361 ? -21.167 -65.581 -18.631 1 50.4 341 ASP D N 1
ATOM 10932 C CA . ASP D 1 361 ? -20.044 -66.198 -19.326 1 50.95 341 ASP D CA 1
ATOM 10933 C C . ASP D 1 361 ? -20.402 -67.567 -19.932 1 51.1 341 ASP D C 1
ATOM 10934 O O . ASP D 1 361 ? -21.408 -68.171 -19.559 1 51.11 341 ASP D O 1
ATOM 10939 N N . THR D 1 362 ? -19.591 -68.034 -20.891 1 51.04 342 THR D N 1
ATOM 10940 C CA . THR D 1 362 ? -19.802 -69.313 -21.556 1 51.43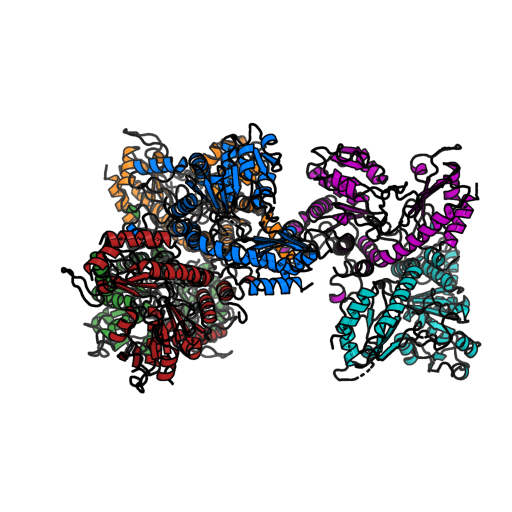 342 THR D CA 1
ATOM 10941 C C . THR D 1 362 ? -19.412 -70.448 -20.628 1 51.92 342 THR D C 1
ATOM 10942 O O . THR D 1 362 ? -18.328 -70.423 -20.057 1 51.99 342 THR D O 1
ATOM 10946 N N . LEU D 1 363 ? -20.298 -71.427 -20.452 1 52.29 343 LEU D N 1
ATOM 10947 C CA . LEU D 1 363 ? -20.025 -72.559 -19.58 1 53.23 343 LEU D CA 1
ATOM 10948 C C . LEU D 1 363 ? -19.921 -73.86 -20.362 1 54.24 343 LEU D C 1
ATOM 10949 O O . LEU D 1 363 ? -20.618 -74.047 -21.355 1 54.44 343 LEU D O 1
ATOM 10954 N N . ILE D 1 364 ? -19.059 -74.765 -19.905 1 54.76 344 ILE D N 1
ATOM 10955 C CA . ILE D 1 364 ? -18.877 -76.066 -20.539 1 55.8 344 ILE D CA 1
ATOM 10956 C C . ILE D 1 364 ? -19.057 -77.191 -19.511 1 56.68 344 ILE D C 1
ATOM 10957 O O . ILE D 1 364 ? -18.738 -77.014 -18.334 1 56.88 344 ILE D O 1
ATOM 10962 N N . GLN D 1 365 ? -19.61 -78.331 -19.94 1 56.99 345 GLN D N 1
ATOM 10963 C CA . GLN D 1 365 ? -19.81 -79.468 -19.05 1 57.78 345 GLN D CA 1
ATOM 10964 C C . GLN D 1 365 ? -19.774 -80.794 -19.806 1 58.71 345 GLN D C 1
ATOM 10965 O O . GLN D 1 365 ? -20.044 -80.843 -21.006 1 58.75 345 GLN D O 1
ATOM 10971 N N . HIS D 1 366 ? -19.445 -81.872 -19.095 1 59.3 346 HIS D N 1
ATOM 10972 C CA . HIS D 1 366 ? -19.441 -83.206 -19.677 1 60.38 346 HIS D CA 1
ATOM 10973 C C . HIS D 1 366 ? -20.56 -83.976 -19 1 61.48 346 HIS D C 1
ATOM 10974 O O . HIS D 1 366 ? -20.418 -84.386 -17.85 1 61.61 346 HIS D O 1
ATOM 10981 N N . PRO D 1 367 ? -21.705 -84.128 -19.682 1 62.15 347 PRO D N 1
ATOM 10982 C CA . PRO D 1 367 ? -22.858 -84.787 -19.052 1 62.81 347 PRO D CA 1
ATOM 10983 C C . PRO D 1 367 ? -22.637 -86.258 -18.727 1 64.06 347 PRO D C 1
ATOM 10984 O O . PRO D 1 367 ? -23.155 -86.738 -17.723 1 64.19 347 PRO D O 1
ATOM 10988 N N . ALA D 1 368 ? -21.853 -86.967 -19.549 1 64.83 348 ALA D N 1
ATOM 10989 C CA . ALA D 1 368 ? -21.574 -88.387 -19.316 1 66.08 348 ALA D CA 1
ATOM 10990 C C . ALA D 1 368 ? -20.728 -88.641 -18.06 1 67.28 348 ALA D C 1
ATOM 10991 O O . ALA D 1 368 ? -20.775 -89.734 -17.5 1 67.41 348 ALA D O 1
ATOM 10993 N N . SER D 1 369 ? -19.968 -87.63 -17.613 1 68 349 SER D N 1
ATOM 10994 C CA . SER D 1 369 ? -19.106 -87.722 -16.439 1 69.17 349 SER D CA 1
ATOM 10995 C C . SER D 1 369 ? -19.859 -87.739 -15.111 1 70.44 349 SER D C 1
ATOM 10996 O O . SER D 1 369 ? -19.288 -88.154 -14.104 1 70.63 349 SER D O 1
ATOM 10999 N N . LEU D 1 370 ? -21.115 -87.278 -15.09 1 71.15 350 LEU D N 1
ATOM 11000 C CA . LEU D 1 370 ? -21.899 -87.266 -13.858 1 72.39 350 LEU D CA 1
ATOM 11001 C C . LEU D 1 370 ? -22.286 -88.678 -13.408 1 73.79 350 LEU D C 1
ATOM 11002 O O . LEU D 1 370 ? -22.4 -88.931 -12.211 1 74 350 LEU D O 1
ATOM 11007 N N . THR D 1 371 ? -22.463 -89.602 -14.358 1 74.61 351 THR D N 1
ATOM 11008 C CA . THR D 1 371 ? -22.818 -90.977 -14.04 1 75.96 351 THR D CA 1
ATOM 11009 C C . THR D 1 371 ? -21.609 -91.909 -14.157 1 77.49 351 THR D C 1
ATOM 11010 O O . THR D 1 371 ? -21.45 -92.813 -13.337 1 77.68 351 THR D O 1
ATOM 11014 N N . HIS D 1 372 ? -20.752 -91.687 -15.166 1 78.41 352 HIS D N 1
ATOM 11015 C CA . HIS D 1 372 ? -19.563 -92.51 -15.38 1 79.72 352 HIS D CA 1
ATOM 11016 C C . HIS D 1 372 ? -18.295 -91.824 -14.889 1 80.71 352 HIS D C 1
ATOM 11017 O O . HIS D 1 372 ? -17.949 -90.745 -15.367 1 80.78 352 HIS D O 1
ATOM 11024 N N . ARG D 1 373 ? -17.563 -92.492 -13.989 1 81.33 353 ARG D N 1
ATOM 11025 C CA . ARG D 1 373 ? -16.275 -92.029 -13.463 1 82.45 353 ARG D CA 1
ATOM 11026 C C . ARG D 1 373 ? -15.284 -93.172 -13.754 1 83.1 353 ARG D C 1
ATOM 11027 O O . ARG D 1 373 ? -15.036 -94.011 -12.892 1 83.16 353 ARG D O 1
ATOM 11035 N N . PRO D 1 374 ? -14.745 -93.252 -14.986 1 83.47 354 PRO D N 1
ATOM 11036 C CA . PRO D 1 374 ? -13.933 -94.42 -15.359 1 83.92 354 PRO D CA 1
ATOM 11037 C C . PRO D 1 374 ? -12.404 -94.316 -15.279 1 84.63 354 PRO D C 1
ATOM 11038 O O . PRO D 1 374 ? -11.841 -93.228 -15.16 1 84.78 354 PRO D O 1
ATOM 11042 N N . VAL D 1 375 ? -11.735 -95.478 -15.403 1 84.83 355 VAL D N 1
ATOM 11043 C CA . VAL D 1 375 ? -10.28 -95.597 -15.404 1 85.44 355 VAL D CA 1
ATOM 11044 C C . VAL D 1 375 ? -9.795 -95.704 -16.856 1 85.7 355 VAL D C 1
ATOM 11045 O O . VAL D 1 375 ? -8.855 -95.012 -17.251 1 85.96 355 VAL D O 1
ATOM 11049 N N . ALA D 1 376 ? -10.464 -96.553 -17.653 1 85.4 356 ALA D N 1
ATOM 11050 C CA . ALA D 1 376 ? -10.166 -96.774 -19.069 1 85.64 356 ALA D CA 1
ATOM 11051 C C . ALA D 1 376 ? -10.671 -95.595 -19.964 1 85.83 356 ALA D C 1
ATOM 11052 O O . ALA D 1 376 ? -11.333 -94.684 -19.453 1 86.08 356 ALA D O 1
ATOM 11054 N N . ALA D 1 377 ? -10.33 -95.585 -21.279 1 85.51 357 ALA D N 1
ATOM 11055 C CA . ALA D 1 377 ? -10.769 -94.537 -22.201 1 85.65 357 ALA D CA 1
ATOM 11056 C C . ALA D 1 377 ? -12.306 -94.47 -22.286 1 85.31 357 ALA D C 1
ATOM 11057 O O . ALA D 1 377 ? -12.869 -93.379 -22.209 1 85.27 357 ALA D O 1
ATOM 11059 N N . THR D 1 378 ? -12.97 -95.649 -22.393 1 84.76 358 THR D N 1
ATOM 11060 C CA . THR D 1 378 ? -14.425 -95.873 -22.453 1 84.53 358 THR D CA 1
ATOM 11061 C C . THR D 1 378 ? -15.155 -95.115 -23.579 1 83.81 358 THR D C 1
ATOM 11062 O O . THR D 1 378 ? -15.773 -94.077 -23.335 1 83.84 358 THR D O 1
ATOM 11066 N N . ALA D 1 379 ? -15.138 -95.674 -24.798 1 82.89 359 ALA D N 1
ATOM 11067 C CA . ALA D 1 379 ? -15.851 -95.07 -25.922 1 82.34 359 ALA D CA 1
ATOM 11068 C C . ALA D 1 379 ? -17.297 -95.58 -25.888 1 81.37 359 ALA D C 1
ATOM 11069 O O . ALA D 1 379 ? -17.582 -96.651 -26.428 1 81.62 359 ALA D O 1
ATOM 11071 N N . LYS D 1 380 ? -18.195 -94.848 -25.201 1 80.03 360 LYS D N 1
ATOM 11072 C CA . LYS D 1 380 ? -19.596 -95.264 -25.052 1 79.2 360 LYS D CA 1
ATOM 11073 C C . LYS D 1 380 ? -20.566 -94.255 -25.697 1 77.94 360 LYS D C 1
ATOM 11074 O O . LYS D 1 380 ? -20.209 -93.085 -25.856 1 78.18 360 LYS D O 1
ATOM 11080 N N . PRO D 1 381 ? -21.797 -94.673 -26.077 1 76.39 361 PRO D N 1
ATOM 11081 C CA . PRO D 1 381 ? -22.736 -93.711 -26.682 1 75.24 361 PRO D CA 1
ATOM 11082 C C . PRO D 1 381 ? -23.108 -92.594 -25.717 1 73.63 361 PRO D C 1
ATOM 11083 O O . PRO D 1 381 ? -23.675 -92.84 -24.657 1 73.74 361 PRO D O 1
ATOM 11087 N N . GLY D 1 382 ? -22.753 -91.374 -26.083 1 72.01 362 GLY D N 1
ATOM 11088 C CA . GLY D 1 382 ? -23.001 -90.216 -25.238 1 71.01 362 GLY D CA 1
ATOM 11089 C C . GLY D 1 382 ? -21.758 -89.709 -24.53 1 69.61 362 GLY D C 1
ATOM 11090 O O . GLY D 1 382 ? -21.744 -88.573 -24.048 1 69.7 362 GLY D O 1
ATOM 11091 N N . ASP D 1 383 ? -20.698 -90.538 -24.457 1 68.13 363 ASP D N 1
ATOM 11092 C CA . ASP D 1 383 ? -19.437 -90.151 -23.824 1 67.11 363 ASP D CA 1
ATOM 11093 C C . ASP D 1 383 ? -18.697 -89.041 -24.58 1 65.86 363 ASP D C 1
ATOM 11094 O O . ASP D 1 383 ? -17.934 -88.292 -23.979 1 65.94 363 ASP D O 1
ATOM 11099 N N . GLY D 1 384 ? -18.938 -88.93 -25.879 1 64.55 364 GLY D N 1
ATOM 11100 C CA . GLY D 1 384 ? -18.331 -87.885 -26.686 1 63.75 364 GLY D CA 1
ATOM 11101 C C . GLY D 1 384 ? -19.12 -86.589 -26.712 1 62.65 364 GLY D C 1
ATOM 11102 O O . GLY D 1 384 ? -18.683 -85.628 -27.345 1 62.89 364 GLY D O 1
ATOM 11103 N N . LEU D 1 385 ? -20.284 -86.531 -26.034 1 61.34 365 LEU D N 1
ATOM 11104 C CA . LEU D 1 385 ? -21.102 -85.32 -26.033 1 60.49 365 LEU D CA 1
ATOM 11105 C C . LEU D 1 385 ? -20.676 -84.311 -24.984 1 59.48 365 LEU D C 1
ATOM 11106 O O . LEU D 1 385 ? -20.46 -84.666 -23.826 1 59.57 365 LEU D O 1
ATOM 11111 N N . ILE D 1 386 ? -20.558 -83.045 -25.401 1 58.33 366 ILE D N 1
ATOM 11112 C CA . ILE D 1 386 ? -20.178 -81.929 -24.547 1 57.78 366 ILE D CA 1
ATOM 11113 C C . ILE D 1 386 ? -21.23 -80.827 -24.658 1 56.82 366 ILE D C 1
ATOM 11114 O O . ILE D 1 386 ? -21.54 -80.377 -25.761 1 56.9 366 ILE D O 1
ATOM 11119 N N . ARG D 1 387 ? -21.787 -80.402 -23.523 1 55.81 367 ARG D N 1
ATOM 11120 C CA . ARG D 1 387 ? -22.791 -79.345 -23.52 1 55.3 367 ARG D CA 1
ATOM 11121 C C . ARG D 1 387 ? -22.111 -77.984 -23.374 1 54.65 367 ARG D C 1
ATOM 11122 O O . ARG D 1 387 ? -21.132 -77.856 -22.643 1 54.73 367 ARG D O 1
ATOM 11130 N N . LEU D 1 388 ? -22.613 -76.976 -24.09 1 53.88 368 LEU D N 1
ATOM 11131 C CA . LEU D 1 388 ? -22.01 -75.652 -24.077 1 53.54 368 LEU D CA 1
ATOM 11132 C C . LEU D 1 388 ? -23.088 -74.565 -24.029 1 53.03 368 LEU D C 1
ATOM 11133 O O . LEU D 1 388 ? -23.961 -74.527 -24.893 1 53.11 368 LEU D O 1
ATOM 11138 N N . SER D 1 389 ? -23.04 -73.694 -23.014 1 52.39 369 SER D N 1
ATOM 11139 C CA . SER D 1 389 ? -24 -72.597 -22.884 1 52.31 369 SER D CA 1
ATOM 11140 C C . SER D 1 389 ? -23.332 -71.29 -23.288 1 51.87 369 SER D C 1
ATOM 11141 O O . SER D 1 389 ? -22.549 -70.751 -22.516 1 52.16 369 SER D O 1
ATOM 11144 N N . VAL D 1 390 ? -23.648 -70.775 -24.479 1 50.98 370 VAL D N 1
ATOM 11145 C CA . VAL D 1 390 ? -23.048 -69.55 -24.997 1 50.56 370 VAL D CA 1
ATOM 11146 C C . VAL D 1 390 ? -23.394 -68.31 -24.164 1 50.05 370 VAL D C 1
ATOM 11147 O O . VAL D 1 390 ? -24.56 -68.056 -23.878 1 50.22 370 VAL D O 1
ATOM 11151 N N . GLY D 1 391 ? -22.365 -67.573 -23.76 1 49.31 371 GLY D N 1
ATOM 11152 C CA . GLY D 1 391 ? -22.509 -66.368 -22.955 1 49.01 371 GLY D CA 1
ATOM 11153 C C . GLY D 1 391 ? -22.573 -65.092 -23.768 1 48.4 371 GLY D C 1
ATOM 11154 O O . GLY D 1 391 ? -23.003 -65.107 -24.922 1 48.44 371 GLY D O 1
ATOM 11155 N N . LEU D 1 392 ? -22.142 -63.973 -23.173 1 47.66 372 LEU D N 1
ATOM 11156 C CA . LEU D 1 392 ? -22.184 -62.665 -23.825 1 47.42 372 LEU D CA 1
ATOM 11157 C C . LEU D 1 392 ? -20.817 -62.217 -24.34 1 47.06 372 LEU D C 1
ATOM 11158 O O . LEU D 1 392 ? -20.535 -61.018 -24.366 1 47.17 372 LEU D O 1
ATOM 11163 N N . GLU D 1 393 ? -19.97 -63.165 -24.755 1 46.45 373 GLU D N 1
ATOM 11164 C CA . GLU D 1 393 ? -18.64 -62.83 -25.266 1 46.35 373 GLU D CA 1
ATOM 11165 C C . GLU D 1 393 ? -18.591 -62.762 -26.8 1 45.96 373 GLU D C 1
ATOM 11166 O O . GLU D 1 393 ? -19.574 -63.083 -27.468 1 46.05 373 GLU D O 1
ATOM 11172 N N . HIS D 1 394 ? -17.449 -62.329 -27.355 1 45.4 374 HIS D N 1
ATOM 11173 C CA . HIS D 1 394 ? -17.251 -62.255 -28.794 1 45.39 374 HIS D CA 1
ATOM 11174 C C . HIS D 1 394 ? -17.051 -63.666 -29.355 1 45.14 374 HIS D C 1
ATOM 11175 O O . HIS D 1 394 ? -16.446 -64.521 -28.703 1 45.21 374 HIS D O 1
ATOM 11182 N N . VAL D 1 395 ? -17.56 -63.904 -30.571 1 44.65 375 VAL D N 1
ATOM 11183 C CA . VAL D 1 395 ? -17.474 -65.197 -31.245 1 44.58 375 VAL D CA 1
ATOM 11184 C C . VAL D 1 395 ? -16.024 -65.577 -31.6 1 44.08 375 VAL D C 1
ATOM 11185 O O . VAL D 1 395 ? -15.697 -66.76 -31.622 1 44.22 375 VAL D O 1
ATOM 11189 N N . ASP D 1 396 ? -15.147 -64.582 -31.827 1 43.32 376 ASP D N 1
ATOM 11190 C CA . ASP D 1 396 ? -13.75 -64.849 -32.153 1 43.04 376 ASP D CA 1
ATOM 11191 C C . ASP D 1 396 ? -13.005 -65.364 -30.932 1 43.12 376 ASP D C 1
ATOM 11192 O O . ASP D 1 396 ? -12.208 -66.284 -31.056 1 43.05 376 ASP D O 1
ATOM 11197 N N . ASP D 1 397 ? -13.274 -64.787 -29.755 1 43.16 377 ASP D N 1
ATOM 11198 C CA . ASP D 1 397 ? -12.619 -65.196 -28.511 1 43.69 377 ASP D CA 1
ATOM 11199 C C . ASP D 1 397 ? -13.065 -66.572 -28.045 1 43.97 377 ASP D C 1
ATOM 11200 O O . ASP D 1 397 ? -12.269 -67.315 -27.475 1 44.03 377 ASP D O 1
ATOM 11205 N N . LEU D 1 398 ? -14.335 -66.91 -28.275 1 43.98 378 LEU D N 1
ATOM 11206 C CA . LEU D 1 398 ? -14.856 -68.213 -27.89 1 44.31 378 LEU D CA 1
ATOM 11207 C C . LEU D 1 398 ? -14.372 -69.297 -28.858 1 44.54 378 LEU D C 1
ATOM 11208 O O . LEU D 1 398 ? -14.055 -70.402 -28.424 1 44.47 378 LEU D O 1
ATOM 11213 N N . GLU D 1 399 ? -14.276 -68.971 -30.155 1 44.62 379 GLU D N 1
ATOM 11214 C CA . GLU D 1 399 ? -13.795 -69.914 -31.156 1 45.25 379 GLU D CA 1
ATOM 11215 C C . GLU D 1 399 ? -12.318 -70.194 -30.927 1 45.9 379 GLU D C 1
ATOM 11216 O O . GLU D 1 399 ? -11.914 -71.348 -30.973 1 46.11 379 GLU D O 1
ATOM 11222 N N . ASP D 1 400 ? -11.519 -69.154 -30.64 1 46.08 380 ASP D N 1
ATOM 11223 C CA . ASP D 1 400 ? -10.083 -69.313 -30.404 1 46.7 380 ASP D CA 1
ATOM 11224 C C . ASP D 1 400 ? -9.776 -70.14 -29.155 1 46.97 380 ASP D C 1
ATOM 11225 O O . ASP D 1 400 ? -8.8 -70.884 -29.146 1 47.08 380 ASP D O 1
ATOM 11230 N N . ASP D 1 401 ? -10.602 -70.019 -28.11 1 47.06 381 ASP D N 1
ATOM 11231 C CA . ASP D 1 401 ? -10.389 -70.768 -26.874 1 47.75 381 ASP D CA 1
ATOM 11232 C C . ASP D 1 401 ? -10.772 -72.239 -27.026 1 48.61 381 ASP D C 1
ATOM 11233 O O . ASP D 1 401 ? -10.023 -73.11 -26.584 1 48.83 381 ASP D O 1
ATOM 11238 N N . LEU D 1 402 ? -11.936 -72.52 -27.634 1 48.89 382 LEU D N 1
ATOM 11239 C CA . LEU D 1 402 ? -12.389 -73.895 -27.837 1 49.6 382 LEU D CA 1
ATOM 11240 C C . LEU D 1 402 ? -11.539 -74.622 -28.868 1 50.2 382 LEU D C 1
ATOM 11241 O O . LEU D 1 402 ? -11.302 -75.818 -28.724 1 50.26 382 LEU D O 1
ATOM 11246 N N . ILE D 1 403 ? -11.063 -73.905 -29.897 1 50.56 383 ILE D N 1
ATOM 11247 C CA . ILE D 1 403 ? -10.189 -74.501 -30.906 1 51.47 383 ILE D CA 1
ATOM 11248 C C . ILE D 1 403 ? -8.828 -74.885 -30.282 1 52.08 383 ILE D C 1
ATOM 11249 O O . ILE D 1 403 ? -8.237 -75.879 -30.688 1 52.13 383 ILE D O 1
ATOM 11254 N N . ALA D 1 404 ? -8.368 -74.134 -29.262 1 52.5 384 ALA D N 1
ATOM 11255 C CA . ALA D 1 404 ? -7.118 -74.414 -28.563 1 53.52 384 ALA D CA 1
ATOM 11256 C C . ALA D 1 404 ? -7.278 -75.633 -27.66 1 54.17 384 ALA D C 1
ATOM 11257 O O . ALA D 1 404 ? -6.371 -76.458 -27.587 1 54.25 384 ALA D O 1
ATOM 11259 N N . ALA D 1 405 ? -8.43 -75.748 -26.98 1 54.5 385 ALA D N 1
ATOM 11260 C CA . ALA D 1 405 ? -8.727 -76.871 -26.096 1 55.35 385 ALA D CA 1
ATOM 11261 C C . ALA D 1 405 ? -8.869 -78.174 -26.89 1 56.29 385 ALA D C 1
ATOM 11262 O O . ALA D 1 405 ? -8.469 -79.233 -26.405 1 56.45 385 ALA D O 1
ATOM 11264 N N . LEU D 1 406 ? -9.416 -78.094 -28.116 1 56.74 386 LEU D N 1
ATOM 11265 C CA . LEU D 1 406 ? -9.569 -79.252 -28.993 1 57.62 386 LEU D CA 1
ATOM 11266 C C . LEU D 1 406 ? -8.203 -79.727 -29.472 1 58.33 386 LEU D C 1
ATOM 11267 O O . LEU D 1 406 ? -7.945 -80.927 -29.482 1 58.45 386 LEU D O 1
ATOM 11272 N N . ASP D 1 407 ? -7.316 -78.787 -29.834 1 58.69 387 ASP D N 1
ATOM 11273 C CA . ASP D 1 407 ? -5.957 -79.112 -30.281 1 59.53 387 ASP D CA 1
ATOM 11274 C C . ASP D 1 407 ? -5.115 -79.741 -29.172 1 59.76 387 ASP D C 1
ATOM 11275 O O . ASP D 1 407 ? -4.225 -80.536 -29.461 1 59.95 387 ASP D O 1
ATOM 11280 N N . ALA D 1 408 ? -5.392 -79.378 -27.911 1 59.68 388 ALA D N 1
ATOM 11281 C CA . ALA D 1 408 ? -4.725 -79.943 -26.741 1 60.23 388 ALA D CA 1
ATOM 11282 C C . ALA D 1 408 ? -5.156 -81.406 -26.474 1 60.79 388 ALA D C 1
ATOM 11283 O O . ALA D 1 408 ? -4.466 -82.122 -25.751 1 60.91 388 ALA D O 1
ATOM 11285 N N . SER D 1 409 ? -6.287 -81.846 -27.058 1 60.93 389 SER D N 1
ATOM 11286 C CA . SER D 1 409 ? -6.812 -83.199 -26.916 1 61.52 389 SER D CA 1
ATOM 11287 C C . SER D 1 409 ? -6.251 -84.12 -28.003 1 61.85 389 SER D C 1
ATOM 11288 O O . SER D 1 409 ? -5.178 -84.7 -27.834 1 62.01 389 SER D O 1
ATOM 11291 N N . ASN E 1 22 ? -51.953 -20.596 -22.592 1 61.73 2 ASN E N 1
ATOM 11292 C CA . ASN E 1 22 ? -50.978 -20.805 -23.664 1 62.11 2 ASN E CA 1
ATOM 11293 C C . ASN E 1 22 ? -51.595 -20.461 -25.033 1 61.99 2 ASN E C 1
ATOM 11294 O O . ASN E 1 22 ? -51.129 -19.53 -25.696 1 62.18 2 ASN E O 1
ATOM 11299 N N . SER E 1 23 ? -52.675 -21.16 -25.429 1 61.41 3 SER E N 1
ATOM 11300 C CA . SER E 1 23 ? -53.327 -20.928 -26.718 1 61.25 3 SER E CA 1
ATOM 11301 C C . SER E 1 23 ? -54.223 -19.679 -26.765 1 60.67 3 SER E C 1
ATOM 11302 O O . SER E 1 23 ? -54.859 -19.436 -27.787 1 60.75 3 SER E O 1
ATOM 11305 N N . MET E 1 24 ? -54.273 -18.889 -25.683 1 59.88 4 MET E N 1
ATOM 11306 C CA . MET E 1 24 ? -55.113 -17.7 -25.644 1 59.64 4 MET E CA 1
ATOM 11307 C C . MET E 1 24 ? -54.461 -16.494 -26.28 1 59.11 4 MET E C 1
ATOM 11308 O O . MET E 1 24 ? -53.253 -16.306 -26.165 1 59.31 4 MET E O 1
ATOM 11313 N N . HIS E 1 25 ? -55.28 -15.645 -26.903 1 58.27 5 HIS E N 1
ATOM 11314 C CA . HIS E 1 25 ? -54.833 -14.377 -27.465 1 57.9 5 HIS E CA 1
ATOM 11315 C C . HIS E 1 25 ? -54.568 -13.413 -26.303 1 57 5 HIS E C 1
ATOM 11316 O O . HIS E 1 25 ? -55.156 -13.556 -25.226 1 57.13 5 HIS E O 1
ATOM 11323 N N . PRO E 1 26 ? -53.69 -12.418 -26.496 1 55.96 6 PRO E N 1
ATOM 11324 C CA . PRO E 1 26 ? -53.386 -11.486 -25.398 1 55.31 6 PRO E CA 1
ATOM 11325 C C . PRO E 1 26 ? -54.599 -10.773 -24.811 1 54.5 6 PRO E C 1
ATOM 11326 O O . PRO E 1 26 ? -54.621 -10.512 -23.614 1 54.57 6 PRO E O 1
ATOM 11330 N N . GLU E 1 27 ? -55.614 -10.487 -25.637 1 53.67 7 GLU E N 1
ATOM 11331 C CA . GLU E 1 27 ? -56.84 -9.821 -25.199 1 53.31 7 GLU E CA 1
ATOM 11332 C C . GLU E 1 27 ? -57.613 -10.692 -24.203 1 52.57 7 GLU E C 1
ATOM 11333 O O . GLU E 1 27 ? -58.119 -10.177 -23.207 1 52.68 7 GLU E O 1
ATOM 11339 N N . THR E 1 28 ? -57.68 -12.01 -24.458 1 51.67 8 THR E N 1
ATOM 11340 C CA . THR E 1 28 ? -58.35 -12.97 -23.572 1 51.26 8 THR E CA 1
ATOM 11341 C C . THR E 1 28 ? -57.507 -13.205 -22.318 1 50.79 8 THR E C 1
ATOM 11342 O O . THR E 1 28 ? -58.048 -13.306 -21.217 1 50.84 8 THR E O 1
ATOM 11346 N N . LEU E 1 29 ? -56.178 -13.29 -22.492 1 50.17 9 LEU E N 1
ATOM 11347 C CA . LEU E 1 29 ? -55.208 -13.496 -21.42 1 49.97 9 LEU E CA 1
ATOM 11348 C C . LEU E 1 29 ? -55.2 -12.334 -20.416 1 49.28 9 LEU E C 1
ATOM 11349 O O . LEU E 1 29 ? -54.898 -12.544 -19.247 1 49.4 9 LEU E O 1
ATOM 11354 N N . MET E 1 30 ? -55.532 -11.116 -20.87 1 48.45 10 MET E N 1
ATOM 11355 C CA . MET E 1 30 ? -55.587 -9.932 -20.012 1 48.15 10 MET E CA 1
ATOM 11356 C C . MET E 1 30 ? -56.775 -9.965 -19.051 1 47.7 10 MET E C 1
ATOM 11357 O O . MET E 1 30 ? -56.675 -9.481 -17.925 1 47.6 10 MET E O 1
ATOM 11362 N N . VAL E 1 31 ? -57.889 -10.552 -19.495 1 47.29 11 VAL E N 1
ATOM 11363 C CA . VAL E 1 31 ? -59.116 -10.67 -18.72 1 47.46 11 VAL E CA 1
ATOM 11364 C C . VAL E 1 31 ? -59.066 -11.845 -17.739 1 47.71 11 VAL E C 1
ATOM 11365 O O . VAL E 1 31 ? -59.398 -11.681 -16.566 1 48.05 11 VAL E O 1
ATOM 11369 N N . HIS E 1 32 ? -58.648 -13.023 -18.21 1 47.32 12 HIS E N 1
ATOM 11370 C CA . HIS E 1 32 ? -58.622 -14.214 -17.368 1 47.46 12 HIS E CA 1
ATOM 11371 C C . HIS E 1 32 ? -57.287 -14.507 -16.673 1 47.13 12 HIS E C 1
ATOM 11372 O O . HIS E 1 32 ? -57.223 -15.435 -15.869 1 47.13 12 HIS E O 1
ATOM 11379 N N . GLY E 1 33 ? -56.25 -13.732 -16.973 1 46.75 13 GLY E N 1
ATOM 11380 C CA . GLY E 1 33 ? -54.938 -13.914 -16.363 1 47.01 13 GLY E CA 1
ATOM 11381 C C . GLY E 1 33 ? -54.93 -13.588 -14.886 1 47.21 13 GLY E C 1
ATOM 11382 O O . GLY E 1 33 ? -55.474 -12.566 -14.47 1 47.49 13 GLY E O 1
ATOM 11383 N N . GLY E 1 34 ? -54.351 -14.472 -14.087 1 47.08 14 GLY E N 1
ATOM 11384 C CA . GLY E 1 34 ? -54.317 -14.299 -12.64 1 47.64 14 GLY E CA 1
ATOM 11385 C C . GLY E 1 34 ? -55.615 -14.666 -11.936 1 48.28 14 GLY E C 1
ATOM 11386 O O . GLY E 1 34 ? -55.688 -14.602 -10.708 1 48.52 14 GLY E O 1
ATOM 11387 N N . MET E 1 35 ? -56.651 -15.064 -12.701 1 48.36 15 MET E N 1
ATOM 11388 C CA . MET E 1 35 ? -57.963 -15.438 -12.173 1 48.89 15 MET E CA 1
ATOM 11389 C C . MET E 1 35 ? -58.095 -16.96 -12.078 1 49.57 15 MET E C 1
ATOM 11390 O O . MET E 1 35 ? -59.171 -17.508 -12.313 1 49.71 15 MET E O 1
ATOM 11395 N N . ASP E 1 36 ? -57.005 -17.644 -11.729 1 49.88 16 ASP E N 1
ATOM 11396 C CA . ASP E 1 36 ? -56.988 -19.099 -11.641 1 50.69 16 ASP E CA 1
ATOM 11397 C C . ASP E 1 36 ? -57.675 -19.594 -10.369 1 51.08 16 ASP E C 1
ATOM 11398 O O . ASP E 1 36 ? -57.357 -19.136 -9.276 1 51.29 16 ASP E O 1
ATOM 11403 N N . GLY E 1 37 ? -58.614 -20.514 -10.52 1 51.08 17 GLY E N 1
ATOM 11404 C CA . GLY E 1 37 ? -59.313 -21.087 -9.378 1 51.76 17 GLY E CA 1
ATOM 11405 C C . GLY E 1 37 ? -60.47 -20.28 -8.824 1 52.36 17 GLY E C 1
ATOM 11406 O O . GLY E 1 37 ? -61.161 -20.755 -7.921 1 52.71 17 GLY E O 1
ATOM 11407 N N . LEU E 1 38 ? -60.707 -19.064 -9.349 1 52.23 18 LEU E N 1
ATOM 11408 C CA . LEU E 1 38 ? -61.803 -18.229 -8.863 1 52.53 18 LEU E CA 1
ATOM 11409 C C . LEU E 1 38 ? -63.16 -18.783 -9.279 1 52.83 18 LEU E C 1
ATOM 11410 O O . LEU E 1 38 ? -64.067 -18.853 -8.451 1 53.03 18 LEU E O 1
ATOM 11415 N N . THR E 1 39 ? -63.284 -19.242 -10.533 1 52.66 19 THR E N 1
ATOM 11416 C CA . THR E 1 39 ? -64.52 -19.854 -11.043 1 52.78 19 THR E CA 1
ATOM 11417 C C . THR E 1 39 ? -64.89 -21.084 -10.2 1 52.67 19 THR E C 1
ATOM 11418 O O . THR E 1 39 ? -66.062 -21.306 -9.897 1 52.95 19 THR E O 1
ATOM 11422 N N . GLU E 1 40 ? -63.874 -21.858 -9.797 1 52.18 20 GLU E N 1
ATOM 11423 C CA . GLU E 1 40 ? -64.018 -23.062 -8.992 1 52.26 20 GLU E CA 1
ATOM 11424 C C . GLU E 1 40 ? -64.397 -22.741 -7.546 1 51.87 20 GLU E C 1
ATOM 11425 O O . GLU E 1 40 ? -65.141 -23.499 -6.927 1 52.01 20 GLU E O 1
ATOM 11431 N N . ALA E 1 41 ? -63.906 -21.613 -7.012 1 51.17 21 ALA E N 1
ATOM 11432 C CA . ALA E 1 41 ? -64.221 -21.189 -5.646 1 51.06 21 ALA E CA 1
ATOM 11433 C C . ALA E 1 41 ? -65.64 -20.619 -5.477 1 50.72 21 ALA E C 1
ATOM 11434 O O . ALA E 1 41 ? -66.115 -20.498 -4.351 1 50.77 21 ALA E O 1
ATOM 11436 N N . GLY E 1 42 ? -66.293 -20.261 -6.576 1 50.19 22 GLY E N 1
ATOM 11437 C CA . GLY E 1 42 ? -67.637 -19.702 -6.535 1 50.05 22 GLY E CA 1
ATOM 11438 C C . GLY E 1 42 ? -67.674 -18.188 -6.456 1 49.75 22 GLY E C 1
ATOM 11439 O O . GLY E 1 42 ? -68.676 -17.621 -6.017 1 50.02 22 GLY E O 1
ATOM 11440 N N . VAL E 1 43 ? -66.585 -17.515 -6.879 1 48.97 23 VAL E N 1
ATOM 11441 C CA . VAL E 1 43 ? -66.48 -16.054 -6.878 1 48.75 23 VAL E CA 1
ATOM 11442 C C . VAL E 1 43 ? -66.194 -15.504 -8.285 1 48.53 23 VAL E C 1
ATOM 11443 O O . VAL E 1 43 ? -65.701 -16.231 -9.143 1 48.58 23 VAL E O 1
ATOM 11447 N N . HIS E 1 44 ? -66.516 -14.228 -8.529 1 48.19 24 HIS E N 1
ATOM 11448 C CA . HIS E 1 44 ? -66.324 -13.605 -9.842 1 48.3 24 HIS E CA 1
ATOM 11449 C C . HIS E 1 44 ? -65.035 -12.795 -9.916 1 48.1 24 HIS E C 1
ATOM 11450 O O . HIS E 1 44 ? -64.423 -12.699 -10.98 1 48.31 24 HIS E O 1
ATOM 11457 N N . VAL E 1 45 ? -64.644 -12.172 -8.802 1 47.23 25 VAL E N 1
ATOM 11458 C CA . VAL E 1 45 ? -63.42 -11.376 -8.722 1 46.92 25 VAL E CA 1
ATOM 11459 C C . VAL E 1 45 ? -62.533 -11.871 -7.556 1 46.46 25 VAL E C 1
ATOM 11460 O O . VAL E 1 45 ? -63.048 -12.483 -6.61 1 46.29 25 VAL E O 1
ATOM 11464 N N . PRO E 1 46 ? -61.197 -11.649 -7.604 1 45.94 26 PRO E N 1
ATOM 11465 C CA . PRO E 1 46 ? -60.348 -12.102 -6.49 1 45.76 26 PRO E CA 1
ATOM 11466 C C . PRO E 1 46 ? -60.664 -11.354 -5.201 1 45.69 26 PRO E C 1
ATOM 11467 O O . PRO E 1 46 ? -60.89 -10.144 -5.221 1 45.88 26 PRO E O 1
ATOM 11471 N N . ALA E 1 47 ? -60.726 -12.083 -4.086 1 45.35 27 ALA E N 1
ATOM 11472 C CA . ALA E 1 47 ? -61.049 -11.483 -2.798 1 45.66 27 ALA E CA 1
ATOM 11473 C C . ALA E 1 47 ? -59.924 -10.597 -2.296 1 45.77 27 ALA E C 1
ATOM 11474 O O . ALA E 1 47 ? -58.758 -10.876 -2.558 1 45.98 27 ALA E O 1
ATOM 11476 N N . ILE E 1 48 ? -60.269 -9.52 -1.589 1 45.44 28 ILE E N 1
ATOM 11477 C CA . ILE E 1 48 ? -59.268 -8.619 -1.037 1 45.63 28 ILE E CA 1
ATOM 11478 C C . ILE E 1 48 ? -58.967 -9.047 0.394 1 45.87 28 ILE E C 1
ATOM 11479 O O . ILE E 1 48 ? -59.73 -8.749 1.313 1 45.95 28 ILE E O 1
ATOM 11484 N N . ASP E 1 49 ? -57.882 -9.8 0.573 1 45.86 29 ASP E N 1
ATOM 11485 C CA . ASP E 1 49 ? -57.49 -10.285 1.888 1 46.23 29 ASP E CA 1
ATOM 11486 C C . ASP E 1 49 ? -56.509 -9.306 2.504 1 46.45 29 ASP E C 1
ATOM 11487 O O . ASP E 1 49 ? -55.34 -9.292 2.125 1 46.65 29 ASP E O 1
ATOM 11492 N N . LEU E 1 50 ? -56.983 -8.476 3.443 1 46.15 30 LEU E N 1
ATOM 11493 C CA . LEU E 1 50 ? -56.138 -7.481 4.107 1 46.27 30 LEU E CA 1
ATOM 11494 C C . LEU E 1 50 ? -55.259 -8.054 5.233 1 46.29 30 LEU E C 1
ATOM 11495 O O . LEU E 1 50 ? -54.431 -7.32 5.768 1 46.46 30 LEU E O 1
ATOM 11500 N N . SER E 1 51 ? -55.445 -9.342 5.593 1 45.96 31 SER E N 1
ATOM 11501 C CA . SER E 1 51 ? -54.719 -10.042 6.656 1 46.16 31 SER E CA 1
ATOM 11502 C C . SER E 1 51 ? -53.214 -9.774 6.696 1 46.02 31 SER E C 1
ATOM 11503 O O . SER E 1 51 ? -52.495 -10.12 5.76 1 45.87 31 SER E O 1
ATOM 11506 N N . THR E 1 52 ? -52.742 -9.17 7.79 1 45.96 32 THR E N 1
ATOM 11507 C CA . THR E 1 52 ? -51.322 -8.908 7.969 1 46.6 32 THR E CA 1
ATOM 11508 C C . THR E 1 52 ? -50.61 -10.211 8.327 1 47.37 32 THR E C 1
ATOM 11509 O O . THR E 1 52 ? -49.535 -10.485 7.805 1 47.44 32 THR E O 1
ATOM 11513 N N . THR E 1 53 ? -51.216 -11.018 9.209 1 47.66 33 THR E N 1
ATOM 11514 C CA . THR E 1 53 ? -50.65 -12.298 9.614 1 48.36 33 THR E CA 1
ATOM 11515 C C . THR E 1 53 ? -51.543 -13.459 9.157 1 49.45 33 THR E C 1
ATOM 11516 O O . THR E 1 53 ? -52.747 -13.284 8.959 1 49.5 33 THR E O 1
ATOM 11520 N N . ASN E 1 54 ? -50.948 -14.637 8.955 1 50.15 34 ASN E N 1
ATOM 11521 C CA . ASN E 1 54 ? -51.701 -15.806 8.514 1 51.34 34 ASN E CA 1
ATOM 11522 C C . ASN E 1 54 ? -51.478 -16.98 9.462 1 52.55 34 ASN E C 1
ATOM 11523 O O . ASN E 1 54 ? -50.344 -17.415 9.666 1 52.69 34 ASN E O 1
ATOM 11528 N N . PRO E 1 55 ? -52.557 -17.505 10.06 1 53.26 35 PRO E N 1
ATOM 11529 C CA . PRO E 1 55 ? -52.407 -18.634 10.987 1 54.07 35 PRO E CA 1
ATOM 11530 C C . PRO E 1 55 ? -51.856 -19.888 10.312 1 55.5 35 PRO E C 1
ATOM 11531 O O . PRO E 1 55 ? -52.018 -20.063 9.106 1 55.66 35 PRO E O 1
ATOM 11535 N N . VAL E 1 56 ? -51.194 -20.756 11.084 1 56.39 36 VAL E N 1
ATOM 11536 C CA . VAL E 1 56 ? -50.603 -21.969 10.529 1 57.79 36 VAL E CA 1
ATOM 11537 C C . VAL E 1 56 ? -51.283 -23.242 11.032 1 59.39 36 VAL E C 1
ATOM 11538 O O . VAL E 1 56 ? -51.817 -23.26 12.141 1 59.71 36 VAL E O 1
ATOM 11542 N N . ASN E 1 57 ? -51.277 -24.301 10.207 1 60.16 37 ASN E N 1
ATOM 11543 C CA . ASN E 1 57 ? -51.9 -25.57 10.575 1 61.37 37 ASN E CA 1
ATOM 11544 C C . ASN E 1 57 ? -51.046 -26.268 11.629 1 62.23 37 ASN E C 1
ATOM 11545 O O . ASN E 1 57 ? -51.531 -26.589 12.708 1 62.2 37 ASN E O 1
ATOM 11550 N N . ASP E 1 58 ? -49.762 -26.455 11.334 1 62.92 38 ASP E N 1
ATOM 11551 C CA . ASP E 1 58 ? -48.838 -27.083 12.267 1 63.99 38 ASP E CA 1
ATOM 11552 C C . ASP E 1 58 ? -47.63 -26.178 12.494 1 64.24 38 ASP E C 1
ATOM 11553 O O . ASP E 1 58 ? -47.336 -25.292 11.683 1 64.26 38 ASP E O 1
ATOM 11558 N N . VAL E 1 59 ? -46.93 -26.405 13.605 1 64.16 39 VAL E N 1
ATOM 11559 C CA . VAL E 1 59 ? -45.706 -25.681 13.923 1 64.41 39 VAL E CA 1
ATOM 11560 C C . VAL E 1 59 ? -44.62 -26.08 12.904 1 64.21 39 VAL E C 1
ATOM 11561 O O . VAL E 1 59 ? -43.919 -25.216 12.376 1 64.22 39 VAL E O 1
ATOM 11565 N N . ALA E 1 60 ? -44.525 -27.389 12.598 1 63.86 40 ALA E N 1
ATOM 11566 C CA . ALA E 1 60 ? -43.56 -27.917 11.638 1 63.94 40 ALA E CA 1
ATOM 11567 C C . ALA E 1 60 ? -43.854 -27.432 10.216 1 63.68 40 ALA E C 1
ATOM 11568 O O . ALA E 1 60 ? -42.933 -27.001 9.527 1 63.99 40 ALA E O 1
ATOM 11570 N N . THR E 1 61 ? -45.13 -27.466 9.786 1 62.87 41 THR E N 1
ATOM 11571 C CA . THR E 1 61 ? -45.507 -27.02 8.443 1 62.61 41 THR E CA 1
ATOM 11572 C C . THR E 1 61 ? -45.389 -25.507 8.274 1 61.89 41 THR E C 1
ATOM 11573 O O . THR E 1 61 ? -45.033 -25.034 7.197 1 62.04 41 THR E O 1
ATOM 11577 N N . GLY E 1 62 ? -45.691 -24.768 9.335 1 60.97 42 GLY E N 1
ATOM 11578 C CA . GLY E 1 62 ? -45.603 -23.314 9.343 1 60.46 42 GLY E CA 1
ATOM 11579 C C . GLY E 1 62 ? -44.174 -22.815 9.332 1 59.55 42 GLY E C 1
ATOM 11580 O O . GLY E 1 62 ? -43.883 -21.777 8.737 1 59.48 42 GLY E O 1
ATOM 11581 N N . GLY E 1 63 ? -43.288 -23.556 9.983 1 58.8 43 GLY E N 1
ATOM 11582 C CA . GLY E 1 63 ? -41.869 -23.235 10.023 1 58.65 43 GLY E CA 1
ATOM 11583 C C . GLY E 1 63 ? -41.214 -23.445 8.674 1 58.06 43 GLY E C 1
ATOM 11584 O O . GLY E 1 63 ? -40.365 -22.651 8.263 1 58.07 43 GLY E O 1
ATOM 11585 N N . ASP E 1 64 ? -41.625 -24.502 7.96 1 57.34 44 ASP E N 1
ATOM 11586 C CA . ASP E 1 64 ? -41.108 -24.799 6.628 1 57.09 44 ASP E CA 1
ATOM 11587 C C . ASP E 1 64 ? -41.581 -23.745 5.632 1 56.34 44 ASP E C 1
ATOM 11588 O O . ASP E 1 64 ? -40.796 -23.291 4.802 1 56.34 44 ASP E O 1
ATOM 11593 N N . SER E 1 65 ? -42.854 -23.334 5.738 1 55.49 45 SER E N 1
ATOM 11594 C CA . SER E 1 65 ? -43.425 -22.31 4.868 1 55.11 45 SER E CA 1
ATOM 11595 C C . SER E 1 65 ? -42.744 -20.955 5.09 1 54.83 45 SER E C 1
ATOM 11596 O O . SER E 1 65 ? -42.602 -20.185 4.143 1 55.07 45 SER E O 1
ATOM 11599 N N . TYR E 1 66 ? -42.307 -20.676 6.331 1 54.19 46 TYR E N 1
ATOM 11600 C CA . TYR E 1 66 ? -41.604 -19.449 6.69 1 54.04 46 TYR E CA 1
ATOM 11601 C C . TYR E 1 66 ? -40.224 -19.42 6.022 1 53.51 46 TYR E C 1
ATOM 11602 O O . TYR E 1 66 ? -39.863 -18.409 5.433 1 53.53 46 TYR E O 1
ATOM 11611 N N . GLU E 1 67 ? -39.463 -20.525 6.12 1 52.83 47 GLU E N 1
ATOM 11612 C CA . GLU E 1 67 ? -38.127 -20.646 5.539 1 52.63 47 GLU E CA 1
ATOM 11613 C C . GLU E 1 67 ? -38.196 -20.575 4.011 1 51.74 47 GLU E C 1
ATOM 11614 O O . GLU E 1 67 ? -37.366 -19.919 3.387 1 52.11 47 GLU E O 1
ATOM 11620 N N . TRP E 1 68 ? -39.194 -21.242 3.419 1 50.48 48 TRP E N 1
ATOM 11621 C CA . TRP E 1 68 ? -39.422 -21.285 1.975 1 49.76 48 TRP E CA 1
ATOM 11622 C C . TRP E 1 68 ? -39.747 -19.894 1.419 1 48.79 48 TRP E C 1
ATOM 11623 O O . TRP E 1 68 ? -39.212 -19.51 0.382 1 48.72 48 TRP E O 1
ATOM 11634 N N . LEU E 1 69 ? -40.575 -19.124 2.13 1 47.93 49 LEU E N 1
ATOM 11635 C CA . LEU E 1 69 ? -40.932 -17.779 1.69 1 47.59 49 LEU E CA 1
ATOM 11636 C C . LEU E 1 69 ? -39.835 -16.755 1.968 1 47.08 49 LEU E C 1
ATOM 11637 O O . LEU E 1 69 ? -39.648 -15.836 1.17 1 46.97 49 LEU E O 1
ATOM 11642 N N . ALA E 1 70 ? -39.101 -16.914 3.082 1 46.55 50 ALA E N 1
ATOM 11643 C CA . ALA E 1 70 ? -38.004 -16.002 3.411 1 46.55 50 ALA E CA 1
ATOM 11644 C C . ALA E 1 70 ? -36.837 -16.175 2.443 1 46.46 50 ALA E C 1
ATOM 11645 O O . ALA E 1 70 ? -36.157 -15.199 2.133 1 46.51 50 ALA E O 1
ATOM 11647 N N . THR E 1 71 ? -36.623 -17.398 1.934 1 46.27 51 THR E N 1
ATOM 11648 C CA . THR E 1 71 ? -35.558 -17.652 0.966 1 46.71 51 THR E CA 1
ATOM 11649 C C . THR E 1 71 ? -35.875 -17.15 -0.46 1 47.06 51 THR E C 1
ATOM 11650 O O . THR E 1 71 ? -35.063 -17.346 -1.358 1 47.28 51 THR E O 1
ATOM 11654 N N . GLY E 1 72 ? -37.022 -16.504 -0.657 1 46.95 52 GLY E N 1
ATOM 11655 C CA . GLY E 1 72 ? -37.387 -15.94 -1.948 1 47.24 52 GLY E CA 1
ATOM 11656 C C . GLY E 1 72 ? -38.194 -16.831 -2.866 1 47.2 52 GLY E C 1
ATOM 11657 O O . GLY E 1 72 ? -38.399 -16.478 -4.028 1 47.2 52 GLY E O 1
ATOM 11658 N N . HIS E 1 73 ? -38.651 -17.989 -2.375 1 47.03 53 HIS E N 1
ATOM 11659 C CA . HIS E 1 73 ? -39.442 -18.896 -3.204 1 47.49 53 HIS E CA 1
ATOM 11660 C C . HIS E 1 73 ? -40.931 -18.533 -3.181 1 48.37 53 HIS E C 1
ATOM 11661 O O . HIS E 1 73 ? -41.392 -17.859 -2.26 1 48.46 53 HIS E O 1
ATOM 11668 N N . ALA E 1 74 ? -41.686 -18.975 -4.194 1 48.81 54 ALA E N 1
ATOM 11669 C CA . ALA E 1 74 ? -43.117 -18.694 -4.264 1 49.69 54 ALA E CA 1
ATOM 11670 C C . ALA E 1 74 ? -43.915 -19.606 -3.327 1 50.5 54 ALA E C 1
ATOM 11671 O O . ALA E 1 74 ? -43.49 -20.722 -3.04 1 50.66 54 ALA E O 1
ATOM 11673 N N . LEU E 1 75 ? -45.068 -19.129 -2.848 1 50.91 55 LEU E N 1
ATOM 11674 C CA . LEU E 1 75 ? -45.913 -19.884 -1.927 1 51.93 55 LEU E CA 1
ATOM 11675 C C . LEU E 1 75 ? -46.475 -21.163 -2.532 1 53.13 55 LEU E C 1
ATOM 11676 O O . LEU E 1 75 ? -47.218 -21.112 -3.515 1 53.29 55 LEU E O 1
ATOM 11681 N N . LYS E 1 76 ? -46.146 -22.31 -1.914 1 53.74 56 LYS E N 1
ATOM 11682 C CA . LYS E 1 76 ? -46.654 -23.615 -2.321 1 54.69 56 LYS E CA 1
ATOM 11683 C C . LYS E 1 76 ? -48.159 -23.647 -2.093 1 55.57 56 LYS E C 1
ATOM 11684 O O . LYS E 1 76 ? -48.657 -23.005 -1.16 1 55.62 56 LYS E O 1
ATOM 11690 N N . ASP E 1 77 ? -48.887 -24.394 -2.934 1 56.05 57 ASP E N 1
ATOM 11691 C CA . ASP E 1 77 ? -50.331 -24.509 -2.755 1 56.81 57 ASP E CA 1
ATOM 11692 C C . ASP E 1 77 ? -50.641 -25.393 -1.544 1 56.86 57 ASP E C 1
ATOM 11693 O O . ASP E 1 77 ? -50.03 -26.453 -1.359 1 56.77 57 ASP E O 1
ATOM 11698 N N . GLY E 1 78 ? -51.57 -24.922 -0.719 1 56.66 58 GLY E N 1
ATOM 11699 C CA . GLY E 1 78 ? -51.963 -25.612 0.503 1 56.88 58 GLY E CA 1
ATOM 11700 C C . GLY E 1 78 ? -51.078 -25.292 1.695 1 56.79 58 GLY E C 1
ATOM 11701 O O . GLY E 1 78 ? -51.033 -26.058 2.661 1 57.08 58 GLY E O 1
ATOM 11702 N N . ASP E 1 79 ? -50.347 -24.17 1.631 1 56.07 59 ASP E N 1
ATOM 11703 C CA . ASP E 1 79 ? -49.458 -23.74 2.706 1 55.84 59 ASP E CA 1
ATOM 11704 C C . ASP E 1 79 ? -49.826 -22.34 3.148 1 55.02 59 ASP E C 1
ATOM 11705 O O . ASP E 1 79 ? -50.228 -21.52 2.324 1 55.34 59 ASP E O 1
ATOM 11710 N N . SER E 1 80 ? -49.698 -22.061 4.447 1 53.78 60 SER E N 1
ATOM 11711 C CA . SER E 1 80 ? -50.042 -20.752 4.989 1 52.98 60 SER E CA 1
ATOM 11712 C C . SER E 1 80 ? -49.11 -19.686 4.465 1 52.2 60 SER E C 1
ATOM 11713 O O . SER E 1 80 ? -47.909 -19.925 4.347 1 52.34 60 SER E O 1
ATOM 11716 N N . ALA E 1 81 ? -49.653 -18.502 4.159 1 51.25 61 ALA E N 1
ATOM 11717 C CA . ALA E 1 81 ? -48.829 -17.391 3.685 1 50.77 61 ALA E CA 1
ATOM 11718 C C . ALA E 1 81 ? -47.883 -16.832 4.772 1 49.9 61 ALA E C 1
ATOM 11719 O O . ALA E 1 81 ? -46.979 -16.071 4.443 1 49.96 61 ALA E O 1
ATOM 11721 N N . VAL E 1 82 ? -48.089 -17.235 6.054 1 48.97 62 VAL E N 1
ATOM 11722 C CA . VAL E 1 82 ? -47.336 -16.921 7.273 1 48.47 62 VAL E CA 1
ATOM 11723 C C . VAL E 1 82 ? -47.449 -15.44 7.682 1 47.73 62 VAL E C 1
ATOM 11724 O O . VAL E 1 82 ? -47.947 -15.146 8.767 1 47.79 62 VAL E O 1
ATOM 11728 N N . TYR E 1 83 ? -47.014 -14.519 6.819 1 46.89 63 TYR E N 1
ATOM 11729 C CA . TYR E 1 83 ? -47.034 -13.077 7.056 1 46.38 63 TYR E CA 1
ATOM 11730 C C . TYR E 1 83 ? -47.162 -12.35 5.703 1 45.69 63 TYR E C 1
ATOM 11731 O O . TYR E 1 83 ? -46.734 -12.887 4.68 1 45.74 63 TYR E O 1
ATOM 11740 N N . GLN E 1 84 ? -47.74 -11.14 5.686 1 44.93 64 GLN E N 1
ATOM 11741 C CA . GLN E 1 84 ? -47.915 -10.395 4.438 1 44.71 64 GLN E CA 1
ATOM 11742 C C . GLN E 1 84 ? -46.587 -9.984 3.798 1 44.35 64 GLN E C 1
ATOM 11743 O O . GLN E 1 84 ? -46.478 -9.969 2.572 1 44.53 64 GLN E O 1
ATOM 11749 N N . ARG E 1 85 ? -45.561 -9.708 4.619 1 43.67 65 ARG E N 1
ATOM 11750 C CA . ARG E 1 85 ? -44.237 -9.366 4.096 1 43.44 65 ARG E CA 1
ATOM 11751 C C . ARG E 1 85 ? -43.565 -10.553 3.384 1 43.55 65 ARG E C 1
ATOM 11752 O O . ARG E 1 85 ? -42.707 -10.35 2.526 1 43.75 65 ARG E O 1
ATOM 11760 N N . LEU E 1 86 ? -43.98 -11.788 3.717 1 43.33 66 LEU E N 1
ATOM 11761 C CA . LEU E 1 86 ? -43.481 -13.008 3.102 1 43.51 66 LEU E CA 1
ATOM 11762 C C . LEU E 1 86 ? -44.34 -13.339 1.883 1 43.47 66 LEU E C 1
ATOM 11763 O O . LEU E 1 86 ? -43.792 -13.658 0.828 1 43.65 66 LEU E O 1
ATOM 11768 N N . TRP E 1 87 ? -45.678 -13.231 2.014 1 43.08 67 TRP E N 1
ATOM 11769 C CA . TRP E 1 87 ? -46.596 -13.521 0.915 1 43.41 67 TRP E CA 1
ATOM 11770 C C . TRP E 1 87 ? -47.983 -12.896 1.092 1 43.56 67 TRP E C 1
ATOM 11771 O O . TRP E 1 87 ? -48.547 -12.916 2.186 1 43.97 67 TRP E O 1
ATOM 11782 N N . GLN E 1 88 ? -48.545 -12.371 -0.002 1 43.03 68 GLN E N 1
ATOM 11783 C CA . GLN E 1 88 ? -49.886 -11.797 -0.025 1 42.79 68 GLN E CA 1
ATOM 11784 C C . GLN E 1 88 ? -50.616 -12.393 -1.228 1 42.51 68 GLN E C 1
ATOM 11785 O O . GLN E 1 88 ? -50.139 -12.269 -2.356 1 42.42 68 GLN E O 1
ATOM 11791 N N . PRO E 1 89 ? -51.756 -13.074 -1.001 1 42.12 69 PRO E N 1
ATOM 11792 C CA . PRO E 1 89 ? -52.47 -13.714 -2.12 1 41.98 69 PRO E CA 1
ATOM 11793 C C . PRO E 1 89 ? -52.977 -12.777 -3.218 1 41.92 69 PRO E C 1
ATOM 11794 O O . PRO E 1 89 ? -53.029 -13.175 -4.38 1 42.01 69 PRO E O 1
ATOM 11798 N N . GLY E 1 90 ? -53.347 -11.555 -2.85 1 41.62 70 GLY E N 1
ATOM 11799 C CA . GLY E 1 90 ? -53.832 -10.572 -3.81 1 41.72 70 GLY E CA 1
ATOM 11800 C C . GLY E 1 90 ? -52.729 -10.127 -4.745 1 41.44 70 GLY E C 1
ATOM 11801 O O . GLY E 1 90 ? -52.918 -10.07 -5.962 1 41.68 70 GLY E O 1
ATOM 11802 N N . VAL E 1 91 ? -51.555 -9.842 -4.172 1 40.78 71 VAL E N 1
ATOM 11803 C CA . VAL E 1 91 ? -50.36 -9.45 -4.913 1 40.63 71 VAL E CA 1
ATOM 11804 C C . VAL E 1 91 ? -49.949 -10.585 -5.844 1 40.27 71 VAL E C 1
ATOM 11805 O O . VAL E 1 91 ? -49.688 -10.342 -7.021 1 40.46 71 VAL E O 1
ATOM 11809 N N . ALA E 1 92 ? -49.959 -11.827 -5.323 1 39.54 72 ALA E N 1
ATOM 11810 C CA . ALA E 1 92 ? -49.612 -13.041 -6.057 1 39.38 72 ALA E CA 1
ATOM 11811 C C . ALA E 1 92 ? -50.395 -13.203 -7.354 1 39.05 72 ALA E C 1
ATOM 11812 O O . ALA E 1 92 ? -49.799 -13.549 -8.371 1 39.15 72 ALA E O 1
ATOM 11814 N N . ARG E 1 93 ? -51.712 -12.936 -7.334 1 38.51 73 ARG E N 1
ATOM 11815 C CA . ARG E 1 93 ? -52.541 -13.051 -8.533 1 38.42 73 ARG E CA 1
ATOM 11816 C C . ARG E 1 93 ? -52.133 -12.025 -9.585 1 38.56 73 ARG E C 1
ATOM 11817 O O . ARG E 1 93 ? -52.074 -12.353 -10.768 1 38.57 73 ARG E O 1
ATOM 11825 N N . PHE E 1 94 ? -51.836 -10.791 -9.15 1 38.52 74 PHE E N 1
ATOM 11826 C CA . PHE E 1 94 ? -51.399 -9.721 -10.038 1 39.14 74 PHE E CA 1
ATOM 11827 C C . PHE E 1 94 ? -50.016 -10.043 -10.629 1 39.82 74 PHE E C 1
ATOM 11828 O O . PHE E 1 94 ? -49.763 -9.737 -11.793 1 40.06 74 PHE E O 1
ATOM 11836 N N . GLU E 1 95 ? -49.137 -10.682 -9.843 1 39.95 75 GLU E N 1
ATOM 11837 C CA . GLU E 1 95 ? -47.817 -11.084 -10.311 1 40.56 75 GLU E CA 1
ATOM 11838 C C . GLU E 1 95 ? -47.942 -12.109 -11.451 1 41.05 75 GLU E C 1
ATOM 11839 O O . GLU E 1 95 ? -47.358 -11.903 -12.513 1 41.42 75 GLU E O 1
ATOM 11845 N N . THR E 1 96 ? -48.736 -13.181 -11.259 1 40.82 76 THR E N 1
ATOM 11846 C CA . THR E 1 96 ? -48.917 -14.193 -12.3 1 41.13 76 THR E CA 1
ATOM 11847 C C . THR E 1 96 ? -49.62 -13.639 -13.539 1 41.21 76 THR E C 1
ATOM 11848 O O . THR E 1 96 ? -49.35 -14.096 -14.642 1 41.31 76 THR E O 1
ATOM 11852 N N . ALA E 1 97 ? -50.483 -12.631 -13.363 1 41.13 77 ALA E N 1
ATOM 11853 C CA . ALA E 1 97 ? -51.192 -12 -14.468 1 41.6 77 ALA E CA 1
ATOM 11854 C C . ALA E 1 97 ? -50.233 -11.286 -15.422 1 42.06 77 ALA E C 1
ATOM 11855 O O . ALA E 1 97 ? -50.355 -11.454 -16.631 1 42.21 77 ALA E O 1
ATOM 11857 N N . LEU E 1 98 ? -49.262 -10.523 -14.892 1 42.12 78 LEU E N 1
ATOM 11858 C CA . LEU E 1 98 ? -48.302 -9.82 -15.738 1 42.65 78 LEU E CA 1
ATOM 11859 C C . LEU E 1 98 ? -47.252 -10.769 -16.295 1 43.34 78 LEU E C 1
ATOM 11860 O O . LEU E 1 98 ? -46.838 -10.611 -17.442 1 43.51 78 LEU E O 1
ATOM 11865 N N . ALA E 1 99 ? -46.835 -11.769 -15.506 1 43.61 79 ALA E N 1
ATOM 11866 C CA . ALA E 1 99 ? -45.841 -12.733 -15.97 1 44.42 79 ALA E CA 1
ATOM 11867 C C . ALA E 1 99 ? -46.335 -13.504 -17.203 1 45.07 79 ALA E C 1
ATOM 11868 O O . ALA E 1 99 ? -45.527 -13.845 -18.063 1 45.45 79 ALA E O 1
ATOM 11870 N N . GLU E 1 100 ? -47.657 -13.735 -17.313 1 45 80 GLU E N 1
ATOM 11871 C CA . GLU E 1 100 ? -48.258 -14.424 -18.457 1 45.43 80 GLU E CA 1
ATOM 11872 C C . GLU E 1 100 ? -48.259 -13.53 -19.695 1 45.52 80 GLU E C 1
ATOM 11873 O O . GLU E 1 100 ? -47.994 -14.012 -20.796 1 45.66 80 GLU E O 1
ATOM 11879 N N . LEU E 1 101 ? -48.563 -12.233 -19.516 1 45.25 81 LEU E N 1
ATOM 11880 C CA . LEU E 1 101 ? -48.584 -11.263 -20.609 1 45.52 81 LEU E CA 1
ATOM 11881 C C . LEU E 1 101 ? -47.174 -10.991 -21.132 1 45.92 81 LEU E C 1
ATOM 11882 O O . LEU E 1 101 ? -46.986 -10.796 -22.332 1 46.15 81 LEU E O 1
ATOM 11887 N N . GLU E 1 102 ? -46.186 -10.968 -20.231 1 45.82 82 GLU E N 1
ATOM 11888 C CA . GLU E 1 102 ? -44.791 -10.726 -20.584 1 46.19 82 GLU E CA 1
ATOM 11889 C C . GLU E 1 102 ? -44.013 -11.989 -20.975 1 46.33 82 GLU E C 1
ATOM 11890 O O . GLU E 1 102 ? -42.869 -11.877 -21.412 1 46.59 82 GLU E O 1
ATOM 11896 N N . HIS E 1 103 ? -44.611 -13.179 -20.788 1 46.03 83 HIS E N 1
ATOM 11897 C CA . HIS E 1 103 ? -44.014 -14.48 -21.085 1 46.2 83 HIS E CA 1
ATOM 11898 C C . HIS E 1 103 ? -42.751 -14.762 -20.255 1 46 83 HIS E C 1
ATOM 11899 O O . HIS E 1 103 ? -41.863 -15.486 -20.701 1 46.22 83 HIS E O 1
ATOM 11906 N N . ALA E 1 104 ? -42.689 -14.204 -19.037 1 45.37 84 ALA E N 1
ATOM 11907 C CA . ALA E 1 104 ? -41.573 -14.408 -18.117 1 45.18 84 ALA E CA 1
ATOM 11908 C C . ALA E 1 104 ? -41.921 -15.485 -17.082 1 44.89 84 ALA E C 1
ATOM 11909 O O . ALA E 1 104 ? -43.099 -15.706 -16.792 1 45.16 84 ALA E O 1
ATOM 11911 N N . ASP E 1 105 ? -40.901 -16.153 -16.527 1 44.12 85 ASP E N 1
ATOM 11912 C CA . ASP E 1 105 ? -41.094 -17.217 -15.543 1 43.89 85 ASP E CA 1
ATOM 11913 C C . ASP E 1 105 ? -41.935 -16.786 -14.331 1 43.41 85 ASP E C 1
ATOM 11914 O O . ASP E 1 105 ? -42.927 -17.429 -14.012 1 43.31 85 ASP E O 1
ATOM 11919 N N . GLU E 1 106 ? -41.553 -15.692 -13.672 1 43 86 GLU E N 1
ATOM 11920 C CA . GLU E 1 106 ? -42.249 -15.186 -12.489 1 43.13 86 GLU E CA 1
ATOM 11921 C C . GLU E 1 106 ? -42.277 -13.643 -12.489 1 43.34 86 GLU E C 1
ATOM 11922 O O . GLU E 1 106 ? -41.626 -13.011 -13.319 1 43.58 86 GLU E O 1
ATOM 11928 N N . ALA E 1 107 ? -43.008 -13.036 -11.546 1 43.05 87 ALA E N 1
ATOM 11929 C CA . ALA E 1 107 ? -43.035 -11.585 -11.405 1 43.21 87 ALA E CA 1
ATOM 11930 C C . ALA E 1 107 ? -43.061 -11.194 -9.926 1 43.18 87 ALA E C 1
ATOM 11931 O O . ALA E 1 107 ? -43.565 -11.952 -9.097 1 43.29 87 ALA E O 1
ATOM 11933 N N . VAL E 1 108 ? -42.464 -10.044 -9.576 1 42.9 88 VAL E N 1
ATOM 11934 C CA . VAL E 1 108 ? -42.426 -9.597 -8.182 1 43.09 88 VAL E CA 1
ATOM 11935 C C . VAL E 1 108 ? -43.02 -8.192 -8.061 1 43.06 88 VAL E C 1
ATOM 11936 O O . VAL E 1 108 ? -42.529 -7.265 -8.702 1 43.12 88 VAL E O 1
ATOM 11940 N N . ALA E 1 109 ? -44.072 -8.029 -7.242 1 42.83 89 ALA E N 1
ATOM 11941 C CA . ALA E 1 109 ? -44.73 -6.729 -7.088 1 43.08 89 ALA E CA 1
ATOM 11942 C C . ALA E 1 109 ? -44.319 -5.947 -5.842 1 43.08 89 ALA E C 1
ATOM 11943 O O . ALA E 1 109 ? -44.218 -6.5 -4.749 1 43.18 89 ALA E O 1
ATOM 11945 N N . PHE E 1 110 ? -44.109 -4.641 -6.031 1 42.88 90 PHE E N 1
ATOM 11946 C CA . PHE E 1 110 ? -43.67 -3.679 -5.023 1 43.37 90 PHE E CA 1
ATOM 11947 C C . PHE E 1 110 ? -44.608 -2.462 -4.936 1 43.9 90 PHE E C 1
ATOM 11948 O O . PHE E 1 110 ? -45.446 -2.265 -5.815 1 44.23 90 PHE E O 1
ATOM 11956 N N . ALA E 1 111 ? -44.457 -1.647 -3.878 1 43.84 91 ALA E N 1
ATOM 11957 C CA . ALA E 1 111 ? -45.274 -0.464 -3.639 1 44.47 91 ALA E CA 1
ATOM 11958 C C . ALA E 1 111 ? -45.297 0.488 -4.832 1 45.23 91 ALA E C 1
ATOM 11959 O O . ALA E 1 111 ? -46.362 0.97 -5.197 1 45.37 91 ALA E O 1
ATOM 11961 N N . THR E 1 112 ? -44.14 0.75 -5.449 1 45.64 92 THR E N 1
ATOM 11962 C CA . THR E 1 112 ? -44.068 1.634 -6.615 1 46.46 92 THR E CA 1
ATOM 11963 C C . THR E 1 112 ? -42.997 1.145 -7.625 1 47.01 92 THR E C 1
ATOM 11964 O O . THR E 1 112 ? -42.281 0.186 -7.34 1 47.16 92 THR E O 1
ATOM 11968 N N . GLY E 1 113 ? -42.932 1.762 -8.808 1 47.15 93 GLY E N 1
ATOM 11969 C CA . GLY E 1 113 ? -41.963 1.393 -9.833 1 47.83 93 GLY E CA 1
ATOM 11970 C C . GLY E 1 113 ? -40.538 1.581 -9.354 1 48.39 93 GLY E C 1
ATOM 11971 O O . GLY E 1 113 ? -39.651 0.799 -9.707 1 48.71 93 GLY E O 1
ATOM 11972 N N . MET E 1 114 ? -40.319 2.617 -8.524 1 48.3 94 MET E N 1
ATOM 11973 C CA . MET E 1 114 ? -39.028 2.924 -7.92 1 48.58 94 MET E CA 1
ATOM 11974 C C . MET E 1 114 ? -38.649 1.895 -6.858 1 48.56 94 MET E C 1
ATOM 11975 O O . MET E 1 114 ? -37.469 1.634 -6.679 1 48.71 94 MET E O 1
ATOM 11980 N N . ALA E 1 115 ? -39.635 1.309 -6.158 1 48.27 95 ALA E N 1
ATOM 11981 C CA . ALA E 1 115 ? -39.392 0.261 -5.166 1 48.5 95 ALA E CA 1
ATOM 11982 C C . ALA E 1 115 ? -38.94 -1.037 -5.835 1 48.55 95 ALA E C 1
ATOM 11983 O O . ALA E 1 115 ? -38.151 -1.778 -5.251 1 48.69 95 ALA E O 1
ATOM 11985 N N . ALA E 1 116 ? -39.43 -1.307 -7.062 1 48.24 96 ALA E N 1
ATOM 11986 C CA . ALA E 1 116 ? -39.037 -2.48 -7.835 1 48.37 96 ALA E CA 1
ATOM 11987 C C . ALA E 1 116 ? -37.612 -2.285 -8.362 1 48.18 96 ALA E C 1
ATOM 11988 O O . ALA E 1 116 ? -36.8 -3.206 -8.286 1 48.32 96 ALA E O 1
ATOM 11990 N N . MET E 1 117 ? -37.3 -1.072 -8.853 1 47.66 97 MET E N 1
ATOM 11991 C CA . MET E 1 117 ? -35.971 -0.722 -9.34 1 47.7 97 MET E CA 1
ATOM 11992 C C . MET E 1 117 ? -34.968 -0.758 -8.183 1 47.59 97 MET E C 1
ATOM 11993 O O . MET E 1 117 ? -33.863 -1.263 -8.357 1 47.71 97 MET E O 1
ATOM 11998 N N . THR E 1 118 ? -35.373 -0.286 -6.993 1 47.24 98 THR E N 1
ATOM 11999 C CA . THR E 1 118 ? -34.542 -0.288 -5.789 1 47.57 98 THR E CA 1
ATOM 12000 C C . THR E 1 118 ? -34.165 -1.713 -5.394 1 48.06 98 THR E C 1
ATOM 12001 O O . THR E 1 118 ? -32.999 -1.982 -5.105 1 48.3 98 THR E O 1
ATOM 12005 N N . ALA E 1 119 ? -35.14 -2.632 -5.424 1 48 99 ALA E N 1
ATOM 12006 C CA . ALA E 1 119 ? -34.895 -4.029 -5.087 1 48.47 99 ALA E CA 1
ATOM 12007 C C . ALA E 1 119 ? -34.011 -4.711 -6.121 1 48.97 99 ALA E C 1
ATOM 12008 O O . ALA E 1 119 ? -33.198 -5.556 -5.757 1 49.09 99 ALA E O 1
ATOM 12010 N N . ALA E 1 120 ? -34.155 -4.343 -7.403 1 49.07 100 ALA E N 1
ATOM 12011 C CA . ALA E 1 120 ? -33.335 -4.903 -8.477 1 49.61 100 ALA E CA 1
ATOM 12012 C C . ALA E 1 120 ? -31.88 -4.472 -8.321 1 49.9 100 ALA E C 1
ATOM 12013 O O . ALA E 1 120 ? -30.977 -5.27 -8.563 1 50.05 100 ALA E O 1
ATOM 12015 N N . LEU E 1 121 ? -31.651 -3.222 -7.889 1 49.86 101 LEU E N 1
ATOM 12016 C CA . LEU E 1 121 ? -30.304 -2.71 -7.674 1 50.22 101 LEU E CA 1
ATOM 12017 C C . LEU E 1 121 ? -29.701 -3.303 -6.403 1 50.84 101 LEU E C 1
ATOM 12018 O O . LEU E 1 121 ? -28.53 -3.67 -6.408 1 51.22 101 LEU E O 1
ATOM 12023 N N . LEU E 1 122 ? -30.499 -3.43 -5.329 1 50.85 102 LEU E N 1
ATOM 12024 C CA . LEU E 1 122 ? -30.029 -3.998 -4.065 1 51.41 102 LEU E CA 1
ATOM 12025 C C . LEU E 1 122 ? -29.636 -5.464 -4.213 1 52.06 102 LEU E C 1
ATOM 12026 O O . LEU E 1 122 ? -28.674 -5.904 -3.586 1 52.19 102 LEU E O 1
ATOM 12031 N N . ALA E 1 123 ? -30.367 -6.214 -5.05 1 52.44 103 ALA E N 1
ATOM 12032 C CA . ALA E 1 123 ? -30.071 -7.624 -5.297 1 53.36 103 ALA E CA 1
ATOM 12033 C C . ALA E 1 123 ? -28.751 -7.78 -6.046 1 54.28 103 ALA E C 1
ATOM 12034 O O . ALA E 1 123 ? -27.987 -8.705 -5.762 1 54.47 103 ALA E O 1
ATOM 12036 N N . ALA E 1 124 ? -28.482 -6.872 -6.995 1 54.69 104 ALA E N 1
ATOM 12037 C CA . ALA E 1 124 ? -27.257 -6.89 -7.783 1 55.69 104 ALA E CA 1
ATOM 12038 C C . ALA E 1 124 ? -26.047 -6.601 -6.906 1 56.7 104 ALA E C 1
ATOM 12039 O O . ALA E 1 124 ? -25.011 -7.242 -7.074 1 56.94 104 ALA E O 1
ATOM 12041 N N . VAL E 1 125 ? -26.181 -5.656 -5.96 1 57.15 105 VAL E N 1
ATOM 12042 C CA . VAL E 1 125 ? -25.101 -5.284 -5.043 1 58.14 105 VAL E CA 1
ATOM 12043 C C . VAL E 1 125 ? -24.726 -6.458 -4.142 1 58.63 105 VAL E C 1
ATOM 12044 O O . VAL E 1 125 ? -23.543 -6.779 -4.005 1 58.72 105 VAL E O 1
ATOM 12048 N N . ASN E 1 126 ? -25.736 -7.118 -3.558 1 58.66 106 ASN E N 1
ATOM 12049 C CA . ASN E 1 126 ? -25.505 -8.254 -2.672 1 59.15 106 ASN E CA 1
ATOM 12050 C C . ASN E 1 126 ? -24.966 -9.483 -3.394 1 59.27 106 ASN E C 1
ATOM 12051 O O . ASN E 1 126 ? -24.255 -10.281 -2.782 1 59.48 106 ASN E O 1
ATOM 12056 N N . ALA E 1 127 ? -25.236 -9.612 -4.701 1 58.98 107 ALA E N 1
ATOM 12057 C CA . ALA E 1 127 ? -24.669 -10.708 -5.488 1 59.24 107 ALA E CA 1
ATOM 12058 C C . ALA E 1 127 ? -23.202 -10.441 -5.925 1 59.29 107 ALA E C 1
ATOM 12059 O O . ALA E 1 127 ? -22.647 -11.22 -6.696 1 59.34 107 ALA E O 1
ATOM 12061 N N . GLY E 1 128 ? -22.596 -9.359 -5.437 1 59.08 108 GLY E N 1
ATOM 12062 C CA . GLY E 1 128 ? -21.229 -8.997 -5.78 1 59.4 108 GLY E CA 1
ATOM 12063 C C . GLY E 1 128 ? -21.091 -8.228 -7.079 1 59.43 108 GLY E C 1
ATOM 12064 O O . GLY E 1 128 ? -19.983 -8.081 -7.595 1 59.71 108 GLY E O 1
ATOM 12065 N N . THR E 1 129 ? -22.203 -7.722 -7.621 1 59.05 109 THR E N 1
ATOM 12066 C CA . THR E 1 129 ? -22.174 -6.959 -8.866 1 59.16 109 THR E CA 1
ATOM 12067 C C . THR E 1 129 ? -22.789 -5.573 -8.68 1 59.19 109 THR E C 1
ATOM 12068 O O . THR E 1 129 ? -23.884 -5.32 -9.171 1 59.12 109 THR E O 1
ATOM 12072 N N . PRO E 1 130 ? -22.102 -4.654 -7.984 1 59.19 110 PRO E N 1
ATOM 12073 C CA . PRO E 1 130 ? -22.682 -3.321 -7.771 1 59.33 110 PRO E CA 1
ATOM 12074 C C . PRO E 1 130 ? -22.66 -2.406 -8.994 1 59.7 110 PRO E C 1
ATOM 12075 O O . PRO E 1 130 ? -23.33 -1.375 -8.988 1 59.84 110 PRO E O 1
ATOM 12079 N N . HIS E 1 131 ? -21.886 -2.759 -10.031 1 59.71 111 HIS E N 1
ATOM 12080 C CA . HIS E 1 131 ? -21.79 -1.93 -11.224 1 60.24 111 HIS E CA 1
ATOM 12081 C C . HIS E 1 131 ? -22.977 -2.09 -12.158 1 60.72 111 HIS E C 1
ATOM 12082 O O . HIS E 1 131 ? -23.417 -3.205 -12.414 1 60.72 111 HIS E O 1
ATOM 12089 N N . ILE E 1 132 ? -23.501 -0.969 -12.663 1 61.03 112 ILE E N 1
ATOM 12090 C CA . ILE E 1 132 ? -24.617 -0.971 -13.602 1 61.91 112 ILE E CA 1
ATOM 12091 C C . ILE E 1 132 ? -24.252 -0.154 -14.841 1 62.57 112 ILE E C 1
ATOM 12092 O O . ILE E 1 132 ? -23.858 1.007 -14.724 1 62.72 112 ILE E O 1
ATOM 12097 N N . VAL E 1 133 ? -24.372 -0.761 -16.025 1 62.77 113 VAL E N 1
ATOM 12098 C CA . VAL E 1 133 ? -24.123 -0.054 -17.272 1 63.36 113 VAL E CA 1
ATOM 12099 C C . VAL E 1 133 ? -25.489 0.436 -17.751 1 63.88 113 VAL E C 1
ATOM 12100 O O . VAL E 1 133 ? -26.239 -0.319 -18.37 1 63.99 113 VAL E O 1
ATOM 12104 N N . ALA E 1 134 ? -25.852 1.664 -17.382 1 64.01 114 ALA E N 1
ATOM 12105 C CA . ALA E 1 134 ? -27.146 2.224 -17.751 1 64.58 114 ALA E CA 1
ATOM 12106 C C . ALA E 1 134 ? -27.025 3.127 -18.967 1 65 114 ALA E C 1
ATOM 12107 O O . ALA E 1 134 ? -26.143 3.985 -19.013 1 65.07 114 ALA E O 1
ATOM 12109 N N . VAL E 1 135 ? -27.914 2.944 -19.948 1 65.08 115 VAL E N 1
ATOM 12110 C CA . VAL E 1 135 ? -27.873 3.756 -21.155 1 65.69 115 VAL E CA 1
ATOM 12111 C C . VAL E 1 135 ? -28.82 4.958 -21.066 1 66.11 115 VAL E C 1
ATOM 12112 O O . VAL E 1 135 ? -29.951 4.839 -20.597 1 66.2 115 VAL E O 1
ATOM 12116 N N . ARG E 1 136 ? -28.332 6.131 -21.464 1 66.16 116 ARG E N 1
ATOM 12117 C CA . ARG E 1 136 ? -29.138 7.349 -21.448 1 66.52 116 ARG E CA 1
ATOM 12118 C C . ARG E 1 136 ? -29.88 7.482 -22.787 1 66.27 116 ARG E C 1
ATOM 12119 O O . ARG E 1 136 ? -29.356 7.057 -23.82 1 66.42 116 ARG E O 1
ATOM 12127 N N . PRO E 1 137 ? -31.106 8.034 -22.807 1 65.77 117 PRO E N 1
ATOM 12128 C CA . PRO E 1 137 ? -31.86 8.617 -21.688 1 65.48 117 PRO E CA 1
ATOM 12129 C C . PRO E 1 137 ? -32.638 7.616 -20.832 1 65.15 117 PRO E C 1
ATOM 12130 O O . PRO E 1 137 ? -33.142 6.609 -21.332 1 65.31 117 PRO E O 1
ATOM 12134 N N . LEU E 1 138 ? -32.752 7.915 -19.538 1 64.47 118 LEU E N 1
ATOM 12135 C CA . LEU E 1 138 ? -33.511 7.1 -18.591 1 64.25 118 LEU E CA 1
ATOM 12136 C C . LEU E 1 138 ? -34.563 7.958 -17.865 1 63.89 118 LEU E C 1
ATOM 12137 O O . LEU E 1 138 ? -34.495 9.186 -17.907 1 64.14 118 LEU E O 1
ATOM 12142 N N . TYR E 1 139 ? -35.532 7.317 -17.201 1 63.23 119 TYR E N 1
ATOM 12143 C CA . TYR E 1 139 ? -36.559 8.014 -16.428 1 63.22 119 TYR E CA 1
ATOM 12144 C C . TYR E 1 139 ? -35.889 8.776 -15.274 1 63.31 119 TYR E C 1
ATOM 12145 O O . TYR E 1 139 ? -34.931 8.276 -14.69 1 63.36 119 TYR E O 1
ATOM 12154 N N . GLY E 1 140 ? -36.373 9.985 -14.993 1 63.22 120 GLY E N 1
ATOM 12155 C CA . GLY E 1 140 ? -35.84 10.873 -13.961 1 63.57 120 GLY E CA 1
ATOM 12156 C C . GLY E 1 140 ? -35.407 10.23 -12.656 1 63.62 120 GLY E C 1
ATOM 12157 O O . GLY E 1 140 ? -34.284 10.447 -12.195 1 63.73 120 GLY E O 1
ATOM 12158 N N . GLY E 1 141 ? -36.294 9.433 -12.073 1 63.36 121 GLY E N 1
ATOM 12159 C CA . GLY E 1 141 ? -36.042 8.731 -10.823 1 63.64 121 GLY E CA 1
ATOM 12160 C C . GLY E 1 141 ? -34.99 7.646 -10.932 1 63.73 121 GLY E C 1
ATOM 12161 O O . GLY E 1 141 ? -34.145 7.512 -10.044 1 63.92 121 GLY E O 1
ATOM 12162 N N . SER E 1 142 ? -35.029 6.862 -12.02 1 63.47 122 SER E N 1
ATOM 12163 C CA . SER E 1 142 ? -34.054 5.797 -12.263 1 63.64 122 SER E CA 1
ATOM 12164 C C . SER E 1 142 ? -32.659 6.4 -12.485 1 63.65 122 SER E C 1
ATOM 12165 O O . SER E 1 142 ? -31.672 5.875 -11.978 1 63.6 122 SER E O 1
ATOM 12168 N N . ASP E 1 143 ? -32.594 7.513 -13.218 1 63.62 123 ASP E N 1
ATOM 12169 C CA . ASP E 1 143 ? -31.363 8.223 -13.518 1 64.23 123 ASP E CA 1
ATOM 12170 C C . ASP E 1 143 ? -30.776 8.817 -12.237 1 64.61 123 ASP E C 1
ATOM 12171 O O . ASP E 1 143 ? -29.569 8.732 -12.026 1 64.85 123 ASP E O 1
ATOM 12176 N N . HIS E 1 144 ? -31.625 9.4 -11.376 1 64.45 124 HIS E N 1
ATOM 12177 C CA . HIS E 1 144 ? -31.161 10.018 -10.134 1 64.71 124 HIS E CA 1
ATOM 12178 C C . HIS E 1 144 ? -30.733 8.997 -9.08 1 64.35 124 HIS E C 1
ATOM 12179 O O . HIS E 1 144 ? -29.865 9.294 -8.266 1 64.47 124 HIS E O 1
ATOM 12186 N N . LEU E 1 145 ? -31.321 7.798 -9.102 1 63.81 125 LEU E N 1
ATOM 12187 C CA . LEU E 1 145 ? -30.967 6.751 -8.146 1 63.92 125 LEU E CA 1
ATOM 12188 C C . LEU E 1 145 ? -29.581 6.167 -8.443 1 63.8 125 LEU E C 1
ATOM 12189 O O . LEU E 1 145 ? -28.837 5.83 -7.522 1 63.81 125 LEU E O 1
ATOM 12194 N N . LEU E 1 146 ? -29.231 6.066 -9.73 1 63.53 126 LEU E N 1
ATOM 12195 C CA . LEU E 1 146 ? -27.934 5.553 -10.157 1 63.7 126 LEU E CA 1
ATOM 12196 C C . LEU E 1 146 ? -26.834 6.594 -9.954 1 63.45 126 LEU E C 1
ATOM 12197 O O . LEU E 1 146 ? -25.704 6.231 -9.627 1 63.52 126 LEU E O 1
ATOM 12202 N N . GLU E 1 147 ? -27.159 7.883 -10.156 1 62.95 127 GLU E N 1
ATOM 12203 C CA . GLU E 1 147 ? -26.198 8.97 -9.99 1 62.84 127 GLU E CA 1
ATOM 12204 C C . GLU E 1 147 ? -25.84 9.166 -8.526 1 62.51 127 GLU E C 1
ATOM 12205 O O . GLU E 1 147 ? -24.675 9.398 -8.206 1 62.59 127 GLU E O 1
ATOM 12211 N N . THR E 1 148 ? -26.837 9.07 -7.637 1 62.02 128 THR E N 1
ATOM 12212 C CA . THR E 1 148 ? -26.612 9.235 -6.204 1 62.09 128 THR E CA 1
ATOM 12213 C C . THR E 1 148 ? -25.845 8.063 -5.591 1 61.79 128 THR E C 1
ATOM 12214 O O . THR E 1 148 ? -25.059 8.269 -4.668 1 61.88 128 THR E O 1
ATOM 12218 N N . GLY E 1 149 ? -26.079 6.856 -6.103 1 61.3 129 GLY E N 1
ATOM 12219 C CA . GLY E 1 149 ? -25.435 5.646 -5.602 1 61.39 129 GLY E CA 1
ATOM 12220 C C . GLY E 1 149 ? -25.827 5.343 -4.171 1 61.36 129 GLY E C 1
ATOM 12221 O O . GLY E 1 149 ? -25.001 4.894 -3.375 1 61.25 129 GLY E O 1
ATOM 12222 N N . LEU E 1 150 ? -27.098 5.619 -3.838 1 61.33 130 LEU E N 1
ATOM 12223 C CA . LEU E 1 150 ? -27.684 5.439 -2.513 1 61.77 130 LEU E CA 1
ATOM 12224 C C . LEU E 1 150 ? -27.644 3.978 -2.057 1 62.24 130 LEU E C 1
ATOM 12225 O O . LEU E 1 150 ? -27.449 3.703 -0.872 1 62.49 130 LEU E O 1
ATOM 12230 N N . LEU E 1 151 ? -27.795 3.042 -2.998 1 62.17 131 LEU E N 1
ATOM 12231 C CA . LEU E 1 151 ? -27.799 1.616 -2.676 1 62.51 131 LEU E CA 1
ATOM 12232 C C . LEU E 1 151 ? -26.43 0.926 -2.836 1 62.77 131 LEU E C 1
ATOM 12233 O O . LEU E 1 151 ? -26.37 -0.301 -2.865 1 62.81 131 LEU E O 1
ATOM 12238 N N . GLY E 1 152 ? -25.355 1.706 -2.919 1 62.89 132 GLY E N 1
ATOM 12239 C CA . GLY E 1 152 ? -24.002 1.174 -3.072 1 63.47 132 GLY E CA 1
ATOM 12240 C C . GLY E 1 152 ? -23.721 0.681 -4.476 1 63.69 132 GLY E C 1
ATOM 12241 O O . GLY E 1 152 ? -23.07 -0.344 -4.666 1 63.53 132 GLY E O 1
ATOM 12242 N N . THR E 1 153 ? -24.208 1.423 -5.468 1 63.91 133 THR E N 1
ATOM 12243 C CA . THR E 1 153 ? -24.105 1.085 -6.879 1 64.49 133 THR E CA 1
ATOM 12244 C C . THR E 1 153 ? -23.188 2.053 -7.629 1 65.09 133 THR E C 1
ATOM 12245 O O . THR E 1 153 ? -23.221 3.255 -7.37 1 65.24 133 THR E O 1
ATOM 12249 N N . THR E 1 154 ? -22.388 1.537 -8.57 1 65.31 134 THR E N 1
ATOM 12250 C CA . THR E 1 154 ? -21.525 2.391 -9.384 1 65.98 134 THR E CA 1
ATOM 12251 C C . THR E 1 154 ? -22.073 2.375 -10.807 1 66.69 134 THR E C 1
ATOM 12252 O O . THR E 1 154 ? -22.224 1.303 -11.384 1 66.85 134 THR E O 1
ATOM 12256 N N . VAL E 1 155 ? -22.424 3.544 -11.356 1 66.94 135 VAL E N 1
ATOM 12257 C CA . VAL E 1 155 ? -23.007 3.608 -12.692 1 67.68 135 VAL E CA 1
ATOM 12258 C C . VAL E 1 155 ? -21.994 4.035 -13.764 1 68.46 135 VAL E C 1
ATOM 12259 O O . VAL E 1 155 ? -21.023 4.741 -13.477 1 68.52 135 VAL E O 1
ATOM 12263 N N . THR E 1 156 ? -22.206 3.557 -14.995 1 68.8 136 THR E N 1
ATOM 12264 C CA . THR E 1 156 ? -21.4 3.904 -16.158 1 69.53 136 THR E CA 1
ATOM 12265 C C . THR E 1 156 ? -22.386 4.225 -17.282 1 69.79 136 THR E C 1
ATOM 12266 O O . THR E 1 156 ? -22.951 3.319 -17.892 1 69.83 136 THR E O 1
ATOM 12270 N N . TRP E 1 157 ? -22.653 5.513 -17.496 1 69.76 137 TRP E N 1
ATOM 12271 C CA . TRP E 1 157 ? -23.591 5.958 -18.517 1 70.25 137 TRP E CA 1
ATOM 12272 C C . TRP E 1 157 ? -22.993 5.787 -19.901 1 70.78 137 TRP E C 1
ATOM 12273 O O . TRP E 1 157 ? -22.071 6.516 -20.269 1 71.13 137 TRP E O 1
ATOM 12284 N N . ALA E 1 158 ? -23.494 4.807 -20.662 1 70.72 138 ALA E N 1
ATOM 12285 C CA . ALA E 1 158 ? -22.966 4.547 -21.998 1 71.25 138 ALA E CA 1
ATOM 12286 C C . ALA E 1 158 ? -24.029 4.671 -23.079 1 71.56 138 ALA E C 1
ATOM 12287 O O . ALA E 1 158 ? -25.21 4.49 -22.812 1 71.59 138 ALA E O 1
ATOM 12289 N N . LYS E 1 159 ? -23.609 4.985 -24.305 1 71.67 139 LYS E N 1
ATOM 12290 C CA . LYS E 1 159 ? -24.526 5.074 -25.44 1 72.19 139 LYS E CA 1
ATOM 12291 C C . LYS E 1 159 ? -24.857 3.645 -25.944 1 72.63 139 LYS E C 1
ATOM 12292 O O . LYS E 1 159 ? -24.257 2.671 -25.477 1 72.85 139 LYS E O 1
ATOM 12298 N N . GLU E 1 160 ? -25.786 3.511 -26.905 1 72.58 140 GLU E N 1
ATOM 12299 C CA . GLU E 1 160 ? -26.153 2.198 -27.441 1 73.02 140 GLU E CA 1
ATOM 12300 C C . GLU E 1 160 ? -24.959 1.472 -28.087 1 73.41 140 GLU E C 1
ATOM 12301 O O . GLU E 1 160 ? -24.828 0.257 -27.947 1 73.48 140 GLU E O 1
ATOM 12307 N N . ALA E 1 161 ? -24.072 2.217 -28.756 1 73.46 141 ALA E N 1
ATOM 12308 C CA . ALA E 1 161 ? -22.894 1.623 -29.387 1 74.01 141 ALA E CA 1
ATOM 12309 C C . ALA E 1 161 ? -21.708 1.408 -28.425 1 74.5 141 ALA E C 1
ATOM 12310 O O . ALA E 1 161 ? -20.719 0.782 -28.807 1 74.66 141 ALA E O 1
ATOM 12312 N N . GLU E 1 162 ? -21.792 1.925 -27.192 1 74.54 142 GLU E N 1
ATOM 12313 C CA . GLU E 1 162 ? -20.713 1.783 -26.214 1 75.01 142 GLU E CA 1
ATOM 12314 C C . GLU E 1 162 ? -21.058 0.791 -25.095 1 74.94 142 GLU E C 1
ATOM 12315 O O . GLU E 1 162 ? -20.417 0.84 -24.049 1 75.12 142 GLU E O 1
ATOM 12321 N N . ILE E 1 163 ? -22.055 -0.088 -25.289 1 74.44 143 ILE E N 1
ATOM 12322 C CA . ILE E 1 163 ? -22.462 -1.022 -24.244 1 74.56 143 ILE E CA 1
ATOM 12323 C C . ILE E 1 163 ? -21.395 -2.082 -23.937 1 74.5 143 ILE E C 1
ATOM 12324 O O . ILE E 1 163 ? -20.943 -2.16 -22.796 1 74.64 143 ILE E O 1
ATOM 12329 N N . ALA E 1 164 ? -20.969 -2.863 -24.943 1 74.16 144 ALA E N 1
ATOM 12330 C CA . ALA E 1 164 ? -19.978 -3.925 -24.763 1 74.32 144 ALA E CA 1
ATOM 12331 C C . ALA E 1 164 ? -18.647 -3.439 -24.189 1 74.23 144 ALA E C 1
ATOM 12332 O O . ALA E 1 164 ? -17.973 -4.19 -23.483 1 74.42 144 ALA E O 1
ATOM 12334 N N . SER E 1 165 ? -18.271 -2.189 -24.478 1 73.75 145 SER E N 1
ATOM 12335 C CA . SER E 1 165 ? -17.023 -1.63 -23.971 1 73.67 145 SER E CA 1
ATOM 12336 C C . SER E 1 165 ? -17.158 -1.165 -22.521 1 73.22 145 SER E C 1
ATOM 12337 O O . SER E 1 165 ? -16.211 -1.297 -21.749 1 73.36 145 SER E O 1
ATOM 12340 N N . ALA E 1 166 ? -18.337 -0.644 -22.138 1 72.52 146 ALA E N 1
ATOM 12341 C CA . ALA E 1 166 ? -18.565 -0.167 -20.77 1 72.22 146 ALA E CA 1
ATOM 12342 C C . ALA E 1 166 ? -18.767 -1.278 -19.736 1 71.63 146 ALA E C 1
ATOM 12343 O O . ALA E 1 166 ? -18.843 -0.98 -18.546 1 71.87 146 ALA E O 1
ATOM 12345 N N . ILE E 1 167 ? -18.858 -2.543 -20.171 1 70.66 147 ILE E N 1
ATOM 12346 C CA . ILE E 1 167 ? -19.057 -3.664 -19.262 1 70.12 147 ILE E CA 1
ATOM 12347 C C . ILE E 1 167 ? -17.793 -4.032 -18.501 1 69.32 147 ILE E C 1
ATOM 12348 O O . ILE E 1 167 ? -16.771 -4.368 -19.097 1 69.37 147 ILE E O 1
ATOM 12353 N N . GLN E 1 168 ? -17.875 -3.965 -17.174 1 68.43 148 GLN E N 1
ATOM 12354 C CA . GLN E 1 168 ? -16.774 -4.309 -16.285 1 68.1 148 GLN E CA 1
ATOM 12355 C C . GLN E 1 168 ? -17.006 -5.693 -15.666 1 67.59 148 GLN E C 1
ATOM 12356 O O . GLN E 1 168 ? -18.146 -6.162 -15.608 1 67.65 148 GLN E O 1
ATOM 12362 N N . ASP E 1 169 ? -15.933 -6.335 -15.165 1 66.85 149 ASP E N 1
ATOM 12363 C CA . ASP E 1 169 ? -16.049 -7.635 -14.488 1 66.61 149 ASP E CA 1
ATOM 12364 C C . ASP E 1 169 ? -16.922 -7.576 -13.207 1 65.81 149 ASP E C 1
ATOM 12365 O O . ASP E 1 169 ? -17.182 -8.609 -12.595 1 66 149 ASP E O 1
ATOM 12370 N N . ASP E 1 170 ? -17.366 -6.369 -12.813 1 64.76 150 ASP E N 1
ATOM 12371 C CA . ASP E 1 170 ? -18.2 -6.096 -11.649 1 64.18 150 ASP E CA 1
ATOM 12372 C C . ASP E 1 170 ? -19.653 -5.727 -12.028 1 63.22 150 ASP E C 1
ATOM 12373 O O . ASP E 1 170 ? -20.429 -5.388 -11.142 1 63.3 150 ASP E O 1
ATOM 12378 N N . THR E 1 171 ? -20.019 -5.766 -13.321 1 62.17 151 THR E N 1
ATOM 12379 C CA . THR E 1 171 ? -21.359 -5.394 -13.781 1 61.62 151 THR E CA 1
ATOM 12380 C C . THR E 1 171 ? -22.413 -6.462 -13.493 1 60.85 151 THR E C 1
ATOM 12381 O O . THR E 1 171 ? -22.222 -7.63 -13.823 1 61.14 151 THR E O 1
ATOM 12385 N N . GLY E 1 172 ? -23.524 -6.05 -12.899 1 59.71 152 GLY E N 1
ATOM 12386 C CA . GLY E 1 172 ? -24.609 -6.962 -12.579 1 59.24 152 GLY E CA 1
ATOM 12387 C C . GLY E 1 172 ? -25.862 -6.747 -13.403 1 58.52 152 GLY E C 1
ATOM 12388 O O . GLY E 1 172 ? -26.635 -7.685 -13.606 1 58.65 152 GLY E O 1
ATOM 12389 N N . LEU E 1 173 ? -26.091 -5.514 -13.873 1 57.63 153 LEU E N 1
ATOM 12390 C CA . LEU E 1 173 ? -27.288 -5.206 -14.656 1 57.33 153 LEU E CA 1
ATOM 12391 C C . LEU E 1 173 ? -27.04 -4.181 -15.757 1 56.85 153 LEU E C 1
ATOM 12392 O O . LEU E 1 173 ? -26.158 -3.336 -15.636 1 57.05 153 LEU E O 1
ATOM 12397 N N . VAL E 1 174 ? -27.833 -4.255 -16.832 1 56.08 154 VAL E N 1
ATOM 12398 C CA . VAL E 1 174 ? -27.774 -3.313 -17.946 1 55.89 154 VAL E CA 1
ATOM 12399 C C . VAL E 1 174 ? -29.169 -2.708 -18.054 1 55.53 154 VAL E C 1
ATOM 12400 O O . VAL E 1 174 ? -30.08 -3.36 -18.558 1 55.72 154 VAL E O 1
ATOM 12404 N N . ILE E 1 175 ? -29.357 -1.495 -17.527 1 54.9 155 ILE E N 1
ATOM 12405 C CA . ILE E 1 175 ? -30.668 -0.854 -17.53 1 54.85 155 ILE E CA 1
ATOM 12406 C C . ILE E 1 175 ? -30.907 -0.005 -18.777 1 55.1 155 ILE E C 1
ATOM 12407 O O . ILE E 1 175 ? -30.187 0.957 -19.021 1 55.22 155 ILE E O 1
ATOM 12412 N N . VAL E 1 176 ? -31.907 -0.387 -19.584 1 55.11 156 VAL E N 1
ATOM 12413 C CA . VAL E 1 176 ? -32.278 0.298 -20.826 1 55.62 156 VAL E CA 1
ATOM 12414 C C . VAL E 1 176 ? -33.782 0.633 -20.807 1 55.85 156 VAL E C 1
ATOM 12415 O O . VAL E 1 176 ? -34.562 -0.059 -20.151 1 55.9 156 VAL E O 1
ATOM 12419 N N . GLU E 1 177 ? -34.19 1.699 -21.511 1 55.78 157 GLU E N 1
ATOM 12420 C CA . GLU E 1 177 ? -35.585 2.129 -21.546 1 56.01 157 GLU E CA 1
ATOM 12421 C C . GLU E 1 177 ? -35.993 2.512 -22.97 1 56.07 157 GLU E C 1
ATOM 12422 O O . GLU E 1 177 ? -35.357 3.379 -23.57 1 56.3 157 GLU E O 1
ATOM 12428 N N . THR E 1 178 ? -37.041 1.875 -23.516 1 55.74 158 THR E N 1
ATOM 12429 C CA . THR E 1 178 ? -37.494 2.187 -24.871 1 56.07 158 THR E CA 1
ATOM 12430 C C . THR E 1 178 ? -39.03 2.144 -24.997 1 56.41 158 THR E C 1
ATOM 12431 O O . THR E 1 178 ? -39.657 1.136 -24.664 1 56.45 158 THR E O 1
ATOM 12435 N N . PRO E 1 179 ? -39.663 3.233 -25.478 1 56.41 159 PRO E N 1
ATOM 12436 C CA . PRO E 1 179 ? -39.067 4.511 -25.913 1 56.37 159 PRO E CA 1
ATOM 12437 C C . PRO E 1 179 ? -38.578 5.367 -24.744 1 56.36 159 PRO E C 1
ATOM 12438 O O . PRO E 1 179 ? -39.121 5.281 -23.643 1 56.47 159 PRO E O 1
ATOM 12442 N N . ALA E 1 180 ? -37.55 6.187 -24.99 1 56.1 160 ALA E N 1
ATOM 12443 C CA . ALA E 1 180 ? -36.936 7.057 -23.992 1 56.38 160 ALA E CA 1
ATOM 12444 C C . ALA E 1 180 ? -37.914 8.095 -23.42 1 56.61 160 ALA E C 1
ATOM 12445 O O . ALA E 1 180 ? -38.932 8.401 -24.037 1 56.59 160 ALA E O 1
ATOM 12447 N N . ASN E 1 181 ? -37.614 8.622 -22.233 1 56.67 161 ASN E N 1
ATOM 12448 C CA . ASN E 1 181 ? -38.463 9.62 -21.6 1 57.14 161 ASN E CA 1
ATOM 12449 C C . ASN E 1 181 ? -37.673 10.918 -21.4 1 57.21 161 ASN E C 1
ATOM 12450 O O . ASN E 1 181 ? -36.611 10.904 -20.773 1 57.16 161 ASN E O 1
ATOM 12455 N N . PRO E 1 182 ? -38.14 12.046 -21.964 1 57.08 162 PRO E N 1
ATOM 12456 C CA . PRO E 1 182 ? -39.402 12.24 -22.699 1 56.99 162 PRO E CA 1
ATOM 12457 C C . PRO E 1 182 ? -39.305 12.289 -24.234 1 56.88 162 PRO E C 1
ATOM 12458 O O . PRO E 1 182 ? -40.307 12.523 -24.901 1 56.96 162 PRO E O 1
ATOM 12462 N N . SER E 1 183 ? -38.098 12.114 -24.784 1 56.55 163 SER E N 1
ATOM 12463 C CA . SER E 1 183 ? -37.818 12.211 -26.218 1 56.64 163 SER E CA 1
ATOM 12464 C C . SER E 1 183 ? -38.492 11.161 -27.095 1 56.3 163 SER E C 1
ATOM 12465 O O . SER E 1 183 ? -38.651 11.39 -28.295 1 56.22 163 SER E O 1
ATOM 12468 N N . LEU E 1 184 ? -38.853 10.008 -26.504 1 55.98 164 LEU E N 1
ATOM 12469 C CA . LEU E 1 184 ? -39.468 8.856 -27.173 1 56.11 164 LEU E CA 1
ATOM 12470 C C . LEU E 1 184 ? -38.55 8.221 -28.217 1 56.33 164 LEU E C 1
ATOM 12471 O O . LEU E 1 184 ? -39.029 7.671 -29.209 1 56.28 164 LEU E O 1
ATOM 12476 N N . ASP E 1 185 ? -37.229 8.286 -27.984 1 56.41 165 ASP E N 1
ATOM 12477 C CA . ASP E 1 185 ? -36.238 7.697 -28.877 1 56.84 165 ASP E CA 1
ATOM 12478 C C . ASP E 1 185 ? -36.205 6.19 -28.64 1 56.93 165 ASP E C 1
ATOM 12479 O O . ASP E 1 185 ? -36.189 5.746 -27.494 1 57.11 165 ASP E O 1
ATOM 12484 N N . LEU E 1 186 ? -36.229 5.404 -29.717 1 56.58 166 LEU E N 1
ATOM 12485 C CA . LEU E 1 186 ? -36.254 3.949 -29.603 1 56.57 166 LEU E CA 1
ATOM 12486 C C . LEU E 1 186 ? -34.861 3.349 -29.499 1 56.43 166 LEU E C 1
ATOM 12487 O O . LEU E 1 186 ? -33.921 3.848 -30.118 1 56.41 166 LEU E O 1
ATOM 12492 N N . VAL E 1 187 ? -34.731 2.27 -28.713 1 56.12 167 VAL E N 1
ATOM 12493 C CA . VAL E 1 187 ? -33.467 1.556 -28.535 1 56.2 167 VAL E CA 1
ATOM 12494 C C . VAL E 1 187 ? -33.645 0.125 -29.053 1 56.15 167 VAL E C 1
ATOM 12495 O O . VAL E 1 187 ? -34.617 -0.529 -28.682 1 56.3 167 VAL E O 1
ATOM 12499 N N . ASP E 1 188 ? -32.737 -0.357 -29.918 1 55.83 168 ASP E N 1
ATOM 12500 C CA . ASP E 1 188 ? -32.832 -1.718 -30.45 1 56.06 168 ASP E CA 1
ATOM 12501 C C . ASP E 1 188 ? -32.448 -2.737 -29.378 1 56.1 168 ASP E C 1
ATOM 12502 O O . ASP E 1 188 ? -31.267 -2.894 -29.076 1 56.23 168 ASP E O 1
ATOM 12507 N N . LEU E 1 189 ? -33.448 -3.429 -28.809 1 55.81 169 LEU E N 1
ATOM 12508 C CA . LEU E 1 189 ? -33.245 -4.417 -27.755 1 56.04 169 LEU E CA 1
ATOM 12509 C C . LEU E 1 189 ? -32.455 -5.64 -28.207 1 56.22 169 LEU E C 1
ATOM 12510 O O . LEU E 1 189 ? -31.79 -6.269 -27.387 1 56.25 169 LEU E O 1
ATOM 12515 N N . ASP E 1 190 ? -32.5 -5.969 -29.504 1 56.21 170 ASP E N 1
ATOM 12516 C CA . ASP E 1 190 ? -31.732 -7.093 -30.037 1 56.7 170 ASP E CA 1
ATOM 12517 C C . ASP E 1 190 ? -30.226 -6.802 -29.984 1 56.98 170 ASP E C 1
ATOM 12518 O O . ASP E 1 190 ? -29.434 -7.713 -29.755 1 57.02 170 ASP E O 1
ATOM 12523 N N . SER E 1 191 ? -29.837 -5.531 -30.178 1 57.04 171 SER E N 1
ATOM 12524 C CA . SER E 1 191 ? -28.443 -5.109 -30.131 1 57.55 171 SER E CA 1
ATOM 12525 C C . SER E 1 191 ? -27.947 -4.99 -28.689 1 57.79 171 SER E C 1
ATOM 12526 O O . SER E 1 191 ? -26.787 -5.288 -28.426 1 58.04 171 SER E O 1
ATOM 12529 N N . VAL E 1 192 ? -28.813 -4.546 -27.763 1 57.61 172 VAL E N 1
ATOM 12530 C CA . VAL E 1 192 ? -28.465 -4.386 -26.349 1 57.99 172 VAL E CA 1
ATOM 12531 C C . VAL E 1 192 ? -28.131 -5.729 -25.697 1 58.47 172 VAL E C 1
ATOM 12532 O O . VAL E 1 192 ? -27.095 -5.852 -25.046 1 58.49 172 VAL E O 1
ATOM 12536 N N . VAL E 1 193 ? -28.997 -6.733 -25.882 1 58.7 173 VAL E N 1
ATOM 12537 C CA . VAL E 1 193 ? -28.801 -8.067 -25.319 1 59.37 173 VAL E CA 1
ATOM 12538 C C . VAL E 1 193 ? -27.566 -8.756 -25.912 1 59.81 173 VAL E C 1
ATOM 12539 O O . VAL E 1 193 ? -26.843 -9.452 -25.194 1 60.09 173 VAL E O 1
ATOM 12543 N N . ALA E 1 194 ? -27.286 -8.513 -27.2 1 59.69 174 ALA E N 1
ATOM 12544 C CA . ALA E 1 194 ? -26.107 -9.076 -27.855 1 60 174 ALA E CA 1
ATOM 12545 C C . ALA E 1 194 ? -24.825 -8.435 -27.312 1 60.12 174 ALA E C 1
ATOM 12546 O O . ALA E 1 194 ? -23.814 -9.118 -27.155 1 60.31 174 ALA E O 1
ATOM 12548 N N . ALA E 1 195 ? -24.869 -7.127 -27.016 1 59.88 175 ALA E N 1
ATOM 12549 C CA . ALA E 1 195 ? -23.715 -6.413 -26.473 1 60.13 175 ALA E CA 1
ATOM 12550 C C . ALA E 1 195 ? -23.486 -6.739 -25 1 60.14 175 ALA E C 1
ATOM 12551 O O . ALA E 1 195 ? -22.34 -6.735 -24.552 1 60.32 175 ALA E O 1
ATOM 12553 N N . ALA E 1 196 ? -24.562 -7.022 -24.246 1 59.75 176 ALA E N 1
ATOM 12554 C CA . ALA E 1 196 ? -24.443 -7.354 -22.83 1 59.97 176 ALA E CA 1
ATOM 12555 C C . ALA E 1 196 ? -23.862 -8.751 -22.62 1 60.03 176 ALA E C 1
ATOM 12556 O O . ALA E 1 196 ? -23.067 -8.957 -21.704 1 60.27 176 ALA E O 1
ATOM 12558 N N . GLY E 1 197 ? -24.25 -9.689 -23.475 1 59.66 177 GLY E N 1
ATOM 12559 C CA . GLY E 1 197 ? -23.772 -11.063 -23.401 1 59.72 177 GLY E CA 1
ATOM 12560 C C . GLY E 1 197 ? -24.202 -11.766 -22.131 1 59.55 177 GLY E C 1
ATOM 12561 O O . GLY E 1 197 ? -25.392 -12.019 -21.926 1 59.77 177 GLY E O 1
ATOM 12562 N N . THR E 1 198 ? -23.235 -12.04 -21.248 1 58.98 178 THR E N 1
ATOM 12563 C CA . THR E 1 198 ? -23.476 -12.724 -19.98 1 58.99 178 THR E CA 1
ATOM 12564 C C . THR E 1 198 ? -24.185 -11.865 -18.919 1 58.6 178 THR E C 1
ATOM 12565 O O . THR E 1 198 ? -24.648 -12.403 -17.914 1 58.7 178 THR E O 1
ATOM 12569 N N . VAL E 1 199 ? -24.265 -10.545 -19.125 1 57.94 179 VAL E N 1
ATOM 12570 C CA . VAL E 1 199 ? -24.896 -9.648 -18.158 1 57.8 179 VAL E CA 1
ATOM 12571 C C . VAL E 1 199 ? -26.399 -9.521 -18.412 1 57.54 179 VAL E C 1
ATOM 12572 O O . VAL E 1 199 ? -26.813 -9.225 -19.531 1 57.63 179 VAL E O 1
ATOM 12576 N N . PRO E 1 200 ? -27.233 -9.739 -17.376 1 57.12 180 PRO E N 1
ATOM 12577 C CA . PRO E 1 200 ? -28.693 -9.628 -17.559 1 56.8 180 PRO E CA 1
ATOM 12578 C C . PRO E 1 200 ? -29.151 -8.216 -17.933 1 56.34 180 PRO E C 1
ATOM 12579 O O . PRO E 1 200 ? -28.553 -7.241 -17.483 1 56.66 180 PRO E O 1
ATOM 12583 N N . VAL E 1 201 ? -30.206 -8.103 -18.76 1 55.34 181 VAL E N 1
ATOM 12584 C CA . VAL E 1 201 ? -30.709 -6.805 -19.221 1 54.74 181 VAL E CA 1
ATOM 12585 C C . VAL E 1 201 ? -32.074 -6.444 -18.628 1 54.02 181 VAL E C 1
ATOM 12586 O O . VAL E 1 201 ? -33.033 -7.194 -18.792 1 54.17 181 VAL E O 1
ATOM 12590 N N . LEU E 1 202 ? -32.168 -5.282 -17.963 1 53.06 182 LEU E N 1
ATOM 12591 C CA . LEU E 1 202 ? -33.425 -4.795 -17.398 1 52.53 182 LEU E CA 1
ATOM 12592 C C . LEU E 1 202 ? -34.008 -3.769 -18.361 1 51.95 182 LEU E C 1
ATOM 12593 O O . LEU E 1 202 ? -33.358 -2.769 -18.659 1 51.99 182 LEU E O 1
ATOM 12598 N N . VAL E 1 203 ? -35.222 -4.014 -18.859 1 51.27 183 VAL E N 1
ATOM 12599 C CA . VAL E 1 203 ? -35.862 -3.095 -19.794 1 51.1 183 VAL E CA 1
ATOM 12600 C C . VAL E 1 203 ? -37.109 -2.471 -19.182 1 50.8 183 VAL E C 1
ATOM 12601 O O . VAL E 1 203 ? -38.044 -3.189 -18.843 1 50.85 183 VAL E O 1
ATOM 12605 N N . ASP E 1 204 ? -37.121 -1.138 -19.037 1 50.42 184 ASP E N 1
ATOM 12606 C CA . ASP E 1 204 ? -38.272 -0.429 -18.483 1 50.61 184 ASP E CA 1
ATOM 12607 C C . ASP E 1 204 ? -39.355 -0.317 -19.557 1 50.37 184 ASP E C 1
ATOM 12608 O O . ASP E 1 204 ? -39.376 0.635 -20.336 1 50.47 184 ASP E O 1
ATOM 12613 N N . ASN E 1 205 ? -40.271 -1.282 -19.571 1 49.92 185 ASN E N 1
ATOM 12614 C CA . ASN E 1 205 ? -41.343 -1.371 -20.552 1 49.98 185 ASN E CA 1
ATOM 12615 C C . ASN E 1 205 ? -42.634 -0.684 -20.085 1 50.02 185 ASN E C 1
ATOM 12616 O O . ASN E 1 205 ? -43.721 -1.077 -20.501 1 50.13 185 ASN E O 1
ATOM 12621 N N . THR E 1 206 ? -42.521 0.354 -19.248 1 49.83 186 THR E N 1
ATOM 12622 C CA . THR E 1 206 ? -43.69 1.072 -18.737 1 50.11 186 THR E CA 1
ATOM 12623 C C . THR E 1 206 ? -44.512 1.733 -19.842 1 50.37 186 THR E C 1
ATOM 12624 O O . THR E 1 206 ? -45.736 1.628 -19.843 1 50.6 186 THR E O 1
ATOM 12628 N N . PHE E 1 207 ? -43.836 2.386 -20.79 1 50.18 187 PHE E N 1
ATOM 12629 C CA . PHE E 1 207 ? -44.468 3.126 -21.881 1 50.52 187 PHE E CA 1
ATOM 12630 C C . PHE E 1 207 ? -45.242 2.28 -22.901 1 50.21 187 PHE E C 1
ATOM 12631 O O . PHE E 1 207 ? -46.3 2.712 -23.361 1 50.44 187 PHE E O 1
ATOM 12639 N N . CYS E 1 208 ? -44.715 1.108 -23.285 1 49.49 188 CYS E N 1
ATOM 12640 C CA . CYS E 1 208 ? -45.36 0.292 -24.317 1 49.17 188 CYS E CA 1
ATOM 12641 C C . CYS E 1 208 ? -46.221 -0.836 -23.771 1 48.63 188 CYS E C 1
ATOM 12642 O O . CYS E 1 208 ? -47.103 -1.304 -24.488 1 48.68 188 CYS E O 1
ATOM 12645 N N . THR E 1 209 ? -45.961 -1.297 -22.526 1 48.01 189 THR E N 1
ATOM 12646 C CA . THR E 1 209 ? -46.673 -2.402 -21.845 1 47.85 189 THR E CA 1
ATOM 12647 C C . THR E 1 209 ? -46.638 -3.733 -22.638 1 47.33 189 THR E C 1
ATOM 12648 O O . THR E 1 209 ? -46.24 -3.736 -23.804 1 47.45 189 THR E O 1
ATOM 12652 N N . PRO E 1 210 ? -47.077 -4.874 -22.052 1 46.64 190 PRO E N 1
ATOM 12653 C CA . PRO E 1 210 ? -47.057 -6.141 -22.81 1 46.28 190 PRO E CA 1
ATOM 12654 C C . PRO E 1 210 ? -47.924 -6.176 -24.073 1 45.96 190 PRO E C 1
ATOM 12655 O O . PRO E 1 210 ? -47.872 -7.153 -24.815 1 46.08 190 PRO E O 1
ATOM 12659 N N . VAL E 1 211 ? -48.708 -5.121 -24.326 1 45.39 191 VAL E N 1
ATOM 12660 C CA . VAL E 1 211 ? -49.555 -5.023 -25.506 1 45.28 191 VAL E CA 1
ATOM 12661 C C . VAL E 1 211 ? -48.706 -4.727 -26.744 1 45.13 191 VAL E C 1
ATOM 12662 O O . VAL E 1 211 ? -48.898 -5.345 -27.791 1 45.19 191 VAL E O 1
ATOM 12666 N N . LEU E 1 212 ? -47.761 -3.788 -26.623 1 44.82 192 LEU E N 1
ATOM 12667 C CA . LEU E 1 212 ? -46.942 -3.384 -27.758 1 45.11 192 LEU E CA 1
ATOM 12668 C C . LEU E 1 212 ? -45.539 -3.96 -27.782 1 45.52 192 LEU E C 1
ATOM 12669 O O . LEU E 1 212 ? -45.017 -4.21 -28.864 1 45.67 192 LEU E O 1
ATOM 12674 N N . GLN E 1 213 ? -44.919 -4.163 -26.616 1 45.59 193 GLN E N 1
ATOM 12675 C CA . GLN E 1 213 ? -43.551 -4.671 -26.569 1 46.14 193 GLN E CA 1
ATOM 12676 C C . GLN E 1 213 ? -43.377 -5.755 -25.511 1 46.53 193 GLN E C 1
ATOM 12677 O O . GLN E 1 213 ? -44.026 -5.709 -24.469 1 46.55 193 GLN E O 1
ATOM 12683 N N . GLN E 1 214 ? -42.497 -6.731 -25.776 1 46.72 194 GLN E N 1
ATOM 12684 C CA . GLN E 1 214 ? -42.185 -7.812 -24.839 1 47.33 194 GLN E CA 1
ATOM 12685 C C . GLN E 1 214 ? -40.673 -8.038 -24.835 1 47.67 194 GLN E C 1
ATOM 12686 O O . GLN E 1 214 ? -40.149 -8.748 -25.69 1 47.71 194 GLN E O 1
ATOM 12692 N N . PRO E 1 215 ? -39.953 -7.419 -23.885 1 47.8 195 PRO E N 1
ATOM 12693 C CA . PRO E 1 215 ? -38.487 -7.549 -23.865 1 47.96 195 PRO E CA 1
ATOM 12694 C C . PRO E 1 215 ? -37.954 -8.964 -23.648 1 48.47 195 PRO E C 1
ATOM 12695 O O . PRO E 1 215 ? -36.83 -9.251 -24.064 1 48.8 195 PRO E O 1
ATOM 12699 N N . ILE E 1 216 ? -38.756 -9.86 -23.042 1 48.35 196 ILE E N 1
ATOM 12700 C CA . ILE E 1 216 ? -38.349 -11.252 -22.825 1 48.6 196 ILE E CA 1
ATOM 12701 C C . ILE E 1 216 ? -38.084 -11.939 -24.174 1 48.91 196 ILE E C 1
ATOM 12702 O O . ILE E 1 216 ? -37.092 -12.654 -24.31 1 49.08 196 ILE E O 1
ATOM 12707 N N . ARG E 1 217 ? -38.921 -11.636 -25.191 1 48.83 197 ARG E N 1
ATOM 12708 C CA . ARG E 1 217 ? -38.823 -12.162 -26.559 1 49.26 197 ARG E CA 1
ATOM 12709 C C . ARG E 1 217 ? -37.491 -11.794 -27.22 1 49.08 197 ARG E C 1
ATOM 12710 O O . ARG E 1 217 ? -36.954 -12.568 -28.011 1 49.12 197 ARG E O 1
ATOM 12718 N N . HIS E 1 218 ? -36.965 -10.612 -26.903 1 48.74 198 HIS E N 1
ATOM 12719 C CA . HIS E 1 218 ? -35.707 -10.147 -27.476 1 48.86 198 HIS E CA 1
ATOM 12720 C C . HIS E 1 218 ? -34.461 -10.645 -26.732 1 48.82 198 HIS E C 1
ATOM 12721 O O . HIS E 1 218 ? -33.375 -10.669 -27.313 1 48.98 198 HIS E O 1
ATOM 12728 N N . GLY E 1 219 ? -34.617 -11.05 -25.476 1 48.36 199 GLY E N 1
ATOM 12729 C CA . GLY E 1 219 ? -33.498 -11.571 -24.702 1 48.3 199 GLY E CA 1
ATOM 12730 C C . GLY E 1 219 ? -33.263 -10.911 -23.36 1 47.95 199 GLY E C 1
ATOM 12731 O O . GLY E 1 219 ? -32.305 -11.263 -22.668 1 48.05 199 GLY E O 1
ATOM 12732 N N . ALA E 1 220 ? -34.108 -9.934 -22.983 1 47.33 200 ALA E N 1
ATOM 12733 C CA . ALA E 1 220 ? -33.951 -9.255 -21.698 1 47.24 200 ALA E CA 1
ATOM 12734 C C . ALA E 1 220 ? -34.251 -10.205 -20.545 1 47.01 200 ALA E C 1
ATOM 12735 O O . ALA E 1 220 ? -35.101 -11.087 -20.674 1 47.16 200 ALA E O 1
ATOM 12737 N N . ALA E 1 221 ? -33.53 -10.055 -19.432 1 46.44 201 ALA E N 1
ATOM 12738 C CA . ALA E 1 221 ? -33.714 -10.93 -18.279 1 46.21 201 ALA E CA 1
ATOM 12739 C C . ALA E 1 221 ? -34.771 -10.4 -17.326 1 45.71 201 ALA E C 1
ATOM 12740 O O . ALA E 1 221 ? -35.51 -11.181 -16.739 1 45.92 201 ALA E O 1
ATOM 12742 N N . LEU E 1 222 ? -34.839 -9.079 -17.163 1 44.94 202 LEU E N 1
ATOM 12743 C CA . LEU E 1 222 ? -35.801 -8.447 -16.264 1 44.81 202 LEU E CA 1
ATOM 12744 C C . LEU E 1 222 ? -36.642 -7.429 -17.034 1 44.42 202 LEU E C 1
ATOM 12745 O O . LEU E 1 222 ? -36.102 -6.707 -17.87 1 44.72 202 LEU E O 1
ATOM 12750 N N . VAL E 1 223 ? -37.953 -7.356 -16.762 1 43.64 203 VAL E N 1
ATOM 12751 C CA . VAL E 1 223 ? -38.817 -6.38 -17.429 1 43.36 203 VAL E CA 1
ATOM 12752 C C . VAL E 1 223 ? -39.515 -5.504 -16.385 1 43 203 VAL E C 1
ATOM 12753 O O . VAL E 1 223 ? -40.472 -5.94 -15.76 1 43.19 203 VAL E O 1
ATOM 12757 N N . LEU E 1 224 ? -39.018 -4.286 -16.173 1 42.31 204 LEU E N 1
ATOM 12758 C CA . LEU E 1 224 ? -39.58 -3.369 -15.184 1 42.07 204 LEU E CA 1
ATOM 12759 C C . LEU E 1 224 ? -40.838 -2.683 -15.704 1 41.78 204 LEU E C 1
ATOM 12760 O O . LEU E 1 224 ? -40.879 -2.256 -16.853 1 41.9 204 LEU E O 1
ATOM 12765 N N . HIS E 1 225 ? -41.852 -2.567 -14.844 1 41.33 205 HIS E N 1
ATOM 12766 C CA . HIS E 1 225 ? -43.111 -1.906 -15.153 1 41.31 205 HIS E CA 1
ATOM 12767 C C . HIS E 1 225 ? -43.53 -1.023 -13.993 1 41.48 205 HIS E C 1
ATOM 12768 O O . HIS E 1 225 ? -43.563 -1.486 -12.855 1 41.55 205 HIS E O 1
ATOM 12775 N N . SER E 1 226 ? -43.891 0.229 -14.274 1 41.38 206 SER E N 1
ATOM 12776 C CA . SER E 1 226 ? -44.428 1.111 -13.255 1 41.76 206 SER E CA 1
ATOM 12777 C C . SER E 1 226 ? -45.932 0.956 -13.422 1 42.27 206 SER E C 1
ATOM 12778 O O . SER E 1 226 ? -46.521 1.6 -14.291 1 42.68 206 SER E O 1
ATOM 12781 N N . ALA E 1 227 ? -46.544 0.066 -12.632 1 42.02 207 ALA E N 1
ATOM 12782 C CA . ALA E 1 227 ? -47.976 -0.24 -12.68 1 42.25 207 ALA E CA 1
ATOM 12783 C C . ALA E 1 227 ? -48.901 0.964 -12.495 1 41.92 207 ALA E C 1
ATOM 12784 O O . ALA E 1 227 ? -50.079 0.878 -12.831 1 41.89 207 ALA E O 1
ATOM 12786 N N . THR E 1 228 ? -48.366 2.086 -11.993 1 41.53 208 THR E N 1
ATOM 12787 C CA . THR E 1 228 ? -49.091 3.342 -11.824 1 41.63 208 THR E CA 1
ATOM 12788 C C . THR E 1 228 ? -49.621 3.814 -13.197 1 41.24 208 THR E C 1
ATOM 12789 O O . THR E 1 228 ? -50.787 4.187 -13.327 1 41.34 208 THR E O 1
ATOM 12817 N N . TYR E 1 230 ? -50.671 3.028 -17.09 1 39.77 210 TYR E N 1
ATOM 12818 C CA . TYR E 1 230 ? -51.249 2.016 -17.981 1 39.73 210 TYR E CA 1
ATOM 12819 C C . TYR E 1 230 ? -51.774 0.741 -17.286 1 39.62 210 TYR E C 1
ATOM 12820 O O . TYR E 1 230 ? -52.914 0.363 -17.541 1 39.62 210 TYR E O 1
ATOM 12829 N N . LEU E 1 231 ? -50.966 0.064 -16.447 1 39.32 211 LEU E N 1
ATOM 12830 C CA . LEU E 1 231 ? -51.417 -1.15 -15.761 1 39.41 211 LEU E CA 1
ATOM 12831 C C . LEU E 1 231 ? -52.609 -0.862 -14.851 1 39.37 211 LEU E C 1
ATOM 12832 O O . LEU E 1 231 ? -53.553 -1.644 -14.81 1 39.68 211 LEU E O 1
ATOM 12837 N N . GLY E 1 232 ? -52.575 0.272 -14.166 1 38.98 212 GLY E N 1
ATOM 12838 C CA . GLY E 1 232 ? -53.694 0.719 -13.351 1 39.2 212 GLY E CA 1
ATOM 12839 C C . GLY E 1 232 ? -54.729 1.287 -14.298 1 39.1 212 GLY E C 1
ATOM 12840 O O . GLY E 1 232 ? -55.869 0.816 -14.35 1 39.32 212 GLY E O 1
ATOM 12841 N N . GLY E 1 233 ? -54.292 2.264 -15.089 1 38.57 213 GLY E N 1
ATOM 12842 C CA . GLY E 1 233 ? -55.074 2.875 -16.153 1 38.64 213 GLY E CA 1
ATOM 12843 C C . GLY E 1 233 ? -56.07 3.934 -15.752 1 38.55 213 GLY E C 1
ATOM 12844 O O . GLY E 1 233 ? -56.752 4.49 -16.616 1 38.67 213 GLY E O 1
ATOM 12845 N N . HIS E 1 234 ? -56.191 4.205 -14.452 1 38.25 214 HIS E N 1
ATOM 12846 C CA . HIS E 1 234 ? -57.149 5.203 -13.979 1 38.62 214 HIS E CA 1
ATOM 12847 C C . HIS E 1 234 ? -56.533 6.299 -13.085 1 38.98 214 HIS E C 1
ATOM 12848 O O . HIS E 1 234 ? -57.222 7.265 -12.753 1 39.14 214 HIS E O 1
ATOM 12855 N N . GLY E 1 235 ? -55.248 6.166 -12.745 1 38.79 215 GLY E N 1
ATOM 12856 C CA . GLY E 1 235 ? -54.536 7.14 -11.928 1 38.92 215 GLY E CA 1
ATOM 12857 C C . GLY E 1 235 ? -54.928 7.103 -10.466 1 38.82 215 GLY E C 1
ATOM 12858 O O . GLY E 1 235 ? -55.037 8.148 -9.82 1 38.87 215 GLY E O 1
ATOM 12859 N N . ASP E 1 236 ? -55.148 5.901 -9.934 1 38.64 216 ASP E N 1
ATOM 12860 C CA . ASP E 1 236 ? -55.543 5.745 -8.54 1 39.04 216 ASP E CA 1
ATOM 12861 C C . ASP E 1 236 ? -54.731 4.698 -7.785 1 39.43 216 ASP E C 1
ATOM 12862 O O . ASP E 1 236 ? -54.61 4.795 -6.563 1 39.89 216 ASP E O 1
ATOM 12867 N N . ALA E 1 237 ? -54.156 3.718 -8.494 1 39.01 217 ALA E N 1
ATOM 12868 C CA . ALA E 1 237 ? -53.362 2.687 -7.838 1 39.06 217 ALA E CA 1
ATOM 12869 C C . ALA E 1 237 ? -51.869 2.833 -8.119 1 38.87 217 ALA E C 1
ATOM 12870 O O . ALA E 1 237 ? -51.454 2.859 -9.277 1 38.96 217 ALA E O 1
ATOM 12872 N N . MET E 1 238 ? -51.065 2.938 -7.055 1 38.54 218 MET E N 1
ATOM 12873 C CA . MET E 1 238 ? -49.613 3.052 -7.169 1 38.77 218 MET E CA 1
ATOM 12874 C C . MET E 1 238 ? -49.013 1.651 -7.185 1 38.9 218 MET E C 1
ATOM 12875 O O . MET E 1 238 ? -49.416 0.81 -6.38 1 38.94 218 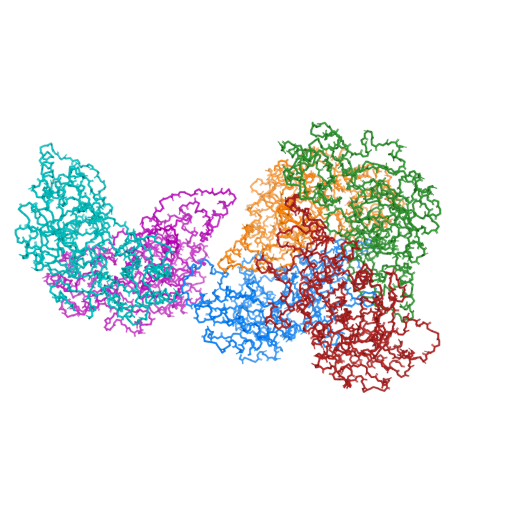MET E O 1
ATOM 12880 N N . GLY E 1 239 ? -48.063 1.404 -8.082 1 38.84 219 GLY E N 1
ATOM 12881 C CA . GLY E 1 239 ? -47.448 0.086 -8.171 1 39.44 219 GLY E CA 1
ATOM 12882 C C . GLY E 1 239 ? -46.192 -0.017 -9.003 1 39.88 219 GLY E C 1
ATOM 12883 O O . GLY E 1 239 ? -45.834 0.908 -9.732 1 40.1 219 GLY E O 1
ATOM 12884 N N . GLY E 1 240 ? -45.536 -1.162 -8.902 1 40 220 GLY E N 1
ATOM 12885 C CA . GLY E 1 240 ? -44.31 -1.47 -9.626 1 40.59 220 GLY E CA 1
ATOM 12886 C C . GLY E 1 240 ? -44.093 -2.966 -9.646 1 41.12 220 GLY E C 1
ATOM 12887 O O . GLY E 1 240 ? -44.263 -3.62 -8.621 1 41.06 220 GLY E O 1
ATOM 12888 N N . ILE E 1 241 ? -43.764 -3.535 -10.81 1 41.52 221 ILE E N 1
ATOM 12889 C CA . ILE E 1 241 ? -43.611 -4.985 -10.934 1 42.5 221 ILE E CA 1
ATOM 12890 C C . ILE E 1 241 ? -42.545 -5.365 -11.967 1 43.23 221 ILE E C 1
ATOM 12891 O O . ILE E 1 241 ? -42.437 -4.708 -12.999 1 43.51 221 ILE E O 1
ATOM 12896 N N . ILE E 1 242 ? -41.728 -6.398 -11.674 1 43.33 222 ILE E N 1
ATOM 12897 C CA . ILE E 1 242 ? -40.697 -6.862 -12.599 1 43.89 222 ILE E CA 1
ATOM 12898 C C . ILE E 1 242 ? -40.983 -8.29 -13.044 1 44.67 222 ILE E C 1
ATOM 12899 O O . ILE E 1 242 ? -41.015 -9.188 -12.21 1 44.94 222 ILE E O 1
ATOM 12904 N N . ALA E 1 243 ? -41.176 -8.509 -14.351 1 44.98 223 ALA E N 1
ATOM 12905 C CA . ALA E 1 243 ? -41.395 -9.85 -14.884 1 45.84 223 ALA E CA 1
ATOM 12906 C C . ALA E 1 243 ? -40.021 -10.411 -15.254 1 46.7 223 ALA E C 1
ATOM 12907 O O . ALA E 1 243 ? -39.398 -9.928 -16.197 1 46.94 223 ALA E O 1
ATOM 12909 N N . THR E 1 244 ? -39.523 -11.394 -14.491 1 47.03 224 THR E N 1
ATOM 12910 C CA . THR E 1 244 ? -38.19 -11.95 -14.724 1 47.91 224 THR E CA 1
ATOM 12911 C C . THR E 1 244 ? -38.106 -13.479 -14.49 1 48.75 224 THR E C 1
ATOM 12912 O O . THR E 1 244 ? -39.054 -14.073 -13.981 1 48.92 224 THR E O 1
ATOM 12916 N N . ASN E 1 245 ? -36.971 -14.115 -14.864 1 49.11 225 ASN E N 1
ATOM 12917 C CA . ASN E 1 245 ? -36.752 -15.544 -14.651 1 49.92 225 ASN E CA 1
ATOM 12918 C C . ASN E 1 245 ? -36.742 -15.896 -13.154 1 50.68 225 ASN E C 1
ATOM 12919 O O . ASN E 1 245 ? -36.494 -15.031 -12.315 1 50.72 225 ASN E O 1
ATOM 12924 N N . SER E 1 246 ? -37.013 -17.167 -12.829 1 51.09 226 SER E N 1
ATOM 12925 C CA . SER E 1 246 ? -37.094 -17.672 -11.459 1 51.76 226 SER E CA 1
ATOM 12926 C C . SER E 1 246 ? -35.911 -17.311 -10.565 1 52.34 226 SER E C 1
ATOM 12927 O O . SER E 1 246 ? -36.108 -17.027 -9.384 1 52.23 226 SER E O 1
ATOM 12930 N N . ASP E 1 247 ? -34.693 -17.313 -11.117 1 52.83 227 ASP E N 1
ATOM 12931 C CA . ASP E 1 247 ? -33.503 -16.971 -10.345 1 53.72 227 ASP E CA 1
ATOM 12932 C C . ASP E 1 247 ? -33.538 -15.51 -9.893 1 54.03 227 ASP E C 1
ATOM 12933 O O . ASP E 1 247 ? -33.338 -15.238 -8.712 1 54.15 227 ASP E O 1
ATOM 12938 N N . TRP E 1 248 ? -33.813 -14.579 -10.819 1 54.02 228 TRP E N 1
ATOM 12939 C CA . TRP E 1 248 ? -33.888 -13.159 -10.481 1 54.52 228 TRP E CA 1
ATOM 12940 C C . TRP E 1 248 ? -35.124 -12.815 -9.653 1 54.63 228 TRP E C 1
ATOM 12941 O O . TRP E 1 248 ? -35.08 -11.881 -8.858 1 54.92 228 TRP E O 1
ATOM 12952 N N . ALA E 1 249 ? -36.216 -13.567 -9.827 1 54.24 229 ALA E N 1
ATOM 12953 C CA . ALA E 1 249 ? -37.434 -13.362 -9.049 1 54.3 229 ALA E CA 1
ATOM 12954 C C . ALA E 1 249 ? -37.207 -13.753 -7.584 1 54.11 229 ALA E C 1
ATOM 12955 O O . ALA E 1 249 ? -37.764 -13.12 -6.693 1 54.18 229 ALA E O 1
ATOM 12957 N N . MET E 1 250 ? -36.378 -14.784 -7.34 1 53.74 230 MET E N 1
ATOM 12958 C CA . MET E 1 250 ? -36.046 -15.254 -6.002 1 53.8 230 MET E CA 1
ATOM 12959 C C . MET E 1 250 ? -35.227 -14.199 -5.264 1 53.62 230 MET E C 1
ATOM 12960 O O . MET E 1 250 ? -35.488 -13.934 -4.092 1 53.81 230 MET E O 1
ATOM 12965 N N . ARG E 1 251 ? -34.262 -13.573 -5.966 1 53.02 231 ARG E N 1
ATOM 12966 C CA . ARG E 1 251 ? -33.419 -12.521 -5.404 1 52.88 231 ARG E CA 1
ATOM 12967 C C . ARG E 1 251 ? -34.283 -11.313 -5.04 1 52.45 231 ARG E C 1
ATOM 12968 O O . ARG E 1 251 ? -34.145 -10.766 -3.95 1 52.66 231 ARG E O 1
ATOM 12976 N N . LEU E 1 252 ? -35.199 -10.922 -5.937 1 51.68 232 LEU E N 1
ATOM 12977 C CA . LEU E 1 252 ? -36.103 -9.795 -5.731 1 51.32 232 LEU E CA 1
ATOM 12978 C C . LEU E 1 252 ? -37.047 -10.05 -4.559 1 50.59 232 LEU E C 1
ATOM 12979 O O . LEU E 1 252 ? -37.307 -9.143 -3.77 1 50.76 232 LEU E O 1
ATOM 12984 N N . ARG E 1 253 ? -37.544 -11.289 -4.438 1 49.56 233 ARG E N 1
ATOM 12985 C CA . ARG E 1 253 ? -38.449 -11.685 -3.361 1 48.99 233 ARG E CA 1
ATOM 12986 C C . ARG E 1 253 ? -37.735 -11.682 -2.001 1 47.92 233 ARG E C 1
ATOM 12987 O O . ARG E 1 253 ? -38.359 -11.377 -0.986 1 47.83 233 ARG E O 1
ATOM 12995 N N . GLN E 1 254 ? -36.424 -11.997 -1.986 1 46.96 234 GLN E N 1
ATOM 12996 C CA . GLN E 1 254 ? -35.615 -11.974 -0.77 1 46.49 234 GLN E CA 1
ATOM 12997 C C . GLN E 1 254 ? -35.46 -10.534 -0.274 1 45.66 234 GLN E C 1
ATOM 12998 O O . GLN E 1 254 ? -35.52 -10.293 0.929 1 45.71 234 GLN E O 1
ATOM 13004 N N . VAL E 1 255 ? -35.261 -9.581 -1.204 1 44.77 235 VAL E N 1
ATOM 13005 C CA . VAL E 1 255 ? -35.121 -8.168 -0.871 1 44.5 235 VAL E CA 1
ATOM 13006 C C . VAL E 1 255 ? -36.446 -7.627 -0.355 1 44.3 235 VAL E C 1
ATOM 13007 O O . VAL E 1 255 ? -36.453 -6.892 0.621 1 44.45 235 VAL E O 1
ATOM 13011 N N . ARG E 1 256 ? -37.568 -8.017 -0.978 1 43.79 236 ARG E N 1
ATOM 13012 C CA . ARG E 1 256 ? -38.901 -7.575 -0.568 1 43.8 236 ARG E CA 1
ATOM 13013 C C . ARG E 1 256 ? -39.259 -8.048 0.842 1 44.18 236 ARG E C 1
ATOM 13014 O O . ARG E 1 256 ? -39.976 -7.355 1.558 1 44.42 236 ARG E O 1
ATOM 13022 N N . ALA E 1 257 ? -38.769 -9.225 1.242 1 44.11 237 ALA E N 1
ATOM 13023 C CA . ALA E 1 257 ? -39.053 -9.772 2.563 1 44.48 237 ALA E CA 1
ATOM 13024 C C . ALA E 1 257 ? -38.361 -9.001 3.692 1 44.5 237 ALA E C 1
ATOM 13025 O O . ALA E 1 257 ? -38.911 -8.927 4.788 1 44.51 237 ALA E O 1
ATOM 13027 N N . ILE E 1 258 ? -37.169 -8.425 3.441 1 44.33 238 ILE E N 1
ATOM 13028 C CA . ILE E 1 258 ? -36.459 -7.677 4.487 1 44.69 238 ILE E CA 1
ATOM 13029 C C . ILE E 1 258 ? -36.598 -6.155 4.339 1 44.82 238 ILE E C 1
ATOM 13030 O O . ILE E 1 258 ? -36.634 -5.461 5.348 1 45.09 238 ILE E O 1
ATOM 13035 N N . THR E 1 259 ? -36.671 -5.63 3.109 1 44.26 239 THR E N 1
ATOM 13036 C CA . THR E 1 259 ? -36.837 -4.188 2.904 1 44.11 239 THR E CA 1
ATOM 13037 C C . THR E 1 259 ? -38.315 -3.748 3.028 1 43.48 239 THR E C 1
ATOM 13038 O O . THR E 1 259 ? -38.572 -2.58 3.285 1 43.47 239 THR E O 1
ATOM 13042 N N . GLY E 1 260 ? -39.253 -4.674 2.833 1 42.82 240 GLY E N 1
ATOM 13043 C CA . GLY E 1 260 ? -40.688 -4.458 2.997 1 42.46 240 GLY E CA 1
ATOM 13044 C C . GLY E 1 260 ? -41.397 -3.379 2.199 1 41.76 240 GLY E C 1
ATOM 13045 O O . GLY E 1 260 ? -42.289 -2.713 2.73 1 41.74 240 GLY E O 1
ATOM 13046 N N . ALA E 1 261 ? -41.07 -3.226 0.91 1 40.96 241 ALA E N 1
ATOM 13047 C CA . ALA E 1 261 ? -41.762 -2.257 0.058 1 40.56 241 ALA E CA 1
ATOM 13048 C C . ALA E 1 261 ? -42.944 -2.984 -0.613 1 39.81 241 ALA E C 1
ATOM 13049 O O . ALA E 1 261 ? -43.005 -3.091 -1.836 1 39.91 241 ALA E O 1
ATOM 13051 N N . LEU E 1 262 ? -43.866 -3.511 0.208 1 38.85 242 LEU E N 1
ATOM 13052 C CA . LEU E 1 262 ? -45.009 -4.304 -0.243 1 38.37 242 LEU E CA 1
ATOM 13053 C C . LEU E 1 262 ? -46.08 -3.523 -0.988 1 37.89 242 LEU E C 1
ATOM 13054 O O . LEU E 1 262 ? -46.24 -2.32 -0.783 1 38.02 242 LEU E O 1
ATOM 13059 N N . LEU E 1 263 ? -46.855 -4.239 -1.814 1 37.15 243 LEU E N 1
ATOM 13060 C CA . LEU E 1 263 ? -47.988 -3.703 -2.549 1 37.01 243 LEU E CA 1
ATOM 13061 C C . LEU E 1 263 ? -49.229 -4.029 -1.699 1 36.9 243 LEU E C 1
ATOM 13062 O O . LEU E 1 263 ? -49.452 -5.191 -1.361 1 37.15 243 LEU E O 1
ATOM 13067 N N . HIS E 1 264 ? -49.975 -3.004 -1.274 1 36.24 244 HIS E N 1
ATOM 13068 C CA . HIS E 1 264 ? -51.153 -3.177 -0.424 1 36.03 244 HIS E CA 1
ATOM 13069 C C . HIS E 1 264 ? -52.215 -3.999 -1.142 1 36.22 244 HIS E C 1
ATOM 13070 O O . HIS E 1 264 ? -52.398 -3.82 -2.345 1 36.53 244 HIS E O 1
ATOM 13077 N N . PRO E 1 265 ? -52.956 -4.878 -0.43 1 35.86 245 PRO E N 1
ATOM 13078 C CA . PRO E 1 265 ? -53.991 -5.681 -1.107 1 35.79 245 PRO E CA 1
ATOM 13079 C C . PRO E 1 265 ? -54.959 -4.893 -1.997 1 36.09 245 PRO E C 1
ATOM 13080 O O . PRO E 1 265 ? -55.35 -5.4 -3.048 1 36.19 245 PRO E O 1
ATOM 13084 N N . MET E 1 266 ? -55.324 -3.654 -1.598 1 36.09 246 MET E N 1
ATOM 13085 C CA . MET E 1 266 ? -56.221 -2.802 -2.387 1 36.62 246 MET E CA 1
ATOM 13086 C C . MET E 1 266 ? -55.549 -2.35 -3.671 1 36.65 246 MET E C 1
ATOM 13087 O O . MET E 1 266 ? -56.192 -2.308 -4.717 1 36.84 246 MET E O 1
ATOM 13092 N N . GLY E 1 267 ? -54.274 -1.987 -3.577 1 36.38 247 GLY E N 1
ATOM 13093 C CA . GLY E 1 267 ? -53.494 -1.55 -4.726 1 36.66 247 GLY E CA 1
ATOM 13094 C C . GLY E 1 267 ? -53.318 -2.685 -5.708 1 36.74 247 GLY E C 1
ATOM 13095 O O . GLY E 1 267 ? -53.523 -2.509 -6.906 1 36.9 247 GLY E O 1
ATOM 13096 N N . ALA E 1 268 ? -53.021 -3.879 -5.185 1 36.52 248 ALA E N 1
ATOM 13097 C CA . ALA E 1 268 ? -52.839 -5.091 -5.976 1 36.71 248 ALA E CA 1
ATOM 13098 C C . ALA E 1 268 ? -54.116 -5.503 -6.686 1 36.74 248 ALA E C 1
ATOM 13099 O O . ALA E 1 268 ? -54.058 -6.004 -7.805 1 36.78 248 ALA E O 1
ATOM 13101 N N . TYR E 1 269 ? -55.268 -5.302 -6.041 1 36.65 249 TYR E N 1
ATOM 13102 C CA . TYR E 1 269 ? -56.549 -5.642 -6.645 1 37.05 249 TYR E CA 1
ATOM 13103 C C . TYR E 1 269 ? -56.869 -4.685 -7.789 1 37.2 249 TYR E C 1
ATOM 13104 O O . TYR E 1 269 ? -57.334 -5.131 -8.831 1 37.24 249 TYR E O 1
ATOM 13113 N N . LEU E 1 270 ? -56.626 -3.379 -7.599 1 37.04 250 LEU E N 1
ATOM 13114 C CA . LEU E 1 270 ? -56.907 -2.386 -8.634 1 37.32 250 LEU E CA 1
ATOM 13115 C C . LEU E 1 270 ? -55.959 -2.501 -9.819 1 37.56 250 LEU E C 1
ATOM 13116 O O . LEU E 1 270 ? -56.362 -2.237 -10.95 1 37.78 250 LEU E O 1
ATOM 13121 N N . LEU E 1 271 ? -54.703 -2.888 -9.57 1 37.52 251 LEU E N 1
ATOM 13122 C CA . LEU E 1 271 ? -53.732 -3.063 -10.65 1 38.03 251 LEU E CA 1
ATOM 13123 C C . LEU E 1 271 ? -54.06 -4.308 -11.475 1 38.44 251 LEU E C 1
ATOM 13124 O O . LEU E 1 271 ? -53.903 -4.296 -12.694 1 38.57 251 LEU E O 1
ATOM 13129 N N . HIS E 1 272 ? -54.534 -5.373 -10.81 1 38.45 252 HIS E N 1
ATOM 13130 C CA . HIS E 1 272 ? -54.926 -6.609 -11.467 1 39.1 252 HIS E CA 1
ATOM 13131 C C . HIS E 1 272 ? -56.216 -6.365 -12.249 1 40.08 252 HIS E C 1
ATOM 13132 O O . HIS E 1 272 ? -56.317 -6.789 -13.397 1 40.51 252 HIS E O 1
ATOM 13139 N N . ARG E 1 273 ? -57.183 -5.648 -11.648 1 40.27 253 ARG E N 1
ATOM 13140 C CA . ARG E 1 273 ? -58.456 -5.284 -12.283 1 40.98 253 ARG E CA 1
ATOM 13141 C C . ARG E 1 273 ? -58.203 -4.47 -13.561 1 41.4 253 ARG E C 1
ATOM 13142 O O . ARG E 1 273 ? -58.886 -4.668 -14.565 1 41.66 253 ARG E O 1
ATOM 13150 N N . GLY E 1 274 ? -57.204 -3.591 -13.514 1 41.28 254 GLY E N 1
ATOM 13151 C CA . GLY E 1 274 ? -56.809 -2.745 -14.632 1 41.63 254 GLY E CA 1
ATOM 13152 C C . GLY E 1 274 ? -56.199 -3.492 -15.799 1 41.53 254 GLY E C 1
ATOM 13153 O O . GLY E 1 274 ? -56.201 -2.987 -16.922 1 41.83 254 GLY E O 1
ATOM 13154 N N . LEU E 1 275 ? -55.661 -4.686 -15.55 1 40.99 255 LEU E N 1
ATOM 13155 C CA . LEU E 1 275 ? -55.084 -5.499 -16.615 1 41.13 255 LEU E CA 1
ATOM 13156 C C . LEU E 1 275 ? -56.159 -6.013 -17.576 1 41.25 255 LEU E C 1
ATOM 13157 O O . LEU E 1 275 ? -55.876 -6.197 -18.752 1 41.41 255 LEU E O 1
ATOM 13162 N N . ARG E 1 276 ? -57.391 -6.226 -17.083 1 41.02 256 ARG E N 1
ATOM 13163 C CA . ARG E 1 276 ? -58.513 -6.725 -17.875 1 41.29 256 ARG E CA 1
ATOM 13164 C C . ARG E 1 276 ? -58.91 -5.75 -18.98 1 41.21 256 ARG E C 1
ATOM 13165 O O . ARG E 1 276 ? -59.209 -6.164 -20.098 1 41.19 256 ARG E O 1
ATOM 13173 N N . THR E 1 277 ? -58.891 -4.456 -18.676 1 41.04 257 THR E N 1
ATOM 13174 C CA . THR E 1 277 ? -59.241 -3.431 -19.656 1 41.16 257 THR E CA 1
ATOM 13175 C C . THR E 1 277 ? -58.023 -2.827 -20.366 1 41.09 257 THR E C 1
ATOM 13176 O O . THR E 1 277 ? -58.168 -1.818 -21.04 1 40.97 257 THR E O 1
ATOM 13180 N N . LEU E 1 278 ? -56.835 -3.44 -20.238 1 41.06 258 LEU E N 1
ATOM 13181 C CA . LEU E 1 278 ? -55.602 -2.918 -20.832 1 41.44 258 LEU E CA 1
ATOM 13182 C C . LEU E 1 278 ? -55.559 -2.991 -22.355 1 41.5 258 LEU E C 1
ATOM 13183 O O . LEU E 1 278 ? -55.175 -2.013 -22.995 1 41.43 258 LEU E O 1
ATOM 13188 N N . ALA E 1 279 ? -55.95 -4.132 -22.938 1 41.43 259 ALA E N 1
ATOM 13189 C CA . ALA E 1 279 ? -55.926 -4.291 -24.39 1 41.84 259 ALA E CA 1
ATOM 13190 C C . ALA E 1 279 ? -56.821 -3.271 -25.092 1 41.99 259 ALA E C 1
ATOM 13191 O O . ALA E 1 279 ? -56.38 -2.633 -26.046 1 42.02 259 ALA E O 1
ATOM 13193 N N . VAL E 1 280 ? -58.053 -3.077 -24.592 1 41.88 260 VAL E N 1
ATOM 13194 C CA . VAL E 1 280 ? -58.986 -2.136 -25.198 1 42.27 260 VAL E CA 1
ATOM 13195 C C . VAL E 1 280 ? -58.588 -0.682 -24.951 1 42.59 260 VAL E C 1
ATOM 13196 O O . VAL E 1 280 ? -58.849 0.166 -25.803 1 42.89 260 VAL E O 1
ATOM 13200 N N . ARG E 1 281 ? -57.939 -0.391 -23.813 1 42.36 261 ARG E N 1
ATOM 13201 C CA . ARG E 1 281 ? -57.527 0.972 -23.502 1 42.56 261 ARG E CA 1
ATOM 13202 C C . ARG E 1 281 ? -56.333 1.376 -24.346 1 43.59 261 ARG E C 1
ATOM 13203 O O . ARG E 1 281 ? -56.299 2.491 -24.861 1 43.95 261 ARG E O 1
ATOM 13211 N N . MET E 1 282 ? -55.356 0.475 -24.49 1 43.93 262 MET E N 1
ATOM 13212 C CA . MET E 1 282 ? -54.166 0.774 -25.259 1 44.81 262 MET E CA 1
ATOM 13213 C C . MET E 1 282 ? -54.443 0.89 -26.749 1 45.98 262 MET E C 1
ATOM 13214 O O . MET E 1 282 ? -53.881 1.763 -27.405 1 46.1 262 MET E O 1
ATOM 13219 N N . ARG E 1 283 ? -55.335 0.046 -27.279 1 46.74 263 ARG E N 1
ATOM 13220 C CA . ARG E 1 283 ? -55.69 0.105 -28.695 1 48 263 ARG E CA 1
ATOM 13221 C C . ARG E 1 283 ? -56.407 1.42 -29.023 1 48.52 263 ARG E C 1
ATOM 13222 O O . ARG E 1 283 ? -56.194 1.979 -30.095 1 48.69 263 ARG E O 1
ATOM 13230 N N . ALA E 1 284 ? -57.229 1.927 -28.094 1 48.64 264 ALA E N 1
ATOM 13231 C CA . ALA E 1 284 ? -57.95 3.18 -28.29 1 49.29 264 ALA E CA 1
ATOM 13232 C C . ALA E 1 284 ? -57.053 4.399 -28.096 1 49.75 264 ALA E C 1
ATOM 13233 O O . ALA E 1 284 ? -57.138 5.341 -28.881 1 49.95 264 ALA E O 1
ATOM 13235 N N . ALA E 1 285 ? -56.203 4.395 -27.056 1 49.84 265 ALA E N 1
ATOM 13236 C CA . ALA E 1 285 ? -55.312 5.522 -26.795 1 50.44 265 ALA E CA 1
ATOM 13237 C C . ALA E 1 285 ? -54.268 5.662 -27.893 1 50.97 265 ALA E C 1
ATOM 13238 O O . ALA E 1 285 ? -53.959 6.779 -28.288 1 51.05 265 ALA E O 1
ATOM 13240 N N . GLN E 1 286 ? -53.752 4.538 -28.41 1 51.2 266 GLN E N 1
ATOM 13241 C CA . GLN E 1 286 ? -52.763 4.549 -29.488 1 51.96 266 GLN E CA 1
ATOM 13242 C C . GLN E 1 286 ? -53.378 5.081 -30.781 1 52.36 266 GLN E C 1
ATOM 13243 O O . GLN E 1 286 ? -52.727 5.831 -31.507 1 52.47 266 GLN E O 1
ATOM 13249 N N . THR E 1 287 ? -54.634 4.71 -31.059 1 52.41 267 THR E N 1
ATOM 13250 C CA . THR E 1 287 ? -55.34 5.169 -32.252 1 52.92 267 THR E CA 1
ATOM 13251 C C . THR E 1 287 ? -55.538 6.677 -32.185 1 53.29 267 THR E C 1
ATOM 13252 O O . THR E 1 287 ? -55.3 7.372 -33.171 1 53.48 267 THR E O 1
ATOM 13256 N N . THR E 1 288 ? -55.935 7.185 -31.008 1 53.24 268 THR E N 1
ATOM 13257 C CA . THR E 1 288 ? -56.133 8.614 -30.8 1 53.64 268 THR E CA 1
ATOM 13258 C C . THR E 1 288 ? -54.799 9.352 -30.932 1 54 268 THR E C 1
ATOM 13259 O O . THR E 1 288 ? -54.747 10.384 -31.588 1 54.03 268 THR E O 1
ATOM 13263 N N . ALA E 1 289 ? -53.717 8.79 -30.367 1 54.14 269 ALA E N 1
ATOM 13264 C CA . ALA E 1 289 ? -52.373 9.371 -30.426 1 54.79 269 ALA E CA 1
ATOM 13265 C C . ALA E 1 289 ? -51.817 9.443 -31.846 1 55.47 269 ALA E C 1
ATOM 13266 O O . ALA E 1 289 ? -51.198 10.44 -32.205 1 55.64 269 ALA E O 1
ATOM 13268 N N . GLY E 1 290 ? -52.046 8.401 -32.639 1 55.78 270 GLY E N 1
ATOM 13269 C CA . GLY E 1 290 ? -51.574 8.333 -34.018 1 56.56 270 GLY E CA 1
ATOM 13270 C C . GLY E 1 290 ? -52.194 9.386 -34.914 1 57.17 270 GLY E C 1
ATOM 13271 O O . GLY E 1 290 ? -51.545 9.891 -35.832 1 57.3 270 GLY E O 1
ATOM 13272 N N . GLU E 1 291 ? -53.452 9.739 -34.641 1 57.37 271 GLU E N 1
ATOM 13273 C CA . GLU E 1 291 ? -54.144 10.766 -35.403 1 58.11 271 GLU E CA 1
ATOM 13274 C C . GLU E 1 291 ? -53.813 12.151 -34.847 1 58.65 271 GLU E C 1
ATOM 13275 O O . GLU E 1 291 ? -53.601 13.087 -35.617 1 58.8 271 GLU E O 1
ATOM 13281 N N . LEU E 1 292 ? -53.74 12.274 -33.512 1 58.88 272 LEU E N 1
ATOM 13282 C CA . LEU E 1 292 ? -53.429 13.528 -32.829 1 59.66 272 LEU E CA 1
ATOM 13283 C C . LEU E 1 292 ? -52.053 14.053 -33.213 1 60.73 272 LEU E C 1
ATOM 13284 O O . LEU E 1 292 ? -51.914 15.246 -33.448 1 60.92 272 LEU E O 1
ATOM 13289 N N . ALA E 1 293 ? -51.038 13.175 -33.292 1 61.26 273 ALA E N 1
ATOM 13290 C CA . ALA E 1 293 ? -49.687 13.596 -33.672 1 62.25 273 ALA E CA 1
ATOM 13291 C C . ALA E 1 293 ? -49.629 14.051 -35.133 1 63.04 273 ALA E C 1
ATOM 13292 O O . ALA E 1 293 ? -48.878 14.968 -35.461 1 63.08 273 ALA E O 1
ATOM 13294 N N . GLU E 1 294 ? -50.428 13.417 -36.002 1 63.49 274 GLU E N 1
ATOM 13295 C CA . GLU E 1 294 ? -50.505 13.758 -37.42 1 64.39 274 GLU E CA 1
ATOM 13296 C C . GLU E 1 294 ? -51.208 15.108 -37.611 1 64.86 274 GLU E C 1
ATOM 13297 O O . GLU E 1 294 ? -50.801 15.899 -38.459 1 64.81 274 GLU E O 1
ATOM 13303 N N . ARG E 1 295 ? -52.247 15.378 -36.809 1 65.13 275 ARG E N 1
ATOM 13304 C CA . ARG E 1 295 ? -52.976 16.641 -36.87 1 65.88 275 ARG E CA 1
ATOM 13305 C C . ARG E 1 295 ? -52.161 17.78 -36.247 1 66.06 275 ARG E C 1
ATOM 13306 O O . ARG E 1 295 ? -52.224 18.905 -36.733 1 66.17 275 ARG E O 1
ATOM 13314 N N . LEU E 1 296 ? -51.39 17.49 -35.186 1 66.03 276 LEU E N 1
ATOM 13315 C CA . LEU E 1 296 ? -50.539 18.496 -34.541 1 66.59 276 LEU E CA 1
ATOM 13316 C C . LEU E 1 296 ? -49.321 18.866 -35.398 1 67.03 276 LEU E C 1
ATOM 13317 O O . LEU E 1 296 ? -48.779 19.955 -35.238 1 67.07 276 LEU E O 1
ATOM 13322 N N . ALA E 1 297 ? -48.895 17.97 -36.308 1 67.23 277 ALA E N 1
ATOM 13323 C CA . ALA E 1 297 ? -47.784 18.231 -37.223 1 67.89 277 ALA E CA 1
ATOM 13324 C C . ALA E 1 297 ? -48.122 19.39 -38.171 1 68.52 277 ALA E C 1
ATOM 13325 O O . ALA E 1 297 ? -47.245 20.179 -38.516 1 68.68 277 ALA E O 1
ATOM 13327 N N . ALA E 1 298 ? -49.398 19.512 -38.563 1 68.8 278 ALA E N 1
ATOM 13328 C CA . ALA E 1 298 ? -49.869 20.589 -39.423 1 69.62 278 ALA E CA 1
ATOM 13329 C C . ALA E 1 298 ? -50.236 21.819 -38.57 1 70.4 278 ALA E C 1
ATOM 13330 O O . ALA E 1 298 ? -51.381 22.269 -38.566 1 70.65 278 ALA E O 1
ATOM 13332 N N . HIS E 1 299 ? -49.258 22.35 -37.832 1 70.59 279 HIS E N 1
ATOM 13333 C CA . HIS E 1 299 ? -49.468 23.521 -36.992 1 71.32 279 HIS E CA 1
ATOM 13334 C C . HIS E 1 299 ? -48.231 24.41 -37.059 1 72.07 279 HIS E C 1
ATOM 13335 O O . HIS E 1 299 ? -47.103 23.918 -37.004 1 72.22 279 HIS E O 1
ATOM 13342 N N . PRO E 1 300 ? -48.425 25.729 -37.205 1 72.36 280 PRO E N 1
ATOM 13343 C CA . PRO E 1 300 ? -47.271 26.632 -37.323 1 72.66 280 PRO E CA 1
ATOM 13344 C C . PRO E 1 300 ? -46.376 26.71 -36.088 1 73.15 280 PRO E C 1
ATOM 13345 O O . PRO E 1 300 ? -45.17 26.902 -36.221 1 73.28 280 PRO E O 1
ATOM 13349 N N . ALA E 1 301 ? -46.961 26.571 -34.894 1 73.36 281 ALA E N 1
ATOM 13350 C CA . ALA E 1 301 ? -46.222 26.671 -33.639 1 74.1 281 ALA E CA 1
ATOM 13351 C C . ALA E 1 301 ? -45.265 25.514 -33.395 1 74.57 281 ALA E C 1
ATOM 13352 O O . ALA E 1 301 ? -44.254 25.692 -32.719 1 74.74 281 ALA E O 1
ATOM 13354 N N . ILE E 1 302 ? -45.573 24.336 -33.936 1 74.64 282 ILE E N 1
ATOM 13355 C CA . ILE E 1 302 ? -44.736 23.158 -33.727 1 75.16 282 ILE E CA 1
ATOM 13356 C C . ILE E 1 302 ? -43.755 22.932 -34.88 1 75.56 282 ILE E C 1
ATOM 13357 O O . ILE E 1 302 ? -44.161 22.909 -36.041 1 75.84 282 ILE E O 1
ATOM 13362 N N . THR E 1 303 ? -42.46 22.785 -34.561 1 75.37 283 THR E N 1
ATOM 13363 C CA . THR E 1 303 ? -41.424 22.562 -35.567 1 75.61 283 THR E CA 1
ATOM 13364 C C . THR E 1 303 ? -41.284 21.077 -35.913 1 75.77 283 THR E C 1
ATOM 13365 O O . THR E 1 303 ? -41.044 20.735 -37.07 1 75.86 283 THR E O 1
ATOM 13369 N N . ALA E 1 304 ? -41.425 20.197 -34.909 1 75.65 284 ALA E N 1
ATOM 13370 C CA . ALA E 1 304 ? -41.308 18.755 -35.116 1 75.99 284 ALA E CA 1
ATOM 13371 C C . ALA E 1 304 ? -42.113 17.971 -34.08 1 76.04 284 ALA E C 1
ATOM 13372 O O . ALA E 1 304 ? -42.165 18.359 -32.915 1 76.09 284 ALA E O 1
ATOM 13374 N N . VAL E 1 305 ? -42.726 16.86 -34.497 1 75.88 285 VAL E N 1
ATOM 13375 C CA . VAL E 1 305 ? -43.513 16.02 -33.599 1 76.22 285 VAL E CA 1
ATOM 13376 C C . VAL E 1 305 ? -42.781 14.7 -33.359 1 76.53 285 VAL E C 1
ATOM 13377 O O . VAL E 1 305 ? -42.293 14.09 -34.307 1 76.61 285 VAL E O 1
ATOM 13381 N N . HIS E 1 306 ? -42.668 14.277 -32.098 1 76.59 286 HIS E N 1
ATOM 13382 C CA . HIS E 1 306 ? -42.015 13.019 -31.766 1 77.21 286 HIS E CA 1
ATOM 13383 C C . HIS E 1 306 ? -43.05 11.941 -31.466 1 77.71 286 HIS E C 1
ATOM 13384 O O . HIS E 1 306 ? -43.717 11.988 -30.433 1 77.85 286 HIS E O 1
ATOM 13391 N N . TYR E 1 307 ? -43.201 10.983 -32.386 1 77.8 287 TYR E N 1
ATOM 13392 C CA . TYR E 1 307 ? -44.132 9.867 -32.242 1 78.32 287 TYR E CA 1
ATOM 13393 C C . TYR E 1 307 ? -43.552 8.674 -32.99 1 78.62 287 TYR E C 1
ATOM 13394 O O . TYR E 1 307 ? -43.225 8.798 -34.166 1 78.73 287 TYR E O 1
ATOM 13403 N N . PRO E 1 308 ? -43.39 7.521 -32.324 1 78.64 288 PRO E N 1
ATOM 13404 C CA . PRO E 1 308 ? -42.789 6.353 -32.994 1 78.93 288 PRO E CA 1
ATOM 13405 C C . PRO E 1 308 ? -43.449 5.923 -34.305 1 79.47 288 PRO E C 1
ATOM 13406 O O . PRO E 1 308 ? -42.751 5.56 -35.249 1 79.5 288 PRO E O 1
ATOM 13410 N N . GLY E 1 309 ? -44.774 5.991 -34.362 1 79.73 289 GLY E N 1
ATOM 13411 C CA . GLY E 1 309 ? -45.53 5.633 -35.557 1 80.43 289 GLY E CA 1
ATOM 13412 C C . GLY E 1 309 ? -45.361 6.605 -36.711 1 80.94 289 GLY E C 1
ATOM 13413 O O . GLY E 1 309 ? -45.542 6.231 -37.871 1 81.04 289 GLY E O 1
ATOM 13414 N N . LEU E 1 310 ? -45.004 7.858 -36.406 1 81.11 290 LEU E N 1
ATOM 13415 C CA . LEU E 1 310 ? -44.798 8.89 -37.42 1 81.72 290 LEU E CA 1
ATOM 13416 C C . LEU E 1 310 ? -43.518 8.646 -38.216 1 82.3 290 LEU E C 1
ATOM 13417 O O . LEU E 1 310 ? -42.56 8.077 -37.692 1 82.42 290 LEU E O 1
ATOM 13422 N N . ASN E 1 311 ? -43.503 9.07 -39.484 1 82.5 291 ASN E N 1
ATOM 13423 C CA . ASN E 1 311 ? -42.328 8.887 -40.326 1 83.19 291 ASN E CA 1
ATOM 13424 C C . ASN E 1 311 ? -41.172 9.767 -39.866 1 83.46 291 ASN E C 1
ATOM 13425 O O . ASN E 1 311 ? -41.37 10.921 -39.485 1 83.63 291 ASN E O 1
ATOM 13430 N N . GLY E 1 312 ? -39.986 9.182 -39.838 1 83.31 292 GLY E N 1
ATOM 13431 C CA . GLY E 1 312 ? -38.792 9.857 -39.355 1 83.57 292 GLY E CA 1
ATOM 13432 C C . GLY E 1 312 ? -38.347 9.346 -37.997 1 83.6 292 GLY E C 1
ATOM 13433 O O . GLY E 1 312 ? -37.167 9.444 -37.66 1 83.68 292 GLY E O 1
ATOM 13434 N N . GLN E 1 313 ? -39.288 8.802 -37.199 1 83.39 293 GLN E N 1
ATOM 13435 C CA . GLN E 1 313 ? -38.979 8.272 -35.872 1 83.61 293 GLN E CA 1
ATOM 13436 C C . GLN E 1 313 ? -38.716 6.755 -35.835 1 83.32 293 GLN E C 1
ATOM 13437 O O . GLN E 1 313 ? -38.52 6.202 -34.753 1 83.49 293 GLN E O 1
ATOM 13443 N N . ASP E 1 314 ? -38.692 6.085 -36.996 1 82.69 294 ASP E N 1
ATOM 13444 C CA . ASP E 1 314 ? -38.41 4.651 -37.055 1 82.46 294 ASP E CA 1
ATOM 13445 C C . ASP E 1 314 ? -37.21 4.426 -37.972 1 81.8 294 ASP E C 1
ATOM 13446 O O . ASP E 1 314 ? -37.374 4.231 -39.176 1 81.91 294 ASP E O 1
ATOM 13451 N N . PRO E 1 315 ? -35.987 4.479 -37.424 1 80.98 295 PRO E N 1
ATOM 13452 C CA . PRO E 1 315 ? -34.8 4.359 -38.285 1 80.46 295 PRO E CA 1
ATOM 13453 C C . PRO E 1 315 ? -34.348 2.941 -38.627 1 79.85 295 PRO E C 1
ATOM 13454 O O . PRO E 1 315 ? -33.921 2.701 -39.756 1 79.93 295 PRO E O 1
ATOM 13458 N N . ARG E 1 316 ? -34.393 2.017 -37.655 1 79.06 296 ARG E N 1
ATOM 13459 C CA . ARG E 1 316 ? -33.934 0.645 -37.863 1 78.74 296 ARG E CA 1
ATOM 13460 C C . ARG E 1 316 ? -35.046 -0.37 -38.099 1 78.35 296 ARG E C 1
ATOM 13461 O O . ARG E 1 316 ? -34.798 -1.564 -37.952 1 78.51 296 ARG E O 1
ATOM 13469 N N . GLY E 1 317 ? -36.242 0.086 -38.454 1 77.72 297 GLY E N 1
ATOM 13470 C CA . GLY E 1 317 ? -37.368 -0.815 -38.67 1 77.64 297 GLY E CA 1
ATOM 13471 C C . GLY E 1 317 ? -37.798 -1.501 -37.389 1 77.16 297 GLY E C 1
ATOM 13472 O O . GLY E 1 317 ? -38.163 -2.679 -37.392 1 77.24 297 GLY E O 1
ATOM 13473 N N . LEU E 1 318 ? -37.726 -0.758 -36.278 1 76.47 298 LEU E N 1
ATOM 13474 C CA . LEU E 1 318 ? -38.062 -1.218 -34.936 1 76.25 298 LEU E CA 1
ATOM 13475 C C . LEU E 1 318 ? -39.559 -1.467 -34.744 1 75.93 298 LEU E C 1
ATOM 13476 O O . LEU E 1 318 ? -39.937 -2.237 -33.862 1 75.94 298 LEU E O 1
ATOM 13481 N N . LEU E 1 319 ? -40.413 -0.832 -35.561 1 75.53 299 LEU E N 1
ATOM 13482 C CA . LEU E 1 319 ? -41.85 -1.058 -35.48 1 75.63 299 LEU E CA 1
ATOM 13483 C C . LEU E 1 319 ? -42.192 -2.325 -36.259 1 75.49 299 LEU E C 1
ATOM 13484 O O . LEU E 1 319 ? -41.809 -2.471 -37.42 1 75.7 299 LEU E O 1
ATOM 13489 N N . GLY E 1 320 ? -42.871 -3.247 -35.594 1 74.94 300 GLY E N 1
ATOM 13490 C CA . GLY E 1 320 ? -43.221 -4.54 -36.162 1 74.86 300 GLY E CA 1
ATOM 13491 C C . GLY E 1 320 ? -42.314 -5.622 -35.614 1 74.47 300 GLY E C 1
ATOM 13492 O O . GLY E 1 320 ? -42.77 -6.713 -35.266 1 74.59 300 GLY E O 1
ATOM 13493 N N . ARG E 1 321 ? -41.019 -5.307 -35.504 1 73.84 301 ARG E N 1
ATOM 13494 C CA . ARG E 1 321 ? -40.012 -6.212 -34.968 1 73.75 301 ARG E CA 1
ATOM 13495 C C . ARG E 1 321 ? -40.005 -6.147 -33.438 1 73.27 301 ARG E C 1
ATOM 13496 O O . ARG E 1 321 ? -39.888 -7.179 -32.781 1 73.51 301 ARG E O 1
ATOM 13504 N N . GLN E 1 322 ? -40.153 -4.942 -32.867 1 72.46 302 GLN E N 1
ATOM 13505 C CA . GLN E 1 322 ? -40.151 -4.774 -31.413 1 72.16 302 GLN E CA 1
ATOM 13506 C C . GLN E 1 322 ? -41.474 -4.228 -30.888 1 71.49 302 GLN E C 1
ATOM 13507 O O . GLN E 1 322 ? -41.979 -4.719 -29.881 1 71.56 302 GLN E O 1
ATOM 13513 N N . MET E 1 323 ? -42.034 -3.211 -31.557 1 70.71 303 MET E N 1
ATOM 13514 C CA . MET E 1 323 ? -43.292 -2.609 -31.125 1 70.52 303 MET E CA 1
ATOM 13515 C C . MET E 1 323 ? -44.419 -2.761 -32.152 1 69.98 303 MET E C 1
ATOM 13516 O O . MET E 1 323 ? -44.284 -2.283 -33.276 1 70.16 303 MET E O 1
ATOM 13521 N N . SER E 1 324 ? -45.553 -3.378 -31.757 1 69.11 304 SER E N 1
ATOM 13522 C CA . SER E 1 324 ? -46.706 -3.552 -32.652 1 68.69 304 SER E CA 1
ATOM 13523 C C . SER E 1 324 ? -47.646 -2.338 -32.613 1 68.01 304 SER E C 1
ATOM 13524 O O . SER E 1 324 ? -48.866 -2.488 -32.692 1 68.04 304 SER E O 1
ATOM 13527 N N . GLY E 1 325 ? -47.067 -1.153 -32.489 1 67.2 305 GLY E N 1
ATOM 13528 C CA . GLY E 1 325 ? -47.817 0.09 -32.42 1 66.97 305 GLY E CA 1
ATOM 13529 C C . GLY E 1 325 ? -46.954 1.277 -32.042 1 66.34 305 GLY E C 1
ATOM 13530 O O . GLY E 1 325 ? -45.825 1.111 -31.578 1 66.44 305 GLY E O 1
ATOM 13531 N N . GLY E 1 326 ? -47.481 2.475 -32.245 1 65.48 306 GLY E N 1
ATOM 13532 C CA . GLY E 1 326 ? -46.756 3.7 -31.936 1 65.14 306 GLY E CA 1
ATOM 13533 C C . GLY E 1 326 ? -46.86 4.18 -30.501 1 64.5 306 GLY E C 1
ATOM 13534 O O . GLY E 1 326 ? -46.179 5.131 -30.119 1 64.56 306 GLY E O 1
ATOM 13535 N N . GLY E 1 327 ? -47.716 3.545 -29.708 1 63.73 307 GLY E N 1
ATOM 13536 C CA . GLY E 1 327 ? -47.904 3.921 -28.313 1 63.48 307 GLY E CA 1
ATOM 13537 C C . GLY E 1 327 ? -48.893 5.05 -28.109 1 62.95 307 GLY E C 1
ATOM 13538 O O . GLY E 1 327 ? -49.503 5.532 -29.065 1 62.97 307 GLY E O 1
ATOM 13539 N N . ALA E 1 328 ? -49.063 5.48 -26.855 1 62.35 308 ALA E N 1
ATOM 13540 C CA . ALA E 1 328 ? -49.989 6.564 -26.538 1 62.3 308 ALA E CA 1
ATOM 13541 C C . ALA E 1 328 ? -49.294 7.797 -25.961 1 62.1 308 ALA E C 1
ATOM 13542 O O . ALA E 1 328 ? -49.923 8.564 -25.238 1 62.28 308 ALA E O 1
ATOM 13544 N N . MET E 1 329 ? -48.006 7.992 -26.274 1 61.57 309 MET E N 1
ATOM 13545 C CA . MET E 1 329 ? -47.239 9.142 -25.8 1 61.43 309 MET E CA 1
ATOM 13546 C C . MET E 1 329 ? -46.775 9.962 -26.997 1 61.52 309 MET E C 1
ATOM 13547 O O . MET E 1 329 ? -46.399 9.392 -28.015 1 61.54 309 MET E O 1
ATOM 13552 N N . ILE E 1 330 ? -46.822 11.296 -26.897 1 61.6 310 ILE E N 1
ATOM 13553 C CA . ILE E 1 330 ? -46.37 12.174 -27.98 1 62.03 310 ILE E CA 1
ATOM 13554 C C . ILE E 1 330 ? -45.55 13.32 -27.38 1 62.84 310 ILE E C 1
ATOM 13555 O O . ILE E 1 330 ? -45.945 13.882 -26.362 1 63 310 ILE E O 1
ATOM 13560 N N . ALA E 1 331 ? -44.42 13.678 -28.002 1 63.25 311 ALA E N 1
ATOM 13561 C CA . ALA E 1 331 ? -43.597 14.793 -27.531 1 64.2 311 ALA E CA 1
ATOM 13562 C C . ALA E 1 331 ? -43.632 15.912 -28.577 1 65.03 311 ALA E C 1
ATOM 13563 O O . ALA E 1 331 ? -43.533 15.636 -29.766 1 65.06 311 ALA E O 1
ATOM 13565 N N . LEU E 1 332 ? -43.81 17.167 -28.148 1 65.56 312 LEU E N 1
ATOM 13566 C CA . LEU E 1 332 ? -43.911 18.296 -29.081 1 66.49 312 LEU E CA 1
ATOM 13567 C C . LEU E 1 332 ? -42.758 19.285 -29.001 1 67.16 312 LEU E C 1
ATOM 13568 O O . LEU E 1 332 ? -42.501 19.848 -27.938 1 67.15 312 LEU E O 1
ATOM 13573 N N . GLU E 1 333 ? -42.112 19.553 -30.139 1 67.59 313 GLU E N 1
ATOM 13574 C CA . GLU E 1 333 ? -41.043 20.537 -30.18 1 68.65 313 GLU E CA 1
ATOM 13575 C C . GLU E 1 333 ? -41.62 21.878 -30.608 1 69.55 313 GLU E C 1
ATOM 13576 O O . GLU E 1 333 ? -41.96 22.057 -31.777 1 69.79 313 GLU E O 1
ATOM 13582 N N . LEU E 1 334 ? -41.762 22.813 -29.664 1 69.85 314 LEU E N 1
ATOM 13583 C CA . LEU E 1 334 ? -42.314 24.126 -29.984 1 70.55 314 LEU E CA 1
ATOM 13584 C C . LEU E 1 334 ? -41.266 25.071 -30.536 1 71.11 314 LEU E C 1
ATOM 13585 O O . LEU E 1 334 ? -40.079 24.915 -30.26 1 71.41 314 LEU E O 1
ATOM 13590 N N . ALA E 1 335 ? -41.703 26.065 -31.31 1 71.12 315 ALA E N 1
ATOM 13591 C CA . ALA E 1 335 ? -40.793 27.065 -31.857 1 71.57 315 ALA E CA 1
ATOM 13592 C C . ALA E 1 335 ? -40.47 28.17 -30.837 1 71.85 315 ALA E C 1
ATOM 13593 O O . ALA E 1 335 ? -39.378 28.734 -30.876 1 72.05 315 ALA E O 1
ATOM 13595 N N . GLY E 1 336 ? -41.408 28.461 -29.937 1 71.71 316 GLY E N 1
ATOM 13596 C CA . GLY E 1 336 ? -41.235 29.496 -28.923 1 72.11 316 GLY E CA 1
ATOM 13597 C C . GLY E 1 336 ? -40.3 29.155 -27.777 1 72.3 316 GLY E C 1
ATOM 13598 O O . GLY E 1 336 ? -39.915 30.038 -27.009 1 72.48 316 GLY E O 1
ATOM 13599 N N . GLY E 1 337 ? -39.937 27.885 -27.652 1 72.11 317 GLY E N 1
ATOM 13600 C CA . GLY E 1 337 ? -39.033 27.439 -26.602 1 72.43 317 GLY E CA 1
ATOM 13601 C C . GLY E 1 337 ? -39.704 27.253 -25.257 1 72.53 317 GLY E C 1
ATOM 13602 O O . GLY E 1 337 ? -40.747 26.605 -25.168 1 72.61 317 GLY E O 1
ATOM 13603 N N . PHE E 1 338 ? -39.115 27.832 -24.2 1 72.32 318 PHE E N 1
ATOM 13604 C CA . PHE E 1 338 ? -39.638 27.711 -22.84 1 72.46 318 PHE E CA 1
ATOM 13605 C C . PHE E 1 338 ? -40.932 28.492 -22.613 1 72.19 318 PHE E C 1
ATOM 13606 O O . PHE E 1 338 ? -41.871 27.946 -22.036 1 72.39 318 PHE E O 1
ATOM 13614 N N . ASP E 1 339 ? -40.985 29.758 -23.044 1 71.54 319 ASP E N 1
ATOM 13615 C CA . ASP E 1 339 ? -42.175 30.583 -22.858 1 71.38 319 ASP E CA 1
ATOM 13616 C C . ASP E 1 339 ? -43.396 29.98 -23.551 1 70.9 319 ASP E C 1
ATOM 13617 O O . ASP E 1 339 ? -44.476 29.954 -22.965 1 70.83 319 ASP E O 1
ATOM 13622 N N . ALA E 1 340 ? -43.217 29.452 -24.77 1 70.46 320 ALA E N 1
ATOM 13623 C CA . ALA E 1 340 ? -44.317 28.821 -25.497 1 70.59 320 ALA E CA 1
ATOM 13624 C C . ALA E 1 340 ? -44.778 27.54 -24.807 1 70.47 320 ALA E C 1
ATOM 13625 O O . ALA E 1 340 ? -45.964 27.242 -24.826 1 70.53 320 ALA E O 1
ATOM 13627 N N . ALA E 1 341 ? -43.848 26.794 -24.19 1 70.16 321 ALA E N 1
ATOM 13628 C CA . ALA E 1 341 ? -44.149 25.558 -23.474 1 70.28 321 ALA E CA 1
ATOM 13629 C C . ALA E 1 341 ? -44.891 25.813 -22.165 1 70.34 321 ALA E C 1
ATOM 13630 O O . ALA E 1 341 ? -45.857 25.112 -21.879 1 70.5 321 ALA E O 1
ATOM 13632 N N . ARG E 1 342 ? -44.464 26.812 -21.373 1 70.2 322 ARG E N 1
ATOM 13633 C CA . ARG E 1 342 ? -45.153 27.132 -20.119 1 70.59 322 ARG E CA 1
ATOM 13634 C C . ARG E 1 342 ? -46.543 27.748 -20.379 1 70.77 322 ARG E C 1
ATOM 13635 O O . ARG E 1 342 ? -47.464 27.533 -19.588 1 70.97 322 ARG E O 1
ATOM 13643 N N . SER E 1 343 ? -46.708 28.47 -21.505 1 70.44 323 SER E N 1
ATOM 13644 C CA . SER E 1 343 ? -47.991 29.066 -21.871 1 70.5 323 SER E CA 1
ATOM 13645 C C . SER E 1 343 ? -48.96 28.002 -22.392 1 70.24 323 SER E C 1
ATOM 13646 O O . SER E 1 343 ? -50.155 28.088 -22.131 1 70.49 323 SER E O 1
ATOM 13649 N N . PHE E 1 344 ? -48.447 27.015 -23.138 1 69.56 324 PHE E N 1
ATOM 13650 C CA . PHE E 1 344 ? -49.239 25.929 -23.711 1 69.33 324 PHE E CA 1
ATOM 13651 C C . PHE E 1 344 ? -49.798 25.024 -22.619 1 68.84 324 PHE E C 1
ATOM 13652 O O . PHE E 1 344 ? -50.946 24.596 -22.705 1 68.97 324 PHE E O 1
ATOM 13660 N N . VAL E 1 345 ? -48.998 24.752 -21.586 1 68.18 325 VAL E N 1
ATOM 13661 C CA . VAL E 1 345 ? -49.406 23.904 -20.471 1 68.11 325 VAL E CA 1
ATOM 13662 C C . VAL E 1 345 ? -50.475 24.593 -19.615 1 67.77 325 VAL E C 1
ATOM 13663 O O . VAL E 1 345 ? -51.474 23.966 -19.252 1 67.88 325 VAL E O 1
ATOM 13667 N N . GLU E 1 346 ? -50.293 25.888 -19.337 1 67.16 326 GLU E N 1
ATOM 13668 C CA . GLU E 1 346 ? -51.246 26.644 -18.531 1 67.1 326 GLU E CA 1
ATOM 13669 C C . GLU E 1 346 ? -52.558 26.919 -19.281 1 66.55 326 GLU E C 1
ATOM 13670 O O . GLU E 1 346 ? -53.622 26.958 -18.661 1 66.63 326 GLU E O 1
ATOM 13676 N N . HIS E 1 347 ? -52.501 27.038 -20.616 1 65.87 327 HIS E N 1
ATOM 13677 C CA . HIS E 1 347 ? -53.701 27.34 -21.401 1 65.76 327 HIS E CA 1
ATOM 13678 C C . HIS E 1 347 ? -54.565 26.126 -21.753 1 65.37 327 HIS E C 1
ATOM 13679 O O . HIS E 1 347 ? -55.515 26.265 -22.517 1 65.55 327 HIS E O 1
ATOM 13686 N N . CYS E 1 348 ? -54.258 24.95 -21.196 1 64.64 328 CYS E N 1
ATOM 13687 C CA . CYS E 1 348 ? -55.055 23.753 -21.438 1 64.25 328 CYS E CA 1
ATOM 13688 C C . CYS E 1 348 ? -56.155 23.676 -20.384 1 63.73 328 CYS E C 1
ATOM 13689 O O . CYS E 1 348 ? -55.892 23.912 -19.206 1 63.83 328 CYS E O 1
ATOM 13692 N N . SER E 1 349 ? -57.388 23.36 -20.799 1 63.02 329 SER E N 1
ATOM 13693 C CA . SER E 1 349 ? -58.502 23.256 -19.862 1 62.78 329 SER E CA 1
ATOM 13694 C C . SER E 1 349 ? -58.976 21.809 -19.726 1 62 329 SER E C 1
ATOM 13695 O O . SER E 1 349 ? -59.109 21.311 -18.609 1 62.09 329 SER E O 1
ATOM 13698 N N . LEU E 1 350 ? -59.215 21.129 -20.858 1 61.11 330 LEU E N 1
ATOM 13699 C CA . LEU E 1 350 ? -59.635 19.73 -20.87 1 60.69 330 LEU E CA 1
ATOM 13700 C C . LEU E 1 350 ? -58.434 18.856 -20.528 1 60.4 330 LEU E C 1
ATOM 13701 O O . LEU E 1 350 ? -58.544 17.964 -19.689 1 60.5 330 LEU E O 1
ATOM 13706 N N . VAL E 1 351 ? -57.278 19.13 -21.152 1 59.85 331 VAL E N 1
ATOM 13707 C CA . VAL E 1 351 ? -56.064 18.377 -20.872 1 59.77 331 VAL E CA 1
ATOM 13708 C C . VAL E 1 351 ? -55.502 18.852 -19.535 1 59.6 331 VAL E C 1
ATOM 13709 O O . VAL E 1 351 ? -55.302 20.051 -19.342 1 59.66 331 VAL E O 1
ATOM 13713 N N . VAL E 1 352 ? -55.318 17.922 -18.59 1 59.25 332 VAL E N 1
ATOM 13714 C CA . VAL E 1 352 ? -54.855 18.224 -17.238 1 59.5 332 VAL E CA 1
ATOM 13715 C C . VAL E 1 352 ? -53.33 18.322 -17.133 1 59.7 332 VAL E C 1
ATOM 13716 O O . VAL E 1 352 ? -52.627 17.439 -17.613 1 59.79 332 VAL E O 1
ATOM 13720 N N . HIS E 1 353 ? -52.817 19.38 -16.492 1 59.62 333 HIS E N 1
ATOM 13721 C CA . HIS E 1 353 ? -51.377 19.541 -16.31 1 59.98 333 HIS E CA 1
ATOM 13722 C C . HIS E 1 353 ? -50.924 18.843 -15.034 1 60.16 333 HIS E C 1
ATOM 13723 O O . HIS E 1 353 ? -51.136 19.36 -13.941 1 60.37 333 HIS E O 1
ATOM 13730 N N . ALA E 1 354 ? -50.295 17.669 -15.18 1 59.91 334 ALA E N 1
ATOM 13731 C CA . ALA E 1 354 ? -49.799 16.872 -14.059 1 60.21 334 ALA E CA 1
ATOM 13732 C C . ALA E 1 354 ? -48.606 15.989 -14.474 1 60.43 334 ALA E C 1
ATOM 13733 O O . ALA E 1 354 ? -48.435 15.691 -15.657 1 60.53 334 ALA E O 1
ATOM 13735 N N . VAL E 1 355 ? -47.791 15.558 -13.503 1 60.33 335 VAL E N 1
ATOM 13736 C CA . VAL E 1 355 ? -46.623 14.725 -13.794 1 60.7 335 VAL E CA 1
ATOM 13737 C C . VAL E 1 355 ? -46.897 13.23 -13.693 1 60.81 335 VAL E C 1
ATOM 13738 O O . VAL E 1 355 ? -46.53 12.604 -12.7 1 61.13 335 VAL E O 1
ATOM 13742 N N . SER E 1 356 ? -47.483 12.647 -14.743 1 60.39 336 SER E N 1
ATOM 13743 C CA . SER E 1 356 ? -47.752 11.207 -14.821 1 60.44 336 SER E CA 1
ATOM 13744 C C . SER E 1 356 ? -48.228 10.792 -16.232 1 60.37 336 SER E C 1
ATOM 13745 O O . SER E 1 356 ? -48.346 11.644 -17.115 1 60.66 336 SER E O 1
ATOM 13748 N N . LEU E 1 357 ? -48.464 9.489 -16.46 1 59.85 337 LEU E N 1
ATOM 13749 C CA . LEU E 1 357 ? -48.915 8.999 -17.761 1 59.9 337 LEU E CA 1
ATOM 13750 C C . LEU E 1 357 ? -49.806 7.744 -17.63 1 59.74 337 LEU E C 1
ATOM 13751 O O . LEU E 1 357 ? -49.915 7.172 -16.547 1 59.88 337 LEU E O 1
ATOM 13756 N N . GLY E 1 358 ? -50.467 7.359 -18.719 1 59.3 338 GLY E N 1
ATOM 13757 C CA . GLY E 1 358 ? -51.312 6.173 -18.765 1 59.47 338 GLY E CA 1
ATOM 13758 C C . GLY E 1 358 ? -52.618 6.226 -17.997 1 59.4 338 GLY E C 1
ATOM 13759 O O . GLY E 1 358 ? -53.218 5.186 -17.721 1 59.48 338 GLY E O 1
ATOM 13760 N N . GLY E 1 359 ? -53.068 7.426 -17.661 1 59.07 339 GLY E N 1
ATOM 13761 C CA . GLY E 1 359 ? -54.325 7.599 -16.945 1 59.18 339 GLY E CA 1
ATOM 13762 C C . GLY E 1 359 ? -55.531 7.556 -17.861 1 58.97 339 GLY E C 1
ATOM 13763 O O . GLY E 1 359 ? -55.393 7.343 -19.07 1 58.97 339 GLY E O 1
ATOM 13764 N N . ALA E 1 360 ? -56.732 7.738 -17.296 1 58.65 340 ALA E N 1
ATOM 13765 C CA . ALA E 1 360 ? -57.957 7.737 -18.1 1 58.89 340 ALA E CA 1
ATOM 13766 C C . ALA E 1 360 ? -58.047 9.016 -18.94 1 59.12 340 ALA E C 1
ATOM 13767 O O . ALA E 1 360 ? -58.496 8.974 -20.083 1 59.21 340 ALA E O 1
ATOM 13769 N N . ASP E 1 361 ? -57.594 10.146 -18.382 1 59.01 341 ASP E N 1
ATOM 13770 C CA . ASP E 1 361 ? -57.602 11.42 -19.087 1 59.32 341 ASP E CA 1
ATOM 13771 C C . ASP E 1 361 ? -56.23 11.784 -19.669 1 59.39 341 ASP E C 1
ATOM 13772 O O . ASP E 1 361 ? -55.212 11.218 -19.269 1 59.34 341 ASP E O 1
ATOM 13777 N N . THR E 1 362 ? -56.214 12.711 -20.637 1 59.39 342 THR E N 1
ATOM 13778 C CA . THR E 1 362 ? -54.989 13.167 -21.283 1 59.9 342 THR E CA 1
ATOM 13779 C C . THR E 1 362 ? -54.22 14.081 -20.346 1 60.44 342 THR E C 1
ATOM 13780 O O . THR E 1 362 ? -54.794 15.016 -19.797 1 60.55 342 THR E O 1
ATOM 13784 N N . LEU E 1 363 ? -52.935 13.797 -20.134 1 60.71 343 LEU E N 1
ATOM 13785 C CA . LEU E 1 363 ? -52.111 14.607 -19.251 1 61.5 343 LEU E CA 1
ATOM 13786 C C . LEU E 1 363 ? -51.023 15.334 -20.017 1 62.39 343 LEU E C 1
ATOM 13787 O O . LEU E 1 363 ? -50.497 14.815 -20.997 1 62.49 343 LEU E O 1
ATOM 13792 N N . ILE E 1 364 ? -50.676 16.534 -19.562 1 62.94 344 ILE E N 1
ATOM 13793 C CA . ILE E 1 364 ? -49.623 17.329 -20.18 1 64.1 344 ILE E CA 1
ATOM 13794 C C . ILE E 1 364 ? -48.582 17.735 -19.13 1 65.01 344 ILE E C 1
ATOM 13795 O O . ILE E 1 364 ? -48.923 17.942 -17.963 1 65.13 344 ILE E O 1
ATOM 13800 N N . GLN E 1 365 ? -47.309 17.803 -19.53 1 65.5 345 GLN E N 1
ATOM 13801 C CA . GLN E 1 365 ? -46.244 18.198 -18.616 1 66.52 345 GLN E CA 1
ATOM 13802 C C . GLN E 1 365 ? -45.091 18.883 -19.343 1 67.61 345 GLN E C 1
ATOM 13803 O O . GLN E 1 365 ? -44.884 18.668 -20.537 1 67.71 345 GLN E O 1
ATOM 13809 N N . HIS E 1 366 ? -44.334 19.702 -18.615 1 68.27 346 HIS E N 1
ATOM 13810 C CA . HIS E 1 366 ? -43.172 20.369 -19.176 1 69.4 346 HIS E CA 1
ATOM 13811 C C . HIS E 1 366 ? -41.958 19.769 -18.477 1 70.28 346 HIS E C 1
ATOM 13812 O O . HIS E 1 366 ? -41.695 20.079 -17.318 1 70.45 346 HIS E O 1
ATOM 13819 N N . PRO E 1 367 ? -41.251 18.843 -19.14 1 70.71 347 PRO E N 1
ATOM 13820 C CA . PRO E 1 367 ? -40.105 18.194 -18.487 1 71.38 347 PRO E CA 1
ATOM 13821 C C . PRO E 1 367 ? -38.956 19.148 -18.153 1 72.58 347 PRO E C 1
ATOM 13822 O O . PRO E 1 367 ? -38.299 18.984 -17.127 1 72.66 347 PRO E O 1
ATOM 13826 N N . ALA E 1 368 ? -38.737 20.165 -18.989 1 73.36 348 ALA E N 1
ATOM 13827 C CA . ALA E 1 368 ? -37.685 21.155 -18.76 1 74.62 348 ALA E CA 1
ATOM 13828 C C . ALA E 1 368 ? -37.953 22.04 -17.534 1 75.75 348 ALA E C 1
ATOM 13829 O O . ALA E 1 368 ? -37.015 22.586 -16.961 1 75.91 348 ALA E O 1
ATOM 13831 N N . SER E 1 369 ? -39.227 22.187 -17.137 1 76.4 349 SER E N 1
ATOM 13832 C CA . SER E 1 369 ? -39.635 23.002 -15.992 1 77.56 349 SER E CA 1
ATOM 13833 C C . SER E 1 369 ? -39.261 22.415 -14.633 1 78.65 349 SER E C 1
ATOM 13834 O O . SER E 1 369 ? -39.242 23.145 -13.642 1 78.72 349 SER E O 1
ATOM 13837 N N . LEU E 1 370 ? -38.992 21.108 -14.571 1 79.42 350 LEU E N 1
ATOM 13838 C CA . LEU E 1 370 ? -38.63 20.458 -13.319 1 80.79 350 LEU E CA 1
ATOM 13839 C C . LEU E 1 370 ? -37.247 20.891 -12.829 1 82.4 350 LEU E C 1
ATOM 13840 O O . LEU E 1 370 ? -37.033 20.978 -11.625 1 82.52 350 LEU E O 1
ATOM 13845 N N . THR E 1 371 ? -36.331 21.221 -13.752 1 83.52 351 THR E N 1
ATOM 13846 C CA . THR E 1 371 ? -34.987 21.683 -13.402 1 85.02 351 THR E CA 1
ATOM 13847 C C . THR E 1 371 ? -34.841 23.201 -13.579 1 86.29 351 THR E C 1
ATOM 13848 O O . THR E 1 371 ? -34.184 23.852 -12.769 1 86.43 351 THR E O 1
ATOM 13852 N N . HIS E 1 372 ? -35.456 23.765 -14.631 1 87.08 352 HIS E N 1
ATOM 13853 C CA . HIS E 1 372 ? -35.391 25.203 -14.912 1 88.32 352 HIS E CA 1
ATOM 13854 C C . HIS E 1 372 ? -36.663 25.949 -14.525 1 89.36 352 HIS E C 1
ATOM 13855 O O . HIS E 1 372 ? -37.747 25.593 -14.97 1 89.52 352 HIS E O 1
ATOM 13862 N N . ARG E 1 373 ? -36.519 27.07 -13.81 1 89.91 353 ARG E N 1
ATOM 13863 C CA . ARG E 1 373 ? -37.641 27.942 -13.456 1 91.09 353 ARG E CA 1
ATOM 13864 C C . ARG E 1 373 ? -37.234 29.388 -13.733 1 92.2 353 ARG E C 1
ATOM 13865 O O . ARG E 1 373 ? -36.73 30.077 -12.849 1 92.47 353 ARG E O 1
ATOM 13873 N N . PRO E 1 374 ? -37.42 29.856 -14.98 1 92.72 354 PRO E N 1
ATOM 13874 C CA . PRO E 1 374 ? -36.941 31.201 -15.347 1 93.19 354 PRO E CA 1
ATOM 13875 C C . PRO E 1 374 ? -37.904 32.373 -15.182 1 94.01 354 PRO E C 1
ATOM 13876 O O . PRO E 1 374 ? -39.104 32.19 -15.026 1 94.12 354 PRO E O 1
ATOM 13880 N N . VAL E 1 375 ? -37.363 33.591 -15.275 1 94.58 355 VAL E N 1
ATOM 13881 C CA . VAL E 1 375 ? -38.128 34.833 -15.254 1 95.68 355 VAL E CA 1
ATOM 13882 C C . VAL E 1 375 ? -37.77 35.672 -16.506 1 96.71 355 VAL E C 1
ATOM 13883 O O . VAL E 1 375 ? -37.73 36.9 -16.433 1 96.89 355 VAL E O 1
ATOM 13887 N N . ALA E 1 376 ? -37.519 34.999 -17.656 1 97.12 356 ALA E N 1
ATOM 13888 C CA . ALA E 1 376 ? -37.114 35.635 -18.915 1 97.88 356 ALA E CA 1
ATOM 13889 C C . ALA E 1 376 ? -37.408 34.736 -20.15 1 98.47 356 ALA E C 1
ATOM 13890 O O . ALA E 1 376 ? -37.68 33.544 -19.991 1 98.57 356 ALA E O 1
ATOM 13892 N N . ALA E 1 377 ? -37.355 35.31 -21.374 1 98.69 357 ALA E N 1
ATOM 13893 C CA . ALA E 1 377 ? -37.578 34.573 -22.614 1 99.39 357 ALA E CA 1
ATOM 13894 C C . ALA E 1 377 ? -36.437 33.587 -22.882 1 99.95 357 ALA E C 1
ATOM 13895 O O . ALA E 1 377 ? -35.409 33.963 -23.443 1 100.12 357 ALA E O 1
ATOM 13897 N N . THR E 1 378 ? -36.622 32.327 -22.476 1 100.11 358 THR E N 1
ATOM 13898 C CA . THR E 1 378 ? -35.627 31.275 -22.658 1 100.79 358 THR E CA 1
ATOM 13899 C C . THR E 1 378 ? -35.781 30.614 -24.028 1 101.15 358 THR E C 1
ATOM 13900 O O . THR E 1 378 ? -36.788 29.955 -24.29 1 101.25 358 THR E O 1
ATOM 13904 N N . GLY E 1 382 ? -34.072 27.395 -25.191 1 69.58 362 GLY E N 1
ATOM 13905 C CA . GLY E 1 382 ? -34.127 26.385 -26.239 1 69.85 362 GLY E CA 1
ATOM 13906 C C . GLY E 1 382 ? -34.562 25.015 -25.755 1 69.51 362 GLY E C 1
ATOM 13907 O O . GLY E 1 382 ? -34.082 23.992 -26.255 1 69.6 362 GLY E O 1
ATOM 13908 N N . ASP E 1 383 ? -35.482 24.978 -24.779 1 68.82 363 ASP E N 1
ATOM 13909 C CA . ASP E 1 383 ? -35.993 23.722 -24.229 1 68.51 363 ASP E CA 1
ATOM 13910 C C . ASP E 1 383 ? -37.515 23.724 -24.32 1 67.68 363 ASP E C 1
ATOM 13911 O O . ASP E 1 383 ? -38.203 23.896 -23.315 1 67.78 363 ASP E O 1
ATOM 13916 N N . GLY E 1 384 ? -38.024 23.557 -25.531 1 66.71 364 GLY E N 1
ATOM 13917 C CA . GLY E 1 384 ? -39.456 23.596 -25.774 1 66.23 364 GLY E CA 1
ATOM 13918 C C . GLY E 1 384 ? -40.106 22.263 -26.055 1 65.44 364 GLY E C 1
ATOM 13919 O O . GLY E 1 384 ? -40.941 22.167 -26.957 1 65.63 364 GLY E O 1
ATOM 13920 N N . LEU E 1 385 ? -39.754 21.227 -25.278 1 64.45 365 LEU E N 1
ATOM 13921 C CA . LEU E 1 385 ? -40.369 19.914 -25.463 1 63.87 365 LEU E CA 1
ATOM 13922 C C . LEU E 1 385 ? -41.485 19.717 -24.457 1 62.96 365 LEU E C 1
ATOM 13923 O O . LEU E 1 385 ? -41.324 20.026 -23.282 1 62.95 365 LEU E O 1
ATOM 13928 N N . ILE E 1 386 ? -42.628 19.23 -24.922 1 62.11 366 ILE E N 1
ATOM 13929 C CA . ILE E 1 386 ? -43.777 18.998 -24.064 1 61.77 366 ILE E CA 1
ATOM 13930 C C . ILE E 1 386 ? -44.193 17.546 -24.168 1 61.12 366 ILE E C 1
ATOM 13931 O O . ILE E 1 386 ? -44.427 17.062 -25.275 1 61.26 366 ILE E O 1
ATOM 13936 N N . ARG E 1 387 ? -44.284 16.844 -23.03 1 60.3 367 ARG E N 1
ATOM 13937 C CA . ARG E 1 387 ? -44.732 15.456 -23.048 1 59.99 367 ARG E CA 1
ATOM 13938 C C . ARG E 1 387 ? -46.254 15.414 -22.936 1 59.57 367 ARG E C 1
ATOM 13939 O O . ARG E 1 387 ? -46.851 16.227 -22.227 1 59.68 367 ARG E O 1
ATOM 13947 N N . LEU E 1 388 ? -46.883 14.483 -23.65 1 58.91 368 LEU E N 1
ATOM 13948 C CA . LEU E 1 388 ? -48.331 14.376 -23.66 1 58.77 368 LEU E CA 1
ATOM 13949 C C . LEU E 1 388 ? -48.74 12.906 -23.6 1 58.35 368 LEU E C 1
ATOM 13950 O O . LEU E 1 388 ? -48.312 12.119 -24.442 1 58.47 368 LEU E O 1
ATOM 13955 N N . SER E 1 389 ? -49.548 12.526 -22.602 1 57.75 369 SER E N 1
ATOM 13956 C CA . SER E 1 389 ? -50.022 11.149 -22.474 1 57.74 369 SER E CA 1
ATOM 13957 C C . SER E 1 389 ? -51.476 11.08 -22.92 1 57.43 369 SER E C 1
ATOM 13958 O O . SER E 1 389 ? -52.352 11.508 -22.177 1 57.69 369 SER E O 1
ATOM 13961 N N . VAL E 1 390 ? -51.737 10.537 -24.112 1 56.72 370 VAL E N 1
ATOM 13962 C CA . VAL E 1 390 ? -53.087 10.442 -24.664 1 56.49 370 VAL E CA 1
ATOM 13963 C C . VAL E 1 390 ? -54.008 9.532 -23.842 1 56.11 370 VAL E C 1
ATOM 13964 O O . VAL E 1 390 ? -53.653 8.395 -23.539 1 56.31 370 VAL E O 1
ATOM 13968 N N . GLY E 1 391 ? -55.169 10.062 -23.467 1 55.45 371 GLY E N 1
ATOM 13969 C CA . GLY E 1 391 ? -56.159 9.344 -22.675 1 55.25 371 GLY E CA 1
ATOM 13970 C C . GLY E 1 391 ? -57.213 8.64 -23.504 1 54.72 371 GLY E C 1
ATOM 13971 O O . GLY E 1 391 ? -56.961 8.261 -24.65 1 54.73 371 GLY E O 1
ATOM 13972 N N . LEU E 1 392 ? -58.407 8.461 -22.932 1 54.16 372 LEU E N 1
ATOM 13973 C CA . LEU E 1 392 ? -59.501 7.765 -23.604 1 54.14 372 LEU E CA 1
ATOM 13974 C C . LEU E 1 392 ? -60.565 8.718 -24.151 1 54.02 372 LEU E C 1
ATOM 13975 O O . LEU E 1 392 ? -61.743 8.36 -24.202 1 54.19 372 LEU E O 1
ATOM 13980 N N . GLU E 1 393 ? -60.16 9.92 -24.569 1 53.6 373 GLU E N 1
ATOM 13981 C CA . GLU E 1 393 ? -61.101 10.9 -25.111 1 53.72 373 GLU E CA 1
ATOM 13982 C C . GLU E 1 393 ? -61.144 10.891 -26.648 1 53.87 373 GLU E C 1
ATOM 13983 O O . GLU E 1 393 ? -60.363 10.188 -27.293 1 53.79 373 GLU E O 1
ATOM 13989 N N . HIS E 1 394 ? -62.072 11.665 -27.231 1 53.98 374 HIS E N 1
ATOM 13990 C CA . HIS E 1 394 ? -62.206 11.79 -28.673 1 54.58 374 HIS E CA 1
ATOM 13991 C C . HIS E 1 394 ? -61.069 12.657 -29.218 1 54.94 374 HIS E C 1
ATOM 13992 O O . HIS E 1 394 ? -60.644 13.615 -28.566 1 54.85 374 HIS E O 1
ATOM 13999 N N . VAL E 1 395 ? -60.586 12.32 -30.419 1 55.1 375 VAL E N 1
ATOM 14000 C CA . VAL E 1 395 ? -59.492 13.027 -31.078 1 55.69 375 VAL E CA 1
ATOM 14001 C C . VAL E 1 395 ? -59.873 14.473 -31.456 1 56.18 375 VAL E C 1
ATOM 14002 O O . VAL E 1 395 ? -59.008 15.347 -31.465 1 56.28 375 VAL E O 1
ATOM 14006 N N . ASP E 1 396 ? -61.164 14.735 -31.715 1 56.28 376 ASP E N 1
ATOM 14007 C CA . ASP E 1 396 ? -61.615 16.076 -32.067 1 56.89 376 ASP E CA 1
ATOM 14008 C C . ASP E 1 396 ? -61.569 16.992 -30.852 1 57.27 376 ASP E C 1
ATOM 14009 O O . ASP E 1 396 ? -61.168 18.142 -30.977 1 57.37 376 ASP E O 1
ATOM 14014 N N . ASP E 1 397 ? -61.962 16.483 -29.678 1 57.31 377 ASP E N 1
ATOM 14015 C CA . ASP E 1 397 ? -61.963 17.269 -28.445 1 57.84 377 ASP E CA 1
ATOM 14016 C C . ASP E 1 397 ? -60.56 17.574 -27.943 1 58.13 377 ASP E C 1
ATOM 14017 O O . ASP E 1 397 ? -60.324 18.642 -27.377 1 58.15 377 ASP E O 1
ATOM 14022 N N . LEU E 1 398 ? -59.632 16.637 -28.141 1 58.12 378 LEU E N 1
ATOM 14023 C CA . LEU E 1 398 ? -58.253 16.839 -27.725 1 58.58 378 LEU E CA 1
ATOM 14024 C C . LEU E 1 398 ? -57.532 17.789 -28.687 1 59.08 378 LEU E C 1
ATOM 14025 O O . LEU E 1 398 ? -56.744 18.621 -28.246 1 59.14 378 LEU E O 1
ATOM 14030 N N . GLU E 1 399 ? -57.83 17.694 -29.992 1 59.29 379 GLU E N 1
ATOM 14031 C CA . GLU E 1 399 ? -57.227 18.574 -30.987 1 59.96 379 GLU E CA 1
ATOM 14032 C C . GLU E 1 399 ? -57.727 19.998 -30.786 1 60.71 379 GLU E C 1
ATOM 14033 O O . GLU E 1 399 ? -56.927 20.923 -30.825 1 60.9 379 GLU E O 1
ATOM 14039 N N . ASP E 1 400 ? -59.033 20.173 -30.527 1 61.03 380 ASP E N 1
ATOM 14040 C CA . ASP E 1 400 ? -59.62 21.499 -30.32 1 61.9 380 ASP E CA 1
ATOM 14041 C C . ASP E 1 400 ? -59.085 22.198 -29.067 1 62.3 380 ASP E C 1
ATOM 14042 O O . ASP E 1 400 ? -58.929 23.419 -29.067 1 62.44 380 ASP E O 1
ATOM 14047 N N . ASP E 1 401 ? -58.798 21.432 -28.006 1 62.28 381 ASP E N 1
ATOM 14048 C CA . ASP E 1 401 ? -58.282 22.005 -26.765 1 62.71 381 ASP E CA 1
ATOM 14049 C C . ASP E 1 401 ? -56.813 22.406 -26.889 1 63.29 381 ASP E C 1
ATOM 14050 O O . ASP E 1 401 ? -56.44 23.495 -26.453 1 63.34 381 ASP E O 1
ATOM 14055 N N . LEU E 1 402 ? -55.982 21.531 -27.47 1 63.61 382 LEU E N 1
ATOM 14056 C CA . LEU E 1 402 ? -54.561 21.817 -27.647 1 64.49 382 LEU E CA 1
ATOM 14057 C C . LEU E 1 402 ? -54.332 22.908 -28.687 1 65.24 382 LEU E C 1
ATOM 14058 O O . LEU E 1 402 ? -53.413 23.706 -28.532 1 65.31 382 LEU E O 1
ATOM 14063 N N . ILE E 1 403 ? -55.172 22.96 -29.731 1 65.65 383 ILE E N 1
ATOM 14064 C CA . ILE E 1 403 ? -55.064 24.002 -30.745 1 66.6 383 ILE E CA 1
ATOM 14065 C C . ILE E 1 403 ? -55.415 25.38 -30.144 1 67.63 383 ILE E C 1
ATOM 14066 O O . ILE E 1 403 ? -54.83 26.382 -30.543 1 67.88 383 ILE E O 1
ATOM 14071 N N . ALA E 1 404 ? -56.317 25.419 -29.144 1 68.13 384 ALA E N 1
ATOM 14072 C CA . ALA E 1 404 ? -56.703 26.653 -28.467 1 69.14 384 ALA E CA 1
ATOM 14073 C C . ALA E 1 404 ? -55.577 27.132 -27.548 1 69.98 384 ALA E C 1
ATOM 14074 O O . ALA E 1 404 ? -55.298 28.33 -27.487 1 70.11 384 ALA E O 1
ATOM 14076 N N . ALA E 1 405 ? -54.929 26.192 -26.841 1 70.35 385 ALA E N 1
ATOM 14077 C CA . ALA E 1 405 ? -53.823 26.494 -25.938 1 71.15 385 ALA E CA 1
ATOM 14078 C C . ALA E 1 405 ? -52.603 27.001 -26.711 1 71.87 385 ALA E C 1
ATOM 14079 O O . ALA E 1 405 ? -51.894 27.879 -26.222 1 72.03 385 ALA E O 1
ATOM 14081 N N . LEU E 1 406 ? -52.372 26.467 -27.923 1 72.16 386 LEU E N 1
ATOM 14082 C CA . LEU E 1 406 ? -51.266 26.89 -28.779 1 72.95 386 LEU E CA 1
ATOM 14083 C C . LEU E 1 406 ? -51.508 28.307 -29.281 1 73.96 386 LEU E C 1
ATOM 14084 O O . LEU E 1 406 ? -50.583 29.117 -29.286 1 74.16 386 LEU E O 1
ATOM 14089 N N . ASP E 1 407 ? -52.754 28.616 -29.674 1 74.49 387 ASP E N 1
ATOM 14090 C CA . ASP E 1 407 ? -53.12 29.948 -30.149 1 75.6 387 ASP E CA 1
ATOM 14091 C C . ASP E 1 407 ? -52.967 31.023 -29.068 1 76.4 387 ASP E C 1
ATOM 14092 O O . ASP E 1 407 ? -52.741 32.187 -29.396 1 76.62 387 ASP E O 1
ATOM 14097 N N . ALA E 1 408 ? -53.058 30.638 -27.787 1 76.68 388 ALA E N 1
ATOM 14098 C CA . ALA E 1 408 ? -52.873 31.575 -26.686 1 77.5 388 ALA E CA 1
ATOM 14099 C C . ALA E 1 408 ? -51.378 31.837 -26.497 1 78.12 388 ALA E C 1
ATOM 14100 O O . ALA E 1 408 ? -50.719 31.13 -25.736 1 78.24 388 ALA E O 1
ATOM 14102 N N . SER E 1 409 ? -50.838 32.833 -27.214 1 78.37 389 SER E N 1
ATOM 14103 C CA . SER E 1 409 ? -49.417 33.17 -27.129 1 79.12 389 SER E CA 1
ATOM 14104 C C . SER E 1 409 ? -49.156 34.647 -27.428 1 79.45 389 SER E C 1
ATOM 14105 O O . SER E 1 409 ? -49.886 35.263 -28.201 1 79.58 389 SER E O 1
ATOM 14108 N N . MET F 1 24 ? -68.775 18.567 -26.824 1 51.4 4 MET F N 1
ATOM 14109 C CA . MET F 1 24 ? -68.032 17.452 -26.243 1 52.07 4 MET F CA 1
ATOM 14110 C C . MET F 1 24 ? -68.619 16.093 -26.669 1 52.05 4 MET F C 1
ATOM 14111 O O . MET F 1 24 ? -69.822 15.868 -26.526 1 52.2 4 MET F O 1
ATOM 14116 N N . HIS F 1 25 ? -67.771 15.198 -27.207 1 51.62 5 HIS F N 1
ATOM 14117 C CA . HIS F 1 25 ? -68.188 13.885 -27.695 1 51.69 5 HIS F CA 1
ATOM 14118 C C . HIS F 1 25 ? -68.458 12.944 -26.526 1 51.45 5 HIS F C 1
ATOM 14119 O O . HIS F 1 25 ? -67.88 13.117 -25.454 1 51.59 5 HIS F O 1
ATOM 14126 N N . PRO F 1 26 ? -69.323 11.933 -26.706 1 50.98 6 PRO F N 1
ATOM 14127 C CA . PRO F 1 26 ? -69.624 11.019 -25.592 1 50.8 6 PRO F CA 1
ATOM 14128 C C . PRO F 1 26 ? -68.405 10.327 -24.989 1 50.66 6 PRO F C 1
ATOM 14129 O O . PRO F 1 26 ? -68.384 10.081 -23.786 1 50.74 6 PRO F O 1
ATOM 14133 N N . GLU F 1 27 ? -67.387 10.039 -25.809 1 50.35 7 GLU F N 1
ATOM 14134 C CA . GLU F 1 27 ? -66.161 9.391 -25.353 1 50.64 7 GLU F CA 1
ATOM 14135 C C . GLU F 1 27 ? -65.401 10.286 -24.372 1 50.78 7 GLU F C 1
ATOM 14136 O O . GLU F 1 27 ? -64.891 9.795 -23.367 1 50.97 7 GLU F O 1
ATOM 14142 N N . THR F 1 28 ? -65.344 11.599 -24.652 1 50.59 8 THR F N 1
ATOM 14143 C CA . THR F 1 28 ? -64.686 12.581 -23.781 1 50.96 8 THR F CA 1
ATOM 14144 C C . THR F 1 28 ? -65.534 12.827 -22.527 1 51.38 8 THR F C 1
ATOM 14145 O O . THR F 1 28 ? -64.993 12.955 -21.429 1 51.57 8 THR F O 1
ATOM 14149 N N . LEU F 1 29 ? -66.869 12.884 -22.709 1 51.36 9 LEU F N 1
ATOM 14150 C CA . LEU F 1 29 ? -67.89 13.077 -21.676 1 51.69 9 LEU F CA 1
ATOM 14151 C C . LEU F 1 29 ? -67.806 11.979 -20.612 1 51.62 9 LEU F C 1
ATOM 14152 O O . LEU F 1 29 ? -68.053 12.24 -19.441 1 51.8 9 LEU F O 1
ATOM 14157 N N . MET F 1 30 ? -67.501 10.748 -21.021 1 51.19 10 MET F N 1
ATOM 14158 C CA . MET F 1 30 ? -67.429 9.615 -20.105 1 51.32 10 MET F CA 1
ATOM 14159 C C . MET F 1 30 ? -66.239 9.7 -19.16 1 51.42 10 MET F C 1
ATOM 14160 O O . MET F 1 30 ? -66.337 9.298 -18.002 1 51.49 10 MET F O 1
ATOM 14165 N N . VAL F 1 31 ? -65.121 10.238 -19.655 1 51.28 11 VAL F N 1
ATOM 14166 C CA . VAL F 1 31 ? -63.888 10.379 -18.893 1 51.62 11 VAL F CA 1
ATOM 14167 C C . VAL F 1 31 ? -63.934 11.57 -17.935 1 51.98 11 VAL F C 1
ATOM 14168 O O . VAL F 1 31 ? -63.596 11.429 -16.762 1 52.25 11 VAL F O 1
ATOM 14172 N N . HIS F 1 32 ? -64.355 12.737 -18.426 1 51.81 12 HIS F N 1
ATOM 14173 C CA . HIS F 1 32 ? -64.375 13.943 -17.605 1 52.13 12 HIS F CA 1
ATOM 14174 C C . HIS F 1 32 ? -65.709 14.249 -16.912 1 52.21 12 HIS F C 1
ATOM 14175 O O . HIS F 1 32 ? -65.773 15.193 -16.126 1 52.35 12 HIS F O 1
ATOM 14182 N N . GLY F 1 33 ? -66.746 13.466 -17.192 1 51.96 13 GLY F N 1
ATOM 14183 C CA . GLY F 1 33 ? -68.058 13.661 -16.587 1 52.25 13 GLY F CA 1
ATOM 14184 C C . GLY F 1 33 ? -68.063 13.364 -15.103 1 52.4 13 GLY F C 1
ATOM 14185 O O . GLY F 1 33 ? -67.518 12.349 -14.671 1 52.61 13 GLY F O 1
ATOM 14186 N N . GLY F 1 34 ? -68.639 14.267 -14.321 1 52.21 14 GLY F N 1
ATOM 14187 C CA . GLY F 1 34 ? -68.672 14.125 -12.87 1 52.57 14 GLY F CA 1
ATOM 14188 C C . GLY F 1 34 ? -67.373 14.5 -12.174 1 52.76 14 GLY F C 1
ATOM 14189 O O . GLY F 1 34 ? -67.297 14.452 -10.946 1 52.83 14 GLY F O 1
ATOM 14190 N N . MET F 1 35 ? -66.341 14.886 -12.946 1 52.62 15 MET F N 1
ATOM 14191 C CA . MET F 1 35 ? -65.027 15.262 -12.427 1 52.93 15 MET F CA 1
ATOM 14192 C C . MET F 1 35 ? -64.891 16.786 -12.355 1 53.2 15 MET F C 1
ATOM 14193 O O . MET F 1 35 ? -63.814 17.326 -12.599 1 53.45 15 MET F O 1
ATOM 14198 N N . ASP F 1 36 ? -65.975 17.481 -12.018 1 53.04 16 ASP F N 1
ATOM 14199 C CA . ASP F 1 36 ? -65.977 18.937 -11.959 1 53.4 16 ASP F CA 1
ATOM 14200 C C . ASP F 1 36 ? -65.295 19.453 -10.692 1 53.25 16 ASP F C 1
ATOM 14201 O O . ASP F 1 36 ? -65.618 19.018 -9.593 1 53.31 16 ASP F O 1
ATOM 14206 N N . GLY F 1 37 ? -64.349 20.367 -10.856 1 52.92 17 GLY F N 1
ATOM 14207 C CA . GLY F 1 37 ? -63.642 20.961 -9.729 1 53.07 17 GLY F CA 1
ATOM 14208 C C . GLY F 1 37 ? -62.484 20.158 -9.167 1 52.96 17 GLY F C 1
ATOM 14209 O O . GLY F 1 37 ? -61.783 20.646 -8.279 1 53.08 17 GLY F O 1
ATOM 14210 N N . LEU F 1 38 ? -62.265 18.927 -9.662 1 52.5 18 LEU F N 1
ATOM 14211 C CA . LEU F 1 38 ? -61.175 18.092 -9.162 1 52.68 18 LEU F CA 1
ATOM 14212 C C . LEU F 1 38 ? -59.818 18.623 -9.598 1 52.98 18 LEU F C 1
ATOM 14213 O O . LEU F 1 38 ? -58.906 18.702 -8.777 1 53.14 18 LEU F O 1
ATOM 14218 N N . THR F 1 39 ? -59.699 19.055 -10.864 1 52.82 19 THR F N 1
ATOM 14219 C CA . THR F 1 39 ? -58.464 19.642 -11.4 1 53.05 19 THR F CA 1
ATOM 14220 C C . THR F 1 39 ? -58.069 20.88 -10.586 1 53.23 19 THR F C 1
ATOM 14221 O O . THR F 1 39 ? -56.891 21.091 -10.297 1 53.46 19 THR F O 1
ATOM 14225 N N . GLU F 1 40 ? -59.07 21.674 -10.189 1 53.05 20 GLU F N 1
ATOM 14226 C CA . GLU F 1 40 ? -58.899 22.895 -9.412 1 53.3 20 GLU F CA 1
ATOM 14227 C C . GLU F 1 40 ? -58.512 22.598 -7.963 1 52.79 20 GLU F C 1
ATOM 14228 O O . GLU F 1 40 ? -57.746 23.354 -7.369 1 52.96 20 GLU F O 1
ATOM 14234 N N . ALA F 1 41 ? -59.019 21.492 -7.4 1 51.99 21 ALA F N 1
ATOM 14235 C CA . ALA F 1 41 ? -58.701 21.092 -6.028 1 51.67 21 ALA F CA 1
ATOM 14236 C C . ALA F 1 41 ? -57.287 20.515 -5.857 1 51.06 21 ALA F C 1
ATOM 14237 O O . ALA F 1 41 ? -56.805 20.416 -4.733 1 51.2 21 ALA F O 1
ATOM 14239 N N . GLY F 1 42 ? -56.643 20.126 -6.952 1 50.2 22 GLY F N 1
ATOM 14240 C CA . GLY F 1 42 ? -55.304 19.554 -6.903 1 49.77 22 GLY F CA 1
ATOM 14241 C C . GLY F 1 42 ? -55.282 18.041 -6.787 1 49.11 22 GLY F C 1
ATOM 14242 O O . GLY F 1 42 ? -54.288 17.472 -6.336 1 49.38 22 GLY F O 1
ATOM 14243 N N . VAL F 1 43 ? -56.379 17.373 -7.193 1 48.07 23 VAL F N 1
ATOM 14244 C CA . VAL F 1 43 ? -56.496 15.915 -7.162 1 47.6 23 VAL F CA 1
ATOM 14245 C C . VAL F 1 43 ? -56.789 15.349 -8.562 1 47.29 23 VAL F C 1
ATOM 14246 O O . VAL F 1 43 ? -57.293 16.063 -9.425 1 47.29 23 VAL F O 1
ATOM 14250 N N . HIS F 1 44 ? -56.465 14.072 -8.793 1 46.92 24 HIS F N 1
ATOM 14251 C CA . HIS F 1 44 ? -56.673 13.442 -10.099 1 47.05 24 HIS F CA 1
ATOM 14252 C C . HIS F 1 44 ? -57.968 12.638 -10.154 1 46.5 24 HIS F C 1
ATOM 14253 O O . HIS F 1 44 ? -58.587 12.538 -11.211 1 46.74 24 HIS F O 1
ATOM 14260 N N . VAL F 1 45 ? -58.355 12.028 -9.03 1 45.6 25 VAL F N 1
ATOM 14261 C CA . VAL F 1 45 ? -59.581 11.236 -8.934 1 45.19 25 VAL F CA 1
ATOM 14262 C C . VAL F 1 45 ? -60.459 11.749 -7.769 1 44.59 25 VAL F C 1
ATOM 14263 O O . VAL F 1 45 ? -59.936 12.372 -6.836 1 44.59 25 VAL F O 1
ATOM 14267 N N . PRO F 1 46 ? -61.791 11.528 -7.805 1 43.97 26 PRO F N 1
ATOM 14268 C CA . PRO F 1 46 ? -62.63 11.995 -6.69 1 43.82 26 PRO F CA 1
ATOM 14269 C C . PRO F 1 46 ? -62.303 11.263 -5.391 1 43.91 26 PRO F C 1
ATOM 14270 O O . PRO F 1 46 ? -62.087 10.051 -5.396 1 44.14 26 PRO F O 1
ATOM 14274 N N . ALA F 1 47 ? -62.218 12.005 -4.284 1 43.6 27 ALA F N 1
ATOM 14275 C CA . ALA F 1 47 ? -61.892 11.411 -2.992 1 43.74 27 ALA F CA 1
ATOM 14276 C C . ALA F 1 47 ? -63.038 10.555 -2.466 1 43.53 27 ALA F C 1
ATOM 14277 O O . ALA F 1 47 ? -64.201 10.837 -2.739 1 43.72 27 ALA F O 1
ATOM 14279 N N . ILE F 1 48 ? -62.708 9.495 -1.738 1 43.14 28 ILE F N 1
ATOM 14280 C CA . ILE F 1 48 ? -63.715 8.614 -1.17 1 43.22 28 ILE F CA 1
ATOM 14281 C C . ILE F 1 48 ? -64.019 9.073 0.25 1 43.38 28 ILE F C 1
ATOM 14282 O O . ILE F 1 48 ? -63.26 8.788 1.178 1 43.43 28 ILE F O 1
ATOM 14287 N N . ASP F 1 49 ? -65.104 9.831 0.411 1 43.3 29 ASP F N 1
ATOM 14288 C CA . ASP F 1 49 ? -65.498 10.336 1.718 1 43.75 29 ASP F CA 1
ATOM 14289 C C . ASP F 1 49 ? -66.48 9.371 2.352 1 43.96 29 ASP F C 1
ATOM 14290 O O . ASP F 1 49 ? -67.649 9.352 1.972 1 44.03 29 ASP F O 1
ATOM 14295 N N . LEU F 1 50 ? -66.009 8.556 3.308 1 43.77 30 LEU F N 1
ATOM 14296 C CA . LEU F 1 50 ? -66.856 7.574 3.988 1 43.94 30 LEU F CA 1
ATOM 14297 C C . LEU F 1 50 ? -67.736 8.165 5.103 1 44.19 30 LEU F C 1
ATOM 14298 O O . LEU F 1 50 ? -68.56 7.439 5.654 1 44.17 30 LEU F O 1
ATOM 14303 N N . SER F 1 51 ? -67.554 9.459 5.437 1 44.3 31 SER F N 1
ATOM 14304 C CA . SER F 1 51 ? -68.279 10.179 6.488 1 44.83 31 SER F CA 1
ATOM 14305 C C . SER F 1 51 ? -69.78 9.911 6.537 1 45.19 31 SER F C 1
ATOM 14306 O O . SER F 1 51 ? -70.498 10.238 5.595 1 45.05 31 SER F O 1
ATOM 14309 N N . THR F 1 52 ? -70.251 9.326 7.642 1 45.56 32 THR F N 1
ATOM 14310 C CA . THR F 1 52 ? -71.673 9.065 7.823 1 46.57 32 THR F CA 1
ATOM 14311 C C . THR F 1 52 ? -72.387 10.373 8.155 1 47.67 32 THR F C 1
ATOM 14312 O O . THR F 1 52 ? -73.462 10.637 7.625 1 47.73 32 THR F O 1
ATOM 14316 N N . THR F 1 53 ? -71.784 11.196 9.025 1 48.28 33 THR F N 1
ATOM 14317 C CA . THR F 1 53 ? -72.348 12.486 9.404 1 49.24 33 THR F CA 1
ATOM 14318 C C . THR F 1 53 ? -71.454 13.635 8.922 1 50.48 33 THR F C 1
ATOM 14319 O O . THR F 1 53 ? -70.251 13.455 8.729 1 50.48 33 THR F O 1
ATOM 14323 N N . ASN F 1 54 ? -72.047 14.81 8.694 1 51.35 34 ASN F N 1
ATOM 14324 C CA . ASN F 1 54 ? -71.291 15.969 8.23 1 52.57 34 ASN F CA 1
ATOM 14325 C C . ASN F 1 54 ? -71.501 17.162 9.154 1 53.66 34 ASN F C 1
ATOM 14326 O O . ASN F 1 54 ? -72.632 17.611 9.351 1 53.62 34 ASN F O 1
ATOM 14331 N N . PRO F 1 55 ? -70.411 17.685 9.735 1 54.3 35 PRO F N 1
ATOM 14332 C CA . PRO F 1 55 ? -70.542 18.836 10.632 1 55.01 35 PRO F CA 1
ATOM 14333 C C . PRO F 1 55 ? -71.067 20.084 9.926 1 56.23 35 PRO F C 1
ATOM 14334 O O . PRO F 1 55 ? -70.905 20.23 8.716 1 56.45 35 PRO F O 1
ATOM 14338 N N . VAL F 1 56 ? -71.714 20.978 10.677 1 56.87 36 VAL F N 1
ATOM 14339 C CA . VAL F 1 56 ? -72.272 22.196 10.101 1 58.1 36 VAL F CA 1
ATOM 14340 C C . VAL F 1 56 ? -71.544 23.451 10.614 1 59.19 36 VAL F C 1
ATOM 14341 O O . VAL F 1 56 ? -71.038 23.455 11.741 1 59.39 36 VAL F O 1
ATOM 14345 N N . ASN F 1 57 ? -71.455 24.502 9.782 1 59.62 37 ASN F N 1
ATOM 14346 C CA . ASN F 1 57 ? -70.779 25.736 10.196 1 60.47 37 ASN F CA 1
ATOM 14347 C C . ASN F 1 57 ? -71.594 26.504 11.229 1 60.99 37 ASN F C 1
ATOM 14348 O O . ASN F 1 57 ? -71.032 27.058 12.173 1 61.11 37 ASN F O 1
ATOM 14353 N N . ASP F 1 58 ? -72.919 26.503 11.069 1 61.17 38 ASP F N 1
ATOM 14354 C CA . ASP F 1 58 ? -73.836 27.144 12.006 1 61.76 38 ASP F CA 1
ATOM 14355 C C . ASP F 1 58 ? -75.2 26.453 12.02 1 61.93 38 ASP F C 1
ATOM 14356 O O . ASP F 1 58 ? -75.585 25.803 11.047 1 62.06 38 ASP F O 1
ATOM 14361 N N . VAL F 1 59 ? -75.904 26.567 13.145 1 61.83 39 VAL F N 1
ATOM 14362 C CA . VAL F 1 59 ? -77.189 25.933 13.395 1 62.27 39 VAL F CA 1
ATOM 14363 C C . VAL F 1 59 ? -78.218 26.34 12.353 1 62.21 39 VAL F C 1
ATOM 14364 O O . VAL F 1 59 ? -78.929 25.484 11.829 1 62.32 39 VAL F O 1
ATOM 14368 N N . ALA F 1 60 ? -78.268 27.638 12.028 1 61.86 40 ALA F N 1
ATOM 14369 C CA . ALA F 1 60 ? -79.203 28.179 11.049 1 61.94 40 ALA F CA 1
ATOM 14370 C C . ALA F 1 60 ? -78.998 27.619 9.635 1 61.89 40 ALA F C 1
ATOM 14371 O O . ALA F 1 60 ? -79.975 27.186 9.021 1 62.17 40 ALA F O 1
ATOM 14373 N N . THR F 1 61 ? -77.756 27.61 9.112 1 61.33 41 THR F N 1
ATOM 14374 C CA . THR F 1 61 ? -77.512 27.089 7.765 1 61.26 41 THR F CA 1
ATOM 14375 C C . THR F 1 61 ? -77.605 25.565 7.725 1 61.06 41 THR F C 1
ATOM 14376 O O . THR F 1 61 ? -78.029 25.02 6.711 1 61.33 41 THR F O 1
ATOM 14380 N N . GLY F 1 62 ? -77.246 24.897 8.822 1 60.43 42 GLY F N 1
ATOM 14381 C CA . GLY F 1 62 ? -77.34 23.446 8.907 1 60.22 42 GLY F CA 1
ATOM 14382 C C . GLY F 1 62 ? -78.778 22.969 8.912 1 59.82 42 GLY F C 1
ATOM 14383 O O . GLY F 1 62 ? -79.089 21.928 8.336 1 59.78 42 GLY F O 1
ATOM 14384 N N . GLY F 1 63 ? -79.655 23.74 9.546 1 59.42 43 GLY F N 1
ATOM 14385 C CA . GLY F 1 63 ? -81.077 23.433 9.597 1 59.49 43 GLY F CA 1
ATOM 14386 C C . GLY F 1 63 ? -81.739 23.62 8.247 1 59.21 43 GLY F C 1
ATOM 14387 O O . GLY F 1 63 ? -82.595 22.826 7.852 1 59.26 43 GLY F O 1
ATOM 14388 N N . ASP F 1 64 ? -81.325 24.662 7.516 1 58.8 44 ASP F N 1
ATOM 14389 C CA . ASP F 1 64 ? -81.85 24.941 6.181 1 58.83 44 ASP F CA 1
ATOM 14390 C C . ASP F 1 64 ? -81.388 23.873 5.196 1 58.53 44 ASP F C 1
ATOM 14391 O O . ASP F 1 64 ? -82.174 23.422 4.367 1 58.51 44 ASP F O 1
ATOM 14396 N N . SER F 1 65 ? -80.119 23.455 5.304 1 58.17 45 SER F N 1
ATOM 14397 C CA . SER F 1 65 ? -79.555 22.416 4.449 1 58.17 45 SER F CA 1
ATOM 14398 C C . SER F 1 65 ? -80.238 21.068 4.696 1 58.14 45 SER F C 1
ATOM 14399 O O . SER F 1 65 ? -80.38 20.283 3.763 1 58.36 45 SER F O 1
ATOM 14402 N N . TYR F 1 66 ? -80.679 20.811 5.942 1 57.79 46 TYR F N 1
ATOM 14403 C CA . TYR F 1 66 ? -81.389 19.594 6.322 1 57.91 46 TYR F CA 1
ATOM 14404 C C . TYR F 1 66 ? -82.766 19.566 5.648 1 57.92 46 TYR F C 1
ATOM 14405 O O . TYR F 1 66 ? -83.129 18.547 5.074 1 58.07 46 TYR F O 1
ATOM 14414 N N . GLU F 1 67 ? -83.521 20.679 5.725 1 57.55 47 GLU F N 1
ATOM 14415 C CA . GLU F 1 67 ? -84.855 20.799 5.137 1 57.73 47 GLU F CA 1
ATOM 14416 C C . GLU F 1 67 ? -84.783 20.694 3.612 1 57.32 47 GLU F C 1
ATOM 14417 O O . GLU F 1 67 ? -85.613 20.027 2.998 1 57.68 47 GLU F O 1
ATOM 14423 N N . TRP F 1 68 ? -83.779 21.344 3.01 1 56.56 48 TRP F N 1
ATOM 14424 C CA . TRP F 1 68 ? -83.549 21.359 1.567 1 56.08 48 TRP F CA 1
ATOM 14425 C C . TRP F 1 68 ? -83.23 19.958 1.039 1 55.5 48 TRP F C 1
ATOM 14426 O O . TRP F 1 68 ? -83.765 19.555 0.009 1 55.51 48 TRP F O 1
ATOM 14437 N N . LEU F 1 69 ? -82.41 19.196 1.768 1 54.3 49 LEU F N 1
ATOM 14438 C CA . LEU F 1 69 ? -82.056 17.842 1.353 1 53.94 49 LEU F CA 1
ATOM 14439 C C . LEU F 1 69 ? -83.159 16.828 1.647 1 53.76 49 LEU F C 1
ATOM 14440 O O . LEU F 1 69 ? -83.348 15.897 0.867 1 53.79 49 LEU F O 1
ATOM 14445 N N . ALA F 1 70 ? -83.896 17.01 2.756 1 53.48 50 ALA F N 1
ATOM 14446 C CA . ALA F 1 70 ? -84.998 16.108 3.098 1 53.66 50 ALA F CA 1
ATOM 14447 C C . ALA F 1 70 ? -86.165 16.271 2.125 1 54.07 50 ALA F C 1
ATOM 14448 O O . ALA F 1 70 ? -86.854 15.298 1.834 1 54.11 50 ALA F O 1
ATOM 14450 N N . THR F 1 71 ? -86.37 17.486 1.594 1 54.23 51 THR F N 1
ATOM 14451 C CA . THR F 1 71 ? -87.431 17.728 0.619 1 54.96 51 THR F CA 1
ATOM 14452 C C . THR F 1 71 ? -87.111 17.198 -0.798 1 55.41 51 THR F C 1
ATOM 14453 O O . THR F 1 71 ? -87.92 17.38 -1.701 1 55.73 51 THR F O 1
ATOM 14457 N N . GLY F 1 72 ? -85.967 16.544 -0.979 1 55.3 52 GLY F N 1
ATOM 14458 C CA . GLY F 1 72 ? -85.598 15.954 -2.256 1 55.56 52 GLY F CA 1
ATOM 14459 C C . GLY F 1 72 ? -84.785 16.827 -3.187 1 55.54 52 GLY F C 1
ATOM 14460 O O . GLY F 1 72 ? -84.576 16.45 -4.34 1 55.55 52 GLY F O 1
ATOM 14461 N N . HIS F 1 73 ? -84.325 17.992 -2.716 1 55.41 53 HIS F N 1
ATOM 14462 C CA . HIS F 1 73 ? -83.529 18.879 -3.562 1 55.96 53 HIS F CA 1
ATOM 14463 C C . HIS F 1 73 ? -82.042 18.512 -3.528 1 56.71 53 HIS F C 1
ATOM 14464 O O . HIS F 1 73 ? -81.586 17.853 -2.594 1 56.87 53 HIS F O 1
ATOM 14471 N N . ALA F 1 74 ? -81.281 18.932 -4.549 1 57.05 54 ALA F N 1
ATOM 14472 C CA . ALA F 1 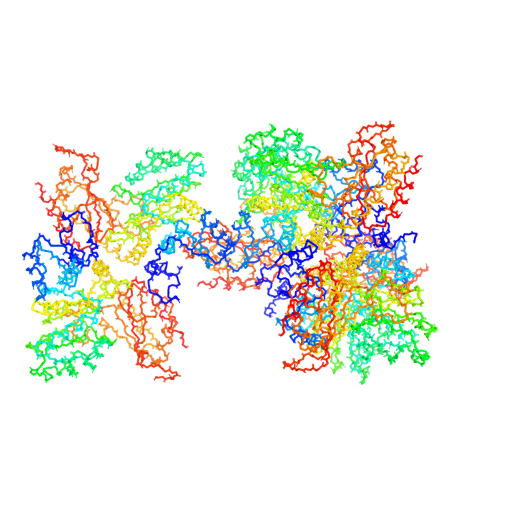74 ? -79.849 18.641 -4.606 1 57.82 54 ALA F CA 1
ATOM 14473 C C . ALA F 1 74 ? -79.057 19.57 -3.683 1 58.4 54 ALA F C 1
ATOM 14474 O O . ALA F 1 74 ? -79.482 20.698 -3.434 1 58.56 54 ALA F O 1
ATOM 14476 N N . LEU F 1 75 ? -77.917 19.099 -3.165 1 58.52 55 LEU F N 1
ATOM 14477 C CA . LEU F 1 75 ? -77.096 19.9 -2.258 1 59.19 55 LEU F CA 1
ATOM 14478 C C . LEU F 1 75 ? -76.527 21.141 -2.926 1 60.06 55 LEU F C 1
ATOM 14479 O O . LEU F 1 75 ? -75.773 21.036 -3.892 1 60.3 55 LEU F O 1
ATOM 14484 N N . LYS F 1 76 ? -76.886 22.32 -2.405 1 60.33 56 LYS F N 1
ATOM 14485 C CA . LYS F 1 76 ? -76.369 23.58 -2.923 1 61 56 LYS F CA 1
ATOM 14486 C C . LYS F 1 76 ? -74.891 23.724 -2.555 1 61.56 56 LYS F C 1
ATOM 14487 O O . LYS F 1 76 ? -74.465 23.246 -1.503 1 61.54 56 LYS F O 1
ATOM 14493 N N . ASP F 1 77 ? -74.103 24.34 -3.441 1 61.91 57 ASP F N 1
ATOM 14494 C CA . ASP F 1 77 ? -72.671 24.506 -3.219 1 62.67 57 ASP F CA 1
ATOM 14495 C C . ASP F 1 77 ? -72.375 25.403 -2.021 1 62.8 57 ASP F C 1
ATOM 14496 O O . ASP F 1 77 ? -72.994 26.46 -1.853 1 62.67 57 ASP F O 1
ATOM 14501 N N . GLY F 1 78 ? -71.441 24.949 -1.187 1 62.69 58 GLY F N 1
ATOM 14502 C CA . GLY F 1 78 ? -71.049 25.656 0.027 1 62.92 58 GLY F CA 1
ATOM 14503 C C . GLY F 1 78 ? -71.936 25.352 1.221 1 62.71 58 GLY F C 1
ATOM 14504 O O . GLY F 1 78 ? -71.987 26.133 2.173 1 62.93 58 GLY F O 1
ATOM 14505 N N . ASP F 1 79 ? -72.655 24.221 1.179 1 61.96 59 ASP F N 1
ATOM 14506 C CA . ASP F 1 79 ? -73.538 23.809 2.265 1 61.58 59 ASP F CA 1
ATOM 14507 C C . ASP F 1 79 ? -73.156 22.422 2.741 1 60.6 59 ASP F C 1
ATOM 14508 O O . ASP F 1 79 ? -72.751 21.585 1.934 1 60.86 59 ASP F O 1
ATOM 14513 N N . SER F 1 80 ? -73.284 22.168 4.047 1 59.3 60 SER F N 1
ATOM 14514 C CA . SER F 1 80 ? -72.937 20.866 4.612 1 58.38 60 SER F CA 1
ATOM 14515 C C . SER F 1 80 ? -73.871 19.788 4.114 1 57 60 SER F C 1
ATOM 14516 O O . SER F 1 80 ? -75.07 20.025 3.996 1 56.89 60 SER F O 1
ATOM 14519 N N . ALA F 1 81 ? -73.33 18.598 3.832 1 55.85 61 ALA F N 1
ATOM 14520 C CA . ALA F 1 81 ? -74.154 17.479 3.379 1 55.27 61 ALA F CA 1
ATOM 14521 C C . ALA F 1 81 ? -75.104 16.939 4.472 1 54.3 61 ALA F C 1
ATOM 14522 O O . ALA F 1 81 ? -76.01 16.174 4.155 1 54.17 61 ALA F O 1
ATOM 14524 N N . VAL F 1 82 ? -74.897 17.366 5.747 1 53.36 62 VAL F N 1
ATOM 14525 C CA . VAL F 1 82 ? -75.653 17.075 6.972 1 52.65 62 VAL F CA 1
ATOM 14526 C C . VAL F 1 82 ? -75.541 15.6 7.407 1 51.69 62 VAL F C 1
ATOM 14527 O O . VAL F 1 82 ? -75.035 15.326 8.493 1 51.74 62 VAL F O 1
ATOM 14531 N N . TYR F 1 83 ? -75.98 14.665 6.562 1 50.62 63 TYR F N 1
ATOM 14532 C CA . TYR F 1 83 ? -75.962 13.229 6.825 1 49.89 63 TYR F CA 1
ATOM 14533 C C . TYR F 1 83 ? -75.833 12.477 5.485 1 48.91 63 TYR F C 1
ATOM 14534 O O . TYR F 1 83 ? -76.256 12.996 4.451 1 48.91 63 TYR F O 1
ATOM 14543 N N . GLN F 1 84 ? -75.254 11.265 5.491 1 47.92 64 GLN F N 1
ATOM 14544 C CA . GLN F 1 84 ? -75.076 10.501 4.255 1 47.37 64 GLN F CA 1
ATOM 14545 C C . GLN F 1 84 ? -76.403 10.081 3.62 1 46.84 64 GLN F C 1
ATOM 14546 O O . GLN F 1 84 ? -76.511 10.045 2.395 1 46.93 64 GLN F O 1
ATOM 14552 N N . ARG F 1 85 ? -77.43 9.822 4.443 1 46.15 65 ARG F N 1
ATOM 14553 C CA . ARG F 1 85 ? -78.754 9.475 3.926 1 45.98 65 ARG F CA 1
ATOM 14554 C C . ARG F 1 85 ? -79.422 10.65 3.191 1 45.78 65 ARG F C 1
ATOM 14555 O O . ARG F 1 85 ? -80.278 10.431 2.336 1 46.02 65 ARG F O 1
ATOM 14563 N N . LEU F 1 86 ? -79.01 11.89 3.503 1 45.21 66 LEU F N 1
ATOM 14564 C CA . LEU F 1 86 ? -79.51 13.096 2.862 1 45.02 66 LEU F CA 1
ATOM 14565 C C . LEU F 1 86 ? -78.649 13.402 1.637 1 44.6 66 LEU F C 1
ATOM 14566 O O . LEU F 1 86 ? -79.193 13.703 0.576 1 44.75 66 LEU F O 1
ATOM 14571 N N . TRP F 1 87 ? -77.309 13.292 1.772 1 43.91 67 TRP F N 1
ATOM 14572 C CA . TRP F 1 87 ? -76.386 13.566 0.672 1 43.8 67 TRP F CA 1
ATOM 14573 C C . TRP F 1 87 ? -74.998 12.944 0.866 1 43.48 67 TRP F C 1
ATOM 14574 O O . TRP F 1 87 ? -74.434 12.985 1.96 1 43.72 67 TRP F O 1
ATOM 14585 N N . GLN F 1 88 ? -74.433 12.405 -0.218 1 42.7 68 GLN F N 1
ATOM 14586 C CA . GLN F 1 88 ? -73.094 11.829 -0.225 1 42.29 68 GLN F CA 1
ATOM 14587 C C . GLN F 1 88 ? -72.361 12.401 -1.439 1 41.99 68 GLN F C 1
ATOM 14588 O O . GLN F 1 88 ? -72.837 12.259 -2.564 1 42.06 68 GLN F O 1
ATOM 14594 N N . PRO F 1 89 ? -71.219 13.08 -1.225 1 41.44 69 PRO F N 1
ATOM 14595 C CA . PRO F 1 89 ? -70.502 13.696 -2.355 1 41.16 69 PRO F CA 1
ATOM 14596 C C . PRO F 1 89 ? -69.991 12.738 -3.432 1 40.82 69 PRO F C 1
ATOM 14597 O O . PRO F 1 89 ? -69.935 13.114 -4.6 1 40.96 69 PRO F O 1
ATOM 14601 N N . GLY F 1 90 ? -69.625 11.523 -3.041 1 40.24 70 GLY F N 1
ATOM 14602 C CA . GLY F 1 90 ? -69.142 10.522 -3.982 1 40.06 70 GLY F CA 1
ATOM 14603 C C . GLY F 1 90 ? -70.244 10.06 -4.909 1 39.59 70 GLY F C 1
ATOM 14604 O O . GLY F 1 90 ? -70.054 9.985 -6.125 1 39.58 70 GLY F O 1
ATOM 14605 N N . VAL F 1 91 ? -71.416 9.783 -4.332 1 39.18 71 VAL F N 1
ATOM 14606 C CA . VAL F 1 91 ? -72.614 9.379 -5.066 1 39.36 71 VAL F CA 1
ATOM 14607 C C . VAL F 1 91 ? -73.025 10.501 -6.017 1 39.42 71 VAL F C 1
ATOM 14608 O O . VAL F 1 91 ? -73.286 10.24 -7.19 1 39.6 71 VAL F O 1
ATOM 14612 N N . ALA F 1 92 ? -73.018 11.751 -5.517 1 39.03 72 ALA F N 1
ATOM 14613 C CA . ALA F 1 92 ? -73.363 12.952 -6.271 1 39.17 72 ALA F CA 1
ATOM 14614 C C . ALA F 1 92 ? -72.577 13.09 -7.57 1 39.14 72 ALA F C 1
ATOM 14615 O O . ALA F 1 92 ? -73.171 13.419 -8.593 1 39.34 72 ALA F O 1
ATOM 14617 N N . ARG F 1 93 ? -71.26 12.823 -7.546 1 38.7 73 ARG F N 1
ATOM 14618 C CA . ARG F 1 93 ? -70.431 12.919 -8.748 1 38.72 73 ARG F CA 1
ATOM 14619 C C . ARG F 1 93 ? -70.843 11.878 -9.784 1 38.59 73 ARG F C 1
ATOM 14620 O O . ARG F 1 93 ? -70.906 12.187 -10.972 1 38.59 73 ARG F O 1
ATOM 14628 N N . PHE F 1 94 ? -71.139 10.656 -9.328 1 38.37 74 PHE F N 1
ATOM 14629 C CA . PHE F 1 94 ? -71.581 9.571 -10.196 1 38.86 74 PHE F CA 1
ATOM 14630 C C . PHE F 1 94 ? -72.964 9.886 -10.796 1 39.26 74 PHE F C 1
ATOM 14631 O O . PHE F 1 94 ? -73.218 9.562 -11.955 1 39.49 74 PHE F O 1
ATOM 14639 N N . GLU F 1 95 ? -73.84 10.538 -10.02 1 39.18 75 GLU F N 1
ATOM 14640 C CA . GLU F 1 95 ? -75.162 10.932 -10.493 1 39.63 75 GLU F CA 1
ATOM 14641 C C . GLU F 1 95 ? -75.039 11.937 -11.646 1 40.02 75 GLU F C 1
ATOM 14642 O O . GLU F 1 95 ? -75.622 11.713 -12.703 1 40.21 75 GLU F O 1
ATOM 14648 N N . THR F 1 96 ? -74.244 13.012 -11.47 1 39.91 76 THR F N 1
ATOM 14649 C CA . THR F 1 96 ? -74.069 14.015 -12.52 1 40.23 76 THR F CA 1
ATOM 14650 C C . THR F 1 96 ? -73.369 13.455 -13.749 1 40.47 76 THR F C 1
ATOM 14651 O O . THR F 1 96 ? -73.65 13.902 -14.854 1 40.53 76 THR F O 1
ATOM 14655 N N . ALA F 1 97 ? -72.482 12.469 -13.57 1 40.57 77 ALA F N 1
ATOM 14656 C CA . ALA F 1 97 ? -71.779 11.859 -14.691 1 41.26 77 ALA F CA 1
ATOM 14657 C C . ALA F 1 97 ? -72.738 11.11 -15.612 1 41.94 77 ALA F C 1
ATOM 14658 O O . ALA F 1 97 ? -72.636 11.252 -16.827 1 42.06 77 ALA F O 1
ATOM 14660 N N . LEU F 1 98 ? -73.685 10.344 -15.049 1 42.29 78 LEU F N 1
ATOM 14661 C CA . LEU F 1 98 ? -74.636 9.602 -15.871 1 43.18 78 LEU F CA 1
ATOM 14662 C C . LEU F 1 98 ? -75.72 10.512 -16.442 1 44.1 78 LEU F C 1
ATOM 14663 O O . LEU F 1 98 ? -76.15 10.313 -17.58 1 44.25 78 LEU F O 1
ATOM 14668 N N . ALA F 1 99 ? -76.141 11.532 -15.68 1 44.56 79 ALA F N 1
ATOM 14669 C CA . ALA F 1 99 ? -77.143 12.481 -16.165 1 45.5 79 ALA F CA 1
ATOM 14670 C C . ALA F 1 99 ? -76.647 13.227 -17.412 1 46.32 79 ALA F C 1
ATOM 14671 O O . ALA F 1 99 ? -77.452 13.555 -18.278 1 46.61 79 ALA F O 1
ATOM 14673 N N . GLU F 1 100 ? -75.326 13.455 -17.521 1 46.52 80 GLU F N 1
ATOM 14674 C CA . GLU F 1 100 ? -74.72 14.115 -18.674 1 47.22 80 GLU F CA 1
ATOM 14675 C C . GLU F 1 100 ? -74.719 13.197 -19.893 1 47.64 80 GLU F C 1
ATOM 14676 O O . GLU F 1 100 ? -74.983 13.657 -21.003 1 47.82 80 GLU F O 1
ATOM 14682 N N . LEU F 1 101 ? -74.418 11.906 -19.691 1 47.55 81 LEU F N 1
ATOM 14683 C CA . LEU F 1 101 ? -74.395 10.924 -20.772 1 48.01 81 LEU F CA 1
ATOM 14684 C C . LEU F 1 101 ? -75.803 10.649 -21.298 1 48.55 81 LEU F C 1
ATOM 14685 O O . LEU F 1 101 ? -75.989 10.45 -22.497 1 48.75 81 LEU F O 1
ATOM 14690 N N . GLU F 1 102 ? -76.792 10.62 -20.404 1 48.63 82 GLU F N 1
ATOM 14691 C CA . GLU F 1 102 ? -78.174 10.368 -20.795 1 49.22 82 GLU F CA 1
ATOM 14692 C C . GLU F 1 102 ? -78.948 11.622 -21.213 1 49.64 82 GLU F C 1
ATOM 14693 O O . GLU F 1 102 ? -80.072 11.492 -21.692 1 49.84 82 GLU F O 1
ATOM 14699 N N . HIS F 1 103 ? -78.366 12.824 -21.008 1 49.67 83 HIS F N 1
ATOM 14700 C CA . HIS F 1 103 ? -78.951 14.133 -21.323 1 50 83 HIS F CA 1
ATOM 14701 C C . HIS F 1 103 ? -80.214 14.432 -20.502 1 50.05 83 HIS F C 1
ATOM 14702 O O . HIS F 1 103 ? -81.101 15.146 -20.965 1 50.31 83 HIS F O 1
ATOM 14709 N N . ALA F 1 104 ? -80.275 13.904 -19.273 1 49.66 84 ALA F N 1
ATOM 14710 C CA . ALA F 1 104 ? -81.393 14.126 -18.361 1 49.85 84 ALA F CA 1
ATOM 14711 C C . ALA F 1 104 ? -81.051 15.224 -17.352 1 50 84 ALA F C 1
ATOM 14712 O O . ALA F 1 104 ? -79.876 15.449 -17.062 1 50.09 84 ALA F O 1
ATOM 14714 N N . ASP F 1 105 ? -82.075 15.906 -16.817 1 49.84 85 ASP F N 1
ATOM 14715 C CA . ASP F 1 105 ? -81.888 16.996 -15.858 1 50.09 85 ASP F CA 1
ATOM 14716 C C . ASP F 1 105 ? -81.046 16.602 -14.634 1 49.6 85 ASP F C 1
ATOM 14717 O O . ASP F 1 105 ? -80.069 17.279 -14.321 1 49.61 85 ASP F O 1
ATOM 14722 N N . GLU F 1 106 ? -81.419 15.508 -13.952 1 48.96 86 GLU F N 1
ATOM 14723 C CA . GLU F 1 106 ? -80.729 15.021 -12.755 1 48.74 86 GLU F CA 1
ATOM 14724 C C . GLU F 1 106 ? -80.698 13.474 -12.724 1 48.3 86 GLU F C 1
ATOM 14725 O O . GLU F 1 106 ? -81.343 12.826 -13.546 1 48.57 86 GLU F O 1
ATOM 14731 N N . ALA F 1 107 ? -79.972 12.882 -11.765 1 47.43 87 ALA F N 1
ATOM 14732 C CA . ALA F 1 107 ? -79.947 11.431 -11.598 1 47.17 87 ALA F CA 1
ATOM 14733 C C . ALA F 1 107 ? -79.922 11.061 -10.114 1 46.52 87 ALA F C 1
ATOM 14734 O O . ALA F 1 107 ? -79.416 11.832 -9.299 1 46.69 87 ALA F O 1
ATOM 14736 N N . VAL F 1 108 ? -80.515 9.911 -9.746 1 45.56 88 VAL F N 1
ATOM 14737 C CA . VAL F 1 108 ? -80.554 9.484 -8.343 1 45.01 88 VAL F CA 1
ATOM 14738 C C . VAL F 1 108 ? -79.96 8.084 -8.195 1 44.06 88 VAL F C 1
ATOM 14739 O O . VAL F 1 108 ? -80.451 7.148 -8.82 1 44.06 88 VAL F O 1
ATOM 14743 N N . ALA F 1 109 ? -78.91 7.934 -7.372 1 43.11 89 ALA F N 1
ATOM 14744 C CA . ALA F 1 109 ? -78.253 6.636 -7.191 1 42.61 89 ALA F CA 1
ATOM 14745 C C . ALA F 1 109 ? -78.667 5.878 -5.93 1 41.7 89 ALA F C 1
ATOM 14746 O O . ALA F 1 109 ? -78.769 6.449 -4.846 1 41.67 89 ALA F O 1
ATOM 14748 N N . PHE F 1 110 ? -78.877 4.568 -6.094 1 40.86 90 PHE F N 1
ATOM 14749 C CA . PHE F 1 110 ? -79.317 3.627 -5.07 1 40.57 90 PHE F CA 1
ATOM 14750 C C . PHE F 1 110 ? -78.38 2.415 -4.963 1 40.5 90 PHE F C 1
ATOM 14751 O O . PHE F 1 110 ? -77.542 2.204 -5.838 1 40.56 90 PHE F O 1
ATOM 14759 N N . ALA F 1 111 ? -78.534 1.618 -3.89 1 40.29 91 ALA F N 1
ATOM 14760 C CA . ALA F 1 111 ? -77.721 0.434 -3.63 1 40.64 91 ALA F CA 1
ATOM 14761 C C . ALA F 1 111 ? -77.693 -0.54 -4.803 1 40.99 91 ALA F C 1
ATOM 14762 O O . ALA F 1 111 ? -76.625 -1.019 -5.157 1 41.21 91 ALA F O 1
ATOM 14764 N N . THR F 1 112 ? -78.853 -0.836 -5.405 1 41.02 92 THR F N 1
ATOM 14765 C CA . THR F 1 112 ? -78.975 -1.765 -6.535 1 41.52 92 THR F CA 1
ATOM 14766 C C . THR F 1 112 ? -79.975 -1.216 -7.593 1 42.14 92 THR F C 1
ATOM 14767 O O . THR F 1 112 ? -80.626 -0.195 -7.355 1 42.19 92 THR F O 1
ATOM 14771 N N . GLY F 1 113 ? -80.069 -1.875 -8.753 1 42.31 93 GLY F N 1
ATOM 14772 C CA . GLY F 1 113 ? -81.025 -1.506 -9.79 1 42.87 93 GLY F CA 1
ATOM 14773 C C . GLY F 1 113 ? -82.452 -1.699 -9.307 1 43.31 93 GLY F C 1
ATOM 14774 O O . GLY F 1 113 ? -83.345 -0.931 -9.676 1 43.52 93 GLY F O 1
ATOM 14775 N N . MET F 1 114 ? -82.67 -2.722 -8.451 1 43.18 94 MET F N 1
ATOM 14776 C CA . MET F 1 114 ? -83.959 -3.02 -7.838 1 43.44 94 MET F CA 1
ATOM 14777 C C . MET F 1 114 ? -84.344 -1.967 -6.8 1 43.58 94 MET F C 1
ATOM 14778 O O . MET F 1 114 ? -85.52 -1.695 -6.631 1 43.59 94 MET F O 1
ATOM 14783 N N . ALA F 1 115 ? -83.363 -1.37 -6.113 1 43.68 95 ALA F N 1
ATOM 14784 C CA . ALA F 1 115 ? -83.608 -0.306 -5.143 1 44.3 95 ALA F CA 1
ATOM 14785 C C . ALA F 1 115 ? -84.054 0.982 -5.838 1 44.82 95 ALA F C 1
ATOM 14786 O O . ALA F 1 115 ? -84.842 1.736 -5.269 1 45.05 95 ALA F O 1
ATOM 14788 N N . ALA F 1 116 ? -83.563 1.229 -7.069 1 44.86 96 ALA F N 1
ATOM 14789 C CA . ALA F 1 116 ? -83.953 2.388 -7.864 1 45.44 96 ALA F CA 1
ATOM 14790 C C . ALA F 1 116 ? -85.377 2.188 -8.39 1 45.9 96 ALA F C 1
ATOM 14791 O O . ALA F 1 116 ? -86.186 3.113 -8.332 1 45.81 96 ALA F O 1
ATOM 14793 N N . MET F 1 117 ? -85.69 0.966 -8.855 1 46.23 97 MET F N 1
ATOM 14794 C CA . MET F 1 117 ? -87.018 0.608 -9.338 1 46.96 97 MET F CA 1
ATOM 14795 C C . MET F 1 117 ? -88.024 0.667 -8.185 1 47.43 97 MET F C 1
ATOM 14796 O O . MET F 1 117 ? -89.129 1.17 -8.369 1 47.61 97 MET F O 1
ATOM 14801 N N . THR F 1 118 ? -87.62 0.216 -6.985 1 47.46 98 THR F N 1
ATOM 14802 C CA . THR F 1 118 ? -88.454 0.242 -5.783 1 48.09 98 THR F CA 1
ATOM 14803 C C . THR F 1 118 ? -88.828 1.675 -5.415 1 48.66 98 THR F C 1
ATOM 14804 O O . THR F 1 118 ? -89.995 1.951 -5.133 1 48.72 98 THR F O 1
ATOM 14808 N N . ALA F 1 119 ? -87.852 2.592 -5.459 1 48.82 99 ALA F N 1
ATOM 14809 C CA . ALA F 1 119 ? -88.096 3.995 -5.15 1 49.5 99 ALA F CA 1
ATOM 14810 C C . ALA F 1 119 ? -88.978 4.659 -6.2 1 50.32 99 ALA F C 1
ATOM 14811 O O . ALA F 1 119 ? -89.792 5.512 -5.853 1 50.66 99 ALA F O 1
ATOM 14813 N N . ALA F 1 120 ? -88.834 4.265 -7.473 1 50.47 100 ALA F N 1
ATOM 14814 C CA . ALA F 1 120 ? -89.652 4.802 -8.559 1 51.15 100 ALA F CA 1
ATOM 14815 C C . ALA F 1 120 ? -91.108 4.377 -8.394 1 51.91 100 ALA F C 1
ATOM 14816 O O . ALA F 1 120 ? -92.012 5.172 -8.649 1 52.04 100 ALA F O 1
ATOM 14818 N N . LEU F 1 121 ? -91.337 3.135 -7.941 1 52.24 101 LEU F N 1
ATOM 14819 C CA . LEU F 1 121 ? -92.686 2.629 -7.718 1 52.96 101 LEU F CA 1
ATOM 14820 C C . LEU F 1 121 ? -93.291 3.245 -6.46 1 53.65 101 LEU F C 1
ATOM 14821 O O . LEU F 1 121 ? -94.463 3.611 -6.474 1 53.84 101 LEU F O 1
ATOM 14826 N N . LEU F 1 122 ? -92.495 3.391 -5.387 1 53.86 102 LEU F N 1
ATOM 14827 C CA . LEU F 1 122 ? -92.965 3.983 -4.134 1 54.51 102 LEU F CA 1
ATOM 14828 C C . LEU F 1 122 ? -93.36 5.445 -4.31 1 55.03 102 LEU F C 1
ATOM 14829 O O . LEU F 1 122 ? -94.327 5.891 -3.693 1 55.2 102 LEU F O 1
ATOM 14834 N N . ALA F 1 123 ? -92.627 6.181 -5.159 1 55.18 103 ALA F N 1
ATOM 14835 C CA . ALA F 1 123 ? -92.924 7.585 -5.432 1 55.98 103 ALA F CA 1
ATOM 14836 C C . ALA F 1 123 ? -94.246 7.726 -6.187 1 56.72 103 ALA F C 1
ATOM 14837 O O . ALA F 1 123 ? -95.011 8.656 -5.922 1 56.9 103 ALA F O 1
ATOM 14839 N N . ALA F 1 124 ? -94.514 6.8 -7.12 1 56.94 104 ALA F N 1
ATOM 14840 C CA . ALA F 1 124 ? -95.74 6.8 -7.91 1 57.65 104 ALA F CA 1
ATOM 14841 C C . ALA F 1 124 ? -96.954 6.524 -7.029 1 58.26 104 ALA F C 1
ATOM 14842 O O . ALA F 1 124 ? -97.991 7.161 -7.208 1 58.46 104 ALA F O 1
ATOM 14844 N N . VAL F 1 125 ? -96.818 5.597 -6.068 1 58.43 105 VAL F N 1
ATOM 14845 C CA . VAL F 1 125 ? -97.897 5.242 -5.147 1 59.22 105 VAL F CA 1
ATOM 14846 C C . VAL F 1 125 ? -98.274 6.43 -4.266 1 59.69 105 VAL F C 1
ATOM 14847 O O . VAL F 1 125 ? -99.459 6.752 -4.135 1 59.88 105 VAL F O 1
ATOM 14851 N N . ASN F 1 126 ? -97.265 7.101 -3.692 1 59.62 106 ASN F N 1
ATOM 14852 C CA . ASN F 1 126 ? -97.499 8.251 -2.826 1 60.15 106 ASN F CA 1
ATOM 14853 C C . ASN F 1 126 ? -98.04 9.465 -3.572 1 60.44 106 ASN F C 1
ATOM 14854 O O . ASN F 1 126 ? -98.753 10.271 -2.976 1 60.6 106 ASN F O 1
ATOM 14859 N N . ALA F 1 127 ? -97.768 9.572 -4.881 1 60.39 107 ALA F N 1
ATOM 14860 C CA . ALA F 1 127 ? -98.333 10.654 -5.688 1 60.89 107 ALA F CA 1
ATOM 14861 C C . ALA F 1 127 ? -99.798 10.386 -6.116 1 61.29 107 ALA F C 1
ATOM 14862 O O . ALA F 1 127 ? -100.351 11.156 -6.898 1 61.37 107 ALA F O 1
ATOM 14864 N N . GLY F 1 128 ? -100.408 9.315 -5.61 1 61.36 108 GLY F N 1
ATOM 14865 C CA . GLY F 1 128 ? -101.776 8.949 -5.945 1 61.93 108 GLY F CA 1
ATOM 14866 C C . GLY F 1 128 ? -101.912 8.159 -7.232 1 62.36 108 GLY F C 1
ATOM 14867 O O . GLY F 1 128 ? -103.021 8.011 -7.749 1 62.8 108 GLY F O 1
ATOM 14868 N N . THR F 1 129 ? -100.802 7.636 -7.762 1 62.18 109 THR F N 1
ATOM 14869 C CA . THR F 1 129 ? -100.832 6.853 -8.993 1 62.61 109 THR F CA 1
ATOM 14870 C C . THR F 1 129 ? -100.221 5.473 -8.782 1 62.96 109 THR F C 1
ATOM 14871 O O . THR F 1 129 ? -99.124 5.207 -9.265 1 62.94 109 THR F O 1
ATOM 14875 N N . PRO F 1 130 ? -100.912 4.568 -8.071 1 63.23 110 PRO F N 1
ATOM 14876 C CA . PRO F 1 130 ? -100.336 3.237 -7.832 1 63.71 110 PRO F CA 1
ATOM 14877 C C . PRO F 1 130 ? -100.36 2.299 -9.039 1 64.55 110 PRO F C 1
ATOM 14878 O O . PRO F 1 130 ? -99.691 1.269 -9.014 1 64.75 110 PRO F O 1
ATOM 14882 N N . HIS F 1 131 ? -101.127 2.636 -10.084 1 64.85 111 HIS F N 1
ATOM 14883 C CA . HIS F 1 131 ? -101.22 1.786 -11.263 1 65.65 111 HIS F CA 1
ATOM 14884 C C . HIS F 1 131 ? -100.028 1.928 -12.196 1 66.15 111 HIS F C 1
ATOM 14885 O O . HIS F 1 131 ? -99.582 3.036 -12.469 1 66.18 111 HIS F O 1
ATOM 14892 N N . ILE F 1 132 ? -99.507 0.798 -12.679 1 66.45 112 ILE F N 1
ATOM 14893 C CA . ILE F 1 132 ? -98.387 0.785 -13.614 1 67.22 112 ILE F CA 1
ATOM 14894 C C . ILE F 1 132 ? -98.75 -0.057 -14.841 1 67.91 112 ILE F C 1
ATOM 14895 O O . ILE F 1 132 ? -99.146 -1.215 -14.704 1 68.08 112 ILE F O 1
ATOM 14900 N N . VAL F 1 133 ? -98.626 0.529 -16.037 1 67.98 113 VAL F N 1
ATOM 14901 C CA . VAL F 1 133 ? -98.873 -0.203 -17.271 1 68.38 113 VAL F CA 1
ATOM 14902 C C . VAL F 1 133 ? -97.513 -0.702 -17.744 1 68.57 113 VAL F C 1
ATOM 14903 O O . VAL F 1 133 ? -96.757 0.043 -18.369 1 68.63 113 VAL F O 1
ATOM 14907 N N . ALA F 1 134 ? -97.169 -1.934 -17.375 1 68.5 114 ALA F N 1
ATOM 14908 C CA . ALA F 1 134 ? -95.883 -2.505 -17.738 1 68.92 114 ALA F CA 1
ATOM 14909 C C . ALA F 1 134 ? -95.992 -3.33 -19.005 1 69.17 114 ALA F C 1
ATOM 14910 O O . ALA F 1 134 ? -96.954 -4.074 -19.185 1 69.21 114 ALA F O 1
ATOM 14912 N N . VAL F 1 135 ? -95.011 -3.189 -19.891 1 69.19 115 VAL F N 1
ATOM 14913 C CA . VAL F 1 135 ? -95.003 -3.921 -21.147 1 69.76 115 VAL F CA 1
ATOM 14914 C C . VAL F 1 135 ? -94 -5.078 -21.09 1 70.08 115 VAL F C 1
ATOM 14915 O O . VAL F 1 135 ? -92.805 -4.877 -21.314 1 70.2 115 VAL F O 1
ATOM 14919 N N . ARG F 1 136 ? -94.481 -6.288 -20.759 1 70.01 116 ARG F N 1
ATOM 14920 C CA . ARG F 1 136 ? -93.605 -7.462 -20.715 1 70.35 116 ARG F CA 1
ATOM 14921 C C . ARG F 1 136 ? -93.299 -7.946 -22.156 1 70.11 116 ARG F C 1
ATOM 14922 O O . ARG F 1 136 ? -94.066 -7.624 -23.072 1 70.28 116 ARG F O 1
ATOM 14930 N N . PRO F 1 137 ? -92.164 -8.634 -22.415 1 69.54 117 PRO F N 1
ATOM 14931 C CA . PRO F 1 137 ? -91.156 -9.135 -21.464 1 69.25 117 PRO F CA 1
ATOM 14932 C C . PRO F 1 137 ? -90.297 -8.087 -20.767 1 68.88 117 PRO F C 1
ATOM 14933 O O . PRO F 1 137 ? -89.777 -7.16 -21.386 1 69.05 117 PRO F O 1
ATOM 14937 N N . LEU F 1 138 ? -90.154 -8.262 -19.451 1 68.14 118 LEU F N 1
ATOM 14938 C CA . LEU F 1 138 ? -89.358 -7.405 -18.579 1 67.79 118 LEU F CA 1
ATOM 14939 C C . LEU F 1 138 ? -88.357 -8.241 -17.758 1 67.28 118 LEU F C 1
ATOM 14940 O O . LEU F 1 138 ? -88.407 -9.472 -17.784 1 67.31 118 LEU F O 1
ATOM 14945 N N . TYR F 1 139 ? -87.433 -7.577 -17.055 1 66.69 119 TYR F N 1
ATOM 14946 C CA . TYR F 1 139 ? -86.426 -8.251 -16.245 1 66.65 119 TYR F CA 1
ATOM 14947 C C . TYR F 1 139 ? -87.108 -8.99 -15.09 1 66.78 119 TYR F C 1
ATOM 14948 O O . TYR F 1 139 ? -88.068 -8.475 -14.525 1 66.85 119 TYR F O 1
ATOM 14957 N N . GLY F 1 140 ? -86.63 -10.197 -14.786 1 66.64 120 GLY F N 1
ATOM 14958 C CA . GLY F 1 140 ? -87.171 -11.065 -13.741 1 66.97 120 GLY F CA 1
ATOM 14959 C C . GLY F 1 140 ? -87.608 -10.396 -12.45 1 67.03 120 GLY F C 1
ATOM 14960 O O . GLY F 1 140 ? -88.734 -10.597 -11.993 1 67.13 120 GLY F O 1
ATOM 14961 N N . GLY F 1 141 ? -86.722 -9.591 -11.877 1 66.8 121 GLY F N 1
ATOM 14962 C CA . GLY F 1 141 ? -86.972 -8.858 -10.642 1 67.04 121 GLY F CA 1
ATOM 14963 C C . GLY F 1 141 ? -88.02 -7.774 -10.776 1 67.07 121 GLY F C 1
ATOM 14964 O O . GLY F 1 141 ? -88.867 -7.621 -9.894 1 67.21 121 GLY F O 1
ATOM 14965 N N . SER F 1 142 ? -87.977 -7.015 -11.881 1 66.78 122 SER F N 1
ATOM 14966 C CA . SER F 1 142 ? -88.946 -5.951 -12.145 1 66.94 122 SER F CA 1
ATOM 14967 C C . SER F 1 142 ? -90.342 -6.547 -12.361 1 67.01 122 SER F C 1
ATOM 14968 O O . SER F 1 142 ? -91.331 -6.009 -11.869 1 67.06 122 SER F O 1
ATOM 14971 N N . ASP F 1 143 ? -90.409 -7.674 -13.077 1 66.91 123 ASP F N 1
ATOM 14972 C CA . ASP F 1 143 ? -91.643 -8.385 -13.368 1 67.35 123 ASP F CA 1
ATOM 14973 C C . ASP F 1 143 ? -92.234 -8.962 -12.079 1 67.58 123 ASP F C 1
ATOM 14974 O O . ASP F 1 143 ? -93.44 -8.874 -11.872 1 67.77 123 ASP F O 1
ATOM 14979 N N . HIS F 1 144 ? -91.389 -9.531 -11.208 1 67.46 124 HIS F N 1
ATOM 14980 C CA . HIS F 1 144 ? -91.855 -10.129 -9.956 1 67.82 124 HIS F CA 1
ATOM 14981 C C . HIS F 1 144 ? -92.284 -9.088 -8.923 1 67.77 124 HIS F C 1
ATOM 14982 O O . HIS F 1 144 ? -93.152 -9.371 -8.104 1 67.87 124 HIS F O 1
ATOM 14989 N N . LEU F 1 145 ? -91.696 -7.886 -8.966 1 67.52 125 LEU F N 1
ATOM 14990 C CA . LEU F 1 145 ? -92.048 -6.817 -8.03 1 67.78 125 LEU F CA 1
ATOM 14991 C C . LEU F 1 145 ? -93.431 -6.239 -8.34 1 67.75 125 LEU F C 1
ATOM 14992 O O . LEU F 1 145 ? -94.175 -5.884 -7.425 1 67.95 125 LEU F O 1
ATOM 14997 N N . LEU F 1 146 ? -93.782 -6.162 -9.629 1 67.4 126 LEU F N 1
ATOM 14998 C CA . LEU F 1 146 ? -95.082 -5.659 -10.064 1 67.38 126 LEU F CA 1
ATOM 14999 C C . LEU F 1 146 ? -96.181 -6.7 -9.842 1 66.93 126 LEU F C 1
ATOM 15000 O O . LEU F 1 146 ? -97.311 -6.334 -9.52 1 67 126 LEU F O 1
ATOM 15005 N N . GLU F 1 147 ? -95.854 -7.991 -10.022 1 66.28 127 GLU F N 1
ATOM 15006 C CA . GLU F 1 147 ? -96.814 -9.072 -9.839 1 66.17 127 GLU F CA 1
ATOM 15007 C C . GLU F 1 147 ? -97.173 -9.238 -8.371 1 65.66 127 GLU F C 1
ATOM 15008 O O . GLU F 1 147 ? -98.34 -9.458 -8.047 1 65.73 127 GLU F O 1
ATOM 15014 N N . THR F 1 148 ? -96.176 -9.131 -7.484 1 65.02 128 THR F N 1
ATOM 15015 C CA . THR F 1 148 ? -96.401 -9.274 -6.048 1 64.99 128 THR F CA 1
ATOM 15016 C C . THR F 1 148 ? -97.159 -8.091 -5.454 1 64.76 128 THR F C 1
ATOM 15017 O O . THR F 1 148 ? -97.945 -8.279 -4.527 1 64.8 128 THR F O 1
ATOM 15021 N N . GLY F 1 149 ? -96.918 -6.893 -5.982 1 64.38 129 GLY F N 1
ATOM 15022 C CA . GLY F 1 149 ? -97.554 -5.674 -5.498 1 64.5 129 GLY F CA 1
ATOM 15023 C C . GLY F 1 149 ? -97.156 -5.353 -4.073 1 64.53 129 GLY F C 1
ATOM 15024 O O . GLY F 1 149 ? -97.978 -4.894 -3.28 1 64.51 129 GLY F O 1
ATOM 15025 N N . LEU F 1 150 ? -95.888 -5.623 -3.739 1 64.49 130 LEU F N 1
ATOM 15026 C CA . LEU F 1 150 ? -95.304 -5.424 -2.416 1 65.03 130 LEU F CA 1
ATOM 15027 C C . LEU F 1 150 ? -95.339 -3.958 -1.981 1 65.47 130 LEU F C 1
ATOM 15028 O O . LEU F 1 150 ? -95.526 -3.667 -0.801 1 65.67 130 LEU F O 1
ATOM 15033 N N . LEU F 1 151 ? -95.191 -3.037 -2.935 1 65.48 131 LEU F N 1
ATOM 15034 C CA . LEU F 1 151 ? -95.187 -1.605 -2.638 1 65.99 131 LEU F CA 1
ATOM 15035 C C . LEU F 1 151 ? -96.555 -0.917 -2.817 1 66.76 131 LEU F C 1
ATOM 15036 O O . LEU F 1 151 ? -96.616 0.309 -2.869 1 66.78 131 LEU F O 1
ATOM 15041 N N . GLY F 1 152 ? -97.629 -1.698 -2.898 1 67.25 132 GLY F N 1
ATOM 15042 C CA . GLY F 1 152 ? -98.976 -1.169 -3.071 1 68.18 132 GLY F CA 1
ATOM 15043 C C . GLY F 1 152 ? -99.257 -0.713 -4.487 1 69.03 132 GLY F C 1
ATOM 15044 O O . GLY F 1 152 ? -99.923 0.299 -4.692 1 69.01 132 GLY F O 1
ATOM 15045 N N . THR F 1 153 ? -98.754 -1.456 -5.478 1 69.74 133 THR F N 1
ATOM 15046 C CA . THR F 1 153 ? -98.939 -1.122 -6.888 1 70.94 133 THR F CA 1
ATOM 15047 C C . THR F 1 153 ? -99.861 -2.113 -7.591 1 72.1 133 THR F C 1
ATOM 15048 O O . THR F 1 153 ? -99.817 -3.307 -7.303 1 72.35 133 THR F O 1
ATOM 15052 N N . THR F 1 154 ? -100.653 -1.632 -8.551 1 72.64 134 THR F N 1
ATOM 15053 C CA . THR F 1 154 ? -101.511 -2.507 -9.347 1 73.65 134 THR F CA 1
ATOM 15054 C C . THR F 1 154 ? -100.951 -2.515 -10.769 1 74.49 134 THR F C 1
ATOM 15055 O O . THR F 1 154 ? -100.795 -1.452 -11.363 1 74.68 134 THR F O 1
ATOM 15059 N N . VAL F 1 155 ? -100.601 -3.696 -11.297 1 74.78 135 VAL F N 1
ATOM 15060 C CA . VAL F 1 155 ? -100.013 -3.781 -12.63 1 75.62 135 VAL F CA 1
ATOM 15061 C C . VAL F 1 155 ? -101.02 -4.224 -13.697 1 76.4 135 VAL F C 1
ATOM 15062 O O . VAL F 1 155 ? -101.985 -4.929 -13.399 1 76.56 135 VAL F O 1
ATOM 15066 N N . THR F 1 156 ? -100.812 -3.766 -14.934 1 76.76 136 THR F N 1
ATOM 15067 C CA . THR F 1 156 ? -101.623 -4.131 -16.087 1 77.59 136 THR F CA 1
ATOM 15068 C C . THR F 1 156 ? -100.645 -4.477 -17.206 1 78.22 136 THR F C 1
ATOM 15069 O O . THR F 1 156 ? -100.073 -3.59 -17.835 1 78.29 136 THR F O 1
ATOM 15073 N N . TRP F 1 157 ? -100.395 -5.77 -17.395 1 78.54 137 TRP F N 1
ATOM 15074 C CA . TRP F 1 157 ? -99.461 -6.246 -18.407 1 79.38 137 TRP F CA 1
ATOM 15075 C C . TRP F 1 157 ? -100.073 -6.116 -19.795 1 80.01 137 TRP F C 1
ATOM 15076 O O . TRP F 1 157 ? -100.998 -6.855 -20.138 1 80.31 137 TRP F O 1
ATOM 15087 N N . ALA F 1 158 ? -99.58 -5.155 -20.583 1 80.06 138 ALA F N 1
ATOM 15088 C CA . ALA F 1 158 ? -100.102 -4.915 -21.923 1 80.61 138 ALA F CA 1
ATOM 15089 C C . ALA F 1 158 ? -99.03 -5.064 -22.993 1 81.06 138 ALA F C 1
ATOM 15090 O O . ALA F 1 158 ? -97.848 -4.872 -22.722 1 81.08 138 ALA F O 1
ATOM 15092 N N . LYS F 1 159 ? -99.446 -5.392 -24.217 1 81.29 139 LYS F N 1
ATOM 15093 C CA . LYS F 1 159 ? -98.525 -5.51 -25.341 1 82.03 139 LYS F CA 1
ATOM 15094 C C . LYS F 1 159 ? -98.166 -4.102 -25.874 1 82.61 139 LYS F C 1
ATOM 15095 O O . LYS F 1 159 ? -98.742 -3.101 -25.434 1 82.82 139 LYS F O 1
ATOM 15101 N N . GLU F 1 160 ? -97.232 -4.038 -26.838 1 82.67 140 GLU F N 1
ATOM 15102 C CA . GLU F 1 160 ? -96.79 -2.814 -27.5 1 83.25 140 GLU F CA 1
ATOM 15103 C C . GLU F 1 160 ? -97.977 -2.021 -28.081 1 83.56 140 GLU F C 1
ATOM 15104 O O . GLU F 1 160 ? -98.046 -0.803 -27.929 1 83.72 140 GLU F O 1
ATOM 15110 N N . ALA F 1 161 ? -98.914 -2.716 -28.725 1 83.45 141 ALA F N 1
ATOM 15111 C CA . ALA F 1 161 ? -100.072 -2.083 -29.349 1 83.89 141 ALA F CA 1
ATOM 15112 C C . ALA F 1 161 ? -101.259 -1.841 -28.401 1 84.13 141 ALA F C 1
ATOM 15113 O O . ALA F 1 161 ? -102.235 -1.2 -28.796 1 84.29 141 ALA F O 1
ATOM 15115 N N . GLU F 1 162 ? -101.19 -2.346 -27.164 1 83.94 142 GLU F N 1
ATOM 15116 C CA . GLU F 1 162 ? -102.275 -2.177 -26.195 1 84.12 142 GLU F CA 1
ATOM 15117 C C . GLU F 1 162 ? -101.924 -1.179 -25.086 1 83.82 142 GLU F C 1
ATOM 15118 O O . GLU F 1 162 ? -102.57 -1.208 -24.043 1 83.92 142 GLU F O 1
ATOM 15124 N N . ILE F 1 163 ? -100.916 -0.314 -25.284 1 83.29 143 ILE F N 1
ATOM 15125 C CA . ILE F 1 163 ? -100.505 0.631 -24.25 1 83.39 143 ILE F CA 1
ATOM 15126 C C . ILE F 1 163 ? -101.565 1.7 -23.961 1 83.23 143 ILE F C 1
ATOM 15127 O O . ILE F 1 163 ? -102.018 1.796 -22.823 1 83.38 143 ILE F O 1
ATOM 15132 N N . ALA F 1 164 ? -101.987 2.47 -24.981 1 82.76 144 ALA F N 1
ATOM 15133 C CA . ALA F 1 164 ? -102.977 3.54 -24.828 1 82.71 144 ALA F CA 1
ATOM 15134 C C . ALA F 1 164 ? -104.309 3.071 -24.252 1 82.48 144 ALA F C 1
ATOM 15135 O O . ALA F 1 164 ? -104.979 3.836 -23.562 1 82.65 144 ALA F O 1
ATOM 15137 N N . SER F 1 165 ? -104.691 1.82 -24.52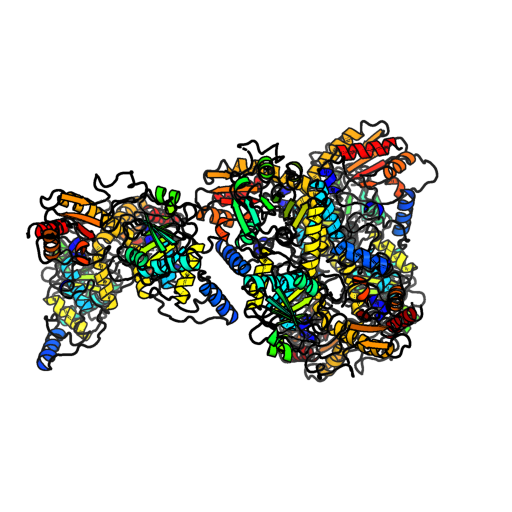 1 82.02 145 SER F N 1
ATOM 15138 C CA . SER F 1 165 ? -105.945 1.277 -24.009 1 82.09 145 SER F CA 1
ATOM 15139 C C . SER F 1 165 ? -105.819 0.835 -22.552 1 81.71 145 SER F C 1
ATOM 15140 O O . SER F 1 165 ? -106.772 0.978 -21.787 1 81.9 145 SER F O 1
ATOM 15143 N N . ALA F 1 166 ? -104.647 0.313 -22.157 1 81 146 ALA F N 1
ATOM 15144 C CA . ALA F 1 166 ? -104.431 -0.141 -20.78 1 80.75 146 ALA F CA 1
ATOM 15145 C C . ALA F 1 166 ? -104.225 0.986 -19.765 1 80.26 146 ALA F C 1
ATOM 15146 O O . ALA F 1 166 ? -104.15 0.709 -18.569 1 80.45 146 ALA F O 1
ATOM 15148 N N . ILE F 1 167 ? -104.13 2.243 -20.222 1 79.46 147 ILE F N 1
ATOM 15149 C CA . ILE F 1 167 ? -103.924 3.378 -19.333 1 79.13 147 ILE F CA 1
ATOM 15150 C C . ILE F 1 167 ? -105.187 3.765 -18.586 1 78.43 147 ILE F C 1
ATOM 15151 O O . ILE F 1 167 ? -106.203 4.098 -19.193 1 78.6 147 ILE F O 1
ATOM 15156 N N . GLN F 1 168 ? -105.114 3.72 -17.258 1 77.58 148 GLN F N 1
ATOM 15157 C CA . GLN F 1 168 ? -106.218 4.083 -16.381 1 77.31 148 GLN F CA 1
ATOM 15158 C C . GLN F 1 168 ? -105.987 5.479 -15.789 1 76.89 148 GLN F C 1
ATOM 15159 O O . GLN F 1 168 ? -104.845 5.946 -15.733 1 77 148 GLN F O 1
ATOM 15165 N N . ASP F 1 169 ? -107.059 6.13 -15.303 1 76.21 149 ASP F N 1
ATOM 15166 C CA . ASP F 1 169 ? -106.941 7.443 -14.656 1 76.06 149 ASP F CA 1
ATOM 15167 C C . ASP F 1 169 ? -106.068 7.41 -13.37 1 75.53 149 ASP F C 1
ATOM 15168 O O . ASP F 1 169 ? -105.795 8.458 -12.787 1 75.72 149 ASP F O 1
ATOM 15173 N N . ASP F 1 170 ? -105.633 6.209 -12.946 1 74.7 150 ASP F N 1
ATOM 15174 C CA . ASP F 1 170 ? -104.802 5.954 -11.775 1 74.36 150 ASP F CA 1
ATOM 15175 C C . ASP F 1 170 ? -103.347 5.573 -12.141 1 73.25 150 ASP F C 1
ATOM 15176 O O . ASP F 1 170 ? -102.573 5.249 -11.247 1 73.39 150 ASP F O 1
ATOM 15181 N N . THR F 1 171 ? -102.978 5.587 -13.434 1 71.99 151 THR F N 1
ATOM 15182 C CA . THR F 1 171 ? -101.636 5.205 -13.882 1 71.17 151 THR F CA 1
ATOM 15183 C C . THR F 1 171 ? -100.582 6.277 -13.611 1 70 151 THR F C 1
ATOM 15184 O O . THR F 1 171 ? -100.768 7.437 -13.965 1 70.1 151 THR F O 1
ATOM 15188 N N . GLY F 1 172 ? -99.473 5.874 -13.006 1 68.82 152 GLY F N 1
ATOM 15189 C CA . GLY F 1 172 ? -98.387 6.792 -12.702 1 68.27 152 GLY F CA 1
ATOM 15190 C C . GLY F 1 172 ? -97.13 6.559 -13.516 1 67.43 152 GLY F C 1
ATOM 15191 O O . GLY F 1 172 ? -96.352 7.491 -13.733 1 67.63 152 GLY F O 1
ATOM 15192 N N . LEU F 1 173 ? -96.901 5.315 -13.961 1 66.27 153 LEU F N 1
ATOM 15193 C CA . LEU F 1 173 ? -95.702 4.994 -14.737 1 65.56 153 LEU F CA 1
ATOM 15194 C C . LEU F 1 173 ? -95.953 3.95 -15.821 1 64.68 153 LEU F C 1
ATOM 15195 O O . LEU F 1 173 ? -96.838 3.107 -15.685 1 64.73 153 LEU F O 1
ATOM 15200 N N . VAL F 1 174 ? -95.16 4.006 -16.896 1 63.56 154 VAL F N 1
ATOM 15201 C CA . VAL F 1 174 ? -95.218 3.046 -17.993 1 63 154 VAL F CA 1
ATOM 15202 C C . VAL F 1 174 ? -93.821 2.44 -18.089 1 62.19 154 VAL F C 1
ATOM 15203 O O . VAL F 1 174 ? -92.907 3.084 -18.601 1 62.43 154 VAL F O 1
ATOM 15207 N N . ILE F 1 175 ? -93.634 1.235 -17.54 1 61.04 155 ILE F N 1
ATOM 15208 C CA . ILE F 1 175 ? -92.323 0.595 -17.529 1 60.23 155 ILE F CA 1
ATOM 15209 C C . ILE F 1 175 ? -92.085 -0.272 -18.76 1 59.75 155 ILE F C 1
ATOM 15210 O O . ILE F 1 175 ? -92.809 -1.236 -18.988 1 59.8 155 ILE F O 1
ATOM 15215 N N . VAL F 1 176 ? -91.086 0.096 -19.574 1 59.22 156 VAL F N 1
ATOM 15216 C CA . VAL F 1 176 ? -90.71 -0.611 -20.802 1 59.29 156 VAL F CA 1
ATOM 15217 C C . VAL F 1 176 ? -89.209 -0.955 -20.774 1 59.3 156 VAL F C 1
ATOM 15218 O O . VAL F 1 176 ? -88.43 -0.26 -20.125 1 59.39 156 VAL F O 1
ATOM 15222 N N . GLU F 1 177 ? -88.801 -2.028 -21.462 1 59.1 157 GLU F N 1
ATOM 15223 C CA . GLU F 1 177 ? -87.407 -2.46 -21.487 1 59.35 157 GLU F CA 1
ATOM 15224 C C . GLU F 1 177 ? -86.995 -2.872 -22.9 1 59.42 157 GLU F C 1
ATOM 15225 O O . GLU F 1 177 ? -87.626 -3.754 -23.483 1 59.68 157 GLU F O 1
ATOM 15231 N N . THR F 1 178 ? -85.944 -2.248 -23.454 1 59.06 158 THR F N 1
ATOM 15232 C CA . THR F 1 178 ? -85.488 -2.588 -24.801 1 59.32 158 THR F CA 1
ATOM 15233 C C . THR F 1 178 ? -83.955 -2.547 -24.93 1 59.18 158 THR F C 1
ATOM 15234 O O . THR F 1 178 ? -83.332 -1.533 -24.615 1 59.35 158 THR F O 1
ATOM 15238 N N . PRO F 1 179 ? -83.319 -3.644 -25.391 1 58.77 159 PRO F N 1
ATOM 15239 C CA . PRO F 1 179 ? -83.91 -4.928 -25.802 1 58.61 159 PRO F CA 1
ATOM 15240 C C . PRO F 1 179 ? -84.397 -5.761 -24.614 1 58.51 159 PRO F C 1
ATOM 15241 O O . PRO F 1 179 ? -83.856 -5.653 -23.514 1 58.73 159 PRO F O 1
ATOM 15245 N N . ALA F 1 180 ? -85.421 -6.584 -24.843 1 58.03 160 ALA F N 1
ATOM 15246 C CA . ALA F 1 180 ? -86.031 -7.433 -23.827 1 58.09 160 ALA F CA 1
ATOM 15247 C C . ALA F 1 180 ? -85.056 -8.461 -23.233 1 57.89 160 ALA F C 1
ATOM 15248 O O . ALA F 1 180 ? -84.038 -8.78 -23.843 1 57.91 160 ALA F O 1
ATOM 15250 N N . ASN F 1 181 ? -85.36 -8.968 -22.037 1 57.51 161 ASN F N 1
ATOM 15251 C CA . ASN F 1 181 ? -84.518 -9.955 -21.384 1 57.51 161 ASN F CA 1
ATOM 15252 C C . ASN F 1 181 ? -85.306 -11.251 -21.168 1 57.15 161 ASN F C 1
ATOM 15253 O O . ASN F 1 181 ? -86.37 -11.231 -20.542 1 57.13 161 ASN F O 1
ATOM 15258 N N . PRO F 1 182 ? -84.833 -12.388 -21.711 1 56.63 162 PRO F N 1
ATOM 15259 C CA . PRO F 1 182 ? -83.57 -12.587 -22.444 1 56.25 162 PRO F CA 1
ATOM 15260 C C . PRO F 1 182 ? -83.667 -12.666 -23.978 1 55.92 162 PRO F C 1
ATOM 15261 O O . PRO F 1 182 ? -82.666 -12.914 -24.641 1 55.84 162 PRO F O 1
ATOM 15265 N N . SER F 1 183 ? -84.875 -12.504 -24.53 1 55.64 163 SER F N 1
ATOM 15266 C CA . SER F 1 183 ? -85.164 -12.625 -25.96 1 55.77 163 SER F CA 1
ATOM 15267 C C . SER F 1 183 ? -84.495 -11.59 -26.857 1 55.64 163 SER F C 1
ATOM 15268 O O . SER F 1 183 ? -84.347 -11.834 -28.052 1 55.53 163 SER F O 1
ATOM 15271 N N . LEU F 1 184 ? -84.128 -10.432 -26.289 1 55.55 164 LEU F N 1
ATOM 15272 C CA . LEU F 1 184 ? -83.517 -9.295 -26.986 1 55.96 164 LEU F CA 1
ATOM 15273 C C . LEU F 1 184 ? -84.439 -8.682 -28.04 1 56.55 164 LEU F C 1
ATOM 15274 O O . LEU F 1 184 ? -83.967 -8.165 -29.051 1 56.61 164 LEU F O 1
ATOM 15279 N N . ASP F 1 185 ? -85.757 -8.733 -27.795 1 56.82 165 ASP F N 1
ATOM 15280 C CA . ASP F 1 185 ? -86.747 -8.161 -28.698 1 57.49 165 ASP F CA 1
ATOM 15281 C C . ASP F 1 185 ? -86.77 -6.651 -28.494 1 57.98 165 ASP F C 1
ATOM 15282 O O . ASP F 1 185 ? -86.783 -6.183 -27.358 1 58.13 165 ASP F O 1
ATOM 15287 N N . LEU F 1 186 ? -86.751 -5.889 -29.587 1 58.01 166 LEU F N 1
ATOM 15288 C CA . LEU F 1 186 ? -86.728 -4.434 -29.506 1 58.4 166 LEU F CA 1
ATOM 15289 C C . LEU F 1 186 ? -88.121 -3.831 -29.416 1 58.81 166 LEU F C 1
ATOM 15290 O O . LEU F 1 186 ? -89.061 -4.338 -30.027 1 58.82 166 LEU F O 1
ATOM 15295 N N . VAL F 1 187 ? -88.249 -2.741 -28.647 1 59.04 167 VAL F N 1
ATOM 15296 C CA . VAL F 1 187 ? -89.51 -2.022 -28.48 1 59.75 167 VAL F CA 1
ATOM 15297 C C . VAL F 1 187 ? -89.324 -0.599 -29.02 1 60.47 167 VAL F C 1
ATOM 15298 O O . VAL F 1 187 ? -88.355 0.062 -28.65 1 60.67 167 VAL F O 1
ATOM 15302 N N . ASP F 1 188 ? -90.223 -0.131 -29.902 1 60.63 168 ASP F N 1
ATOM 15303 C CA . ASP F 1 188 ? -90.116 1.216 -30.461 1 61.28 168 ASP F CA 1
ATOM 15304 C C . ASP F 1 188 ? -90.496 2.256 -29.409 1 61.74 168 ASP F C 1
ATOM 15305 O O . ASP F 1 188 ? -91.678 2.421 -29.106 1 61.82 168 ASP F O 1
ATOM 15310 N N . LEU F 1 189 ? -89.493 2.958 -28.857 1 61.93 169 LEU F N 1
ATOM 15311 C CA . LEU F 1 189 ? -89.698 3.968 -27.82 1 62.72 169 LEU F CA 1
ATOM 15312 C C . LEU F 1 189 ? -90.492 5.181 -28.291 1 63.42 169 LEU F C 1
ATOM 15313 O O . LEU F 1 189 ? -91.157 5.824 -27.479 1 63.64 169 LEU F O 1
ATOM 15318 N N . ASP F 1 190 ? -90.447 5.487 -29.593 1 63.51 170 ASP F N 1
ATOM 15319 C CA . ASP F 1 190 ? -91.216 6.6 -30.15 1 63.92 170 ASP F CA 1
ATOM 15320 C C . ASP F 1 190 ? -92.723 6.304 -30.092 1 64.08 170 ASP F C 1
ATOM 15321 O O . ASP F 1 190 ? -93.518 7.216 -29.884 1 64.17 170 ASP F O 1
ATOM 15326 N N . SER F 1 191 ? -93.109 5.033 -30.255 1 63.95 171 SER F N 1
ATOM 15327 C CA . SER F 1 191 ? -94.507 4.618 -30.201 1 64.34 171 SER F CA 1
ATOM 15328 C C . SER F 1 191 ? -95.005 4.515 -28.76 1 64.51 171 SER F C 1
ATOM 15329 O O . SER F 1 191 ? -96.169 4.81 -28.502 1 64.64 171 SER F O 1
ATOM 15332 N N . VAL F 1 192 ? -94.135 4.095 -27.826 1 64.4 172 VAL F N 1
ATOM 15333 C CA . VAL F 1 192 ? -94.483 3.961 -26.409 1 64.8 172 VAL F CA 1
ATOM 15334 C C . VAL F 1 192 ? -94.823 5.313 -25.779 1 65.19 172 VAL F C 1
ATOM 15335 O O . VAL F 1 192 ? -95.863 5.439 -25.135 1 65.29 172 VAL F O 1
ATOM 15339 N N . VAL F 1 193 ? -93.958 6.321 -25.96 1 65.22 173 VAL F N 1
ATOM 15340 C CA . VAL F 1 193 ? -94.206 7.641 -25.388 1 65.72 173 VAL F CA 1
ATOM 15341 C C . VAL F 1 193 ? -95.408 8.332 -26.034 1 66.2 173 VAL F C 1
ATOM 15342 O O . VAL F 1 193 ? -96.111 9.081 -25.353 1 66.44 173 VAL F O 1
ATOM 15346 N N . ALA F 1 194 ? -95.675 8.056 -27.328 1 66.16 174 ALA F N 1
ATOM 15347 C CA . ALA F 1 194 ? -96.846 8.618 -28.004 1 66.53 174 ALA F CA 1
ATOM 15348 C C . ALA F 1 194 ? -98.126 7.988 -27.449 1 66.72 174 ALA F C 1
ATOM 15349 O O . ALA F 1 194 ? -99.132 8.679 -27.303 1 66.99 174 ALA F O 1
ATOM 15351 N N . ALA F 1 195 ? -98.086 6.684 -27.126 1 66.52 175 ALA F N 1
ATOM 15352 C CA . ALA F 1 195 ? -99.235 5.978 -26.566 1 66.87 175 ALA F CA 1
ATOM 15353 C C . ALA F 1 195 ? -99.461 6.333 -25.098 1 66.96 175 ALA F C 1
ATOM 15354 O O . ALA F 1 195 ? -100.602 6.338 -24.648 1 67.25 175 ALA F O 1
ATOM 15356 N N . ALA F 1 196 ? -98.39 6.635 -24.352 1 66.59 176 ALA F N 1
ATOM 15357 C CA . ALA F 1 196 ? -98.514 6.998 -22.944 1 66.88 176 ALA F CA 1
ATOM 15358 C C . ALA F 1 196 ? -99.09 8.4 -22.763 1 66.95 176 ALA F C 1
ATOM 15359 O O . ALA F 1 196 ? -99.891 8.626 -21.856 1 67.1 176 ALA F O 1
ATOM 15361 N N . GLY F 1 197 ? -98.686 9.319 -23.632 1 66.68 177 GLY F N 1
ATOM 15362 C CA . GLY F 1 197 ? -99.154 10.696 -23.591 1 66.92 177 GLY F CA 1
ATOM 15363 C C . GLY F 1 197 ? -98.737 11.425 -22.333 1 66.88 177 GLY F C 1
ATOM 15364 O O . GLY F 1 197 ? -97.55 11.684 -22.126 1 67.05 177 GLY F O 1
ATOM 15365 N N . THR F 1 198 ? -99.71 11.719 -21.464 1 66.5 178 THR F N 1
ATOM 15366 C CA . THR F 1 198 ? -99.479 12.429 -20.207 1 66.61 178 THR F CA 1
ATOM 15367 C C . THR F 1 198 ? -98.781 11.589 -19.124 1 66.37 178 THR F C 1
ATOM 15368 O O . THR F 1 198 ? -98.326 12.146 -18.127 1 66.54 178 THR F O 1
ATOM 15372 N N . VAL F 1 199 ? -98.705 10.264 -19.303 1 65.79 179 VAL F N 1
ATOM 15373 C CA . VAL F 1 199 ? -98.08 9.388 -18.314 1 65.66 179 VAL F CA 1
ATOM 15374 C C . VAL F 1 199 ? -96.572 9.255 -18.56 1 65.24 179 VAL F C 1
ATOM 15375 O O . VAL F 1 199 ? -96.155 8.935 -19.671 1 65.39 179 VAL F O 1
ATOM 15379 N N . PRO F 1 200 ? -95.741 9.491 -17.529 1 64.54 180 PRO F N 1
ATOM 15380 C CA . PRO F 1 200 ? -94.28 9.366 -17.705 1 64.01 180 PRO F CA 1
ATOM 15381 C C . PRO F 1 200 ? -93.824 7.948 -18.056 1 63.26 180 PRO F C 1
ATOM 15382 O O . PRO F 1 200 ? -94.423 6.982 -17.592 1 63.46 180 PRO F O 1
ATOM 15386 N N . VAL F 1 201 ? -92.772 7.82 -18.883 1 62.29 181 VAL F N 1
ATOM 15387 C CA . VAL F 1 201 ? -92.272 6.516 -19.323 1 61.95 181 VAL F CA 1
ATOM 15388 C C . VAL F 1 201 ? -90.905 6.159 -18.725 1 61.49 181 VAL F C 1
ATOM 15389 O O . VAL F 1 201 ? -89.942 6.902 -18.906 1 61.7 181 VAL F O 1
ATOM 15393 N N . LEU F 1 202 ? -90.813 5.01 -18.038 1 60.64 182 LEU F N 1
ATOM 15394 C CA . LEU F 1 202 ? -89.556 4.532 -17.467 1 60.21 182 LEU F CA 1
ATOM 15395 C C . LEU F 1 202 ? -88.974 3.488 -18.412 1 59.57 182 LEU F C 1
ATOM 15396 O O . LEU F 1 202 ? -89.627 2.486 -18.693 1 59.71 182 LEU F O 1
ATOM 15401 N N . VAL F 1 203 ? -87.758 3.719 -18.912 1 58.71 183 VAL F N 1
ATOM 15402 C CA . VAL F 1 203 ? -87.119 2.784 -19.83 1 58.28 183 VAL F CA 1
ATOM 15403 C C . VAL F 1 203 ? -85.872 2.168 -19.206 1 57.61 183 VAL F C 1
ATOM 15404 O O . VAL F 1 203 ? -84.93 2.887 -18.882 1 57.85 183 VAL F O 1
ATOM 15408 N N . ASP F 1 204 ? -85.866 0.84 -19.032 1 56.59 184 ASP F N 1
ATOM 15409 C CA . ASP F 1 204 ? -84.717 0.14 -18.467 1 56.07 184 ASP F CA 1
ATOM 15410 C C . ASP F 1 204 ? -83.647 0.009 -19.546 1 55.15 184 ASP F C 1
ATOM 15411 O O . ASP F 1 204 ? -83.628 -0.965 -20.298 1 55.17 184 ASP F O 1
ATOM 15416 N N . ASN F 1 205 ? -82.753 0.997 -19.613 1 54.17 185 ASN F N 1
ATOM 15417 C CA . ASN F 1 205 ? -81.681 1.072 -20.599 1 53.61 185 ASN F CA 1
ATOM 15418 C C . ASN F 1 205 ? -80.395 0.364 -20.14 1 53 185 ASN F C 1
ATOM 15419 O O . ASN F 1 205 ? -79.318 0.695 -20.622 1 53.06 185 ASN F O 1
ATOM 15424 N N . THR F 1 206 ? -80.501 -0.617 -19.238 1 52.38 186 THR F N 1
ATOM 15425 C CA . THR F 1 206 ? -79.345 -1.344 -18.71 1 52.31 186 THR F CA 1
ATOM 15426 C C . THR F 1 206 ? -78.464 -2.01 -19.785 1 52.11 186 THR F C 1
ATOM 15427 O O . THR F 1 206 ? -77.259 -1.77 -19.805 1 52.28 186 THR F O 1
ATOM 15431 N N . PHE F 1 207 ? -79.055 -2.833 -20.665 1 51.59 187 PHE F N 1
ATOM 15432 C CA . PHE F 1 207 ? -78.32 -3.555 -21.707 1 51.6 187 PHE F CA 1
ATOM 15433 C C . PHE F 1 207 ? -77.696 -2.605 -22.734 1 51.19 187 PHE F C 1
ATOM 15434 O O . PHE F 1 207 ? -76.58 -2.835 -23.194 1 51.21 187 PHE F O 1
ATOM 15442 N N . CYS F 1 208 ? -78.43 -1.556 -23.11 1 50.6 188 CYS F N 1
ATOM 15443 C CA . CYS F 1 208 ? -77.995 -0.612 -24.132 1 50.47 188 CYS F CA 1
ATOM 15444 C C . CYS F 1 208 ? -76.931 0.364 -23.675 1 50.31 188 CYS F C 1
ATOM 15445 O O . CYS F 1 208 ? -76.031 0.679 -24.451 1 50.38 188 CYS F O 1
ATOM 15448 N N . THR F 1 209 ? -77.067 0.906 -22.441 1 49.92 189 THR F N 1
ATOM 15449 C CA . THR F 1 209 ? -76.202 1.945 -21.852 1 49.94 189 THR F CA 1
ATOM 15450 C C . THR F 1 209 ? -76.327 3.278 -22.629 1 49.74 189 THR F C 1
ATOM 15451 O O . THR F 1 209 ? -76.863 3.29 -23.742 1 49.74 189 THR F O 1
ATOM 15455 N N . PRO F 1 210 ? -75.847 4.419 -22.08 1 49.42 190 PRO F N 1
ATOM 15456 C CA . PRO F 1 210 ? -75.958 5.688 -22.827 1 49.37 190 PRO F CA 1
ATOM 15457 C C . PRO F 1 210 ? -75.138 5.752 -24.121 1 49.51 190 PRO F C 1
ATOM 15458 O O . PRO F 1 210 ? -75.268 6.709 -24.877 1 49.67 190 PRO F O 1
ATOM 15462 N N . VAL F 1 211 ? -74.304 4.734 -24.38 1 49.35 191 VAL F N 1
ATOM 15463 C CA . VAL F 1 211 ? -73.468 4.653 -25.57 1 49.7 191 VAL F CA 1
ATOM 15464 C C . VAL F 1 211 ? -74.311 4.34 -26.808 1 50.05 191 VAL F C 1
ATOM 15465 O O . VAL F 1 211 ? -74.16 4.997 -27.84 1 50.08 191 VAL F O 1
ATOM 15469 N N . LEU F 1 212 ? -75.209 3.347 -26.707 1 50.18 192 LEU F N 1
ATOM 15470 C CA . LEU F 1 212 ? -76.014 2.941 -27.855 1 50.71 192 LEU F CA 1
ATOM 15471 C C . LEU F 1 212 ? -77.454 3.44 -27.857 1 51.38 192 LEU F C 1
ATOM 15472 O O . LEU F 1 212 ? -78.055 3.504 -28.927 1 51.61 192 LEU F O 1
ATOM 15477 N N . GLN F 1 213 ? -78.008 3.805 -26.692 1 51.59 193 GLN F N 1
ATOM 15478 C CA . GLN F 1 213 ? -79.394 4.274 -26.637 1 52.25 193 GLN F CA 1
ATOM 15479 C C . GLN F 1 213 ? -79.587 5.366 -25.586 1 52.75 193 GLN F C 1
ATOM 15480 O O . GLN F 1 213 ? -78.955 5.332 -24.534 1 52.89 193 GLN F O 1
ATOM 15486 N N . GLN F 1 214 ? -80.453 6.341 -25.876 1 52.87 194 GLN F N 1
ATOM 15487 C CA . GLN F 1 214 ? -80.765 7.421 -24.944 1 53.43 194 GLN F CA 1
ATOM 15488 C C . GLN F 1 214 ? -82.275 7.631 -24.947 1 53.51 194 GLN F C 1
ATOM 15489 O O . GLN F 1 214 ? -82.796 8.333 -25.813 1 53.57 194 GLN F O 1
ATOM 15495 N N . PRO F 1 215 ? -82.999 7.018 -23.992 1 53.33 195 PRO F N 1
ATOM 15496 C CA . PRO F 1 215 ? -84.467 7.151 -23.976 1 53.27 195 PRO F CA 1
ATOM 15497 C C . PRO F 1 215 ? -84.999 8.573 -23.781 1 53.26 195 PRO F C 1
ATOM 15498 O O . PRO F 1 215 ? -86.116 8.854 -24.209 1 53.42 195 PRO F O 1
ATOM 15502 N N . ILE F 1 216 ? -84.2 9.477 -23.186 1 52.88 196 ILE F N 1
ATOM 15503 C CA . ILE F 1 216 ? -84.603 10.873 -22.995 1 52.89 196 ILE F CA 1
ATOM 15504 C C . ILE F 1 216 ? -84.847 11.539 -24.351 1 52.94 196 ILE F C 1
ATOM 15505 O O . ILE F 1 216 ? -85.834 12.257 -24.509 1 53.1 196 ILE F O 1
ATOM 15510 N N . ARG F 1 217 ? -83.986 11.238 -25.345 1 52.72 197 ARG F N 1
ATOM 15511 C CA . ARG F 1 217 ? -84.092 11.766 -26.706 1 53.07 197 ARG F CA 1
ATOM 15512 C C . ARG F 1 217 ? -85.416 11.369 -27.382 1 53.15 197 ARG F C 1
ATOM 15513 O O . ARG F 1 217 ? -85.957 12.146 -28.169 1 53.27 197 ARG F O 1
ATOM 15521 N N . HIS F 1 218 ? -85.942 10.175 -27.068 1 52.87 198 HIS F N 1
ATOM 15522 C CA . HIS F 1 218 ? -87.202 9.699 -27.641 1 53.06 198 HIS F CA 1
ATOM 15523 C C . HIS F 1 218 ? -88.45 10.208 -26.912 1 52.89 198 HIS F C 1
ATOM 15524 O O . HIS F 1 218 ? -89.529 10.214 -27.498 1 53.14 198 HIS F O 1
ATOM 15531 N N . GLY F 1 219 ? -88.304 10.632 -25.662 1 52.35 199 GLY F N 1
ATOM 15532 C CA . GLY F 1 219 ? -89.427 11.167 -24.904 1 52.43 199 GLY F CA 1
ATOM 15533 C C . GLY F 1 219 ? -89.677 10.53 -23.553 1 52.25 199 GLY F C 1
ATOM 15534 O O . GLY F 1 219 ? -90.637 10.901 -22.874 1 52.46 199 GLY F O 1
ATOM 15535 N N . ALA F 1 220 ? -88.842 9.558 -23.154 1 51.68 200 ALA F N 1
ATOM 15536 C CA . ALA F 1 220 ? -89.013 8.901 -21.857 1 51.67 200 ALA F CA 1
ATOM 15537 C C . ALA F 1 220 ? -88.716 9.872 -20.718 1 51.47 200 ALA F C 1
ATOM 15538 O O . ALA F 1 220 ? -87.864 10.748 -20.859 1 51.7 200 ALA F O 1
ATOM 15540 N N . ALA F 1 221 ? -89.442 9.743 -19.603 1 50.85 201 ALA F N 1
ATOM 15541 C CA . ALA F 1 221 ? -89.256 10.638 -18.468 1 50.74 201 ALA F CA 1
ATOM 15542 C C . ALA F 1 221 ? -88.197 10.128 -17.506 1 50.54 201 ALA F C 1
ATOM 15543 O O . ALA F 1 221 ? -87.46 10.922 -16.932 1 50.71 201 ALA F O 1
ATOM 15545 N N . LEU F 1 222 ? -88.126 8.809 -17.317 1 50.07 202 LEU F N 1
ATOM 15546 C CA . LEU F 1 222 ? -87.166 8.192 -16.404 1 50.05 202 LEU F CA 1
ATOM 15547 C C . LEU F 1 222 ? -86.327 7.16 -17.153 1 49.71 202 LEU F C 1
ATOM 15548 O O . LEU F 1 222 ? -86.869 6.422 -17.973 1 49.93 202 LEU F O 1
ATOM 15553 N N . VAL F 1 223 ? -85.013 7.09 -16.881 1 49.06 203 VAL F N 1
ATOM 15554 C CA . VAL F 1 223 ? -84.15 6.1 -17.527 1 48.63 203 VAL F CA 1
ATOM 15555 C C . VAL F 1 223 ? -83.451 5.248 -16.468 1 48.47 203 VAL F C 1
ATOM 15556 O O . VAL F 1 223 ? -82.487 5.695 -15.856 1 48.6 203 VAL F O 1
ATOM 15560 N N . LEU F 1 224 ? -83.951 4.033 -16.232 1 47.99 204 LEU F N 1
ATOM 15561 C CA . LEU F 1 224 ? -83.39 3.135 -15.227 1 47.89 204 LEU F CA 1
ATOM 15562 C C . LEU F 1 224 ? -82.132 2.436 -15.735 1 47.97 204 LEU F C 1
ATOM 15563 O O . LEU F 1 224 ? -82.094 1.986 -16.875 1 48.17 204 LEU F O 1
ATOM 15568 N N . HIS F 1 225 ? -81.113 2.339 -14.876 1 47.69 205 HIS F N 1
ATOM 15569 C CA . HIS F 1 225 ? -79.856 1.665 -15.167 1 47.84 205 HIS F CA 1
ATOM 15570 C C . HIS F 1 225 ? -79.439 0.805 -13.991 1 47.41 205 HIS F C 1
ATOM 15571 O O . HIS F 1 225 ? -79.4 1.292 -12.866 1 47.47 205 HIS F O 1
ATOM 15578 N N . SER F 1 226 ? -79.084 -0.451 -14.244 1 46.84 206 SER F N 1
ATOM 15579 C CA . SER F 1 226 ? -78.544 -1.314 -13.208 1 46.76 206 SER F CA 1
ATOM 15580 C C . SER F 1 226 ? -77.038 -1.167 -13.374 1 46.62 206 SER F C 1
ATOM 15581 O O . SER F 1 226 ? -76.45 -1.83 -14.227 1 46.81 206 SER F O 1
ATOM 15584 N N . ALA F 1 227 ? -76.425 -0.263 -12.6 1 46.07 207 ALA F N 1
ATOM 15585 C CA . ALA F 1 227 ? -74.994 0.041 -12.651 1 45.95 207 ALA F CA 1
ATOM 15586 C C . ALA F 1 227 ? -74.07 -1.158 -12.442 1 45.41 207 ALA F C 1
ATOM 15587 O O . ALA F 1 227 ? -72.893 -1.079 -12.782 1 45.4 207 ALA F O 1
ATOM 15589 N N . THR F 1 228 ? -74.604 -2.271 -11.918 1 44.88 208 THR F N 1
ATOM 15590 C CA . THR F 1 228 ? -73.88 -3.525 -11.722 1 44.79 208 THR F CA 1
ATOM 15591 C C . THR F 1 228 ? -73.344 -4.022 -13.085 1 44.42 208 THR F C 1
ATOM 15592 O O . THR F 1 228 ? -72.178 -4.391 -13.209 1 44.35 208 THR F O 1
ATOM 15620 N N . TYR F 1 230 ? -72.294 -3.313 -16.992 1 42.85 210 TYR F N 1
ATOM 15621 C CA . TYR F 1 230 ? -71.719 -2.317 -17.905 1 42.68 210 TYR F CA 1
ATOM 15622 C C . TYR F 1 230 ? -71.191 -1.033 -17.238 1 42.66 210 TYR F C 1
ATOM 15623 O O . TYR F 1 230 ? -70.049 -0.66 -17.503 1 42.92 210 TYR F O 1
ATOM 15632 N N . LEU F 1 231 ? -72 -0.342 -16.408 1 42.1 211 LEU F N 1
ATOM 15633 C CA . LEU F 1 231 ? -71.549 0.884 -15.746 1 41.89 211 LEU F CA 1
ATOM 15634 C C . LEU F 1 231 ? -70.354 0.611 -14.833 1 41.54 211 LEU F C 1
ATOM 15635 O O . LEU F 1 231 ? -69.41 1.392 -14.813 1 41.66 211 LEU F O 1
ATOM 15640 N N . GLY F 1 232 ? -70.386 -0.511 -14.126 1 41.05 212 GLY F N 1
ATOM 15641 C CA . GLY F 1 232 ? -69.266 -0.946 -13.307 1 41.26 212 GLY F CA 1
ATOM 15642 C C . GLY F 1 232 ? -68.231 -1.524 -14.249 1 41.22 212 GLY F C 1
ATOM 15643 O O . GLY F 1 232 ? -67.092 -1.054 -14.311 1 41.49 212 GLY F O 1
ATOM 15644 N N . GLY F 1 233 ? -68.665 -2.511 -15.027 1 40.74 213 GLY F N 1
ATOM 15645 C CA . GLY F 1 233 ? -67.878 -3.131 -16.081 1 40.91 213 GLY F CA 1
ATOM 15646 C C . GLY F 1 233 ? -66.879 -4.185 -15.662 1 41 213 GLY F C 1
ATOM 15647 O O . GLY F 1 233 ? -66.197 -4.758 -16.516 1 40.93 213 GLY F O 1
ATOM 15648 N N . HIS F 1 234 ? -66.759 -4.436 -14.357 1 41 214 HIS F N 1
ATOM 15649 C CA . HIS F 1 234 ? -65.809 -5.431 -13.864 1 41.49 214 HIS F CA 1
ATOM 15650 C C . HIS F 1 234 ? -66.436 -6.504 -12.947 1 41.81 214 HIS F C 1
ATOM 15651 O O . HIS F 1 234 ? -65.76 -7.469 -12.597 1 41.83 214 HIS F O 1
ATOM 15658 N N . GLY F 1 235 ? -67.718 -6.354 -12.608 1 41.84 215 GLY F N 1
ATOM 15659 C CA . GLY F 1 235 ? -68.434 -7.314 -11.776 1 42.26 215 GLY F CA 1
ATOM 15660 C C . GLY F 1 235 ? -68.043 -7.26 -10.316 1 42.4 215 GLY F C 1
ATOM 15661 O O . GLY F 1 235 ? -67.938 -8.296 -9.654 1 42.28 215 GLY F O 1
ATOM 15662 N N . ASP F 1 236 ? -67.826 -6.049 -9.801 1 42.5 216 ASP F N 1
ATOM 15663 C CA . ASP F 1 236 ? -67.434 -5.874 -8.407 1 43.09 216 ASP F CA 1
ATOM 15664 C C . ASP F 1 236 ? -68.249 -4.816 -7.668 1 43.41 216 ASP F C 1
ATOM 15665 O O . ASP F 1 236 ? -68.375 -4.896 -6.446 1 43.66 216 ASP F O 1
ATOM 15670 N N . ALA F 1 237 ? -68.817 -3.846 -8.391 1 43.21 217 ALA F N 1
ATOM 15671 C CA . ALA F 1 237 ? -69.615 -2.802 -7.755 1 43.44 217 ALA F CA 1
ATOM 15672 C C . ALA F 1 237 ? -71.113 -2.953 -8.028 1 43.32 217 ALA F C 1
ATOM 15673 O O . ALA F 1 237 ? -71.532 -3.002 -9.184 1 43.3 217 ALA F O 1
ATOM 15675 N N . MET F 1 238 ? -71.918 -3.035 -6.961 1 43.15 218 MET F N 1
ATOM 15676 C CA . MET F 1 238 ? -73.372 -3.151 -7.076 1 43.59 218 MET F CA 1
ATOM 15677 C C . MET F 1 238 ? -73.973 -1.754 -7.121 1 44.01 218 MET F C 1
ATOM 15678 O O . MET F 1 238 ? -73.572 -0.901 -6.33 1 44.3 218 MET F O 1
ATOM 15683 N N . GLY F 1 239 ? -74.922 -1.522 -8.024 1 43.98 219 GLY F N 1
ATOM 15684 C CA . GLY F 1 239 ? -75.533 -0.204 -8.14 1 44.69 219 GLY F CA 1
ATOM 15685 C C . GLY F 1 239 ? -76.788 -0.113 -8.975 1 45.4 219 GLY F C 1
ATOM 15686 O O . GLY F 1 239 ? -77.145 -1.051 -9.687 1 45.51 219 GLY F O 1
ATOM 15687 N N . GLY F 1 240 ? -77.438 1.041 -8.9 1 45.81 220 GLY F N 1
ATOM 15688 C CA . GLY F 1 240 ? -78.661 1.337 -9.633 1 46.7 220 GLY F CA 1
ATOM 15689 C C . GLY F 1 240 ? -78.88 2.83 -9.68 1 47.5 220 GLY F C 1
ATOM 15690 O O . GLY F 1 240 ? -78.711 3.502 -8.667 1 47.54 220 GLY F O 1
ATOM 15691 N N . ILE F 1 241 ? -79.209 3.377 -10.853 1 47.97 221 ILE F N 1
ATOM 15692 C CA . ILE F 1 241 ? -79.365 4.825 -11.006 1 48.99 221 ILE F CA 1
ATOM 15693 C C . ILE F 1 241 ? -80.43 5.186 -12.05 1 49.82 221 ILE F C 1
ATOM 15694 O O . ILE F 1 241 ? -80.538 4.51 -13.072 1 49.96 221 ILE F O 1
ATOM 15699 N N . ILE F 1 242 ? -81.24 6.227 -11.778 1 50.13 222 ILE F N 1
ATOM 15700 C CA . ILE F 1 242 ? -82.271 6.678 -12.711 1 50.87 222 ILE F CA 1
ATOM 15701 C C . ILE F 1 242 ? -81.983 8.099 -13.181 1 51.77 222 ILE F C 1
ATOM 15702 O O . ILE F 1 242 ? -81.952 9.012 -12.364 1 51.99 222 ILE F O 1
ATOM 15707 N N . ALA F 1 243 ? -81.793 8.294 -14.49 1 52.15 223 ALA F N 1
ATOM 15708 C CA . ALA F 1 243 ? -81.574 9.623 -15.046 1 53.01 223 ALA F CA 1
ATOM 15709 C C . ALA F 1 243 ? -82.949 10.175 -15.425 1 54.1 223 ALA F C 1
ATOM 15710 O O . ALA F 1 243 ? -83.572 9.674 -16.358 1 54.15 223 ALA F O 1
ATOM 15712 N N . THR F 1 244 ? -83.445 11.175 -14.684 1 54.84 224 THR F N 1
ATOM 15713 C CA . THR F 1 244 ? -84.777 11.728 -14.932 1 56.1 224 THR F CA 1
ATOM 15714 C C . THR F 1 244 ? -84.863 13.264 -14.732 1 57.14 224 THR F C 1
ATOM 15715 O O . THR F 1 244 ? -83.915 13.871 -14.236 1 57.36 224 THR F O 1
ATOM 15719 N N . ASN F 1 245 ? -85.999 13.889 -15.118 1 57.62 225 ASN F N 1
ATOM 15720 C CA . ASN F 1 245 ? -86.218 15.323 -14.933 1 58.67 225 ASN F CA 1
ATOM 15721 C C . ASN F 1 245 ? -86.229 15.705 -13.445 1 59.53 225 ASN F C 1
ATOM 15722 O O . ASN F 1 245 ? -86.474 14.858 -12.589 1 59.54 225 ASN F O 1
ATOM 15727 N N . SER F 1 246 ? -85.963 16.984 -13.146 1 60.09 226 SER F N 1
ATOM 15728 C CA . SER F 1 246 ? -85.885 17.521 -11.788 1 61.04 226 SER F CA 1
ATOM 15729 C C . SER F 1 246 ? -87.065 17.172 -10.886 1 61.6 226 SER F C 1
ATOM 15730 O O . SER F 1 246 ? -86.864 16.909 -9.701 1 61.64 226 SER F O 1
ATOM 15733 N N . ASP F 1 247 ? -88.284 17.16 -11.436 1 61.85 227 ASP F N 1
ATOM 15734 C CA . ASP F 1 247 ? -89.474 16.83 -10.659 1 62.51 227 ASP F CA 1
ATOM 15735 C C . ASP F 1 247 ? -89.435 15.377 -10.179 1 62.54 227 ASP F C 1
ATOM 15736 O O . ASP F 1 247 ? -89.633 15.126 -8.994 1 62.56 227 ASP F O 1
ATOM 15741 N N . TRP F 1 248 ? -89.158 14.43 -11.085 1 62.43 228 TRP F N 1
ATOM 15742 C CA . TRP F 1 248 ? -89.081 13.018 -10.72 1 62.84 228 TRP F CA 1
ATOM 15743 C C . TRP F 1 248 ? -87.842 12.69 -9.889 1 62.58 228 TRP F C 1
ATOM 15744 O O . TRP F 1 248 ? -87.881 11.767 -9.08 1 62.76 228 TRP F O 1
ATOM 15755 N N . ALA F 1 249 ? -86.752 13.439 -10.077 1 62.03 229 ALA F N 1
ATOM 15756 C CA . ALA F 1 249 ? -85.533 13.25 -9.296 1 61.99 229 ALA F CA 1
ATOM 15757 C C . ALA F 1 249 ? -85.761 13.664 -7.838 1 61.55 229 ALA F C 1
ATOM 15758 O O . ALA F 1 249 ? -85.204 13.048 -6.935 1 61.65 229 ALA F O 1
ATOM 15760 N N . MET F 1 250 ? -86.587 14.7 -7.615 1 60.96 230 MET F N 1
ATOM 15761 C CA . MET F 1 250 ? -86.927 15.199 -6.289 1 60.82 230 MET F CA 1
ATOM 15762 C C . MET F 1 250 ? -87.75 14.156 -5.536 1 60.37 230 MET F C 1
ATOM 15763 O O . MET F 1 250 ? -87.492 13.911 -4.358 1 60.62 230 MET F O 1
ATOM 15768 N N . ARG F 1 251 ? -88.714 13.518 -6.227 1 59.45 231 ARG F N 1
ATOM 15769 C CA . ARG F 1 251 ? -89.556 12.476 -5.644 1 59.04 231 ARG F CA 1
ATOM 15770 C C . ARG F 1 251 ? -88.694 11.274 -5.256 1 58.56 231 ARG F C 1
ATOM 15771 O O . ARG F 1 251 ? -88.84 10.748 -4.156 1 58.88 231 ARG F O 1
ATOM 15779 N N . LEU F 1 252 ? -87.772 10.865 -6.145 1 57.6 232 LEU F N 1
ATOM 15780 C CA . LEU F 1 252 ? -86.87 9.741 -5.916 1 57.09 232 LEU F CA 1
ATOM 15781 C C . LEU F 1 252 ? -85.934 10.02 -4.746 1 56.49 232 LEU F C 1
ATOM 15782 O O . LEU F 1 252 ? -85.683 9.133 -3.934 1 56.66 232 LEU F O 1
ATOM 15787 N N . ARG F 1 253 ? -85.436 11.259 -4.647 1 55.7 233 ARG F N 1
ATOM 15788 C CA . ARG F 1 253 ? -84.536 11.673 -3.574 1 55.35 233 ARG F CA 1
ATOM 15789 C C . ARG F 1 253 ? -85.256 11.7 -2.218 1 54.45 233 ARG F C 1
ATOM 15790 O O . ARG F 1 253 ? -84.631 11.414 -1.196 1 54.46 233 ARG F O 1
ATOM 15798 N N . GLN F 1 254 ? -86.567 12.018 -2.212 1 53.46 234 GLN F N 1
ATOM 15799 C CA . GLN F 1 254 ? -87.386 12.021 -0.999 1 52.94 234 GLN F CA 1
ATOM 15800 C C . GLN F 1 254 ? -87.54 10.59 -0.468 1 52.18 234 GLN F C 1
ATOM 15801 O O . GLN F 1 254 ? -87.482 10.373 0.741 1 52.27 234 GLN F O 1
ATOM 15807 N N . VAL F 1 255 ? -87.732 9.618 -1.377 1 51.21 235 VAL F N 1
ATOM 15808 C CA . VAL F 1 255 ? -87.874 8.213 -1.012 1 50.72 235 VAL F CA 1
ATOM 15809 C C . VAL F 1 255 ? -86.551 7.684 -0.482 1 50.09 235 VAL F C 1
ATOM 15810 O O . VAL F 1 255 ? -86.544 6.973 0.512 1 50.21 235 VAL F O 1
ATOM 15814 N N . ARG F 1 256 ? -85.43 8.06 -1.115 1 49.34 236 ARG F N 1
ATOM 15815 C CA . ARG F 1 256 ? -84.095 7.629 -0.698 1 49.06 236 ARG F CA 1
ATOM 15816 C C . ARG F 1 256 ? -83.736 8.129 0.701 1 48.9 236 ARG F C 1
ATOM 15817 O O . ARG F 1 256 ? -83.023 7.447 1.432 1 49.2 236 ARG F O 1
ATOM 15825 N N . ALA F 1 257 ? -84.224 9.313 1.075 1 48.36 237 ALA F N 1
ATOM 15826 C CA . ALA F 1 257 ? -83.937 9.886 2.383 1 48.31 237 ALA F CA 1
ATOM 15827 C C . ALA F 1 257 ? -84.628 9.141 3.53 1 48.14 237 ALA F C 1
ATOM 15828 O O . ALA F 1 257 ? -84.075 9.091 4.626 1 48.13 237 ALA F O 1
ATOM 15830 N N . ILE F 1 258 ? -85.823 8.56 3.293 1 47.82 238 ILE F N 1
ATOM 15831 C CA . ILE F 1 258 ? -86.532 7.839 4.358 1 47.98 238 ILE F CA 1
ATOM 15832 C C . ILE F 1 258 ? -86.395 6.313 4.248 1 47.99 238 ILE F C 1
ATOM 15833 O O . ILE F 1 258 ? -86.364 5.642 5.277 1 48.15 238 ILE F O 1
ATOM 15838 N N . THR F 1 259 ? -86.32 5.761 3.031 1 47.62 239 THR F N 1
ATOM 15839 C CA . THR F 1 259 ? -86.153 4.315 2.857 1 47.69 239 THR F CA 1
ATOM 15840 C C . THR F 1 259 ? -84.676 3.877 2.99 1 47.44 239 THR F C 1
ATOM 15841 O O . THR F 1 259 ? -84.414 2.717 3.284 1 47.49 239 THR F O 1
ATOM 15845 N N . GLY F 1 260 ? -83.741 4.796 2.763 1 47 240 GLY F N 1
ATOM 15846 C CA . GLY F 1 260 ? -82.308 4.577 2.928 1 47.02 240 GLY F CA 1
ATOM 15847 C C . GLY F 1 260 ? -81.603 3.478 2.149 1 46.63 240 GLY F C 1
ATOM 15848 O O . GLY F 1 260 ? -80.714 2.82 2.698 1 46.56 240 GLY F O 1
ATOM 15849 N N . ALA F 1 261 ? -81.931 3.299 0.862 1 46.11 241 ALA F N 1
ATOM 15850 C CA . ALA F 1 261 ? -81.24 2.306 0.034 1 46 241 ALA F CA 1
ATOM 15851 C C . ALA F 1 261 ? -80.055 3.012 -0.65 1 45.46 241 ALA F C 1
ATOM 15852 O O . ALA F 1 261 ? -79.989 3.093 -1.874 1 45.5 241 ALA F O 1
ATOM 15854 N N . LEU F 1 262 ? -79.135 3.553 0.16 1 44.86 242 LEU F N 1
ATOM 15855 C CA . LEU F 1 262 ? -77.985 4.331 -0.305 1 44.69 242 LEU F CA 1
ATOM 15856 C C . LEU F 1 262 ? -76.913 3.533 -1.029 1 44.53 242 LEU F C 1
ATOM 15857 O O . LEU F 1 262 ? -76.758 2.336 -0.799 1 44.64 242 LEU F O 1
ATOM 15862 N N . LEU F 1 263 ? -76.134 4.231 -1.867 1 44.11 243 LEU F N 1
ATOM 15863 C CA . LEU F 1 263 ? -74.998 3.679 -2.59 1 44.18 243 LEU F CA 1
ATOM 15864 C C . LEU F 1 263 ? -73.758 4.017 -1.746 1 44.24 243 LEU F C 1
ATOM 15865 O O . LEU F 1 263 ? -73.533 5.181 -1.428 1 44.44 243 LEU F O 1
ATOM 15870 N N . HIS F 1 264 ? -73.013 3.003 -1.308 1 43.96 244 HIS F N 1
ATOM 15871 C CA . HIS F 1 264 ? -71.832 3.188 -0.463 1 44.23 244 HIS F CA 1
ATOM 15872 C C . HIS F 1 264 ? -70.771 3.995 -1.196 1 43.93 244 HIS F C 1
ATOM 15873 O O . HIS F 1 264 ? -70.588 3.794 -2.396 1 44.04 244 HIS F O 1
ATOM 15880 N N . PRO F 1 265 ? -70.032 4.886 -0.501 1 43.43 245 PRO F N 1
ATOM 15881 C CA . PRO F 1 265 ? -68.998 5.677 -1.192 1 43.35 245 PRO F CA 1
ATOM 15882 C C . PRO F 1 265 ? -68.028 4.873 -2.066 1 43.46 245 PRO F C 1
ATOM 15883 O O . PRO F 1 265 ? -67.638 5.365 -3.126 1 43.83 245 PRO F O 1
ATOM 15887 N N . MET F 1 266 ? -67.658 3.641 -1.646 1 42.92 246 MET F N 1
ATOM 15888 C CA . MET F 1 266 ? -66.761 2.777 -2.419 1 42.97 246 MET F CA 1
ATOM 15889 C C . MET F 1 266 ? -67.43 2.3 -3.694 1 42.54 246 MET F C 1
ATOM 15890 O O . MET F 1 266 ? -66.786 2.241 -4.739 1 42.54 246 MET F O 1
ATOM 15895 N N . GLY F 1 267 ? -68.705 1.936 -3.593 1 42.12 247 GLY F N 1
ATOM 15896 C CA . GLY F 1 267 ? -69.488 1.481 -4.732 1 42.2 247 GLY F CA 1
ATOM 15897 C C . GLY F 1 267 ? -69.666 2.601 -5.732 1 42.05 247 GLY F C 1
ATOM 15898 O O . GLY F 1 267 ? -69.463 2.405 -6.928 1 42.23 247 GLY F O 1
ATOM 15899 N N . ALA F 1 268 ? -69.966 3.803 -5.231 1 41.57 248 ALA F N 1
ATOM 15900 C CA . ALA F 1 268 ? -70.148 4.999 -6.046 1 41.63 248 ALA F CA 1
ATOM 15901 C C . ALA F 1 268 ? -68.871 5.404 -6.764 1 41.38 248 ALA F C 1
ATOM 15902 O O . ALA F 1 268 ? -68.932 5.89 -7.891 1 41.41 248 ALA F O 1
ATOM 15904 N N . TYR F 1 269 ? -67.72 5.214 -6.118 1 41.06 249 TYR F N 1
ATOM 15905 C CA . TYR F 1 269 ? -66.443 5.549 -6.728 1 41.22 249 TYR F CA 1
ATOM 15906 C C . TYR F 1 269 ? -66.123 4.574 -7.856 1 41.01 249 TYR F C 1
ATOM 15907 O O . TYR F 1 269 ? -65.663 5.004 -8.906 1 41.04 249 TYR F O 1
ATOM 15916 N N . LEU F 1 270 ? -66.36 3.272 -7.641 1 40.65 250 LEU F N 1
ATOM 15917 C CA . LEU F 1 270 ? -66.078 2.259 -8.658 1 40.75 250 LEU F CA 1
ATOM 15918 C C . LEU F 1 270 ? -67.028 2.352 -9.846 1 40.58 250 LEU F C 1
ATOM 15919 O O . LEU F 1 270 ? -66.626 2.063 -10.973 1 40.91 250 LEU F O 1
ATOM 15924 N N . LEU F 1 271 ? -68.283 2.744 -9.602 1 39.92 251 LEU F N 1
ATOM 15925 C CA . LEU F 1 271 ? -69.254 2.896 -10.683 1 39.89 251 LEU F CA 1
ATOM 15926 C C . LEU F 1 271 ? -68.926 4.126 -11.532 1 39.82 251 LEU F C 1
ATOM 15927 O O . LEU F 1 271 ? -69.084 4.091 -12.752 1 39.96 251 LEU F O 1
ATOM 15932 N N . HIS F 1 272 ? -68.455 5.206 -10.887 1 39.42 252 HIS F N 1
ATOM 15933 C CA . HIS F 1 272 ? -68.065 6.431 -11.57 1 39.61 252 HIS F CA 1
ATOM 15934 C C . HIS F 1 272 ? -66.776 6.171 -12.348 1 39.94 252 HIS F C 1
ATOM 15935 O O . HIS F 1 272 ? -66.677 6.572 -13.503 1 40.21 252 HIS F O 1
ATOM 15942 N N . ARG F 1 273 ? -65.81 5.466 -11.736 1 39.81 253 ARG F N 1
ATOM 15943 C CA . ARG F 1 273 ? -64.538 5.09 -12.364 1 40.23 253 ARG F CA 1
ATOM 15944 C C . ARG F 1 273 ? -64.789 4.254 -13.628 1 40.4 253 ARG F C 1
ATOM 15945 O O . ARG F 1 273 ? -64.108 4.436 -14.636 1 40.67 253 ARG F O 1
ATOM 15953 N N . GLY F 1 274 ? -65.783 3.374 -13.563 1 40.15 254 GLY F N 1
ATOM 15954 C CA . GLY F 1 274 ? -66.175 2.51 -14.667 1 40.46 254 GLY F CA 1
ATOM 15955 C C . GLY F 1 274 ? -66.786 3.238 -15.846 1 40.45 254 GLY F C 1
ATOM 15956 O O . GLY F 1 274 ? -66.782 2.717 -16.961 1 40.58 254 GLY F O 1
ATOM 15957 N N . LEU F 1 275 ? -67.331 4.436 -15.618 1 40.16 255 LEU F N 1
ATOM 15958 C CA . LEU F 1 275 ? -67.911 5.233 -16.697 1 40.27 255 LEU F CA 1
ATOM 15959 C C . LEU F 1 275 ? -66.839 5.735 -17.666 1 40.24 255 LEU F C 1
ATOM 15960 O O . LEU F 1 275 ? -67.125 5.898 -18.846 1 40.34 255 LEU F O 1
ATOM 15965 N N . ARG F 1 276 ? -65.608 5.957 -17.179 1 39.93 256 ARG F N 1
ATOM 15966 C CA . ARG F 1 276 ? -64.488 6.443 -17.979 1 40.2 256 ARG F CA 1
ATOM 15967 C C . ARG F 1 276 ? -64.084 5.448 -19.065 1 40.16 256 ARG F C 1
ATOM 15968 O O . ARG F 1 276 ? -63.783 5.845 -20.188 1 40.11 256 ARG F O 1
ATOM 15976 N N . THR F 1 277 ? -64.098 4.163 -18.74 1 40.15 257 THR F N 1
ATOM 15977 C CA . THR F 1 277 ? -63.743 3.124 -19.704 1 40.72 257 THR F CA 1
ATOM 15978 C C . THR F 1 277 ? -64.961 2.502 -20.404 1 41.38 257 THR F C 1
ATOM 15979 O O . THR F 1 277 ? -64.811 1.479 -21.061 1 41.59 257 THR F O 1
ATOM 15983 N N . LEU F 1 278 ? -66.153 3.107 -20.279 1 41.54 258 LEU F N 1
ATOM 15984 C CA . LEU F 1 278 ? -67.383 2.57 -20.864 1 42.22 258 LEU F CA 1
ATOM 15985 C C . LEU F 1 278 ? -67.428 2.619 -22.387 1 42.78 258 LEU F C 1
ATOM 15986 O O . LEU F 1 278 ? -67.819 1.633 -23.01 1 42.76 258 LEU F O 1
ATOM 15991 N N . ALA F 1 279 ? -67.034 3.749 -22.99 1 43.13 259 ALA F N 1
ATOM 15992 C CA . ALA F 1 279 ? -67.057 3.885 -24.446 1 43.87 259 ALA F CA 1
ATOM 15993 C C . ALA F 1 279 ? -66.168 2.849 -25.131 1 44.25 259 ALA F C 1
ATOM 15994 O O . ALA F 1 279 ? -66.614 2.194 -26.07 1 44.31 259 ALA F O 1
ATOM 15996 N N . VAL F 1 280 ? -64.935 2.661 -24.632 1 44.32 260 VAL F N 1
ATOM 15997 C CA . VAL F 1 280 ? -64.006 1.71 -25.227 1 44.75 260 VAL F CA 1
ATOM 15998 C C . VAL F 1 280 ? -64.401 0.262 -24.949 1 44.86 260 VAL F C 1
ATOM 15999 O O . VAL F 1 280 ? -64.15 -0.6 -25.789 1 45.09 260 VAL F O 1
ATOM 16003 N N . ARG F 1 281 ? -65.045 -0.007 -23.803 1 44.61 261 ARG F N 1
ATOM 16004 C CA . ARG F 1 281 ? -65.457 -1.364 -23.467 1 44.95 261 ARG F CA 1
ATOM 16005 C C . ARG F 1 281 ? -66.656 -1.785 -24.298 1 45.74 261 ARG F C 1
ATOM 16006 O O . ARG F 1 281 ? -66.692 -2.912 -24.785 1 46.08 261 ARG F O 1
ATOM 16014 N N . MET F 1 282 ? -67.638 -0.883 -24.456 1 45.84 262 MET F N 1
ATOM 16015 C CA . MET F 1 282 ? -68.841 -1.179 -25.22 1 46.44 262 MET F CA 1
ATOM 16016 C C . MET F 1 282 ? -68.559 -1.335 -26.702 1 47 262 MET F C 1
ATOM 16017 O O . MET F 1 282 ? -69.129 -2.219 -27.333 1 47.13 262 MET F O 1
ATOM 16022 N N . ARG F 1 283 ? -67.661 -0.508 -27.253 1 47.25 263 ARG F N 1
ATOM 16023 C CA . ARG F 1 283 ? -67.298 -0.594 -28.665 1 48.1 263 ARG F CA 1
ATOM 16024 C C . ARG F 1 283 ? -66.607 -1.92 -28.974 1 48.53 263 ARG F C 1
ATOM 16025 O O . ARG F 1 283 ? -66.832 -2.492 -30.037 1 48.62 263 ARG F O 1
ATOM 16033 N N . ALA F 1 284 ? -65.782 -2.416 -28.039 1 48.67 264 ALA F N 1
ATOM 16034 C CA . ALA F 1 284 ? -65.067 -3.677 -28.209 1 49.3 264 ALA F CA 1
ATOM 16035 C C . ALA F 1 284 ? -65.97 -4.889 -27.987 1 49.78 264 ALA F C 1
ATOM 16036 O O . ALA F 1 284 ? -65.898 -5.846 -28.754 1 49.96 264 ALA F O 1
ATOM 16038 N N . ALA F 1 285 ? -66.814 -4.858 -26.944 1 49.86 265 ALA F N 1
ATOM 16039 C CA . ALA F 1 285 ? -67.709 -5.973 -26.656 1 50.43 265 ALA F CA 1
ATOM 16040 C C . ALA F 1 285 ? -68.757 -6.131 -27.75 1 50.84 265 ALA F C 1
ATOM 16041 O O . ALA F 1 285 ? -69.073 -7.255 -28.123 1 50.98 265 ALA F O 1
ATOM 16043 N N . GLN F 1 286 ? -69.269 -5.016 -28.286 1 50.88 266 GLN F N 1
ATOM 16044 C CA . GLN F 1 286 ? -70.26 -5.045 -29.359 1 51.54 266 GLN F CA 1
ATOM 16045 C C . GLN F 1 286 ? -69.655 -5.604 -30.647 1 51.9 266 GLN F C 1
ATOM 16046 O O . GLN F 1 286 ? -70.311 -6.366 -31.356 1 52.07 266 GLN F O 1
ATOM 16052 N N . THR F 1 287 ? -68.4 -5.246 -30.935 1 51.94 267 THR F N 1
ATOM 16053 C CA . THR F 1 287 ? -67.702 -5.732 -32.122 1 52.55 267 THR F CA 1
ATOM 16054 C C . THR F 1 287 ? -67.509 -7.241 -32.029 1 53.12 267 THR F C 1
ATOM 16055 O O . THR F 1 287 ? -67.756 -7.957 -33.001 1 53.41 267 THR F O 1
ATOM 16059 N N . THR F 1 288 ? -67.105 -7.725 -30.844 1 53.12 268 THR F N 1
ATOM 16060 C CA . THR F 1 288 ? -66.912 -9.152 -30.608 1 53.59 268 THR F CA 1
ATOM 16061 C C . THR F 1 288 ? -68.25 -9.888 -30.717 1 54.07 268 THR F C 1
ATOM 16062 O O . THR F 1 288 ? -68.309 -10.936 -31.347 1 54.17 268 THR F O 1
ATOM 16066 N N . ALA F 1 289 ? -69.327 -9.308 -30.159 1 54.25 269 ALA F N 1
ATOM 16067 C CA . ALA F 1 289 ? -70.672 -9.885 -30.197 1 54.93 269 ALA F CA 1
ATOM 16068 C C . ALA F 1 289 ? -71.235 -9.992 -31.61 1 55.6 269 ALA F C 1
ATOM 16069 O O . ALA F 1 289 ? -71.856 -10.999 -31.942 1 55.76 269 ALA F O 1
ATOM 16071 N N . GLY F 1 290 ? -71.006 -8.967 -32.427 1 55.88 270 GLY F N 1
ATOM 16072 C CA . GLY F 1 290 ? -71.481 -8.928 -33.806 1 56.69 270 GLY F CA 1
ATOM 16073 C C . GLY F 1 290 ? -70.885 -10.018 -34.674 1 57.31 270 GLY F C 1
ATOM 16074 O O . GLY F 1 290 ? -71.548 -10.549 -35.57 1 57.47 270 GLY F O 1
ATOM 16075 N N . GLU F 1 291 ? -69.628 -10.367 -34.399 1 57.41 271 GLU F N 1
ATOM 16076 C CA . GLU F 1 291 ? -68.951 -11.418 -35.138 1 57.98 271 GLU F CA 1
ATOM 16077 C C . GLU F 1 291 ? -69.284 -12.79 -34.55 1 58.33 271 GLU F C 1
ATOM 16078 O O . GLU F 1 291 ? -69.506 -13.743 -35.298 1 58.45 271 GLU F O 1
ATOM 16084 N N . LEU F 1 292 ? -69.346 -12.881 -33.213 1 58.38 272 LEU F N 1
ATOM 16085 C CA . LEU F 1 292 ? -69.654 -14.117 -32.5 1 58.96 272 LEU F CA 1
ATOM 16086 C C . LEU F 1 292 ? -71.033 -14.652 -32.866 1 59.81 272 LEU F C 1
ATOM 16087 O O . LEU F 1 292 ? -71.177 -15.852 -33.077 1 60.01 272 LEU F O 1
ATOM 16092 N N . ALA F 1 293 ? -72.042 -13.774 -32.958 1 60.1 273 ALA F N 1
ATOM 16093 C CA . ALA F 1 293 ? -73.393 -14.202 -33.319 1 60.86 273 ALA F CA 1
ATOM 16094 C C . ALA F 1 293 ? -73.462 -14.694 -34.767 1 61.44 273 ALA F C 1
ATOM 16095 O O . ALA F 1 293 ? -74.214 -15.618 -35.07 1 61.5 273 ALA F O 1
ATOM 16097 N N . GLU F 1 294 ? -72.673 -14.078 -35.656 1 61.73 274 GLU F N 1
ATOM 16098 C CA . GLU F 1 294 ? -72.614 -14.451 -37.065 1 62.53 274 GLU F CA 1
ATOM 16099 C C . GLU F 1 294 ? -71.917 -15.806 -37.238 1 62.94 274 GLU F C 1
ATOM 16100 O O . GLU F 1 294 ? -72.333 -16.612 -38.069 1 63 274 GLU F O 1
ATOM 16106 N N . ARG F 1 295 ? -70.873 -16.064 -36.438 1 63.08 275 ARG F N 1
ATOM 16107 C CA . ARG F 1 295 ? -70.146 -17.329 -36.484 1 63.75 275 ARG F CA 1
ATOM 16108 C C . ARG F 1 295 ? -70.96 -18.459 -35.835 1 64.32 275 ARG F C 1
ATOM 16109 O O . ARG F 1 295 ? -70.907 -19.597 -36.301 1 64.43 275 ARG F O 1
ATOM 16117 N N . LEU F 1 296 ? -71.719 -18.145 -34.77 1 64.59 276 LEU F N 1
ATOM 16118 C CA . LEU F 1 296 ? -72.568 -19.135 -34.098 1 65.35 276 LEU F CA 1
ATOM 16119 C C . LEU F 1 296 ? -73.793 -19.521 -34.936 1 66.05 276 LEU F C 1
ATOM 16120 O O . LEU F 1 296 ? -74.34 -20.603 -34.742 1 66.02 276 LEU F O 1
ATOM 16125 N N . ALA F 1 297 ? -74.222 -18.643 -35.865 1 66.57 277 ALA F N 1
ATOM 16126 C CA . ALA F 1 297 ? -75.343 -18.915 -36.767 1 67.61 277 ALA F CA 1
ATOM 16127 C C . ALA F 1 297 ? -75.024 -20.101 -37.683 1 68.61 277 ALA F C 1
ATOM 16128 O O . ALA F 1 297 ? -75.912 -20.896 -37.994 1 68.77 277 ALA F O 1
ATOM 16130 N N . ALA F 1 298 ? -73.749 -20.241 -38.085 1 69.09 278 ALA F N 1
ATOM 16131 C CA . ALA F 1 298 ? -73.293 -21.342 -38.923 1 69.97 278 ALA F CA 1
ATOM 16132 C C . ALA F 1 298 ? -72.933 -22.558 -38.047 1 70.6 278 ALA F C 1
ATOM 16133 O O . ALA F 1 298 ? -71.791 -23.018 -38.043 1 70.82 278 ALA F O 1
ATOM 16135 N N . HIS F 1 299 ? -73.91 -23.062 -37.288 1 70.71 279 HIS F N 1
ATOM 16136 C CA . HIS F 1 299 ? -73.701 -24.214 -36.422 1 71.46 279 HIS F CA 1
ATOM 16137 C C . HIS F 1 299 ? -74.94 -25.104 -36.454 1 71.84 279 HIS F C 1
ATOM 16138 O O . HIS F 1 299 ? -76.064 -24.607 -36.402 1 72.02 279 HIS F O 1
ATOM 16145 N N . PRO F 1 300 ? -74.75 -26.429 -36.565 1 71.73 280 PRO F N 1
ATOM 16146 C CA . PRO F 1 300 ? -75.908 -27.334 -36.643 1 71.78 280 PRO F CA 1
ATOM 16147 C C . PRO F 1 300 ? -76.786 -27.383 -35.394 1 71.86 280 PRO F C 1
ATOM 16148 O O . PRO F 1 300 ? -77.989 -27.6 -35.504 1 71.85 280 PRO F O 1
ATOM 16152 N N . ALA F 1 301 ? -76.19 -27.198 -34.214 1 71.78 281 ALA F N 1
ATOM 16153 C CA . ALA F 1 301 ? -76.915 -27.256 -32.949 1 72.15 281 ALA F CA 1
ATOM 16154 C C . ALA F 1 301 ? -77.849 -26.065 -32.719 1 72.3 281 ALA F C 1
ATOM 16155 O O . ALA F 1 301 ? -78.847 -26.205 -32.014 1 72.4 281 ALA F O 1
ATOM 16157 N N . ILE F 1 302 ? -77.532 -24.9 -33.307 1 72.13 282 ILE F N 1
ATOM 16158 C CA . ILE F 1 302 ? -78.33 -23.684 -33.131 1 72.42 282 ILE F CA 1
ATOM 16159 C C . ILE F 1 302 ? -79.309 -23.44 -34.281 1 72.58 282 ILE F C 1
ATOM 16160 O O . ILE F 1 302 ? -78.886 -23.291 -35.427 1 72.62 282 ILE F O 1
ATOM 16165 N N . THR F 1 303 ? -80.617 -23.371 -33.968 1 72.53 283 THR F N 1
ATOM 16166 C CA . THR F 1 303 ? -81.665 -23.16 -34.964 1 72.88 283 THR F CA 1
ATOM 16167 C C . THR F 1 303 ? -81.8 -21.691 -35.357 1 73.17 283 THR F C 1
ATOM 16168 O O . THR F 1 303 ? -82.019 -21.39 -36.528 1 73.34 283 THR F O 1
ATOM 16172 N N . ALA F 1 304 ? -81.677 -20.778 -34.383 1 73.03 284 ALA F N 1
ATOM 16173 C CA . ALA F 1 304 ? -81.79 -19.343 -34.639 1 73.34 284 ALA F CA 1
ATOM 16174 C C . ALA F 1 304 ? -80.985 -18.523 -33.63 1 73.28 284 ALA F C 1
ATOM 16175 O O . ALA F 1 304 ? -80.938 -18.867 -32.452 1 73.44 284 ALA F O 1
ATOM 16177 N N . VAL F 1 305 ? -80.361 -17.431 -34.089 1 72.87 285 VAL F N 1
ATOM 16178 C CA . VAL F 1 305 ? -79.57 -16.564 -33.222 1 72.96 285 VAL F CA 1
ATOM 16179 C C . VAL F 1 305 ? -80.284 -15.234 -33.028 1 72.98 285 VAL F C 1
ATOM 16180 O O . VAL F 1 305 ? -80.775 -14.649 -33.99 1 73.01 285 VAL F O 1
ATOM 16184 N N . HIS F 1 306 ? -80.36 -14.762 -31.784 1 72.83 286 HIS F N 1
ATOM 16185 C CA . HIS F 1 306 ? -81.012 -13.504 -31.463 1 73.18 286 HIS F CA 1
ATOM 16186 C C . HIS F 1 306 ? -79.985 -12.414 -31.206 1 73.28 286 HIS F C 1
ATOM 16187 O O . HIS F 1 306 ? -79.326 -12.409 -30.168 1 73.38 286 HIS F O 1
ATOM 16194 N N . TYR F 1 307 ? -79.839 -11.499 -32.159 1 73.11 287 TYR F N 1
ATOM 16195 C CA . TYR F 1 307 ? -78.909 -10.385 -32.045 1 73.46 287 TYR F CA 1
ATOM 16196 C C . TYR F 1 307 ? -79.475 -9.211 -32.839 1 73.97 287 TYR F C 1
ATOM 16197 O O . TYR F 1 307 ? -79.794 -9.359 -34.018 1 74.06 287 TYR F O 1
ATOM 16206 N N . PRO F 1 308 ? -79.63 -8.04 -32.196 1 74.17 288 PRO F N 1
ATOM 16207 C CA . PRO F 1 308 ? -80.218 -6.884 -32.894 1 74.51 288 PRO F CA 1
ATOM 16208 C C . PRO F 1 308 ? -79.543 -6.489 -34.207 1 75.13 288 PRO F C 1
ATOM 16209 O O . PRO F 1 308 ? -80.225 -6.158 -35.174 1 75.39 288 PRO F O 1
ATOM 16213 N N . GLY F 1 309 ? -78.219 -6.55 -34.238 1 75.38 289 GLY F N 1
ATOM 16214 C CA . GLY F 1 309 ? -77.443 -6.217 -35.425 1 76.09 289 GLY F CA 1
ATOM 16215 C C . GLY F 1 309 ? -77.557 -7.227 -36.55 1 76.59 289 GLY F C 1
ATOM 16216 O O . GLY F 1 309 ? -77.277 -6.897 -37.703 1 76.74 289 GLY F O 1
ATOM 16217 N N . LEU F 1 310 ? -77.963 -8.466 -36.229 1 76.66 290 LEU F N 1
ATOM 16218 C CA . LEU F 1 310 ? -78.124 -9.523 -37.221 1 77.19 290 LEU F CA 1
ATOM 16219 C C . LEU F 1 310 ? -79.312 -9.261 -38.127 1 77.73 290 LEU F C 1
ATOM 16220 O O . LEU F 1 310 ? -80.306 -8.674 -37.698 1 77.83 290 LEU F O 1
ATOM 16225 N N . ASN F 1 311 ? -79.186 -9.675 -39.395 1 77.9 291 ASN F N 1
ATOM 16226 C CA . ASN F 1 311 ? -80.202 -9.489 -40.425 1 78.54 291 ASN F CA 1
ATOM 16227 C C . ASN F 1 311 ? -81.449 -10.307 -40.13 1 78.89 291 ASN F C 1
ATOM 16228 O O . ASN F 1 311 ? -82.524 -9.739 -39.965 1 79.03 291 ASN F O 1
ATOM 16233 N N . ASP F 1 314 ? -82.399 -4.755 -39.143 1 73.29 294 ASP F N 1
ATOM 16234 C CA . ASP F 1 314 ? -83.361 -4.359 -38.114 1 73.83 294 ASP F CA 1
ATOM 16235 C C . ASP F 1 314 ? -84.785 -4.801 -38.439 1 73.9 294 ASP F C 1
ATOM 16236 O O . ASP F 1 314 ? -85.411 -4.269 -39.356 1 74.03 294 ASP F O 1
ATOM 16241 N N . PRO F 1 315 ? -85.315 -5.778 -37.683 1 73.62 295 PRO F N 1
ATOM 16242 C CA . PRO F 1 315 ? -86.681 -6.251 -37.957 1 73.43 295 PRO F CA 1
ATOM 16243 C C . PRO F 1 315 ? -87.761 -5.224 -37.623 1 73.1 295 PRO F C 1
ATOM 16244 O O . PRO F 1 315 ? -88.812 -5.22 -38.259 1 73.23 295 PRO F O 1
ATOM 16248 N N . ARG F 1 316 ? -87.505 -4.343 -36.65 1 72.53 296 ARG F N 1
ATOM 16249 C CA . ARG F 1 316 ? -88.476 -3.309 -36.285 1 72.44 296 ARG F CA 1
ATOM 16250 C C . ARG F 1 316 ? -88.159 -1.915 -36.871 1 72.07 296 ARG F C 1
ATOM 16251 O O . ARG F 1 316 ? -88.97 -1 -36.733 1 72.21 296 ARG F O 1
ATOM 16259 N N . GLY F 1 317 ? -87.009 -1.766 -37.526 1 71.45 297 GLY F N 1
ATOM 16260 C CA . GLY F 1 317 ? -86.593 -0.487 -38.087 1 71.29 297 GLY F CA 1
ATOM 16261 C C . GLY F 1 317 ? -86.178 0.443 -36.97 1 70.8 297 GLY F C 1
ATOM 16262 O O . GLY F 1 317 ? -86.61 1.597 -36.915 1 70.88 297 GLY F O 1
ATOM 16263 N N . LEU F 1 318 ? -85.368 -0.079 -36.04 1 70.13 298 LEU F N 1
ATOM 16264 C CA . LEU F 1 318 ? -84.948 0.663 -34.861 1 69.91 298 LEU F CA 1
ATOM 16265 C C . LEU F 1 318 ? -83.457 0.981 -34.823 1 69.68 298 LEU F C 1
ATOM 16266 O O . LEU F 1 318 ? -83.062 1.898 -34.108 1 69.77 298 LEU F O 1
ATOM 16271 N N . LEU F 1 319 ? -82.626 0.221 -35.551 1 69.24 299 LEU F N 1
ATOM 16272 C CA . LEU F 1 319 ? -81.185 0.469 -35.546 1 69.29 299 LEU F CA 1
ATOM 16273 C C . LEU F 1 319 ? -80.858 1.716 -36.357 1 69.12 299 LEU F C 1
ATOM 16274 O O . LEU F 1 319 ? -81.241 1.829 -37.519 1 69.26 299 LEU F O 1
ATOM 16279 N N . GLY F 1 320 ? -80.193 2.658 -35.713 1 68.64 300 GLY F N 1
ATOM 16280 C CA . GLY F 1 320 ? -79.838 3.934 -36.308 1 68.69 300 GLY F CA 1
ATOM 16281 C C . GLY F 1 320 ? -80.716 5.031 -35.75 1 68.5 300 GLY F C 1
ATOM 16282 O O . GLY F 1 320 ? -80.23 6.104 -35.391 1 68.65 300 GLY F O 1
ATOM 16283 N N . ARG F 1 321 ? -82.019 4.76 -35.645 1 68.04 301 ARG F N 1
ATOM 16284 C CA . ARG F 1 321 ? -82.971 5.728 -35.112 1 68.1 301 ARG F CA 1
ATOM 16285 C C . ARG F 1 321 ? -82.989 5.705 -33.583 1 67.46 301 ARG F C 1
ATOM 16286 O O . ARG F 1 321 ? -83.103 6.752 -32.95 1 67.53 301 ARG F O 1
ATOM 16294 N N . GLN F 1 322 ? -82.874 4.51 -32.992 1 66.7 302 GLN F N 1
ATOM 16295 C CA . GLN F 1 322 ? -82.922 4.324 -31.546 1 66.35 302 GLN F CA 1
ATOM 16296 C C . GLN F 1 322 ? -81.619 3.744 -30.996 1 65.62 302 GLN F C 1
ATOM 16297 O O . GLN F 1 322 ? -81.141 4.191 -29.954 1 65.6 302 GLN F O 1
ATOM 16303 N N . MET F 1 323 ? -81.048 2.751 -31.692 1 64.87 303 MET F N 1
ATOM 16304 C CA . MET F 1 323 ? -79.815 2.099 -31.26 1 64.72 303 MET F CA 1
ATOM 16305 C C . MET F 1 323 ? -78.678 2.269 -32.257 1 64.21 303 MET F C 1
ATOM 16306 O O . MET F 1 323 ? -78.8 1.825 -33.391 1 64.38 303 MET F O 1
ATOM 16311 N N . SER F 1 324 ? -77.546 2.846 -31.829 1 63.43 304 SER F N 1
ATOM 16312 C CA . SER F 1 324 ? -76.39 3.017 -32.714 1 63.15 304 SER F CA 1
ATOM 16313 C C . SER F 1 324 ? -75.417 1.825 -32.633 1 62.66 304 SER F C 1
ATOM 16314 O O . SER F 1 324 ? -74.203 2.002 -32.74 1 62.77 304 SER F O 1
ATOM 16317 N N . GLY F 1 325 ? -75.966 0.627 -32.459 1 61.93 305 GLY F N 1
ATOM 16318 C CA . GLY F 1 325 ? -75.202 -0.61 -32.353 1 61.66 305 GLY F CA 1
ATOM 16319 C C . GLY F 1 325 ? -76.062 -1.8 -31.969 1 61.01 305 GLY F C 1
ATOM 16320 O O . GLY F 1 325 ? -77.193 -1.632 -31.52 1 61.15 305 GLY F O 1
ATOM 16321 N N . GLY F 1 326 ? -75.534 -3.001 -32.148 1 60.19 306 GLY F N 1
ATOM 16322 C CA . GLY F 1 326 ? -76.265 -4.221 -31.823 1 59.89 306 GLY F CA 1
ATOM 16323 C C . GLY F 1 326 ? -76.169 -4.683 -30.379 1 59.28 306 GLY F C 1
ATOM 16324 O O . GLY F 1 326 ? -76.85 -5.631 -29.986 1 59.29 306 GLY F O 1
ATOM 16325 N N . GLY F 1 327 ? -75.318 -4.037 -29.591 1 58.58 307 GLY F N 1
ATOM 16326 C CA . GLY F 1 327 ? -75.132 -4.389 -28.189 1 58.27 307 GLY F CA 1
ATOM 16327 C C . GLY F 1 327 ? -74.137 -5.51 -27.964 1 57.61 307 GLY F C 1
ATOM 16328 O O . GLY F 1 327 ? -73.529 -6.009 -28.912 1 57.66 307 GLY F O 1
ATOM 16329 N N . ALA F 1 328 ? -73.962 -5.917 -26.702 1 56.87 308 ALA F N 1
ATOM 16330 C CA . ALA F 1 328 ? -73.033 -6.995 -26.367 1 56.69 308 ALA F CA 1
ATOM 16331 C C . ALA F 1 328 ? -73.725 -8.219 -25.767 1 56.22 308 ALA F C 1
ATOM 16332 O O . ALA F 1 328 ? -73.094 -8.975 -25.033 1 56.37 308 ALA F O 1
ATOM 16334 N N . MET F 1 329 ? -75.014 -8.418 -26.075 1 55.45 309 MET F N 1
ATOM 16335 C CA . MET F 1 329 ? -75.772 -9.561 -25.581 1 55.22 309 MET F CA 1
ATOM 16336 C C . MET F 1 329 ? -76.233 -10.402 -26.762 1 55.53 309 MET F C 1
ATOM 16337 O O . MET F 1 329 ? -76.61 -9.85 -27.792 1 55.58 309 MET F O 1
ATOM 16342 N N . ILE F 1 330 ? -76.185 -11.736 -26.63 1 55.66 310 ILE F N 1
ATOM 16343 C CA . ILE F 1 330 ? -76.622 -12.657 -27.682 1 56.38 310 ILE F CA 1
ATOM 16344 C C . ILE F 1 330 ? -77.439 -13.79 -27.064 1 57.16 310 ILE F C 1
ATOM 16345 O O . ILE F 1 330 ? -77.029 -14.361 -26.057 1 57.33 310 ILE F O 1
ATOM 16350 N N . ALA F 1 331 ? -78.571 -14.141 -27.677 1 57.45 311 ALA F N 1
ATOM 16351 C CA . ALA F 1 331 ? -79.386 -15.261 -27.222 1 58.23 311 ALA F CA 1
ATOM 16352 C C . ALA F 1 331 ? -79.348 -16.347 -28.298 1 58.98 311 ALA F C 1
ATOM 16353 O O . ALA F 1 331 ? -79.302 -16.03 -29.483 1 59 311 ALA F O 1
ATOM 16355 N N . LEU F 1 332 ? -79.326 -17.623 -27.898 1 59.52 312 LEU F N 1
ATOM 16356 C CA . LEU F 1 332 ? -79.257 -18.724 -28.864 1 60.46 312 LEU F CA 1
ATOM 16357 C C . LEU F 1 332 ? -80.402 -19.712 -28.704 1 61.34 312 LEU F C 1
ATOM 16358 O O . LEU F 1 332 ? -80.616 -20.23 -27.612 1 61.46 312 LEU F O 1
ATOM 16363 N N . GLU F 1 333 ? -81.115 -20.005 -29.794 1 61.8 313 GLU F N 1
ATOM 16364 C CA . GLU F 1 333 ? -82.206 -20.971 -29.751 1 62.73 313 GLU F CA 1
ATOM 16365 C C . GLU F 1 333 ? -81.689 -22.354 -30.132 1 63.49 313 GLU F C 1
ATOM 16366 O O . GLU F 1 333 ? -81.608 -22.683 -31.313 1 63.72 313 GLU F O 1
ATOM 16372 N N . LEU F 1 334 ? -81.324 -23.156 -29.127 1 63.69 314 LEU F N 1
ATOM 16373 C CA . LEU F 1 334 ? -80.792 -24.495 -29.346 1 64.33 314 LEU F CA 1
ATOM 16374 C C . LEU F 1 334 ? -81.849 -25.481 -29.824 1 64.67 314 LEU F C 1
ATOM 16375 O O . LEU F 1 334 ? -83.029 -25.332 -29.512 1 64.81 314 LEU F O 1
ATOM 16380 N N . ALA F 1 335 ? -81.421 -26.499 -30.576 1 64.61 315 ALA F N 1
ATOM 16381 C CA . ALA F 1 335 ? -82.332 -27.516 -31.088 1 64.97 315 ALA F CA 1
ATOM 16382 C C . ALA F 1 335 ? -82.677 -28.582 -30.044 1 65.11 315 ALA F C 1
ATOM 16383 O O . ALA F 1 335 ? -83.769 -29.149 -30.088 1 65.24 315 ALA F O 1
ATOM 16385 N N . GLY F 1 336 ? -81.75 -28.852 -29.127 1 64.86 316 GLY F N 1
ATOM 16386 C CA . GLY F 1 336 ? -81.94 -29.854 -28.087 1 65.1 316 GLY F CA 1
ATOM 16387 C C . GLY F 1 336 ? -82.952 -29.49 -27.018 1 65.07 316 GLY F C 1
ATOM 16388 O O . GLY F 1 336 ? -83.479 -30.369 -26.335 1 65.13 316 GLY F O 1
ATOM 16389 N N . GLY F 1 337 ? -83.224 -28.201 -26.864 1 64.82 317 GLY F N 1
ATOM 16390 C CA . GLY F 1 337 ? -84.202 -27.734 -25.893 1 65.07 317 GLY F CA 1
ATOM 16391 C C . GLY F 1 337 ? -83.649 -27.482 -24.507 1 65.08 317 GLY F C 1
ATOM 16392 O O . GLY F 1 337 ? -82.696 -26.717 -24.347 1 65.17 317 GLY F O 1
ATOM 16393 N N . PHE F 1 338 ? -84.246 -28.116 -23.49 1 64.83 318 PHE F N 1
ATOM 16394 C CA . PHE F 1 338 ? -83.812 -27.916 -22.111 1 65.01 318 PHE F CA 1
ATOM 16395 C C . PHE F 1 338 ? -82.511 -28.635 -21.774 1 64.73 318 PHE F C 1
ATOM 16396 O O . PHE F 1 338 ? -81.614 -28.019 -21.205 1 64.88 318 PHE F O 1
ATOM 16404 N N . ASP F 1 339 ? -82.408 -29.929 -22.102 1 64.13 319 ASP F N 1
ATOM 16405 C CA . ASP F 1 339 ? -81.215 -30.711 -21.787 1 63.93 319 ASP F CA 1
ATOM 16406 C C . ASP F 1 339 ? -79.959 -30.221 -22.518 1 63.34 319 ASP F C 1
ATOM 16407 O O . ASP F 1 339 ? -78.865 -30.283 -21.958 1 63.28 319 ASP F O 1
ATOM 16412 N N . ALA F 1 340 ? -80.117 -29.701 -23.746 1 62.75 320 ALA F N 1
ATOM 16413 C CA . ALA F 1 340 ? -78.988 -29.172 -24.513 1 62.75 320 ALA F CA 1
ATOM 16414 C C . ALA F 1 340 ? -78.472 -27.846 -23.942 1 62.52 320 ALA F C 1
ATOM 16415 O O . ALA F 1 340 ? -77.295 -27.537 -24.088 1 62.6 320 ALA F O 1
ATOM 16417 N N . ALA F 1 341 ? -79.349 -27.063 -23.306 1 62.08 321 ALA F N 1
ATOM 16418 C CA . ALA F 1 341 ? -78.968 -25.8 -22.689 1 62.07 321 ALA F CA 1
ATOM 16419 C C . ALA F 1 341 ? -78.11 -26.058 -21.456 1 62.04 321 ALA F C 1
ATOM 16420 O O . ALA F 1 341 ? -77.144 -25.337 -21.232 1 62.31 321 ALA F O 1
ATOM 16422 N N . ARG F 1 342 ? -78.439 -27.091 -20.669 1 61.69 322 ARG F N 1
ATOM 16423 C CA . ARG F 1 342 ? -77.656 -27.449 -19.489 1 61.94 322 ARG F CA 1
ATOM 16424 C C . ARG F 1 342 ? -76.289 -27.997 -19.897 1 61.48 322 ARG F C 1
ATOM 16425 O O . ARG F 1 342 ? -75.287 -27.674 -19.26 1 61.58 322 ARG F O 1
ATOM 16433 N N . SER F 1 343 ? -76.247 -28.799 -20.979 1 60.8 323 SER F N 1
ATOM 16434 C CA . SER F 1 343 ? -75.012 -29.368 -21.522 1 60.66 323 SER F CA 1
ATOM 16435 C C . SER F 1 343 ? -74.078 -28.277 -22.062 1 60.17 323 SER F C 1
ATOM 16436 O O . SER F 1 343 ? -72.864 -28.428 -22.004 1 60.33 323 SER F O 1
ATOM 16439 N N . PHE F 1 344 ? -74.641 -27.19 -22.591 1 59.4 324 PHE F N 1
ATOM 16440 C CA . PHE F 1 344 ? -73.875 -26.072 -23.127 1 59.12 324 PHE F CA 1
ATOM 16441 C C . PHE F 1 344 ? -73.274 -25.272 -21.965 1 58.53 324 PHE F C 1
ATOM 16442 O O . PHE F 1 344 ? -72.086 -24.964 -21.985 1 58.75 324 PHE F O 1
ATOM 16450 N N . VAL F 1 345 ? -74.082 -24.972 -20.939 1 57.71 325 VAL F N 1
ATOM 16451 C CA . VAL F 1 345 ? -73.646 -24.206 -19.772 1 57.42 325 VAL F CA 1
ATOM 16452 C C . VAL F 1 345 ? -72.541 -24.919 -18.974 1 56.84 325 VAL F C 1
ATOM 16453 O O . VAL F 1 345 ? -71.529 -24.299 -18.635 1 56.94 325 VAL F O 1
ATOM 16457 N N . GLU F 1 346 ? -72.731 -26.21 -18.682 1 56.07 326 GLU F N 1
ATOM 16458 C CA . GLU F 1 346 ? -71.758 -26.959 -17.898 1 55.85 326 GLU F CA 1
ATOM 16459 C C . GLU F 1 346 ? -70.511 -27.362 -18.68 1 55.49 326 GLU F C 1
ATOM 16460 O O . GLU F 1 346 ? -69.5 -27.676 -18.056 1 55.62 326 GLU F O 1
ATOM 16466 N N . HIS F 1 347 ? -70.557 -27.342 -20.026 1 54.99 327 HIS F N 1
ATOM 16467 C CA . HIS F 1 347 ? -69.372 -27.684 -20.817 1 55.12 327 HIS F CA 1
ATOM 16468 C C . HIS F 1 347 ? -68.502 -26.486 -21.202 1 55.02 327 HIS F C 1
ATOM 16469 O O . HIS F 1 347 ? -67.555 -26.65 -21.968 1 55.13 327 HIS F O 1
ATOM 16476 N N . CYS F 1 348 ? -68.799 -25.295 -20.67 1 54.68 328 CYS F N 1
ATOM 16477 C CA . CYS F 1 348 ? -67.998 -24.11 -20.946 1 54.84 328 CYS F CA 1
ATOM 16478 C C . CYS F 1 348 ? -66.887 -24.022 -19.904 1 54.95 328 CYS F C 1
ATOM 16479 O O . CYS F 1 348 ? -67.143 -24.242 -18.719 1 55.18 328 CYS F O 1
ATOM 16482 N N . SER F 1 349 ? -65.655 -23.722 -20.334 1 54.61 329 SER F N 1
ATOM 16483 C CA . SER F 1 349 ? -64.537 -23.61 -19.404 1 54.77 329 SER F CA 1
ATOM 16484 C C . SER F 1 349 ? -64.048 -22.162 -19.3 1 54.55 329 SER F C 1
ATOM 16485 O O . SER F 1 349 ? -63.908 -21.64 -18.195 1 54.63 329 SER F O 1
ATOM 16488 N N . LEU F 1 350 ? -63.811 -21.508 -20.446 1 54.13 330 LEU F N 1
ATOM 16489 C CA . LEU F 1 350 ? -63.382 -20.114 -20.487 1 54.24 330 LEU F CA 1
ATOM 16490 C C . LEU F 1 350 ? -64.58 -19.224 -20.159 1 54.25 330 LEU F C 1
ATOM 16491 O O . LEU F 1 350 ? -64.462 -18.313 -19.34 1 54.44 330 LEU F O 1
ATOM 16496 N N . VAL F 1 351 ? -65.739 -19.502 -20.773 1 53.89 331 VAL F N 1
ATOM 16497 C CA . VAL F 1 351 ? -66.946 -18.731 -20.501 1 54.01 331 VAL F CA 1
ATOM 16498 C C . VAL F 1 351 ? -67.502 -19.178 -19.149 1 54.12 331 VAL F C 1
ATOM 16499 O O . VAL F 1 351 ? -67.709 -20.37 -18.929 1 54.22 331 VAL F O 1
ATOM 16503 N N . VAL F 1 352 ? -67.675 -18.227 -18.224 1 53.95 332 VAL F N 1
ATOM 16504 C CA . VAL F 1 352 ? -68.124 -18.502 -16.861 1 54.24 332 VAL F CA 1
ATOM 16505 C C . VAL F 1 352 ? -69.644 -18.611 -16.739 1 54.53 332 VAL F C 1
ATOM 16506 O O . VAL F 1 352 ? -70.361 -17.756 -17.247 1 54.57 332 VAL F O 1
ATOM 16510 N N . HIS F 1 353 ? -70.139 -19.648 -16.054 1 54.63 333 HIS F N 1
ATOM 16511 C CA . HIS F 1 353 ? -71.574 -19.819 -15.845 1 55.16 333 HIS F CA 1
ATOM 16512 C C . HIS F 1 353 ? -72.015 -19.063 -14.596 1 55.13 333 HIS F C 1
ATOM 16513 O O . HIS F 1 353 ? -71.811 -19.549 -13.489 1 55.2 333 HIS F O 1
ATOM 16520 N N . ALA F 1 354 ? -72.634 -17.887 -14.775 1 54.89 334 ALA F N 1
ATOM 16521 C CA . ALA F 1 354 ? -73.115 -17.058 -13.669 1 55.11 334 ALA F CA 1
ATOM 16522 C C . ALA F 1 354 ? -74.307 -16.189 -14.096 1 55.18 334 ALA F C 1
ATOM 16523 O O . ALA F 1 354 ? -74.483 -15.918 -15.285 1 55.35 334 ALA F O 1
ATOM 16525 N N . VAL F 1 355 ? -75.122 -15.742 -13.127 1 54.87 335 VAL F N 1
ATOM 16526 C CA . VAL F 1 355 ? -76.297 -14.928 -13.437 1 55.03 335 VAL F CA 1
ATOM 16527 C C . VAL F 1 355 ? -76.036 -13.43 -13.379 1 54.93 335 VAL F C 1
ATOM 16528 O O . VAL F 1 355 ? -76.409 -12.778 -12.404 1 55.13 335 VAL F O 1
ATOM 16532 N N . SER F 1 356 ? -75.466 -12.872 -14.451 1 54.47 336 SER F N 1
ATOM 16533 C CA . SER F 1 356 ? -75.215 -11.433 -14.561 1 54.54 336 SER F CA 1
ATOM 16534 C C . SER F 1 356 ? -74.772 -11.048 -15.99 1 54.39 336 SER F C 1
ATOM 16535 O O . SER F 1 356 ? -74.704 -11.915 -16.866 1 54.61 336 SER F O 1
ATOM 16538 N N . LEU F 1 357 ? -74.508 -9.754 -16.239 1 53.85 337 LEU F N 1
ATOM 16539 C CA . LEU F 1 357 ? -74.072 -9.284 -17.551 1 53.83 337 LEU F CA 1
ATOM 16540 C C . LEU F 1 357 ? -73.175 -8.032 -17.445 1 53.56 337 LEU F C 1
ATOM 16541 O O . LEU F 1 357 ? -73.059 -7.443 -16.372 1 53.66 337 LEU F O 1
ATOM 16546 N N . GLY F 1 358 ? -72.515 -7.67 -18.541 1 53.13 338 GLY F N 1
ATOM 16547 C CA . GLY F 1 358 ? -71.669 -6.484 -18.606 1 53.32 338 GLY F CA 1
ATOM 16548 C C . GLY F 1 358 ? -70.359 -6.52 -17.841 1 53.24 338 GLY F C 1
ATOM 16549 O O . GLY F 1 358 ? -69.752 -5.475 -17.597 1 53.24 338 GLY F O 1
ATOM 16550 N N . GLY F 1 359 ? -69.911 -7.713 -17.477 1 52.97 339 GLY F N 1
ATOM 16551 C CA . GLY F 1 359 ? -68.65 -7.873 -16.766 1 53.04 339 GLY F CA 1
ATOM 16552 C C . GLY F 1 359 ? -67.449 -7.85 -17.69 1 52.68 339 GLY F C 1
ATOM 16553 O O . GLY F 1 359 ? -67.591 -7.655 -18.902 1 52.66 339 GLY F O 1
ATOM 16554 N N . ALA F 1 360 ? -66.247 -8.027 -17.127 1 52.24 340 ALA F N 1
ATOM 16555 C CA . ALA F 1 360 ? -65.026 -8.043 -17.938 1 52.27 340 ALA F CA 1
ATOM 16556 C C . ALA F 1 360 ? -64.944 -9.339 -18.752 1 52.08 340 ALA F C 1
ATOM 16557 O O . ALA F 1 360 ? -64.506 -9.322 -19.9 1 52.1 340 ALA F O 1
ATOM 16559 N N . ASP F 1 361 ? -65.396 -10.454 -18.17 1 51.76 341 ASP F N 1
ATOM 16560 C CA . ASP F 1 361 ? -65.398 -11.74 -18.85 1 51.96 341 ASP F CA 1
ATOM 16561 C C . ASP F 1 361 ? -66.776 -12.112 -19.42 1 51.45 341 ASP F C 1
ATOM 16562 O O . ASP F 1 361 ? -67.791 -11.535 -19.028 1 51.37 341 ASP F O 1
ATOM 16567 N N . THR F 1 362 ? -66.8 -13.053 -20.371 1 51.04 342 THR F N 1
ATOM 16568 C CA . THR F 1 362 ? -68.029 -13.516 -21.002 1 51.21 342 THR F CA 1
ATOM 16569 C C . THR F 1 362 ? -68.796 -14.421 -20.047 1 51.31 342 THR F C 1
ATOM 16570 O O . THR F 1 362 ? -68.222 -15.35 -19.486 1 51.34 342 THR F O 1
ATOM 16574 N N . LEU F 1 363 ? -70.083 -14.136 -19.842 1 51.2 343 LEU F N 1
ATOM 16575 C CA . LEU F 1 363 ? -70.911 -14.943 -18.958 1 51.59 343 LEU F CA 1
ATOM 16576 C C . LEU F 1 363 ? -71.956 -15.725 -19.735 1 51.95 343 LEU F C 1
ATOM 16577 O O . LEU F 1 363 ? -72.437 -15.263 -20.766 1 52.03 343 LEU F O 1
ATOM 16582 N N . ILE F 1 364 ? -72.306 -16.913 -19.241 1 52.08 344 ILE F N 1
ATOM 16583 C CA . ILE F 1 364 ? -73.317 -17.761 -19.866 1 52.75 344 ILE F CA 1
ATOM 16584 C C . ILE F 1 364 ? -74.366 -18.173 -18.829 1 52.94 344 ILE F C 1
ATOM 16585 O O . ILE F 1 364 ? -74.022 -18.442 -17.676 1 53.03 344 ILE F O 1
ATOM 16590 N N . GLN F 1 365 ? -75.646 -18.167 -19.215 1 52.85 345 GLN F N 1
ATOM 16591 C CA . GLN F 1 365 ? -76.713 -18.533 -18.292 1 53.29 345 GLN F CA 1
ATOM 16592 C C . GLN F 1 365 ? -77.899 -19.155 -18.993 1 53.54 345 GLN F C 1
ATOM 16593 O O . GLN F 1 365 ? -78.157 -18.869 -20.16 1 53.54 345 GLN F O 1
ATOM 16599 N N . HIS F 1 366 ? -78.616 -20.022 -18.28 1 53.67 346 HIS F N 1
ATOM 16600 C CA . HIS F 1 366 ? -79.812 -20.661 -18.805 1 54.37 346 HIS F CA 1
ATOM 16601 C C . HIS F 1 366 ? -80.975 -20.01 -18.078 1 54.87 346 HIS F C 1
ATOM 16602 O O . HIS F 1 366 ? -81.206 -20.298 -16.905 1 55.06 346 HIS F O 1
ATOM 16609 N N . PRO F 1 367 ? -81.669 -19.067 -18.733 1 54.93 347 PRO F N 1
ATOM 16610 C CA . PRO F 1 367 ? -82.759 -18.355 -18.052 1 55.28 347 PRO F CA 1
ATOM 16611 C C . PRO F 1 367 ? -83.934 -19.246 -17.667 1 56.07 347 PRO F C 1
ATOM 16612 O O . PRO F 1 367 ? -84.562 -19.011 -16.638 1 56.13 347 PRO F O 1
ATOM 16616 N N . ALA F 1 368 ? -84.214 -20.283 -18.468 1 56.61 348 ALA F N 1
ATOM 16617 C CA . ALA F 1 368 ? -85.309 -21.211 -18.184 1 57.74 348 ALA F CA 1
ATOM 16618 C C . ALA F 1 368 ? -85.067 -22.053 -16.924 1 58.89 348 ALA F C 1
ATOM 16619 O O . ALA F 1 368 ? -86.021 -22.539 -16.33 1 59.03 348 ALA F O 1
ATOM 16621 N N . SER F 1 369 ? -83.8 -22.22 -16.515 1 59.62 349 SER F N 1
ATOM 16622 C CA . SER F 1 369 ? -83.421 -23.004 -15.342 1 60.73 349 SER F CA 1
ATOM 16623 C C . SER F 1 369 ? -83.761 -22.345 -14.009 1 61.77 349 SER F C 1
ATOM 16624 O O . SER F 1 369 ? -83.809 -23.037 -12.994 1 61.89 349 SER F O 1
ATOM 16627 N N . LEU F 1 370 ? -83.983 -21.027 -13.994 1 62.36 350 LEU F N 1
ATOM 16628 C CA . LEU F 1 370 ? -84.325 -20.326 -12.757 1 63.53 350 LEU F CA 1
ATOM 16629 C C . LEU F 1 370 ? -85.733 -20.688 -12.26 1 65.03 350 LEU F C 1
ATOM 16630 O O . LEU F 1 370 ? -85.973 -20.722 -11.056 1 65.24 350 LEU F O 1
ATOM 16635 N N . THR F 1 371 ? -86.653 -20.986 -13.184 1 65.91 351 THR F N 1
ATOM 16636 C CA . THR F 1 371 ? -88.018 -21.354 -12.832 1 67.31 351 THR F CA 1
ATOM 16637 C C . THR F 1 371 ? -88.232 -22.863 -12.933 1 68.6 351 THR F C 1
ATOM 16638 O O . THR F 1 371 ? -88.914 -23.435 -12.086 1 68.87 351 THR F O 1
ATOM 16642 N N . HIS F 1 372 ? -87.644 -23.514 -13.952 1 69.24 352 HIS F N 1
ATOM 16643 C CA . HIS F 1 372 ? -87.778 -24.959 -14.145 1 70.26 352 HIS F CA 1
ATOM 16644 C C . HIS F 1 372 ? -86.536 -25.702 -13.666 1 71.29 352 HIS F C 1
ATOM 16645 O O . HIS F 1 372 ? -85.448 -25.481 -14.193 1 71.43 352 HIS F O 1
ATOM 16652 N N . ARG F 1 373 ? -86.699 -26.62 -12.703 1 71.82 353 ARG F N 1
ATOM 16653 C CA . ARG F 1 373 ? -85.576 -27.419 -12.206 1 72.86 353 ARG F CA 1
ATOM 16654 C C . ARG F 1 373 ? -85.874 -28.913 -12.402 1 73.85 353 ARG F C 1
ATOM 16655 O O . ARG F 1 373 ? -86.199 -29.607 -11.44 1 74.01 353 ARG F O 1
ATOM 16663 N N . PRO F 1 374 ? -85.742 -29.436 -13.637 1 74.39 354 PRO F N 1
ATOM 16664 C CA . PRO F 1 374 ? -86.124 -30.837 -13.89 1 74.87 354 PRO F CA 1
ATOM 16665 C C . PRO F 1 374 ? -84.997 -31.878 -14.045 1 75.61 354 PRO F C 1
ATOM 16666 O O . PRO F 1 374 ? -83.819 -31.538 -14.08 1 75.87 354 PRO F O 1
ATOM 16670 N N . VAL F 1 375 ? -85.383 -33.154 -14.172 1 75.91 355 VAL F N 1
ATOM 16671 C CA . VAL F 1 375 ? -84.491 -34.289 -14.444 1 76.58 355 VAL F CA 1
ATOM 16672 C C . VAL F 1 375 ? -85.042 -35.117 -15.644 1 77.11 355 VAL F C 1
ATOM 16673 O O . VAL F 1 375 ? -84.774 -36.313 -15.739 1 77.27 355 VAL F O 1
ATOM 16677 N N . ALA F 1 376 ? -85.794 -34.459 -16.56 1 77.1 356 ALA F N 1
ATOM 16678 C CA . ALA F 1 376 ? -86.467 -35.037 -17.722 1 77.38 356 ALA F CA 1
ATOM 16679 C C . ALA F 1 376 ? -86.137 -34.275 -19.033 1 77.67 356 ALA F C 1
ATOM 16680 O O . ALA F 1 376 ? -85.622 -33.154 -18.978 1 78 356 ALA F O 1
ATOM 16682 N N . ALA F 1 377 ? -86.438 -34.868 -20.208 1 77.35 357 ALA F N 1
ATOM 16683 C CA . ALA F 1 377 ? -86.169 -34.213 -21.485 1 77.64 357 ALA F CA 1
ATOM 16684 C C . ALA F 1 377 ? -87.22 -33.15 -21.822 1 77.82 357 ALA F C 1
ATOM 16685 O O . ALA F 1 377 ? -88.129 -33.411 -22.605 1 77.85 357 ALA F O 1
ATOM 16687 N N . THR F 1 378 ? -87.072 -31.941 -21.249 1 77.77 358 THR F N 1
ATOM 16688 C CA . THR F 1 378 ? -87.985 -30.813 -21.456 1 78.11 358 THR F CA 1
ATOM 16689 C C . THR F 1 378 ? -87.963 -30.309 -22.898 1 78.37 358 THR F C 1
ATOM 16690 O O . THR F 1 378 ? -89.001 -30.285 -23.557 1 78.42 358 THR F O 1
ATOM 16694 N N . ASP F 1 383 ? -87.335 -22.583 -23.429 1 58.64 363 ASP F N 1
ATOM 16695 C CA . ASP F 1 383 ? -86.555 -23.623 -22.761 1 59.01 363 ASP F CA 1
ATOM 16696 C C . ASP F 1 383 ? -85.206 -23.858 -23.427 1 58.86 363 ASP F C 1
ATOM 16697 O O . ASP F 1 383 ? -84.217 -24.112 -22.743 1 59.01 363 ASP F O 1
ATOM 16702 N N . GLY F 1 384 ? -85.171 -23.762 -24.748 1 58.4 364 GLY F N 1
ATOM 16703 C CA . GLY F 1 384 ? -83.937 -23.947 -25.499 1 58.42 364 GLY F CA 1
ATOM 16704 C C . GLY F 1 384 ? -83.044 -22.721 -25.562 1 58.08 364 GLY F C 1
ATOM 16705 O O . GLY F 1 384 ? -81.894 -22.822 -25.993 1 58.16 364 GLY F O 1
ATOM 16706 N N . LEU F 1 385 ? -83.562 -21.55 -25.142 1 57.46 365 LEU F N 1
ATOM 16707 C CA . LEU F 1 385 ? -82.815 -20.295 -25.181 1 57.22 365 LEU F CA 1
ATOM 16708 C C . LEU F 1 385 ? -81.727 -20.218 -24.123 1 56.54 365 LEU F C 1
ATOM 16709 O O . LEU F 1 385 ? -81.893 -20.715 -23.012 1 56.66 365 LEU F O 1
ATOM 16714 N N . ILE F 1 386 ? -80.612 -19.58 -24.473 1 55.67 366 ILE F N 1
ATOM 16715 C CA . ILE F 1 386 ? -79.475 -19.428 -23.582 1 55.4 366 ILE F CA 1
ATOM 16716 C C . ILE F 1 386 ? -78.854 -18.044 -23.756 1 54.6 366 ILE F C 1
ATOM 16717 O O . ILE F 1 386 ? -78.463 -17.673 -24.861 1 54.74 366 ILE F O 1
ATOM 16722 N N . ARG F 1 387 ? -78.819 -17.254 -22.678 1 53.66 367 ARG F N 1
ATOM 16723 C CA . ARG F 1 387 ? -78.284 -15.897 -22.739 1 53.22 367 ARG F CA 1
ATOM 16724 C C . ARG F 1 387 ? -76.76 -15.878 -22.629 1 52.71 367 ARG F C 1
ATOM 16725 O O . ARG F 1 387 ? -76.173 -16.74 -21.978 1 52.89 367 ARG F O 1
ATOM 16733 N N . LEU F 1 388 ? -76.122 -14.899 -23.273 1 51.97 368 LEU F N 1
ATOM 16734 C CA . LEU F 1 388 ? -74.671 -14.796 -23.283 1 51.92 368 LEU F CA 1
ATOM 16735 C C . LEU F 1 388 ? -74.251 -13.322 -23.294 1 51.74 368 LEU F C 1
ATOM 16736 O O . LEU F 1 388 ? -74.649 -12.58 -24.188 1 52.08 368 LEU F O 1
ATOM 16741 N N . SER F 1 389 ? -73.462 -12.894 -22.302 1 51.05 369 SER F N 1
ATOM 16742 C CA . SER F 1 389 ? -72.992 -11.515 -22.22 1 50.96 369 SER F CA 1
ATOM 16743 C C . SER F 1 389 ? -71.543 -11.453 -22.67 1 50.91 369 SER F C 1
ATOM 16744 O O . SER F 1 389 ? -70.663 -11.862 -21.92 1 51.33 369 SER F O 1
ATOM 16747 N N . VAL F 1 390 ? -71.286 -10.932 -23.873 1 50.22 370 VAL F N 1
ATOM 16748 C CA . VAL F 1 390 ? -69.936 -10.848 -24.426 1 50 370 VAL F CA 1
ATOM 16749 C C . VAL F 1 390 ? -69.01 -9.926 -23.623 1 49.49 370 VAL F C 1
ATOM 16750 O O . VAL F 1 390 ? -69.361 -8.784 -23.339 1 49.57 370 VAL F O 1
ATOM 16754 N N . GLY F 1 391 ? -67.85 -10.452 -23.244 1 48.86 371 GLY F N 1
ATOM 16755 C CA . GLY F 1 391 ? -66.855 -9.721 -22.47 1 48.61 371 GLY F CA 1
ATOM 16756 C C . GLY F 1 391 ? -65.801 -9.039 -23.317 1 47.99 371 GLY F C 1
ATOM 16757 O O . GLY F 1 391 ? -66.057 -8.683 -24.469 1 47.83 371 GLY F O 1
ATOM 16758 N N . LEU F 1 392 ? -64.603 -8.857 -22.754 1 47.62 372 LEU F N 1
ATOM 16759 C CA . LEU F 1 392 ? -63.507 -8.179 -23.442 1 47.84 372 LEU F CA 1
ATOM 16760 C C . LEU F 1 392 ? -62.45 -9.149 -23.974 1 47.77 372 LEU F C 1
ATOM 16761 O O . LEU F 1 392 ? -61.27 -8.799 -24.032 1 47.92 372 LEU F O 1
ATOM 16766 N N . GLU F 1 393 ? -62.864 -10.358 -24.37 1 47.34 373 GLU F N 1
ATOM 16767 C CA . GLU F 1 393 ? -61.927 -11.351 -24.895 1 47.44 373 GLU F CA 1
ATOM 16768 C C . GLU F 1 393 ? -61.888 -11.372 -26.432 1 47.57 373 GLU F C 1
ATOM 16769 O O . GLU F 1 393 ? -62.667 -10.676 -27.086 1 47.59 373 GLU F O 1
ATOM 16775 N N . HIS F 1 394 ? -60.968 -12.167 -27.007 1 47.51 374 HIS F N 1
ATOM 16776 C CA . HIS F 1 394 ? -60.847 -12.321 -28.448 1 47.96 374 HIS F CA 1
ATOM 16777 C C . HIS F 1 394 ? -61.988 -13.198 -28.968 1 48.28 374 HIS F C 1
ATOM 16778 O O . HIS F 1 394 ? -62.411 -14.14 -28.294 1 48.2 374 HIS F O 1
ATOM 16785 N N . VAL F 1 395 ? -62.481 -12.883 -30.171 1 48.4 375 VAL F N 1
ATOM 16786 C CA . VAL F 1 395 ? -63.582 -13.6 -30.81 1 48.87 375 VAL F CA 1
ATOM 16787 C C . VAL F 1 395 ? -63.204 -15.05 -31.165 1 49.08 375 VAL F C 1
ATOM 16788 O O . VAL F 1 395 ? -64.068 -15.92 -31.152 1 49.18 375 VAL F O 1
ATOM 16792 N N . ASP F 1 396 ? -61.915 -15.321 -31.429 1 49.03 376 ASP F N 1
ATOM 16793 C CA . ASP F 1 396 ? -61.464 -16.67 -31.761 1 49.42 376 ASP F CA 1
ATOM 16794 C C . ASP F 1 396 ? -61.502 -17.565 -30.53 1 49.56 376 ASP F C 1
ATOM 16795 O O . ASP F 1 396 ? -61.905 -18.715 -30.632 1 49.53 376 ASP F O 1
ATOM 16800 N N . ASP F 1 397 ? -61.102 -17.036 -29.368 1 49.59 377 ASP F N 1
ATOM 16801 C CA . ASP F 1 397 ? -61.093 -17.799 -28.121 1 50.08 377 ASP F CA 1
ATOM 16802 C C . ASP F 1 397 ? -62.491 -18.088 -27.604 1 50.21 377 ASP F C 1
ATOM 16803 O O . ASP F 1 397 ? -62.723 -19.143 -27.015 1 50.35 377 ASP F O 1
ATOM 16808 N N . LEU F 1 398 ? -63.419 -17.152 -27.809 1 50 378 LEU F N 1
ATOM 16809 C CA . LEU F 1 398 ? -64.797 -17.342 -27.379 1 50.17 378 LEU F CA 1
ATOM 16810 C C . LEU F 1 398 ? -65.526 -18.309 -28.319 1 50.33 378 LEU F C 1
ATOM 16811 O O . LEU F 1 398 ? -66.313 -19.13 -27.857 1 50.25 378 LEU F O 1
ATOM 16816 N N . GLU F 1 399 ? -65.234 -18.242 -29.627 1 50.35 379 GLU F N 1
ATOM 16817 C CA . GLU F 1 399 ? -65.844 -19.135 -30.603 1 50.86 379 GLU F CA 1
ATOM 16818 C C . GLU F 1 399 ? -65.35 -20.551 -30.379 1 51.53 379 GLU F C 1
ATOM 16819 O O . GLU F 1 399 ? -66.154 -21.474 -30.393 1 51.78 379 GLU F O 1
ATOM 16825 N N . ASP F 1 400 ? -64.043 -20.728 -30.13 1 51.77 380 ASP F N 1
ATOM 16826 C CA . ASP F 1 400 ? -63.461 -22.055 -29.9 1 52.5 380 ASP F CA 1
ATOM 16827 C C . ASP F 1 400 ? -63.987 -22.725 -28.63 1 52.59 380 ASP F C 1
ATOM 16828 O O . ASP F 1 400 ? -64.144 -23.943 -28.607 1 52.62 380 ASP F O 1
ATOM 16833 N N . ASP F 1 401 ? -64.262 -21.938 -27.58 1 52.51 381 ASP F N 1
ATOM 16834 C CA . ASP F 1 401 ? -64.768 -22.486 -26.325 1 52.9 381 ASP F CA 1
ATOM 16835 C C . ASP F 1 401 ? -66.239 -22.878 -26.43 1 53.35 381 ASP F C 1
ATOM 16836 O O . ASP F 1 401 ? -66.611 -23.953 -25.967 1 53.49 381 ASP F O 1
ATOM 16841 N N . LEU F 1 402 ? -67.076 -22.009 -27.021 1 53.43 382 LEU F N 1
ATOM 16842 C CA . LEU F 1 402 ? -68.501 -22.297 -27.18 1 54.03 382 LEU F CA 1
ATOM 16843 C C . LEU F 1 402 ? -68.739 -23.406 -28.192 1 54.51 382 LEU F C 1
ATOM 16844 O O . LEU F 1 402 ? -69.655 -24.204 -28.011 1 54.63 382 LEU F O 1
ATOM 16849 N N . ILE F 1 403 ? -67.912 -23.475 -29.245 1 54.64 383 ILE F N 1
ATOM 16850 C CA . ILE F 1 403 ? -68.032 -24.536 -30.24 1 55.34 383 ILE F CA 1
ATOM 16851 C C . ILE F 1 403 ? -67.676 -25.906 -29.615 1 55.99 383 ILE F C 1
ATOM 16852 O O . ILE F 1 403 ? -68.265 -26.915 -29.992 1 56.06 383 ILE F O 1
ATOM 16857 N N . ALA F 1 404 ? -66.762 -25.928 -28.623 1 56.28 384 ALA F N 1
ATOM 16858 C CA . ALA F 1 404 ? -66.366 -27.147 -27.924 1 57.01 384 ALA F CA 1
ATOM 16859 C C . ALA F 1 404 ? -67.477 -27.604 -26.98 1 57.52 384 ALA F C 1
ATOM 16860 O O . ALA F 1 404 ? -67.748 -28.802 -26.89 1 57.76 384 ALA F O 1
ATOM 16862 N N . ALA F 1 405 ? -68.125 -26.65 -26.288 1 57.57 385 ALA F N 1
ATOM 16863 C CA . ALA F 1 405 ? -69.221 -26.939 -25.369 1 58.12 385 ALA F CA 1
ATOM 16864 C C . ALA F 1 405 ? -70.446 -27.465 -26.119 1 58.66 385 ALA F C 1
ATOM 16865 O O . ALA F 1 405 ? -71.148 -28.335 -25.606 1 58.74 385 ALA F O 1
ATOM 16867 N N . LEU F 1 406 ? -70.688 -26.958 -27.34 1 58.97 386 LEU F N 1
ATOM 16868 C CA . LEU F 1 406 ? -71.799 -27.405 -28.175 1 59.71 386 LEU F CA 1
ATOM 16869 C C . LEU F 1 406 ? -71.554 -28.831 -28.652 1 60.39 386 LEU F C 1
ATOM 16870 O O . LEU F 1 406 ? -72.473 -29.65 -28.631 1 60.6 386 LEU F O 1
ATOM 16875 N N . ASP F 1 407 ? -70.307 -29.139 -29.049 1 60.61 387 ASP F N 1
ATOM 16876 C CA . ASP F 1 407 ? -69.931 -30.48 -29.498 1 61.35 387 ASP F CA 1
ATOM 16877 C C . ASP F 1 407 ? -70.062 -31.53 -28.39 1 62.04 387 ASP F C 1
ATOM 16878 O O . ASP F 1 407 ? -70.268 -32.703 -28.69 1 62.28 387 ASP F O 1
ATOM 16883 N N . ALA F 1 408 ? -69.98 -31.116 -27.118 1 62.24 388 ALA F N 1
ATOM 16884 C CA . ALA F 1 408 ? -70.15 -32.027 -25.995 1 62.99 388 ALA F CA 1
ATOM 16885 C C . ALA F 1 408 ? -71.644 -32.31 -25.801 1 63.57 388 ALA F C 1
ATOM 16886 O O . ALA F 1 408 ? -72.32 -31.601 -25.056 1 63.66 388 ALA F O 1
ATOM 16888 N N . SER F 1 409 ? -72.162 -33.329 -26.498 1 63.81 389 SER F N 1
ATOM 16889 C CA . SER F 1 409 ? -73.573 -33.7 -26.42 1 64.46 389 SER F CA 1
ATOM 16890 C C . SER F 1 409 ? -73.79 -35.191 -26.714 1 64.75 389 SER F C 1
ATOM 16891 O O . SER F 1 409 ? -73.017 -35.802 -27.45 1 64.8 389 SER F O 1
#

Radius of gyration: 44.83 Å; Cα contacts (8 Å, |Δi|>4): 5534; chains: 6; bounding box: 122×137×82 Å

Organism: Brevibacterium sandarakinum (NCBI:txid629680)